Protein 1U2U (pdb70)

Structure (mmCIF, N/CA/C/O backbone):
data_1U2U
#
_entry.id   1U2U
#
_cell.length_a   1.000
_cell.length_b   1.000
_cell.length_c   1.000
_cell.angle_alpha   90.00
_cell.angle_beta   90.00
_cell.angle_gamma   90.00
#
_symmetry.space_group_name_H-M   'P 1'
#
loop_
_entity.id
_entity.type
_entity.pdbx_description
1 polymer 'General control protein GCN4'
2 polymer 'General control protein GCN4'
#
loop_
_atom_site.group_PDB
_atom_site.id
_atom_site.type_symbol
_atom_site.label_atom_id
_atom_site.label_alt_id
_atom_site.label_comp_id
_atom_site.label_asym_id
_atom_site.label_entity_id
_atom_site.label_seq_id
_atom_site.pdbx_PDB_ins_code
_atom_site.Cartn_x
_atom_site.Cartn_y
_atom_site.Cartn_z
_atom_site.occupancy
_atom_site.B_iso_or_equiv
_atom_site.auth_seq_id
_atom_site.auth_comp_id
_atom_site.auth_asym_id
_atom_site.auth_atom_id
_atom_site.pdbx_PDB_model_num
ATOM 7 N N . GLU A 1 2 ? -19.343 4.252 -4.903 1.00 0.00 1 GLU A N 1
ATOM 8 C CA . GLU A 1 2 ? -18.066 3.558 -5.039 1.00 0.00 1 GLU A CA 1
ATOM 9 C C . GLU A 1 2 ? -18.038 2.271 -4.220 1.00 0.00 1 GLU A C 1
ATOM 10 O O . GLU A 1 2 ? -16.970 1.775 -3.860 1.00 0.00 1 GLU A O 1
ATOM 22 N N . VAL A 1 3 ? -19.215 1.739 -3.932 1.00 0.00 2 VAL A N 1
ATOM 23 C CA . VAL A 1 3 ? -19.339 0.514 -3.160 1.00 0.00 2 VAL A CA 1
ATOM 24 C C . VAL A 1 3 ? -18.730 -0.662 -3.905 1.00 0.00 2 VAL A C 1
ATOM 25 O O . VAL A 1 3 ? -18.064 -1.513 -3.315 1.00 0.00 2 VAL A O 1
ATOM 38 N N . ALA A 1 4 ? -18.932 -0.684 -5.205 1.00 0.00 3 ALA A N 1
ATOM 39 C CA . ALA A 1 4 ? -18.377 -1.726 -6.039 1.00 0.00 3 ALA A CA 1
ATOM 40 C C . ALA A 1 4 ? -16.933 -1.383 -6.391 1.00 0.00 3 ALA A C 1
ATOM 41 O O . ALA A 1 4 ? -16.221 -2.177 -7.004 1.00 0.00 3 ALA A O 1
ATOM 48 N N . GLN A 1 5 ? -16.510 -0.186 -5.980 1.00 0.00 4 GLN A N 1
ATOM 49 C CA . GLN A 1 5 ? -15.159 0.283 -6.225 1.00 0.00 4 GLN A CA 1
ATOM 50 C C . GLN A 1 5 ? -14.239 -0.114 -5.077 1.00 0.00 4 GLN A C 1
ATOM 51 O O . GLN A 1 5 ? -13.103 -0.526 -5.306 1.00 0.00 4 GLN A O 1
ATOM 65 N N . LEU A 1 6 ? -14.728 -0.003 -3.836 1.00 0.00 5 LEU A N 1
ATOM 66 C CA . LEU A 1 6 ? -13.912 -0.377 -2.687 1.00 0.00 5 LEU A CA 1
ATOM 67 C C . LEU A 1 6 ? -13.494 -1.833 -2.801 1.00 0.00 5 LEU A C 1
ATOM 68 O O . LEU A 1 6 ? -12.335 -2.179 -2.573 1.00 0.00 5 LEU A O 1
ATOM 84 N N . GLU A 1 7 ? -14.451 -2.684 -3.160 1.00 0.00 6 GLU A N 1
ATOM 85 C CA . GLU A 1 7 ? -14.181 -4.110 -3.308 1.00 0.00 6 GLU A CA 1
ATOM 86 C C . GLU A 1 7 ? -12.967 -4.334 -4.199 1.00 0.00 6 GLU A C 1
ATOM 87 O O . GLU A 1 7 ? -12.263 -5.335 -4.072 1.00 0.00 6 GLU A O 1
ATOM 99 N N . LYS A 1 8 ? -12.727 -3.385 -5.096 1.00 0.00 7 LYS A N 1
ATOM 100 C CA . LYS A 1 8 ? -11.597 -3.465 -6.006 1.00 0.00 7 LYS A CA 1
ATOM 101 C C . LYS A 1 8 ? -10.462 -2.562 -5.530 1.00 0.00 7 LYS A C 1
ATOM 102 O O . LYS A 1 8 ? -9.295 -2.796 -5.845 1.00 0.00 7 LYS A O 1
ATOM 121 N N . GLU A 1 9 ? -10.813 -1.532 -4.763 1.00 0.00 8 GLU A N 1
ATOM 122 C CA . GLU A 1 9 ? -9.825 -0.598 -4.238 1.00 0.00 8 GLU A CA 1
ATOM 123 C C . GLU A 1 9 ? -8.933 -1.274 -3.201 1.00 0.00 8 GLU A C 1
ATOM 124 O O . GLU A 1 9 ? -7.813 -0.829 -2.951 1.00 0.00 8 GLU A O 1
ATOM 136 N N . VAL A 1 10 ? -9.432 -2.354 -2.605 1.00 0.00 9 VAL A N 1
ATOM 137 C CA . VAL A 1 10 ? -8.670 -3.087 -1.602 1.00 0.00 9 VAL A CA 1
ATOM 138 C C . VAL A 1 10 ? -7.674 -4.023 -2.276 1.00 0.00 9 VAL A C 1
ATOM 139 O O . VAL A 1 10 ? -6.474 -3.961 -2.011 1.00 0.00 9 VAL A O 1
ATOM 152 N N . ALA A 1 11 ? -8.176 -4.876 -3.163 1.00 0.00 10 ALA A N 1
ATOM 153 C CA . ALA A 1 11 ? -7.322 -5.807 -3.887 1.00 0.00 10 ALA A CA 1
ATOM 154 C C . ALA A 1 11 ? -6.231 -5.054 -4.643 1.00 0.00 10 ALA A C 1
ATOM 155 O O . ALA A 1 11 ? -5.173 -5.605 -4.944 1.00 0.00 10 ALA A O 1
ATOM 162 N N . GLN A 1 12 ? -6.500 -3.784 -4.940 1.00 0.00 11 GLN A N 1
ATOM 163 C CA . GLN A 1 12 ? -5.548 -2.943 -5.652 1.00 0.00 11 GLN A CA 1
ATOM 164 C C . GLN A 1 12 ? -4.325 -2.663 -4.784 1.00 0.00 11 GLN A C 1
ATOM 165 O O . GLN A 1 12 ? -3.193 -2.932 -5.186 1.00 0.00 11 GLN A O 1
ATOM 179 N N . LEU A 1 13 ? -4.559 -2.126 -3.588 1.00 0.00 12 LEU A N 1
ATOM 180 C CA . LEU A 1 13 ? -3.470 -1.820 -2.669 1.00 0.00 12 LEU A CA 1
ATOM 181 C C . LEU A 1 13 ? -2.952 -3.087 -2.002 1.00 0.00 12 LEU A C 1
ATOM 182 O O . LEU A 1 13 ? -1.747 -3.308 -1.925 1.00 0.00 12 LEU A O 1
ATOM 198 N N . GLU A 1 14 ? -3.869 -3.923 -1.521 1.00 0.00 13 GLU A N 1
ATOM 199 C CA . GLU A 1 14 ? -3.492 -5.171 -0.863 1.00 0.00 13 GLU A CA 1
ATOM 200 C C . GLU A 1 14 ? -2.467 -5.938 -1.694 1.00 0.00 13 GLU A C 1
ATOM 201 O O . GLU A 1 14 ? -1.650 -6.685 -1.156 1.00 0.00 13 GLU A O 1
ATOM 213 N N . ALA A 1 15 ? -2.510 -5.740 -3.009 1.00 0.00 14 ALA A N 1
ATOM 214 C CA . ALA A 1 15 ? -1.579 -6.403 -3.913 1.00 0.00 14 ALA A CA 1
ATOM 215 C C . ALA A 1 15 ? -0.255 -5.648 -3.971 1.00 0.00 14 ALA A C 1
ATOM 216 O O . ALA A 1 15 ? 0.807 -6.249 -4.130 1.00 0.00 14 ALA A O 1
ATOM 223 N N . GLU A 1 16 ? -0.328 -4.326 -3.835 1.00 0.00 15 GLU A N 1
ATOM 224 C CA . GLU A 1 16 ? 0.863 -3.484 -3.865 1.00 0.00 15 GLU A CA 1
ATOM 225 C C . GLU A 1 16 ? 1.461 -3.353 -2.468 1.00 0.00 15 GLU A C 1
ATOM 226 O O . GLU A 1 16 ? 2.625 -3.687 -2.246 1.00 0.00 15 GLU A O 1
ATOM 238 N N . ASN A 1 17 ? 0.651 -2.872 -1.528 1.00 0.00 16 ASN A N 1
ATOM 239 C CA . ASN A 1 17 ? 1.087 -2.702 -0.147 1.00 0.00 16 ASN A CA 1
ATOM 240 C C . ASN A 1 17 ? 1.805 -3.954 0.356 1.00 0.00 16 ASN A C 1
ATOM 241 O O . ASN A 1 17 ? 2.749 -3.867 1.143 1.00 0.00 16 ASN A O 1
ATOM 252 N N . TYR A 1 18 ? 1.352 -5.115 -0.103 1.00 0.00 17 TYR A N 1
ATOM 253 C CA . TYR A 1 18 ? 1.950 -6.384 0.299 1.00 0.00 17 TYR A CA 1
ATOM 254 C C . TYR A 1 18 ? 3.227 -6.664 -0.490 1.00 0.00 17 TYR A C 1
ATOM 255 O O . TYR A 1 18 ? 4.174 -7.252 0.032 1.00 0.00 17 TYR A O 1
ATOM 273 N N . GLN A 1 19 ? 3.244 -6.247 -1.751 1.00 0.00 18 GLN A N 1
ATOM 274 C CA . GLN A 1 19 ? 4.402 -6.461 -2.611 1.00 0.00 18 GLN A CA 1
ATOM 275 C C . GLN A 1 19 ? 5.599 -5.637 -2.141 1.00 0.00 18 GLN A C 1
ATOM 276 O O . GLN A 1 19 ? 6.749 -6.025 -2.345 1.00 0.00 18 GLN A O 1
ATOM 290 N N . LEU A 1 20 ? 5.322 -4.498 -1.515 1.00 0.00 19 LEU A N 1
ATOM 291 C CA . LEU A 1 20 ? 6.379 -3.622 -1.023 1.00 0.00 19 LEU A CA 1
ATOM 292 C C . LEU A 1 20 ? 6.816 -4.020 0.382 1.00 0.00 19 LEU A C 1
ATOM 293 O O . LEU A 1 20 ? 8.003 -4.205 0.641 1.00 0.00 19 LEU A O 1
ATOM 309 N N . GLU A 1 21 ? 5.851 -4.146 1.288 1.00 0.00 20 GLU A N 1
ATOM 310 C CA . GLU A 1 21 ? 6.140 -4.517 2.672 1.00 0.00 20 GLU A CA 1
ATOM 311 C C . GLU A 1 21 ? 7.089 -5.712 2.744 1.00 0.00 20 GLU A C 1
ATOM 312 O O . GLU A 1 21 ? 7.843 -5.859 3.706 1.00 0.00 20 GLU A O 1
ATOM 324 N N . GLN A 1 22 ? 7.046 -6.563 1.726 1.00 0.00 21 GLN A N 1
ATOM 325 C CA . GLN A 1 22 ? 7.900 -7.745 1.681 1.00 0.00 21 GLN A CA 1
ATOM 326 C C . GLN A 1 22 ? 9.273 -7.412 1.102 1.00 0.00 21 GLN A C 1
ATOM 327 O O . GLN A 1 22 ? 10.270 -8.049 1.443 1.00 0.00 21 GLN A O 1
ATOM 341 N N . GLU A 1 23 ? 9.319 -6.417 0.223 1.00 0.00 22 GLU A N 1
ATOM 342 C CA . GLU A 1 23 ? 10.574 -6.010 -0.402 1.00 0.00 22 GLU A CA 1
ATOM 343 C C . GLU A 1 23 ? 11.283 -4.950 0.434 1.00 0.00 22 GLU A C 1
ATOM 344 O O . GLU A 1 23 ? 12.512 -4.909 0.492 1.00 0.00 22 GLU A O 1
ATOM 356 N N . VAL A 1 24 ? 10.500 -4.096 1.080 1.00 0.00 23 VAL A N 1
ATOM 357 C CA . VAL A 1 24 ? 11.045 -3.032 1.914 1.00 0.00 23 VAL A CA 1
ATOM 358 C C . VAL A 1 24 ? 11.645 -3.596 3.198 1.00 0.00 23 VAL A C 1
ATOM 359 O O . VAL A 1 24 ? 12.586 -3.032 3.755 1.00 0.00 23 VAL A O 1
ATOM 372 N N . ALA A 1 25 ? 11.092 -4.712 3.660 1.00 0.00 24 ALA A N 1
ATOM 373 C CA . ALA A 1 25 ? 11.568 -5.356 4.878 1.00 0.00 24 ALA A CA 1
ATOM 374 C C . ALA A 1 25 ? 13.016 -5.821 4.734 1.00 0.00 24 ALA A C 1
ATOM 375 O O . ALA A 1 25 ? 13.698 -6.066 5.729 1.00 0.00 24 ALA A O 1
ATOM 382 N N . GLN A 1 26 ? 13.479 -5.947 3.493 1.00 0.00 25 GLN A N 1
ATOM 383 C CA . GLN A 1 26 ? 14.844 -6.390 3.231 1.00 0.00 25 GLN A CA 1
ATOM 384 C C . GLN A 1 26 ? 15.697 -5.257 2.664 1.00 0.00 25 GLN A C 1
ATOM 385 O O . GLN A 1 26 ? 16.881 -5.145 2.981 1.00 0.00 25 GLN A O 1
ATOM 399 N N . LEU A 1 27 ? 15.093 -4.422 1.823 1.00 0.00 26 LEU A N 1
ATOM 400 C CA . LEU A 1 27 ? 15.807 -3.303 1.213 1.00 0.00 26 LEU A CA 1
ATOM 401 C C . LEU A 1 27 ? 16.434 -2.403 2.275 1.00 0.00 26 LEU A C 1
ATOM 402 O O . LEU A 1 27 ? 17.655 -2.258 2.336 1.00 0.00 26 LEU A O 1
ATOM 418 N N . GLU A 1 28 ? 15.593 -1.799 3.108 1.00 0.00 27 GLU A N 1
ATOM 419 C CA . GLU A 1 28 ? 16.069 -0.911 4.164 1.00 0.00 27 GLU A CA 1
ATOM 420 C C . GLU A 1 28 ? 16.335 -1.686 5.451 1.00 0.00 27 GLU A C 1
ATOM 421 O O . GLU A 1 28 ? 15.741 -1.405 6.492 1.00 0.00 27 GLU A O 1
ATOM 433 N N . HIS A 1 29 ? 17.233 -2.662 5.373 1.00 0.00 28 HIS A N 1
ATOM 434 C CA . HIS A 1 29 ? 17.579 -3.474 6.534 1.00 0.00 28 HIS A CA 1
ATOM 435 C C . HIS A 1 29 ? 18.485 -2.702 7.487 1.00 0.00 28 HIS A C 1
ATOM 436 O O . HIS A 1 29 ? 18.297 -2.735 8.703 1.00 0.00 28 HIS A O 1
ATOM 450 N N . GLU A 1 30 ? 19.469 -2.006 6.926 1.00 0.00 29 GLU A N 1
ATOM 451 C CA . GLU A 1 30 ? 20.406 -1.223 7.725 1.00 0.00 29 GLU A CA 1
ATOM 452 C C . GLU A 1 30 ? 19.897 0.201 7.922 1.00 0.00 29 GLU A C 1
ATOM 453 O O . GLU A 1 30 ? 20.087 0.799 8.981 1.00 0.00 29 GLU A O 1
ATOM 465 N N . GLY A 1 31 ? 19.250 0.739 6.893 1.00 0.00 30 GLY A N 1
ATOM 466 C CA . GLY A 1 31 ? 18.725 2.089 6.972 1.00 0.00 30 GLY A CA 1
ATOM 467 C C . GLY A 1 31 ? 17.368 2.144 7.646 1.00 0.00 30 GLY A C 1
ATOM 468 O O . GLY A 1 31 ? 16.392 2.604 7.055 1.00 0.00 30 GLY A O 1
ATOM 481 N N . GLU B 2 2 ? -18.207 1.593 -0.411 1.00 0.00 1 GLU B N 1
ATOM 482 C CA . GLU B 2 2 ? -17.546 2.795 0.094 1.00 0.00 1 GLU B CA 1
ATOM 483 C C . GLU B 2 2 ? -17.837 2.958 1.522 1.00 0.00 1 GLU B C 1
ATOM 484 O O . GLU B 2 2 ? -16.956 3.115 2.351 1.00 0.00 1 GLU B O 1
ATOM 496 N N . VAL B 2 3 ? -19.095 2.940 1.796 1.00 0.00 2 VAL B N 1
ATOM 497 C CA . VAL B 2 3 ? -19.548 3.119 3.121 1.00 0.00 2 VAL B CA 1
ATOM 498 C C . VAL B 2 3 ? -18.486 2.678 4.096 1.00 0.00 2 VAL B C 1
ATOM 499 O O . VAL B 2 3 ? -18.068 1.532 4.062 1.00 0.00 2 VAL B O 1
ATOM 512 N N . GLN B 2 4 ? -18.033 3.618 4.908 1.00 0.00 3 GLN B N 1
ATOM 513 C CA . GLN B 2 4 ? -16.966 3.418 5.914 1.00 0.00 3 GLN B CA 1
ATOM 514 C C . GLN B 2 4 ? -16.898 1.974 6.412 1.00 0.00 3 GLN B C 1
ATOM 515 O O . GLN B 2 4 ? -16.462 1.689 7.527 1.00 0.00 3 GLN B O 1
ATOM 529 N N . ALA B 2 5 ? -17.304 1.095 5.533 1.00 0.00 4 ALA B N 1
ATOM 530 C CA . ALA B 2 5 ? -17.296 -0.339 5.740 1.00 0.00 4 ALA B CA 1
ATOM 531 C C . ALA B 2 5 ? -15.980 -0.890 5.241 1.00 0.00 4 ALA B C 1
ATOM 532 O O . ALA B 2 5 ? -15.329 -1.722 5.871 1.00 0.00 4 ALA B O 1
ATOM 539 N N . LEU B 2 6 ? -15.618 -0.376 4.083 1.00 0.00 5 LEU B N 1
ATOM 540 C CA . LEU B 2 6 ? -14.395 -0.728 3.395 1.00 0.00 5 LEU B CA 1
ATOM 541 C C . LEU B 2 6 ? -13.546 0.518 3.256 1.00 0.00 5 LEU B C 1
ATOM 542 O O . LEU B 2 6 ? -12.319 0.483 3.344 1.00 0.00 5 LEU B O 1
ATOM 558 N N . LYS B 2 7 ? -14.242 1.623 3.030 1.00 0.00 6 LYS B N 1
ATOM 559 C CA . LYS B 2 7 ? -13.632 2.917 2.860 1.00 0.00 6 LYS B CA 1
ATOM 560 C C . LYS B 2 7 ? -12.750 3.264 4.050 1.00 0.00 6 LYS B C 1
ATOM 561 O O . LYS B 2 7 ? -11.813 4.053 3.929 1.00 0.00 6 LYS B O 1
ATOM 580 N N . LYS B 2 8 ? -13.040 2.658 5.201 1.00 0.00 7 LYS B N 1
ATOM 581 C CA . LYS B 2 8 ? -12.244 2.909 6.393 1.00 0.00 7 LYS B CA 1
ATOM 582 C C . LYS B 2 8 ? -11.021 1.989 6.433 1.00 0.00 7 LYS B C 1
ATOM 583 O O . LYS B 2 8 ? -10.048 2.266 7.135 1.00 0.00 7 LYS B O 1
ATOM 602 N N . ARG B 2 9 ? -11.081 0.887 5.683 1.00 0.00 8 ARG B N 1
ATOM 603 C CA . ARG B 2 9 ? -9.985 -0.073 5.645 1.00 0.00 8 ARG B CA 1
ATOM 604 C C . ARG B 2 9 ? -8.975 0.253 4.541 1.00 0.00 8 ARG B C 1
ATOM 605 O O . ARG B 2 9 ? -7.781 -0.007 4.691 1.00 0.00 8 ARG B O 1
ATOM 626 N N . VAL B 2 10 ? -9.454 0.815 3.433 1.00 0.00 9 VAL B N 1
ATOM 627 C CA . VAL B 2 10 ? -8.577 1.160 2.317 1.00 0.00 9 VAL B CA 1
ATOM 628 C C . VAL B 2 10 ? -7.503 2.153 2.750 1.00 0.00 9 VAL B C 1
ATOM 629 O O . VAL B 2 10 ? -6.370 2.104 2.271 1.00 0.00 9 VAL B O 1
ATOM 642 N N . GLN B 2 11 ? -7.865 3.054 3.656 1.00 0.00 10 GLN B N 1
ATOM 643 C CA . GLN B 2 11 ? -6.928 4.056 4.150 1.00 0.00 10 GLN B CA 1
ATOM 644 C C . GLN B 2 11 ? -5.751 3.406 4.876 1.00 0.00 10 GLN B C 1
ATOM 645 O O . GLN B 2 11 ? -4.735 4.052 5.124 1.00 0.00 10 GLN B O 1
ATOM 659 N N . ALA B 2 12 ? -5.896 2.129 5.223 1.00 0.00 11 ALA B N 1
ATOM 660 C CA . ALA B 2 12 ? -4.845 1.407 5.929 1.00 0.00 11 ALA B CA 1
ATOM 661 C C . ALA B 2 12 ? -3.874 0.721 4.968 1.00 0.00 11 ALA B C 1
ATOM 662 O O . ALA B 2 12 ? -2.812 0.257 5.384 1.00 0.00 11 ALA B O 1
ATOM 669 N N . LEU B 2 13 ? -4.233 0.649 3.687 1.00 0.00 12 LEU B N 1
ATOM 670 C CA . LEU B 2 13 ? -3.370 0.005 2.699 1.00 0.00 12 LEU B CA 1
ATOM 671 C C . LEU B 2 13 ? -2.520 1.031 1.954 1.00 0.00 12 LEU B C 1
ATOM 672 O O . LEU B 2 13 ? -1.304 0.878 1.841 1.00 0.00 12 LEU B O 1
ATOM 688 N N . LYS B 2 14 ? -3.170 2.063 1.430 1.00 0.00 13 LYS B N 1
ATOM 689 C CA . LYS B 2 14 ? -2.474 3.100 0.674 1.00 0.00 13 LYS B CA 1
ATOM 690 C C . LYS B 2 14 ? -1.737 4.073 1.592 1.00 0.00 13 LYS B C 1
ATOM 691 O O . LYS B 2 14 ? -0.831 4.781 1.154 1.00 0.00 13 LYS B O 1
ATOM 710 N N . ALA B 2 15 ? -2.127 4.109 2.862 1.00 0.00 14 ALA B N 1
ATOM 711 C CA . ALA B 2 15 ? -1.493 5.002 3.825 1.00 0.00 14 ALA B CA 1
ATOM 712 C C . ALA B 2 15 ? 0.004 4.731 3.930 1.00 0.00 14 ALA B C 1
ATOM 713 O O . ALA B 2 15 ? 0.824 5.620 3.701 1.00 0.00 14 ALA B O 1
ATOM 720 N N . ARG B 2 16 ? 0.353 3.498 4.281 1.00 0.00 15 ARG B N 1
ATOM 721 C CA . ARG B 2 16 ? 1.752 3.111 4.420 1.00 0.00 15 ARG B CA 1
ATOM 722 C C . ARG B 2 16 ? 2.353 2.730 3.071 1.00 0.00 15 ARG B C 1
ATOM 723 O O . ARG B 2 16 ? 3.531 2.976 2.815 1.00 0.00 15 ARG B O 1
ATOM 744 N N . ASN B 2 17 ? 1.537 2.124 2.215 1.00 0.00 16 ASN B N 1
ATOM 745 C CA . ASN B 2 17 ? 1.990 1.703 0.893 1.00 0.00 16 ASN B CA 1
ATOM 746 C C . ASN B 2 17 ? 2.516 2.886 0.086 1.00 0.00 16 ASN B C 1
ATOM 747 O O . ASN B 2 17 ? 3.547 2.785 -0.577 1.00 0.00 16 ASN B O 1
ATOM 758 N N . TYR B 2 18 ? 1.799 4.004 0.140 1.00 0.00 17 TYR B N 1
ATOM 759 C CA . TYR B 2 18 ? 2.198 5.199 -0.596 1.00 0.00 17 TYR B CA 1
ATOM 760 C C . TYR B 2 18 ? 3.599 5.654 -0.195 1.00 0.00 17 TYR B C 1
ATOM 761 O O . TYR B 2 18 ? 4.339 6.203 -1.012 1.00 0.00 17 TYR B O 1
ATOM 779 N N . ALA B 2 19 ? 3.956 5.428 1.064 1.00 0.00 18 ALA B N 1
ATOM 780 C CA . ALA B 2 19 ? 5.267 5.821 1.564 1.00 0.00 18 ALA B CA 1
ATOM 781 C C . ALA B 2 19 ? 6.363 4.919 1.011 1.00 0.00 18 ALA B C 1
ATOM 782 O O . ALA B 2 19 ? 7.341 5.399 0.438 1.00 0.00 18 ALA B O 1
ATOM 789 N N . LEU B 2 20 ? 6.198 3.610 1.180 1.00 0.00 19 LEU B N 1
ATOM 790 C CA . LEU B 2 20 ? 7.187 2.659 0.684 1.00 0.00 19 LEU B CA 1
ATOM 791 C C . LEU B 2 20 ? 7.347 2.804 -0.823 1.00 0.00 19 LEU B C 1
ATOM 792 O O . LEU B 2 20 ? 8.450 3.007 -1.319 1.00 0.00 19 LEU B O 1
ATOM 808 N N . LYS B 2 21 ? 6.232 2.713 -1.544 1.00 0.00 20 LYS B N 1
ATOM 809 C CA . LYS B 2 21 ? 6.236 2.841 -3.002 1.00 0.00 20 LYS B CA 1
ATOM 810 C C . LYS B 2 21 ? 7.140 3.984 -3.462 1.00 0.00 20 LYS B C 1
ATOM 811 O O . LYS B 2 21 ? 7.682 3.954 -4.566 1.00 0.00 20 LYS B O 1
ATOM 830 N N . GLN B 2 22 ? 7.286 4.994 -2.611 1.00 0.00 21 GLN B N 1
ATOM 831 C CA . GLN B 2 22 ? 8.111 6.152 -2.933 1.00 0.00 21 GLN B CA 1
ATOM 832 C C . GLN B 2 22 ? 9.578 5.928 -2.558 1.00 0.00 21 GLN B C 1
ATOM 833 O O . GLN B 2 22 ? 10.480 6.347 -3.283 1.00 0.00 21 GLN B O 1
ATOM 847 N N . LYS B 2 23 ? 9.812 5.288 -1.415 1.00 0.00 22 LYS B N 1
ATOM 848 C CA . LYS B 2 23 ? 11.173 5.039 -0.942 1.00 0.00 22 LYS B CA 1
ATOM 849 C C . LYS B 2 23 ? 11.735 3.704 -1.436 1.00 0.00 22 LYS B C 1
ATOM 850 O O . LYS B 2 23 ? 12.950 3.505 -1.434 1.00 0.00 22 LYS B O 1
ATOM 869 N N . VAL B 2 24 ? 10.857 2.788 -1.844 1.00 0.00 23 VAL B N 1
ATOM 870 C CA . VAL B 2 24 ? 11.284 1.470 -2.320 1.00 0.00 23 VAL B CA 1
ATOM 871 C C . VAL B 2 24 ? 12.512 1.569 -3.226 1.00 0.00 23 VAL B C 1
ATOM 872 O O . VAL B 2 24 ? 13.574 1.032 -2.908 1.00 0.00 23 VAL B O 1
ATOM 885 N N . GLN B 2 25 ? 12.360 2.255 -4.354 1.00 0.00 24 GLN B N 1
ATOM 886 C CA . GLN B 2 25 ? 13.457 2.420 -5.301 1.00 0.00 24 GLN B CA 1
ATOM 887 C C . GLN B 2 25 ? 14.634 3.144 -4.654 1.00 0.00 24 GLN B C 1
ATOM 888 O O . GLN B 2 25 ? 15.788 2.925 -5.021 1.00 0.00 24 GLN B O 1
ATOM 902 N N . ALA B 2 26 ? 14.334 4.009 -3.690 1.00 0.00 25 ALA B N 1
ATOM 903 C CA . ALA B 2 26 ? 15.368 4.766 -2.994 1.00 0.00 25 ALA B CA 1
ATOM 904 C C . ALA B 2 26 ? 16.233 3.853 -2.132 1.00 0.00 25 ALA B C 1
ATOM 905 O O . ALA B 2 26 ? 17.425 4.101 -1.952 1.00 0.00 25 ALA B O 1
ATOM 912 N N . LEU B 2 27 ? 15.625 2.798 -1.599 1.00 0.00 26 LEU B N 1
ATOM 913 C CA . LEU B 2 27 ? 16.342 1.849 -0.754 1.00 0.00 26 LEU B CA 1
ATOM 914 C C . LEU B 2 27 ? 17.283 0.983 -1.584 1.00 0.00 26 LEU B C 1
ATOM 915 O O . LEU B 2 27 ? 18.484 0.921 -1.317 1.00 0.00 26 LEU B O 1
ATOM 931 N N . ARG B 2 28 ? 16.731 0.313 -2.589 1.00 0.00 27 ARG B N 1
ATOM 932 C CA . ARG B 2 28 ? 17.521 -0.553 -3.457 1.00 0.00 27 ARG B CA 1
ATOM 933 C C . ARG B 2 28 ? 18.567 0.249 -4.225 1.00 0.00 27 ARG B C 1
ATOM 934 O O . ARG B 2 28 ? 19.718 -0.170 -4.347 1.00 0.00 27 ARG B O 1
ATOM 955 N N . HIS B 2 29 ? 18.160 1.403 -4.744 1.00 0.00 28 HIS B N 1
ATOM 956 C CA . HIS B 2 29 ? 19.063 2.262 -5.501 1.00 0.00 28 HIS B CA 1
ATOM 957 C C . HIS B 2 29 ? 20.141 2.853 -4.598 1.00 0.00 28 HIS B C 1
ATOM 958 O O . HIS B 2 29 ? 21.322 2.538 -4.738 1.00 0.00 28 HIS B O 1
ATOM 972 N N . LYS B 2 30 ? 19.725 3.712 -3.672 1.00 0.00 29 LYS B N 1
ATOM 973 C CA . LYS B 2 30 ? 20.657 4.348 -2.747 1.00 0.00 29 LYS B CA 1
ATOM 974 C C . LYS B 2 30 ? 20.894 3.468 -1.523 1.00 0.00 29 LYS B C 1
ATOM 975 O O . LYS B 2 30 ? 19.950 2.956 -0.922 1.00 0.00 29 LYS B O 1
ATOM 994 N N . GLY B 2 31 ? 22.161 3.299 -1.159 1.00 0.00 30 GLY B N 1
ATOM 995 C CA . GLY B 2 31 ? 22.500 2.482 -0.009 1.00 0.00 30 GLY B CA 1
ATOM 996 C C . GLY B 2 31 ? 23.938 2.669 0.432 1.00 0.00 30 GLY B C 1
ATOM 997 O O . GLY B 2 31 ? 24.205 3.314 1.446 1.00 0.00 30 GLY B O 1
ATOM 1010 N N . GLU A 1 2 ? -18.833 4.205 -6.010 1.00 0.00 1 GLU A N 2
ATOM 1011 C CA . GLU A 1 2 ? -19.181 2.893 -6.536 1.00 0.00 1 GLU A CA 2
ATOM 1012 C C . GLU A 1 2 ? -18.756 1.791 -5.570 1.00 0.00 1 GLU A C 2
ATOM 1013 O O . GLU A 1 2 ? -17.649 1.814 -5.033 1.00 0.00 1 GLU A O 2
ATOM 1025 N N . VAL A 1 3 ? -19.645 0.827 -5.356 1.00 0.00 2 VAL A N 2
ATOM 1026 C CA . VAL A 1 3 ? -19.365 -0.288 -4.456 1.00 0.00 2 VAL A CA 2
ATOM 1027 C C . VAL A 1 3 ? -18.073 -0.996 -4.848 1.00 0.00 2 VAL A C 2
ATOM 1028 O O . VAL A 1 3 ? -17.091 -0.971 -4.105 1.00 0.00 2 VAL A O 2
ATOM 1041 N N . ALA A 1 4 ? -18.075 -1.621 -6.021 1.00 0.00 3 ALA A N 2
ATOM 1042 C CA . ALA A 1 4 ? -16.897 -2.327 -6.509 1.00 0.00 3 ALA A CA 2
ATOM 1043 C C . ALA A 1 4 ? -15.711 -1.376 -6.630 1.00 0.00 3 ALA A C 2
ATOM 1044 O O . ALA A 1 4 ? -14.561 -1.772 -6.444 1.00 0.00 3 ALA A O 2
ATOM 1051 N N . GLN A 1 5 ? -16.005 -0.116 -6.934 1.00 0.00 4 GLN A N 2
ATOM 1052 C CA . GLN A 1 5 ? -14.971 0.901 -7.072 1.00 0.00 4 GLN A CA 2
ATOM 1053 C C . GLN A 1 5 ? -14.181 1.046 -5.774 1.00 0.00 4 GLN A C 2
ATOM 1054 O O . GLN A 1 5 ? -13.007 1.417 -5.787 1.00 0.00 4 GLN A O 2
ATOM 1068 N N . LEU A 1 6 ? -14.835 0.751 -4.656 1.00 0.00 5 LEU A N 2
ATOM 1069 C CA . LEU A 1 6 ? -14.199 0.847 -3.347 1.00 0.00 5 LEU A CA 2
ATOM 1070 C C . LEU A 1 6 ? -13.617 -0.499 -2.924 1.00 0.00 5 LEU A C 2
ATOM 1071 O O . LEU A 1 6 ? -12.607 -0.558 -2.224 1.00 0.00 5 LEU A O 2
ATOM 1087 N N . GLU A 1 7 ? -14.264 -1.578 -3.355 1.00 0.00 6 GLU A N 2
ATOM 1088 C CA . GLU A 1 7 ? -13.815 -2.924 -3.022 1.00 0.00 6 GLU A CA 2
ATOM 1089 C C . GLU A 1 7 ? -12.486 -3.240 -3.698 1.00 0.00 6 GLU A C 2
ATOM 1090 O O . GLU A 1 7 ? -11.587 -3.817 -3.086 1.00 0.00 6 GLU A O 2
ATOM 1102 N N . LYS A 1 8 ? -12.370 -2.861 -4.966 1.00 0.00 7 LYS A N 2
ATOM 1103 C CA . LYS A 1 8 ? -11.152 -3.106 -5.728 1.00 0.00 7 LYS A CA 2
ATOM 1104 C C . LYS A 1 8 ? -10.009 -2.227 -5.234 1.00 0.00 7 LYS A C 2
ATOM 1105 O O . LYS A 1 8 ? -8.840 -2.596 -5.340 1.00 0.00 7 LYS A O 2
ATOM 1124 N N . GLU A 1 9 ? -10.352 -1.063 -4.690 1.00 0.00 8 GLU A N 2
ATOM 1125 C CA . GLU A 1 9 ? -9.347 -0.141 -4.178 1.00 0.00 8 GLU A CA 2
ATOM 1126 C C . GLU A 1 9 ? -8.520 -0.796 -3.077 1.00 0.00 8 GLU A C 2
ATOM 1127 O O . GLU A 1 9 ? -7.372 -0.420 -2.844 1.00 0.00 8 GLU A O 2
ATOM 1139 N N . VAL A 1 10 ? -9.108 -1.786 -2.407 1.00 0.00 9 VAL A N 2
ATOM 1140 C CA . VAL A 1 10 ? -8.418 -2.497 -1.337 1.00 0.00 9 VAL A CA 2
ATOM 1141 C C . VAL A 1 10 ? -7.418 -3.491 -1.916 1.00 0.00 9 VAL A C 2
ATOM 1142 O O . VAL A 1 10 ? -6.215 -3.383 -1.680 1.00 0.00 9 VAL A O 2
ATOM 1155 N N . ALA A 1 11 ? -7.920 -4.456 -2.683 1.00 0.00 10 ALA A N 2
ATOM 1156 C CA . ALA A 1 11 ? -7.064 -5.462 -3.302 1.00 0.00 10 ALA A CA 2
ATOM 1157 C C . ALA A 1 11 ? -5.888 -4.806 -4.018 1.00 0.00 10 ALA A C 2
ATOM 1158 O O . ALA A 1 11 ? -4.818 -5.400 -4.154 1.00 0.00 10 ALA A O 2
ATOM 1165 N N . GLN A 1 12 ? -6.096 -3.571 -4.466 1.00 0.00 11 GLN A N 2
ATOM 1166 C CA . GLN A 1 12 ? -5.058 -2.822 -5.160 1.00 0.00 11 GLN A CA 2
ATOM 1167 C C . GLN A 1 12 ? -3.905 -2.497 -4.216 1.00 0.00 11 GLN A C 2
ATOM 1168 O O . GLN A 1 12 ? -2.737 -2.560 -4.602 1.00 0.00 11 GLN A O 2
ATOM 1182 N N . LEU A 1 13 ? -4.241 -2.148 -2.978 1.00 0.00 12 LEU A N 2
ATOM 1183 C CA . LEU A 1 13 ? -3.231 -1.813 -1.978 1.00 0.00 12 LEU A CA 2
ATOM 1184 C C . LEU A 1 13 ? -2.847 -3.039 -1.156 1.00 0.00 12 LEU A C 2
ATOM 1185 O O . LEU A 1 13 ? -1.674 -3.254 -0.859 1.00 0.00 12 LEU A O 2
ATOM 1201 N N . GLU A 1 14 ? -3.840 -3.841 -0.788 1.00 0.00 13 GLU A N 2
ATOM 1202 C CA . GLU A 1 14 ? -3.600 -5.044 0.002 1.00 0.00 13 GLU A CA 2
ATOM 1203 C C . GLU A 1 14 ? -2.528 -5.924 -0.641 1.00 0.00 13 GLU A C 2
ATOM 1204 O O . GLU A 1 14 ? -1.863 -6.703 0.041 1.00 0.00 13 GLU A O 2
ATOM 1216 N N . ALA A 1 15 ? -2.366 -5.792 -1.955 1.00 0.00 14 ALA A N 2
ATOM 1217 C CA . ALA A 1 15 ? -1.375 -6.575 -2.683 1.00 0.00 14 ALA A CA 2
ATOM 1218 C C . ALA A 1 15 ? -0.020 -5.873 -2.699 1.00 0.00 14 ALA A C 2
ATOM 1219 O O . ALA A 1 15 ? 1.025 -6.521 -2.645 1.00 0.00 14 ALA A O 2
ATOM 1226 N N . GLU A 1 16 ? -0.045 -4.546 -2.775 1.00 0.00 15 GLU A N 2
ATOM 1227 C CA . GLU A 1 16 ? 1.183 -3.759 -2.799 1.00 0.00 15 GLU A CA 2
ATOM 1228 C C . GLU A 1 16 ? 1.655 -3.437 -1.385 1.00 0.00 15 GLU A C 2
ATOM 1229 O O . GLU A 1 16 ? 2.793 -3.728 -1.017 1.00 0.00 15 GLU A O 2
ATOM 1241 N N . ASN A 1 17 ? 0.771 -2.834 -0.594 1.00 0.00 16 ASN A N 2
ATOM 1242 C CA . ASN A 1 17 ? 1.089 -2.469 0.781 1.00 0.00 16 ASN A CA 2
ATOM 1243 C C . ASN A 1 17 ? 1.685 -3.649 1.546 1.00 0.00 16 ASN A C 2
ATOM 1244 O O . ASN A 1 17 ? 2.461 -3.465 2.484 1.00 0.00 16 ASN A O 2
ATOM 1255 N N . TYR A 1 18 ? 1.318 -4.861 1.141 1.00 0.00 17 TYR A N 2
ATOM 1256 C CA . TYR A 1 18 ? 1.818 -6.067 1.790 1.00 0.00 17 TYR A CA 2
ATOM 1257 C C . TYR A 1 18 ? 3.117 -6.537 1.143 1.00 0.00 17 TYR A C 2
ATOM 1258 O O . TYR A 1 18 ? 4.092 -6.837 1.832 1.00 0.00 17 TYR A O 2
ATOM 1276 N N . GLN A 1 19 ? 3.121 -6.605 -0.184 1.00 0.00 18 GLN A N 2
ATOM 1277 C CA . GLN A 1 19 ? 4.297 -7.044 -0.926 1.00 0.00 18 GLN A CA 2
ATOM 1278 C C . GLN A 1 19 ? 5.496 -6.144 -0.639 1.00 0.00 18 GLN A C 2
ATOM 1279 O O . GLN A 1 19 ? 6.644 -6.589 -0.692 1.00 0.00 18 GLN A O 2
ATOM 1293 N N . LEU A 1 20 ? 5.226 -4.879 -0.338 1.00 0.00 19 LEU A N 2
ATOM 1294 C CA . LEU A 1 20 ? 6.284 -3.920 -0.048 1.00 0.00 19 LEU A CA 2
ATOM 1295 C C . LEU A 1 20 ? 6.827 -4.118 1.362 1.00 0.00 19 LEU A C 2
ATOM 1296 O O . LEU A 1 20 ? 8.031 -4.261 1.557 1.00 0.00 19 LEU A O 2
ATOM 1312 N N . GLU A 1 21 ? 5.933 -4.125 2.344 1.00 0.00 20 GLU A N 2
ATOM 1313 C CA . GLU A 1 21 ? 6.328 -4.304 3.739 1.00 0.00 20 GLU A CA 2
ATOM 1314 C C . GLU A 1 21 ? 7.294 -5.476 3.897 1.00 0.00 20 GLU A C 2
ATOM 1315 O O . GLU A 1 21 ? 8.123 -5.492 4.806 1.00 0.00 20 GLU A O 2
ATOM 1327 N N . GLN A 1 22 ? 7.178 -6.457 3.008 1.00 0.00 21 GLN A N 2
ATOM 1328 C CA . GLN A 1 22 ? 8.040 -7.632 3.050 1.00 0.00 21 GLN A CA 2
ATOM 1329 C C . GLN A 1 22 ? 9.240 -7.467 2.120 1.00 0.00 21 GLN A C 2
ATOM 1330 O O . GLN A 1 22 ? 10.302 -8.043 2.356 1.00 0.00 21 GLN A O 2
ATOM 1344 N N . GLU A 1 23 ? 9.065 -6.680 1.063 1.00 0.00 22 GLU A N 2
ATOM 1345 C CA . GLU A 1 23 ? 10.137 -6.445 0.100 1.00 0.00 22 GLU A CA 2
ATOM 1346 C C . GLU A 1 23 ? 11.073 -5.342 0.583 1.00 0.00 22 GLU A C 2
ATOM 1347 O O . GLU A 1 23 ? 12.271 -5.362 0.299 1.00 0.00 22 GLU A O 2
ATOM 1359 N N . VAL A 1 24 ? 10.518 -4.382 1.313 1.00 0.00 23 VAL A N 2
ATOM 1360 C CA . VAL A 1 24 ? 11.298 -3.269 1.837 1.00 0.00 23 VAL A CA 2
ATOM 1361 C C . VAL A 1 24 ? 12.339 -3.754 2.841 1.00 0.00 23 VAL A C 2
ATOM 1362 O O . VAL A 1 24 ? 13.395 -3.143 2.999 1.00 0.00 23 VAL A O 2
ATOM 1375 N N . ALA A 1 25 ? 12.032 -4.857 3.515 1.00 0.00 24 ALA A N 2
ATOM 1376 C CA . ALA A 1 25 ? 12.941 -5.428 4.502 1.00 0.00 24 ALA A CA 2
ATOM 1377 C C . ALA A 1 25 ? 14.176 -6.026 3.835 1.00 0.00 24 ALA A C 2
ATOM 1378 O O . ALA A 1 25 ? 15.236 -6.132 4.453 1.00 0.00 24 ALA A O 2
ATOM 1385 N N . GLN A 1 26 ? 14.034 -6.419 2.572 1.00 0.00 25 GLN A N 2
ATOM 1386 C CA . GLN A 1 26 ? 15.140 -7.009 1.826 1.00 0.00 25 GLN A CA 2
ATOM 1387 C C . GLN A 1 26 ? 15.804 -5.977 0.919 1.00 0.00 25 GLN A C 2
ATOM 1388 O O . GLN A 1 26 ? 16.991 -6.085 0.610 1.00 0.00 25 GLN A O 2
ATOM 1402 N N . LEU A 1 27 ? 15.035 -4.980 0.493 1.00 0.00 26 LEU A N 2
ATOM 1403 C CA . LEU A 1 27 ? 15.555 -3.934 -0.380 1.00 0.00 26 LEU A CA 2
ATOM 1404 C C . LEU A 1 27 ? 16.747 -3.226 0.259 1.00 0.00 26 LEU A C 2
ATOM 1405 O O . LEU A 1 27 ? 17.852 -3.238 -0.282 1.00 0.00 26 LEU A O 2
ATOM 1421 N N . GLU A 1 28 ? 16.513 -2.609 1.413 1.00 0.00 27 GLU A N 2
ATOM 1422 C CA . GLU A 1 28 ? 17.567 -1.895 2.124 1.00 0.00 27 GLU A CA 2
ATOM 1423 C C . GLU A 1 28 ? 18.374 -2.845 3.005 1.00 0.00 27 GLU A C 2
ATOM 1424 O O . GLU A 1 28 ? 18.477 -2.650 4.216 1.00 0.00 27 GLU A O 2
ATOM 1436 N N . HIS A 1 29 ? 18.948 -3.872 2.386 1.00 0.00 28 HIS A N 2
ATOM 1437 C CA . HIS A 1 29 ? 19.748 -4.851 3.114 1.00 0.00 28 HIS A CA 2
ATOM 1438 C C . HIS A 1 29 ? 21.199 -4.392 3.225 1.00 0.00 28 HIS A C 2
ATOM 1439 O O . HIS A 1 29 ? 21.826 -4.536 4.274 1.00 0.00 28 HIS A O 2
ATOM 1453 N N . GLU A 1 30 ? 21.725 -3.840 2.137 1.00 0.00 29 GLU A N 2
ATOM 1454 C CA . GLU A 1 30 ? 23.102 -3.360 2.112 1.00 0.00 29 GLU A CA 2
ATOM 1455 C C . GLU A 1 30 ? 23.302 -2.232 3.119 1.00 0.00 29 GLU A C 2
ATOM 1456 O O . GLU A 1 30 ? 24.385 -2.078 3.685 1.00 0.00 29 GLU A O 2
ATOM 1468 N N . GLY A 1 31 ? 22.254 -1.447 3.338 1.00 0.00 30 GLY A N 2
ATOM 1469 C CA . GLY A 1 31 ? 22.336 -0.344 4.277 1.00 0.00 30 GLY A CA 2
ATOM 1470 C C . GLY A 1 31 ? 22.717 0.962 3.606 1.00 0.00 30 GLY A C 2
ATOM 1471 O O . GLY A 1 31 ? 23.356 1.818 4.217 1.00 0.00 30 GLY A O 2
ATOM 1484 N N . GLU B 2 2 ? -19.075 -3.723 2.871 1.00 0.00 1 GLU B N 2
ATOM 1485 C CA . GLU B 2 2 ? -19.921 -2.829 2.091 1.00 0.00 1 GLU B CA 2
ATOM 1486 C C . GLU B 2 2 ? -19.184 -1.544 1.735 1.00 0.00 1 GLU B C 2
ATOM 1487 O O . GLU B 2 2 ? -17.963 -1.462 1.862 1.00 0.00 1 GLU B O 2
ATOM 1499 N N . VAL B 2 3 ? -19.937 -0.542 1.283 1.00 0.00 2 VAL B N 2
ATOM 1500 C CA . VAL B 2 3 ? -19.364 0.744 0.901 1.00 0.00 2 VAL B CA 2
ATOM 1501 C C . VAL B 2 3 ? -18.338 1.222 1.928 1.00 0.00 2 VAL B C 2
ATOM 1502 O O . VAL B 2 3 ? -17.152 0.946 1.793 1.00 0.00 2 VAL B O 2
ATOM 1515 N N . GLN B 2 4 ? -18.800 1.931 2.946 1.00 0.00 3 GLN B N 2
ATOM 1516 C CA . GLN B 2 4 ? -17.918 2.444 3.990 1.00 0.00 3 GLN B CA 2
ATOM 1517 C C . GLN B 2 4 ? -17.142 1.316 4.663 1.00 0.00 3 GLN B C 2
ATOM 1518 O O . GLN B 2 4 ? -15.980 1.483 5.031 1.00 0.00 3 GLN B O 2
ATOM 1532 N N . ALA B 2 5 ? -17.791 0.169 4.829 1.00 0.00 4 ALA B N 2
ATOM 1533 C CA . ALA B 2 5 ? -17.157 -0.980 5.469 1.00 0.00 4 ALA B CA 2
ATOM 1534 C C . ALA B 2 5 ? -15.850 -1.356 4.776 1.00 0.00 4 ALA B C 2
ATOM 1535 O O . ALA B 2 5 ? -14.925 -1.861 5.413 1.00 0.00 4 ALA B O 2
ATOM 1542 N N . LEU B 2 6 ? -15.772 -1.096 3.477 1.00 0.00 5 LEU B N 2
ATOM 1543 C CA . LEU B 2 6 ? -14.567 -1.395 2.709 1.00 0.00 5 LEU B CA 2
ATOM 1544 C C . LEU B 2 6 ? -13.892 -0.103 2.285 1.00 0.00 5 LEU B C 2
ATOM 1545 O O . LEU B 2 6 ? -12.677 0.059 2.404 1.00 0.00 5 LEU B O 2
ATOM 1561 N N . LYS B 2 7 ? -14.712 0.812 1.798 1.00 0.00 6 LYS B N 2
ATOM 1562 C CA . LYS B 2 7 ? -14.266 2.118 1.347 1.00 0.00 6 LYS B CA 2
ATOM 1563 C C . LYS B 2 7 ? -13.320 2.762 2.361 1.00 0.00 6 LYS B C 2
ATOM 1564 O O . LYS B 2 7 ? -12.398 3.488 1.989 1.00 0.00 6 LYS B O 2
ATOM 1583 N N . LYS B 2 8 ? -13.561 2.498 3.642 1.00 0.00 7 LYS B N 2
ATOM 1584 C CA . LYS B 2 8 ? -12.735 3.062 4.704 1.00 0.00 7 LYS B CA 2
ATOM 1585 C C . LYS B 2 8 ? -11.489 2.215 4.946 1.00 0.00 7 LYS B C 2
ATOM 1586 O O . LYS B 2 8 ? -10.392 2.746 5.115 1.00 0.00 7 LYS B O 2
ATOM 1605 N N . ARG B 2 9 ? -11.664 0.898 4.971 1.00 0.00 8 ARG B N 2
ATOM 1606 C CA . ARG B 2 9 ? -10.550 -0.016 5.203 1.00 0.00 8 ARG B CA 2
ATOM 1607 C C . ARG B 2 9 ? -9.398 0.242 4.230 1.00 0.00 8 ARG B C 2
ATOM 1608 O O . ARG B 2 9 ? -8.246 -0.082 4.518 1.00 0.00 8 ARG B O 2
ATOM 1629 N N . VAL B 2 10 ? -9.715 0.824 3.076 1.00 0.00 9 VAL B N 2
ATOM 1630 C CA . VAL B 2 10 ? -8.705 1.121 2.067 1.00 0.00 9 VAL B CA 2
ATOM 1631 C C . VAL B 2 10 ? -7.668 2.108 2.598 1.00 0.00 9 VAL B C 2
ATOM 1632 O O . VAL B 2 10 ? -6.473 1.964 2.341 1.00 0.00 9 VAL B O 2
ATOM 1645 N N . GLN B 2 11 ? -8.132 3.110 3.338 1.00 0.00 10 GLN B N 2
ATOM 1646 C CA . GLN B 2 11 ? -7.242 4.120 3.901 1.00 0.00 10 GLN B CA 2
ATOM 1647 C C . GLN B 2 11 ? -6.189 3.486 4.807 1.00 0.00 10 GLN B C 2
ATOM 1648 O O . GLN B 2 11 ? -5.146 4.084 5.073 1.00 0.00 10 GLN B O 2
ATOM 1662 N N . ALA B 2 12 ? -6.467 2.275 5.284 1.00 0.00 11 ALA B N 2
ATOM 1663 C CA . ALA B 2 12 ? -5.541 1.571 6.163 1.00 0.00 11 ALA B CA 2
ATOM 1664 C C . ALA B 2 12 ? -4.503 0.772 5.376 1.00 0.00 11 ALA B C 2
ATOM 1665 O O . ALA B 2 12 ? -3.743 -0.004 5.954 1.00 0.00 11 ALA B O 2
ATOM 1672 N N . LEU B 2 13 ? -4.467 0.963 4.058 1.00 0.00 12 LEU B N 2
ATOM 1673 C CA . LEU B 2 13 ? -3.511 0.251 3.215 1.00 0.00 12 LEU B CA 2
ATOM 1674 C C . LEU B 2 13 ? -2.609 1.234 2.474 1.00 0.00 12 LEU B C 2
ATOM 1675 O O . LEU B 2 13 ? -1.385 1.099 2.483 1.00 0.00 12 LEU B O 2
ATOM 1691 N N . LYS B 2 14 ? -3.227 2.217 1.829 1.00 0.00 13 LYS B N 2
ATOM 1692 C CA . LYS B 2 14 ? -2.490 3.225 1.072 1.00 0.00 13 LYS B CA 2
ATOM 1693 C C . LYS B 2 14 ? -1.864 4.270 1.993 1.00 0.00 13 LYS B C 2
ATOM 1694 O O . LYS B 2 14 ? -0.922 4.962 1.606 1.00 0.00 13 LYS B O 2
ATOM 1713 N N . ALA B 2 15 ? -2.390 4.383 3.209 1.00 0.00 14 ALA B N 2
ATOM 1714 C CA . ALA B 2 15 ? -1.875 5.348 4.174 1.00 0.00 14 ALA B CA 2
ATOM 1715 C C . ALA B 2 15 ? -0.386 5.143 4.424 1.00 0.00 14 ALA B C 2
ATOM 1716 O O . ALA B 2 15 ? 0.405 6.083 4.336 1.00 0.00 14 ALA B O 2
ATOM 1723 N N . ARG B 2 16 ? -0.007 3.909 4.740 1.00 0.00 15 ARG B N 2
ATOM 1724 C CA . ARG B 2 16 ? 1.389 3.582 5.005 1.00 0.00 15 ARG B CA 2
ATOM 1725 C C . ARG B 2 16 ? 2.107 3.166 3.726 1.00 0.00 15 ARG B C 2
ATOM 1726 O O . ARG B 2 16 ? 3.295 3.437 3.553 1.00 0.00 15 ARG B O 2
ATOM 1747 N N . ASN B 2 17 ? 1.380 2.504 2.833 1.00 0.00 16 ASN B N 2
ATOM 1748 C CA . ASN B 2 17 ? 1.948 2.047 1.571 1.00 0.00 16 ASN B CA 2
ATOM 1749 C C . ASN B 2 17 ? 2.405 3.227 0.717 1.00 0.00 16 ASN B C 2
ATOM 1750 O O . ASN B 2 17 ? 3.458 3.172 0.083 1.00 0.00 16 ASN B O 2
ATOM 1761 N N . TYR B 2 18 ? 1.610 4.293 0.703 1.00 0.00 17 TYR B N 2
ATOM 1762 C CA . TYR B 2 18 ? 1.943 5.480 -0.077 1.00 0.00 17 TYR B CA 2
ATOM 1763 C C . TYR B 2 18 ? 3.351 5.967 0.252 1.00 0.00 17 TYR B C 2
ATOM 1764 O O . TYR B 2 18 ? 4.054 6.496 -0.610 1.00 0.00 17 TYR B O 2
ATOM 1782 N N . ALA B 2 19 ? 3.756 5.783 1.503 1.00 0.00 18 ALA B N 2
ATOM 1783 C CA . ALA B 2 19 ? 5.079 6.201 1.946 1.00 0.00 18 ALA B CA 2
ATOM 1784 C C . ALA B 2 19 ? 6.154 5.245 1.443 1.00 0.00 18 ALA B C 2
ATOM 1785 O O . ALA B 2 19 ? 7.185 5.675 0.926 1.00 0.00 18 ALA B O 2
ATOM 1792 N N . LEU B 2 20 ? 5.909 3.947 1.591 1.00 0.00 19 LEU B N 2
ATOM 1793 C CA . LEU B 2 20 ? 6.867 2.945 1.140 1.00 0.00 19 LEU B CA 2
ATOM 1794 C C . LEU B 2 20 ? 6.991 2.983 -0.377 1.00 0.00 19 LEU B C 2
ATOM 1795 O O . LEU B 2 20 ? 8.085 3.114 -0.915 1.00 0.00 19 LEU B O 2
ATOM 1811 N N . LYS B 2 21 ? 5.855 2.876 -1.061 1.00 0.00 20 LYS B N 2
ATOM 1812 C CA . LYS B 2 21 ? 5.825 2.903 -2.523 1.00 0.00 20 LYS B CA 2
ATOM 1813 C C . LYS B 2 21 ? 6.709 4.018 -3.077 1.00 0.00 20 LYS B C 2
ATOM 1814 O O . LYS B 2 21 ? 7.232 3.916 -4.187 1.00 0.00 20 LYS B O 2
ATOM 1833 N N . GLN B 2 22 ? 6.864 5.083 -2.301 1.00 0.00 21 GLN B N 2
ATOM 1834 C CA . GLN B 2 22 ? 7.673 6.221 -2.715 1.00 0.00 21 GLN B CA 2
ATOM 1835 C C . GLN B 2 22 ? 9.158 5.988 -2.428 1.00 0.00 21 GLN B C 2
ATOM 1836 O O . GLN B 2 22 ? 10.015 6.324 -3.246 1.00 0.00 21 GLN B O 2
ATOM 1850 N N . LYS B 2 23 ? 9.458 5.428 -1.260 1.00 0.00 22 LYS B N 2
ATOM 1851 C CA . LYS B 2 23 ? 10.842 5.168 -0.866 1.00 0.00 22 LYS B CA 2
ATOM 1852 C C . LYS B 2 23 ? 11.318 3.782 -1.303 1.00 0.00 22 LYS B C 2
ATOM 1853 O O . LYS B 2 23 ? 12.515 3.498 -1.276 1.00 0.00 22 LYS B O 2
ATOM 1872 N N . VAL B 2 24 ? 10.385 2.918 -1.695 1.00 0.00 23 VAL B N 2
ATOM 1873 C CA . VAL B 2 24 ? 10.728 1.563 -2.123 1.00 0.00 23 VAL B CA 2
ATOM 1874 C C . VAL B 2 24 ? 11.883 1.579 -3.124 1.00 0.00 23 VAL B C 2
ATOM 1875 O O . VAL B 2 24 ? 12.869 0.861 -2.957 1.00 0.00 23 VAL B O 2
ATOM 1888 N N . GLN B 2 25 ? 11.758 2.404 -4.158 1.00 0.00 24 GLN B N 2
ATOM 1889 C CA . GLN B 2 25 ? 12.798 2.512 -5.174 1.00 0.00 24 GLN B CA 2
ATOM 1890 C C . GLN B 2 25 ? 14.030 3.208 -4.607 1.00 0.00 24 GLN B C 2
ATOM 1891 O O . GLN B 2 25 ? 15.159 2.899 -4.987 1.00 0.00 24 GLN B O 2
ATOM 1905 N N . ALA B 2 26 ? 13.806 4.144 -3.692 1.00 0.00 25 ALA B N 2
ATOM 1906 C CA . ALA B 2 26 ? 14.900 4.877 -3.068 1.00 0.00 25 ALA B CA 2
ATOM 1907 C C . ALA B 2 26 ? 15.809 3.933 -2.289 1.00 0.00 25 ALA B C 2
ATOM 1908 O O . ALA B 2 26 ? 17.007 4.180 -2.152 1.00 0.00 25 ALA B O 2
ATOM 1915 N N . LEU B 2 27 ? 15.229 2.849 -1.782 1.00 0.00 26 LEU B N 2
ATOM 1916 C CA . LEU B 2 27 ? 15.983 1.863 -1.018 1.00 0.00 26 LEU B CA 2
ATOM 1917 C C . LEU B 2 27 ? 16.922 1.076 -1.928 1.00 0.00 26 LEU B C 2
ATOM 1918 O O . LEU B 2 27 ? 18.141 1.119 -1.764 1.00 0.00 26 LEU B O 2
ATOM 1934 N N . ARG B 2 28 ? 16.345 0.357 -2.886 1.00 0.00 27 ARG B N 2
ATOM 1935 C CA . ARG B 2 28 ? 17.129 -0.442 -3.823 1.00 0.00 27 ARG B CA 2
ATOM 1936 C C . ARG B 2 28 ? 18.186 0.407 -4.524 1.00 0.00 27 ARG B C 2
ATOM 1937 O O . ARG B 2 28 ? 19.271 -0.079 -4.846 1.00 0.00 27 ARG B O 2
ATOM 1958 N N . HIS B 2 29 ? 17.865 1.676 -4.755 1.00 0.00 28 HIS B N 2
ATOM 1959 C CA . HIS B 2 29 ? 18.792 2.588 -5.418 1.00 0.00 28 HIS B CA 2
ATOM 1960 C C . HIS B 2 29 ? 19.984 2.899 -4.521 1.00 0.00 28 HIS B C 2
ATOM 1961 O O . HIS B 2 29 ? 21.092 3.133 -5.003 1.00 0.00 28 HIS B O 2
ATOM 1975 N N . LYS B 2 30 ? 19.751 2.902 -3.212 1.00 0.00 29 LYS B N 2
ATOM 1976 C CA . LYS B 2 30 ? 20.807 3.185 -2.247 1.00 0.00 29 LYS B CA 2
ATOM 1977 C C . LYS B 2 30 ? 21.679 1.954 -2.018 1.00 0.00 29 LYS B C 2
ATOM 1978 O O . LYS B 2 30 ? 21.304 1.045 -1.277 1.00 0.00 29 LYS B O 2
ATOM 1997 N N . GLY B 2 31 ? 22.843 1.932 -2.658 1.00 0.00 30 GLY B N 2
ATOM 1998 C CA . GLY B 2 31 ? 23.749 0.808 -2.510 1.00 0.00 30 GLY B CA 2
ATOM 1999 C C . GLY B 2 31 ? 25.105 1.069 -3.136 1.00 0.00 30 GLY B C 2
ATOM 2000 O O . GLY B 2 31 ? 25.253 1.017 -4.356 1.00 0.00 30 GLY B O 2
ATOM 2013 N N . GLU A 1 2 ? -19.626 4.523 -5.077 1.00 0.00 1 GLU A N 3
ATOM 2014 C CA . GLU A 1 2 ? -19.560 3.231 -5.750 1.00 0.00 1 GLU A CA 3
ATOM 2015 C C . GLU A 1 2 ? -19.129 2.136 -4.782 1.00 0.00 1 GLU A C 3
ATOM 2016 O O . GLU A 1 2 ? -18.100 2.251 -4.115 1.00 0.00 1 GLU A O 3
ATOM 2028 N N . VAL A 1 3 ? -19.923 1.074 -4.708 1.00 0.00 2 VAL A N 3
ATOM 2029 C CA . VAL A 1 3 ? -19.626 -0.043 -3.821 1.00 0.00 2 VAL A CA 3
ATOM 2030 C C . VAL A 1 3 ? -18.465 -0.878 -4.352 1.00 0.00 2 VAL A C 3
ATOM 2031 O O . VAL A 1 3 ? -17.448 -1.044 -3.678 1.00 0.00 2 VAL A O 3
ATOM 2044 N N . ALA A 1 4 ? -18.622 -1.402 -5.564 1.00 0.00 3 ALA A N 3
ATOM 2045 C CA . ALA A 1 4 ? -17.585 -2.220 -6.183 1.00 0.00 3 ALA A CA 3
ATOM 2046 C C . ALA A 1 4 ? -16.265 -1.462 -6.272 1.00 0.00 3 ALA A C 3
ATOM 2047 O O . ALA A 1 4 ? -15.207 -2.001 -5.952 1.00 0.00 3 ALA A O 3
ATOM 2054 N N . GLN A 1 5 ? -16.336 -0.205 -6.704 1.00 0.00 4 GLN A N 3
ATOM 2055 C CA . GLN A 1 5 ? -15.145 0.631 -6.833 1.00 0.00 4 GLN A CA 3
ATOM 2056 C C . GLN A 1 5 ? -14.279 0.549 -5.579 1.00 0.00 4 GLN A C 3
ATOM 2057 O O . GLN A 1 5 ? -13.058 0.695 -5.645 1.00 0.00 4 GLN A O 3
ATOM 2071 N N . LEU A 1 6 ? -14.919 0.310 -4.439 1.00 0.00 5 LEU A N 3
ATOM 2072 C CA . LEU A 1 6 ? -14.209 0.202 -3.171 1.00 0.00 5 LEU A CA 3
ATOM 2073 C C . LEU A 1 6 ? -13.696 -1.219 -2.963 1.00 0.00 5 LEU A C 3
ATOM 2074 O O . LEU A 1 6 ? -12.606 -1.425 -2.430 1.00 0.00 5 LEU A O 3
ATOM 2090 N N . GLU A 1 7 ? -14.490 -2.195 -3.391 1.00 0.00 6 GLU A N 3
ATOM 2091 C CA . GLU A 1 7 ? -14.118 -3.597 -3.257 1.00 0.00 6 GLU A CA 3
ATOM 2092 C C . GLU A 1 7 ? -12.839 -3.896 -4.032 1.00 0.00 6 GLU A C 3
ATOM 2093 O O . GLU A 1 7 ? -12.085 -4.803 -3.680 1.00 0.00 6 GLU A O 3
ATOM 2105 N N . LYS A 1 8 ? -12.603 -3.128 -5.091 1.00 0.00 7 LYS A N 3
ATOM 2106 C CA . LYS A 1 8 ? -11.414 -3.309 -5.917 1.00 0.00 7 LYS A CA 3
ATOM 2107 C C . LYS A 1 8 ? -10.273 -2.431 -5.419 1.00 0.00 7 LYS A C 3
ATOM 2108 O O . LYS A 1 8 ? -9.103 -2.799 -5.519 1.00 0.00 7 LYS A O 3
ATOM 2127 N N . GLU A 1 9 ? -10.622 -1.269 -4.877 1.00 0.00 8 GLU A N 3
ATOM 2128 C CA . GLU A 1 9 ? -9.627 -0.341 -4.359 1.00 0.00 8 GLU A CA 3
ATOM 2129 C C . GLU A 1 9 ? -8.829 -0.973 -3.221 1.00 0.00 8 GLU A C 3
ATOM 2130 O O . GLU A 1 9 ? -7.705 -0.559 -2.936 1.00 0.00 8 GLU A O 3
ATOM 2142 N N . VAL A 1 10 ? -9.414 -1.981 -2.579 1.00 0.00 9 VAL A N 3
ATOM 2143 C CA . VAL A 1 10 ? -8.750 -2.672 -1.479 1.00 0.00 9 VAL A CA 3
ATOM 2144 C C . VAL A 1 10 ? -7.748 -3.690 -2.011 1.00 0.00 9 VAL A C 3
ATOM 2145 O O . VAL A 1 10 ? -6.560 -3.629 -1.697 1.00 0.00 9 VAL A O 3
ATOM 2158 N N . ALA A 1 11 ? -8.233 -4.620 -2.828 1.00 0.00 10 ALA A N 3
ATOM 2159 C CA . ALA A 1 11 ? -7.375 -5.643 -3.413 1.00 0.00 10 ALA A CA 3
ATOM 2160 C C . ALA A 1 11 ? -6.196 -5.009 -4.143 1.00 0.00 10 ALA A C 3
ATOM 2161 O O . ALA A 1 11 ? -5.141 -5.625 -4.295 1.00 0.00 10 ALA A O 3
ATOM 2168 N N . GLN A 1 12 ? -6.384 -3.768 -4.587 1.00 0.00 11 GLN A N 3
ATOM 2169 C CA . GLN A 1 12 ? -5.340 -3.041 -5.295 1.00 0.00 11 GLN A CA 3
ATOM 2170 C C . GLN A 1 12 ? -4.169 -2.739 -4.365 1.00 0.00 11 GLN A C 3
ATOM 2171 O O . GLN A 1 12 ? -3.015 -3.016 -4.694 1.00 0.00 11 GLN A O 3
ATOM 2185 N N . LEU A 1 13 ? -4.473 -2.169 -3.201 1.00 0.00 12 LEU A N 3
ATOM 2186 C CA . LEU A 1 13 ? -3.442 -1.833 -2.226 1.00 0.00 12 LEU A CA 3
ATOM 2187 C C . LEU A 1 13 ? -3.035 -3.060 -1.419 1.00 0.00 12 LEU A C 3
ATOM 2188 O O . LEU A 1 13 ? -1.883 -3.190 -1.008 1.00 0.00 12 LEU A O 3
ATOM 2204 N N . GLU A 1 14 ? -3.985 -3.961 -1.191 1.00 0.00 13 GLU A N 3
ATOM 2205 C CA . GLU A 1 14 ? -3.714 -5.174 -0.430 1.00 0.00 13 GLU A CA 3
ATOM 2206 C C . GLU A 1 14 ? -2.626 -6.009 -1.104 1.00 0.00 13 GLU A C 3
ATOM 2207 O O . GLU A 1 14 ? -1.938 -6.792 -0.450 1.00 0.00 13 GLU A O 3
ATOM 2219 N N . ALA A 1 15 ? -2.476 -5.834 -2.414 1.00 0.00 14 ALA A N 3
ATOM 2220 C CA . ALA A 1 15 ? -1.470 -6.568 -3.171 1.00 0.00 14 ALA A CA 3
ATOM 2221 C C . ALA A 1 15 ? -0.148 -5.809 -3.209 1.00 0.00 14 ALA A C 3
ATOM 2222 O O . ALA A 1 15 ? 0.925 -6.406 -3.124 1.00 0.00 14 ALA A O 3
ATOM 2229 N N . GLU A 1 16 ? -0.235 -4.488 -3.335 1.00 0.00 15 GLU A N 3
ATOM 2230 C CA . GLU A 1 16 ? 0.955 -3.644 -3.383 1.00 0.00 15 GLU A CA 3
ATOM 2231 C C . GLU A 1 16 ? 1.468 -3.348 -1.978 1.00 0.00 15 GLU A C 3
ATOM 2232 O O . GLU A 1 16 ? 2.635 -3.589 -1.668 1.00 0.00 15 GLU A O 3
ATOM 2244 N N . ASN A 1 17 ? 0.588 -2.824 -1.129 1.00 0.00 16 ASN A N 3
ATOM 2245 C CA . ASN A 1 17 ? 0.947 -2.493 0.247 1.00 0.00 16 ASN A CA 3
ATOM 2246 C C . ASN A 1 17 ? 1.629 -3.673 0.934 1.00 0.00 16 ASN A C 3
ATOM 2247 O O . ASN A 1 17 ? 2.476 -3.490 1.809 1.00 0.00 16 ASN A O 3
ATOM 2258 N N . TYR A 1 18 ? 1.256 -4.882 0.531 1.00 0.00 17 TYR A N 3
ATOM 2259 C CA . TYR A 1 18 ? 1.833 -6.092 1.106 1.00 0.00 17 TYR A CA 3
ATOM 2260 C C . TYR A 1 18 ? 3.124 -6.474 0.387 1.00 0.00 17 TYR A C 3
ATOM 2261 O O . TYR A 1 18 ? 4.113 -6.843 1.021 1.00 0.00 17 TYR A O 3
ATOM 2279 N N . GLN A 1 19 ? 3.105 -6.386 -0.938 1.00 0.00 18 GLN A N 3
ATOM 2280 C CA . GLN A 1 19 ? 4.270 -6.726 -1.746 1.00 0.00 18 GLN A CA 3
ATOM 2281 C C . GLN A 1 19 ? 5.484 -5.893 -1.343 1.00 0.00 18 GLN A C 3
ATOM 2282 O O . GLN A 1 19 ? 6.597 -6.410 -1.247 1.00 0.00 18 GLN A O 3
ATOM 2296 N N . LEU A 1 20 ? 5.265 -4.603 -1.109 1.00 0.00 19 LEU A N 3
ATOM 2297 C CA . LEU A 1 20 ? 6.343 -3.705 -0.718 1.00 0.00 19 LEU A CA 3
ATOM 2298 C C . LEU A 1 20 ? 6.797 -3.991 0.708 1.00 0.00 19 LEU A C 3
ATOM 2299 O O . LEU A 1 20 ? 7.989 -4.111 0.976 1.00 0.00 19 LEU A O 3
ATOM 2315 N N . GLU A 1 21 ? 5.839 -4.097 1.621 1.00 0.00 20 GLU A N 3
ATOM 2316 C CA . GLU A 1 21 ? 6.145 -4.367 3.022 1.00 0.00 20 GLU A CA 3
ATOM 2317 C C . GLU A 1 21 ? 7.052 -5.587 3.165 1.00 0.00 20 GLU A C 3
ATOM 2318 O O . GLU A 1 21 ? 7.792 -5.711 4.141 1.00 0.00 20 GLU A O 3
ATOM 2330 N N . GLN A 1 22 ? 6.987 -6.486 2.188 1.00 0.00 21 GLN A N 3
ATOM 2331 C CA . GLN A 1 22 ? 7.801 -7.697 2.209 1.00 0.00 21 GLN A CA 3
ATOM 2332 C C . GLN A 1 22 ? 9.075 -7.521 1.383 1.00 0.00 21 GLN A C 3
ATOM 2333 O O . GLN A 1 22 ? 10.075 -8.199 1.622 1.00 0.00 21 GLN A O 3
ATOM 2347 N N . GLU A 1 23 ? 9.034 -6.611 0.413 1.00 0.00 22 GLU A N 3
ATOM 2348 C CA . GLU A 1 23 ? 10.190 -6.359 -0.443 1.00 0.00 22 GLU A CA 3
ATOM 2349 C C . GLU A 1 23 ? 11.086 -5.272 0.147 1.00 0.00 22 GLU A C 3
ATOM 2350 O O . GLU A 1 23 ? 12.289 -5.241 -0.109 1.00 0.00 22 GLU A O 3
ATOM 2362 N N . VAL A 1 24 ? 10.491 -4.382 0.935 1.00 0.00 23 VAL A N 3
ATOM 2363 C CA . VAL A 1 24 ? 11.235 -3.295 1.558 1.00 0.00 23 VAL A CA 3
ATOM 2364 C C . VAL A 1 24 ? 12.052 -3.797 2.743 1.00 0.00 23 VAL A C 3
ATOM 2365 O O . VAL A 1 24 ? 13.103 -3.243 3.065 1.00 0.00 23 VAL A O 3
ATOM 2378 N N . ALA A 1 25 ? 11.563 -4.851 3.389 1.00 0.00 24 ALA A N 3
ATOM 2379 C CA . ALA A 1 25 ? 12.246 -5.429 4.541 1.00 0.00 24 ALA A CA 3
ATOM 2380 C C . ALA A 1 25 ? 13.666 -5.862 4.184 1.00 0.00 24 ALA A C 3
ATOM 2381 O O . ALA A 1 25 ? 14.532 -5.955 5.055 1.00 0.00 24 ALA A O 3
ATOM 2388 N N . GLN A 1 26 ? 13.899 -6.128 2.903 1.00 0.00 25 GLN A N 3
ATOM 2389 C CA . GLN A 1 26 ? 15.216 -6.554 2.439 1.00 0.00 25 GLN A CA 3
ATOM 2390 C C . GLN A 1 26 ? 16.014 -5.375 1.890 1.00 0.00 25 GLN A C 3
ATOM 2391 O O . GLN A 1 26 ? 17.227 -5.293 2.080 1.00 0.00 25 GLN A O 3
ATOM 2405 N N . LEU A 1 27 ? 15.326 -4.465 1.208 1.00 0.00 26 LEU A N 3
ATOM 2406 C CA . LEU A 1 27 ? 15.974 -3.293 0.629 1.00 0.00 26 LEU A CA 3
ATOM 2407 C C . LEU A 1 27 ? 16.669 -2.463 1.706 1.00 0.00 26 LEU A C 3
ATOM 2408 O O . LEU A 1 27 ? 17.893 -2.336 1.711 1.00 0.00 26 LEU A O 3
ATOM 2424 N N . GLU A 1 28 ? 15.881 -1.902 2.618 1.00 0.00 27 GLU A N 3
ATOM 2425 C CA . GLU A 1 28 ? 16.426 -1.086 3.698 1.00 0.00 27 GLU A CA 3
ATOM 2426 C C . GLU A 1 28 ? 16.842 -1.956 4.881 1.00 0.00 27 GLU A C 3
ATOM 2427 O O . GLU A 1 28 ? 16.368 -1.769 6.002 1.00 0.00 27 GLU A O 3
ATOM 2439 N N . HIS A 1 29 ? 17.734 -2.907 4.623 1.00 0.00 28 HIS A N 3
ATOM 2440 C CA . HIS A 1 29 ? 18.215 -3.806 5.667 1.00 0.00 28 HIS A CA 3
ATOM 2441 C C . HIS A 1 29 ? 19.037 -3.045 6.702 1.00 0.00 28 HIS A C 3
ATOM 2442 O O . HIS A 1 29 ? 19.066 -3.412 7.877 1.00 0.00 28 HIS A O 3
ATOM 2456 N N . GLU A 1 30 ? 19.703 -1.984 6.260 1.00 0.00 29 GLU A N 3
ATOM 2457 C CA . GLU A 1 30 ? 20.525 -1.171 7.148 1.00 0.00 29 GLU A CA 3
ATOM 2458 C C . GLU A 1 30 ? 19.686 -0.584 8.280 1.00 0.00 29 GLU A C 3
ATOM 2459 O O . GLU A 1 30 ? 20.171 -0.404 9.397 1.00 0.00 29 GLU A O 3
ATOM 2471 N N . GLY A 1 31 ? 18.425 -0.287 7.981 1.00 0.00 30 GLY A N 3
ATOM 2472 C CA . GLY A 1 31 ? 17.539 0.277 8.983 1.00 0.00 30 GLY A CA 3
ATOM 2473 C C . GLY A 1 31 ? 16.573 -0.748 9.545 1.00 0.00 30 GLY A C 3
ATOM 2474 O O . GLY A 1 31 ? 15.375 -0.700 9.265 1.00 0.00 30 GLY A O 3
ATOM 2487 N N . GLU B 2 2 ? -20.772 -1.611 3.980 1.00 0.00 1 GLU B N 3
ATOM 2488 C CA . GLU B 2 2 ? -20.557 -1.830 2.554 1.00 0.00 1 GLU B CA 3
ATOM 2489 C C . GLU B 2 2 ? -19.626 -0.772 1.972 1.00 0.00 1 GLU B C 3
ATOM 2490 O O . GLU B 2 2 ? -18.514 -1.075 1.543 1.00 0.00 1 GLU B O 3
ATOM 2502 N N . VAL B 2 3 ? -20.091 0.472 1.961 1.00 0.00 2 VAL B N 3
ATOM 2503 C CA . VAL B 2 3 ? -19.306 1.582 1.432 1.00 0.00 2 VAL B CA 3
ATOM 2504 C C . VAL B 2 3 ? -18.406 2.187 2.500 1.00 0.00 2 VAL B C 3
ATOM 2505 O O . VAL B 2 3 ? -17.505 2.942 2.186 1.00 0.00 2 VAL B O 3
ATOM 2518 N N . GLN B 2 4 ? -18.667 1.864 3.758 1.00 0.00 3 GLN B N 3
ATOM 2519 C CA . GLN B 2 4 ? -17.872 2.382 4.870 1.00 0.00 3 GLN B CA 3
ATOM 2520 C C . GLN B 2 4 ? -16.723 1.440 5.246 1.00 0.00 3 GLN B C 3
ATOM 2521 O O . GLN B 2 4 ? -15.550 1.761 5.055 1.00 0.00 3 GLN B O 3
ATOM 2535 N N . ALA B 2 5 ? -17.082 0.286 5.813 1.00 0.00 4 ALA B N 3
ATOM 2536 C CA . ALA B 2 5 ? -16.107 -0.713 6.262 1.00 0.00 4 ALA B CA 3
ATOM 2537 C C . ALA B 2 5 ? -15.113 -1.111 5.173 1.00 0.00 4 ALA B C 3
ATOM 2538 O O . ALA B 2 5 ? -14.059 -1.674 5.467 1.00 0.00 4 ALA B O 3
ATOM 2545 N N . LEU B 2 6 ? -15.438 -0.813 3.923 1.00 0.00 5 LEU B N 3
ATOM 2546 C CA . LEU B 2 6 ? -14.554 -1.140 2.808 1.00 0.00 5 LEU B CA 3
ATOM 2547 C C . LEU B 2 6 ? -13.826 0.109 2.345 1.00 0.00 5 LEU B C 3
ATOM 2548 O O . LEU B 2 6 ? -12.710 0.056 1.829 1.00 0.00 5 LEU B O 3
ATOM 2564 N N . LYS B 2 7 ? -14.499 1.226 2.532 1.00 0.00 6 LYS B N 3
ATOM 2565 C CA . LYS B 2 7 ? -13.998 2.527 2.151 1.00 0.00 6 LYS B CA 3
ATOM 2566 C C . LYS B 2 7 ? -12.847 2.971 3.052 1.00 0.00 6 LYS B C 3
ATOM 2567 O O . LYS B 2 7 ? -11.710 3.117 2.602 1.00 0.00 6 LYS B O 3
ATOM 2586 N N . LYS B 2 8 ? -13.158 3.195 4.322 1.00 0.00 7 LYS B N 3
ATOM 2587 C CA . LYS B 2 8 ? -12.164 3.638 5.293 1.00 0.00 7 LYS B CA 3
ATOM 2588 C C . LYS B 2 8 ? -11.013 2.642 5.428 1.00 0.00 7 LYS B C 3
ATOM 2589 O O . LYS B 2 8 ? -9.947 2.988 5.936 1.00 0.00 7 LYS B O 3
ATOM 2608 N N . ARG B 2 9 ? -11.228 1.407 4.985 1.00 0.00 8 ARG B N 3
ATOM 2609 C CA . ARG B 2 9 ? -10.194 0.381 5.079 1.00 0.00 8 ARG B CA 3
ATOM 2610 C C . ARG B 2 9 ? -9.117 0.571 4.013 1.00 0.00 8 ARG B C 3
ATOM 2611 O O . ARG B 2 9 ? -7.968 0.172 4.203 1.00 0.00 8 ARG B O 3
ATOM 2632 N N . VAL B 2 10 ? -9.490 1.183 2.892 1.00 0.00 9 VAL B N 3
ATOM 2633 C CA . VAL B 2 10 ? -8.545 1.420 1.805 1.00 0.00 9 VAL B CA 3
ATOM 2634 C C . VAL B 2 10 ? -7.388 2.298 2.271 1.00 0.00 9 VAL B C 3
ATOM 2635 O O . VAL B 2 10 ? -6.221 1.951 2.094 1.00 0.00 9 VAL B O 3
ATOM 2648 N N . GLN B 2 11 ? -7.721 3.439 2.867 1.00 0.00 10 GLN B N 3
ATOM 2649 C CA . GLN B 2 11 ? -6.710 4.368 3.358 1.00 0.00 10 GLN B CA 3
ATOM 2650 C C . GLN B 2 11 ? -5.710 3.658 4.266 1.00 0.00 10 GLN B C 3
ATOM 2651 O O . GLN B 2 11 ? -4.551 4.057 4.361 1.00 0.00 10 GLN B O 3
ATOM 2665 N N . ALA B 2 12 ? -6.168 2.601 4.932 1.00 0.00 11 ALA B N 3
ATOM 2666 C CA . ALA B 2 12 ? -5.315 1.834 5.832 1.00 0.00 11 ALA B CA 3
ATOM 2667 C C . ALA B 2 12 ? -4.284 1.013 5.062 1.00 0.00 11 ALA B C 3
ATOM 2668 O O . ALA B 2 12 ? -3.268 0.599 5.619 1.00 0.00 11 ALA B O 3
ATOM 2675 N N . LEU B 2 13 ? -4.548 0.781 3.778 1.00 0.00 12 LEU B N 3
ATOM 2676 C CA . LEU B 2 13 ? -3.635 0.011 2.941 1.00 0.00 12 LEU B CA 3
ATOM 2677 C C . LEU B 2 13 ? -2.619 0.924 2.263 1.00 0.00 12 LEU B C 3
ATOM 2678 O O . LEU B 2 13 ? -1.422 0.639 2.248 1.00 0.00 12 LEU B O 3
ATOM 2694 N N . LYS B 2 14 ? -3.111 2.021 1.695 1.00 0.00 13 LYS B N 3
ATOM 2695 C CA . LYS B 2 14 ? -2.255 2.978 1.004 1.00 0.00 13 LYS B CA 3
ATOM 2696 C C . LYS B 2 14 ? -1.548 3.914 1.985 1.00 0.00 13 LYS B C 3
ATOM 2697 O O . LYS B 2 14 ? -0.565 4.563 1.631 1.00 0.00 13 LYS B O 3
ATOM 2716 N N . ALA B 2 15 ? -2.050 3.982 3.214 1.00 0.00 14 ALA B N 3
ATOM 2717 C CA . ALA B 2 15 ? -1.456 4.843 4.233 1.00 0.00 14 ALA B CA 3
ATOM 2718 C C . ALA B 2 15 ? 0.013 4.499 4.454 1.00 0.00 14 ALA B C 3
ATOM 2719 O O . ALA B 2 15 ? 0.885 5.363 4.357 1.00 0.00 14 ALA B O 3
ATOM 2726 N N . ARG B 2 16 ? 0.279 3.232 4.755 1.00 0.00 15 ARG B N 3
ATOM 2727 C CA . ARG B 2 16 ? 1.641 2.772 4.994 1.00 0.00 15 ARG B CA 3
ATOM 2728 C C . ARG B 2 16 ? 2.368 2.502 3.681 1.00 0.00 15 ARG B C 3
ATOM 2729 O O . ARG B 2 16 ? 3.566 2.752 3.560 1.00 0.00 15 ARG B O 3
ATOM 2750 N N . ASN B 2 17 ? 1.633 1.987 2.699 1.00 0.00 16 ASN B N 3
ATOM 2751 C CA . ASN B 2 17 ? 2.209 1.679 1.395 1.00 0.00 16 ASN B CA 3
ATOM 2752 C C . ASN B 2 17 ? 2.724 2.941 0.711 1.00 0.00 16 ASN B C 3
ATOM 2753 O O . ASN B 2 17 ? 3.779 2.926 0.078 1.00 0.00 16 ASN B O 3
ATOM 2764 N N . TYR B 2 18 ? 1.975 4.032 0.839 1.00 0.00 17 TYR B N 3
ATOM 2765 C CA . TYR B 2 18 ? 2.364 5.299 0.228 1.00 0.00 17 TYR B CA 3
ATOM 2766 C C . TYR B 2 18 ? 3.783 5.686 0.630 1.00 0.00 17 TYR B C 3
ATOM 2767 O O . TYR B 2 18 ? 4.537 6.243 -0.169 1.00 0.00 17 TYR B O 3
ATOM 2785 N N . ALA B 2 19 ? 4.143 5.388 1.873 1.00 0.00 18 ALA B N 3
ATOM 2786 C CA . ALA B 2 19 ? 5.471 5.704 2.379 1.00 0.00 18 ALA B CA 3
ATOM 2787 C C . ALA B 2 19 ? 6.526 4.805 1.748 1.00 0.00 18 ALA B C 3
ATOM 2788 O O . ALA B 2 19 ? 7.575 5.277 1.311 1.00 0.00 18 ALA B O 3
ATOM 2795 N N . LEU B 2 20 ? 6.241 3.508 1.693 1.00 0.00 19 LEU B N 3
ATOM 2796 C CA . LEU B 2 20 ? 7.176 2.558 1.102 1.00 0.00 19 LEU B CA 3
ATOM 2797 C C . LEU B 2 20 ? 7.329 2.833 -0.386 1.00 0.00 19 LEU B C 3
ATOM 2798 O O . LEU B 2 20 ? 8.431 3.057 -0.874 1.00 0.00 19 LEU B O 3
ATOM 2814 N N . LYS B 2 21 ? 6.210 2.827 -1.104 1.00 0.00 20 LYS B N 3
ATOM 2815 C CA . LYS B 2 21 ? 6.211 3.083 -2.545 1.00 0.00 20 LYS B CA 3
ATOM 2816 C C . LYS B 2 21 ? 7.145 4.238 -2.908 1.00 0.00 20 LYS B C 3
ATOM 2817 O O . LYS B 2 21 ? 7.693 4.283 -4.010 1.00 0.00 20 LYS B O 3
ATOM 2836 N N . GLN B 2 22 ? 7.315 5.171 -1.977 1.00 0.00 21 GLN B N 3
ATOM 2837 C CA . GLN B 2 22 ? 8.173 6.327 -2.199 1.00 0.00 21 GLN B CA 3
ATOM 2838 C C . GLN B 2 22 ? 9.645 5.994 -1.947 1.00 0.00 21 GLN B C 3
ATOM 2839 O O . GLN B 2 22 ? 10.522 6.435 -2.690 1.00 0.00 21 GLN B O 3
ATOM 2853 N N . LYS B 2 23 ? 9.914 5.227 -0.892 1.00 0.00 22 LYS B N 3
ATOM 2854 C CA . LYS B 2 23 ? 11.287 4.858 -0.548 1.00 0.00 22 LYS B CA 3
ATOM 2855 C C . LYS B 2 23 ? 11.714 3.555 -1.224 1.00 0.00 22 LYS B C 3
ATOM 2856 O O . LYS B 2 23 ? 12.879 3.393 -1.585 1.00 0.00 22 LYS B O 3
ATOM 2875 N N . VAL B 2 24 ? 10.765 2.630 -1.382 1.00 0.00 23 VAL B N 3
ATOM 2876 C CA . VAL B 2 24 ? 11.031 1.330 -2.007 1.00 0.00 23 VAL B CA 3
ATOM 2877 C C . VAL B 2 24 ? 12.074 1.438 -3.118 1.00 0.00 23 VAL B C 3
ATOM 2878 O O . VAL B 2 24 ? 13.103 0.763 -3.083 1.00 0.00 23 VAL B O 3
ATOM 2891 N N . GLN B 2 25 ? 11.803 2.293 -4.097 1.00 0.00 24 GLN B N 3
ATOM 2892 C CA . GLN B 2 25 ? 12.721 2.490 -5.210 1.00 0.00 24 GLN B CA 3
ATOM 2893 C C . GLN B 2 25 ? 14.000 3.169 -4.735 1.00 0.00 24 GLN B C 3
ATOM 2894 O O . GLN B 2 25 ? 15.100 2.789 -5.133 1.00 0.00 24 GLN B O 3
ATOM 2908 N N . ALA B 2 26 ? 13.847 4.174 -3.878 1.00 0.00 25 ALA B N 3
ATOM 2909 C CA . ALA B 2 26 ? 14.989 4.905 -3.345 1.00 0.00 25 ALA B CA 3
ATOM 2910 C C . ALA B 2 26 ? 15.987 3.959 -2.685 1.00 0.00 25 ALA B C 3
ATOM 2911 O O . ALA B 2 26 ? 17.194 4.199 -2.707 1.00 0.00 25 ALA B O 3
ATOM 2918 N N . LEU B 2 27 ? 15.473 2.881 -2.101 1.00 0.00 26 LEU B N 3
ATOM 2919 C CA . LEU B 2 27 ? 16.318 1.894 -1.437 1.00 0.00 26 LEU B CA 3
ATOM 2920 C C . LEU B 2 27 ? 17.087 1.064 -2.460 1.00 0.00 26 LEU B C 3
ATOM 2921 O O . LEU B 2 27 ? 18.317 1.091 -2.500 1.00 0.00 26 LEU B O 3
ATOM 2937 N N . ARG B 2 28 ? 16.349 0.322 -3.281 1.00 0.00 27 ARG B N 3
ATOM 2938 C CA . ARG B 2 28 ? 16.956 -0.526 -4.304 1.00 0.00 27 ARG B CA 3
ATOM 2939 C C . ARG B 2 28 ? 17.913 0.268 -5.191 1.00 0.00 27 ARG B C 3
ATOM 2940 O O . ARG B 2 28 ? 18.908 -0.269 -5.677 1.00 0.00 27 ARG B O 3
ATOM 2961 N N . HIS B 2 29 ? 17.612 1.546 -5.397 1.00 0.00 28 HIS B N 3
ATOM 2962 C CA . HIS B 2 29 ? 18.455 2.402 -6.224 1.00 0.00 28 HIS B CA 3
ATOM 2963 C C . HIS B 2 29 ? 19.528 3.086 -5.382 1.00 0.00 28 HIS B C 3
ATOM 2964 O O . HIS B 2 29 ? 20.698 2.705 -5.421 1.00 0.00 28 HIS B O 3
ATOM 2978 N N . LYS B 2 30 ? 19.122 4.097 -4.621 1.00 0.00 29 LYS B N 3
ATOM 2979 C CA . LYS B 2 30 ? 20.048 4.834 -3.770 1.00 0.00 29 LYS B CA 3
ATOM 2980 C C . LYS B 2 30 ? 20.441 4.007 -2.549 1.00 0.00 29 LYS B C 3
ATOM 2981 O O . LYS B 2 30 ? 19.607 3.324 -1.955 1.00 0.00 29 LYS B O 3
ATOM 3000 N N . GLY B 2 31 ? 21.717 4.075 -2.180 1.00 0.00 30 GLY B N 3
ATOM 3001 C CA . GLY B 2 31 ? 22.197 3.328 -1.032 1.00 0.00 30 GLY B CA 3
ATOM 3002 C C . GLY B 2 31 ? 23.467 2.556 -1.332 1.00 0.00 30 GLY B C 3
ATOM 3003 O O . GLY B 2 31 ? 24.364 2.472 -0.495 1.00 0.00 30 GLY B O 3
ATOM 3016 N N . GLU A 1 2 ? -20.269 5.466 -4.135 1.00 0.00 1 GLU A N 4
ATOM 3017 C CA . GLU A 1 2 ? -19.399 4.542 -4.854 1.00 0.00 1 GLU A CA 4
ATOM 3018 C C . GLU A 1 2 ? -18.903 3.434 -3.931 1.00 0.00 1 GLU A C 4
ATOM 3019 O O . GLU A 1 2 ? -17.993 3.641 -3.128 1.00 0.00 1 GLU A O 4
ATOM 3031 N N . VAL A 1 3 ? -19.506 2.256 -4.052 1.00 0.00 2 VAL A N 4
ATOM 3032 C CA . VAL A 1 3 ? -19.127 1.114 -3.229 1.00 0.00 2 VAL A CA 4
ATOM 3033 C C . VAL A 1 3 ? -18.031 0.291 -3.898 1.00 0.00 2 VAL A C 4
ATOM 3034 O O . VAL A 1 3 ? -17.013 -0.023 -3.280 1.00 0.00 2 VAL A O 4
ATOM 3047 N N . ALA A 1 4 ? -18.246 -0.057 -5.162 1.00 0.00 3 ALA A N 4
ATOM 3048 C CA . ALA A 1 4 ? -17.278 -0.847 -5.915 1.00 0.00 3 ALA A CA 4
ATOM 3049 C C . ALA A 1 4 ? -15.914 -0.164 -5.947 1.00 0.00 3 ALA A C 4
ATOM 3050 O O . ALA A 1 4 ? -14.878 -0.827 -5.921 1.00 0.00 3 ALA A O 4
ATOM 3057 N N . GLN A 1 5 ? -15.923 1.163 -6.006 1.00 0.00 4 GLN A N 4
ATOM 3058 C CA . GLN A 1 5 ? -14.685 1.935 -6.043 1.00 0.00 4 GLN A CA 4
ATOM 3059 C C . GLN A 1 5 ? -13.807 1.618 -4.836 1.00 0.00 4 GLN A C 4
ATOM 3060 O O . GLN A 1 5 ? -12.581 1.684 -4.914 1.00 0.00 4 GLN A O 4
ATOM 3074 N N . LEU A 1 6 ? -14.443 1.273 -3.721 1.00 0.00 5 LEU A N 4
ATOM 3075 C CA . LEU A 1 6 ? -13.719 0.945 -2.499 1.00 0.00 5 LEU A CA 4
ATOM 3076 C C . LEU A 1 6 ? -13.421 -0.550 -2.430 1.00 0.00 5 LEU A C 4
ATOM 3077 O O . LEU A 1 6 ? -12.342 -0.958 -1.999 1.00 0.00 5 LEU A O 4
ATOM 3093 N N . GLU A 1 7 ? -14.383 -1.360 -2.856 1.00 0.00 6 GLU A N 4
ATOM 3094 C CA . GLU A 1 7 ? -14.224 -2.810 -2.844 1.00 0.00 6 GLU A CA 4
ATOM 3095 C C . GLU A 1 7 ? -13.037 -3.235 -3.702 1.00 0.00 6 GLU A C 4
ATOM 3096 O O . GLU A 1 7 ? -12.391 -4.246 -3.427 1.00 0.00 6 GLU A O 4
ATOM 3108 N N . LYS A 1 8 ? -12.756 -2.457 -4.742 1.00 0.00 7 LYS A N 4
ATOM 3109 C CA . LYS A 1 8 ? -11.647 -2.754 -5.641 1.00 0.00 7 LYS A CA 4
ATOM 3110 C C . LYS A 1 8 ? -10.365 -2.075 -5.170 1.00 0.00 7 LYS A C 4
ATOM 3111 O O . LYS A 1 8 ? -9.263 -2.557 -5.435 1.00 0.00 7 LYS A O 4
ATOM 3130 N N . GLU A 1 9 ? -10.514 -0.954 -4.472 1.00 0.00 8 GLU A N 4
ATOM 3131 C CA . GLU A 1 9 ? -9.365 -0.215 -3.968 1.00 0.00 8 GLU A CA 4
ATOM 3132 C C . GLU A 1 9 ? -8.530 -1.075 -3.024 1.00 0.00 8 GLU A C 4
ATOM 3133 O O . GLU A 1 9 ? -7.331 -0.850 -2.863 1.00 0.00 8 GLU A O 4
ATOM 3145 N N . VAL A 1 10 ? -9.168 -2.067 -2.407 1.00 0.00 9 VAL A N 4
ATOM 3146 C CA . VAL A 1 10 ? -8.476 -2.961 -1.486 1.00 0.00 9 VAL A CA 4
ATOM 3147 C C . VAL A 1 10 ? -7.598 -3.945 -2.251 1.00 0.00 9 VAL A C 4
ATOM 3148 O O . VAL A 1 10 ? -6.381 -3.968 -2.079 1.00 0.00 9 VAL A O 4
ATOM 3161 N N . ALA A 1 11 ? -8.222 -4.753 -3.103 1.00 0.00 10 ALA A N 4
ATOM 3162 C CA . ALA A 1 11 ? -7.491 -5.732 -3.900 1.00 0.00 10 ALA A CA 4
ATOM 3163 C C . ALA A 1 11 ? -6.355 -5.064 -4.671 1.00 0.00 10 ALA A C 4
ATOM 3164 O O . ALA A 1 11 ? -5.363 -5.707 -5.017 1.00 0.00 10 ALA A O 4
ATOM 3171 N N . GLN A 1 12 ? -6.509 -3.770 -4.934 1.00 0.00 11 GLN A N 4
ATOM 3172 C CA . GLN A 1 12 ? -5.500 -3.010 -5.659 1.00 0.00 11 GLN A CA 4
ATOM 3173 C C . GLN A 1 12 ? -4.271 -2.768 -4.786 1.00 0.00 11 GLN A C 4
ATOM 3174 O O . GLN A 1 12 ? -3.137 -2.900 -5.248 1.00 0.00 11 GLN A O 4
ATOM 3188 N N . LEU A 1 13 ? -4.502 -2.414 -3.525 1.00 0.00 12 LEU A N 4
ATOM 3189 C CA . LEU A 1 13 ? -3.409 -2.155 -2.594 1.00 0.00 12 LEU A CA 4
ATOM 3190 C C . LEU A 1 13 ? -2.943 -3.442 -1.922 1.00 0.00 12 LEU A C 4
ATOM 3191 O O . LEU A 1 13 ? -1.746 -3.700 -1.819 1.00 0.00 12 LEU A O 4
ATOM 3207 N N . GLU A 1 14 ? -3.895 -4.248 -1.466 1.00 0.00 13 GLU A N 4
ATOM 3208 C CA . GLU A 1 14 ? -3.577 -5.509 -0.802 1.00 0.00 13 GLU A CA 4
ATOM 3209 C C . GLU A 1 14 ? -2.594 -6.339 -1.629 1.00 0.00 13 GLU A C 4
ATOM 3210 O O . GLU A 1 14 ? -1.844 -7.149 -1.087 1.00 0.00 13 GLU A O 4
ATOM 3222 N N . ALA A 1 15 ? -2.605 -6.129 -2.941 1.00 0.00 14 ALA A N 4
ATOM 3223 C CA . ALA A 1 15 ? -1.715 -6.858 -3.838 1.00 0.00 14 ALA A CA 4
ATOM 3224 C C . ALA A 1 15 ? -0.364 -6.159 -3.961 1.00 0.00 14 ALA A C 4
ATOM 3225 O O . ALA A 1 15 ? 0.673 -6.809 -4.086 1.00 0.00 14 ALA A O 4
ATOM 3232 N N . GLU A 1 16 ? -0.385 -4.830 -3.926 1.00 0.00 15 GLU A N 4
ATOM 3233 C CA . GLU A 1 16 ? 0.840 -4.043 -4.034 1.00 0.00 15 GLU A CA 4
ATOM 3234 C C . GLU A 1 16 ? 1.477 -3.831 -2.664 1.00 0.00 15 GLU A C 4
ATOM 3235 O O . GLU A 1 16 ? 2.640 -4.172 -2.449 1.00 0.00 15 GLU A O 4
ATOM 3247 N N . ASN A 1 17 ? 0.703 -3.269 -1.740 1.00 0.00 16 ASN A N 4
ATOM 3248 C CA . ASN A 1 17 ? 1.182 -3.009 -0.386 1.00 0.00 16 ASN A CA 4
ATOM 3249 C C . ASN A 1 17 ? 1.870 -4.239 0.204 1.00 0.00 16 ASN A C 4
ATOM 3250 O O . ASN A 1 17 ? 2.933 -4.134 0.816 1.00 0.00 16 ASN A O 4
ATOM 3261 N N . TYR A 1 18 ? 1.257 -5.402 0.015 1.00 0.00 17 TYR A N 4
ATOM 3262 C CA . TYR A 1 18 ? 1.811 -6.651 0.528 1.00 0.00 17 TYR A CA 4
ATOM 3263 C C . TYR A 1 18 ? 3.119 -6.999 -0.179 1.00 0.00 17 TYR A C 4
ATOM 3264 O O . TYR A 1 18 ? 4.057 -7.498 0.443 1.00 0.00 17 TYR A O 4
ATOM 3282 N N . GLN A 1 19 ? 3.171 -6.737 -1.480 1.00 0.00 18 GLN A N 4
ATOM 3283 C CA . GLN A 1 19 ? 4.363 -7.028 -2.269 1.00 0.00 18 GLN A CA 4
ATOM 3284 C C . GLN A 1 19 ? 5.505 -6.079 -1.920 1.00 0.00 18 GLN A C 4
ATOM 3285 O O . GLN A 1 19 ? 6.676 -6.430 -2.054 1.00 0.00 18 GLN A O 4
ATOM 3299 N N . LEU A 1 20 ? 5.159 -4.875 -1.476 1.00 0.00 19 LEU A N 4
ATOM 3300 C CA . LEU A 1 20 ? 6.160 -3.879 -1.113 1.00 0.00 19 LEU A CA 4
ATOM 3301 C C . LEU A 1 20 ? 6.525 -3.977 0.363 1.00 0.00 19 LEU A C 4
ATOM 3302 O O . LEU A 1 20 ? 7.699 -3.971 0.722 1.00 0.00 19 LEU A O 4
ATOM 3318 N N . GLU A 1 21 ? 5.512 -4.064 1.218 1.00 0.00 20 GLU A N 4
ATOM 3319 C CA . GLU A 1 21 ? 5.733 -4.160 2.658 1.00 0.00 20 GLU A CA 4
ATOM 3320 C C . GLU A 1 21 ? 6.704 -5.290 2.991 1.00 0.00 20 GLU A C 4
ATOM 3321 O O . GLU A 1 21 ? 7.378 -5.259 4.021 1.00 0.00 20 GLU A O 4
ATOM 3333 N N . GLN A 1 22 ? 6.772 -6.286 2.113 1.00 0.00 21 GLN A N 4
ATOM 3334 C CA . GLN A 1 22 ? 7.661 -7.424 2.315 1.00 0.00 21 GLN A CA 4
ATOM 3335 C C . GLN A 1 22 ? 8.967 -7.243 1.547 1.00 0.00 21 GLN A C 4
ATOM 3336 O O . GLN A 1 22 ? 10.000 -7.795 1.925 1.00 0.00 21 GLN A O 4
ATOM 3350 N N . GLU A 1 23 ? 8.917 -6.468 0.467 1.00 0.00 22 GLU A N 4
ATOM 3351 C CA . GLU A 1 23 ? 10.102 -6.221 -0.349 1.00 0.00 22 GLU A CA 4
ATOM 3352 C C . GLU A 1 23 ? 10.874 -5.005 0.157 1.00 0.00 22 GLU A C 4
ATOM 3353 O O . GLU A 1 23 ? 12.064 -4.855 -0.123 1.00 0.00 22 GLU A O 4
ATOM 3365 N N . VAL A 1 24 ? 10.193 -4.141 0.903 1.00 0.00 23 VAL A N 4
ATOM 3366 C CA . VAL A 1 24 ? 10.818 -2.941 1.446 1.00 0.00 23 VAL A CA 4
ATOM 3367 C C . VAL A 1 24 ? 11.420 -3.214 2.820 1.00 0.00 23 VAL A C 4
ATOM 3368 O O . VAL A 1 24 ? 12.416 -2.603 3.205 1.00 0.00 23 VAL A O 4
ATOM 3381 N N . ALA A 1 25 ? 10.808 -4.140 3.553 1.00 0.00 24 ALA A N 4
ATOM 3382 C CA . ALA A 1 25 ? 11.283 -4.499 4.884 1.00 0.00 24 ALA A CA 4
ATOM 3383 C C . ALA A 1 25 ? 12.746 -4.928 4.846 1.00 0.00 24 ALA A C 4
ATOM 3384 O O . ALA A 1 25 ? 13.477 -4.767 5.823 1.00 0.00 24 ALA A O 4
ATOM 3391 N N . GLN A 1 26 ? 13.167 -5.475 3.709 1.00 0.00 25 GLN A N 4
ATOM 3392 C CA . GLN A 1 26 ? 14.543 -5.926 3.542 1.00 0.00 25 GLN A CA 4
ATOM 3393 C C . GLN A 1 26 ? 15.432 -4.786 3.058 1.00 0.00 25 GLN A C 4
ATOM 3394 O O . GLN A 1 26 ? 16.573 -4.645 3.499 1.00 0.00 25 GLN A O 4
ATOM 3408 N N . LEU A 1 27 ? 14.904 -3.973 2.146 1.00 0.00 26 LEU A N 4
ATOM 3409 C CA . LEU A 1 27 ? 15.653 -2.847 1.603 1.00 0.00 26 LEU A CA 4
ATOM 3410 C C . LEU A 1 27 ? 16.061 -1.880 2.711 1.00 0.00 26 LEU A C 4
ATOM 3411 O O . LEU A 1 27 ? 17.248 -1.666 2.955 1.00 0.00 26 LEU A O 4
ATOM 3427 N N . GLU A 1 28 ? 15.070 -1.296 3.377 1.00 0.00 27 GLU A N 4
ATOM 3428 C CA . GLU A 1 28 ? 15.329 -0.351 4.458 1.00 0.00 27 GLU A CA 4
ATOM 3429 C C . GLU A 1 28 ? 15.424 -1.070 5.801 1.00 0.00 27 GLU A C 4
ATOM 3430 O O . GLU A 1 28 ? 14.662 -0.787 6.726 1.00 0.00 27 GLU A O 4
ATOM 3442 N N . HIS A 1 29 ? 16.364 -2.004 5.901 1.00 0.00 28 HIS A N 4
ATOM 3443 C CA . HIS A 1 29 ? 16.558 -2.763 7.131 1.00 0.00 28 HIS A CA 4
ATOM 3444 C C . HIS A 1 29 ? 16.926 -1.841 8.289 1.00 0.00 28 HIS A C 4
ATOM 3445 O O . HIS A 1 29 ? 16.326 -1.906 9.362 1.00 0.00 28 HIS A O 4
ATOM 3459 N N . GLU A 1 30 ? 17.915 -0.982 8.065 1.00 0.00 29 GLU A N 4
ATOM 3460 C CA . GLU A 1 30 ? 18.363 -0.046 9.090 1.00 0.00 29 GLU A CA 4
ATOM 3461 C C . GLU A 1 30 ? 17.352 1.080 9.277 1.00 0.00 29 GLU A C 4
ATOM 3462 O O . GLU A 1 30 ? 16.725 1.197 10.331 1.00 0.00 29 GLU A O 4
ATOM 3474 N N . GLY A 1 31 ? 17.197 1.908 8.250 1.00 0.00 30 GLY A N 4
ATOM 3475 C CA . GLY A 1 31 ? 16.261 3.014 8.322 1.00 0.00 30 GLY A CA 4
ATOM 3476 C C . GLY A 1 31 ? 16.643 4.159 7.405 1.00 0.00 30 GLY A C 4
ATOM 3477 O O . GLY A 1 31 ? 16.106 4.289 6.305 1.00 0.00 30 GLY A O 4
ATOM 3490 N N . GLU B 2 2 ? -20.130 -1.733 3.872 1.00 0.00 1 GLU B N 4
ATOM 3491 C CA . GLU B 2 2 ? -19.947 -1.670 2.428 1.00 0.00 1 GLU B CA 4
ATOM 3492 C C . GLU B 2 2 ? -19.032 -0.515 2.038 1.00 0.00 1 GLU B C 4
ATOM 3493 O O . GLU B 2 2 ? -17.911 -0.726 1.577 1.00 0.00 1 GLU B O 4
ATOM 3505 N N . VAL B 2 3 ? -19.523 0.705 2.219 1.00 0.00 2 VAL B N 4
ATOM 3506 C CA . VAL B 2 3 ? -18.757 1.898 1.879 1.00 0.00 2 VAL B CA 4
ATOM 3507 C C . VAL B 2 3 ? -17.863 2.337 3.028 1.00 0.00 2 VAL B C 4
ATOM 3508 O O . VAL B 2 3 ? -16.893 3.034 2.815 1.00 0.00 2 VAL B O 4
ATOM 3521 N N . GLN B 2 4 ? -18.206 1.941 4.240 1.00 0.00 3 GLN B N 4
ATOM 3522 C CA . GLN B 2 4 ? -17.422 2.308 5.419 1.00 0.00 3 GLN B CA 4
ATOM 3523 C C . GLN B 2 4 ? -16.362 1.261 5.762 1.00 0.00 3 GLN B C 4
ATOM 3524 O O . GLN B 2 4 ? -15.164 1.543 5.736 1.00 0.00 3 GLN B O 4
ATOM 3538 N N . ALA B 2 5 ? -16.816 0.058 6.113 1.00 0.00 4 ALA B N 4
ATOM 3539 C CA . ALA B 2 5 ? -15.920 -1.032 6.500 1.00 0.00 4 ALA B CA 4
ATOM 3540 C C . ALA B 2 5 ? -14.856 -1.329 5.443 1.00 0.00 4 ALA B C 4
ATOM 3541 O O . ALA B 2 5 ? -13.894 -2.046 5.716 1.00 0.00 4 ALA B O 4
ATOM 3548 N N . LEU B 2 6 ? -15.017 -0.778 4.247 1.00 0.00 5 LEU B N 4
ATOM 3549 C CA . LEU B 2 6 ? -14.050 -0.993 3.178 1.00 0.00 5 LEU B CA 4
ATOM 3550 C C . LEU B 2 6 ? -13.299 0.295 2.905 1.00 0.00 5 LEU B C 4
ATOM 3551 O O . LEU B 2 6 ? -12.087 0.308 2.699 1.00 0.00 5 LEU B O 4
ATOM 3567 N N . LYS B 2 7 ? -14.051 1.375 2.918 1.00 0.00 6 LYS B N 4
ATOM 3568 C CA . LYS B 2 7 ? -13.517 2.700 2.688 1.00 0.00 6 LYS B CA 4
ATOM 3569 C C . LYS B 2 7 ? -12.390 3.008 3.662 1.00 0.00 6 LYS B C 4
ATOM 3570 O O . LYS B 2 7 ? -11.337 3.516 3.277 1.00 0.00 6 LYS B O 4
ATOM 3589 N N . LYS B 2 8 ? -12.628 2.701 4.928 1.00 0.00 7 LYS B N 4
ATOM 3590 C CA . LYS B 2 8 ? -11.645 2.945 5.970 1.00 0.00 7 LYS B CA 4
ATOM 3591 C C . LYS B 2 8 ? -10.569 1.860 5.991 1.00 0.00 7 LYS B C 4
ATOM 3592 O O . LYS B 2 8 ? -9.417 2.127 6.331 1.00 0.00 7 LYS B O 4
ATOM 3611 N N . ARG B 2 9 ? -10.950 0.636 5.635 1.00 0.00 8 ARG B N 4
ATOM 3612 C CA . ARG B 2 9 ? -10.008 -0.480 5.630 1.00 0.00 8 ARG B CA 4
ATOM 3613 C C . ARG B 2 9 ? -8.969 -0.326 4.520 1.00 0.00 8 ARG B C 4
ATOM 3614 O O . ARG B 2 9 ? -7.833 -0.782 4.657 1.00 0.00 8 ARG B O 4
ATOM 3635 N N . VAL B 2 10 ? -9.355 0.325 3.426 1.00 0.00 9 VAL B N 4
ATOM 3636 C CA . VAL B 2 10 ? -8.440 0.539 2.311 1.00 0.00 9 VAL B CA 4
ATOM 3637 C C . VAL B 2 10 ? -7.310 1.479 2.719 1.00 0.00 9 VAL B C 4
ATOM 3638 O O . VAL B 2 10 ? -6.169 1.320 2.288 1.00 0.00 9 VAL B O 4
ATOM 3651 N N . GLN B 2 11 ? -7.639 2.455 3.557 1.00 0.00 10 GLN B N 4
ATOM 3652 C CA . GLN B 2 11 ? -6.654 3.420 4.029 1.00 0.00 10 GLN B CA 4
ATOM 3653 C C . GLN B 2 11 ? -5.508 2.726 4.760 1.00 0.00 10 GLN B C 4
ATOM 3654 O O . GLN B 2 11 ? -4.431 3.297 4.925 1.00 0.00 10 GLN B O 4
ATOM 3668 N N . ALA B 2 12 ? -5.744 1.492 5.202 1.00 0.00 11 ALA B N 4
ATOM 3669 C CA . ALA B 2 12 ? -4.726 0.731 5.918 1.00 0.00 11 ALA B CA 4
ATOM 3670 C C . ALA B 2 12 ? -3.817 -0.042 4.961 1.00 0.00 11 ALA B C 4
ATOM 3671 O O . ALA B 2 12 ? -3.026 -0.880 5.393 1.00 0.00 11 AL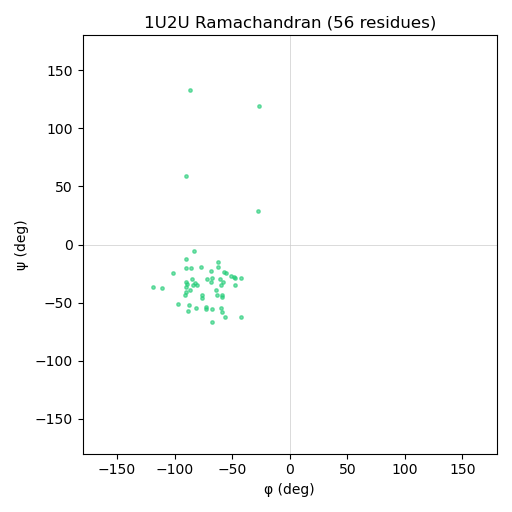A B O 4
ATOM 3678 N N . LEU B 2 13 ? -3.927 0.239 3.663 1.00 0.00 12 LEU B N 4
ATOM 3679 C CA . LEU B 2 13 ? -3.104 -0.441 2.668 1.00 0.00 12 LEU B CA 4
ATOM 3680 C C . LEU B 2 13 ? -2.247 0.559 1.898 1.00 0.00 12 LEU B C 4
ATOM 3681 O O . LEU B 2 13 ? -1.049 0.350 1.705 1.00 0.00 12 LEU B O 4
ATOM 3697 N N . LYS B 2 14 ? -2.875 1.641 1.450 1.00 0.00 13 LYS B N 4
ATOM 3698 C CA . LYS B 2 14 ? -2.182 2.674 0.687 1.00 0.00 13 LYS B CA 4
ATOM 3699 C C . LYS B 2 14 ? -1.473 3.668 1.604 1.00 0.00 13 LYS B C 4
ATOM 3700 O O . LYS B 2 14 ? -0.461 4.257 1.225 1.00 0.00 13 LYS B O 4
ATOM 3719 N N . ALA B 2 15 ? -2.008 3.855 2.806 1.00 0.00 14 ALA B N 4
ATOM 3720 C CA . ALA B 2 15 ? -1.418 4.786 3.766 1.00 0.00 14 ALA B CA 4
ATOM 3721 C C . ALA B 2 15 ? 0.072 4.522 3.952 1.00 0.00 14 ALA B C 4
ATOM 3722 O O . ALA B 2 15 ? 0.888 5.442 3.891 1.00 0.00 14 ALA B O 4
ATOM 3729 N N . ARG B 2 16 ? 0.420 3.261 4.182 1.00 0.00 15 ARG B N 4
ATOM 3730 C CA . ARG B 2 16 ? 1.813 2.877 4.379 1.00 0.00 15 ARG B CA 4
ATOM 3731 C C . ARG B 2 16 ? 2.483 2.552 3.048 1.00 0.00 15 ARG B C 4
ATOM 3732 O O . ARG B 2 16 ? 3.605 2.985 2.786 1.00 0.00 15 ARG B O 4
ATOM 3753 N N . ASN B 2 17 ? 1.787 1.788 2.212 1.00 0.00 16 ASN B N 4
ATOM 3754 C CA . ASN B 2 17 ? 2.314 1.400 0.908 1.00 0.00 16 ASN B CA 4
ATOM 3755 C C . ASN B 2 17 ? 2.696 2.625 0.079 1.00 0.00 16 ASN B C 4
ATOM 3756 O O . ASN B 2 17 ? 3.695 2.611 -0.639 1.00 0.00 16 ASN B O 4
ATOM 3767 N N . TYR B 2 18 ? 1.894 3.680 0.180 1.00 0.00 17 TYR B N 4
ATOM 3768 C CA . TYR B 2 18 ? 2.152 4.908 -0.565 1.00 0.00 17 TYR B CA 4
ATOM 3769 C C . TYR B 2 18 ? 3.568 5.415 -0.311 1.00 0.00 17 TYR B C 4
ATOM 3770 O O . TYR B 2 18 ? 4.259 5.844 -1.235 1.00 0.00 17 TYR B O 4
ATOM 3788 N N . ALA B 2 19 ? 3.996 5.363 0.946 1.00 0.00 18 ALA B N 4
ATOM 3789 C CA . ALA B 2 19 ? 5.331 5.816 1.313 1.00 0.00 18 ALA B CA 4
ATOM 3790 C C . ALA B 2 19 ? 6.396 4.887 0.748 1.00 0.00 18 ALA B C 4
ATOM 3791 O O . ALA B 2 19 ? 7.370 5.339 0.147 1.00 0.00 18 ALA B O 4
ATOM 3798 N N . LEU B 2 20 ? 6.203 3.584 0.931 1.00 0.00 19 LEU B N 4
ATOM 3799 C CA . LEU B 2 20 ? 7.154 2.604 0.421 1.00 0.00 19 LEU B CA 4
ATOM 3800 C C . LEU B 2 20 ? 7.221 2.684 -1.098 1.00 0.00 19 LEU B C 4
ATOM 3801 O O . LEU B 2 20 ? 8.281 2.934 -1.667 1.00 0.00 19 LEU B O 4
ATOM 3817 N N . LYS B 2 21 ? 6.072 2.480 -1.743 1.00 0.00 20 LYS B N 4
ATOM 3818 C CA . LYS B 2 21 ? 5.972 2.529 -3.202 1.00 0.00 20 LYS B CA 4
ATOM 3819 C C . LYS B 2 21 ? 6.802 3.670 -3.786 1.00 0.00 20 LYS B C 4
ATOM 3820 O O . LYS B 2 21 ? 7.315 3.572 -4.901 1.00 0.00 20 LYS B O 4
ATOM 3839 N N . GLN B 2 22 ? 6.918 4.751 -3.028 1.00 0.00 21 GLN B N 4
ATOM 3840 C CA . GLN B 2 22 ? 7.673 5.916 -3.470 1.00 0.00 21 GLN B CA 4
ATOM 3841 C C . GLN B 2 22 ? 9.168 5.772 -3.188 1.00 0.00 21 GLN B C 4
ATOM 3842 O O . GLN B 2 22 ? 10.001 6.121 -4.026 1.00 0.00 21 GLN B O 4
ATOM 3856 N N . LYS B 2 23 ? 9.506 5.285 -1.998 1.00 0.00 22 LYS B N 4
ATOM 3857 C CA . LYS B 2 23 ? 10.905 5.133 -1.603 1.00 0.00 22 LYS B CA 4
ATOM 3858 C C . LYS B 2 23 ? 11.487 3.763 -1.965 1.00 0.00 22 LYS B C 4
ATOM 3859 O O . LYS B 2 23 ? 12.673 3.525 -1.742 1.00 0.00 22 LYS B O 4
ATOM 3878 N N . VAL B 2 24 ? 10.670 2.860 -2.511 1.00 0.00 23 VAL B N 4
ATOM 3879 C CA . VAL B 2 24 ? 11.158 1.524 -2.872 1.00 0.00 23 VAL B CA 4
ATOM 3880 C C . VAL B 2 24 ? 12.492 1.602 -3.611 1.00 0.00 23 VAL B C 4
ATOM 3881 O O . VAL B 2 24 ? 13.512 1.112 -3.124 1.00 0.00 23 VAL B O 4
ATOM 3894 N N . GLN B 2 25 ? 12.476 2.219 -4.786 1.00 0.00 24 GLN B N 4
ATOM 3895 C CA . GLN B 2 25 ? 13.684 2.360 -5.591 1.00 0.00 24 GLN B CA 4
ATOM 3896 C C . GLN B 2 25 ? 14.746 3.152 -4.835 1.00 0.00 24 GLN B C 4
ATOM 3897 O O . GLN B 2 25 ? 15.942 2.886 -4.964 1.00 0.00 24 GLN B O 4
ATOM 3911 N N . ALA B 2 26 ? 14.301 4.122 -4.044 1.00 0.00 25 ALA B N 4
ATOM 3912 C CA . ALA B 2 26 ? 15.213 4.951 -3.266 1.00 0.00 25 ALA B CA 4
ATOM 3913 C C . ALA B 2 26 ? 16.025 4.106 -2.292 1.00 0.00 25 ALA B C 4
ATOM 3914 O O . ALA B 2 26 ? 17.161 4.444 -1.961 1.00 0.00 25 ALA B O 4
ATOM 3921 N N . LEU B 2 27 ? 15.435 3.006 -1.836 1.00 0.00 26 LEU B N 4
ATOM 3922 C CA . LEU B 2 27 ? 16.108 2.111 -0.898 1.00 0.00 26 LEU B CA 4
ATOM 3923 C C . LEU B 2 27 ? 17.096 1.204 -1.623 1.00 0.00 26 LEU B C 4
ATOM 3924 O O . LEU B 2 27 ? 18.298 1.239 -1.357 1.00 0.00 26 LEU B O 4
ATOM 3940 N N . ARG B 2 28 ? 16.582 0.387 -2.538 1.00 0.00 27 ARG B N 4
ATOM 3941 C CA . ARG B 2 28 ? 17.419 -0.536 -3.300 1.00 0.00 27 ARG B CA 4
ATOM 3942 C C . ARG B 2 28 ? 18.550 0.202 -4.010 1.00 0.00 27 ARG B C 4
ATOM 3943 O O . ARG B 2 28 ? 19.691 -0.262 -4.027 1.00 0.00 27 ARG B O 4
ATOM 3964 N N . HIS B 2 29 ? 18.229 1.349 -4.598 1.00 0.00 28 HIS B N 4
ATOM 3965 C CA . HIS B 2 29 ? 19.222 2.145 -5.310 1.00 0.00 28 HIS B CA 4
ATOM 3966 C C . HIS B 2 29 ? 20.362 2.554 -4.382 1.00 0.00 28 HIS B C 4
ATOM 3967 O O . HIS B 2 29 ? 21.534 2.330 -4.685 1.00 0.00 28 HIS B O 4
ATOM 3981 N N . LYS B 2 30 ? 20.010 3.156 -3.250 1.00 0.00 29 LYS B N 4
ATOM 3982 C CA . LYS B 2 30 ? 21.004 3.596 -2.277 1.00 0.00 29 LYS B CA 4
ATOM 3983 C C . LYS B 2 30 ? 21.588 2.407 -1.520 1.00 0.00 29 LYS B C 4
ATOM 3984 O O . LYS B 2 30 ? 21.106 2.043 -0.448 1.00 0.00 29 LYS B O 4
ATOM 4003 N N . GLY B 2 31 ? 22.629 1.805 -2.087 1.00 0.00 30 GLY B N 4
ATOM 4004 C CA . GLY B 2 31 ? 23.262 0.664 -1.452 1.00 0.00 30 GLY B CA 4
ATOM 4005 C C . GLY B 2 31 ? 23.510 -0.476 -2.421 1.00 0.00 30 GLY B C 4
ATOM 4006 O O . GLY B 2 31 ? 24.114 -0.283 -3.477 1.00 0.00 30 GLY B O 4
ATOM 4019 N N . GLU A 1 2 ? -20.488 4.217 -5.836 1.00 0.00 1 GLU A N 5
ATOM 4020 C CA . GLU A 1 2 ? -19.135 3.762 -6.139 1.00 0.00 1 GLU A CA 5
ATOM 4021 C C . GLU A 1 2 ? -18.721 2.604 -5.236 1.00 0.00 1 GLU A C 5
ATOM 4022 O O . GLU A 1 2 ? -17.532 2.376 -5.013 1.00 0.00 1 GLU A O 5
ATOM 4034 N N . VAL A 1 3 ? -19.707 1.878 -4.724 1.00 0.00 2 VAL A N 5
ATOM 4035 C CA . VAL A 1 3 ? -19.463 0.738 -3.847 1.00 0.00 2 VAL A CA 5
ATOM 4036 C C . VAL A 1 3 ? -18.308 -0.126 -4.354 1.00 0.00 2 VAL A C 5
ATOM 4037 O O . VAL A 1 3 ? -17.351 -0.388 -3.624 1.00 0.00 2 VAL A O 5
ATOM 4050 N N . ALA A 1 4 ? -18.406 -0.567 -5.603 1.00 0.00 3 ALA A N 5
ATOM 4051 C CA . ALA A 1 4 ? -17.372 -1.402 -6.204 1.00 0.00 3 ALA A CA 5
ATOM 4052 C C . ALA A 1 4 ? -16.006 -0.728 -6.133 1.00 0.00 3 ALA A C 5
ATOM 4053 O O . ALA A 1 4 ? -14.978 -1.396 -6.016 1.00 0.00 3 ALA A O 5
ATOM 4060 N N . GLN A 1 5 ? -16.001 0.599 -6.203 1.00 0.00 4 GLN A N 5
ATOM 4061 C CA . GLN A 1 5 ? -14.759 1.362 -6.146 1.00 0.00 4 GLN A CA 5
ATOM 4062 C C . GLN A 1 5 ? -14.174 1.371 -4.732 1.00 0.00 4 GLN A C 5
ATOM 4063 O O . GLN A 1 5 ? -13.055 1.838 -4.522 1.00 0.00 4 GLN A O 5
ATOM 4077 N N . LEU A 1 6 ? -14.932 0.857 -3.767 1.00 0.00 5 LEU A N 5
ATOM 4078 C CA . LEU A 1 6 ? -14.476 0.814 -2.381 1.00 0.00 5 LEU A CA 5
ATOM 4079 C C . LEU A 1 6 ? -13.949 -0.573 -2.020 1.00 0.00 5 LEU A C 5
ATOM 4080 O O . LEU A 1 6 ? -13.092 -0.712 -1.148 1.00 0.00 5 LEU A O 5
ATOM 4096 N N . GLU A 1 7 ? -14.469 -1.595 -2.691 1.00 0.00 6 GLU A N 5
ATOM 4097 C CA . GLU A 1 7 ? -14.051 -2.969 -2.435 1.00 0.00 6 GLU A CA 5
ATOM 4098 C C . GLU A 1 7 ? -12.821 -3.333 -3.261 1.00 0.00 6 GLU A C 5
ATOM 4099 O O . GLU A 1 7 ? -11.789 -3.722 -2.714 1.00 0.00 6 GLU A O 5
ATOM 4111 N N . LYS A 1 8 ? -12.938 -3.205 -4.578 1.00 0.00 7 LYS A N 5
ATOM 4112 C CA . LYS A 1 8 ? -11.836 -3.525 -5.480 1.00 0.00 7 LYS A CA 5
ATOM 4113 C C . LYS A 1 8 ? -10.590 -2.717 -5.132 1.00 0.00 7 LYS A C 5
ATOM 4114 O O . LYS A 1 8 ? -9.466 -3.162 -5.363 1.00 0.00 7 LYS A O 5
ATOM 4133 N N . GLU A 1 9 ? -10.794 -1.530 -4.572 1.00 0.00 8 GLU A N 5
ATOM 4134 C CA . GLU A 1 9 ? -9.682 -0.668 -4.192 1.00 0.00 8 GLU A CA 5
ATOM 4135 C C . GLU A 1 9 ? -8.812 -1.336 -3.131 1.00 0.00 8 GLU A C 5
ATOM 4136 O O . GLU A 1 9 ? -7.634 -1.009 -2.986 1.00 0.00 8 GLU A O 5
ATOM 4148 N N . VAL A 1 10 ? -9.396 -2.279 -2.395 1.00 0.00 9 VAL A N 5
ATOM 4149 C CA . VAL A 1 10 ? -8.667 -2.993 -1.354 1.00 0.00 9 VAL A CA 5
ATOM 4150 C C . VAL A 1 10 ? -7.692 -3.994 -1.967 1.00 0.00 9 VAL A C 5
ATOM 4151 O O . VAL A 1 10 ? -6.482 -3.899 -1.766 1.00 0.00 9 VAL A O 5
ATOM 4164 N N . ALA A 1 11 ? -8.227 -4.948 -2.722 1.00 0.00 10 ALA A N 5
ATOM 4165 C CA . ALA A 1 11 ? -7.402 -5.961 -3.371 1.00 0.00 10 ALA A CA 5
ATOM 4166 C C . ALA A 1 11 ? -6.307 -5.313 -4.211 1.00 0.00 10 ALA A C 5
ATOM 4167 O O . ALA A 1 11 ? -5.258 -5.910 -4.451 1.00 0.00 10 ALA A O 5
ATOM 4174 N N . GLN A 1 12 ? -6.559 -4.083 -4.652 1.00 0.00 11 GLN A N 5
ATOM 4175 C CA . GLN A 1 12 ? -5.598 -3.346 -5.461 1.00 0.00 11 GLN A CA 5
ATOM 4176 C C . GLN A 1 12 ? -4.351 -3.009 -4.646 1.00 0.00 11 GLN A C 5
ATOM 4177 O O . GLN A 1 12 ? -3.229 -3.284 -5.072 1.00 0.00 11 GLN A O 5
ATOM 4191 N N . LEU A 1 13 ? -4.552 -2.418 -3.472 1.00 0.00 12 LEU A N 5
ATOM 4192 C CA . LEU A 1 13 ? -3.438 -2.052 -2.605 1.00 0.00 12 LEU A CA 5
ATOM 4193 C C . LEU A 1 13 ? -2.892 -3.278 -1.882 1.00 0.00 12 LEU A C 5
ATOM 4194 O O . LEU A 1 13 ? -1.687 -3.396 -1.667 1.00 0.00 12 LEU A O 5
ATOM 4210 N N . GLU A 1 14 ? -3.783 -4.188 -1.508 1.00 0.00 13 GLU A N 5
ATOM 4211 C CA . GLU A 1 14 ? -3.383 -5.404 -0.809 1.00 0.00 13 GLU A CA 5
ATOM 4212 C C . GLU A 1 14 ? -2.327 -6.171 -1.604 1.00 0.00 13 GLU A C 5
ATOM 4213 O O . GLU A 1 14 ? -1.549 -6.940 -1.039 1.00 0.00 13 GLU A O 5
ATOM 4225 N N . ALA A 1 15 ? -2.305 -5.953 -2.916 1.00 0.00 14 ALA A N 5
ATOM 4226 C CA . ALA A 1 15 ? -1.343 -6.621 -3.784 1.00 0.00 14 ALA A CA 5
ATOM 4227 C C . ALA A 1 15 ? -0.031 -5.847 -3.845 1.00 0.00 14 ALA A C 5
ATOM 4228 O O . ALA A 1 15 ? 1.049 -6.438 -3.890 1.00 0.00 14 ALA A O 5
ATOM 4235 N N . GLU A 1 16 ? -0.132 -4.521 -3.847 1.00 0.00 15 GLU A N 5
ATOM 4236 C CA . GLU A 1 16 ? 1.048 -3.664 -3.902 1.00 0.00 15 GLU A CA 5
ATOM 4237 C C . GLU A 1 16 ? 1.625 -3.449 -2.507 1.00 0.00 15 GLU A C 5
ATOM 4238 O O . GLU A 1 16 ? 2.805 -3.705 -2.265 1.00 0.00 15 GLU A O 5
ATOM 4250 N N . ASN A 1 17 ? 0.784 -2.979 -1.591 1.00 0.00 16 ASN A N 5
ATOM 4251 C CA . ASN A 1 17 ? 1.202 -2.729 -0.216 1.00 0.00 16 ASN A CA 5
ATOM 4252 C C . ASN A 1 17 ? 1.835 -3.973 0.404 1.00 0.00 16 ASN A C 5
ATOM 4253 O O . ASN A 1 17 ? 2.624 -3.874 1.344 1.00 0.00 16 ASN A O 5
ATOM 4264 N N . TYR A 1 18 ? 1.482 -5.142 -0.121 1.00 0.00 17 TYR A N 5
ATOM 4265 C CA . TYR A 1 18 ? 2.012 -6.402 0.388 1.00 0.00 17 TYR A CA 5
ATOM 4266 C C . TYR A 1 18 ? 3.419 -6.666 -0.142 1.00 0.00 17 TYR A C 5
ATOM 4267 O O . TYR A 1 18 ? 4.346 -6.913 0.629 1.00 0.00 17 TYR A O 5
ATOM 4285 N N . GLN A 1 19 ? 3.571 -6.622 -1.462 1.00 0.00 18 GLN A N 5
ATOM 4286 C CA . GLN A 1 19 ? 4.865 -6.866 -2.092 1.00 0.00 18 GLN A CA 5
ATOM 4287 C C . GLN A 1 19 ? 5.920 -5.887 -1.587 1.00 0.00 18 GLN A C 5
ATOM 4288 O O . GLN A 1 19 ? 7.097 -6.232 -1.479 1.00 0.00 18 GLN A O 5
ATOM 4302 N N . LEU A 1 20 ? 5.495 -4.665 -1.282 1.00 0.00 19 LEU A N 5
ATOM 4303 C CA . LEU A 1 20 ? 6.410 -3.640 -0.794 1.00 0.00 19 LEU A CA 5
ATOM 4304 C C . LEU A 1 20 ? 6.790 -3.894 0.659 1.00 0.00 19 LEU A C 5
ATOM 4305 O O . LEU A 1 20 ? 7.968 -3.917 1.005 1.00 0.00 19 LEU A O 5
ATOM 4321 N N . GLU A 1 21 ? 5.786 -4.080 1.510 1.00 0.00 20 GLU A N 5
ATOM 4322 C CA . GLU A 1 21 ? 6.023 -4.330 2.929 1.00 0.00 20 GLU A CA 5
ATOM 4323 C C . GLU A 1 21 ? 7.035 -5.454 3.134 1.00 0.00 20 GLU A C 5
ATOM 4324 O O . GLU A 1 21 ? 7.722 -5.505 4.154 1.00 0.00 20 GLU A O 5
ATOM 4336 N N . GLN A 1 22 ? 7.120 -6.355 2.160 1.00 0.00 21 GLN A N 5
ATOM 4337 C CA . GLN A 1 22 ? 8.047 -7.477 2.237 1.00 0.00 21 GLN A CA 5
ATOM 4338 C C . GLN A 1 22 ? 9.362 -7.158 1.528 1.00 0.00 21 GLN A C 5
ATOM 4339 O O . GLN A 1 22 ? 10.404 -7.731 1.848 1.00 0.00 21 GLN A O 5
ATOM 4353 N N . GLU A 1 23 ? 9.310 -6.242 0.564 1.00 0.00 22 GLU A N 5
ATOM 4354 C CA . GLU A 1 23 ? 10.501 -5.856 -0.185 1.00 0.00 22 GLU A CA 5
ATOM 4355 C C . GLU A 1 23 ? 11.233 -4.707 0.500 1.00 0.00 22 GLU A C 5
ATOM 4356 O O . GLU A 1 23 ? 12.454 -4.583 0.392 1.00 0.00 22 GLU A O 5
ATOM 4368 N N . VAL A 1 24 ? 10.482 -3.867 1.203 1.00 0.00 23 VAL A N 5
ATOM 4369 C CA . VAL A 1 24 ? 11.060 -2.728 1.904 1.00 0.00 23 VAL A CA 5
ATOM 4370 C C . VAL A 1 24 ? 11.717 -3.165 3.209 1.00 0.00 23 VAL A C 5
ATOM 4371 O O . VAL A 1 24 ? 12.687 -2.559 3.660 1.00 0.00 23 VAL A O 5
ATOM 4384 N N . ALA A 1 25 ? 11.179 -4.223 3.807 1.00 0.00 24 ALA A N 5
ATOM 4385 C CA . ALA A 1 25 ? 11.710 -4.746 5.059 1.00 0.00 24 ALA A CA 5
ATOM 4386 C C . ALA A 1 25 ? 13.105 -5.337 4.868 1.00 0.00 24 ALA A C 5
ATOM 4387 O O . ALA A 1 25 ? 13.872 -5.456 5.823 1.00 0.00 24 ALA A O 5
ATOM 4394 N N . GLN A 1 26 ? 13.427 -5.707 3.632 1.00 0.00 25 GLN A N 5
ATOM 4395 C CA . GLN A 1 26 ? 14.729 -6.288 3.325 1.00 0.00 25 GLN A CA 5
ATOM 4396 C C . GLN A 1 26 ? 15.624 -5.285 2.604 1.00 0.00 25 GLN A C 5
ATOM 4397 O O . GLN A 1 26 ? 16.837 -5.257 2.817 1.00 0.00 25 GLN A O 5
ATOM 4411 N N . LEU A 1 27 ? 15.023 -4.464 1.748 1.00 0.00 26 LEU A N 5
ATOM 4412 C CA . LEU A 1 27 ? 15.773 -3.463 0.997 1.00 0.00 26 LEU A CA 5
ATOM 4413 C C . LEU A 1 27 ? 16.536 -2.530 1.935 1.00 0.00 26 LEU A C 5
ATOM 4414 O O . LEU A 1 27 ? 17.718 -2.258 1.729 1.00 0.00 26 LEU A O 5
ATOM 4430 N N . GLU A 1 28 ? 15.850 -2.044 2.965 1.00 0.00 27 GLU A N 5
ATOM 4431 C CA . GLU A 1 28 ? 16.464 -1.141 3.934 1.00 0.00 27 GLU A CA 5
ATOM 4432 C C . GLU A 1 28 ? 17.084 -1.919 5.094 1.00 0.00 27 GLU A C 5
ATOM 4433 O O . GLU A 1 28 ? 16.898 -1.569 6.259 1.00 0.00 27 GLU A O 5
ATOM 4445 N N . HIS A 1 29 ? 17.824 -2.975 4.769 1.00 0.00 28 HIS A N 5
ATOM 4446 C CA . HIS A 1 29 ? 18.469 -3.797 5.786 1.00 0.00 28 HIS A CA 5
ATOM 4447 C C . HIS A 1 29 ? 19.868 -3.277 6.103 1.00 0.00 28 HIS A C 5
ATOM 4448 O O . HIS A 1 29 ? 20.270 -3.217 7.265 1.00 0.00 28 HIS A O 5
ATOM 4462 N N . GLU A 1 30 ? 20.605 -2.903 5.062 1.00 0.00 29 GLU A N 5
ATOM 4463 C CA . GLU A 1 30 ? 21.960 -2.391 5.230 1.00 0.00 29 GLU A CA 5
ATOM 4464 C C . GLU A 1 30 ? 21.943 -0.974 5.793 1.00 0.00 29 GLU A C 5
ATOM 4465 O O . GLU A 1 30 ? 22.400 -0.734 6.911 1.00 0.00 29 GLU A O 5
ATOM 4477 N N . GLY A 1 31 ? 21.415 -0.037 5.012 1.00 0.00 30 GLY A N 5
ATOM 4478 C CA . GLY A 1 31 ? 21.351 1.345 5.452 1.00 0.00 30 GLY A CA 5
ATOM 4479 C C . GLY A 1 31 ? 22.721 1.984 5.561 1.00 0.00 30 GLY A C 5
ATOM 4480 O O . GLY A 1 31 ? 23.595 1.741 4.729 1.00 0.00 30 GLY A O 5
ATOM 4493 N N . GLU B 2 2 ? -19.316 -2.969 4.145 1.00 0.00 1 GLU B N 5
ATOM 4494 C CA . GLU B 2 2 ? -20.112 -1.954 3.458 1.00 0.00 1 GLU B CA 5
ATOM 4495 C C . GLU B 2 2 ? -19.261 -0.757 3.059 1.00 0.00 1 GLU B C 5
ATOM 4496 O O . GLU B 2 2 ? -18.036 -0.786 3.179 1.00 0.00 1 GLU B O 5
ATOM 4508 N N . VAL B 2 3 ? -19.928 0.289 2.565 1.00 0.00 2 VAL B N 5
ATOM 4509 C CA . VAL B 2 3 ? -19.257 1.509 2.122 1.00 0.00 2 VAL B CA 5
ATOM 4510 C C . VAL B 2 3 ? -18.010 1.814 2.950 1.00 0.00 2 VAL B C 5
ATOM 4511 O O . VAL B 2 3 ? -16.918 1.387 2.598 1.00 0.00 2 VAL B O 5
ATOM 4524 N N . GLN B 2 4 ? -18.175 2.550 4.040 1.00 0.00 3 GLN B N 5
ATOM 4525 C CA . GLN B 2 4 ? -17.055 2.908 4.903 1.00 0.00 3 GLN B CA 5
ATOM 4526 C C . GLN B 2 4 ? -16.334 1.668 5.423 1.00 0.00 3 GLN B C 5
ATOM 4527 O O . GLN B 2 4 ? -15.108 1.646 5.523 1.00 0.00 3 GLN B O 5
ATOM 4541 N N . ALA B 2 5 ? -17.091 0.628 5.748 1.00 0.00 4 ALA B N 5
ATOM 4542 C CA . ALA B 2 5 ? -16.497 -0.605 6.253 1.00 0.00 4 ALA B CA 5
ATOM 4543 C C . ALA B 2 5 ? -15.374 -1.087 5.340 1.00 0.00 4 ALA B C 5
ATOM 4544 O O . ALA B 2 5 ? -14.428 -1.732 5.790 1.00 0.00 4 ALA B O 5
ATOM 4551 N N . LEU B 2 6 ? -15.483 -0.759 4.056 1.00 0.00 5 LEU B N 5
ATOM 4552 C CA . LEU B 2 6 ? -14.472 -1.149 3.080 1.00 0.00 5 LEU B CA 5
ATOM 4553 C C . LEU B 2 6 ? -13.780 0.083 2.511 1.00 0.00 5 LEU B C 5
ATOM 4554 O O . LEU B 2 6 ? -12.570 0.093 2.285 1.00 0.00 5 LEU B O 5
ATOM 4570 N N . LYS B 2 7 ? -14.573 1.114 2.288 1.00 0.00 6 LYS B N 5
ATOM 4571 C CA . LYS B 2 7 ? -14.097 2.376 1.749 1.00 0.00 6 LYS B CA 5
ATOM 4572 C C . LYS B 2 7 ? -13.001 2.971 2.622 1.00 0.00 6 LYS B C 5
ATOM 4573 O O . LYS B 2 7 ? -12.099 3.649 2.129 1.00 0.00 6 LYS B O 5
ATOM 4592 N N . LYS B 2 8 ? -13.086 2.720 3.919 1.00 0.00 7 LYS B N 5
ATOM 4593 C CA . LYS B 2 8 ? -12.103 3.241 4.856 1.00 0.00 7 LYS B CA 5
ATOM 4594 C C . LYS B 2 8 ? -10.951 2.258 5.029 1.00 0.00 7 LYS B C 5
ATOM 4595 O O . LYS B 2 8 ? -9.785 2.648 5.045 1.00 0.00 7 LYS B O 5
ATOM 4614 N N . ARG B 2 9 ? -11.289 0.980 5.160 1.00 0.00 8 ARG B N 5
ATOM 4615 C CA . ARG B 2 9 ? -10.286 -0.067 5.335 1.00 0.00 8 ARG B CA 5
ATOM 4616 C C . ARG B 2 9 ? -9.192 0.028 4.268 1.00 0.00 8 ARG B C 5
ATOM 4617 O O . ARG B 2 9 ? -8.058 -0.396 4.490 1.00 0.00 8 ARG B O 5
ATOM 4638 N N . VAL B 2 10 ? -9.543 0.586 3.113 1.00 0.00 9 VAL B N 5
ATOM 4639 C CA . VAL B 2 10 ? -8.595 0.736 2.015 1.00 0.00 9 VAL B CA 5
ATOM 4640 C C . VAL B 2 10 ? -7.430 1.637 2.413 1.00 0.00 9 VAL B C 5
ATOM 4641 O O . VAL B 2 10 ? -6.270 1.315 2.155 1.00 0.00 9 VAL B O 5
ATOM 4654 N N . GLN B 2 11 ? -7.744 2.769 3.038 1.00 0.00 10 GLN B N 5
ATOM 4655 C CA . GLN B 2 11 ? -6.718 3.716 3.462 1.00 0.00 10 GLN B CA 5
ATOM 4656 C C . GLN B 2 11 ? -5.617 3.019 4.258 1.00 0.00 10 GLN B C 5
ATOM 4657 O O . GLN B 2 11 ? -4.461 3.438 4.232 1.00 0.00 10 GLN B O 5
ATOM 4671 N N . ALA B 2 12 ? -5.983 1.952 4.960 1.00 0.00 11 ALA B N 5
ATOM 4672 C CA . ALA B 2 12 ? -5.024 1.200 5.762 1.00 0.00 11 ALA B CA 5
ATOM 4673 C C . ALA B 2 12 ? -3.994 0.487 4.886 1.00 0.00 11 ALA B C 5
ATOM 4674 O O . ALA B 2 12 ? -2.977 0.005 5.385 1.00 0.00 11 ALA B O 5
ATOM 4681 N N . LEU B 2 13 ? -4.259 0.418 3.584 1.00 0.00 12 LEU B N 5
ATOM 4682 C CA . LEU B 2 13 ? -3.348 -0.243 2.656 1.00 0.00 12 LEU B CA 5
ATOM 4683 C C . LEU B 2 13 ? -2.472 0.777 1.932 1.00 0.00 12 LEU B C 5
ATOM 4684 O O . LEU B 2 13 ? -1.257 0.608 1.831 1.00 0.00 12 LEU B O 5
ATOM 4700 N N . LYS B 2 14 ? -3.103 1.830 1.420 1.00 0.00 13 LYS B N 5
ATOM 4701 C CA . LYS B 2 14 ? -2.390 2.874 0.691 1.00 0.00 13 LYS B CA 5
ATOM 4702 C C . LYS B 2 14 ? -1.700 3.854 1.638 1.00 0.00 13 LYS B C 5
ATOM 4703 O O . LYS B 2 14 ? -0.733 4.515 1.258 1.00 0.00 13 LYS B O 5
ATOM 4722 N N . ALA B 2 15 ? -2.195 3.950 2.869 1.00 0.00 14 ALA B N 5
ATOM 4723 C CA . ALA B 2 15 ? -1.613 4.856 3.855 1.00 0.00 14 ALA B CA 5
ATOM 4724 C C . ALA B 2 15 ? -0.126 4.574 4.046 1.00 0.00 14 ALA B C 5
ATOM 4725 O O . ALA B 2 15 ? 0.718 5.432 3.786 1.00 0.00 14 ALA B O 5
ATOM 4732 N N . ARG B 2 16 ? 0.185 3.366 4.502 1.00 0.00 15 ARG B N 5
ATOM 4733 C CA . ARG B 2 16 ? 1.569 2.968 4.728 1.00 0.00 15 ARG B CA 5
ATOM 4734 C C . ARG B 2 16 ? 2.271 2.673 3.407 1.00 0.00 15 ARG B C 5
ATOM 4735 O O . ARG B 2 16 ? 3.447 2.994 3.234 1.00 0.00 15 ARG B O 5
ATOM 4756 N N . ASN B 2 17 ? 1.540 2.062 2.479 1.00 0.00 16 ASN B N 5
ATOM 4757 C CA . ASN B 2 17 ? 2.090 1.721 1.172 1.00 0.00 16 ASN B CA 5
ATOM 4758 C C . ASN B 2 17 ? 2.576 2.970 0.442 1.00 0.00 16 ASN B C 5
ATOM 4759 O O . ASN B 2 17 ? 3.639 2.963 -0.180 1.00 0.00 16 ASN B O 5
ATOM 4770 N N . TYR B 2 18 ? 1.792 4.042 0.519 1.00 0.00 17 TYR B N 5
ATOM 4771 C CA . TYR B 2 18 ? 2.147 5.296 -0.137 1.00 0.00 17 TYR B CA 5
ATOM 4772 C C . TYR B 2 18 ? 3.551 5.741 0.264 1.00 0.00 17 TYR B C 5
ATOM 4773 O O . TYR B 2 18 ? 4.322 6.221 -0.568 1.00 0.00 17 TYR B O 5
ATOM 4791 N N . ALA B 2 19 ? 3.877 5.577 1.541 1.00 0.00 18 ALA B N 5
ATOM 4792 C CA . ALA B 2 19 ? 5.187 5.962 2.048 1.00 0.00 18 ALA B CA 5
ATOM 4793 C C . ALA B 2 19 ? 6.281 5.075 1.468 1.00 0.00 18 ALA B C 5
ATOM 4794 O O . ALA B 2 19 ? 7.323 5.568 1.035 1.00 0.00 18 ALA B O 5
ATOM 4801 N N . LEU B 2 20 ? 6.043 3.767 1.453 1.00 0.00 19 LEU B N 5
ATOM 4802 C CA . LEU B 2 20 ? 7.022 2.832 0.912 1.00 0.00 19 LEU B CA 5
ATOM 4803 C C . LEU B 2 20 ? 7.234 3.101 -0.570 1.00 0.00 19 LEU B C 5
ATOM 4804 O O . LEU B 2 20 ? 8.350 3.352 -1.009 1.00 0.00 19 LEU B O 5
ATOM 4820 N N . LYS B 2 21 ? 6.147 3.058 -1.339 1.00 0.00 20 LYS B N 5
ATOM 4821 C CA . LYS B 2 21 ? 6.204 3.303 -2.780 1.00 0.00 20 LYS B CA 5
ATOM 4822 C C . LYS B 2 21 ? 7.150 4.455 -3.118 1.00 0.00 20 LYS B C 5
ATOM 4823 O O . LYS B 2 21 ? 7.754 4.481 -4.190 1.00 0.00 20 LYS B O 5
ATOM 4842 N N . GLN B 2 22 ? 7.267 5.407 -2.198 1.00 0.00 21 GLN B N 5
ATOM 4843 C CA . GLN B 2 22 ? 8.131 6.563 -2.399 1.00 0.00 21 GLN B CA 5
ATOM 4844 C C . GLN B 2 22 ? 9.587 6.246 -2.050 1.00 0.00 21 GLN B C 5
ATOM 4845 O O . GLN B 2 22 ? 10.506 6.682 -2.745 1.00 0.00 21 GLN B O 5
ATOM 4859 N N . LYS B 2 23 ? 9.795 5.500 -0.968 1.00 0.00 22 LYS B N 5
ATOM 4860 C CA . LYS B 2 23 ? 11.145 5.149 -0.527 1.00 0.00 22 LYS B CA 5
ATOM 4861 C C . LYS B 2 23 ? 11.630 3.835 -1.143 1.00 0.00 22 LYS B C 5
ATOM 4862 O O . LYS B 2 23 ? 12.827 3.659 -1.369 1.00 0.00 22 LYS B O 5
ATOM 4881 N N . VAL B 2 24 ? 10.702 2.914 -1.397 1.00 0.00 23 VAL B N 5
ATOM 4882 C CA . VAL B 2 24 ? 11.036 1.609 -1.974 1.00 0.00 23 VAL B CA 5
ATOM 4883 C C . VAL B 2 24 ? 12.099 1.731 -3.065 1.00 0.00 23 VAL B C 5
ATOM 4884 O O . VAL B 2 24 ? 13.189 1.169 -2.948 1.00 0.00 23 VAL B O 5
ATOM 4897 N N . GLN B 2 25 ? 11.775 2.465 -4.124 1.00 0.00 24 GLN B N 5
ATOM 4898 C CA . GLN B 2 25 ? 12.704 2.657 -5.233 1.00 0.00 24 GLN B CA 5
ATOM 4899 C C . GLN B 2 25 ? 14.007 3.287 -4.750 1.00 0.00 24 GLN B C 5
ATOM 4900 O O . GLN B 2 25 ? 15.068 3.064 -5.331 1.00 0.00 24 GLN B O 5
ATOM 4914 N N . ALA B 2 26 ? 13.919 4.074 -3.682 1.00 0.00 25 ALA B N 5
ATOM 4915 C CA . ALA B 2 26 ? 15.090 4.736 -3.121 1.00 0.00 25 ALA B CA 5
ATOM 4916 C C . ALA B 2 26 ? 15.995 3.741 -2.401 1.00 0.00 25 ALA B C 5
ATOM 4917 O O . ALA B 2 26 ? 17.207 3.941 -2.314 1.00 0.00 25 ALA B O 5
ATOM 4924 N N . LEU B 2 27 ? 15.400 2.670 -1.884 1.00 0.00 26 LEU B N 5
ATOM 4925 C CA . LEU B 2 27 ? 16.156 1.647 -1.170 1.00 0.00 26 LEU B CA 5
ATOM 4926 C C . LEU B 2 27 ? 16.878 0.719 -2.143 1.00 0.00 26 LEU B C 5
ATOM 4927 O O . LEU B 2 27 ? 18.103 0.605 -2.115 1.00 0.00 26 LEU B O 5
ATOM 4943 N N . ARG B 2 28 ? 16.108 0.053 -2.999 1.00 0.00 27 ARG B N 5
ATOM 4944 C CA . ARG B 2 28 ? 16.670 -0.873 -3.981 1.00 0.00 27 ARG B CA 5
ATOM 4945 C C . ARG B 2 28 ? 17.789 -0.220 -4.789 1.00 0.00 27 ARG B C 5
ATOM 4946 O O . ARG B 2 28 ? 18.904 -0.740 -4.850 1.00 0.00 27 ARG B O 5
ATOM 4967 N N . HIS B 2 29 ? 17.489 0.917 -5.409 1.00 0.00 28 HIS B N 5
ATOM 4968 C CA . HIS B 2 29 ? 18.477 1.629 -6.213 1.00 0.00 28 HIS B CA 5
ATOM 4969 C C . HIS B 2 29 ? 19.547 2.258 -5.326 1.00 0.00 28 HIS B C 5
ATOM 4970 O O . HIS B 2 29 ? 20.670 1.761 -5.244 1.00 0.00 28 HIS B O 5
ATOM 4984 N N . LYS B 2 30 ? 19.190 3.354 -4.665 1.00 0.00 29 LYS B N 5
ATOM 4985 C CA . LYS B 2 30 ? 20.121 4.052 -3.784 1.00 0.00 29 LYS B CA 5
ATOM 4986 C C . LYS B 2 30 ? 20.327 3.276 -2.487 1.00 0.00 29 LYS B C 5
ATOM 4987 O O . LYS B 2 30 ? 19.369 2.805 -1.874 1.00 0.00 29 LYS B O 5
ATOM 5006 N N . GLY B 2 31 ? 21.584 3.147 -2.074 1.00 0.00 30 GLY B N 5
ATOM 5007 C CA . GLY B 2 31 ? 21.893 2.428 -0.852 1.00 0.00 30 GLY B CA 5
ATOM 5008 C C . GLY B 2 31 ? 22.553 1.089 -1.118 1.00 0.00 30 GLY B C 5
ATOM 5009 O O . GLY B 2 31 ? 23.358 0.615 -0.317 1.00 0.00 30 GLY B O 5
ATOM 5022 N N . GLU A 1 2 ? -16.561 7.776 -5.272 1.00 0.00 1 GLU A N 6
ATOM 5023 C CA . GLU A 1 2 ? -16.096 6.608 -6.010 1.00 0.00 1 GLU A CA 6
ATOM 5024 C C . GLU A 1 2 ? -16.252 5.340 -5.178 1.00 0.00 1 GLU A C 6
ATOM 5025 O O . GLU A 1 2 ? -15.478 5.097 -4.252 1.00 0.00 1 GLU A O 6
ATOM 5037 N N . VAL A 1 3 ? -17.253 4.532 -5.514 1.00 0.00 2 VAL A N 6
ATOM 5038 C CA . VAL A 1 3 ? -17.501 3.288 -4.796 1.00 0.00 2 VAL A CA 6
ATOM 5039 C C . VAL A 1 3 ? -16.647 2.157 -5.358 1.00 0.00 2 VAL A C 6
ATOM 5040 O O . VAL A 1 3 ? -15.971 1.445 -4.613 1.00 0.00 2 VAL A O 6
ATOM 5053 N N . ALA A 1 4 ? -16.673 2.000 -6.678 1.00 0.00 3 ALA A N 6
ATOM 5054 C CA . ALA A 1 4 ? -15.895 0.960 -7.342 1.00 0.00 3 ALA A CA 6
ATOM 5055 C C . ALA A 1 4 ? -14.406 1.117 -7.048 1.00 0.00 3 ALA A C 6
ATOM 5056 O O . ALA A 1 4 ? -13.634 0.167 -7.178 1.00 0.00 3 ALA A O 6
ATOM 5063 N N . GLN A 1 5 ? -14.008 2.324 -6.651 1.00 0.00 4 GLN A N 6
ATOM 5064 C CA . GLN A 1 5 ? -12.610 2.603 -6.338 1.00 0.00 4 GLN A CA 6
ATOM 5065 C C . GLN A 1 5 ? -12.298 2.305 -4.872 1.00 0.00 4 GLN A C 6
ATOM 5066 O O . GLN A 1 5 ? -11.244 2.688 -4.364 1.00 0.00 4 GLN A O 6
ATOM 5080 N N . LEU A 1 6 ? -13.216 1.618 -4.197 1.00 0.00 5 LEU A N 6
ATOM 5081 C CA . LEU A 1 6 ? -13.033 1.266 -2.795 1.00 0.00 5 LEU A CA 6
ATOM 5082 C C . LEU A 1 6 ? -13.155 -0.242 -2.599 1.00 0.00 5 LEU A C 6
ATOM 5083 O O . LEU A 1 6 ? -12.372 -0.848 -1.868 1.00 0.00 5 LEU A O 6
ATOM 5099 N N . GLU A 1 7 ? -14.138 -0.843 -3.264 1.00 0.00 6 GLU A N 6
ATOM 5100 C CA . GLU A 1 7 ? -14.355 -2.282 -3.169 1.00 0.00 6 GLU A CA 6
ATOM 5101 C C . GLU A 1 7 ? -13.129 -3.039 -3.667 1.00 0.00 6 GLU A C 6
ATOM 5102 O O . GLU A 1 7 ? -12.346 -3.563 -2.874 1.00 0.00 6 GLU A O 6
ATOM 5114 N N . LYS A 1 8 ? -12.959 -3.078 -4.983 1.00 0.00 7 LYS A N 6
ATOM 5115 C CA . LYS A 1 8 ? -11.816 -3.755 -5.584 1.00 0.00 7 LYS A CA 6
ATOM 5116 C C . LYS A 1 8 ? -10.512 -3.116 -5.124 1.00 0.00 7 LYS A C 6
ATOM 5117 O O . LYS A 1 8 ? -9.448 -3.730 -5.202 1.00 0.00 7 LYS A O 6
ATOM 5136 N N . GLU A 1 9 ? -10.602 -1.884 -4.636 1.00 0.00 8 GLU A N 6
ATOM 5137 C CA . GLU A 1 9 ? -9.430 -1.174 -4.153 1.00 0.00 8 GLU A CA 6
ATOM 5138 C C . GLU A 1 9 ? -8.828 -1.886 -2.950 1.00 0.00 8 GLU A C 6
ATOM 5139 O O . GLU A 1 9 ? -7.630 -1.793 -2.705 1.00 0.00 8 GLU A O 6
ATOM 5151 N N . VAL A 1 10 ? -9.665 -2.603 -2.201 1.00 0.00 9 VAL A N 6
ATOM 5152 C CA . VAL A 1 10 ? -9.197 -3.330 -1.026 1.00 0.00 9 VAL A CA 6
ATOM 5153 C C . VAL A 1 10 ? -8.329 -4.513 -1.444 1.00 0.00 9 VAL A C 6
ATOM 5154 O O . VAL A 1 10 ? -7.183 -4.636 -1.011 1.00 0.00 9 VAL A O 6
ATOM 5167 N N . ALA A 1 11 ? -8.873 -5.373 -2.301 1.00 0.00 10 ALA A N 6
ATOM 5168 C CA . ALA A 1 11 ? -8.131 -6.531 -2.785 1.00 0.00 10 ALA A CA 6
ATOM 5169 C C . ALA A 1 11 ? -6.825 -6.084 -3.432 1.00 0.00 10 ALA A C 6
ATOM 5170 O O . ALA A 1 11 ? -5.839 -6.821 -3.447 1.00 0.00 10 ALA A O 6
ATOM 5177 N N . GLN A 1 12 ? -6.830 -4.859 -3.951 1.00 0.00 11 GLN A N 6
ATOM 5178 C CA . GLN A 1 12 ? -5.654 -4.286 -4.586 1.00 0.00 11 GLN A CA 6
ATOM 5179 C C . GLN A 1 12 ? -4.529 -4.127 -3.563 1.00 0.00 11 GLN A C 6
ATOM 5180 O O . GLN A 1 12 ? -3.561 -4.884 -3.572 1.00 0.00 11 GLN A O 6
ATOM 5194 N N . LEU A 1 13 ? -4.676 -3.142 -2.674 1.00 0.00 12 LEU A N 6
ATOM 5195 C CA . LEU A 1 13 ? -3.691 -2.872 -1.621 1.00 0.00 12 LEU A CA 6
ATOM 5196 C C . LEU A 1 13 ? -3.041 -4.161 -1.119 1.00 0.00 12 LEU A C 6
ATOM 5197 O O . LEU A 1 13 ? -1.863 -4.404 -1.349 1.00 0.00 12 LEU A O 6
ATOM 5213 N N . GLU A 1 14 ? -3.834 -4.981 -0.423 1.00 0.00 13 GLU A N 6
ATOM 5214 C CA . GLU A 1 14 ? -3.357 -6.248 0.134 1.00 0.00 13 GLU A CA 6
ATOM 5215 C C . GLU A 1 14 ? -2.408 -6.964 -0.821 1.00 0.00 13 GLU A C 6
ATOM 5216 O O . GLU A 1 14 ? -1.448 -7.605 -0.392 1.00 0.00 13 GLU A O 6
ATOM 5228 N N . ALA A 1 15 ? -2.674 -6.846 -2.116 1.00 0.00 14 ALA A N 6
ATOM 5229 C CA . ALA A 1 15 ? -1.831 -7.478 -3.119 1.00 0.00 14 ALA A CA 6
ATOM 5230 C C . ALA A 1 15 ? -0.471 -6.791 -3.182 1.00 0.00 14 ALA A C 6
ATOM 5231 O O . ALA A 1 15 ? 0.567 -7.436 -3.029 1.00 0.00 14 ALA A O 6
ATOM 5238 N N . GLU A 1 16 ? -0.481 -5.481 -3.408 1.00 0.00 15 GLU A N 6
ATOM 5239 C CA . GLU A 1 16 ? 0.729 -4.711 -3.492 1.00 0.00 15 GLU A CA 6
ATOM 5240 C C . GLU A 1 16 ? 1.289 -4.397 -2.107 1.00 0.00 15 GLU A C 6
ATOM 5241 O O . GLU A 1 16 ? 2.471 -4.626 -1.850 1.00 0.00 15 GLU A O 6
ATOM 5253 N N . ASN A 1 17 ? 0.446 -3.877 -1.209 1.00 0.00 16 ASN A N 6
ATOM 5254 C CA . ASN A 1 17 ? 0.888 -3.553 0.142 1.00 0.00 16 ASN A CA 6
ATOM 5255 C C . ASN A 1 17 ? 1.702 -4.697 0.744 1.00 0.00 16 ASN A C 6
ATOM 5256 O O . ASN A 1 17 ? 2.581 -4.475 1.575 1.00 0.00 16 ASN A O 6
ATOM 5267 N N . TYR A 1 18 ? 1.407 -5.920 0.313 1.00 0.00 17 TYR A N 6
ATOM 5268 C CA . TYR A 1 18 ? 2.118 -7.095 0.804 1.00 0.00 17 TYR A CA 6
ATOM 5269 C C . TYR A 1 18 ? 3.338 -7.397 -0.066 1.00 0.00 17 TYR A C 6
ATOM 5270 O O . TYR A 1 18 ? 4.327 -7.955 0.409 1.00 0.00 17 TYR A O 6
ATOM 5288 N N . GLN A 1 19 ? 3.257 -7.034 -1.342 1.00 0.00 18 GLN A N 6
ATOM 5289 C CA . GLN A 1 19 ? 4.350 -7.274 -2.278 1.00 0.00 18 GLN A CA 6
ATOM 5290 C C . GLN A 1 19 ? 5.505 -6.303 -2.041 1.00 0.00 18 GLN A C 6
ATOM 5291 O O . GLN A 1 19 ? 6.673 -6.689 -2.097 1.00 0.00 18 GLN A O 6
ATOM 5305 N N . LEU A 1 20 ? 5.173 -5.043 -1.781 1.00 0.00 19 LEU A N 6
ATOM 5306 C CA . LEU A 1 20 ? 6.180 -4.018 -1.542 1.00 0.00 19 LEU A CA 6
ATOM 5307 C C . LEU A 1 20 ? 6.750 -4.125 -0.133 1.00 0.00 19 LEU A C 6
ATOM 5308 O O . LEU A 1 20 ? 7.964 -4.203 0.048 1.00 0.00 19 LEU A O 6
ATOM 5324 N N . GLU A 1 21 ? 5.870 -4.131 0.864 1.00 0.00 20 GLU A N 6
ATOM 5325 C CA . GLU A 1 21 ? 6.293 -4.227 2.258 1.00 0.00 20 GLU A CA 6
ATOM 5326 C C . GLU A 1 21 ? 7.304 -5.356 2.448 1.00 0.00 20 GLU A C 6
ATOM 5327 O O . GLU A 1 21 ? 8.155 -5.298 3.336 1.00 0.00 20 GLU A O 6
ATOM 5339 N N . GLN A 1 22 ? 7.206 -6.379 1.605 1.00 0.00 21 GLN A N 6
ATOM 5340 C CA . GLN A 1 22 ? 8.113 -7.517 1.675 1.00 0.00 21 GLN A CA 6
ATOM 5341 C C . GLN A 1 22 ? 9.428 -7.206 0.966 1.00 0.00 21 GLN A C 6
ATOM 5342 O O . GLN A 1 22 ? 10.483 -7.717 1.343 1.00 0.00 21 GLN A O 6
ATOM 5356 N N . GLU A 1 23 ? 9.359 -6.361 -0.058 1.00 0.00 22 GLU A N 6
ATOM 5357 C CA . GLU A 1 23 ? 10.548 -5.979 -0.814 1.00 0.00 22 GLU A CA 6
ATOM 5358 C C . GLU A 1 23 ? 11.220 -4.762 -0.187 1.00 0.00 22 GLU A C 6
ATOM 5359 O O . GLU A 1 23 ? 12.420 -4.545 -0.355 1.00 0.00 22 GLU A O 6
ATOM 5371 N N . VAL A 1 24 ? 10.434 -3.972 0.538 1.00 0.00 23 VAL A N 6
ATOM 5372 C CA . VAL A 1 24 ? 10.941 -2.776 1.195 1.00 0.00 23 VAL A CA 6
ATOM 5373 C C . VAL A 1 24 ? 11.664 -3.132 2.488 1.00 0.00 23 VAL A C 6
ATOM 5374 O O . VAL A 1 24 ? 12.612 -2.457 2.889 1.00 0.00 23 VAL A O 6
ATOM 5387 N N . ALA A 1 25 ? 11.208 -4.199 3.137 1.00 0.00 24 ALA A N 6
ATOM 5388 C CA . ALA A 1 25 ? 11.809 -4.652 4.386 1.00 0.00 24 ALA A CA 6
ATOM 5389 C C . ALA A 1 25 ? 13.280 -5.001 4.191 1.00 0.00 24 ALA A C 6
ATOM 5390 O O . ALA A 1 25 ? 14.096 -4.818 5.094 1.00 0.00 24 ALA A O 6
ATOM 5397 N N . GLN A 1 26 ? 13.612 -5.503 3.007 1.00 0.00 25 GLN A N 6
ATOM 5398 C CA . GLN A 1 26 ? 14.986 -5.877 2.695 1.00 0.00 25 GLN A CA 6
ATOM 5399 C C . GLN A 1 26 ? 15.785 -4.662 2.233 1.00 0.00 25 GLN A C 6
ATOM 5400 O O . GLN A 1 26 ? 16.946 -4.493 2.605 1.00 0.00 25 GLN A O 6
ATOM 5414 N N . LEU A 1 27 ? 15.155 -3.818 1.422 1.00 0.00 26 LEU A N 6
ATOM 5415 C CA . LEU A 1 27 ? 15.805 -2.618 0.910 1.00 0.00 26 LEU A CA 6
ATOM 5416 C C . LEU A 1 27 ? 16.268 -1.718 2.054 1.00 0.00 26 LEU A C 6
ATOM 5417 O O . LEU A 1 27 ? 17.446 -1.375 2.148 1.00 0.00 26 LEU A O 6
ATOM 5433 N N . GLU A 1 28 ? 15.335 -1.342 2.922 1.00 0.00 27 GLU A N 6
ATOM 5434 C CA . GLU A 1 28 ? 15.650 -0.487 4.060 1.00 0.00 27 GLU A CA 6
ATOM 5435 C C . GLU A 1 28 ? 16.034 -1.326 5.276 1.00 0.00 27 GLU A C 6
ATOM 5436 O O . GLU A 1 28 ? 15.390 -1.253 6.323 1.00 0.00 27 GLU A O 6
ATOM 5448 N N . HIS A 1 29 ? 17.084 -2.125 5.129 1.00 0.00 28 HIS A N 6
ATOM 5449 C CA . HIS A 1 29 ? 17.552 -2.981 6.215 1.00 0.00 28 HIS A CA 6
ATOM 5450 C C . HIS A 1 29 ? 17.830 -2.166 7.474 1.00 0.00 28 HIS A C 6
ATOM 5451 O O . HIS A 1 29 ? 17.662 -2.654 8.591 1.00 0.00 28 HIS A O 6
ATOM 5465 N N . GLU A 1 30 ? 18.256 -0.921 7.286 1.00 0.00 29 GLU A N 6
ATOM 5466 C CA . GLU A 1 30 ? 18.555 -0.039 8.407 1.00 0.00 29 GLU A CA 6
ATOM 5467 C C . GLU A 1 30 ? 17.278 0.372 9.136 1.00 0.00 29 GLU A C 6
ATOM 5468 O O . GLU A 1 30 ? 17.311 0.717 10.317 1.00 0.00 29 GLU A O 6
ATOM 5480 N N . GLY A 1 31 ? 16.153 0.331 8.425 1.00 0.00 30 GLY A N 6
ATOM 5481 C CA . GLY A 1 31 ? 14.884 0.702 9.025 1.00 0.00 30 GLY A CA 6
ATOM 5482 C C . GLY A 1 31 ? 14.266 -0.431 9.822 1.00 0.00 30 GLY A C 6
ATOM 5483 O O . GLY A 1 31 ? 13.887 -0.252 10.979 1.00 0.00 30 GLY A O 6
ATOM 5496 N N . GLU B 2 2 ? -19.403 -0.285 2.871 1.00 0.00 1 GLU B N 6
ATOM 5497 C CA . GLU B 2 2 ? -19.656 0.775 1.903 1.00 0.00 1 GLU B CA 6
ATOM 5498 C C . GLU B 2 2 ? -18.470 1.733 1.802 1.00 0.00 1 GLU B C 6
ATOM 5499 O O . GLU B 2 2 ? -17.351 1.391 2.185 1.00 0.00 1 GLU B O 6
ATOM 5511 N N . VAL B 2 3 ? -18.725 2.931 1.270 1.00 0.00 2 VAL B N 6
ATOM 5512 C CA . VAL B 2 3 ? -17.690 3.948 1.096 1.00 0.00 2 VAL B CA 6
ATOM 5513 C C . VAL B 2 3 ? -16.712 3.981 2.269 1.00 0.00 2 VAL B C 6
ATOM 5514 O O . VAL B 2 3 ? -15.627 3.418 2.192 1.00 0.00 2 VAL B O 6
ATOM 5527 N N . GLN B 2 4 ? -17.103 4.646 3.344 1.00 0.00 3 GLN B N 6
ATOM 5528 C CA . GLN B 2 4 ? -16.259 4.761 4.529 1.00 0.00 3 GLN B CA 6
ATOM 5529 C C . GLN B 2 4 ? -15.894 3.389 5.091 1.00 0.00 3 GLN B C 6
ATOM 5530 O O . GLN B 2 4 ? -14.772 3.175 5.548 1.00 0.00 3 GLN B O 6
ATOM 5544 N N . ALA B 2 5 ? -16.849 2.468 5.063 1.00 0.00 4 ALA B N 6
ATOM 5545 C CA . ALA B 2 5 ? -16.627 1.120 5.581 1.00 0.00 4 ALA B CA 6
ATOM 5546 C C . ALA B 2 5 ? -15.434 0.446 4.909 1.00 0.00 4 ALA B C 6
ATOM 5547 O O . ALA B 2 5 ? -14.781 -0.414 5.503 1.00 0.00 4 ALA B O 6
ATOM 5554 N N . LEU B 2 6 ? -15.142 0.845 3.676 1.00 0.00 5 LEU B N 6
ATOM 5555 C CA . LEU B 2 6 ? -14.016 0.283 2.936 1.00 0.00 5 LEU B CA 6
ATOM 5556 C C . LEU B 2 6 ? -12.934 1.336 2.780 1.00 0.00 5 LEU B C 6
ATOM 5557 O O . LEU B 2 6 ? -11.757 1.096 3.051 1.00 0.00 5 LEU B O 6
ATOM 5573 N N . LYS B 2 7 ? -13.367 2.511 2.352 1.00 0.00 6 LYS B N 6
ATOM 5574 C CA . LYS B 2 7 ? -12.493 3.655 2.157 1.00 0.00 6 LYS B CA 6
ATOM 5575 C C . LYS B 2 7 ? -11.522 3.795 3.324 1.00 0.00 6 LYS B C 6
ATOM 5576 O O . LYS B 2 7 ? -10.362 4.166 3.143 1.00 0.00 6 LYS B O 6
ATOM 5595 N N . LYS B 2 8 ? -12.008 3.487 4.518 1.00 0.00 7 LYS B N 6
ATOM 5596 C CA . LYS B 2 8 ? -11.193 3.566 5.719 1.00 0.00 7 LYS B CA 6
ATOM 5597 C C . LYS B 2 8 ? -10.325 2.321 5.857 1.00 0.00 7 LYS B C 6
ATOM 5598 O O . LYS B 2 8 ? -9.173 2.397 6.285 1.00 0.00 7 LYS B O 6
ATOM 5617 N N . ARG B 2 9 ? -10.888 1.174 5.488 1.00 0.00 8 ARG B N 6
ATOM 5618 C CA . ARG B 2 9 ? -10.169 -0.089 5.567 1.00 0.00 8 ARG B CA 6
ATOM 5619 C C . ARG B 2 9 ? -9.021 -0.123 4.556 1.00 0.00 8 ARG B C 6
ATOM 5620 O O . ARG B 2 9 ? -7.977 -0.724 4.807 1.00 0.00 8 ARG B O 6
ATOM 5641 N N . VAL B 2 10 ? -9.217 0.547 3.421 1.00 0.00 9 VAL B N 6
ATOM 5642 C CA . VAL B 2 10 ? -8.193 0.615 2.380 1.00 0.00 9 VAL B CA 6
ATOM 5643 C C . VAL B 2 10 ? -6.927 1.245 2.944 1.00 0.00 9 VAL B C 6
ATOM 5644 O O . VAL B 2 10 ? -5.814 0.840 2.613 1.00 0.00 9 VAL B O 6
ATOM 5657 N N . GLN B 2 11 ? -7.105 2.231 3.810 1.00 0.00 10 GLN B N 6
ATOM 5658 C CA . GLN B 2 11 ? -5.976 2.904 4.425 1.00 0.00 10 GLN B CA 6
ATOM 5659 C C . GLN B 2 11 ? -5.080 1.899 5.139 1.00 0.00 10 GLN B C 6
ATOM 5660 O O . GLN B 2 11 ? -3.900 1.773 4.831 1.00 0.00 10 GLN B O 6
ATOM 5674 N N . ALA B 2 12 ? -5.651 1.178 6.095 1.00 0.00 11 ALA B N 6
ATOM 5675 C CA . ALA B 2 12 ? -4.899 0.186 6.857 1.00 0.00 11 ALA B CA 6
ATOM 5676 C C . ALA B 2 12 ? -3.951 -0.623 5.975 1.00 0.00 11 ALA B C 6
ATOM 5677 O O . ALA B 2 12 ? -2.894 -1.061 6.430 1.00 0.00 11 ALA B O 6
ATOM 5684 N N . LEU B 2 13 ? -4.319 -0.809 4.713 1.00 0.00 12 LEU B N 6
ATOM 5685 C CA . LEU B 2 13 ? -3.476 -1.555 3.787 1.00 0.00 12 LEU B CA 6
ATOM 5686 C C . LEU B 2 13 ? -2.602 -0.582 2.994 1.00 0.00 12 LEU B C 6
ATOM 5687 O O . LEU B 2 13 ? -1.423 -0.392 3.292 1.00 0.00 12 LEU B O 6
ATOM 5703 N N . LYS B 2 14 ? -3.204 0.031 1.985 1.00 0.00 13 LYS B N 6
ATOM 5704 C CA . LYS B 2 14 ? -2.546 0.978 1.124 1.00 0.00 13 LYS B CA 6
ATOM 5705 C C . LYS B 2 14 ? -1.908 2.124 1.864 1.00 0.00 13 LYS B C 6
ATOM 5706 O O . LYS B 2 14 ? -0.876 2.635 1.432 1.00 0.00 13 LYS B O 6
ATOM 5725 N N . ALA B 2 15 ? -2.526 2.572 2.949 1.00 0.00 14 ALA B N 6
ATOM 5726 C CA . ALA B 2 15 ? -1.971 3.702 3.656 1.00 0.00 14 ALA B CA 6
ATOM 5727 C C . ALA B 2 15 ? -0.489 3.474 3.917 1.00 0.00 14 ALA B C 6
ATOM 5728 O O . ALA B 2 15 ? 0.311 4.410 3.921 1.00 0.00 14 ALA B O 6
ATOM 5735 N N . ARG B 2 16 ? -0.137 2.207 4.102 1.00 0.00 15 ARG B N 6
ATOM 5736 C CA . ARG B 2 16 ? 1.242 1.817 4.328 1.00 0.00 15 ARG B CA 6
ATOM 5737 C C . ARG B 2 16 ? 1.926 1.507 3.000 1.00 0.00 15 ARG B C 6
ATOM 5738 O O . ARG B 2 16 ? 3.137 1.669 2.868 1.00 0.00 15 ARG B O 6
ATOM 5759 N N . ASN B 2 17 ? 1.141 1.055 2.016 1.00 0.00 16 ASN B N 6
ATOM 5760 C CA . ASN B 2 17 ? 1.676 0.718 0.704 1.00 0.00 16 ASN B CA 6
ATOM 5761 C C . ASN B 2 17 ? 2.039 1.977 -0.082 1.00 0.00 16 ASN B C 6
ATOM 5762 O O . ASN B 2 17 ? 3.152 2.102 -0.592 1.00 0.00 16 ASN B O 6
ATOM 5773 N N . TYR B 2 18 ? 1.091 2.904 -0.180 1.00 0.00 17 TYR B N 6
ATOM 5774 C CA . TYR B 2 18 ? 1.311 4.151 -0.907 1.00 0.00 17 TYR B CA 6
ATOM 5775 C C . TYR B 2 18 ? 2.630 4.803 -0.498 1.00 0.00 17 TYR B C 6
ATOM 5776 O O . TYR B 2 18 ? 3.254 5.513 -1.287 1.00 0.00 17 TYR B O 6
ATOM 5794 N N . ALA B 2 19 ? 3.049 4.556 0.739 1.00 0.00 18 ALA B N 6
ATOM 5795 C CA . ALA B 2 19 ? 4.292 5.121 1.249 1.00 0.00 18 ALA B CA 6
ATOM 5796 C C . ALA B 2 19 ? 5.500 4.375 0.696 1.00 0.00 18 ALA B C 6
ATOM 5797 O O . ALA B 2 19 ? 6.441 4.992 0.195 1.00 0.00 18 ALA B O 6
ATOM 5804 N N . LEU B 2 20 ? 5.472 3.048 0.781 1.00 0.00 19 LEU B N 6
ATOM 5805 C CA . LEU B 2 20 ? 6.575 2.240 0.273 1.00 0.00 19 LEU B CA 6
ATOM 5806 C C . LEU B 2 20 ? 6.726 2.451 -1.227 1.00 0.00 19 LEU B C 6
ATOM 5807 O O . LEU B 2 20 ? 7.796 2.823 -1.705 1.00 0.00 19 LEU B O 6
ATOM 5823 N N . LYS B 2 21 ? 5.636 2.222 -1.960 1.00 0.00 20 LYS B N 6
ATOM 5824 C CA . LYS B 2 21 ? 5.620 2.389 -3.414 1.00 0.00 20 LYS B CA 6
ATOM 5825 C C . LYS B 2 21 ? 6.356 3.656 -3.842 1.00 0.00 20 LYS B C 6
ATOM 5826 O O . LYS B 2 21 ? 6.908 3.724 -4.940 1.00 0.00 20 LYS B O 6
ATOM 5845 N N . GLN B 2 22 ? 6.353 4.656 -2.970 1.00 0.00 21 GLN B N 6
ATOM 5846 C CA . GLN B 2 22 ? 7.012 5.921 -3.258 1.00 0.00 21 GLN B CA 6
ATOM 5847 C C . GLN B 2 22 ? 8.492 5.883 -2.877 1.00 0.00 21 GLN B C 6
ATOM 5848 O O . GLN B 2 22 ? 9.337 6.426 -3.589 1.00 0.00 21 GLN B O 6
ATOM 5862 N N . LYS B 2 23 ? 8.797 5.262 -1.741 1.00 0.00 22 LYS B N 6
ATOM 5863 C CA . LYS B 2 23 ? 10.175 5.182 -1.258 1.00 0.00 22 LYS B CA 6
ATOM 5864 C C . LYS B 2 23 ? 10.912 3.934 -1.757 1.00 0.00 22 LYS B C 6
ATOM 5865 O O . LYS B 2 23 ? 12.107 3.785 -1.503 1.00 0.00 22 LYS B O 6
ATOM 5884 N N . VAL B 2 24 ? 10.213 3.034 -2.451 1.00 0.00 23 VAL B N 6
ATOM 5885 C CA . VAL B 2 24 ? 10.845 1.808 -2.951 1.00 0.00 23 VAL B CA 6
ATOM 5886 C C . VAL B 2 24 ? 12.187 2.107 -3.614 1.00 0.00 23 VAL B C 6
ATOM 5887 O O . VAL B 2 24 ? 13.229 1.618 -3.177 1.00 0.00 23 VAL B O 6
ATOM 5900 N N . GLN B 2 25 ? 12.153 2.912 -4.670 1.00 0.00 24 GLN B N 6
ATOM 5901 C CA . GLN B 2 25 ? 13.367 3.275 -5.392 1.00 0.00 24 GLN B CA 6
ATOM 5902 C C . GLN B 2 25 ? 14.310 4.078 -4.503 1.00 0.00 24 GLN B C 6
ATOM 5903 O O . GLN B 2 25 ? 15.527 3.901 -4.553 1.00 0.00 24 GLN B O 6
ATOM 5917 N N . ALA B 2 26 ? 13.739 4.960 -3.687 1.00 0.00 25 ALA B N 6
ATOM 5918 C CA . ALA B 2 26 ? 14.528 5.791 -2.784 1.00 0.00 25 ALA B CA 6
ATOM 5919 C C . ALA B 2 26 ? 15.405 4.935 -1.876 1.00 0.00 25 ALA B C 6
ATOM 5920 O O . ALA B 2 26 ? 16.480 5.360 -1.452 1.00 0.00 25 ALA B O 6
ATOM 5927 N N . LEU B 2 27 ? 14.939 3.725 -1.581 1.00 0.00 26 LEU B N 6
ATOM 5928 C CA . LEU B 2 27 ? 15.679 2.807 -0.724 1.00 0.00 26 LEU B CA 6
ATOM 5929 C C . LEU B 2 27 ? 16.828 2.155 -1.486 1.00 0.00 26 LEU B C 6
ATOM 5930 O O . LEU B 2 27 ? 17.997 2.355 -1.159 1.00 0.00 26 LEU B O 6
ATOM 5946 N N . ARG B 2 28 ? 16.487 1.370 -2.506 1.00 0.00 27 ARG B N 6
ATOM 5947 C CA . ARG B 2 28 ? 17.491 0.685 -3.315 1.00 0.00 27 ARG B CA 6
ATOM 5948 C C . ARG B 2 28 ? 18.540 1.662 -3.840 1.00 0.00 27 ARG B C 6
ATOM 5949 O O . ARG B 2 28 ? 19.678 1.278 -4.111 1.00 0.00 27 ARG B O 6
ATOM 5970 N N . HIS B 2 29 ? 18.151 2.925 -3.982 1.00 0.00 28 HIS B N 6
ATOM 5971 C CA . HIS B 2 29 ? 19.061 3.953 -4.474 1.00 0.00 28 HIS B CA 6
ATOM 5972 C C . HIS B 2 29 ? 20.046 4.372 -3.386 1.00 0.00 28 HIS B C 6
ATOM 5973 O O . HIS B 2 29 ? 21.259 4.348 -3.591 1.00 0.00 28 HIS B O 6
ATOM 5987 N N . LYS B 2 30 ? 19.515 4.756 -2.229 1.00 0.00 29 LYS B N 6
ATOM 5988 C CA . LYS B 2 30 ? 20.346 5.181 -1.110 1.00 0.00 29 LYS B CA 6
ATOM 5989 C C . LYS B 2 30 ? 20.825 3.978 -0.301 1.00 0.00 29 LYS B C 6
ATOM 5990 O O . LYS B 2 30 ? 20.033 3.110 0.066 1.00 0.00 29 LYS B O 6
ATOM 6009 N N . GLY B 2 31 ? 22.124 3.936 -0.026 1.00 0.00 30 GLY B N 6
ATOM 6010 C CA . GLY B 2 31 ? 22.685 2.837 0.738 1.00 0.00 30 GLY B CA 6
ATOM 6011 C C . GLY B 2 31 ? 24.151 3.045 1.064 1.00 0.00 30 GLY B C 6
ATOM 6012 O O . GLY B 2 31 ? 24.970 3.254 0.168 1.00 0.00 30 GLY B O 6
ATOM 6025 N N . GLU A 1 2 ? -20.443 3.742 -4.036 1.00 0.00 1 GLU A N 7
ATOM 6026 C CA . GLU A 1 2 ? -20.700 2.361 -4.418 1.00 0.00 1 GLU A CA 7
ATOM 6027 C C . GLU A 1 2 ? -19.908 1.399 -3.542 1.00 0.00 1 GLU A C 7
ATOM 6028 O O . GLU A 1 2 ? -18.997 1.804 -2.820 1.00 0.00 1 GLU A O 7
ATOM 6040 N N . VAL A 1 3 ? -20.263 0.123 -3.613 1.00 0.00 2 VAL A N 7
ATOM 6041 C CA . VAL A 1 3 ? -19.590 -0.905 -2.829 1.00 0.00 2 VAL A CA 7
ATOM 6042 C C . VAL A 1 3 ? -18.408 -1.496 -3.592 1.00 0.00 2 VAL A C 7
ATOM 6043 O O . VAL A 1 3 ? -17.301 -1.594 -3.063 1.00 0.00 2 VAL A O 7
ATOM 6056 N N . ALA A 1 4 ? -18.651 -1.891 -4.838 1.00 0.00 3 ALA A N 7
ATOM 6057 C CA . ALA A 1 4 ? -17.609 -2.474 -5.674 1.00 0.00 3 ALA A CA 7
ATOM 6058 C C . ALA A 1 4 ? -16.415 -1.534 -5.806 1.00 0.00 3 ALA A C 7
ATOM 6059 O O . ALA A 1 4 ? -15.270 -1.978 -5.899 1.00 0.00 3 ALA A O 7
ATOM 6066 N N . GLN A 1 5 ? -16.688 -0.234 -5.812 1.00 0.00 4 GLN A N 7
ATOM 6067 C CA . GLN A 1 5 ? -15.636 0.767 -5.932 1.00 0.00 4 GLN A CA 7
ATOM 6068 C C . GLN A 1 5 ? -14.755 0.787 -4.686 1.00 0.00 4 GLN A C 7
ATOM 6069 O O . GLN A 1 5 ? -13.578 1.137 -4.754 1.00 0.00 4 GLN A O 7
ATOM 6083 N N . LEU A 1 6 ? -15.334 0.410 -3.550 1.00 0.00 5 LEU A N 7
ATOM 6084 C CA . LEU A 1 6 ? -14.601 0.387 -2.289 1.00 0.00 5 LEU A CA 7
ATOM 6085 C C . LEU A 1 6 ? -13.889 -0.949 -2.095 1.00 0.00 5 LEU A C 7
ATOM 6086 O O . LEU A 1 6 ? -12.717 -0.990 -1.723 1.00 0.00 5 LEU A O 7
ATOM 6102 N N . GLU A 1 7 ? -14.607 -2.038 -2.346 1.00 0.00 6 GLU A N 7
ATOM 6103 C CA . GLU A 1 7 ? -14.048 -3.377 -2.195 1.00 0.00 6 GLU A CA 7
ATOM 6104 C C . GLU A 1 7 ? -12.799 -3.553 -3.056 1.00 0.00 6 GLU A C 7
ATOM 6105 O O . GLU A 1 7 ? -11.729 -3.891 -2.550 1.00 0.00 6 GLU A O 7
ATOM 6117 N N . LYS A 1 8 ? -12.945 -3.325 -4.357 1.00 0.00 7 LYS A N 7
ATOM 6118 C CA . LYS A 1 8 ? -11.827 -3.462 -5.285 1.00 0.00 7 LYS A CA 7
ATOM 6119 C C . LYS A 1 8 ? -10.686 -2.521 -4.913 1.00 0.00 7 LYS A C 7
ATOM 6120 O O . LYS A 1 8 ? -9.520 -2.810 -5.183 1.00 0.00 7 LYS A O 7
ATOM 6139 N N . GLU A 1 9 ? -11.026 -1.397 -4.293 1.00 0.00 8 GLU A N 7
ATOM 6140 C CA . GLU A 1 9 ? -10.022 -0.421 -3.886 1.00 0.00 8 GLU A CA 7
ATOM 6141 C C . GLU A 1 9 ? -9.009 -1.045 -2.932 1.00 0.00 8 GLU A C 7
ATOM 6142 O O . GLU A 1 9 ? -7.867 -0.594 -2.843 1.00 0.00 8 GLU A O 7
ATOM 6154 N N . VAL A 1 10 ? -9.430 -2.091 -2.225 1.00 0.00 9 VAL A N 7
ATOM 6155 C CA . VAL A 1 10 ? -8.551 -2.779 -1.287 1.00 0.00 9 VAL A CA 7
ATOM 6156 C C . VAL A 1 10 ? -7.646 -3.758 -2.021 1.00 0.00 9 VAL A C 7
ATOM 6157 O O . VAL A 1 10 ? -6.422 -3.687 -1.915 1.00 0.00 9 VAL A O 7
ATOM 6170 N N . ALA A 1 11 ? -8.255 -4.666 -2.779 1.00 0.00 10 ALA A N 7
ATOM 6171 C CA . ALA A 1 11 ? -7.498 -5.650 -3.543 1.00 0.00 10 ALA A CA 7
ATOM 6172 C C . ALA A 1 11 ? -6.469 -4.961 -4.432 1.00 0.00 10 ALA A C 7
ATOM 6173 O O . ALA A 1 11 ? -5.443 -5.545 -4.782 1.00 0.00 10 ALA A O 7
ATOM 6180 N N . GLN A 1 12 ? -6.750 -3.710 -4.786 1.00 0.00 11 GLN A N 7
ATOM 6181 C CA . GLN A 1 12 ? -5.852 -2.930 -5.627 1.00 0.00 11 GLN A CA 7
ATOM 6182 C C . GLN A 1 12 ? -4.555 -2.624 -4.884 1.00 0.00 11 GLN A C 7
ATOM 6183 O O . GLN A 1 12 ? -3.463 -2.774 -5.433 1.00 0.00 11 GLN A O 7
ATOM 6197 N N . LEU A 1 13 ? -4.682 -2.195 -3.631 1.00 0.00 12 LEU A N 7
ATOM 6198 C CA . LEU A 1 13 ? -3.517 -1.872 -2.816 1.00 0.00 12 LEU A CA 7
ATOM 6199 C C . LEU A 1 13 ? -2.948 -3.125 -2.159 1.00 0.00 12 LEU A C 7
ATOM 6200 O O . LEU A 1 13 ? -1.736 -3.320 -2.122 1.00 0.00 12 LEU A O 7
ATOM 6216 N N . GLU A 1 14 ? -3.830 -3.974 -1.642 1.00 0.00 13 GLU A N 7
ATOM 6217 C CA . GLU A 1 14 ? -3.408 -5.209 -0.987 1.00 0.00 13 GLU A CA 7
ATOM 6218 C C . GLU A 1 14 ? -2.399 -5.969 -1.846 1.00 0.00 13 GLU A C 7
ATOM 6219 O O . GLU A 1 14 ? -1.552 -6.697 -1.328 1.00 0.00 13 GLU A O 7
ATOM 6231 N N . ALA A 1 15 ? -2.493 -5.790 -3.161 1.00 0.00 14 ALA A N 7
ATOM 6232 C CA . ALA A 1 15 ? -1.586 -6.454 -4.089 1.00 0.00 14 ALA A CA 7
ATOM 6233 C C . ALA A 1 15 ? -0.321 -5.628 -4.296 1.00 0.00 14 ALA A C 7
ATOM 6234 O O . ALA A 1 15 ? 0.777 -6.173 -4.416 1.00 0.00 14 ALA A O 7
ATOM 6241 N N . GLU A 1 16 ? -0.482 -4.309 -4.336 1.00 0.00 15 GLU A N 7
ATOM 6242 C CA . GLU A 1 16 ? 0.647 -3.404 -4.525 1.00 0.00 15 GLU A CA 7
ATOM 6243 C C . GLU A 1 16 ? 1.396 -3.195 -3.213 1.00 0.00 15 GLU A C 7
ATOM 6244 O O . GLU A 1 16 ? 2.597 -3.449 -3.124 1.00 0.00 15 GLU A O 7
ATOM 6256 N N . ASN A 1 17 ? 0.675 -2.734 -2.194 1.00 0.00 16 ASN A N 7
ATOM 6257 C CA . ASN A 1 17 ? 1.261 -2.493 -0.881 1.00 0.00 16 ASN A CA 7
ATOM 6258 C C . ASN A 1 17 ? 2.046 -3.711 -0.400 1.00 0.00 16 ASN A C 7
ATOM 6259 O O . ASN A 1 17 ? 3.166 -3.585 0.097 1.00 0.00 16 ASN A O 7
ATOM 6270 N N . TYR A 1 18 ? 1.453 -4.890 -0.556 1.00 0.00 17 TYR A N 7
ATOM 6271 C CA . TYR A 1 18 ? 2.095 -6.132 -0.141 1.00 0.00 17 TYR A CA 7
ATOM 6272 C C . TYR A 1 18 ? 3.348 -6.397 -0.970 1.00 0.00 17 TYR A C 7
ATOM 6273 O O . TYR A 1 18 ? 4.375 -6.825 -0.443 1.00 0.00 17 TYR A O 7
ATOM 6291 N N . GLN A 1 19 ? 3.253 -6.145 -2.271 1.00 0.00 18 GLN A N 7
ATOM 6292 C CA . GLN A 1 19 ? 4.375 -6.359 -3.178 1.00 0.00 18 GLN A CA 7
ATOM 6293 C C . GLN A 1 19 ? 5.609 -5.580 -2.726 1.00 0.00 18 GLN A C 7
ATOM 6294 O O . GLN A 1 19 ? 6.740 -5.981 -2.998 1.00 0.00 18 GLN A O 7
ATOM 6308 N N . LEU A 1 20 ? 5.384 -4.467 -2.036 1.00 0.00 19 LEU A N 7
ATOM 6309 C CA . LEU A 1 20 ? 6.481 -3.637 -1.550 1.00 0.00 19 LEU A CA 7
ATOM 6310 C C . LEU A 1 20 ? 6.780 -3.934 -0.086 1.00 0.00 19 LEU A C 7
ATOM 6311 O O . LEU A 1 20 ? 7.938 -4.077 0.302 1.00 0.00 19 LEU A O 7
ATOM 6327 N N . GLU A 1 21 ? 5.730 -4.023 0.726 1.00 0.00 20 GLU A N 7
ATOM 6328 C CA . GLU A 1 21 ? 5.883 -4.301 2.152 1.00 0.00 20 GLU A CA 7
ATOM 6329 C C . GLU A 1 21 ? 6.793 -5.505 2.385 1.00 0.00 20 GLU A C 7
ATOM 6330 O O . GLU A 1 21 ? 7.453 -5.606 3.420 1.00 0.00 20 GLU A O 7
ATOM 6342 N N . GLN A 1 22 ? 6.825 -6.414 1.416 1.00 0.00 21 GLN A N 7
ATOM 6343 C CA . GLN A 1 22 ? 7.656 -7.608 1.516 1.00 0.00 21 GLN A CA 7
ATOM 6344 C C . GLN A 1 22 ? 9.081 -7.326 1.049 1.00 0.00 21 GLN A C 7
ATOM 6345 O O . GLN A 1 22 ? 10.031 -7.961 1.506 1.00 0.00 21 GLN A O 7
ATOM 6359 N N . GLU A 1 23 ? 9.223 -6.369 0.135 1.00 0.00 22 GLU A N 7
ATOM 6360 C CA . GLU A 1 23 ? 10.535 -6.006 -0.389 1.00 0.00 22 GLU A CA 7
ATOM 6361 C C . GLU A 1 23 ? 11.190 -4.939 0.480 1.00 0.00 22 GLU A C 7
ATOM 6362 O O . GLU A 1 23 ? 12.414 -4.883 0.596 1.00 0.00 22 GLU A O 7
ATOM 6374 N N . VAL A 1 24 ? 10.367 -4.094 1.087 1.00 0.00 23 VAL A N 7
ATOM 6375 C CA . VAL A 1 24 ? 10.861 -3.026 1.947 1.00 0.00 23 VAL A CA 7
ATOM 6376 C C . VAL A 1 24 ? 11.324 -3.579 3.289 1.00 0.00 23 VAL A C 7
ATOM 6377 O O . VAL A 1 24 ? 12.288 -3.089 3.877 1.00 0.00 23 VAL A O 7
ATOM 6390 N N . ALA A 1 25 ? 10.628 -4.605 3.768 1.00 0.00 24 ALA A N 7
ATOM 6391 C CA . ALA A 1 25 ? 10.962 -5.232 5.041 1.00 0.00 24 ALA A CA 7
ATOM 6392 C C . ALA A 1 25 ? 12.416 -5.696 5.069 1.00 0.00 24 ALA A C 7
ATOM 6393 O O . ALA A 1 25 ? 13.008 -5.845 6.137 1.00 0.00 24 ALA A O 7
ATOM 6400 N N . GLN A 1 26 ? 12.986 -5.926 3.889 1.00 0.00 25 GLN A N 7
ATOM 6401 C CA . GLN A 1 26 ? 14.369 -6.376 3.785 1.00 0.00 25 GLN A CA 7
ATOM 6402 C C . GLN A 1 26 ? 15.264 -5.280 3.213 1.00 0.00 25 GLN A C 7
ATOM 6403 O O . GLN A 1 26 ? 16.409 -5.121 3.632 1.00 0.00 25 GLN A O 7
ATOM 6417 N N . LEU A 1 27 ? 14.736 -4.529 2.251 1.00 0.00 26 LEU A N 7
ATOM 6418 C CA . LEU A 1 27 ? 15.493 -3.453 1.623 1.00 0.00 26 LEU A CA 7
ATOM 6419 C C . LEU A 1 27 ? 15.924 -2.411 2.652 1.00 0.00 26 LEU A C 7
ATOM 6420 O O . LEU A 1 27 ? 17.075 -1.976 2.663 1.00 0.00 26 LEU A O 7
ATOM 6436 N N . GLU A 1 28 ? 14.994 -2.014 3.515 1.00 0.00 27 GLU A N 7
ATOM 6437 C CA . GLU A 1 28 ? 15.284 -1.024 4.546 1.00 0.00 27 GLU A CA 7
ATOM 6438 C C . GLU A 1 28 ? 15.850 -1.689 5.798 1.00 0.00 27 GLU A C 7
ATOM 6439 O O . GLU A 1 28 ? 15.303 -1.547 6.892 1.00 0.00 27 GLU A O 7
ATOM 6451 N N . HIS A 1 29 ? 16.952 -2.414 5.629 1.00 0.00 28 HIS A N 7
ATOM 6452 C CA . HIS A 1 29 ? 17.592 -3.100 6.745 1.00 0.00 28 HIS A CA 7
ATOM 6453 C C . HIS A 1 29 ? 18.554 -2.169 7.476 1.00 0.00 28 HIS A C 7
ATOM 6454 O O . HIS A 1 29 ? 18.330 -1.812 8.632 1.00 0.00 28 HIS A O 7
ATOM 6468 N N . GLU A 1 30 ? 19.626 -1.779 6.794 1.00 0.00 29 GLU A N 7
ATOM 6469 C CA . GLU A 1 30 ? 20.622 -0.889 7.378 1.00 0.00 29 GLU A CA 7
ATOM 6470 C C . GLU A 1 30 ? 20.136 0.557 7.360 1.00 0.00 29 GLU A C 7
ATOM 6471 O O . GLU A 1 30 ? 20.398 1.298 6.412 1.00 0.00 29 GLU A O 7
ATOM 6483 N N . GLY A 1 31 ? 19.429 0.950 8.413 1.00 0.00 30 GLY A N 7
ATOM 6484 C CA . GLY A 1 31 ? 18.917 2.306 8.498 1.00 0.00 30 GLY A CA 7
ATOM 6485 C C . GLY A 1 31 ? 18.836 2.808 9.926 1.00 0.00 30 GLY A C 7
ATOM 6486 O O . GLY A 1 31 ? 19.296 3.907 10.234 1.00 0.00 30 GLY A O 7
ATOM 6499 N N . GLU B 2 2 ? -18.061 -3.926 4.360 1.00 0.00 1 GLU B N 7
ATOM 6500 C CA . GLU B 2 2 ? -19.072 -2.989 3.884 1.00 0.00 1 GLU B CA 7
ATOM 6501 C C . GLU B 2 2 ? -18.447 -1.658 3.490 1.00 0.00 1 GLU B C 7
ATOM 6502 O O . GLU B 2 2 ? -17.227 -1.546 3.376 1.00 0.00 1 GLU B O 7
ATOM 6514 N N . VAL B 2 3 ? -19.293 -0.651 3.279 1.00 0.00 2 VAL B N 7
ATOM 6515 C CA . VAL B 2 3 ? -18.828 0.676 2.893 1.00 0.00 2 VAL B CA 7
ATOM 6516 C C . VAL B 2 3 ? -17.621 1.103 3.729 1.00 0.00 2 VAL B C 7
ATOM 6517 O O . VAL B 2 3 ? -16.487 0.821 3.366 1.00 0.00 2 VAL B O 7
ATOM 6530 N N . GLN B 2 4 ? -17.871 1.770 4.847 1.00 0.00 3 GLN B N 7
ATOM 6531 C CA . GLN B 2 4 ? -16.802 2.222 5.731 1.00 0.00 3 GLN B CA 7
ATOM 6532 C C . GLN B 2 4 ? -15.913 1.058 6.155 1.00 0.00 3 GLN B C 7
ATOM 6533 O O . GLN B 2 4 ? -14.699 1.208 6.296 1.00 0.00 3 GLN B O 7
ATOM 6547 N N . ALA B 2 5 ? -16.523 -0.105 6.355 1.00 0.00 4 ALA B N 7
ATOM 6548 C CA . ALA B 2 5 ? -15.784 -1.296 6.764 1.00 0.00 4 ALA B CA 7
ATOM 6549 C C . ALA B 2 5 ? -14.629 -1.582 5.809 1.00 0.00 4 ALA B C 7
ATOM 6550 O O . ALA B 2 5 ? -13.602 -2.130 6.209 1.00 0.00 4 ALA B O 7
ATOM 6557 N N . LEU B 2 6 ? -14.801 -1.197 4.548 1.00 0.00 5 LEU B N 7
ATOM 6558 C CA . LEU B 2 6 ? -13.768 -1.401 3.536 1.00 0.00 5 LEU B CA 7
ATOM 6559 C C . LEU B 2 6 ? -13.223 -0.056 3.074 1.00 0.00 5 LEU B C 7
ATOM 6560 O O . LEU B 2 6 ? -12.023 0.121 2.868 1.00 0.00 5 LEU B O 7
ATOM 6576 N N . LYS B 2 7 ? -14.141 0.880 2.917 1.00 0.00 6 LYS B N 7
ATOM 6577 C CA . LYS B 2 7 ? -13.831 2.230 2.483 1.00 0.00 6 LYS B CA 7
ATOM 6578 C C . LYS B 2 7 ? -12.823 2.894 3.414 1.00 0.00 6 LYS B C 7
ATOM 6579 O O . LYS B 2 7 ? -11.976 3.671 2.972 1.00 0.00 6 LYS B O 7
ATOM 6598 N N . LYS B 2 8 ? -12.924 2.593 4.700 1.00 0.00 7 LYS B N 7
ATOM 6599 C CA . LYS B 2 8 ? -12.026 3.173 5.687 1.00 0.00 7 LYS B CA 7
ATOM 6600 C C . LYS B 2 8 ? -10.778 2.313 5.887 1.00 0.00 7 LYS B C 7
ATOM 6601 O O . LYS B 2 8 ? -9.784 2.776 6.443 1.00 0.00 7 LYS B O 7
ATOM 6620 N N . ARG B 2 9 ? -10.836 1.059 5.446 1.00 0.00 8 ARG B N 7
ATOM 6621 C CA . ARG B 2 9 ? -9.704 0.154 5.597 1.00 0.00 8 ARG B CA 7
ATOM 6622 C C . ARG B 2 9 ? -8.739 0.249 4.414 1.00 0.00 8 ARG B C 7
ATOM 6623 O O . ARG B 2 9 ? -7.588 -0.177 4.511 1.00 0.00 8 ARG B O 7
ATOM 6644 N N . VAL B 2 10 ? -9.207 0.811 3.303 1.00 0.00 9 VAL B N 7
ATOM 6645 C CA . VAL B 2 10 ? -8.366 0.959 2.119 1.00 0.00 9 VAL B CA 7
ATOM 6646 C C . VAL B 2 10 ? -7.180 1.872 2.408 1.00 0.00 9 VAL B C 7
ATOM 6647 O O . VAL B 2 10 ? -6.038 1.541 2.091 1.00 0.00 9 VAL B O 7
ATOM 6660 N N . GLN B 2 11 ? -7.459 3.025 3.009 1.00 0.00 10 GLN B N 7
ATOM 6661 C CA . GLN B 2 11 ? -6.415 3.989 3.339 1.00 0.00 10 GLN B CA 7
ATOM 6662 C C . GLN B 2 11 ? -5.257 3.314 4.067 1.00 0.00 10 GLN B C 7
ATOM 6663 O O . GLN B 2 11 ? -4.101 3.701 3.906 1.00 0.00 10 GLN B O 7
ATOM 6677 N N . ALA B 2 12 ? -5.573 2.302 4.865 1.00 0.00 11 ALA B N 7
ATOM 6678 C CA . ALA B 2 12 ? -4.555 1.575 5.615 1.00 0.00 11 ALA B CA 7
ATOM 6679 C C . ALA B 2 12 ? -3.594 0.835 4.687 1.00 0.00 11 ALA B C 7
ATOM 6680 O O . ALA B 2 12 ? -2.523 0.402 5.112 1.00 0.00 11 ALA B O 7
ATOM 6687 N N . LEU B 2 13 ? -3.977 0.688 3.420 1.00 0.00 12 LEU B N 7
ATOM 6688 C CA . LEU B 2 13 ? -3.137 -0.006 2.447 1.00 0.00 12 LEU B CA 7
ATOM 6689 C C . LEU B 2 13 ? -2.341 0.984 1.602 1.00 0.00 12 LEU B C 7
ATOM 6690 O O . LEU B 2 13 ? -1.184 0.736 1.267 1.00 0.00 12 LEU B O 7
ATOM 6706 N N . LYS B 2 14 ? -2.974 2.098 1.246 1.00 0.00 13 LYS B N 7
ATOM 6707 C CA . LYS B 2 14 ? -2.325 3.116 0.422 1.00 0.00 13 LYS B CA 7
ATOM 6708 C C . LYS B 2 14 ? -1.599 4.158 1.271 1.00 0.00 13 LYS B C 7
ATOM 6709 O O . LYS B 2 14 ? -0.534 4.642 0.887 1.00 0.00 13 LYS B O 7
ATOM 6728 N N . ALA B 2 15 ? -2.172 4.503 2.420 1.00 0.00 14 ALA B N 7
ATOM 6729 C CA . ALA B 2 15 ? -1.564 5.492 3.306 1.00 0.00 14 ALA B CA 7
ATOM 6730 C C . ALA B 2 15 ? -0.103 5.154 3.586 1.00 0.00 14 ALA B C 7
ATOM 6731 O O . ALA B 2 15 ? 0.757 6.034 3.600 1.00 0.00 14 ALA B O 7
ATOM 6738 N N . ARG B 2 16 ? 0.169 3.872 3.802 1.00 0.00 15 ARG B N 7
ATOM 6739 C CA . ARG B 2 16 ? 1.525 3.416 4.076 1.00 0.00 15 ARG B CA 7
ATOM 6740 C C . ARG B 2 16 ? 2.243 3.056 2.780 1.00 0.00 15 ARG B C 7
ATOM 6741 O O . ARG B 2 16 ? 3.399 3.429 2.576 1.00 0.00 15 ARG B O 7
ATOM 6762 N N . ASN B 2 17 ? 1.550 2.328 1.908 1.00 0.00 16 ASN B N 7
ATOM 6763 C CA . ASN B 2 17 ? 2.116 1.914 0.628 1.00 0.00 16 ASN B CA 7
ATOM 6764 C C . ASN B 2 17 ? 2.614 3.115 -0.168 1.00 0.00 16 ASN B C 7
ATOM 6765 O O . ASN B 2 17 ? 3.713 3.091 -0.721 1.00 0.00 16 ASN B O 7
ATOM 6776 N N . TYR B 2 18 ? 1.799 4.164 -0.227 1.00 0.00 17 TYR B N 7
ATOM 6777 C CA . TYR B 2 18 ? 2.163 5.370 -0.963 1.00 0.00 17 TYR B CA 7
ATOM 6778 C C . TYR B 2 18 ? 3.539 5.872 -0.534 1.00 0.00 17 TYR B C 7
ATOM 6779 O O . TYR B 2 18 ? 4.301 6.398 -1.346 1.00 0.00 17 TYR B O 7
ATOM 6797 N N . ALA B 2 19 ? 3.850 5.709 0.747 1.00 0.00 18 ALA B N 7
ATOM 6798 C CA . ALA B 2 19 ? 5.132 6.146 1.283 1.00 0.00 18 ALA B CA 7
ATOM 6799 C C . ALA B 2 19 ? 6.251 5.200 0.867 1.00 0.00 18 ALA B C 7
ATOM 6800 O O . ALA B 2 19 ? 7.338 5.641 0.494 1.00 0.00 18 ALA B O 7
ATOM 6807 N N . LEU B 2 20 ? 5.983 3.899 0.928 1.00 0.00 19 LEU B N 7
ATOM 6808 C CA . LEU B 2 20 ? 6.984 2.910 0.546 1.00 0.00 19 LEU B CA 7
ATOM 6809 C C . LEU B 2 20 ? 7.313 3.045 -0.933 1.00 0.00 19 LEU B C 7
ATOM 6810 O O . LEU B 2 20 ? 8.461 3.262 -1.302 1.00 0.00 19 LEU B O 7
ATOM 6826 N N . LYS B 2 21 ? 6.290 2.922 -1.778 1.00 0.00 20 LYS B N 7
ATOM 6827 C CA . LYS B 2 21 ? 6.461 3.031 -3.228 1.00 0.00 20 LYS B CA 7
ATOM 6828 C C . LYS B 2 21 ? 7.427 4.157 -3.600 1.00 0.00 20 LYS B C 7
ATOM 6829 O O . LYS B 2 21 ? 8.113 4.087 -4.619 1.00 0.00 20 LYS B O 7
ATOM 6848 N N . GLN B 2 22 ? 7.468 5.193 -2.770 1.00 0.00 21 GLN B N 7
ATOM 6849 C CA . GLN B 2 22 ? 8.342 6.332 -3.015 1.00 0.00 21 GLN B CA 7
ATOM 6850 C C . GLN B 2 22 ? 9.765 6.067 -2.519 1.00 0.00 21 GLN B C 7
ATOM 6851 O O . GLN B 2 22 ? 10.737 6.432 -3.179 1.00 0.00 21 GLN B O 7
ATOM 6865 N N . LYS B 2 23 ? 9.882 5.447 -1.347 1.00 0.00 22 LYS B N 7
ATOM 6866 C CA . LYS B 2 23 ? 11.191 5.155 -0.762 1.00 0.00 22 LYS B CA 7
ATOM 6867 C C . LYS B 2 23 ? 11.726 3.785 -1.186 1.00 0.00 22 LYS B C 7
ATOM 6868 O O . LYS B 2 23 ? 12.928 3.534 -1.101 1.00 0.00 22 LYS B O 7
ATOM 6887 N N . VAL B 2 24 ? 10.836 2.899 -1.628 1.00 0.00 23 VAL B N 7
ATOM 6888 C CA . VAL B 2 24 ? 11.233 1.556 -2.047 1.00 0.00 23 VAL B CA 7
ATOM 6889 C C . VAL B 2 24 ? 12.465 1.597 -2.951 1.00 0.00 23 VAL B C 7
ATOM 6890 O O . VAL B 2 24 ? 13.492 0.990 -2.646 1.00 0.00 23 VAL B O 7
ATOM 6903 N N . GLN B 2 25 ? 12.353 2.317 -4.062 1.00 0.00 24 GLN B N 7
ATOM 6904 C CA . GLN B 2 25 ? 13.458 2.437 -5.008 1.00 0.00 24 GLN B CA 7
ATOM 6905 C C . GLN B 2 25 ? 14.688 3.036 -4.334 1.00 0.00 24 GLN B C 7
ATOM 6906 O O . GLN B 2 25 ? 15.821 2.741 -4.713 1.00 0.00 24 GLN B O 7
ATOM 6920 N N . ALA B 2 26 ? 14.458 3.879 -3.331 1.00 0.00 25 ALA B N 7
ATOM 6921 C CA . ALA B 2 26 ? 15.548 4.517 -2.605 1.00 0.00 25 ALA B CA 7
ATOM 6922 C C . ALA B 2 26 ? 16.299 3.507 -1.743 1.00 0.00 25 ALA B C 7
ATOM 6923 O O . ALA B 2 26 ? 17.507 3.629 -1.536 1.00 0.00 25 ALA B O 7
ATOM 6930 N N . LEU B 2 27 ? 15.576 2.512 -1.240 1.00 0.00 26 LEU B N 7
ATOM 6931 C CA . LEU B 2 27 ? 16.175 1.482 -0.398 1.00 0.00 26 LEU B CA 7
ATOM 6932 C C . LEU B 2 27 ? 17.035 0.531 -1.226 1.00 0.00 26 LEU B C 7
ATOM 6933 O O . LEU B 2 27 ? 18.238 0.408 -0.997 1.00 0.00 26 LEU B O 7
ATOM 6949 N N . ARG B 2 28 ? 16.408 -0.141 -2.188 1.00 0.00 27 ARG B N 7
ATOM 6950 C CA . ARG B 2 28 ? 17.114 -1.086 -3.050 1.00 0.00 27 ARG B CA 7
ATOM 6951 C C . ARG B 2 28 ? 18.331 -0.437 -3.702 1.00 0.00 27 ARG B C 7
ATOM 6952 O O . ARG B 2 28 ? 19.365 -1.081 -3.883 1.00 0.00 27 ARG B O 7
ATOM 6973 N N . HIS B 2 29 ? 18.203 0.838 -4.053 1.00 0.00 28 HIS B N 7
ATOM 6974 C CA . HIS B 2 29 ? 19.298 1.566 -4.686 1.00 0.00 28 HIS B CA 7
ATOM 6975 C C . HIS B 2 29 ? 20.516 1.618 -3.768 1.00 0.00 28 HIS B C 7
ATOM 6976 O O . HIS B 2 29 ? 21.611 1.204 -4.149 1.00 0.00 28 HIS B O 7
ATOM 6990 N N . LYS B 2 30 ? 20.317 2.128 -2.558 1.00 0.00 29 LYS B N 7
ATOM 6991 C CA . LYS B 2 30 ? 21.398 2.232 -1.585 1.00 0.00 29 LYS B CA 7
ATOM 6992 C C . LYS B 2 30 ? 21.482 0.974 -0.726 1.00 0.00 29 LYS B C 7
ATOM 6993 O O . LYS B 2 30 ? 21.500 1.046 0.503 1.00 0.00 29 LYS B O 7
ATOM 7012 N N . GLY B 2 31 ? 21.530 -0.182 -1.382 1.00 0.00 30 GLY B N 7
ATOM 7013 C CA . GLY B 2 31 ? 21.610 -1.439 -0.663 1.00 0.00 30 GLY B CA 7
ATOM 7014 C C . GLY B 2 31 ? 20.380 -1.703 0.185 1.00 0.00 30 GLY B C 7
ATOM 7015 O O . GLY B 2 31 ? 20.084 -0.951 1.114 1.00 0.00 30 GLY B O 7
ATOM 7028 N N . GLU A 1 2 ? -22.803 -2.417 -4.831 1.00 0.00 1 GLU A N 8
ATOM 7029 C CA . GLU A 1 2 ? -22.722 -3.471 -3.831 1.00 0.00 1 GLU A CA 8
ATOM 7030 C C . GLU A 1 2 ? -21.355 -3.481 -3.163 1.00 0.00 1 GLU A C 8
ATOM 7031 O O . GLU A 1 2 ? -20.388 -2.928 -3.686 1.00 0.00 1 GLU A O 8
ATOM 7043 N N . VAL A 1 3 ? -21.288 -4.117 -2.004 1.00 0.00 2 VAL A N 8
ATOM 7044 C CA . VAL A 1 3 ? -20.047 -4.215 -1.242 1.00 0.00 2 VAL A CA 8
ATOM 7045 C C . VAL A 1 3 ? -18.883 -4.642 -2.131 1.00 0.00 2 VAL A C 8
ATOM 7046 O O . VAL A 1 3 ? -17.804 -4.050 -2.088 1.00 0.00 2 VAL A O 8
ATOM 7059 N N . ALA A 1 4 ? -19.109 -5.678 -2.932 1.00 0.00 3 ALA A N 8
ATOM 7060 C CA . ALA A 1 4 ? -18.086 -6.196 -3.830 1.00 0.00 3 ALA A CA 8
ATOM 7061 C C . ALA A 1 4 ? -17.435 -5.079 -4.640 1.00 0.00 3 ALA A C 8
ATOM 7062 O O . ALA A 1 4 ? -16.276 -5.186 -5.041 1.00 0.00 3 ALA A O 8
ATOM 7069 N N . GLN A 1 5 ? -18.184 -4.008 -4.873 1.00 0.00 4 GLN A N 8
ATOM 7070 C CA . GLN A 1 5 ? -17.674 -2.872 -5.631 1.00 0.00 4 GLN A CA 8
ATOM 7071 C C . GLN A 1 5 ? -16.557 -2.168 -4.867 1.00 0.00 4 GLN A C 8
ATOM 7072 O O . GLN A 1 5 ? -15.687 -1.534 -5.464 1.00 0.00 4 GLN A O 8
ATOM 7086 N N . LEU A 1 6 ? -16.586 -2.285 -3.541 1.00 0.00 5 LEU A N 8
ATOM 7087 C CA . LEU A 1 6 ? -15.574 -1.663 -2.694 1.00 0.00 5 LEU A CA 8
ATOM 7088 C C . LEU A 1 6 ? -14.598 -2.704 -2.161 1.00 0.00 5 LEU A C 8
ATOM 7089 O O . LEU A 1 6 ? -13.413 -2.422 -1.983 1.00 0.00 5 LEU A O 8
ATOM 7105 N N . GLU A 1 7 ? -15.104 -3.907 -1.904 1.00 0.00 6 GLU A N 8
ATOM 7106 C CA . GLU A 1 7 ? -14.276 -4.993 -1.390 1.00 0.00 6 GLU A CA 8
ATOM 7107 C C . GLU A 1 7 ? -12.988 -5.124 -2.196 1.00 0.00 6 GLU A C 8
ATOM 7108 O O . GLU A 1 7 ? -11.955 -5.544 -1.675 1.00 0.00 6 GLU A O 8
ATOM 7120 N N . LYS A 1 8 ? -13.060 -4.757 -3.471 1.00 0.00 7 LYS A N 8
ATOM 7121 C CA . LYS A 1 8 ? -11.904 -4.829 -4.351 1.00 0.00 7 LYS A CA 8
ATOM 7122 C C .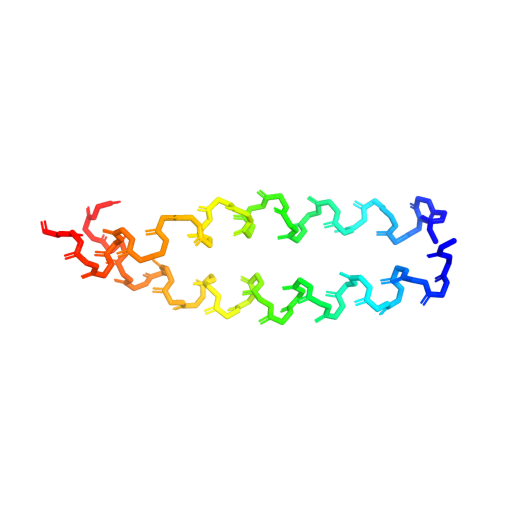 LYS A 1 8 ? -11.015 -3.607 -4.168 1.00 0.00 7 LYS A C 8
ATOM 7123 O O . LYS A 1 8 ? -9.794 -3.692 -4.291 1.00 0.00 7 LYS A O 8
ATOM 7142 N N . GLU A 1 9 ? -11.633 -2.468 -3.862 1.00 0.00 8 GLU A N 8
ATOM 7143 C CA . GLU A 1 9 ? -10.886 -1.235 -3.649 1.00 0.00 8 GLU A CA 8
ATOM 7144 C C . GLU A 1 9 ? -9.800 -1.449 -2.602 1.00 0.00 8 GLU A C 8
ATOM 7145 O O . GLU A 1 9 ? -8.753 -0.802 -2.632 1.00 0.00 8 GLU A O 8
ATOM 7157 N N . VAL A 1 10 ? -10.053 -2.381 -1.687 1.00 0.00 9 VAL A N 8
ATOM 7158 C CA . VAL A 1 10 ? -9.095 -2.706 -0.640 1.00 0.00 9 VAL A CA 8
ATOM 7159 C C . VAL A 1 10 ? -8.061 -3.691 -1.174 1.00 0.00 9 VAL A C 8
ATOM 7160 O O . VAL A 1 10 ? -6.858 -3.510 -0.987 1.00 0.00 9 VAL A O 8
ATOM 7173 N N . ALA A 1 11 ? -8.541 -4.725 -1.858 1.00 0.00 10 ALA A N 8
ATOM 7174 C CA . ALA A 1 11 ? -7.659 -5.726 -2.438 1.00 0.00 10 ALA A CA 8
ATOM 7175 C C . ALA A 1 11 ? -6.736 -5.081 -3.463 1.00 0.00 10 ALA A C 8
ATOM 7176 O O . ALA A 1 11 ? -5.594 -5.505 -3.643 1.00 0.00 10 ALA A O 8
ATOM 7183 N N . GLN A 1 12 ? -7.240 -4.043 -4.127 1.00 0.00 11 GLN A N 8
ATOM 7184 C CA . GLN A 1 12 ? -6.467 -3.320 -5.130 1.00 0.00 11 GLN A CA 8
ATOM 7185 C C . GLN A 1 12 ? -5.114 -2.895 -4.566 1.00 0.00 11 GLN A C 8
ATOM 7186 O O . GLN A 1 12 ? -4.067 -3.339 -5.039 1.00 0.00 11 GLN A O 8
ATOM 7200 N N . LEU A 1 13 ? -5.141 -2.036 -3.550 1.00 0.00 12 LEU A N 8
ATOM 7201 C CA . LEU A 1 13 ? -3.913 -1.562 -2.926 1.00 0.00 12 LEU A CA 8
ATOM 7202 C C . LEU A 1 13 ? -3.175 -2.704 -2.246 1.00 0.00 12 LEU A C 8
ATOM 7203 O O . LEU A 1 13 ? -1.956 -2.807 -2.344 1.00 0.00 12 LEU A O 8
ATOM 7219 N N . GLU A 1 14 ? -3.923 -3.565 -1.555 1.00 0.00 13 GLU A N 8
ATOM 7220 C CA . GLU A 1 14 ? -3.330 -4.704 -0.859 1.00 0.00 13 GLU A CA 8
ATOM 7221 C C . GLU A 1 14 ? -2.291 -5.397 -1.737 1.00 0.00 13 GLU A C 8
ATOM 7222 O O . GLU A 1 14 ? -1.325 -5.974 -1.238 1.00 0.00 13 GLU A O 8
ATOM 7234 N N . ALA A 1 15 ? -2.490 -5.320 -3.050 1.00 0.00 14 ALA A N 8
ATOM 7235 C CA . ALA A 1 15 ? -1.565 -5.921 -3.998 1.00 0.00 14 ALA A CA 8
ATOM 7236 C C . ALA A 1 15 ? -0.274 -5.112 -4.076 1.00 0.00 14 ALA A C 8
ATOM 7237 O O . ALA A 1 15 ? 0.821 -5.660 -3.942 1.00 0.00 14 ALA A O 8
ATOM 7244 N N . GLU A 1 16 ? -0.406 -3.802 -4.285 1.00 0.00 15 GLU A N 8
ATOM 7245 C CA . GLU A 1 16 ? 0.733 -2.925 -4.372 1.00 0.00 15 GLU A CA 8
ATOM 7246 C C . GLU A 1 16 ? 1.336 -2.682 -2.991 1.00 0.00 15 GLU A C 8
ATOM 7247 O O . GLU A 1 16 ? 2.548 -2.787 -2.806 1.00 0.00 15 GLU A O 8
ATOM 7259 N N . ASN A 1 17 ? 0.485 -2.374 -2.014 1.00 0.00 16 ASN A N 8
ATOM 7260 C CA . ASN A 1 17 ? 0.947 -2.141 -0.653 1.00 0.00 16 ASN A CA 8
ATOM 7261 C C . ASN A 1 17 ? 1.704 -3.361 -0.126 1.00 0.00 16 ASN A C 8
ATOM 7262 O O . ASN A 1 17 ? 2.494 -3.255 0.812 1.00 0.00 16 ASN A O 8
ATOM 7273 N N . TYR A 1 18 ? 1.461 -4.517 -0.741 1.00 0.00 17 TYR A N 8
ATOM 7274 C CA . TYR A 1 18 ? 2.122 -5.752 -0.340 1.00 0.00 17 TYR A CA 8
ATOM 7275 C C . TYR A 1 18 ? 3.427 -5.951 -1.113 1.00 0.00 17 TYR A C 8
ATOM 7276 O O . TYR A 1 18 ? 4.466 -6.247 -0.525 1.00 0.00 17 TYR A O 8
ATOM 7294 N N . GLN A 1 19 ? 3.363 -5.795 -2.436 1.00 0.00 18 GLN A N 8
ATOM 7295 C CA . GLN A 1 19 ? 4.540 -5.971 -3.286 1.00 0.00 18 GLN A CA 8
ATOM 7296 C C . GLN A 1 19 ? 5.731 -5.163 -2.770 1.00 0.00 18 GLN A C 8
ATOM 7297 O O . GLN A 1 19 ? 6.884 -5.529 -2.998 1.00 0.00 18 GLN A O 8
ATOM 7311 N N . LEU A 1 20 ? 5.447 -4.074 -2.065 1.00 0.00 19 LEU A N 8
ATOM 7312 C CA . LEU A 1 20 ? 6.492 -3.226 -1.506 1.00 0.00 19 LEU A CA 8
ATOM 7313 C C . LEU A 1 20 ? 6.943 -3.771 -0.159 1.00 0.00 19 LEU A C 8
ATOM 7314 O O . LEU A 1 20 ? 8.096 -4.158 0.012 1.00 0.00 19 LEU A O 8
ATOM 7330 N N . GLU A 1 21 ? 6.016 -3.800 0.795 1.00 0.00 20 GLU A N 8
ATOM 7331 C CA . GLU A 1 21 ? 6.301 -4.296 2.137 1.00 0.00 20 GLU A CA 8
ATOM 7332 C C . GLU A 1 21 ? 7.072 -5.614 2.094 1.00 0.00 20 GLU A C 8
ATOM 7333 O O . GLU A 1 21 ? 7.862 -5.910 2.991 1.00 0.00 20 GLU A O 8
ATOM 7345 N N . GLN A 1 22 ? 6.840 -6.403 1.048 1.00 0.00 21 GLN A N 8
ATOM 7346 C CA . GLN A 1 22 ? 7.516 -7.681 0.899 1.00 0.00 21 GLN A CA 8
ATOM 7347 C C . GLN A 1 22 ? 8.911 -7.497 0.309 1.00 0.00 21 GLN A C 8
ATOM 7348 O O . GLN A 1 22 ? 9.841 -8.219 0.666 1.00 0.00 21 GLN A O 8
ATOM 7362 N N . GLU A 1 23 ? 9.058 -6.521 -0.586 1.00 0.00 22 GLU A N 8
ATOM 7363 C CA . GLU A 1 23 ? 10.357 -6.254 -1.198 1.00 0.00 22 GLU A CA 8
ATOM 7364 C C . GLU A 1 23 ? 11.195 -5.363 -0.286 1.00 0.00 22 GLU A C 8
ATOM 7365 O O . GLU A 1 23 ? 12.425 -5.380 -0.337 1.00 0.00 22 GLU A O 8
ATOM 7377 N N . VAL A 1 24 ? 10.513 -4.602 0.563 1.00 0.00 23 VAL A N 8
ATOM 7378 C CA . VAL A 1 24 ? 11.173 -3.719 1.510 1.00 0.00 23 VAL A CA 8
ATOM 7379 C C . VAL A 1 24 ? 11.998 -4.533 2.504 1.00 0.00 23 VAL A C 8
ATOM 7380 O O . VAL A 1 24 ? 12.983 -4.046 3.061 1.00 0.00 23 VAL A O 8
ATOM 7393 N N . ALA A 1 25 ? 11.582 -5.778 2.715 1.00 0.00 24 ALA A N 8
ATOM 7394 C CA . ALA A 1 25 ? 12.268 -6.678 3.632 1.00 0.00 24 ALA A CA 8
ATOM 7395 C C . ALA A 1 25 ? 13.604 -7.145 3.058 1.00 0.00 24 ALA A C 8
ATOM 7396 O O . ALA A 1 25 ? 14.494 -7.564 3.798 1.00 0.00 24 ALA A O 8
ATOM 7403 N N . GLN A 1 26 ? 13.738 -7.073 1.736 1.00 0.00 25 GLN A N 8
ATOM 7404 C CA . GLN A 1 26 ? 14.965 -7.490 1.066 1.00 0.00 25 GLN A CA 8
ATOM 7405 C C . GLN A 1 26 ? 15.745 -6.288 0.541 1.00 0.00 25 GLN A C 8
ATOM 7406 O O . GLN A 1 26 ? 16.964 -6.353 0.373 1.00 0.00 25 GLN A O 8
ATOM 7420 N N . LEU A 1 27 ? 15.039 -5.191 0.277 1.00 0.00 26 LEU A N 8
ATOM 7421 C CA . LEU A 1 27 ? 15.670 -3.976 -0.234 1.00 0.00 26 LEU A CA 8
ATOM 7422 C C . LEU A 1 27 ? 16.836 -3.548 0.650 1.00 0.00 26 LEU A C 8
ATOM 7423 O O . LEU A 1 27 ? 17.999 -3.673 0.263 1.00 0.00 26 LEU A O 8
ATOM 7439 N N . GLU A 1 28 ? 16.523 -3.044 1.840 1.00 0.00 27 GLU A N 8
ATOM 7440 C CA . GLU A 1 28 ? 17.554 -2.601 2.773 1.00 0.00 27 GLU A CA 8
ATOM 7441 C C . GLU A 1 28 ? 18.511 -3.741 3.115 1.00 0.00 27 GLU A C 8
ATOM 7442 O O . GLU A 1 28 ? 19.631 -3.507 3.567 1.00 0.00 27 GLU A O 8
ATOM 7454 N N . HIS A 1 29 ? 18.065 -4.976 2.896 1.00 0.00 28 HIS A N 8
ATOM 7455 C CA . HIS A 1 29 ? 18.885 -6.149 3.180 1.00 0.00 28 HIS A CA 8
ATOM 7456 C C . HIS A 1 29 ? 19.983 -6.313 2.135 1.00 0.00 28 HIS A C 8
ATOM 7457 O O . HIS A 1 29 ? 21.165 -6.132 2.428 1.00 0.00 28 HIS A O 8
ATOM 7471 N N . GLU A 1 30 ? 19.586 -6.658 0.913 1.00 0.00 29 GLU A N 8
ATOM 7472 C CA . GLU A 1 30 ? 20.538 -6.849 -0.175 1.00 0.00 29 GLU A CA 8
ATOM 7473 C C . GLU A 1 30 ? 20.792 -5.536 -0.912 1.00 0.00 29 GLU A C 8
ATOM 7474 O O . GLU A 1 30 ? 21.888 -4.981 -0.851 1.00 0.00 29 GLU A O 8
ATOM 7486 N N . GLY A 1 31 ? 19.770 -5.047 -1.608 1.00 0.00 30 GLY A N 8
ATOM 7487 C CA . GLY A 1 31 ? 19.903 -3.805 -2.346 1.00 0.00 30 GLY A CA 8
ATOM 7488 C C . GLY A 1 31 ? 19.348 -3.904 -3.752 1.00 0.00 30 GLY A C 8
ATOM 7489 O O . GLY A 1 31 ? 18.445 -4.697 -4.016 1.00 0.00 30 GLY A O 8
ATOM 7502 N N . GLU B 2 2 ? -20.036 -1.157 6.263 1.00 0.00 1 GLU B N 8
ATOM 7503 C CA . GLU B 2 2 ? -19.793 -1.961 5.071 1.00 0.00 1 GLU B CA 8
ATOM 7504 C C . GLU B 2 2 ? -19.192 -1.113 3.952 1.00 0.00 1 GLU B C 8
ATOM 7505 O O . GLU B 2 2 ? -17.999 -1.199 3.663 1.00 0.00 1 GLU B O 8
ATOM 7517 N N . VAL B 2 3 ? -20.034 -0.298 3.325 1.00 0.00 2 VAL B N 8
ATOM 7518 C CA . VAL B 2 3 ? -19.604 0.567 2.233 1.00 0.00 2 VAL B CA 8
ATOM 7519 C C . VAL B 2 3 ? -18.666 1.665 2.722 1.00 0.00 2 VAL B C 8
ATOM 7520 O O . VAL B 2 3 ? -17.904 2.217 1.948 1.00 0.00 2 VAL B O 8
ATOM 7533 N N . GLN B 2 4 ? -18.743 1.982 4.003 1.00 0.00 3 GLN B N 8
ATOM 7534 C CA . GLN B 2 4 ? -17.908 3.024 4.602 1.00 0.00 3 GLN B CA 8
ATOM 7535 C C . GLN B 2 4 ? -16.603 2.468 5.182 1.00 0.00 3 GLN B C 8
ATOM 7536 O O . GLN B 2 4 ? -15.514 2.767 4.693 1.00 0.00 3 GLN B O 8
ATOM 7550 N N . ALA B 2 5 ? -16.731 1.681 6.252 1.00 0.00 4 ALA B N 8
ATOM 7551 C CA . ALA B 2 5 ? -15.578 1.097 6.947 1.00 0.00 4 ALA B CA 8
ATOM 7552 C C . ALA B 2 5 ? -14.581 0.420 6.005 1.00 0.00 4 ALA B C 8
ATOM 7553 O O . ALA B 2 5 ? -13.450 0.137 6.399 1.00 0.00 4 ALA B O 8
ATOM 7560 N N . LEU B 2 6 ? -14.986 0.166 4.768 1.00 0.00 5 LEU B N 8
ATOM 7561 C CA . LEU B 2 6 ? -14.102 -0.466 3.792 1.00 0.00 5 LEU B CA 8
ATOM 7562 C C . LEU B 2 6 ? -13.688 0.541 2.736 1.00 0.00 5 LEU B C 8
ATOM 7563 O O . LEU B 2 6 ? -12.622 0.443 2.129 1.00 0.00 5 LEU B O 8
ATOM 7579 N N . LYS B 2 7 ? -14.564 1.500 2.530 1.00 0.00 6 LYS B N 8
ATOM 7580 C CA . LYS B 2 7 ? -14.370 2.554 1.563 1.00 0.00 6 LYS B CA 8
ATOM 7581 C C . LYS B 2 7 ? -13.406 3.613 2.089 1.00 0.00 6 LYS B C 8
ATOM 7582 O O . LYS B 2 7 ? -12.544 4.102 1.359 1.00 0.00 6 LYS B O 8
ATOM 7601 N N . LYS B 2 8 ? -13.562 3.962 3.361 1.00 0.00 7 LYS B N 8
ATOM 7602 C CA . LYS B 2 8 ? -12.711 4.966 3.989 1.00 0.00 7 LYS B CA 8
ATOM 7603 C C . LYS B 2 8 ? -11.440 4.343 4.562 1.00 0.00 7 LYS B C 8
ATOM 7604 O O . LYS B 2 8 ? -10.550 5.054 5.027 1.00 0.00 7 LYS B O 8
ATOM 7623 N N . ARG B 2 9 ? -11.353 3.014 4.532 1.00 0.00 8 ARG B N 8
ATOM 7624 C CA . ARG B 2 9 ? -10.182 2.320 5.052 1.00 0.00 8 ARG B CA 8
ATOM 7625 C C . ARG B 2 9 ? -9.127 2.121 3.966 1.00 0.00 8 ARG B C 8
ATOM 7626 O O . ARG B 2 9 ? -7.937 2.005 4.260 1.00 0.00 8 ARG B O 8
ATOM 7647 N N . VAL B 2 10 ? -9.567 2.088 2.707 1.00 0.00 9 VAL B N 8
ATOM 7648 C CA . VAL B 2 10 ? -8.654 1.908 1.581 1.00 0.00 9 VAL B CA 8
ATOM 7649 C C . VAL B 2 10 ? -7.474 2.870 1.682 1.00 0.00 9 VAL B C 8
ATOM 7650 O O . VAL B 2 10 ? -6.345 2.520 1.338 1.00 0.00 9 VAL B O 8
ATOM 7663 N N . GLN B 2 11 ? -7.743 4.078 2.163 1.00 0.00 10 GLN B N 8
ATOM 7664 C CA . GLN B 2 11 ? -6.698 5.083 2.315 1.00 0.00 10 GLN B CA 8
ATOM 7665 C C . GLN B 2 11 ? -5.564 4.551 3.186 1.00 0.00 10 GLN B C 8
ATOM 7666 O O . GLN B 2 11 ? -4.430 5.011 3.090 1.00 0.00 10 GLN B O 8
ATOM 7680 N N . ALA B 2 12 ? -5.881 3.578 4.035 1.00 0.00 11 ALA B N 8
ATOM 7681 C CA . ALA B 2 12 ? -4.888 2.985 4.923 1.00 0.00 11 ALA B CA 8
ATOM 7682 C C . ALA B 2 12 ? -3.896 2.120 4.151 1.00 0.00 11 ALA B C 8
ATOM 7683 O O . ALA B 2 12 ? -2.743 1.972 4.557 1.00 0.00 11 ALA B O 8
ATOM 7690 N N . LEU B 2 13 ? -4.346 1.553 3.036 1.00 0.00 12 LEU B N 8
ATOM 7691 C CA . LEU B 2 13 ? -3.484 0.708 2.217 1.00 0.00 12 LEU B CA 8
ATOM 7692 C C . LEU B 2 13 ? -2.612 1.558 1.299 1.00 0.00 12 LEU B C 8
ATOM 7693 O O . LEU B 2 13 ? -1.478 1.196 1.000 1.00 0.00 12 LEU B O 8
ATOM 7709 N N . LYS B 2 14 ? -3.156 2.686 0.849 1.00 0.00 13 LYS B N 8
ATOM 7710 C CA . LYS B 2 14 ? -2.432 3.584 -0.043 1.00 0.00 13 LYS B CA 8
ATOM 7711 C C . LYS B 2 14 ? -1.641 4.635 0.729 1.00 0.00 13 LYS B C 8
ATOM 7712 O O . LYS B 2 14 ? -0.526 4.983 0.346 1.00 0.00 13 LYS B O 8
ATOM 7731 N N . ALA B 2 15 ? -2.215 5.140 1.817 1.00 0.00 14 ALA B N 8
ATOM 7732 C CA . ALA B 2 15 ? -1.538 6.147 2.630 1.00 0.00 14 ALA B CA 8
ATOM 7733 C C . ALA B 2 15 ? -0.216 5.606 3.157 1.00 0.00 14 ALA B C 8
ATOM 7734 O O . ALA B 2 15 ? 0.767 6.336 3.274 1.00 0.00 14 ALA B O 8
ATOM 7741 N N . ARG B 2 16 ? -0.201 4.313 3.463 1.00 0.00 15 ARG B N 8
ATOM 7742 C CA . ARG B 2 16 ? 0.998 3.660 3.969 1.00 0.00 15 ARG B CA 8
ATOM 7743 C C . ARG B 2 16 ? 1.833 3.121 2.813 1.00 0.00 15 ARG B C 8
ATOM 7744 O O . ARG B 2 16 ? 3.063 3.144 2.858 1.00 0.00 15 ARG B O 8
ATOM 7765 N N . ASN B 2 17 ? 1.152 2.641 1.775 1.00 0.00 16 ASN B N 8
ATOM 7766 C CA . ASN B 2 17 ? 1.826 2.101 0.601 1.00 0.00 16 ASN B CA 8
ATOM 7767 C C . ASN B 2 17 ? 2.514 3.214 -0.179 1.00 0.00 16 ASN B C 8
ATOM 7768 O O . ASN B 2 17 ? 3.707 3.137 -0.472 1.00 0.00 16 ASN B O 8
ATOM 7779 N N . TYR B 2 18 ? 1.750 4.253 -0.511 1.00 0.00 17 TYR B N 8
ATOM 7780 C CA . TYR B 2 18 ? 2.283 5.387 -1.255 1.00 0.00 17 TYR B CA 8
ATOM 7781 C C . TYR B 2 18 ? 3.604 5.857 -0.645 1.00 0.00 17 TYR B C 8
ATOM 7782 O O . TYR B 2 18 ? 4.559 6.163 -1.358 1.00 0.00 17 TYR B O 8
ATOM 7800 N N . ALA B 2 19 ? 3.638 5.916 0.683 1.00 0.00 18 ALA B N 8
ATOM 7801 C CA . ALA B 2 19 ? 4.826 6.352 1.405 1.00 0.00 18 ALA B CA 8
ATOM 7802 C C . ALA B 2 19 ? 6.021 5.458 1.102 1.00 0.00 18 ALA B C 8
ATOM 7803 O O . ALA B 2 19 ? 7.124 5.947 0.859 1.00 0.00 18 ALA B O 8
ATOM 7810 N N . LEU B 2 20 ? 5.802 4.146 1.121 1.00 0.00 19 LEU B N 8
ATOM 7811 C CA . LEU B 2 20 ? 6.879 3.199 0.850 1.00 0.00 19 LEU B CA 8
ATOM 7812 C C . LEU B 2 20 ? 7.497 3.474 -0.514 1.00 0.00 19 LEU B C 8
ATOM 7813 O O . LEU B 2 20 ? 8.712 3.575 -0.644 1.00 0.00 19 LEU B O 8
ATOM 7829 N N . LYS B 2 21 ? 6.648 3.608 -1.529 1.00 0.00 20 LYS B N 8
ATOM 7830 C CA . LYS B 2 21 ? 7.110 3.885 -2.889 1.00 0.00 20 LYS B CA 8
ATOM 7831 C C . LYS B 2 21 ? 8.213 4.944 -2.890 1.00 0.00 20 LYS B C 8
ATOM 7832 O O . LYS B 2 21 ? 9.090 4.944 -3.755 1.00 0.00 20 LYS B O 8
ATOM 7851 N N . GLN B 2 22 ? 8.157 5.841 -1.910 1.00 0.00 21 GLN B N 8
ATOM 7852 C CA . GLN B 2 22 ? 9.141 6.908 -1.782 1.00 0.00 21 GLN B CA 8
ATOM 7853 C C . GLN B 2 22 ? 10.409 6.409 -1.085 1.00 0.00 21 GLN B C 8
ATOM 7854 O O . GLN B 2 22 ? 11.518 6.598 -1.584 1.00 0.00 21 GLN B O 8
ATOM 7868 N N . LYS B 2 23 ? 10.235 5.777 0.072 1.00 0.00 22 LYS B N 8
ATOM 7869 C CA . LYS B 2 23 ? 11.363 5.257 0.843 1.00 0.00 22 LYS B CA 8
ATOM 7870 C C . LYS B 2 23 ? 12.000 4.059 0.143 1.00 0.00 22 LYS B C 8
ATOM 7871 O O . LYS B 2 23 ? 13.221 3.906 0.149 1.00 0.00 22 LYS B O 8
ATOM 7890 N N . VAL B 2 24 ? 11.153 3.211 -0.445 1.00 0.00 23 VAL B N 8
ATOM 7891 C CA . VAL B 2 24 ? 11.593 2.003 -1.150 1.00 0.00 23 VAL B CA 8
ATOM 7892 C C . VAL B 2 24 ? 12.977 2.171 -1.774 1.00 0.00 23 VAL B C 8
ATOM 7893 O O . VAL B 2 24 ? 13.895 1.401 -1.488 1.00 0.00 23 VAL B O 8
ATOM 7906 N N . GLN B 2 25 ? 13.120 3.173 -2.634 1.00 0.00 24 GLN B N 8
ATOM 7907 C CA . GLN B 2 25 ? 14.390 3.422 -3.298 1.00 0.00 24 GLN B CA 8
ATOM 7908 C C . GLN B 2 25 ? 15.498 3.687 -2.282 1.00 0.00 24 GLN B C 8
ATOM 7909 O O . GLN B 2 25 ? 16.587 3.120 -2.374 1.00 0.00 24 GLN B O 8
ATOM 7923 N N . ALA B 2 26 ? 15.210 4.545 -1.310 1.00 0.00 25 ALA B N 8
ATOM 7924 C CA . ALA B 2 26 ? 16.180 4.880 -0.274 1.00 0.00 25 ALA B CA 8
ATOM 7925 C C . ALA B 2 26 ? 16.636 3.627 0.467 1.00 0.00 25 ALA B C 8
ATOM 7926 O O . ALA B 2 26 ? 17.774 3.546 0.931 1.00 0.00 25 ALA B O 8
ATOM 7933 N N . LEU B 2 27 ? 15.739 2.653 0.573 1.00 0.00 26 LEU B N 8
ATOM 7934 C CA . LEU B 2 27 ? 16.046 1.399 1.255 1.00 0.00 26 LEU B CA 8
ATOM 7935 C C . LEU B 2 27 ? 17.140 0.637 0.516 1.00 0.00 26 LEU B C 8
ATOM 7936 O O . LEU B 2 27 ? 18.106 0.172 1.120 1.00 0.00 26 LEU B O 8
ATOM 7952 N N . ARG B 2 28 ? 16.978 0.513 -0.796 1.00 0.00 27 ARG B N 8
ATOM 7953 C CA . ARG B 2 28 ? 17.947 -0.193 -1.625 1.00 0.00 27 ARG B CA 8
ATOM 7954 C C . ARG B 2 28 ? 19.338 0.429 -1.496 1.00 0.00 27 ARG B C 8
ATOM 7955 O O . ARG B 2 28 ? 20.349 -0.234 -1.725 1.00 0.00 27 ARG B O 8
ATOM 7976 N N . HIS B 2 29 ? 19.379 1.706 -1.125 1.00 0.00 28 HIS B N 8
ATOM 7977 C CA . HIS B 2 29 ? 20.644 2.416 -0.963 1.00 0.00 28 HIS B CA 8
ATOM 7978 C C . HIS B 2 29 ? 21.182 2.260 0.456 1.00 0.00 28 HIS B C 8
ATOM 7979 O O . HIS B 2 29 ? 22.384 2.384 0.692 1.00 0.00 28 HIS B O 8
ATOM 7993 N N . LYS B 2 30 ? 20.285 1.988 1.402 1.00 0.00 29 LYS B N 8
ATOM 7994 C CA . LYS B 2 30 ? 20.671 1.818 2.800 1.00 0.00 29 LYS B CA 8
ATOM 7995 C C . LYS B 2 30 ? 21.800 0.801 2.940 1.00 0.00 29 LYS B C 8
ATOM 7996 O O . LYS B 2 30 ? 21.829 -0.211 2.240 1.00 0.00 29 LYS B O 8
ATOM 8015 N N . GLY B 2 31 ? 22.728 1.079 3.851 1.00 0.00 30 GLY B N 8
ATOM 8016 C CA . GLY B 2 31 ? 23.847 0.181 4.068 1.00 0.00 30 GLY B CA 8
ATOM 8017 C C . GLY B 2 31 ? 25.185 0.859 3.843 1.00 0.00 30 GLY B C 8
ATOM 8018 O O . GLY B 2 31 ? 26.153 0.590 4.556 1.00 0.00 30 GLY B O 8
ATOM 8031 N N . GLU A 1 2 ? -19.174 4.950 -6.115 1.00 0.00 1 GLU A N 9
ATOM 8032 C CA . GLU A 1 2 ? -17.942 4.228 -6.418 1.00 0.00 1 GLU A CA 9
ATOM 8033 C C . GLU A 1 2 ? -17.794 2.984 -5.548 1.00 0.00 1 GLU A C 9
ATOM 8034 O O . GLU A 1 2 ? -16.683 2.514 -5.307 1.00 0.00 1 GLU A O 9
ATOM 8046 N N . VAL A 1 3 ? -18.920 2.458 -5.086 1.00 0.00 2 VAL A N 9
ATOM 8047 C CA . VAL A 1 3 ? -18.934 1.266 -4.244 1.00 0.00 2 VAL A CA 9
ATOM 8048 C C . VAL A 1 3 ? -17.966 0.202 -4.763 1.00 0.00 2 VAL A C 9
ATOM 8049 O O . VAL A 1 3 ? -17.005 -0.160 -4.083 1.00 0.00 2 VAL A O 9
ATOM 8062 N N . ALA A 1 4 ? -18.227 -0.293 -5.969 1.00 0.00 3 ALA A N 9
ATOM 8063 C CA . ALA A 1 4 ? -17.378 -1.313 -6.576 1.00 0.00 3 ALA A CA 9
ATOM 8064 C C . ALA A 1 4 ? -15.935 -0.832 -6.683 1.00 0.00 3 ALA A C 9
ATOM 8065 O O . ALA A 1 4 ? -15.003 -1.562 -6.346 1.00 0.00 3 ALA A O 9
ATOM 8072 N N . GLN A 1 5 ? -15.759 0.399 -7.151 1.00 0.00 4 GLN A N 9
ATOM 8073 C CA . GLN A 1 5 ? -14.428 0.980 -7.302 1.00 0.00 4 GLN A CA 9
ATOM 8074 C C . GLN A 1 5 ? -13.630 0.863 -6.005 1.00 0.00 4 GLN A C 9
ATOM 8075 O O . GLN A 1 5 ? -12.401 0.792 -6.024 1.00 0.00 4 GLN A O 9
ATOM 8089 N N . LEU A 1 6 ? -14.339 0.842 -4.880 1.00 0.00 5 LEU A N 9
ATOM 8090 C CA . LEU A 1 6 ? -13.696 0.729 -3.576 1.00 0.00 5 LEU A CA 9
ATOM 8091 C C . LEU A 1 6 ? -13.570 -0.731 -3.158 1.00 0.00 5 LEU A C 9
ATOM 8092 O O . LEU A 1 6 ? -12.628 -1.110 -2.462 1.00 0.00 5 LEU A O 9
ATOM 8108 N N . GLU A 1 7 ? -14.527 -1.550 -3.587 1.00 0.00 6 GLU A N 9
ATOM 8109 C CA . GLU A 1 7 ? -14.521 -2.971 -3.259 1.00 0.00 6 GLU A CA 9
ATOM 8110 C C . GLU A 1 7 ? -13.239 -3.635 -3.749 1.00 0.00 6 GLU A C 9
ATOM 8111 O O . GLU A 1 7 ? -12.670 -4.488 -3.068 1.00 0.00 6 GLU A O 9
ATOM 8123 N N . LYS A 1 8 ? -12.789 -3.234 -4.933 1.00 0.00 7 LYS A N 9
ATOM 8124 C CA . LYS A 1 8 ? -11.571 -3.789 -5.513 1.00 0.00 7 LYS A CA 9
ATOM 8125 C C . LYS A 1 8 ? -10.345 -3.027 -5.020 1.00 0.00 7 LYS A C 9
ATOM 8126 O O . LYS A 1 8 ? -9.245 -3.576 -4.959 1.00 0.00 7 LYS A O 9
ATOM 8145 N N . GLU A 1 9 ? -10.542 -1.759 -4.667 1.00 0.00 8 GLU A N 9
ATOM 8146 C CA . GLU A 1 9 ? -9.452 -0.924 -4.177 1.00 0.00 8 GLU A CA 9
ATOM 8147 C C . GLU A 1 9 ? -8.776 -1.562 -2.967 1.00 0.00 8 GLU A C 9
ATOM 8148 O O . GLU A 1 9 ? -7.591 -1.340 -2.717 1.00 0.00 8 GLU A O 9
ATOM 8160 N N . VAL A 1 10 ? -9.535 -2.361 -2.222 1.00 0.00 9 VAL A N 9
ATOM 8161 C CA . VAL A 1 10 ? -9.004 -3.034 -1.044 1.00 0.00 9 VAL A CA 9
ATOM 8162 C C . VAL A 1 10 ? -8.104 -4.197 -1.452 1.00 0.00 9 VAL A C 9
ATOM 8163 O O . VAL A 1 10 ? -6.930 -4.245 -1.084 1.00 0.00 9 VAL A O 9
ATOM 8176 N N . ALA A 1 11 ? -8.658 -5.125 -2.224 1.00 0.00 10 ALA A N 9
ATOM 8177 C CA . ALA A 1 11 ? -7.901 -6.279 -2.690 1.00 0.00 10 ALA A CA 9
ATOM 8178 C C . ALA A 1 11 ? -6.697 -5.838 -3.515 1.00 0.00 10 ALA A C 9
ATOM 8179 O O . ALA A 1 11 ? -5.699 -6.553 -3.610 1.00 0.00 10 ALA A O 9
ATOM 8186 N N . GLN A 1 12 ? -6.798 -4.652 -4.110 1.00 0.00 11 GLN A N 9
ATOM 8187 C CA . GLN A 1 12 ? -5.719 -4.110 -4.926 1.00 0.00 11 GLN A CA 9
ATOM 8188 C C . GLN A 1 12 ? -4.500 -3.788 -4.070 1.00 0.00 11 GLN A C 9
ATOM 8189 O O . GLN A 1 12 ? 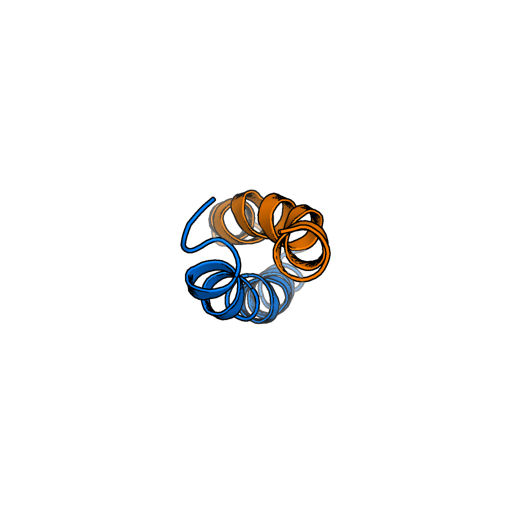-3.406 -4.298 -4.315 1.00 0.00 11 GLN A O 9
ATOM 8203 N N . LEU A 1 13 ? -4.693 -2.941 -3.063 1.00 0.00 12 LEU A N 9
ATOM 8204 C CA . LEU A 1 13 ? -3.603 -2.557 -2.174 1.00 0.00 12 LEU A CA 9
ATOM 8205 C C . LEU A 1 13 ? -3.060 -3.768 -1.427 1.00 0.00 12 LEU A C 9
ATOM 8206 O O . LEU A 1 13 ? -1.861 -3.866 -1.176 1.00 0.00 12 LEU A O 9
ATOM 8222 N N . GLU A 1 14 ? -3.946 -4.692 -1.075 1.00 0.00 13 GLU A N 9
ATOM 8223 C CA . GLU A 1 14 ? -3.542 -5.897 -0.360 1.00 0.00 13 GLU A CA 9
ATOM 8224 C C . GLU A 1 14 ? -2.477 -6.661 -1.144 1.00 0.00 13 GLU A C 9
ATOM 8225 O O . GLU A 1 14 ? -1.686 -7.409 -0.569 1.00 0.00 13 GLU A O 9
ATOM 8237 N N . ALA A 1 15 ? -2.458 -6.460 -2.460 1.00 0.00 14 ALA A N 9
ATOM 8238 C CA . ALA A 1 15 ? -1.485 -7.121 -3.319 1.00 0.00 14 ALA A CA 9
ATOM 8239 C C . ALA A 1 15 ? -0.225 -6.274 -3.458 1.00 0.00 14 ALA A C 9
ATOM 8240 O O . ALA A 1 15 ? 0.888 -6.799 -3.501 1.00 0.00 14 ALA A O 9
ATOM 8247 N N . GLU A 1 16 ? -0.409 -4.958 -3.524 1.00 0.00 15 GLU A N 9
ATOM 8248 C CA . GLU A 1 16 ? 0.711 -4.034 -3.653 1.00 0.00 15 GLU A CA 9
ATOM 8249 C C . GLU A 1 16 ? 1.358 -3.782 -2.294 1.00 0.00 15 GLU A C 9
ATOM 8250 O O . GLU A 1 16 ? 2.553 -4.012 -2.112 1.00 0.00 15 GLU A O 9
ATOM 8262 N N . ASN A 1 17 ? 0.555 -3.316 -1.341 1.00 0.00 16 ASN A N 9
ATOM 8263 C CA . ASN A 1 17 ? 1.040 -3.041 0.008 1.00 0.00 16 ASN A CA 9
ATOM 8264 C C . ASN A 1 17 ? 1.807 -4.237 0.568 1.00 0.00 16 ASN A C 9
ATOM 8265 O O . ASN A 1 17 ? 2.702 -4.082 1.398 1.00 0.00 16 ASN A O 9
ATOM 8276 N N . TYR A 1 18 ? 1.450 -5.431 0.104 1.00 0.00 17 TYR A N 9
ATOM 8277 C CA . TYR A 1 18 ? 2.101 -6.657 0.552 1.00 0.00 17 TYR A CA 9
ATOM 8278 C C . TYR A 1 18 ? 3.329 -6.975 -0.304 1.00 0.00 17 TYR A C 9
ATOM 8279 O O . TYR A 1 18 ? 4.219 -7.709 0.124 1.00 0.00 17 TYR A O 9
ATOM 8297 N N . GLN A 1 19 ? 3.365 -6.427 -1.516 1.00 0.00 18 GLN A N 9
ATOM 8298 C CA . GLN A 1 19 ? 4.479 -6.664 -2.428 1.00 0.00 18 GLN A CA 9
ATOM 8299 C C . GLN A 1 19 ? 5.634 -5.691 -2.178 1.00 0.00 18 GLN A C 9
ATOM 8300 O O . GLN A 1 19 ? 6.582 -5.633 -2.960 1.00 0.00 18 GLN A O 9
ATOM 8314 N N . LEU A 1 20 ? 5.556 -4.934 -1.086 1.00 0.00 19 LEU A N 9
ATOM 8315 C CA . LEU A 1 20 ? 6.601 -3.978 -0.746 1.00 0.00 19 LEU A CA 9
ATOM 8316 C C . LEU A 1 20 ? 7.085 -4.205 0.680 1.00 0.00 19 LEU A C 9
ATOM 8317 O O . LEU A 1 20 ? 8.284 -4.323 0.928 1.00 0.00 19 LEU A O 9
ATOM 8333 N N . GLU A 1 21 ? 6.141 -4.275 1.616 1.00 0.00 20 GLU A N 9
ATOM 8334 C CA . GLU A 1 21 ? 6.466 -4.496 3.021 1.00 0.00 20 GLU A CA 9
ATOM 8335 C C . GLU A 1 21 ? 7.428 -5.671 3.183 1.00 0.00 20 GLU A C 9
ATOM 8336 O O . GLU A 1 21 ? 8.209 -5.720 4.133 1.00 0.00 20 GLU A O 9
ATOM 8348 N N . GLN A 1 22 ? 7.368 -6.612 2.246 1.00 0.00 21 GLN A N 9
ATOM 8349 C CA . GLN A 1 22 ? 8.236 -7.784 2.281 1.00 0.00 21 GLN A CA 9
ATOM 8350 C C . GLN A 1 22 ? 9.531 -7.521 1.520 1.00 0.00 21 GLN A C 9
ATOM 8351 O O . GLN A 1 22 ? 10.572 -8.100 1.833 1.00 0.00 21 GLN A O 9
ATOM 8365 N N . GLU A 1 23 ? 9.463 -6.644 0.524 1.00 0.00 22 GLU A N 9
ATOM 8366 C CA . GLU A 1 23 ? 10.636 -6.305 -0.275 1.00 0.00 22 GLU A CA 9
ATOM 8367 C C . GLU A 1 23 ? 11.477 -5.239 0.424 1.00 0.00 22 GLU A C 9
ATOM 8368 O O . GLU A 1 23 ? 12.685 -5.146 0.209 1.00 0.00 22 GLU A O 9
ATOM 8380 N N . VAL A 1 24 ? 10.824 -4.439 1.261 1.00 0.00 23 VAL A N 9
ATOM 8381 C CA . VAL A 1 24 ? 11.500 -3.379 1.995 1.00 0.00 23 VAL A CA 9
ATOM 8382 C C . VAL A 1 24 ? 12.410 -3.951 3.078 1.00 0.00 23 VAL A C 9
ATOM 8383 O O . VAL A 1 24 ? 13.433 -3.359 3.419 1.00 0.00 23 VAL A O 9
ATOM 8396 N N . ALA A 1 25 ? 12.025 -5.104 3.616 1.00 0.00 24 ALA A N 9
ATOM 8397 C CA . ALA A 1 25 ? 12.799 -5.758 4.667 1.00 0.00 24 ALA A CA 9
ATOM 8398 C C . ALA A 1 25 ? 14.246 -5.993 4.240 1.00 0.00 24 ALA A C 9
ATOM 8399 O O . ALA A 1 25 ? 15.137 -6.106 5.080 1.00 0.00 24 ALA A O 9
ATOM 8406 N N . GLN A 1 26 ? 14.474 -6.072 2.932 1.00 0.00 25 GLN A N 9
ATOM 8407 C CA . GLN A 1 26 ? 15.817 -6.302 2.407 1.00 0.00 25 GLN A CA 9
ATOM 8408 C C . GLN A 1 26 ? 16.349 -5.065 1.688 1.00 0.00 25 GLN A C 9
ATOM 8409 O O . GLN A 1 26 ? 17.531 -4.735 1.798 1.00 0.00 25 GLN A O 9
ATOM 8423 N N . LEU A 1 27 ? 15.477 -4.388 0.951 1.00 0.00 26 LEU A N 9
ATOM 8424 C CA . LEU A 1 27 ? 15.866 -3.192 0.214 1.00 0.00 26 LEU A CA 9
ATOM 8425 C C . LEU A 1 27 ? 16.453 -2.136 1.147 1.00 0.00 26 LEU A C 9
ATOM 8426 O O . LEU A 1 27 ? 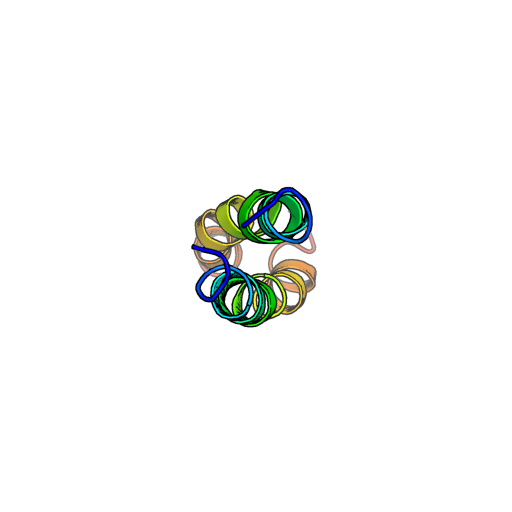17.346 -1.381 0.760 1.00 0.00 26 LEU A O 9
ATOM 8442 N N . GLU A 1 28 ? 15.944 -2.085 2.373 1.00 0.00 27 GLU A N 9
ATOM 8443 C CA . GLU A 1 28 ? 16.418 -1.115 3.354 1.00 0.00 27 GLU A CA 9
ATOM 8444 C C . GLU A 1 28 ? 17.576 -1.679 4.175 1.00 0.00 27 GLU A C 9
ATOM 8445 O O . GLU A 1 28 ? 17.561 -1.631 5.405 1.00 0.00 27 GLU A O 9
ATOM 8457 N N . HIS A 1 29 ? 18.581 -2.209 3.486 1.00 0.00 28 HIS A N 9
ATOM 8458 C CA . HIS A 1 29 ? 19.747 -2.777 4.152 1.00 0.00 28 HIS A CA 9
ATOM 8459 C C . HIS A 1 29 ? 20.506 -1.702 4.926 1.00 0.00 28 HIS A C 9
ATOM 8460 O O . HIS A 1 29 ? 21.165 -1.991 5.925 1.00 0.00 28 HIS A O 9
ATOM 8474 N N . GLU A 1 30 ? 20.409 -0.460 4.460 1.00 0.00 29 GLU A N 9
ATOM 8475 C CA . GLU A 1 30 ? 21.087 0.656 5.111 1.00 0.00 29 GLU A CA 9
ATOM 8476 C C . GLU A 1 30 ? 20.622 0.809 6.557 1.00 0.00 29 GLU A C 9
ATOM 8477 O O . GLU A 1 30 ? 21.378 1.261 7.417 1.00 0.00 29 GLU A O 9
ATOM 8489 N N . GLY A 1 31 ? 19.375 0.426 6.816 1.00 0.00 30 GLY A N 9
ATOM 8490 C CA . GLY A 1 31 ? 18.834 0.529 8.159 1.00 0.00 30 GLY A CA 9
ATOM 8491 C C . GLY A 1 31 ? 19.629 -0.274 9.168 1.00 0.00 30 GLY A C 9
ATOM 8492 O O . GLY A 1 31 ? 20.312 0.291 10.023 1.00 0.00 30 GLY A O 9
ATOM 8505 N N . GLU B 2 2 ? -21.280 0.986 3.298 1.00 0.00 1 GLU B N 9
ATOM 8506 C CA . GLU B 2 2 ? -20.824 0.541 1.987 1.00 0.00 1 GLU B CA 9
ATOM 8507 C C . GLU B 2 2 ? -19.617 1.351 1.523 1.00 0.00 1 GLU B C 9
ATOM 8508 O O . GLU B 2 2 ? -18.484 0.873 1.557 1.00 0.00 1 GLU B O 9
ATOM 8520 N N . VAL B 2 3 ? -19.873 2.580 1.088 1.00 0.00 2 VAL B N 9
ATOM 8521 C CA . VAL B 2 3 ? -18.815 3.463 0.613 1.00 0.00 2 VAL B CA 9
ATOM 8522 C C . VAL B 2 3 ? -17.912 3.923 1.748 1.00 0.00 2 VAL B C 9
ATOM 8523 O O . VAL B 2 3 ? -16.807 4.371 1.509 1.00 0.00 2 VAL B O 9
ATOM 8536 N N . GLN B 2 4 ? -18.394 3.820 2.976 1.00 0.00 3 GLN B N 9
ATOM 8537 C CA . GLN B 2 4 ? -17.622 4.231 4.148 1.00 0.00 3 GLN B CA 9
ATOM 8538 C C . GLN B 2 4 ? -16.812 3.073 4.734 1.00 0.00 3 GLN B C 9
ATOM 8539 O O . GLN B 2 4 ? -15.581 3.091 4.726 1.00 0.00 3 GLN B O 9
ATOM 8553 N N . ALA B 2 5 ? -17.522 2.080 5.266 1.00 0.00 4 ALA B N 9
ATOM 8554 C CA . ALA B 2 5 ? -16.899 0.912 5.894 1.00 0.00 4 ALA B CA 9
ATOM 8555 C C . ALA B 2 5 ? -15.792 0.290 5.043 1.00 0.00 4 ALA B C 9
ATOM 8556 O O . ALA B 2 5 ? -14.965 -0.464 5.556 1.00 0.00 4 ALA B O 9
ATOM 8563 N N . LEU B 2 6 ? -15.764 0.603 3.753 1.00 0.00 5 LEU B N 9
ATOM 8564 C CA . LEU B 2 6 ? -14.739 0.061 2.869 1.00 0.00 5 LEU B CA 9
ATOM 8565 C C . LEU B 2 6 ? -13.747 1.145 2.505 1.00 0.00 5 LEU B C 9
ATOM 8566 O O . LEU B 2 6 ? -12.535 0.931 2.473 1.00 0.00 5 LEU B O 9
ATOM 8582 N N . LYS B 2 7 ? -14.292 2.315 2.240 1.00 0.00 6 LYS B N 9
ATOM 8583 C CA . LYS B 2 7 ? -13.515 3.485 1.881 1.00 0.00 6 LYS B CA 9
ATOM 8584 C C . LYS B 2 7 ? -12.387 3.729 2.881 1.00 0.00 6 LYS B C 9
ATOM 8585 O O . LYS B 2 7 ? -11.224 3.860 2.502 1.00 0.00 6 LYS B O 9
ATOM 8604 N N . LYS B 2 8 ? -12.748 3.799 4.156 1.00 0.00 7 LYS B N 9
ATOM 8605 C CA . LYS B 2 8 ? -11.776 4.039 5.213 1.00 0.00 7 LYS B CA 9
ATOM 8606 C C . LYS B 2 8 ? -10.887 2.819 5.449 1.00 0.00 7 LYS B C 9
ATOM 8607 O O . LYS B 2 8 ? -9.756 2.951 5.917 1.00 0.00 7 LYS B O 9
ATOM 8626 N N . ARG B 2 9 ? -11.399 1.634 5.128 1.00 0.00 8 ARG B N 9
ATOM 8627 C CA . ARG B 2 9 ? -10.635 0.404 5.318 1.00 0.00 8 ARG B CA 9
ATOM 8628 C C . ARG B 2 9 ? -9.500 0.303 4.298 1.00 0.00 8 ARG B C 9
ATOM 8629 O O . ARG B 2 9 ? -8.460 -0.294 4.570 1.00 0.00 8 ARG B O 9
ATOM 8650 N N . VAL B 2 10 ? -9.709 0.899 3.127 1.00 0.00 9 VAL B N 9
ATOM 8651 C CA . VAL B 2 10 ? -8.703 0.882 2.072 1.00 0.00 9 VAL B CA 9
ATOM 8652 C C . VAL B 2 10 ? -7.487 1.707 2.478 1.00 0.00 9 VAL B C 9
ATOM 8653 O O . VAL B 2 10 ? -6.358 1.393 2.103 1.00 0.00 9 VAL B O 9
ATOM 8666 N N . GLN B 2 11 ? -7.728 2.760 3.251 1.00 0.00 10 GLN B N 9
ATOM 8667 C CA . GLN B 2 11 ? -6.653 3.628 3.712 1.00 0.00 10 GLN B CA 9
ATOM 8668 C C . GLN B 2 11 ? -5.633 2.837 4.524 1.00 0.00 10 GLN B C 9
ATOM 8669 O O . GLN B 2 11 ? -4.439 3.122 4.482 1.00 0.00 10 GLN B O 9
ATOM 8683 N N . ALA B 2 12 ? -6.113 1.842 5.260 1.00 0.00 11 ALA B N 9
ATOM 8684 C CA . ALA B 2 12 ? -5.245 1.011 6.085 1.00 0.00 11 ALA B CA 9
ATOM 8685 C C . ALA B 2 12 ? -4.252 0.215 5.240 1.00 0.00 11 ALA B C 9
ATOM 8686 O O . ALA B 2 12 ? -3.269 -0.313 5.762 1.00 0.00 11 ALA B O 9
ATOM 8693 N N . LEU B 2 13 ? -4.508 0.124 3.937 1.00 0.00 12 LEU B N 9
ATOM 8694 C CA . LEU B 2 13 ? -3.626 -0.618 3.041 1.00 0.00 12 LEU B CA 9
ATOM 8695 C C . LEU B 2 13 ? -2.679 0.325 2.302 1.00 0.00 12 LEU B C 9
ATOM 8696 O O . LEU B 2 13 ? -1.494 0.032 2.142 1.00 0.00 12 LEU B O 9
ATOM 8712 N N . LYS B 2 14 ? -3.216 1.449 1.839 1.00 0.00 13 LYS B N 9
ATOM 8713 C CA . LYS B 2 14 ? -2.427 2.430 1.100 1.00 0.00 13 LYS B CA 9
ATOM 8714 C C . LYS B 2 14 ? -1.707 3.401 2.033 1.00 0.00 13 LYS B C 9
ATOM 8715 O O . LYS B 2 14 ? -0.679 3.971 1.668 1.00 0.00 13 LYS B O 9
ATOM 8734 N N . ALA B 2 15 ? -2.243 3.590 3.236 1.00 0.00 14 ALA B N 9
ATOM 8735 C CA . ALA B 2 15 ? -1.630 4.496 4.204 1.00 0.00 14 ALA B CA 9
ATOM 8736 C C . ALA B 2 15 ? -0.163 4.148 4.421 1.00 0.00 14 ALA B C 9
ATOM 8737 O O . ALA B 2 15 ? 0.706 5.018 4.374 1.00 0.00 14 ALA B O 9
ATOM 8744 N N . ARG B 2 16 ? 0.104 2.867 4.649 1.00 0.00 15 ARG B N 9
ATOM 8745 C CA . ARG B 2 16 ? 1.465 2.398 4.863 1.00 0.00 15 ARG B CA 9
ATOM 8746 C C . ARG B 2 16 ? 2.160 2.150 3.528 1.00 0.00 15 ARG B C 9
ATOM 8747 O O . ARG B 2 16 ? 3.317 2.523 3.341 1.00 0.00 15 ARG B O 9
ATOM 8768 N N . ASN B 2 17 ? 1.440 1.520 2.602 1.00 0.00 16 ASN B N 9
ATOM 8769 C CA . ASN B 2 17 ? 1.981 1.222 1.281 1.00 0.00 16 ASN B CA 9
ATOM 8770 C C . ASN B 2 17 ? 2.463 2.490 0.587 1.00 0.00 16 ASN B C 9
ATOM 8771 O O . ASN B 2 17 ? 3.600 2.558 0.120 1.00 0.00 16 ASN B O 9
ATOM 8782 N N . TYR B 2 18 ? 1.593 3.496 0.522 1.00 0.00 17 TYR B N 9
ATOM 8783 C CA . TYR B 2 18 ? 1.941 4.761 -0.116 1.00 0.00 17 TYR B CA 9
ATOM 8784 C C . TYR B 2 18 ? 3.244 5.309 0.455 1.00 0.00 17 TYR B C 9
ATOM 8785 O O . TYR B 2 18 ? 4.056 5.890 -0.266 1.00 0.00 17 TYR B O 9
ATOM 8803 N N . ALA B 2 19 ? 3.440 5.115 1.754 1.00 0.00 18 ALA B N 9
ATOM 8804 C CA . ALA B 2 19 ? 4.644 5.583 2.421 1.00 0.00 18 ALA B CA 9
ATOM 8805 C C . ALA B 2 19 ? 5.862 4.808 1.939 1.00 0.00 18 ALA B C 9
ATOM 8806 O O . ALA B 2 19 ? 6.867 5.400 1.547 1.00 0.00 18 ALA B O 9
ATOM 8813 N N . LEU B 2 20 ? 5.768 3.483 1.960 1.00 0.00 19 LEU B N 9
ATOM 8814 C CA . LEU B 2 20 ? 6.874 2.652 1.510 1.00 0.00 19 LEU B CA 9
ATOM 8815 C C . LEU B 2 20 ? 7.105 2.868 0.027 1.00 0.00 19 LEU B C 9
ATOM 8816 O O . LEU B 2 20 ? 8.208 3.178 -0.401 1.00 0.00 19 LEU B O 9
ATOM 8832 N N . LYS B 2 21 ? 6.042 2.720 -0.754 1.00 0.00 20 LYS B N 9
ATOM 8833 C CA . LYS B 2 21 ? 6.117 2.920 -2.203 1.00 0.00 20 LYS B CA 9
ATOM 8834 C C . LYS B 2 21 ? 7.007 4.118 -2.544 1.00 0.00 20 LYS B C 9
ATOM 8835 O O . LYS B 2 21 ? 7.656 4.147 -3.590 1.00 0.00 20 LYS B O 9
ATOM 8854 N N . GLN B 2 22 ? 7.034 5.102 -1.645 1.00 0.00 21 GLN B N 9
ATOM 8855 C CA . GLN B 2 22 ? 7.844 6.299 -1.834 1.00 0.00 21 GLN B CA 9
ATOM 8856 C C . GLN B 2 22 ? 9.312 6.032 -1.485 1.00 0.00 21 GLN B C 9
ATOM 8857 O O . GLN B 2 22 ? 10.216 6.434 -2.218 1.00 0.00 21 GLN B O 9
ATOM 8871 N N . LYS B 2 23 ? 9.541 5.355 -0.359 1.00 0.00 22 LYS B N 9
ATOM 8872 C CA . LYS B 2 23 ? 10.898 5.036 0.091 1.00 0.00 22 LYS B CA 9
ATOM 8873 C C . LYS B 2 23 ? 11.439 3.796 -0.619 1.00 0.00 22 LYS B C 9
ATOM 8874 O O . LYS B 2 23 ? 12.649 3.641 -0.782 1.00 0.00 22 LYS B O 9
ATOM 8893 N N . VAL B 2 24 ? 10.534 2.910 -1.032 1.00 0.00 23 VAL B N 9
ATOM 8894 C CA . VAL B 2 24 ? 10.912 1.676 -1.716 1.00 0.00 23 VAL B CA 9
ATOM 8895 C C . VAL B 2 24 ? 11.928 1.945 -2.824 1.00 0.00 23 VAL B C 9
ATOM 8896 O O . VAL B 2 24 ? 13.039 1.416 -2.802 1.00 0.00 23 VAL B O 9
ATOM 8909 N N . GLN B 2 25 ? 11.539 2.772 -3.789 1.00 0.00 24 GLN B N 9
ATOM 8910 C CA . GLN B 2 25 ? 12.417 3.112 -4.904 1.00 0.00 24 GLN B CA 9
ATOM 8911 C C . GLN B 2 25 ? 13.730 3.701 -4.400 1.00 0.00 24 GLN B C 9
ATOM 8912 O O . GLN B 2 25 ? 14.794 3.437 -4.959 1.00 0.00 24 GLN B O 9
ATOM 8926 N N . ALA B 2 26 ? 13.646 4.497 -3.339 1.00 0.00 25 ALA B N 9
ATOM 8927 C CA . ALA B 2 26 ? 14.830 5.120 -2.757 1.00 0.00 25 ALA B CA 9
ATOM 8928 C C . ALA B 2 26 ? 15.828 4.063 -2.299 1.00 0.00 25 ALA B C 9
ATOM 8929 O O . ALA B 2 26 ? 17.035 4.209 -2.489 1.00 0.00 25 ALA B O 9
ATOM 8936 N N . LEU B 2 27 ? 15.314 2.996 -1.694 1.00 0.00 26 LEU B N 9
ATOM 8937 C CA . LEU B 2 27 ? 16.158 1.909 -1.211 1.00 0.00 26 LEU B CA 9
ATOM 8938 C C . LEU B 2 27 ? 16.936 1.278 -2.360 1.00 0.00 26 LEU B C 9
ATOM 8939 O O . LEU B 2 27 ? 18.165 1.335 -2.400 1.00 0.00 26 LEU B O 9
ATOM 8955 N N . ARG B 2 28 ? 16.208 0.673 -3.293 1.00 0.00 27 ARG B N 9
ATOM 8956 C CA . ARG B 2 28 ? 16.822 0.027 -4.446 1.00 0.00 27 ARG B CA 9
ATOM 8957 C C . ARG B 2 28 ? 17.656 1.017 -5.256 1.00 0.00 27 ARG B C 9
ATOM 8958 O O . ARG B 2 28 ? 18.556 0.621 -5.997 1.00 0.00 27 ARG B O 9
ATOM 8979 N N . HIS B 2 29 ? 17.353 2.304 -5.112 1.00 0.00 28 HIS B N 9
ATOM 8980 C CA . HIS B 2 29 ? 18.078 3.346 -5.834 1.00 0.00 28 HIS B CA 9
ATOM 8981 C C . HIS B 2 29 ? 19.572 3.283 -5.528 1.00 0.00 28 HIS B C 9
ATOM 8982 O O . HIS B 2 29 ? 20.403 3.609 -6.376 1.00 0.00 28 HIS B O 9
ATOM 8996 N N . LYS B 2 30 ? 19.906 2.863 -4.313 1.00 0.00 29 LYS B N 9
ATOM 8997 C CA . LYS B 2 30 ? 21.301 2.760 -3.897 1.00 0.00 29 LYS B CA 9
ATOM 8998 C C . LYS B 2 30 ? 22.072 1.807 -4.807 1.00 0.00 29 LYS B C 9
ATOM 8999 O O . LYS B 2 30 ? 21.723 0.633 -4.930 1.00 0.00 29 LYS B O 9
ATOM 9018 N N . GLY B 2 31 ? 23.120 2.322 -5.440 1.00 0.00 30 GLY B N 9
ATOM 9019 C CA . GLY B 2 31 ? 23.924 1.505 -6.330 1.00 0.00 30 GLY B CA 9
ATOM 9020 C C . GLY B 2 31 ? 24.553 2.312 -7.448 1.00 0.00 30 GLY B C 9
ATOM 9021 O O . GLY B 2 31 ? 25.770 2.283 -7.635 1.00 0.00 30 GLY B O 9
ATOM 9034 N N . GLU A 1 2 ? -18.529 4.940 -6.422 1.00 0.00 1 GLU A N 10
ATOM 9035 C CA . GLU A 1 2 ? -18.986 3.585 -6.706 1.00 0.00 1 GLU A CA 10
ATOM 9036 C C . GLU A 1 2 ? -18.620 2.639 -5.566 1.00 0.00 1 GLU A C 10
ATOM 9037 O O . GLU A 1 2 ? -17.483 2.629 -5.094 1.00 0.00 1 GLU A O 10
ATOM 9049 N N . VAL A 1 3 ? -19.593 1.847 -5.129 1.00 0.00 2 VAL A N 10
ATOM 9050 C CA . VAL A 1 3 ? -19.376 0.897 -4.045 1.00 0.00 2 VAL A CA 10
ATOM 9051 C C . VAL A 1 3 ? -18.392 -0.192 -4.458 1.00 0.00 2 VAL A C 10
ATOM 9052 O O . VAL A 1 3 ? -17.454 -0.506 -3.724 1.00 0.00 2 VAL A O 10
ATOM 9065 N N . ALA A 1 4 ? -18.614 -0.769 -5.635 1.00 0.00 3 ALA A N 10
ATOM 9066 C CA . ALA A 1 4 ? -17.746 -1.823 -6.144 1.00 0.00 3 ALA A CA 10
ATOM 9067 C C . ALA A 1 4 ? -16.311 -1.331 -6.293 1.00 0.00 3 ALA A C 10
ATOM 9068 O O . ALA A 1 4 ? -15.361 -2.095 -6.122 1.00 0.00 3 ALA A O 10
ATOM 9075 N N . GLN A 1 5 ? -16.158 -0.050 -6.611 1.00 0.00 4 GLN A N 10
ATOM 9076 C CA . GLN A 1 5 ? -14.838 0.544 -6.783 1.00 0.00 4 GLN A CA 10
ATOM 9077 C C . GLN A 1 5 ? -14.008 0.408 -5.511 1.00 0.00 4 GLN A C 10
ATOM 9078 O O . GLN A 1 5 ? -12.820 0.088 -5.564 1.00 0.00 4 GLN A O 10
ATOM 9092 N N . LEU A 1 6 ? -14.640 0.655 -4.368 1.00 0.00 5 LEU A N 10
ATOM 9093 C CA . LEU A 1 6 ? -13.959 0.561 -3.082 1.00 0.00 5 LEU A CA 10
ATOM 9094 C C . LEU A 1 6 ? -13.678 -0.893 -2.716 1.00 0.00 5 LEU A C 10
ATOM 9095 O O . LEU A 1 6 ? -12.672 -1.199 -2.077 1.00 0.00 5 LEU A O 10
ATOM 9111 N N . GLU A 1 7 ? -14.574 -1.785 -3.126 1.00 0.00 6 GLU A N 10
ATOM 9112 C CA . GLU A 1 7 ? -14.421 -3.209 -2.844 1.00 0.00 6 GLU A CA 10
ATOM 9113 C C . GLU A 1 7 ? -13.103 -3.735 -3.395 1.00 0.00 6 GLU A C 10
ATOM 9114 O O . GLU A 1 7 ? -12.350 -4.413 -2.694 1.00 0.00 6 GLU A O 10
ATOM 9126 N N . LYS A 1 8 ? -12.833 -3.421 -4.655 1.00 0.00 7 LYS A N 10
ATOM 9127 C CA . LYS A 1 8 ? -11.607 -3.864 -5.304 1.00 0.00 7 LYS A CA 10
ATOM 9128 C C . LYS A 1 8 ? -10.427 -2.990 -4.897 1.00 0.00 7 LYS A C 10
ATOM 9129 O O . LYS A 1 8 ? -9.281 -3.440 -4.899 1.00 0.00 7 LYS A O 10
ATOM 9148 N N . GLU A 1 9 ? -10.713 -1.741 -4.537 1.00 0.00 8 GLU A N 10
ATOM 9149 C CA . GLU A 1 9 ? -9.671 -0.812 -4.119 1.00 0.00 8 GLU A CA 10
ATOM 9150 C C . GLU A 1 9 ? -8.864 -1.394 -2.961 1.00 0.00 8 GLU A C 10
ATOM 9151 O O . GLU A 1 9 ? -7.684 -1.087 -2.796 1.00 0.00 8 GLU A O 10
ATOM 9163 N N . VAL A 1 10 ? -9.512 -2.244 -2.168 1.00 0.00 9 VAL A N 10
ATOM 9164 C CA . VAL A 1 10 ? -8.858 -2.879 -1.031 1.00 0.00 9 VAL A CA 10
ATOM 9165 C C . VAL A 1 10 ? -7.920 -3.985 -1.503 1.00 0.00 9 VAL A C 10
ATOM 9166 O O . VAL A 1 10 ? -6.718 -3.951 -1.235 1.00 0.00 9 VAL A O 10
ATOM 9179 N N . ALA A 1 11 ? -8.475 -4.961 -2.214 1.00 0.00 10 ALA A N 10
ATOM 9180 C CA . ALA A 1 11 ? -7.686 -6.073 -2.732 1.00 0.00 10 ALA A CA 10
ATOM 9181 C C . ALA A 1 11 ? -6.513 -5.558 -3.558 1.00 0.00 10 ALA A C 10
ATOM 9182 O O . ALA A 1 11 ? -5.462 -6.194 -3.629 1.00 0.00 10 ALA A O 10
ATOM 9189 N N . GLN A 1 12 ? -6.703 -4.396 -4.178 1.00 0.00 11 GLN A N 10
ATOM 9190 C CA . GLN A 1 12 ? -5.661 -3.787 -4.995 1.00 0.00 11 GLN A CA 10
ATOM 9191 C C . GLN A 1 12 ? -4.429 -3.470 -4.155 1.00 0.00 11 GLN A C 10
ATOM 9192 O O . GLN A 1 12 ? -3.319 -3.887 -4.483 1.00 0.00 11 GLN A O 10
ATOM 9206 N N . LEU A 1 13 ? -4.629 -2.732 -3.065 1.00 0.00 12 LEU A N 10
ATOM 9207 C CA . LEU A 1 13 ? -3.527 -2.367 -2.182 1.00 0.00 12 LEU A CA 10
ATOM 9208 C C . LEU A 1 13 ? -3.026 -3.579 -1.405 1.00 0.00 12 LEU A C 10
ATOM 9209 O O . LEU A 1 13 ? -1.854 -3.656 -1.046 1.00 0.00 12 LEU A O 10
ATOM 9225 N N . GLU A 1 14 ? -3.920 -4.526 -1.145 1.00 0.00 13 GLU A N 10
ATOM 9226 C CA . GLU A 1 14 ? -3.555 -5.729 -0.410 1.00 0.00 13 GLU A CA 10
ATOM 9227 C C . GLU A 1 14 ? -2.509 -6.532 -1.177 1.00 0.00 13 GLU A C 10
ATOM 9228 O O . GLU A 1 14 ? -1.708 -7.254 -0.582 1.00 0.00 13 GLU A O 10
ATOM 9240 N N . ALA A 1 15 ? -2.518 -6.398 -2.499 1.00 0.00 14 ALA A N 10
ATOM 9241 C CA . ALA A 1 15 ? -1.567 -7.106 -3.346 1.00 0.00 14 ALA A CA 10
ATOM 9242 C C . ALA A 1 15 ? -0.297 -6.283 -3.541 1.00 0.00 14 ALA A C 10
ATOM 9243 O O . ALA A 1 15 ? 0.792 -6.834 -3.700 1.00 0.00 14 ALA A O 10
ATOM 9250 N N . GLU A 1 16 ? -0.446 -4.962 -3.524 1.00 0.00 15 GLU A N 10
ATOM 9251 C CA . GLU A 1 16 ? 0.687 -4.061 -3.695 1.00 0.00 15 GLU A CA 10
ATOM 9252 C C . GLU A 1 16 ? 1.359 -3.779 -2.354 1.00 0.00 15 GLU A C 10
ATOM 9253 O O . GLU A 1 16 ? 2.554 -4.020 -2.183 1.00 0.00 15 GLU A O 10
ATOM 9265 N N . ASN A 1 17 ? 0.580 -3.270 -1.403 1.00 0.00 16 ASN A N 10
ATOM 9266 C CA . ASN A 1 17 ? 1.090 -2.958 -0.074 1.00 0.00 16 ASN A CA 10
ATOM 9267 C C . ASN A 1 17 ? 1.847 -4.146 0.517 1.00 0.00 16 ASN A C 10
ATOM 9268 O O . ASN A 1 17 ? 2.755 -3.975 1.331 1.00 0.00 16 ASN A O 10
ATOM 9279 N N . TYR A 1 18 ? 1.466 -5.350 0.100 1.00 0.00 17 TYR A N 10
ATOM 9280 C CA . TYR A 1 18 ? 2.107 -6.568 0.586 1.00 0.00 17 TYR A CA 10
ATOM 9281 C C . TYR A 1 18 ? 3.302 -6.945 -0.288 1.00 0.00 17 TYR A C 10
ATOM 9282 O O . TYR A 1 18 ? 4.305 -7.460 0.206 1.00 0.00 17 TYR A O 10
ATOM 9300 N N . GLN A 1 19 ? 3.184 -6.694 -1.586 1.00 0.00 18 GLN A N 10
ATOM 9301 C CA . GLN A 1 19 ? 4.249 -7.016 -2.530 1.00 0.00 18 GLN A CA 10
ATOM 9302 C C . GLN A 1 19 ? 5.481 -6.141 -2.305 1.00 0.00 18 GLN A C 10
ATOM 9303 O O . GLN A 1 19 ? 6.594 -6.521 -2.665 1.00 0.00 18 GLN A O 10
ATOM 9317 N N . LEU A 1 20 ? 5.278 -4.966 -1.715 1.00 0.00 19 LEU A N 10
ATOM 9318 C CA . LEU A 1 20 ? 6.377 -4.044 -1.456 1.00 0.00 19 LEU A CA 10
ATOM 9319 C C . LEU A 1 20 ? 6.973 -4.276 -0.073 1.00 0.00 19 LEU A C 10
ATOM 9320 O O . LEU A 1 20 ? 8.190 -4.346 0.081 1.00 0.00 19 LEU A O 10
ATOM 9336 N N . GLU A 1 21 ? 6.110 -4.391 0.933 1.00 0.00 20 GLU A N 10
ATOM 9337 C CA . GLU A 1 21 ? 6.554 -4.615 2.306 1.00 0.00 20 GLU A CA 10
ATOM 9338 C C . GLU A 1 21 ? 7.617 -5.709 2.373 1.00 0.00 20 GLU A C 10
ATOM 9339 O O . GLU A 1 21 ? 8.607 -5.584 3.093 1.00 0.00 20 GLU A O 10
ATOM 9351 N N . GLN A 1 22 ? 7.404 -6.780 1.617 1.00 0.00 21 GLN A N 10
ATOM 9352 C CA . GLN A 1 22 ? 8.343 -7.896 1.591 1.00 0.00 21 GLN A CA 10
ATOM 9353 C C . GLN A 1 22 ? 9.624 -7.515 0.855 1.00 0.00 21 GLN A C 10
ATOM 9354 O O . GLN A 1 22 ? 10.686 -8.086 1.105 1.00 0.00 21 GLN A O 10
ATOM 9368 N N . GLU A 1 23 ? 9.520 -6.551 -0.054 1.00 0.00 22 GLU A N 10
ATOM 9369 C CA . GLU A 1 23 ? 10.676 -6.100 -0.823 1.00 0.00 22 GLU A CA 10
ATOM 9370 C C . GLU A 1 23 ? 11.396 -4.961 -0.107 1.00 0.00 22 GLU A C 10
ATOM 9371 O O . GLU A 1 23 ? 12.603 -4.780 -0.264 1.00 0.00 22 GLU A O 10
ATOM 9383 N N . VAL A 1 24 ? 10.646 -4.196 0.680 1.00 0.00 23 VAL A N 10
ATOM 9384 C CA . VAL A 1 24 ? 11.207 -3.074 1.419 1.00 0.00 23 VAL A CA 10
ATOM 9385 C C . VAL A 1 24 ? 11.938 -3.551 2.669 1.00 0.00 23 VAL A C 10
ATOM 9386 O O . VAL A 1 24 ? 12.916 -2.941 3.101 1.00 0.00 23 VAL A O 10
ATOM 9399 N N . ALA A 1 25 ? 11.456 -4.647 3.245 1.00 0.00 24 ALA A N 10
ATOM 9400 C CA . ALA A 1 25 ? 12.061 -5.210 4.448 1.00 0.00 24 ALA A CA 10
ATOM 9401 C C . ALA A 1 25 ? 13.534 -5.539 4.225 1.00 0.00 24 ALA A C 10
ATOM 9402 O O . ALA A 1 25 ? 14.332 -5.521 5.161 1.00 0.00 24 ALA A O 10
ATOM 9409 N N . GLN A 1 26 ? 13.887 -5.840 2.979 1.00 0.00 25 GLN A N 10
ATOM 9410 C CA . GLN A 1 26 ? 15.264 -6.175 2.637 1.00 0.00 25 GLN A CA 10
ATOM 9411 C C . GLN A 1 26 ? 15.988 -4.971 2.042 1.00 0.00 25 GLN A C 10
ATOM 9412 O O . GLN A 1 26 ? 17.172 -4.755 2.303 1.00 0.00 25 GLN A O 10
ATOM 9426 N N . LEU A 1 27 ? 15.271 -4.190 1.240 1.00 0.00 26 LEU A N 10
ATOM 9427 C CA . LEU A 1 27 ? 15.849 -3.009 0.608 1.00 0.00 26 LEU A CA 10
ATOM 9428 C C . LEU A 1 27 ? 16.323 -2.006 1.656 1.00 0.00 26 LEU A C 10
ATOM 9429 O O . LEU A 1 27 ? 17.392 -1.411 1.521 1.00 0.00 26 LEU A O 10
ATOM 9445 N N . GLU A 1 28 ? 15.520 -1.822 2.700 1.00 0.00 27 GLU A N 10
ATOM 9446 C CA . GLU A 1 28 ? 15.860 -0.890 3.771 1.00 0.00 27 GLU A CA 10
ATOM 9447 C C . GLU A 1 28 ? 16.774 -1.544 4.806 1.00 0.00 27 GLU A C 10
ATOM 9448 O O . GLU A 1 28 ? 17.413 -0.857 5.602 1.00 0.00 27 GLU A O 10
ATOM 9460 N N . HIS A 1 29 ? 16.829 -2.874 4.795 1.00 0.00 28 HIS A N 10
ATOM 9461 C CA . HIS A 1 29 ? 17.662 -3.615 5.736 1.00 0.00 28 HIS A CA 10
ATOM 9462 C C . HIS A 1 29 ? 19.107 -3.125 5.695 1.00 0.00 28 HIS A C 10
ATOM 9463 O O . HIS A 1 29 ? 19.616 -2.580 6.675 1.00 0.00 28 HIS A O 10
ATOM 9477 N N . GLU A 1 30 ? 19.762 -3.320 4.555 1.00 0.00 29 GLU A N 10
ATOM 9478 C CA . GLU A 1 30 ? 21.147 -2.897 4.388 1.00 0.00 29 GLU A CA 10
ATOM 9479 C C . GLU A 1 30 ? 21.220 -1.441 3.937 1.00 0.00 29 GLU A C 10
ATOM 9480 O O . GLU A 1 30 ? 21.113 -1.144 2.748 1.00 0.00 29 GLU A O 10
ATOM 9492 N N . GLY A 1 31 ? 21.405 -0.540 4.895 1.00 0.00 30 GLY A N 10
ATOM 9493 C CA . GLY A 1 31 ? 21.491 0.874 4.576 1.00 0.00 30 GLY A CA 10
ATOM 9494 C C . GLY A 1 31 ? 21.815 1.724 5.790 1.00 0.00 30 GLY A C 10
ATOM 9495 O O . GLY A 1 31 ? 22.957 2.139 5.978 1.00 0.00 30 GLY A O 10
ATOM 9508 N N . GLU B 2 2 ? -19.642 -1.301 3.190 1.00 0.00 1 GLU B N 10
ATOM 9509 C CA . GLU B 2 2 ? -20.204 -0.203 2.411 1.00 0.00 1 GLU B CA 10
ATOM 9510 C C . GLU B 2 2 ? -19.140 0.833 2.078 1.00 0.00 1 GLU B C 10
ATOM 9511 O O . GLU B 2 2 ? -17.968 0.659 2.409 1.00 0.00 1 GLU B O 10
ATOM 9523 N N . VAL B 2 3 ? -19.559 1.911 1.419 1.00 0.00 2 VAL B N 10
ATOM 9524 C CA . VAL B 2 3 ? -18.645 2.982 1.035 1.00 0.00 2 VAL B CA 10
ATOM 9525 C C . VAL B 2 3 ? -17.694 3.328 2.170 1.00 0.00 2 VAL B C 10
ATOM 9526 O O . VAL B 2 3 ? -16.519 2.990 2.127 1.00 0.00 2 VAL B O 10
ATOM 9539 N N . GLN B 2 4 ? -18.215 3.994 3.184 1.00 0.00 3 GLN B N 10
ATOM 9540 C CA . GLN B 2 4 ? -17.418 4.389 4.340 1.00 0.00 3 GLN B CA 10
ATOM 9541 C C . GLN B 2 4 ? -16.854 3.171 5.070 1.00 0.00 3 GLN B C 10
ATOM 9542 O O . GLN B 2 4 ? -15.723 3.195 5.554 1.00 0.00 3 GLN B O 10
ATOM 9556 N N . ALA B 2 5 ? -17.652 2.109 5.153 1.00 0.00 4 ALA B N 10
ATOM 9557 C CA . ALA B 2 5 ? -17.234 0.887 5.835 1.00 0.00 4 ALA B CA 10
ATOM 9558 C C . ALA B 2 5 ? -16.045 0.225 5.142 1.00 0.00 4 ALA B C 10
ATOM 9559 O O . ALA B 2 5 ? -15.314 -0.551 5.758 1.00 0.00 4 ALA B O 10
ATOM 9566 N N . LEU B 2 6 ? -15.845 0.537 3.865 1.00 0.00 5 LEU B N 10
ATOM 9567 C CA . LEU B 2 6 ? -14.733 -0.029 3.107 1.00 0.00 5 LEU B CA 10
ATOM 9568 C C . LEU B 2 6 ? -13.726 1.060 2.781 1.00 0.00 5 LEU B C 10
ATOM 9569 O O . LEU B 2 6 ? -12.523 0.914 2.996 1.00 0.00 5 LEU B O 10
ATOM 9585 N N . LYS B 2 7 ? -14.256 2.154 2.265 1.00 0.00 6 LYS B N 10
ATOM 9586 C CA . LYS B 2 7 ? -13.475 3.321 1.894 1.00 0.00 6 LYS B CA 10
ATOM 9587 C C . LYS B 2 7 ? -12.419 3.649 2.951 1.00 0.00 6 LYS B C 10
ATOM 9588 O O . LYS B 2 7 ? -11.311 4.076 2.624 1.00 0.00 6 LYS B O 10
ATOM 9607 N N . LYS B 2 8 ? -12.775 3.455 4.216 1.00 0.00 7 LYS B N 10
ATOM 9608 C CA . LYS B 2 8 ? -11.861 3.740 5.317 1.00 0.00 7 LYS B CA 10
ATOM 9609 C C . LYS B 2 8 ? -10.866 2.600 5.519 1.00 0.00 7 LYS B C 10
ATOM 9610 O O . LYS B 2 8 ? -9.732 2.825 5.940 1.00 0.00 7 LYS B O 10
ATOM 9629 N N . ARG B 2 9 ? -11.296 1.379 5.222 1.00 0.00 8 ARG B N 10
ATOM 9630 C CA . ARG B 2 9 ? -10.434 0.213 5.379 1.00 0.00 8 ARG B CA 10
ATOM 9631 C C . ARG B 2 9 ? -9.333 0.197 4.318 1.00 0.00 8 ARG B C 10
ATOM 9632 O O . ARG B 2 9 ? -8.264 -0.374 4.528 1.00 0.00 8 ARG B O 10
ATOM 9653 N N . VAL B 2 10 ? -9.603 0.832 3.180 1.00 0.00 9 VAL B N 10
ATOM 9654 C CA . VAL B 2 10 ? -8.635 0.894 2.091 1.00 0.00 9 VAL B CA 10
ATOM 9655 C C . VAL B 2 10 ? -7.434 1.749 2.484 1.00 0.00 9 VAL B C 10
ATOM 9656 O O . VAL B 2 10 ? -6.291 1.411 2.180 1.00 0.00 9 VAL B O 10
ATOM 9669 N N . GLN B 2 11 ? -7.703 2.860 3.162 1.00 0.00 10 GLN B N 10
ATOM 9670 C CA . GLN B 2 11 ? -6.647 3.766 3.598 1.00 0.00 10 GLN B CA 10
ATOM 9671 C C . GLN B 2 11 ? -5.610 3.030 4.440 1.00 0.00 10 GLN B C 10
ATOM 9672 O O . GLN B 2 11 ? -4.430 3.372 4.428 1.00 0.00 10 GLN B O 10
ATOM 9686 N N . ALA B 2 12 ? -6.063 2.018 5.173 1.00 0.00 11 ALA B N 10
ATOM 9687 C CA . ALA B 2 12 ? -5.177 1.233 6.025 1.00 0.00 11 ALA B CA 10
ATOM 9688 C C . ALA B 2 12 ? -4.155 0.449 5.204 1.00 0.00 11 ALA B C 10
ATOM 9689 O O . ALA B 2 12 ? -3.143 -0.009 5.735 1.00 0.00 11 ALA B O 10
ATOM 9696 N N . LEU B 2 13 ? -4.421 0.292 3.909 1.00 0.00 12 LEU B N 10
ATOM 9697 C CA . LEU B 2 13 ? -3.515 -0.441 3.032 1.00 0.00 12 LEU B CA 10
ATOM 9698 C C . LEU B 2 13 ? -2.561 0.512 2.317 1.00 0.00 12 LEU B C 10
ATOM 9699 O O . LEU B 2 13 ? -1.356 0.271 2.256 1.00 0.00 12 LEU B O 10
ATOM 9715 N N . LYS B 2 14 ? -3.113 1.589 1.770 1.00 0.00 13 LYS B N 10
ATOM 9716 C CA . LYS B 2 14 ? -2.318 2.577 1.050 1.00 0.00 13 LYS B CA 10
ATOM 9717 C C . LYS B 2 14 ? -1.603 3.529 2.006 1.00 0.00 13 LYS B C 10
ATOM 9718 O O . LYS B 2 14 ? -0.642 4.196 1.622 1.00 0.00 13 LYS B O 10
ATOM 9737 N N . ALA B 2 15 ? -2.070 3.592 3.250 1.00 0.00 14 ALA B N 10
ATOM 9738 C CA . ALA B 2 15 ? -1.462 4.467 4.247 1.00 0.00 14 ALA B CA 10
ATOM 9739 C C . ALA B 2 15 ? 0.018 4.149 4.424 1.00 0.00 14 ALA B C 10
ATOM 9740 O O . ALA B 2 15 ? 0.872 5.030 4.313 1.00 0.00 14 ALA B O 10
ATOM 9747 N N . ARG B 2 16 ? 0.316 2.883 4.697 1.00 0.00 15 ARG B N 10
ATOM 9748 C CA . ARG B 2 16 ? 1.693 2.445 4.888 1.00 0.00 15 ARG B CA 10
ATOM 9749 C C . ARG B 2 16 ? 2.357 2.140 3.551 1.00 0.00 15 ARG B C 10
ATOM 9750 O O . ARG B 2 16 ? 3.557 2.351 3.384 1.00 0.00 15 ARG B O 10
ATOM 9771 N N . ASN B 2 17 ? 1.572 1.649 2.598 1.00 0.00 16 ASN B N 10
ATOM 9772 C CA . ASN B 2 17 ? 2.092 1.323 1.277 1.00 0.00 16 ASN B CA 10
ATOM 9773 C C . ASN B 2 17 ? 2.642 2.568 0.591 1.00 0.00 16 ASN B C 10
ATOM 9774 O O . ASN B 2 17 ? 3.768 2.568 0.094 1.00 0.00 16 ASN B O 10
ATOM 9785 N N . TYR B 2 18 ? 1.839 3.628 0.567 1.00 0.00 17 TYR B N 10
ATOM 9786 C CA . TYR B 2 18 ? 2.242 4.883 -0.062 1.00 0.00 17 TYR B CA 10
ATOM 9787 C C . TYR B 2 18 ? 3.619 5.324 0.429 1.00 0.00 17 TYR B C 10
ATOM 9788 O O . TYR B 2 18 ? 4.382 5.947 -0.309 1.00 0.00 17 TYR B O 10
ATOM 9806 N N . ALA B 2 19 ? 3.930 4.995 1.679 1.00 0.00 18 ALA B N 10
ATOM 9807 C CA . ALA B 2 19 ? 5.214 5.358 2.263 1.00 0.00 18 ALA B CA 10
ATOM 9808 C C . ALA B 2 19 ? 6.343 4.533 1.657 1.00 0.00 18 ALA B C 10
ATOM 9809 O O . ALA B 2 19 ? 7.321 5.082 1.151 1.00 0.00 18 ALA B O 10
ATOM 9816 N N . LEU B 2 20 ? 6.200 3.212 1.700 1.00 0.00 19 LEU B N 10
ATOM 9817 C CA . LEU B 2 20 ? 7.214 2.325 1.140 1.00 0.00 19 LEU B CA 10
ATOM 9818 C C . LEU B 2 20 ? 7.269 2.503 -0.371 1.00 0.00 19 LEU B C 10
ATOM 9819 O O . LEU B 2 20 ? 8.331 2.755 -0.940 1.00 0.00 19 LEU B O 10
ATOM 9835 N N . LYS B 2 21 ? 6.105 2.386 -1.010 1.00 0.00 20 LYS B N 10
ATOM 9836 C CA . LYS B 2 21 ? 5.988 2.542 -2.458 1.00 0.00 20 LYS B CA 10
ATOM 9837 C C . LYS B 2 21 ? 6.765 3.762 -2.945 1.00 0.00 20 LYS B C 10
ATOM 9838 O O . LYS B 2 21 ? 7.254 3.794 -4.073 1.00 0.00 20 LYS B O 10
ATOM 9857 N N . GLN B 2 22 ? 6.862 4.764 -2.083 1.00 0.00 21 GLN B N 10
ATOM 9858 C CA . GLN B 2 22 ? 7.565 5.996 -2.414 1.00 0.00 21 GLN B CA 10
ATOM 9859 C C . GLN B 2 22 ? 9.074 5.854 -2.225 1.00 0.00 21 GLN B C 10
ATOM 9860 O O . GLN B 2 22 ? 9.857 6.318 -3.053 1.00 0.00 21 GLN B O 10
ATOM 9874 N N . LYS B 2 23 ? 9.475 5.238 -1.118 1.00 0.00 22 LYS B N 10
ATOM 9875 C CA . LYS B 2 23 ? 10.892 5.068 -0.809 1.00 0.00 22 LYS B CA 10
ATOM 9876 C C . LYS B 2 23 ? 11.472 3.764 -1.361 1.00 0.00 22 LYS B C 10
ATOM 9877 O O . LYS B 2 23 ? 12.655 3.486 -1.162 1.00 0.00 22 LYS B O 10
ATOM 9896 N N . VAL B 2 24 ? 10.659 2.960 -2.047 1.00 0.00 23 VAL B N 10
ATOM 9897 C CA . VAL B 2 24 ? 11.149 1.695 -2.601 1.00 0.00 23 VAL B CA 10
ATOM 9898 C C . VAL B 2 24 ? 12.451 1.906 -3.370 1.00 0.00 23 VAL B C 10
ATOM 9899 O O . VAL B 2 24 ? 13.492 1.354 -3.015 1.00 0.00 23 VAL B O 10
ATOM 9912 N N . GLN B 2 25 ? 12.380 2.712 -4.424 1.00 0.00 24 GLN B N 10
ATOM 9913 C CA . GLN B 2 25 ? 13.547 3.005 -5.247 1.00 0.00 24 GLN B CA 10
ATOM 9914 C C . GLN B 2 25 ? 14.625 3.707 -4.429 1.00 0.00 24 GLN B C 10
ATOM 9915 O O . GLN B 2 25 ? 15.818 3.517 -4.661 1.00 0.00 24 GLN B O 10
ATOM 9929 N N . ALA B 2 26 ? 14.195 4.519 -3.468 1.00 0.00 25 ALA B N 10
ATOM 9930 C CA . ALA B 2 26 ? 15.124 5.249 -2.615 1.00 0.00 25 ALA B CA 10
ATOM 9931 C C . ALA B 2 26 ? 15.993 4.291 -1.805 1.00 0.00 25 ALA B C 10
ATOM 9932 O O . ALA B 2 26 ? 17.134 4.607 -1.468 1.00 0.00 25 ALA B O 10
ATOM 9939 N N . LEU B 2 27 ? 15.445 3.119 -1.498 1.00 0.00 26 LEU B N 10
ATOM 9940 C CA . LEU B 2 27 ? 16.170 2.115 -0.730 1.00 0.00 26 LEU B CA 10
ATOM 9941 C C . LEU B 2 27 ? 17.232 1.434 -1.589 1.00 0.00 26 LEU B C 10
ATOM 9942 O O . LEU B 2 27 ? 18.391 1.328 -1.191 1.00 0.00 26 LEU B O 10
ATOM 9958 N N . ARG B 2 28 ? 16.825 0.973 -2.767 1.00 0.00 27 ARG B N 10
ATOM 9959 C CA . ARG B 2 28 ? 17.743 0.300 -3.681 1.00 0.00 27 ARG B CA 10
ATOM 9960 C C . ARG B 2 28 ? 18.680 1.299 -4.352 1.00 0.00 27 ARG B C 10
ATOM 9961 O O . ARG B 2 28 ? 19.815 0.968 -4.694 1.00 0.00 27 ARG B O 10
ATOM 9982 N N . HIS B 2 29 ? 18.198 2.525 -4.540 1.00 0.00 28 HIS B N 10
ATOM 9983 C CA . HIS B 2 29 ? 18.995 3.571 -5.174 1.00 0.00 28 HIS B CA 10
ATOM 9984 C C . HIS B 2 29 ? 19.794 4.366 -4.141 1.00 0.00 28 HIS B C 10
ATOM 9985 O O . HIS B 2 29 ? 20.250 5.475 -4.421 1.00 0.00 28 HIS B O 10
ATOM 9999 N N . LYS B 2 30 ? 19.962 3.798 -2.950 1.00 0.00 29 LYS B N 10
ATOM 10000 C CA . LYS B 2 30 ? 20.707 4.461 -1.887 1.00 0.00 29 LYS B CA 10
ATOM 10001 C C . LYS B 2 30 ? 22.140 4.754 -2.326 1.00 0.00 29 LYS B C 10
ATOM 10002 O O . LYS B 2 30 ? 22.748 5.729 -1.886 1.00 0.00 29 LYS B O 10
ATOM 10021 N N . GLY B 2 31 ? 22.672 3.901 -3.196 1.00 0.00 30 GLY B N 10
ATOM 10022 C CA . GLY B 2 31 ? 24.027 4.085 -3.681 1.00 0.00 30 GLY B CA 10
ATOM 10023 C C . GLY B 2 31 ? 24.787 2.777 -3.789 1.00 0.00 30 GLY B C 10
ATOM 10024 O O . GLY B 2 31 ? 24.884 2.024 -2.821 1.00 0.00 30 GLY B O 10
ATOM 10037 N N . GLU A 1 2 ? -17.600 4.660 -6.712 1.00 0.00 1 GLU A N 11
ATOM 10038 C CA . GLU A 1 2 ? -18.599 3.603 -6.754 1.00 0.00 1 GLU A CA 11
ATOM 10039 C C . GLU A 1 2 ? -18.396 2.624 -5.605 1.00 0.00 1 GLU A C 11
ATOM 10040 O O . GLU A 1 2 ? -17.269 2.365 -5.186 1.00 0.00 1 GLU A O 11
ATOM 10052 N N . VAL A 1 3 ? -19.498 2.085 -5.099 1.00 0.00 2 VAL A N 11
ATOM 10053 C CA . VAL A 1 3 ? -19.453 1.133 -3.995 1.00 0.00 2 VAL A CA 11
ATOM 10054 C C . VAL A 1 3 ? -18.520 -0.032 -4.307 1.00 0.00 2 VAL A C 11
ATOM 10055 O O . VAL A 1 3 ? -17.631 -0.357 -3.519 1.00 0.00 2 VAL A O 11
ATOM 10068 N N . ALA A 1 4 ? -18.726 -0.658 -5.461 1.00 0.00 3 ALA A N 11
ATOM 10069 C CA . ALA A 1 4 ? -17.900 -1.785 -5.877 1.00 0.00 3 ALA A CA 11
ATOM 10070 C C . ALA A 1 4 ? -16.430 -1.391 -5.944 1.00 0.00 3 ALA A C 11
ATOM 10071 O O . ALA A 1 4 ? -15.549 -2.175 -5.587 1.00 0.00 3 ALA A O 11
ATOM 10078 N N . GLN A 1 5 ? -16.171 -0.169 -6.399 1.00 0.00 4 GLN A N 11
ATOM 10079 C CA . GLN A 1 5 ? -14.806 0.333 -6.511 1.00 0.00 4 GLN A CA 11
ATOM 10080 C C . GLN A 1 5 ? -14.111 0.325 -5.153 1.00 0.00 4 GLN A C 11
ATOM 10081 O O . GLN A 1 5 ? -12.913 0.052 -5.060 1.00 0.00 4 GLN A O 11
ATOM 10095 N N . LEU A 1 6 ? -14.869 0.625 -4.102 1.00 0.00 5 LEU A N 11
ATOM 10096 C CA . LEU A 1 6 ? -14.323 0.651 -2.750 1.00 0.00 5 LEU A CA 11
ATOM 10097 C C . LEU A 1 6 ? -13.868 -0.741 -2.324 1.00 0.00 5 LEU A C 11
ATOM 10098 O O . LEU A 1 6 ? -12.777 -0.910 -1.780 1.00 0.00 5 LEU A O 11
ATOM 10114 N N . GLU A 1 7 ? -14.712 -1.737 -2.576 1.00 0.00 6 GLU A N 11
ATOM 10115 C CA . GLU A 1 7 ? -14.396 -3.115 -2.220 1.00 0.00 6 GLU A CA 11
ATOM 10116 C C . GLU A 1 7 ? -13.173 -3.604 -2.986 1.00 0.00 6 GLU A C 11
ATOM 10117 O O . GLU A 1 7 ? -12.310 -4.283 -2.430 1.00 0.00 6 GLU A O 11
ATOM 10129 N N . LYS A 1 8 ? -13.104 -3.251 -4.266 1.00 0.00 7 LYS A N 11
ATOM 10130 C CA . LYS A 1 8 ? -11.985 -3.652 -5.110 1.00 0.00 7 LYS A CA 11
ATOM 10131 C C . LYS A 1 8 ? -10.727 -2.873 -4.742 1.00 0.00 7 LYS A C 11
ATOM 10132 O O . LYS A 1 8 ? -9.613 -3.380 -4.861 1.00 0.00 7 LYS A O 11
ATOM 10151 N N . GLU A 1 9 ? -10.917 -1.637 -4.291 1.00 0.00 8 GLU A N 11
ATOM 10152 C CA . GLU A 1 9 ? -9.799 -0.787 -3.902 1.00 0.00 8 GLU A CA 11
ATOM 10153 C C . GLU A 1 9 ? -8.973 -1.443 -2.800 1.00 0.00 8 GLU A C 11
ATOM 10154 O O . GLU A 1 9 ? -7.786 -1.154 -2.645 1.00 0.00 8 GLU A O 11
ATOM 10166 N N . VAL A 1 10 ? -9.607 -2.332 -2.038 1.00 0.00 9 VAL A N 11
ATOM 10167 C CA . VAL A 1 10 ? -8.926 -3.032 -0.956 1.00 0.00 9 VAL A CA 11
ATOM 10168 C C . VAL A 1 10 ? -8.007 -4.115 -1.509 1.00 0.00 9 VAL A C 11
ATOM 10169 O O . VAL A 1 10 ? -6.796 -4.088 -1.290 1.00 0.00 9 VAL A O 11
ATOM 10182 N N . ALA A 1 11 ? -8.589 -5.065 -2.234 1.00 0.00 10 ALA A N 11
ATOM 10183 C CA . ALA A 1 11 ? -7.820 -6.153 -2.825 1.00 0.00 10 ALA A CA 11
ATOM 10184 C C . ALA A 1 11 ? -6.694 -5.612 -3.700 1.00 0.00 10 ALA A C 11
ATOM 10185 O O . ALA A 1 11 ? -5.686 -6.284 -3.920 1.00 0.00 10 ALA A O 11
ATOM 10192 N N . GLN A 1 12 ? -6.871 -4.388 -4.191 1.00 0.00 11 GLN A N 11
ATOM 10193 C CA . GLN A 1 12 ? -5.870 -3.752 -5.037 1.00 0.00 11 GLN A CA 11
ATOM 10194 C C . GLN A 1 12 ? -4.607 -3.437 -4.241 1.00 0.00 11 GLN A C 11
ATOM 10195 O O . GLN A 1 12 ? -3.514 -3.876 -4.597 1.00 0.00 11 GLN A O 11
ATOM 10209 N N . LEU A 1 13 ? -4.764 -2.677 -3.160 1.00 0.00 12 LEU A N 11
ATOM 10210 C CA . LEU A 1 13 ? -3.631 -2.311 -2.318 1.00 0.00 12 LEU A CA 11
ATOM 10211 C C . LEU A 1 13 ? -3.114 -3.518 -1.545 1.00 0.00 12 LEU A C 11
ATOM 10212 O O . LEU A 1 13 ? -1.927 -3.612 -1.246 1.00 0.00 12 LEU A O 11
ATOM 10228 N N . GLU A 1 14 ? -4.012 -4.441 -1.220 1.00 0.00 13 GLU A N 11
ATOM 10229 C CA . GLU A 1 14 ? -3.633 -5.639 -0.482 1.00 0.00 13 GLU A CA 11
ATOM 10230 C C . GLU A 1 14 ? -2.587 -6.440 -1.253 1.00 0.00 13 GLU A C 11
ATOM 10231 O O . GLU A 1 14 ? -1.784 -7.161 -0.662 1.00 0.00 13 GLU A O 11
ATOM 10243 N N . ALA A 1 15 ? -2.602 -6.304 -2.576 1.00 0.00 14 ALA A N 11
ATOM 10244 C CA . ALA A 1 15 ? -1.652 -7.010 -3.427 1.00 0.00 14 ALA A CA 11
ATOM 10245 C C . ALA A 1 15 ? -0.393 -6.178 -3.646 1.00 0.00 14 ALA A C 11
ATOM 10246 O O . ALA A 1 15 ? 0.715 -6.712 -3.701 1.00 0.00 14 ALA A O 11
ATOM 10253 N N . GLU A 1 16 ? -0.571 -4.866 -3.770 1.00 0.00 15 GLU A N 11
ATOM 10254 C CA . GLU A 1 16 ? 0.550 -3.957 -3.981 1.00 0.00 15 GLU A CA 11
ATOM 10255 C C . GLU A 1 16 ? 1.251 -3.646 -2.663 1.00 0.00 15 GLU A C 11
ATOM 10256 O O . GLU A 1 16 ? 2.459 -3.842 -2.529 1.00 0.00 15 GLU A O 11
ATOM 10268 N N . ASN A 1 17 ? 0.483 -3.162 -1.690 1.00 0.00 16 ASN A N 11
ATOM 10269 C CA . ASN A 1 17 ? 1.025 -2.826 -0.377 1.00 0.00 16 ASN A CA 11
ATOM 10270 C C . ASN A 1 17 ? 1.851 -3.980 0.187 1.00 0.00 16 ASN A C 11
ATOM 10271 O O . ASN A 1 17 ? 2.843 -3.766 0.882 1.00 0.00 16 ASN A O 11
ATOM 10282 N N . TYR A 1 18 ? 1.432 -5.203 -0.121 1.00 0.00 17 TYR A N 11
ATOM 10283 C CA . TYR A 1 18 ? 2.129 -6.393 0.351 1.00 0.00 17 TYR A CA 11
ATOM 10284 C C . TYR A 1 18 ? 3.384 -6.653 -0.478 1.00 0.00 17 TYR A C 11
ATOM 10285 O O . TYR A 1 18 ? 4.434 -7.004 0.060 1.00 0.00 17 TYR A O 11
ATOM 10303 N N . GLN A 1 19 ? 3.264 -6.481 -1.790 1.00 0.00 18 GLN A N 11
ATOM 10304 C CA . GLN A 1 19 ? 4.385 -6.700 -2.698 1.00 0.00 18 GLN A CA 11
ATOM 10305 C C . GLN A 1 19 ? 5.586 -5.840 -2.314 1.00 0.00 18 GLN A C 11
ATOM 10306 O O . GLN A 1 19 ? 6.733 -6.260 -2.463 1.00 0.00 18 GLN A O 11
ATOM 10320 N N . LEU A 1 20 ? 5.316 -4.636 -1.820 1.00 0.00 19 LEU A N 11
ATOM 10321 C CA . LEU A 1 20 ? 6.379 -3.722 -1.418 1.00 0.00 19 LEU A CA 11
ATOM 10322 C C . LEU A 1 20 ? 6.834 -4.009 0.009 1.00 0.00 19 LEU A C 11
ATOM 10323 O O . LEU A 1 20 ? 8.028 -4.009 0.298 1.00 0.00 19 LEU A O 11
ATOM 10339 N N . GLU A 1 21 ? 5.876 -4.255 0.898 1.00 0.00 20 GLU A N 11
ATOM 10340 C CA . GLU A 1 21 ? 6.188 -4.542 2.295 1.00 0.00 20 GLU A CA 11
ATOM 10341 C C . GLU A 1 21 ? 7.224 -5.658 2.409 1.00 0.00 20 GLU A C 11
ATOM 10342 O O . GLU A 1 21 ? 7.970 -5.727 3.386 1.00 0.00 20 GLU A O 11
ATOM 10354 N N . GLN A 1 22 ? 7.267 -6.525 1.403 1.00 0.00 21 GLN A N 11
ATOM 10355 C CA . GLN A 1 22 ? 8.213 -7.635 1.391 1.00 0.00 21 GLN A CA 11
ATOM 10356 C C . GLN A 1 22 ? 9.478 -7.268 0.620 1.00 0.00 21 GLN A C 11
ATOM 10357 O O . GLN A 1 22 ? 10.551 -7.814 0.876 1.00 0.00 21 GLN A O 11
ATOM 10371 N N . GLU A 1 23 ? 9.346 -6.340 -0.325 1.00 0.00 22 GLU A N 11
ATOM 10372 C CA . GLU A 1 23 ? 10.481 -5.906 -1.130 1.00 0.00 22 GLU A CA 11
ATOM 10373 C C . GLU A 1 23 ? 11.248 -4.784 -0.434 1.00 0.00 22 GLU A C 11
ATOM 10374 O O . GLU A 1 23 ? 12.441 -4.594 -0.673 1.00 0.00 22 GLU A O 11
ATOM 10386 N N . VAL A 1 24 ? 10.556 -4.045 0.426 1.00 0.00 23 VAL A N 11
ATOM 10387 C CA . VAL A 1 24 ? 11.170 -2.944 1.156 1.00 0.00 23 VAL A CA 11
ATOM 10388 C C . VAL A 1 24 ? 11.838 -3.443 2.433 1.00 0.00 23 VAL A C 11
ATOM 10389 O O . VAL A 1 24 ? 12.880 -2.933 2.842 1.00 0.00 23 VAL A O 11
ATOM 10402 N N . ALA A 1 25 ? 11.228 -4.446 3.057 1.00 0.00 24 ALA A N 11
ATOM 10403 C CA . ALA A 1 25 ? 11.762 -5.020 4.287 1.00 0.00 24 ALA A CA 11
ATOM 10404 C C . ALA A 1 25 ? 13.176 -5.549 4.074 1.00 0.00 24 ALA A C 11
ATOM 10405 O O . ALA A 1 25 ? 13.998 -5.537 4.991 1.00 0.00 24 ALA A O 11
ATOM 10412 N N . GLN A 1 26 ? 13.452 -6.011 2.860 1.00 0.00 25 GLN A N 11
ATOM 10413 C CA . GLN A 1 26 ? 14.767 -6.542 2.525 1.00 0.00 25 GLN A CA 11
ATOM 10414 C C . GLN A 1 26 ? 15.759 -5.413 2.270 1.00 0.00 25 GLN A C 11
ATOM 10415 O O . GLN A 1 26 ? 16.919 -5.489 2.672 1.00 0.00 25 GLN A O 11
ATOM 10429 N N . LEU A 1 27 ? 15.294 -4.363 1.598 1.00 0.00 26 LEU A N 11
ATOM 10430 C CA . LEU A 1 27 ? 16.141 -3.218 1.290 1.00 0.00 26 LEU A CA 11
ATOM 10431 C C . LEU A 1 27 ? 16.551 -2.486 2.564 1.00 0.00 26 LEU A C 11
ATOM 10432 O O . LEU A 1 27 ? 17.719 -2.509 2.956 1.00 0.00 26 LEU A O 11
ATOM 10448 N N . GLU A 1 28 ? 15.586 -1.836 3.207 1.00 0.00 27 GLU A N 11
ATOM 10449 C CA . GLU A 1 28 ? 15.850 -1.097 4.437 1.00 0.00 27 GLU A CA 11
ATOM 10450 C C . GLU A 1 28 ? 15.667 -1.992 5.660 1.00 0.00 27 GLU A C 11
ATOM 10451 O O . GLU A 1 28 ? 14.943 -1.646 6.594 1.00 0.00 27 GLU A O 11
ATOM 10463 N N . HIS A 1 29 ? 16.331 -3.144 5.650 1.00 0.00 28 HIS A N 11
ATOM 10464 C CA . HIS A 1 29 ? 16.242 -4.087 6.760 1.00 0.00 28 HIS A CA 11
ATOM 10465 C C . HIS A 1 29 ? 16.670 -3.435 8.072 1.00 0.00 28 HIS A C 11
ATOM 10466 O O . HIS A 1 29 ? 16.282 -3.881 9.152 1.00 0.00 28 HIS A O 11
ATOM 10480 N N . GLU A 1 30 ? 17.471 -2.376 7.974 1.00 0.00 29 GLU A N 11
ATOM 10481 C CA . GLU A 1 30 ? 17.949 -1.666 9.155 1.00 0.00 29 GLU A CA 11
ATOM 10482 C C . GLU A 1 30 ? 16.784 -1.190 10.017 1.00 0.00 29 GLU A C 11
ATOM 10483 O O . GLU A 1 30 ? 16.732 -1.466 11.216 1.00 0.00 29 GLU A O 11
ATOM 10495 N N . GLY A 1 31 ? 15.851 -0.473 9.399 1.00 0.00 30 GLY A N 11
ATOM 10496 C CA . GLY A 1 31 ? 14.699 0.028 10.126 1.00 0.00 30 GLY A CA 11
ATOM 10497 C C . GLY A 1 31 ? 14.857 1.481 10.530 1.00 0.00 30 GLY A C 11
ATOM 10498 O O . GLY A 1 31 ? 15.964 1.936 10.819 1.00 0.00 30 GLY A O 11
ATOM 10511 N N . GLU B 2 2 ? -19.732 -1.806 4.130 1.00 0.00 1 GLU B N 11
ATOM 10512 C CA . GLU B 2 2 ? -20.301 -0.942 3.103 1.00 0.00 1 GLU B CA 11
ATOM 10513 C C . GLU B 2 2 ? -19.297 0.115 2.649 1.00 0.00 1 GLU B C 11
ATOM 10514 O O . GLU B 2 2 ? -18.092 -0.040 2.845 1.00 0.00 1 GLU B O 11
ATOM 10526 N N . VAL B 2 3 ? -19.804 1.184 2.030 1.00 0.00 2 VAL B N 11
ATOM 10527 C CA . VAL B 2 3 ? -18.961 2.267 1.531 1.00 0.00 2 VAL B CA 11
ATOM 10528 C C . VAL B 2 3 ? -17.820 2.591 2.495 1.00 0.00 2 VAL B C 11
ATOM 10529 O O . VAL B 2 3 ? -16.718 2.075 2.351 1.00 0.00 2 VAL B O 11
ATOM 10542 N N . GLN B 2 4 ? -18.092 3.444 3.473 1.00 0.00 3 GLN B N 11
ATOM 10543 C CA . GLN B 2 4 ? -17.088 3.834 4.456 1.00 0.00 3 GLN B CA 11
ATOM 10544 C C . GLN B 2 4 ? -16.532 2.618 5.191 1.00 0.00 3 GLN B C 11
ATOM 10545 O O . GLN B 2 4 ? -15.335 2.541 5.468 1.00 0.00 3 GLN B O 11
ATOM 10559 N N . ALA B 2 5 ? -17.409 1.671 5.509 1.00 0.00 4 ALA B N 11
ATOM 10560 C CA . ALA B 2 5 ? -17.007 0.461 6.221 1.00 0.00 4 ALA B CA 11
ATOM 10561 C C . ALA B 2 5 ? -15.831 -0.229 5.535 1.00 0.00 4 ALA B C 11
ATOM 10562 O O . ALA B 2 5 ? -15.025 -0.894 6.185 1.00 0.00 4 ALA B O 11
ATOM 10569 N N . LEU B 2 6 ? -15.727 -0.054 4.222 1.00 0.00 5 LEU B N 11
ATOM 10570 C CA . LEU B 2 6 ? -14.636 -0.648 3.457 1.00 0.00 5 LEU B CA 11
ATOM 10571 C C . LEU B 2 6 ? -13.724 0.451 2.941 1.00 0.00 5 LEU B C 11
ATOM 10572 O O . LEU B 2 6 ? -12.505 0.405 3.098 1.00 0.00 5 LEU B O 11
ATOM 10588 N N . LYS B 2 7 ? -14.351 1.449 2.341 1.00 0.00 6 LYS B N 11
ATOM 10589 C CA . LYS B 2 7 ? -13.658 2.605 1.797 1.00 0.00 6 LYS B CA 11
ATOM 10590 C C . LYS B 2 7 ? -12.613 3.123 2.781 1.00 0.00 6 LYS B C 11
ATOM 10591 O O . LYS B 2 7 ? -11.553 3.606 2.382 1.00 0.00 6 LYS B O 11
ATOM 10610 N N . LYS B 2 8 ? -12.924 3.015 4.067 1.00 0.00 7 LYS B N 11
ATOM 10611 C CA . LYS B 2 8 ? -12.021 3.469 5.113 1.00 0.00 7 LYS B CA 11
ATOM 10612 C C . LYS B 2 8 ? -10.870 2.487 5.305 1.00 0.00 7 LYS B C 11
ATOM 10613 O O . LYS B 2 8 ? -9.709 2.885 5.395 1.00 0.00 7 LYS B O 11
ATOM 10632 N N . ARG B 2 9 ? -11.201 1.201 5.369 1.00 0.00 8 ARG B N 11
ATOM 10633 C CA . ARG B 2 9 ? -10.196 0.160 5.554 1.00 0.00 8 ARG B CA 11
ATOM 10634 C C . ARG B 2 9 ? -9.112 0.237 4.478 1.00 0.00 8 ARG B C 11
ATOM 10635 O O . ARG B 2 9 ? -7.990 -0.228 4.679 1.00 0.00 8 ARG B O 11
ATOM 10656 N N . VAL B 2 10 ? -9.456 0.822 3.334 1.00 0.00 9 VAL B N 11
ATOM 10657 C CA . VAL B 2 10 ? -8.513 0.957 2.229 1.00 0.00 9 VAL B CA 11
ATOM 10658 C C . VAL B 2 10 ? -7.317 1.818 2.627 1.00 0.00 9 VAL B C 11
ATOM 10659 O O . VAL B 2 10 ? -6.170 1.471 2.346 1.00 0.00 9 VAL B O 11
ATOM 10672 N N . GLN B 2 11 ? -7.592 2.945 3.277 1.00 0.00 10 GLN B N 11
ATOM 10673 C CA . GLN B 2 11 ? -6.536 3.858 3.706 1.00 0.00 10 GLN B CA 11
ATOM 10674 C C . GLN B 2 11 ? -5.463 3.126 4.509 1.00 0.00 10 GLN B C 11
ATOM 10675 O O . GLN B 2 11 ? -4.307 3.542 4.542 1.00 0.00 10 GLN B O 11
ATOM 10689 N N . ALA B 2 12 ? -5.855 2.033 5.158 1.00 0.00 11 ALA B N 11
ATOM 10690 C CA . ALA B 2 12 ? -4.926 1.248 5.961 1.00 0.00 11 ALA B CA 11
ATOM 10691 C C . ALA B 2 12 ? -3.959 0.449 5.089 1.00 0.00 11 ALA B C 11
ATOM 10692 O O . ALA B 2 12 ? -2.977 -0.103 5.586 1.00 0.00 11 ALA B O 11
ATOM 10699 N N . LEU B 2 13 ? -4.238 0.384 3.789 1.00 0.00 12 LEU B N 11
ATOM 10700 C CA . LEU B 2 13 ? -3.385 -0.356 2.863 1.00 0.00 12 LEU B CA 11
ATOM 10701 C C . LEU B 2 13 ? -2.445 0.585 2.115 1.00 0.00 12 LEU B C 11
ATOM 10702 O O . LEU B 2 13 ? -1.240 0.342 2.033 1.00 0.00 12 LEU B O 11
ATOM 10718 N N . LYS B 2 14 ? -3.007 1.655 1.563 1.00 0.00 13 LYS B N 11
ATOM 10719 C CA . LYS B 2 14 ? -2.228 2.631 0.806 1.00 0.00 13 LYS B CA 11
ATOM 10720 C C . LYS B 2 14 ? -1.463 3.581 1.727 1.00 0.00 13 LYS B C 11
ATOM 10721 O O . LYS B 2 14 ? -0.504 4.226 1.300 1.00 0.00 13 LYS B O 11
ATOM 10740 N N . ALA B 2 15 ? -1.885 3.669 2.984 1.00 0.00 14 ALA B N 11
ATOM 10741 C CA . ALA B 2 15 ? -1.226 4.547 3.947 1.00 0.00 14 ALA B CA 11
ATOM 10742 C C . ALA B 2 15 ? 0.265 4.243 4.038 1.00 0.00 14 ALA B C 11
ATOM 10743 O O . ALA B 2 15 ? 1.101 5.130 3.864 1.00 0.00 14 ALA B O 11
ATOM 10750 N N . ARG B 2 16 ? 0.591 2.985 4.314 1.00 0.00 15 ARG B N 11
ATOM 10751 C CA . ARG B 2 16 ? 1.982 2.564 4.428 1.00 0.00 15 ARG B CA 11
ATOM 10752 C C . ARG B 2 16 ? 2.583 2.291 3.055 1.00 0.00 15 ARG B C 11
ATOM 10753 O O . ARG B 2 16 ? 3.739 2.622 2.796 1.00 0.00 15 ARG B O 11
ATOM 10774 N N . ASN B 2 17 ? 1.788 1.685 2.177 1.00 0.00 16 ASN B N 11
ATOM 10775 C CA . ASN B 2 17 ? 2.239 1.363 0.828 1.00 0.00 16 ASN B CA 11
ATOM 10776 C C . ASN B 2 17 ? 2.722 2.611 0.096 1.00 0.00 16 ASN B C 11
ATOM 10777 O O . ASN B 2 17 ? 3.803 2.616 -0.493 1.00 0.00 16 ASN B O 11
ATOM 10788 N N . TYR B 2 18 ? 1.915 3.668 0.133 1.00 0.00 17 TYR B N 11
ATOM 10789 C CA . TYR B 2 18 ? 2.267 4.917 -0.532 1.00 0.00 17 TYR B CA 11
ATOM 10790 C C . TYR B 2 18 ? 3.631 5.419 -0.065 1.00 0.00 17 TYR B C 11
ATOM 10791 O O . TYR B 2 18 ? 4.363 6.052 -0.826 1.00 0.00 17 TYR B O 11
ATOM 10809 N N . ALA B 2 19 ? 3.965 5.130 1.188 1.00 0.00 18 ALA B N 11
ATOM 10810 C CA . ALA B 2 19 ? 5.241 5.552 1.750 1.00 0.00 18 ALA B CA 11
ATOM 10811 C C . ALA B 2 19 ? 6.390 4.744 1.162 1.00 0.00 18 ALA B C 11
ATOM 10812 O O . ALA B 2 19 ? 7.341 5.308 0.622 1.00 0.00 18 ALA B O 11
ATOM 10819 N N . LEU B 2 20 ? 6.297 3.420 1.260 1.00 0.00 19 LEU B N 11
ATOM 10820 C CA . LEU B 2 20 ? 7.339 2.553 0.720 1.00 0.00 19 LEU B CA 11
ATOM 10821 C C . LEU B 2 20 ? 7.489 2.796 -0.776 1.00 0.00 19 LEU B C 11
ATOM 10822 O O . LEU B 2 20 ? 8.580 3.082 -1.260 1.00 0.00 19 LEU B O 11
ATOM 10838 N N . LYS B 2 21 ? 6.375 2.696 -1.497 1.00 0.00 20 LYS B N 11
ATOM 10839 C CA . LYS B 2 21 ? 6.357 2.913 -2.944 1.00 0.00 20 LYS B CA 11
ATOM 10840 C C . LYS B 2 21 ? 7.215 4.113 -3.340 1.00 0.00 20 LYS B C 11
ATOM 10841 O O . LYS B 2 21 ? 7.770 4.157 -4.438 1.00 0.00 20 LYS B O 11
ATOM 10860 N N . GLN B 2 22 ? 7.305 5.087 -2.443 1.00 0.00 21 GLN B N 11
ATOM 10861 C CA . GLN B 2 22 ? 8.077 6.296 -2.698 1.00 0.00 21 GLN B CA 11
ATOM 10862 C C . GLN B 2 22 ? 9.555 6.115 -2.352 1.00 0.00 21 GLN B C 11
ATOM 10863 O O . GLN B 2 22 ? 10.430 6.612 -3.060 1.00 0.00 21 GLN B O 11
ATOM 10877 N N . LYS B 2 23 ? 9.828 5.425 -1.249 1.00 0.00 22 LYS B N 11
ATOM 10878 C CA . LYS B 2 23 ? 11.205 5.210 -0.803 1.00 0.00 22 LYS B CA 11
ATOM 10879 C C . LYS B 2 23 ? 11.817 3.931 -1.376 1.00 0.00 22 LYS B C 11
ATOM 10880 O O . LYS B 2 23 ? 13.038 3.772 -1.371 1.00 0.00 22 LYS B O 11
ATOM 10899 N N . VAL B 2 24 ? 10.977 3.015 -1.859 1.00 0.00 23 VAL B N 11
ATOM 10900 C CA . VAL B 2 24 ? 11.458 1.750 -2.418 1.00 0.00 23 VAL B CA 11
ATOM 10901 C C . VAL B 2 24 ? 12.671 1.965 -3.324 1.00 0.00 23 VAL B C 11
ATOM 10902 O O . VAL B 2 24 ? 13.745 1.417 -3.079 1.00 0.00 23 VAL B O 11
ATOM 10915 N N . GLN B 2 25 ? 12.492 2.770 -4.366 1.00 0.00 24 GLN B N 11
ATOM 10916 C CA . GLN B 2 25 ? 13.572 3.057 -5.300 1.00 0.00 24 GLN B CA 11
ATOM 10917 C C . GLN B 2 25 ? 14.709 3.802 -4.606 1.00 0.00 24 GLN B C 11
ATOM 10918 O O . GLN B 2 25 ? 15.869 3.688 -4.999 1.00 0.00 24 GLN B O 11
ATOM 10932 N N . ALA B 2 26 ? 14.366 4.563 -3.571 1.00 0.00 25 ALA B N 11
ATOM 10933 C CA . ALA B 2 26 ? 15.357 5.325 -2.822 1.00 0.00 25 ALA B CA 11
ATOM 10934 C C . ALA B 2 26 ? 16.252 4.403 -2.000 1.00 0.00 25 ALA B C 11
ATOM 10935 O O . ALA B 2 26 ? 17.447 4.657 -1.847 1.00 0.00 25 ALA B O 11
ATOM 10942 N N . LEU B 2 27 ? 15.666 3.333 -1.473 1.00 0.00 26 LEU B N 11
ATOM 10943 C CA . LEU B 2 27 ? 16.412 2.374 -0.666 1.00 0.00 26 LEU B CA 11
ATOM 10944 C C . LEU B 2 27 ? 17.437 1.631 -1.518 1.00 0.00 26 LEU B C 11
ATOM 10945 O O . LEU B 2 27 ? 18.639 1.698 -1.261 1.00 0.00 26 LEU B O 11
ATOM 10961 N N . ARG B 2 28 ? 16.951 0.919 -2.531 1.00 0.00 27 ARG B N 11
ATOM 10962 C CA . ARG B 2 28 ? 17.823 0.159 -3.421 1.00 0.00 27 ARG B CA 11
ATOM 10963 C C . ARG B 2 28 ? 18.905 1.049 -4.028 1.00 0.00 27 ARG B C 11
ATOM 10964 O O . ARG B 2 28 ? 20.043 0.619 -4.210 1.00 0.00 27 ARG B O 11
ATOM 10985 N N . HIS B 2 29 ? 18.543 2.290 -4.337 1.00 0.00 28 HIS B N 11
ATOM 10986 C CA . HIS B 2 29 ? 19.487 3.236 -4.921 1.00 0.00 28 HIS B CA 11
ATOM 10987 C C . HIS B 2 29 ? 20.603 3.568 -3.934 1.00 0.00 28 HIS B C 11
ATOM 10988 O O . HIS B 2 29 ? 21.772 3.652 -4.310 1.00 0.00 28 HIS B O 11
ATOM 11002 N N . LYS B 2 30 ? 20.233 3.753 -2.671 1.00 0.00 29 LYS B N 11
ATOM 11003 C CA . LYS B 2 30 ? 21.202 4.074 -1.631 1.00 0.00 29 LYS B CA 11
ATOM 11004 C C . LYS B 2 30 ? 22.212 2.943 -1.462 1.00 0.00 29 LYS B C 11
ATOM 11005 O O . LYS B 2 30 ? 23.369 3.177 -1.113 1.00 0.00 29 LYS B O 11
ATOM 11024 N N . GLY B 2 31 ? 21.766 1.715 -1.711 1.00 0.00 30 GLY B N 11
ATOM 11025 C CA . GLY B 2 31 ? 22.643 0.567 -1.580 1.00 0.00 30 GLY B CA 11
ATOM 11026 C C . GLY B 2 31 ? 23.520 0.365 -2.800 1.00 0.00 30 GLY B C 11
ATOM 11027 O O . GLY B 2 31 ? 23.464 -0.680 -3.448 1.00 0.00 30 GLY B O 11
ATOM 11040 N N . GLU A 1 2 ? -18.471 5.090 -4.759 1.00 0.00 1 GLU A N 12
ATOM 11041 C CA . GLU A 1 2 ? -18.596 3.903 -5.596 1.00 0.00 1 GLU A CA 12
ATOM 11042 C C . GLU A 1 2 ? -18.337 2.637 -4.785 1.00 0.00 1 GLU A C 12
ATOM 11043 O O . GLU A 1 2 ? -17.283 2.487 -4.169 1.00 0.00 1 GLU A O 12
ATOM 11055 N N . VAL A 1 3 ? -19.311 1.733 -4.786 1.00 0.00 2 VAL A N 12
ATOM 11056 C CA . VAL A 1 3 ? -19.196 0.481 -4.048 1.00 0.00 2 VAL A CA 12
ATOM 11057 C C . VAL A 1 3 ? -18.062 -0.385 -4.590 1.00 0.00 2 VAL A C 12
ATOM 11058 O O . VAL A 1 3 ? -17.069 -0.625 -3.904 1.00 0.00 2 VAL A O 12
ATOM 11071 N N . ALA A 1 4 ? -18.219 -0.857 -5.824 1.00 0.00 3 ALA A N 12
ATOM 11072 C CA . ALA A 1 4 ? -17.208 -1.702 -6.455 1.00 0.00 3 ALA A CA 12
ATOM 11073 C C . ALA A 1 4 ? -15.825 -1.062 -6.387 1.00 0.00 3 ALA A C 12
ATOM 11074 O O . ALA A 1 4 ? -14.866 -1.682 -5.928 1.00 0.00 3 ALA A O 12
ATOM 11081 N N . GLN A 1 5 ? -15.728 0.182 -6.846 1.00 0.00 4 GLN A N 12
ATOM 11082 C CA . GLN A 1 5 ? -14.460 0.905 -6.838 1.00 0.00 4 GLN A CA 12
ATOM 11083 C C . GLN A 1 5 ? -13.829 0.892 -5.449 1.00 0.00 4 GLN A C 12
ATOM 11084 O O . GLN A 1 5 ? -12.609 0.801 -5.311 1.00 0.00 4 GLN A O 12
ATOM 11098 N N . LEU A 1 6 ? -14.667 0.982 -4.423 1.00 0.00 5 LEU A N 12
ATOM 11099 C CA . LEU A 1 6 ? -14.190 0.980 -3.045 1.00 0.00 5 LEU A CA 12
ATOM 11100 C C . LEU A 1 6 ? -13.763 -0.420 -2.618 1.00 0.00 5 LEU A C 12
ATOM 11101 O O . LEU A 1 6 ? -12.855 -0.581 -1.802 1.00 0.00 5 LEU A O 12
ATOM 11117 N N . GLU A 1 7 ? -14.422 -1.430 -3.176 1.00 0.00 6 GLU A N 12
ATOM 11118 C CA . GLU A 1 7 ? -14.108 -2.816 -2.855 1.00 0.00 6 GLU A CA 12
ATOM 11119 C C . GLU A 1 7 ? -12.855 -3.272 -3.595 1.00 0.00 6 GLU A C 12
ATOM 11120 O O . GLU A 1 7 ? -12.062 -4.055 -3.072 1.00 0.00 6 GLU A O 12
ATOM 11132 N N . LYS A 1 8 ? -12.683 -2.775 -4.815 1.00 0.00 7 LYS A N 12
ATOM 11133 C CA . LYS A 1 8 ? -11.526 -3.128 -5.630 1.00 0.00 7 LYS A CA 12
ATOM 11134 C C . LYS A 1 8 ? -10.292 -2.354 -5.182 1.00 0.00 7 LYS A C 12
ATOM 11135 O O . LYS A 1 8 ? -9.165 -2.832 -5.314 1.00 0.00 7 LYS A O 12
ATOM 11154 N N . GLU A 1 9 ? -10.510 -1.155 -4.647 1.00 0.00 8 GLU A N 12
ATOM 11155 C CA . GLU A 1 9 ? -9.412 -0.319 -4.177 1.00 0.00 8 GLU A CA 12
ATOM 11156 C C . GLU A 1 9 ? -8.601 -1.041 -3.104 1.00 0.00 8 GLU A C 12
ATOM 11157 O O . GLU A 1 9 ? -7.417 -0.764 -2.915 1.00 0.00 8 GLU A O 12
ATOM 11169 N N . VAL A 1 10 ? -9.246 -1.973 -2.407 1.00 0.00 9 VAL A N 12
ATOM 11170 C CA . VAL A 1 10 ? -8.583 -2.739 -1.359 1.00 0.00 9 VAL A CA 12
ATOM 11171 C C . VAL A 1 10 ? -7.629 -3.762 -1.965 1.00 0.00 9 VAL A C 12
ATOM 11172 O O . VAL A 1 10 ? -6.423 -3.720 -1.722 1.00 0.00 9 VAL A O 12
ATOM 11185 N N . ALA A 1 11 ? -8.176 -4.678 -2.760 1.00 0.00 10 ALA A N 12
ATOM 11186 C CA . ALA A 1 11 ? -7.371 -5.707 -3.407 1.00 0.00 10 ALA A CA 12
ATOM 11187 C C . ALA A 1 11 ? -6.201 -5.087 -4.164 1.00 0.00 10 ALA A C 12
ATOM 11188 O O . ALA A 1 11 ? -5.166 -5.724 -4.362 1.00 0.00 10 ALA A O 12
ATOM 11195 N N . GLN A 1 12 ? -6.373 -3.836 -4.580 1.00 0.00 11 GLN A N 12
ATOM 11196 C CA . GLN A 1 12 ? -5.335 -3.121 -5.311 1.00 0.00 11 GLN A CA 12
ATOM 11197 C C . GLN A 1 12 ? -4.146 -2.817 -4.403 1.00 0.00 11 GLN A C 12
ATOM 11198 O O . GLN A 1 12 ? -2.996 -3.051 -4.775 1.00 0.00 11 GLN A O 12
ATOM 11212 N N . LEU A 1 13 ? -4.429 -2.294 -3.213 1.00 0.00 12 LEU A N 12
ATOM 11213 C CA . LEU A 1 13 ? -3.377 -1.962 -2.258 1.00 0.00 12 LEU A CA 12
ATOM 11214 C C . LEU A 1 13 ? -2.954 -3.188 -1.458 1.00 0.00 12 LEU A C 12
ATOM 11215 O O . LEU A 1 13 ? -1.794 -3.320 -1.076 1.00 0.00 12 LEU A O 12
ATOM 11231 N N . GLU A 1 14 ? -3.901 -4.083 -1.203 1.00 0.00 13 GLU A N 12
ATOM 11232 C CA . GLU A 1 14 ? -3.615 -5.295 -0.445 1.00 0.00 13 GLU A CA 12
ATOM 11233 C C . GLU A 1 14 ? -2.551 -6.138 -1.144 1.00 0.00 13 GLU A C 12
ATOM 11234 O O . GLU A 1 14 ? -1.852 -6.926 -0.506 1.00 0.00 13 GLU A O 12
ATOM 11246 N N . ALA A 1 15 ? -2.431 -5.966 -2.457 1.00 0.00 14 ALA A N 12
ATOM 11247 C CA . ALA A 1 15 ? -1.451 -6.710 -3.239 1.00 0.00 14 ALA A CA 12
ATOM 11248 C C . ALA A 1 15 ? -0.124 -5.960 -3.311 1.00 0.00 14 ALA A C 12
ATOM 11249 O O . ALA A 1 15 ? 0.945 -6.570 -3.308 1.00 0.00 14 ALA A O 12
ATOM 11256 N N . GLU A 1 16 ? -0.201 -4.634 -3.375 1.00 0.00 15 GLU A N 12
ATOM 11257 C CA . GLU A 1 16 ? 0.994 -3.801 -3.448 1.00 0.00 15 GLU A CA 12
ATOM 11258 C C . GLU A 1 16 ? 1.531 -3.498 -2.052 1.00 0.00 15 GLU A C 12
ATOM 11259 O O . GLU A 1 16 ? 2.695 -3.765 -1.753 1.00 0.00 15 GLU A O 12
ATOM 11271 N N . ASN A 1 17 ? 0.675 -2.939 -1.201 1.00 0.00 16 ASN A N 12
ATOM 11272 C CA . ASN A 1 17 ? 1.057 -2.599 0.166 1.00 0.00 16 ASN A CA 12
ATOM 11273 C C . ASN A 1 17 ? 1.721 -3.784 0.864 1.00 0.00 16 ASN A C 12
ATOM 11274 O O . ASN A 1 17 ? 2.560 -3.606 1.747 1.00 0.00 16 ASN A O 12
ATOM 11285 N N . TYR A 1 18 ? 1.338 -4.991 0.461 1.00 0.00 17 TYR A N 12
ATOM 11286 C CA . TYR A 1 18 ? 1.894 -6.206 1.048 1.00 0.00 17 TYR A CA 12
ATOM 11287 C C . TYR A 1 18 ? 3.180 -6.616 0.335 1.00 0.00 17 TYR A C 12
ATOM 11288 O O . TYR A 1 18 ? 4.169 -6.972 0.974 1.00 0.00 17 TYR A O 12
ATOM 11306 N N . GLN A 1 19 ? 3.155 -6.567 -0.992 1.00 0.00 18 GLN A N 12
ATOM 11307 C CA . GLN A 1 19 ? 4.315 -6.938 -1.794 1.00 0.00 18 GLN A CA 12
ATOM 11308 C C . GLN A 1 19 ? 5.493 -6.000 -1.538 1.00 0.00 18 GLN A C 12
ATOM 11309 O O . GLN A 1 19 ? 6.639 -6.343 -1.826 1.00 0.00 18 GLN A O 12
ATOM 11323 N N . LEU A 1 20 ? 5.209 -4.817 -1.000 1.00 0.00 19 LEU A N 12
ATOM 11324 C CA . LEU A 1 20 ? 6.253 -3.842 -0.712 1.00 0.00 19 LEU A CA 12
ATOM 11325 C C . LEU A 1 20 ? 6.741 -3.970 0.725 1.00 0.00 19 LEU A C 12
ATOM 11326 O O . LEU A 1 20 ? 7.933 -4.144 0.972 1.00 0.00 19 LEU A O 12
ATOM 11342 N N . GLU A 1 21 ? 5.812 -3.881 1.674 1.00 0.00 20 GLU A N 12
ATOM 11343 C CA . GLU A 1 21 ? 6.148 -3.985 3.093 1.00 0.00 20 GLU A CA 12
ATOM 11344 C C . GLU A 1 21 ? 7.079 -5.165 3.360 1.00 0.00 20 GLU A C 12
ATOM 11345 O O . GLU A 1 21 ? 7.875 -5.138 4.300 1.00 0.00 20 GLU A O 12
ATOM 11357 N N . GLN A 1 22 ? 6.976 -6.198 2.532 1.00 0.00 21 GLN A N 12
ATOM 11358 C CA . GLN A 1 22 ? 7.810 -7.385 2.682 1.00 0.00 21 GLN A CA 12
ATOM 11359 C C . GLN A 1 22 ? 9.122 -7.231 1.917 1.00 0.00 21 GLN A C 12
ATOM 11360 O O . GLN A 1 22 ? 10.145 -7.795 2.305 1.00 0.00 21 GLN A O 12
ATOM 11374 N N . GLU A 1 23 ? 9.085 -6.468 0.829 1.00 0.00 22 GLU A N 12
ATOM 11375 C CA . GLU A 1 23 ? 10.273 -6.247 0.013 1.00 0.00 22 GLU A CA 12
ATOM 11376 C C . GLU A 1 23 ? 11.136 -5.134 0.599 1.00 0.00 22 GLU A C 12
ATOM 11377 O O . GLU A 1 23 ? 12.365 -5.191 0.540 1.00 0.00 22 GLU A O 12
ATOM 11389 N N . VAL A 1 24 ? 10.485 -4.125 1.164 1.00 0.00 23 VAL A N 12
ATOM 11390 C CA . VAL A 1 24 ? 11.191 -2.998 1.763 1.00 0.00 23 VAL A CA 12
ATOM 11391 C C . VAL A 1 24 ? 12.107 -3.463 2.889 1.00 0.00 23 VAL A C 12
ATOM 11392 O O . VAL A 1 24 ? 13.146 -2.856 3.148 1.00 0.00 23 VAL A O 12
ATOM 11405 N N . ALA A 1 25 ? 11.714 -4.545 3.553 1.00 0.00 24 ALA A N 12
ATOM 11406 C CA . ALA A 1 25 ? 12.499 -5.095 4.651 1.00 0.00 24 ALA A CA 12
ATOM 11407 C C . ALA A 1 25 ? 13.851 -5.598 4.155 1.00 0.00 24 ALA A C 12
ATOM 11408 O O . ALA A 1 25 ? 14.841 -5.573 4.888 1.00 0.00 24 ALA A O 12
ATOM 11415 N N . GLN A 1 26 ? 13.886 -6.052 2.906 1.00 0.00 25 GLN A N 12
ATOM 11416 C CA . GLN A 1 26 ? 15.116 -6.560 2.310 1.00 0.00 25 GLN A CA 12
ATOM 11417 C C . GLN A 1 26 ? 15.919 -5.428 1.678 1.00 0.00 25 GLN A C 12
ATOM 11418 O O . GLN A 1 26 ? 17.149 -5.442 1.694 1.00 0.00 25 GLN A O 12
ATOM 11432 N N . LEU A 1 27 ? 15.213 -4.447 1.122 1.00 0.00 26 LEU A N 12
ATOM 11433 C CA . LEU A 1 27 ? 15.860 -3.306 0.485 1.00 0.00 26 LEU A CA 12
ATOM 11434 C C . LEU A 1 27 ? 16.768 -2.575 1.469 1.00 0.00 26 LEU A C 12
ATOM 11435 O O . LEU A 1 27 ? 17.988 -2.563 1.311 1.00 0.00 26 LEU A O 12
ATOM 11451 N N . GLU A 1 28 ? 16.164 -1.969 2.485 1.00 0.00 27 GLU A N 12
ATOM 11452 C CA . GLU A 1 28 ? 16.919 -1.238 3.496 1.00 0.00 27 GLU A CA 12
ATOM 11453 C C . GLU A 1 28 ? 17.311 -2.158 4.650 1.00 0.00 27 GLU A C 12
ATOM 11454 O O . GLU A 1 28 ? 17.061 -1.850 5.816 1.00 0.00 27 GLU A O 12
ATOM 11466 N N . HIS A 1 29 ? 17.924 -3.288 4.315 1.00 0.00 28 HIS A N 12
ATOM 11467 C CA . HIS A 1 29 ? 18.350 -4.254 5.321 1.00 0.00 28 HIS A CA 12
ATOM 11468 C C . HIS A 1 29 ? 19.325 -3.621 6.309 1.00 0.00 28 HIS A C 12
ATOM 11469 O O . HIS A 1 29 ? 19.210 -3.810 7.520 1.00 0.00 28 HIS A O 12
ATOM 11483 N N . GLU A 1 30 ? 20.287 -2.869 5.783 1.00 0.00 29 GLU A N 12
ATOM 11484 C CA . GLU A 1 30 ? 21.284 -2.209 6.618 1.00 0.00 29 GLU A CA 12
ATOM 11485 C C . GLU A 1 30 ? 20.671 -1.036 7.377 1.00 0.00 29 GLU A C 12
ATOM 11486 O O . GLU A 1 30 ? 20.887 -0.880 8.579 1.00 0.00 29 GLU A O 12
ATOM 11498 N N . GLY A 1 31 ? 19.904 -0.214 6.668 1.00 0.00 30 GLY A N 12
ATOM 11499 C CA . GLY A 1 31 ? 19.273 0.933 7.292 1.00 0.00 30 GLY A CA 12
ATOM 11500 C C . GLY A 1 31 ? 20.261 2.037 7.611 1.00 0.00 30 GLY A C 12
ATOM 11501 O O . GLY A 1 31 ? 20.379 3.009 6.865 1.00 0.00 30 GLY A O 12
ATOM 11514 N N . GLU B 2 2 ? -19.223 -3.670 3.581 1.00 0.00 1 GLU B N 12
ATOM 11515 C CA . GLU B 2 2 ? -20.022 -2.721 2.814 1.00 0.00 1 GLU B CA 12
ATOM 11516 C C . GLU B 2 2 ? -19.195 -1.501 2.423 1.00 0.00 1 GLU B C 12
ATOM 11517 O O . GLU B 2 2 ? -17.970 -1.509 2.531 1.00 0.00 1 GLU B O 12
ATOM 11529 N N . VAL B 2 3 ? -19.878 -0.454 1.965 1.00 0.00 2 VAL B N 12
ATOM 11530 C CA . VAL B 2 3 ? -19.211 0.776 1.553 1.00 0.00 2 VAL B CA 12
ATOM 11531 C C . VAL B 2 3 ? -18.171 1.217 2.585 1.00 0.00 2 VAL B C 12
ATOM 11532 O O . VAL B 2 3 ? -17.017 0.805 2.517 1.00 0.00 2 VAL B O 12
ATOM 11545 N N . GLN B 2 4 ? -18.588 2.044 3.539 1.00 0.00 3 GLN B N 12
ATOM 11546 C CA . GLN B 2 4 ? -17.699 2.539 4.586 1.00 0.00 3 GLN B CA 12
ATOM 11547 C C . GLN B 2 4 ? -16.905 1.401 5.210 1.00 0.00 3 GLN B C 12
ATOM 11548 O O . GLN B 2 4 ? -15.730 1.554 5.541 1.00 0.00 3 GLN B O 12
ATOM 11562 N N . ALA B 2 5 ? -17.557 0.256 5.364 1.00 0.00 4 ALA B N 12
ATOM 11563 C CA . ALA B 2 5 ? -16.913 -0.916 5.947 1.00 0.00 4 ALA B CA 12
ATOM 11564 C C . ALA B 2 5 ? -15.646 -1.279 5.179 1.00 0.00 4 ALA B C 12
ATOM 11565 O O . ALA B 2 5 ? -14.656 -1.719 5.762 1.00 0.00 4 ALA B O 12
ATOM 11572 N N . LEU B 2 6 ? -15.688 -1.083 3.866 1.00 0.00 5 LEU B N 12
ATOM 11573 C CA . LEU B 2 6 ? -14.549 -1.377 3.005 1.00 0.00 5 LEU B CA 12
ATOM 11574 C C . LEU B 2 6 ? -13.942 -0.097 2.431 1.00 0.00 5 LEU B C 12
ATOM 11575 O O . LEU B 2 6 ? -12.885 -0.125 1.801 1.00 0.00 5 LEU B O 12
ATOM 11591 N N . LYS B 2 7 ? -14.630 1.016 2.642 1.00 0.00 6 LYS B N 12
ATOM 11592 C CA . LYS B 2 7 ? -14.191 2.309 2.145 1.00 0.00 6 LYS B CA 12
ATOM 11593 C C . LYS B 2 7 ? -13.140 2.919 3.072 1.00 0.00 6 LYS B C 12
ATOM 11594 O O . LYS B 2 7 ? -12.224 3.606 2.622 1.00 0.00 6 LYS B O 12
ATOM 11613 N N . LYS B 2 8 ? -13.284 2.664 4.368 1.00 0.00 7 LYS B N 12
ATOM 11614 C CA . LYS B 2 8 ? -12.352 3.188 5.358 1.00 0.00 7 LYS B CA 12
ATOM 11615 C C . LYS B 2 8 ? -11.183 2.230 5.581 1.00 0.00 7 LYS B C 12
ATOM 11616 O O . LYS B 2 8 ? -10.138 2.625 6.094 1.00 0.00 7 LYS B O 12
ATOM 11635 N N . ARG B 2 9 ? -11.365 0.970 5.197 1.00 0.00 8 ARG B N 12
ATOM 11636 C CA . ARG B 2 9 ? -10.320 -0.034 5.364 1.00 0.00 8 ARG B CA 12
ATOM 11637 C C . ARG B 2 9 ? -9.205 0.155 4.333 1.00 0.00 8 ARG B C 12
ATOM 11638 O O . ARG B 2 9 ? -8.059 -0.228 4.569 1.00 0.00 8 ARG B O 12
ATOM 11659 N N . VAL B 2 10 ? -9.550 0.743 3.191 1.00 0.00 9 VAL B N 12
ATOM 11660 C CA . VAL B 2 10 ? -8.578 0.975 2.128 1.00 0.00 9 VAL B CA 12
ATOM 11661 C C . VAL B 2 10 ? -7.476 1.926 2.585 1.00 0.00 9 VAL B C 12
ATOM 11662 O O . VAL B 2 10 ? -6.294 1.678 2.349 1.00 0.00 9 VAL B O 12
ATOM 11675 N N . GLN B 2 11 ? -7.868 3.020 3.232 1.00 0.00 10 GLN B N 12
ATOM 11676 C CA . GLN B 2 11 ? -6.907 4.007 3.712 1.00 0.00 10 GLN B CA 12
ATOM 11677 C C . GLN B 2 11 ? -5.815 3.349 4.554 1.00 0.00 10 GLN B C 12
ATOM 11678 O O . GLN B 2 11 ? -4.705 3.867 4.658 1.00 0.00 10 GLN B O 12
ATOM 11692 N N . ALA B 2 12 ? -6.139 2.207 5.151 1.00 0.00 11 ALA B N 12
ATOM 11693 C CA . ALA B 2 12 ? -5.185 1.481 5.984 1.00 0.00 11 ALA B CA 12
ATOM 11694 C C . ALA B 2 12 ? -4.146 0.743 5.141 1.00 0.00 11 ALA B C 12
ATOM 11695 O O . ALA B 2 12 ? -3.141 0.266 5.667 1.00 0.00 11 ALA B O 12
ATOM 11702 N N . LEU B 2 13 ? -4.390 0.645 3.835 1.00 0.00 12 LEU B N 12
ATOM 11703 C CA . LEU B 2 13 ? -3.465 -0.043 2.940 1.00 0.00 12 LEU B CA 12
ATOM 11704 C C . LEU B 2 13 ? -2.557 0.949 2.219 1.00 0.00 12 LEU B C 12
ATOM 11705 O O . LEU B 2 13 ? -1.338 0.779 2.183 1.00 0.00 12 LEU B O 12
ATOM 11721 N N . LYS B 2 14 ? -3.162 1.980 1.635 1.00 0.00 13 LYS B N 12
ATOM 11722 C CA . LYS B 2 14 ? -2.411 2.994 0.902 1.00 0.00 13 LYS B CA 12
ATOM 11723 C C . LYS B 2 14 ? -1.714 3.972 1.847 1.00 0.00 13 LYS B C 12
ATOM 11724 O O . LYS B 2 14 ? -0.771 4.658 1.452 1.00 0.00 13 LYS B O 12
ATOM 11743 N N . ALA B 2 15 ? -2.179 4.035 3.091 1.00 0.00 14 ALA B N 12
ATOM 11744 C CA . ALA B 2 15 ? -1.591 4.935 4.079 1.00 0.00 14 ALA B CA 12
ATOM 11745 C C . ALA B 2 15 ? -0.093 4.689 4.226 1.00 0.00 14 ALA B C 12
ATOM 11746 O O . ALA B 2 15 ? 0.716 5.599 4.052 1.00 0.00 14 ALA B O 12
ATOM 11753 N N . ARG B 2 16 ? 0.267 3.452 4.549 1.00 0.00 15 ARG B N 12
ATOM 11754 C CA . ARG B 2 16 ? 1.667 3.085 4.721 1.00 0.00 15 ARG B CA 12
ATOM 11755 C C . ARG B 2 16 ? 2.327 2.798 3.377 1.00 0.00 15 ARG B C 12
ATOM 11756 O O . ARG B 2 16 ? 3.467 3.193 3.138 1.00 0.00 15 ARG B O 12
ATOM 11777 N N . ASN B 2 17 ? 1.602 2.105 2.504 1.00 0.00 16 ASN B N 12
ATOM 11778 C CA . ASN B 2 17 ? 2.116 1.759 1.183 1.00 0.00 16 ASN B CA 12
ATOM 11779 C C . ASN B 2 17 ? 2.596 3.001 0.435 1.00 0.00 16 ASN B C 12
ATOM 11780 O O . ASN B 2 17 ? 3.651 2.984 -0.200 1.00 0.00 16 ASN B O 12
ATOM 11791 N N . TYR B 2 18 ? 1.818 4.076 0.512 1.00 0.00 17 TYR B N 12
ATOM 11792 C CA . TYR B 2 18 ? 2.169 5.322 -0.163 1.00 0.00 17 TYR B CA 12
ATOM 11793 C C . TYR B 2 18 ? 3.575 5.774 0.223 1.00 0.00 17 TYR B C 12
ATOM 11794 O O . TYR B 2 18 ? 4.311 6.314 -0.604 1.00 0.00 17 TYR B O 12
ATOM 11812 N N . ALA B 2 19 ? 3.940 5.551 1.480 1.00 0.00 18 ALA B N 12
ATOM 11813 C CA . ALA B 2 19 ? 5.258 5.937 1.969 1.00 0.00 18 ALA B CA 12
ATOM 11814 C C . ALA B 2 19 ? 6.335 5.008 1.427 1.00 0.00 18 ALA B C 12
ATOM 11815 O O . ALA B 2 19 ? 7.371 5.464 0.942 1.00 0.00 18 ALA B O 12
ATOM 11822 N N . LEU B 2 20 ? 6.086 3.705 1.500 1.00 0.00 19 LEU B N 12
ATOM 11823 C CA . LEU B 2 20 ? 7.045 2.727 1.002 1.00 0.00 19 LEU B CA 12
ATOM 11824 C C . LEU B 2 20 ? 7.182 2.852 -0.509 1.00 0.00 19 LEU B C 12
ATOM 11825 O O . LEU B 2 20 ? 8.277 3.042 -1.024 1.00 0.00 19 LEU B O 12
ATOM 11841 N N . LYS B 2 21 ? 6.057 2.756 -1.212 1.00 0.00 20 LYS B N 12
ATOM 11842 C CA . LYS B 2 21 ? 6.044 2.865 -2.672 1.00 0.00 20 LYS B CA 12
ATOM 11843 C C . LYS B 2 21 ? 6.942 4.002 -3.154 1.00 0.00 20 LYS B C 12
ATOM 11844 O O . LYS B 2 21 ? 7.496 3.947 -4.252 1.00 0.00 20 LYS B O 12
ATOM 11863 N N . GLN B 2 22 ? 7.075 5.034 -2.327 1.00 0.00 21 GLN B N 12
ATOM 11864 C CA . GLN B 2 22 ? 7.896 6.188 -2.669 1.00 0.00 21 GLN B CA 12
ATOM 11865 C C . GLN B 2 22 ? 9.377 5.928 -2.387 1.00 0.00 21 GLN B C 12
ATOM 11866 O O . GLN B 2 22 ? 10.242 6.305 -3.179 1.00 0.00 21 GLN B O 12
ATOM 11880 N N . LYS B 2 23 ? 9.667 5.298 -1.251 1.00 0.00 22 LYS B N 12
ATOM 11881 C CA . LYS B 2 23 ? 11.049 5.010 -0.867 1.00 0.00 22 LYS B CA 12
ATOM 11882 C C . LYS B 2 23 ? 11.519 3.649 -1.382 1.00 0.00 22 LYS B C 12
ATOM 11883 O O . LYS B 2 23 ? 12.720 3.394 -1.462 1.00 0.00 22 LYS B O 12
ATOM 11902 N N . VAL B 2 24 ? 10.573 2.776 -1.724 1.00 0.00 23 VAL B N 12
ATOM 11903 C CA . VAL B 2 24 ? 10.898 1.440 -2.219 1.00 0.00 23 VAL B CA 12
ATOM 11904 C C . VAL B 2 24 ? 12.011 1.491 -3.264 1.00 0.00 23 VAL B C 12
ATOM 11905 O O . VAL B 2 24 ? 13.078 0.904 -3.077 1.00 0.00 23 VAL B O 12
ATOM 11918 N N . GLN B 2 25 ? 11.758 2.197 -4.361 1.00 0.00 24 GLN B N 12
ATOM 11919 C CA . GLN B 2 25 ? 12.745 2.320 -5.428 1.00 0.00 24 GLN B CA 12
ATOM 11920 C C . GLN B 2 25 ? 13.993 3.038 -4.926 1.00 0.00 24 GLN B C 12
ATOM 11921 O O . GLN B 2 25 ? 15.108 2.732 -5.347 1.00 0.00 24 GLN B O 12
ATOM 11935 N N . ALA B 2 26 ? 13.795 3.993 -4.022 1.00 0.00 25 ALA B N 12
ATOM 11936 C CA . ALA B 2 26 ? 14.904 4.755 -3.461 1.00 0.00 25 ALA B CA 12
ATOM 11937 C C . ALA B 2 26 ? 15.873 3.845 -2.712 1.00 0.00 25 ALA B C 12
ATOM 11938 O O . ALA B 2 26 ? 17.090 3.995 -2.822 1.00 0.00 25 ALA B O 12
ATOM 11945 N N . LEU B 2 27 ? 15.326 2.901 -1.952 1.00 0.00 26 LEU B N 12
ATOM 11946 C CA . LEU B 2 27 ? 16.146 1.968 -1.187 1.00 0.00 26 LEU B CA 12
ATOM 11947 C C . LEU B 2 27 ? 17.025 1.132 -2.112 1.00 0.00 26 LEU B C 12
ATOM 11948 O O . LEU B 2 27 ? 18.253 1.205 -2.052 1.00 0.00 26 LEU B O 12
ATOM 11964 N N . ARG B 2 28 ? 16.388 0.336 -2.967 1.00 0.00 27 ARG B N 12
ATOM 11965 C CA . ARG B 2 28 ? 17.110 -0.519 -3.905 1.00 0.00 27 ARG B CA 12
ATOM 11966 C C . ARG B 2 28 ? 18.150 0.273 -4.696 1.00 0.00 27 ARG B C 12
ATOM 11967 O O . ARG B 2 28 ? 19.147 -0.283 -5.154 1.00 0.00 27 ARG B O 12
ATOM 11988 N N . HIS B 2 29 ? 17.912 1.572 -4.853 1.00 0.00 28 HIS B N 12
ATOM 11989 C CA . HIS B 2 29 ? 18.836 2.430 -5.588 1.00 0.00 28 HIS B CA 12
ATOM 11990 C C . HIS B 2 29 ? 20.044 2.792 -4.730 1.00 0.00 28 HIS B C 12
ATOM 11991 O O . HIS B 2 29 ? 21.180 2.463 -5.069 1.00 0.00 28 HIS B O 12
ATOM 12005 N N . LYS B 2 30 ? 19.790 3.474 -3.617 1.00 0.00 29 LYS B N 12
ATOM 12006 C CA . LYS B 2 30 ? 20.857 3.881 -2.710 1.00 0.00 29 LYS B CA 12
ATOM 12007 C C . LYS B 2 30 ? 21.295 2.719 -1.825 1.00 0.00 29 LYS B C 12
ATOM 12008 O O . LYS B 2 30 ? 20.555 2.287 -0.941 1.00 0.00 29 LYS B O 12
ATOM 12027 N N . GLY B 2 31 ? 22.501 2.217 -2.070 1.00 0.00 30 GLY B N 12
ATOM 12028 C CA . GLY B 2 31 ? 23.016 1.110 -1.286 1.00 0.00 30 GLY B CA 12
ATOM 12029 C C . GLY B 2 31 ? 24.069 1.546 -0.286 1.00 0.00 30 GLY B C 12
ATOM 12030 O O . GLY B 2 31 ? 24.418 2.724 -0.217 1.00 0.00 30 GLY B O 12
ATOM 12043 N N . GLU A 1 2 ? -21.421 1.566 -6.208 1.00 0.00 1 GLU A N 13
ATOM 12044 C CA . GLU A 1 2 ? -19.966 1.678 -6.166 1.00 0.00 1 GLU A CA 13
ATOM 12045 C C . GLU A 1 2 ? -19.346 0.579 -5.316 1.00 0.00 1 GLU A C 13
ATOM 12046 O O . GLU A 1 2 ? -18.126 0.420 -5.283 1.00 0.00 1 GLU A O 13
ATOM 12058 N N . VAL A 1 3 ? -20.201 -0.178 -4.642 1.00 0.00 2 VAL A N 13
ATOM 12059 C CA . VAL A 1 3 ? -19.777 -1.284 -3.787 1.00 0.00 2 VAL A CA 13
ATOM 12060 C C . VAL A 1 3 ? -18.480 -1.925 -4.282 1.00 0.00 2 VAL A C 13
ATOM 12061 O O . VAL A 1 3 ? -17.463 -1.908 -3.589 1.00 0.00 2 VAL A O 13
ATOM 12074 N N . ALA A 1 4 ? -18.526 -2.487 -5.486 1.00 0.00 3 ALA A N 13
ATOM 12075 C CA . ALA A 1 4 ? -17.357 -3.131 -6.073 1.00 0.00 3 ALA A CA 13
ATOM 12076 C C . ALA A 1 4 ? -16.202 -2.146 -6.213 1.00 0.00 3 ALA A C 13
ATOM 12077 O O . ALA A 1 4 ? -15.073 -2.440 -5.823 1.00 0.00 3 ALA A O 13
ATOM 12084 N N . GLN A 1 5 ? -16.492 -0.975 -6.771 1.00 0.00 4 GLN A N 13
ATOM 12085 C CA . GLN A 1 5 ? -15.477 0.057 -6.962 1.00 0.00 4 GLN A CA 13
ATOM 12086 C C . GLN A 1 5 ? -14.732 0.345 -5.660 1.00 0.00 4 GLN A C 13
ATOM 12087 O O . GLN A 1 5 ? -13.569 0.746 -5.674 1.00 0.00 4 GLN A O 13
ATOM 12101 N N . LEU A 1 6 ? -15.412 0.137 -4.536 1.00 0.00 5 LEU A N 13
ATOM 12102 C CA . LEU A 1 6 ? -14.814 0.372 -3.227 1.00 0.00 5 LEU A CA 13
ATOM 12103 C C . LEU A 1 6 ? -14.124 -0.886 -2.708 1.00 0.00 5 LEU A C 13
ATOM 12104 O O . LEU A 1 6 ? -13.060 -0.813 -2.095 1.00 0.00 5 LEU A O 13
ATOM 12120 N N . GLU A 1 7 ? -14.738 -2.038 -2.959 1.00 0.00 6 GLU A N 13
ATOM 12121 C CA . GLU A 1 7 ? -14.181 -3.311 -2.517 1.00 0.00 6 GLU A CA 13
ATOM 12122 C C . GLU A 1 7 ? -12.862 -3.600 -3.225 1.00 0.00 6 GLU A C 13
ATOM 12123 O O . GLU A 1 7 ? -11.853 -3.894 -2.582 1.00 0.00 6 GLU A O 13
ATOM 12135 N N . LYS A 1 8 ? -12.875 -3.512 -4.551 1.00 0.00 7 LYS A N 13
ATOM 12136 C CA . LYS A 1 8 ? -11.675 -3.760 -5.345 1.00 0.00 7 LYS A CA 13
ATOM 12137 C C . LYS A 1 8 ? -10.562 -2.794 -4.958 1.00 0.00 7 LYS A C 13
ATOM 12138 O O . LYS A 1 8 ? -9.379 -3.112 -5.083 1.00 0.00 7 LYS A O 13
ATOM 12157 N N . GLU A 1 9 ? -10.948 -1.614 -4.481 1.00 0.00 8 GLU A N 13
ATOM 12158 C CA . GLU A 1 9 ? -9.981 -0.605 -4.069 1.00 0.00 8 GLU A CA 13
ATOM 12159 C C . GLU A 1 9 ? -9.060 -1.149 -2.980 1.00 0.00 8 GLU A C 13
ATOM 12160 O O . GLU A 1 9 ? -7.923 -0.702 -2.835 1.00 0.00 8 GLU A O 13
ATOM 12172 N N . VAL A 1 10 ? -9.559 -2.123 -2.222 1.00 0.00 9 VAL A N 13
ATOM 12173 C CA . VAL A 1 10 ? -8.780 -2.733 -1.153 1.00 0.00 9 VAL A CA 13
ATOM 12174 C C . VAL A 1 10 ? -7.763 -3.716 -1.721 1.00 0.00 9 VAL A C 13
ATOM 12175 O O . VAL A 1 10 ? -6.558 -3.563 -1.522 1.00 0.00 9 VAL A O 13
ATOM 12188 N N . ALA A 1 11 ? -8.256 -4.724 -2.436 1.00 0.00 10 ALA A N 13
ATOM 12189 C CA . ALA A 1 11 ? -7.389 -5.728 -3.041 1.00 0.00 10 ALA A CA 13
ATOM 12190 C C . ALA A 1 11 ? -6.311 -5.073 -3.898 1.00 0.00 10 ALA A C 13
ATOM 12191 O O . ALA A 1 11 ? -5.237 -5.639 -4.106 1.00 0.00 10 ALA A O 13
ATOM 12198 N N . GLN A 1 12 ? -6.603 -3.871 -4.389 1.00 0.00 11 GLN A N 13
ATOM 12199 C CA . GLN A 1 12 ? -5.660 -3.132 -5.217 1.00 0.00 11 GLN A CA 13
ATOM 12200 C C . GLN A 1 12 ? -4.400 -2.794 -4.427 1.00 0.00 11 GLN A C 13
ATOM 12201 O O . GLN A 1 12 ? -3.284 -3.020 -4.894 1.00 0.00 11 GLN A O 13
ATOM 12215 N N . LEU A 1 13 ? -4.584 -2.255 -3.224 1.00 0.00 12 LEU A N 13
ATOM 12216 C CA . LEU A 1 13 ? -3.459 -1.894 -2.372 1.00 0.00 12 LEU A CA 13
ATOM 12217 C C . LEU A 1 13 ? -2.960 -3.104 -1.593 1.00 0.00 12 LEU A C 13
ATOM 12218 O O . LEU A 1 13 ? -1.758 -3.304 -1.445 1.00 0.00 12 LEU A O 13
ATOM 12234 N N . GLU A 1 14 ? -3.894 -3.911 -1.097 1.00 0.00 13 GLU A N 13
ATOM 12235 C CA . GLU A 1 14 ? -3.547 -5.106 -0.330 1.00 0.00 13 GLU A CA 13
ATOM 12236 C C . GLU A 1 14 ? -2.445 -5.906 -1.023 1.00 0.00 13 GLU A C 13
ATOM 12237 O O . GLU A 1 14 ? -1.675 -6.612 -0.373 1.00 0.00 13 GLU A O 13
ATOM 12249 N N . ALA A 1 15 ? -2.378 -5.788 -2.345 1.00 0.00 14 ALA A N 13
ATOM 12250 C CA . ALA A 1 15 ? -1.373 -6.497 -3.126 1.00 0.00 14 ALA A CA 13
ATOM 12251 C C . ALA A 1 15 ? -0.024 -5.785 -3.075 1.00 0.00 14 ALA A C 13
ATOM 12252 O O . ALA A 1 15 ? 1.006 -6.412 -2.823 1.00 0.00 14 ALA A O 13
ATOM 12259 N N . GLU A 1 16 ? -0.031 -4.478 -3.327 1.00 0.00 15 GLU A N 13
ATOM 12260 C CA . GLU A 1 16 ? 1.177 -3.694 -3.324 1.00 0.00 15 GLU A CA 13
ATOM 12261 C C . GLU A 1 16 ? 1.626 -3.361 -1.903 1.00 0.00 15 GLU A C 13
ATOM 12262 O O . GLU A 1 16 ? 2.803 -3.499 -1.569 1.00 0.00 15 GLU A O 13
ATOM 12274 N N . ASN A 1 17 ? 0.687 -2.921 -1.068 1.00 0.00 16 ASN A N 13
ATOM 12275 C CA . ASN A 1 17 ? 0.997 -2.574 0.314 1.00 0.00 16 ASN A CA 13
ATOM 12276 C C . ASN A 1 17 ? 1.665 -3.741 1.033 1.00 0.00 16 ASN A C 13
ATOM 12277 O O . ASN A 1 17 ? 2.496 -3.544 1.919 1.00 0.00 16 ASN A O 13
ATOM 12288 N N . TYR A 1 18 ? 1.297 -4.957 0.642 1.00 0.00 17 TYR A N 13
ATOM 12289 C CA . TYR A 1 18 ? 1.862 -6.157 1.247 1.00 0.00 17 TYR A CA 13
ATOM 12290 C C . TYR A 1 18 ? 3.123 -6.592 0.506 1.00 0.00 17 TYR A C 13
ATOM 12291 O O . TYR A 1 18 ? 4.081 -7.069 1.117 1.00 0.00 17 TYR A O 13
ATOM 12309 N N . GLN A 1 19 ? 3.117 -6.425 -0.813 1.00 0.00 18 GLN A N 13
ATOM 12310 C CA . GLN A 1 19 ? 4.259 -6.800 -1.636 1.00 0.00 18 GLN A CA 13
ATOM 12311 C C . GLN A 1 19 ? 5.481 -5.955 -1.289 1.00 0.00 18 GLN A C 13
ATOM 12312 O O . GLN A 1 19 ? 6.601 -6.463 -1.227 1.00 0.00 18 GLN A O 13
ATOM 12326 N N . LEU A 1 20 ? 5.259 -4.664 -1.064 1.00 0.00 19 LEU A N 13
ATOM 12327 C CA . LEU A 1 20 ? 6.342 -3.752 -0.723 1.00 0.00 19 LEU A CA 13
ATOM 12328 C C . LEU A 1 20 ? 6.835 -4.001 0.696 1.00 0.00 19 LEU A C 13
ATOM 12329 O O . LEU A 1 20 ? 8.036 -4.062 0.942 1.00 0.00 19 LEU A O 13
ATOM 12345 N N . GLU A 1 21 ? 5.899 -4.145 1.631 1.00 0.00 20 GLU A N 13
ATOM 12346 C CA . GLU A 1 21 ? 6.244 -4.387 3.030 1.00 0.00 20 GLU A CA 13
ATOM 12347 C C . GLU A 1 21 ? 7.295 -5.486 3.157 1.00 0.00 20 GLU A C 13
ATOM 12348 O O . GLU A 1 21 ? 8.091 -5.493 4.096 1.00 0.00 20 GLU A O 13
ATOM 12360 N N . GLN A 1 22 ? 7.294 -6.412 2.203 1.00 0.00 21 GLN A N 13
ATOM 12361 C CA . GLN A 1 22 ? 8.250 -7.512 2.205 1.00 0.00 21 GLN A CA 13
ATOM 12362 C C . GLN A 1 22 ? 9.452 -7.188 1.324 1.00 0.00 21 GLN A C 13
ATOM 12363 O O . GLN A 1 22 ? 10.560 -7.664 1.568 1.00 0.00 21 GLN A O 13
ATOM 12377 N N . GLU A 1 23 ? 9.225 -6.371 0.298 1.00 0.00 22 GLU A N 13
ATOM 12378 C CA . GLU A 1 23 ? 10.290 -5.982 -0.618 1.00 0.00 22 GLU A CA 13
ATOM 12379 C C . GLU A 1 23 ? 11.145 -4.869 -0.018 1.00 0.00 22 GLU A C 13
ATOM 12380 O O . GLU A 1 23 ? 12.316 -4.716 -0.364 1.00 0.00 22 GLU A O 13
ATOM 12392 N N . VAL A 1 24 ? 10.551 -4.094 0.883 1.00 0.00 23 VAL A N 13
ATOM 12393 C CA . VAL A 1 24 ? 11.254 -2.996 1.533 1.00 0.00 23 VAL A CA 13
ATOM 12394 C C . VAL A 1 24 ? 12.186 -3.516 2.621 1.00 0.00 23 VAL A C 13
ATOM 12395 O O . VAL A 1 24 ? 13.228 -2.921 2.897 1.00 0.00 23 VAL A O 13
ATOM 12408 N N . ALA A 1 25 ? 11.805 -4.632 3.234 1.00 0.00 24 ALA A N 13
ATOM 12409 C CA . ALA A 1 25 ? 12.606 -5.237 4.291 1.00 0.00 24 ALA A CA 13
ATOM 12410 C C . ALA A 1 25 ? 13.907 -5.806 3.734 1.00 0.00 24 ALA A C 13
ATOM 12411 O O . ALA A 1 25 ? 14.926 -5.839 4.423 1.00 0.00 24 ALA A O 13
ATOM 12418 N N . GLN A 1 26 ? 13.863 -6.254 2.484 1.00 0.00 25 GLN A N 13
ATOM 12419 C CA . GLN A 1 26 ? 15.039 -6.822 1.833 1.00 0.00 25 GLN A CA 13
ATOM 12420 C C . GLN A 1 26 ? 15.834 -5.742 1.106 1.00 0.00 25 GLN A C 13
ATOM 12421 O O . GLN A 1 26 ? 17.056 -5.836 0.982 1.00 0.00 25 GLN A O 13
ATOM 12435 N N . LEU A 1 27 ? 15.136 -4.718 0.627 1.00 0.00 26 LEU A N 13
ATOM 12436 C CA . LEU A 1 27 ? 15.781 -3.622 -0.087 1.00 0.00 26 LEU A CA 13
ATOM 12437 C C . LEU A 1 27 ? 16.692 -2.828 0.843 1.00 0.00 26 LEU A C 13
ATOM 12438 O O . LEU A 1 27 ? 17.835 -2.523 0.497 1.00 0.00 26 LEU A O 13
ATOM 12454 N N . GLU A 1 28 ? 16.183 -2.497 2.025 1.00 0.00 27 GLU A N 13
ATOM 12455 C CA . GLU A 1 28 ? 16.952 -1.737 3.005 1.00 0.00 27 GLU A CA 13
ATOM 12456 C C . GLU A 1 28 ? 17.732 -2.666 3.935 1.00 0.00 27 GLU A C 13
ATOM 12457 O O . GLU A 1 28 ? 17.767 -2.458 5.147 1.00 0.00 27 GLU A O 13
ATOM 12469 N N . HIS A 1 29 ? 18.356 -3.691 3.360 1.00 0.00 28 HIS A N 13
ATOM 12470 C CA . HIS A 1 29 ? 19.134 -4.645 4.142 1.00 0.00 28 HIS A CA 13
ATOM 12471 C C . HIS A 1 29 ? 20.587 -4.196 4.258 1.00 0.00 28 HIS A C 13
ATOM 12472 O O . HIS A 1 29 ? 21.188 -4.276 5.330 1.00 0.00 28 HIS A O 13
ATOM 12486 N N . GLU A 1 30 ? 21.145 -3.724 3.149 1.00 0.00 29 GLU A N 13
ATOM 12487 C CA . GLU A 1 30 ? 22.528 -3.262 3.125 1.00 0.00 29 GLU A CA 13
ATOM 12488 C C . GLU A 1 30 ? 22.619 -1.797 3.541 1.00 0.00 29 GLU A C 13
ATOM 12489 O O . GLU A 1 30 ? 23.146 -0.962 2.805 1.00 0.00 29 GLU A O 13
ATOM 12501 N N . GLY A 1 31 ? 22.102 -1.490 4.727 1.00 0.00 30 GLY A N 13
ATOM 12502 C CA . GLY A 1 31 ? 22.136 -0.126 5.221 1.00 0.00 30 GLY A CA 13
ATOM 12503 C C . GLY A 1 31 ? 20.754 0.494 5.307 1.00 0.00 30 GLY A C 13
ATOM 12504 O O . GLY A 1 31 ? 19.747 -0.186 5.114 1.00 0.00 30 GLY A O 13
ATOM 12517 N N . GLU B 2 2 ? -19.644 -2.793 4.037 1.00 0.00 1 GLU B N 13
ATOM 12518 C CA . GLU B 2 2 ? -20.318 -2.061 2.972 1.00 0.00 1 GLU B CA 13
ATOM 12519 C C . GLU B 2 2 ? -19.476 -0.878 2.499 1.00 0.00 1 GLU B C 13
ATOM 12520 O O . GLU B 2 2 ? -18.267 -0.838 2.725 1.00 0.00 1 GLU B O 13
ATOM 12532 N N . VAL B 2 3 ? -20.126 0.078 1.831 1.00 0.00 2 VAL B N 13
ATOM 12533 C CA . VAL B 2 3 ? -19.450 1.266 1.308 1.00 0.00 2 VAL B CA 13
ATOM 12534 C C . VAL B 2 3 ? -18.362 1.770 2.254 1.00 0.00 2 VAL B C 13
ATOM 12535 O O . VAL B 2 3 ? -17.201 1.402 2.120 1.00 0.00 2 VAL B O 13
ATOM 12548 N N . GLN B 2 4 ? -18.744 2.609 3.205 1.00 0.00 3 GLN B N 13
ATOM 12549 C CA . GLN B 2 4 ? -17.802 3.164 4.170 1.00 0.00 3 GLN B CA 13
ATOM 12550 C C . GLN B 2 4 ? -17.059 2.062 4.917 1.00 0.00 3 GLN B C 13
ATOM 12551 O O . GLN B 2 4 ? -15.861 2.170 5.168 1.00 0.00 3 GLN B O 13
ATOM 12565 N N . ALA B 2 5 ? -17.782 1.005 5.271 1.00 0.00 4 ALA B N 13
ATOM 12566 C CA . ALA B 2 5 ? -17.192 -0.117 6.000 1.00 0.00 4 ALA B CA 13
ATOM 12567 C C . ALA B 2 5 ? -15.930 -0.635 5.316 1.00 0.00 4 ALA B C 13
ATOM 12568 O O . ALA B 2 5 ? -15.021 -1.143 5.972 1.00 0.00 4 ALA B O 13
ATOM 12575 N N . LEU B 2 6 ? -15.873 -0.496 3.996 1.00 0.00 5 LEU B N 13
ATOM 12576 C CA . LEU B 2 6 ? -14.714 -0.942 3.228 1.00 0.00 5 LEU B CA 13
ATOM 12577 C C . LEU B 2 6 ? -13.982 0.257 2.653 1.00 0.00 5 LEU B C 13
ATOM 12578 O O . LEU B 2 6 ? -12.755 0.349 2.700 1.00 0.00 5 LEU B O 13
ATOM 12594 N N . LYS B 2 7 ? -14.768 1.173 2.117 1.00 0.00 6 LYS B N 13
ATOM 12595 C CA . LYS B 2 7 ? -14.267 2.400 1.521 1.00 0.00 6 LYS B CA 13
ATOM 12596 C C . LYS B 2 7 ? -13.292 3.115 2.458 1.00 0.00 6 LYS B C 13
ATOM 12597 O O . LYS B 2 7 ? -12.389 3.818 2.007 1.00 0.00 6 LYS B O 13
ATOM 12616 N N . LYS B 2 8 ? -13.487 2.936 3.761 1.00 0.00 7 LYS B N 13
ATOM 12617 C CA . LYS B 2 8 ? -12.626 3.573 4.754 1.00 0.00 7 LYS B CA 13
ATOM 12618 C C . LYS B 2 8 ? -11.430 2.692 5.109 1.00 0.00 7 LYS B C 13
ATOM 12619 O O . LYS B 2 8 ? -10.414 3.183 5.598 1.00 0.00 7 LYS B O 13
ATOM 12638 N N . ARG B 2 9 ? -11.554 1.390 4.864 1.00 0.00 8 ARG B N 13
ATOM 12639 C CA . ARG B 2 9 ? -10.473 0.457 5.167 1.00 0.00 8 ARG B CA 13
ATOM 12640 C C . ARG B 2 9 ? -9.341 0.576 4.147 1.00 0.00 8 ARG B C 13
ATOM 12641 O O . ARG B 2 9 ? -8.194 0.240 4.438 1.00 0.00 8 ARG B O 13
ATOM 12662 N N . VAL B 2 10 ? -9.674 1.056 2.952 1.00 0.00 9 VAL B N 13
ATOM 12663 C CA . VAL B 2 10 ? -8.687 1.218 1.890 1.00 0.00 9 VAL B CA 13
ATOM 12664 C C . VAL B 2 10 ? -7.540 2.121 2.335 1.00 0.00 9 VAL B C 13
ATOM 12665 O O . VAL B 2 10 ? -6.369 1.781 2.166 1.00 0.00 9 VAL B O 13
ATOM 12678 N N . GLN B 2 11 ? -7.884 3.274 2.900 1.00 0.00 10 GLN B N 13
ATOM 12679 C CA . GLN B 2 11 ? -6.881 4.228 3.364 1.00 0.00 10 GLN B CA 13
ATOM 12680 C C . GLN B 2 11 ? -5.844 3.550 4.256 1.00 0.00 10 GLN B C 13
ATOM 12681 O O . GLN B 2 11 ? -4.701 3.997 4.339 1.00 0.00 10 GLN B O 13
ATOM 12695 N N . ALA B 2 12 ? -6.249 2.473 4.920 1.00 0.00 11 ALA B N 13
ATOM 12696 C CA . ALA B 2 12 ? -5.353 1.740 5.807 1.00 0.00 11 ALA B CA 13
ATOM 12697 C C . ALA B 2 12 ? -4.291 0.968 5.026 1.00 0.00 11 ALA B C 13
ATOM 12698 O O . ALA B 2 12 ? -3.304 0.507 5.600 1.00 0.00 11 ALA B O 13
ATOM 12705 N N . LEU B 2 13 ? -4.494 0.824 3.718 1.00 0.00 12 LEU B N 13
ATOM 12706 C CA . LEU B 2 13 ? -3.544 0.101 2.878 1.00 0.00 12 LEU B CA 13
ATOM 12707 C C . LEU B 2 13 ? -2.620 1.066 2.141 1.00 0.00 12 LEU B C 13
ATOM 12708 O O . LEU B 2 13 ? -1.407 0.862 2.088 1.00 0.00 12 LEU B O 13
ATOM 12724 N N . LYS B 2 14 ? -3.207 2.108 1.563 1.00 0.00 13 LYS B N 13
ATOM 12725 C CA . LYS B 2 14 ? -2.442 3.101 0.815 1.00 0.00 13 LYS B CA 13
ATOM 12726 C C . LYS B 2 14 ? -1.763 4.107 1.742 1.00 0.00 13 LYS B C 13
ATOM 12727 O O . LYS B 2 14 ? -0.836 4.808 1.333 1.00 0.00 13 LYS B O 13
ATOM 12746 N N . ALA B 2 15 ? -2.219 4.176 2.988 1.00 0.00 14 ALA B N 13
ATOM 12747 C CA . ALA B 2 15 ? -1.640 5.100 3.958 1.00 0.00 14 ALA B CA 13
ATOM 12748 C C . ALA B 2 15 ? -0.170 4.784 4.205 1.00 0.00 14 ALA B C 13
ATOM 12749 O O . ALA B 2 15 ? 0.701 5.625 3.985 1.00 0.00 14 ALA B O 13
ATOM 12756 N N . ARG B 2 16 ? 0.098 3.567 4.667 1.00 0.00 15 ARG B N 13
ATOM 12757 C CA . ARG B 2 16 ? 1.463 3.139 4.948 1.00 0.00 15 ARG B CA 13
ATOM 12758 C C . ARG B 2 16 ? 2.176 2.698 3.673 1.00 0.00 15 ARG B C 13
ATOM 12759 O O . ARG B 2 16 ? 3.397 2.813 3.562 1.00 0.00 15 ARG B O 13
ATOM 12780 N N . ASN B 2 17 ? 1.408 2.192 2.712 1.00 0.00 16 ASN B N 13
ATOM 12781 C CA . ASN B 2 17 ? 1.970 1.733 1.447 1.00 0.00 16 ASN B CA 13
ATOM 12782 C C . ASN B 2 17 ? 2.562 2.897 0.659 1.00 0.00 16 ASN B C 13
ATOM 12783 O O . ASN B 2 17 ? 3.680 2.808 0.150 1.00 0.00 16 ASN B O 13
ATOM 12794 N N . TYR B 2 18 ? 1.808 3.986 0.560 1.00 0.00 17 TYR B N 13
ATOM 12795 C CA . TYR B 2 18 ? 2.263 5.164 -0.170 1.00 0.00 17 TYR B CA 13
ATOM 12796 C C . TYR B 2 18 ? 3.618 5.637 0.349 1.00 0.00 17 TYR B C 13
ATOM 12797 O O . TYR B 2 18 ? 4.435 6.162 -0.407 1.00 0.00 17 TYR B O 13
ATOM 12815 N N . ALA B 2 19 ? 3.848 5.446 1.644 1.00 0.00 18 ALA B N 13
ATOM 12816 C CA . ALA B 2 19 ? 5.104 5.853 2.262 1.00 0.00 18 ALA B CA 13
ATOM 12817 C C . ALA B 2 19 ? 6.264 5.010 1.751 1.00 0.00 18 ALA B C 13
ATOM 12818 O O . ALA B 2 19 ? 7.323 5.538 1.411 1.00 0.00 18 ALA B O 13
ATOM 12825 N N . LEU B 2 20 ? 6.060 3.697 1.691 1.00 0.00 19 LEU B N 13
ATOM 12826 C CA . LEU B 2 20 ? 7.100 2.796 1.208 1.00 0.00 19 LEU B CA 13
ATOM 12827 C C . LEU B 2 20 ? 7.378 3.060 -0.264 1.00 0.00 19 LEU B C 13
ATOM 12828 O O . LEU B 2 20 ? 8.521 3.246 -0.664 1.00 0.00 19 LEU B O 13
ATOM 12844 N N . LYS B 2 21 ? 6.318 3.086 -1.067 1.00 0.00 20 LYS B N 13
ATOM 12845 C CA . LYS B 2 21 ? 6.441 3.336 -2.501 1.00 0.00 20 LYS B CA 13
ATOM 12846 C C . LYS B 2 21 ? 7.389 4.499 -2.784 1.00 0.00 20 LYS B C 13
ATOM 12847 O O . LYS B 2 21 ? 8.035 4.549 -3.831 1.00 0.00 20 LYS B O 13
ATOM 12866 N N . GLN B 2 22 ? 7.455 5.438 -1.847 1.00 0.00 21 GLN B N 13
ATOM 12867 C CA . GLN B 2 22 ? 8.310 6.609 -1.995 1.00 0.00 21 GLN B CA 13
ATOM 12868 C C . GLN B 2 22 ? 9.771 6.286 -1.675 1.00 0.00 21 GLN B C 13
ATOM 12869 O O . GLN B 2 22 ? 10.679 6.748 -2.366 1.00 0.00 21 GLN B O 13
ATOM 12883 N N . LYS B 2 23 ? 9.994 5.505 -0.622 1.00 0.00 22 LYS B N 13
ATOM 12884 C CA . LYS B 2 23 ? 11.349 5.143 -0.215 1.00 0.00 22 LYS B CA 13
ATOM 12885 C C . LYS B 2 23 ? 11.817 3.855 -0.890 1.00 0.00 22 LYS B C 13
ATOM 12886 O O . LYS B 2 23 ? 13.017 3.629 -1.039 1.00 0.00 22 LYS B O 13
ATOM 12905 N N . VAL B 2 24 ? 10.866 3.014 -1.293 1.00 0.00 23 VAL B N 13
ATOM 12906 C CA . VAL B 2 24 ? 11.179 1.743 -1.947 1.00 0.00 23 VAL B CA 13
ATOM 12907 C C . VAL B 2 24 ? 12.296 1.905 -2.976 1.00 0.00 23 VAL B C 13
ATOM 12908 O O . VAL B 2 24 ? 13.354 1.288 -2.858 1.00 0.00 23 VAL B O 13
ATOM 12921 N N . GLN B 2 25 ? 12.053 2.733 -3.986 1.00 0.00 24 GLN B N 13
ATOM 12922 C CA . GLN B 2 25 ? 13.042 2.963 -5.030 1.00 0.00 24 GLN B CA 13
ATOM 12923 C C . GLN B 2 25 ? 14.290 3.646 -4.471 1.00 0.00 24 GLN B C 13
ATOM 12924 O O . GLN B 2 25 ? 15.339 3.664 -5.113 1.00 0.00 24 GLN B O 13
ATOM 12938 N N . ALA B 2 26 ? 14.176 4.200 -3.269 1.00 0.00 25 ALA B N 13
ATOM 12939 C CA . ALA B 2 26 ? 15.302 4.867 -2.631 1.00 0.00 25 ALA B CA 13
ATOM 12940 C C . ALA B 2 26 ? 16.203 3.851 -1.934 1.00 0.00 25 ALA B C 13
ATOM 12941 O O . ALA B 2 26 ? 17.394 4.091 -1.739 1.00 0.00 25 ALA B O 13
ATOM 12948 N N . LEU B 2 27 ? 15.621 2.714 -1.560 1.00 0.00 26 LEU B N 13
ATOM 12949 C CA . LEU B 2 27 ? 16.363 1.656 -0.882 1.00 0.00 26 LEU B CA 13
ATOM 12950 C C . LEU B 2 27 ? 17.186 0.835 -1.871 1.00 0.00 26 LEU B C 13
ATOM 12951 O O . LEU B 2 27 ? 18.386 0.637 -1.679 1.00 0.00 26 LEU B O 13
ATOM 12967 N N . ARG B 2 28 ? 16.532 0.349 -2.923 1.00 0.00 27 ARG B N 13
ATOM 12968 C CA . ARG B 2 28 ? 17.200 -0.463 -3.938 1.00 0.00 27 ARG B CA 13
ATOM 12969 C C . ARG B 2 28 ? 18.493 0.199 -4.417 1.00 0.00 27 ARG B C 13
ATOM 12970 O O . ARG B 2 28 ? 19.437 -0.481 -4.821 1.00 0.00 27 ARG B O 13
ATOM 12991 N N . HIS B 2 29 ? 18.527 1.526 -4.369 1.00 0.00 28 HIS B N 13
ATOM 12992 C CA . HIS B 2 29 ? 19.701 2.276 -4.799 1.00 0.00 28 HIS B CA 13
ATOM 12993 C C . HIS B 2 29 ? 20.757 2.313 -3.698 1.00 0.00 28 HIS B C 13
ATOM 12994 O O . HIS B 2 29 ? 21.856 1.784 -3.862 1.00 0.00 28 HIS B O 13
ATOM 13008 N N . LYS B 2 30 ? 20.415 2.941 -2.577 1.00 0.00 29 LYS B N 13
ATOM 13009 C CA . LYS B 2 30 ? 21.333 3.046 -1.450 1.00 0.00 29 LYS B CA 13
ATOM 13010 C C . LYS B 2 30 ? 21.593 1.677 -0.828 1.00 0.00 29 LYS B C 13
ATOM 13011 O O . LYS B 2 30 ? 20.659 0.974 -0.442 1.00 0.00 29 LYS B O 13
ATOM 13030 N N . GLY B 2 31 ? 22.865 1.306 -0.736 1.00 0.00 30 GLY B N 13
ATOM 13031 C CA . GLY B 2 31 ? 23.223 0.022 -0.162 1.00 0.00 30 GLY B CA 13
ATOM 13032 C C . GLY B 2 31 ? 24.173 -0.765 -1.044 1.00 0.00 30 GLY B C 13
ATOM 13033 O O . GLY B 2 31 ? 25.257 -0.289 -1.380 1.00 0.00 30 GLY B O 13
ATOM 13046 N N . GLU A 1 2 ? -21.251 3.327 -4.294 1.00 0.00 1 GLU A N 14
ATOM 13047 C CA . GLU A 1 2 ? -20.258 2.591 -5.067 1.00 0.00 1 GLU A CA 14
ATOM 13048 C C . GLU A 1 2 ? -19.539 1.567 -4.195 1.00 0.00 1 GLU A C 14
ATOM 13049 O O . GLU A 1 2 ? -18.612 1.906 -3.458 1.00 0.00 1 GLU A O 14
ATOM 13061 N N . VAL A 1 3 ? -19.972 0.315 -4.284 1.00 0.00 2 VAL A N 14
ATOM 13062 C CA . VAL A 1 3 ? -19.370 -0.759 -3.504 1.00 0.00 2 VAL A CA 14
ATOM 13063 C C . VAL A 1 3 ? -18.217 -1.412 -4.260 1.00 0.00 2 VAL A C 14
ATOM 13064 O O . VAL A 1 3 ? -17.113 -1.547 -3.733 1.00 0.00 2 VAL A O 14
ATOM 13077 N N . ALA A 1 4 ? -18.482 -1.819 -5.498 1.00 0.00 3 ALA A N 14
ATOM 13078 C CA . ALA A 1 4 ? -17.468 -2.459 -6.326 1.00 0.00 3 ALA A CA 14
ATOM 13079 C C . ALA A 1 4 ? -16.248 -1.561 -6.500 1.00 0.00 3 ALA A C 14
ATOM 13080 O O . ALA A 1 4 ? -15.116 -2.039 -6.556 1.00 0.00 3 ALA A O 14
ATOM 13087 N N . GLN A 1 5 ? -16.488 -0.257 -6.587 1.00 0.00 4 GLN A N 14
ATOM 13088 C CA . GLN A 1 5 ? -15.408 0.709 -6.756 1.00 0.00 4 GLN A CA 14
ATOM 13089 C C . GLN A 1 5 ? -14.500 0.733 -5.529 1.00 0.00 4 GLN A C 14
ATOM 13090 O O . GLN A 1 5 ? -13.295 0.957 -5.641 1.00 0.00 4 GLN A O 14
ATOM 13104 N N . LEU A 1 6 ? -15.087 0.500 -4.360 1.00 0.00 5 LEU A N 14
ATOM 13105 C CA . LEU A 1 6 ? -14.331 0.495 -3.113 1.00 0.00 5 LEU A CA 14
ATOM 13106 C C . LEU A 1 6 ? -13.755 -0.889 -2.831 1.00 0.00 5 LEU A C 14
ATOM 13107 O O . LEU A 1 6 ? -12.696 -1.019 -2.218 1.00 0.00 5 LEU A O 14
ATOM 13123 N N . GLU A 1 7 ? -14.459 -1.921 -3.285 1.00 0.00 6 GLU A N 14
ATOM 13124 C CA . GLU A 1 7 ? -14.018 -3.297 -3.082 1.00 0.00 6 GLU A CA 14
ATOM 13125 C C . GLU A 1 7 ? -12.640 -3.523 -3.691 1.00 0.00 6 GLU A C 14
ATOM 13126 O O . GLU A 1 7 ? -11.710 -3.954 -3.008 1.00 0.00 6 GLU A O 14
ATOM 13138 N N . LYS A 1 8 ? -12.517 -3.235 -4.982 1.00 0.00 7 LYS A N 14
ATOM 13139 C CA . LYS A 1 8 ? -11.254 -3.412 -5.685 1.00 0.00 7 LYS A CA 14
ATOM 13140 C C . LYS A 1 8 ? -10.197 -2.444 -5.166 1.00 0.00 7 LYS A C 14
ATOM 13141 O O . LYS A 1 8 ? -8.998 -2.712 -5.262 1.00 0.00 7 LYS A O 14
ATOM 13160 N N . GLU A 1 9 ? -10.642 -1.320 -4.611 1.00 0.00 8 GLU A N 14
ATOM 13161 C CA . GLU A 1 9 ? -9.725 -0.323 -4.075 1.00 0.00 8 GLU A CA 14
ATOM 13162 C C . GLU A 1 9 ? -8.813 -0.941 -3.018 1.00 0.00 8 GLU A C 14
ATOM 13163 O O . GLU A 1 9 ? -7.681 -0.498 -2.825 1.00 0.00 8 GLU A O 14
ATOM 13175 N N . VAL A 1 10 ? -9.314 -1.973 -2.345 1.00 0.00 9 VAL A N 14
ATOM 13176 C CA . VAL A 1 10 ? -8.544 -2.661 -1.317 1.00 0.00 9 VAL A CA 14
ATOM 13177 C C . VAL A 1 10 ? -7.559 -3.634 -1.953 1.00 0.00 9 VAL A C 14
ATOM 13178 O O . VAL A 1 10 ? -6.354 -3.556 -1.717 1.00 0.00 9 VAL A O 14
ATOM 13191 N N . ALA A 1 11 ? -8.078 -4.544 -2.773 1.00 0.00 10 ALA A N 14
ATOM 13192 C CA . ALA A 1 11 ? -7.240 -5.523 -3.454 1.00 0.00 10 ALA A CA 14
ATOM 13193 C C . ALA A 1 11 ? -6.121 -4.827 -4.221 1.00 0.00 10 ALA A C 14
ATOM 13194 O O . ALA A 1 11 ? -5.047 -5.393 -4.427 1.00 0.00 10 ALA A O 14
ATOM 13201 N N . GLN A 1 12 ? -6.382 -3.590 -4.635 1.00 0.00 11 GLN A N 14
ATOM 13202 C CA . GLN A 1 12 ? -5.402 -2.804 -5.372 1.00 0.00 11 GLN A CA 14
ATOM 13203 C C . GLN A 1 12 ? -4.170 -2.537 -4.511 1.00 0.00 11 GLN A C 14
ATOM 13204 O O . GLN A 1 12 ? -3.039 -2.749 -4.947 1.00 0.00 11 GLN A O 14
ATOM 13218 N N . LEU A 1 13 ? -4.399 -2.071 -3.287 1.00 0.00 12 LEU A N 14
ATOM 13219 C CA . LEU A 1 13 ? -3.307 -1.778 -2.365 1.00 0.00 12 LEU A CA 14
ATOM 13220 C C . LEU A 1 13 ? -2.843 -3.041 -1.650 1.00 0.00 12 LEU A C 14
ATOM 13221 O O . LEU A 1 13 ? -1.660 -3.201 -1.360 1.00 0.00 12 LEU A O 14
ATOM 13237 N N . GLU A 1 14 ? -3.780 -3.936 -1.364 1.00 0.00 13 GLU A N 14
ATOM 13238 C CA . GLU A 1 14 ? -3.458 -5.184 -0.679 1.00 0.00 13 GLU A CA 14
ATOM 13239 C C . GLU A 1 14 ? -2.398 -5.971 -1.447 1.00 0.00 13 GLU A C 14
ATOM 13240 O O . GLU A 1 14 ? -1.665 -6.770 -0.865 1.00 0.00 13 GLU A O 14
ATOM 13252 N N . ALA A 1 15 ? -2.320 -5.736 -2.753 1.00 0.00 14 ALA A N 14
ATOM 13253 C CA . ALA A 1 15 ? -1.349 -6.421 -3.595 1.00 0.00 14 ALA A CA 14
ATOM 13254 C C . ALA A 1 15 ? -0.041 -5.638 -3.670 1.00 0.00 14 ALA A C 14
ATOM 13255 O O . ALA A 1 15 ? 1.043 -6.220 -3.676 1.00 0.00 14 ALA A O 14
ATOM 13262 N N . GLU A 1 16 ? -0.154 -4.314 -3.726 1.00 0.00 15 GLU A N 14
ATOM 13263 C CA . GLU A 1 16 ? 1.019 -3.449 -3.798 1.00 0.00 15 GLU A CA 14
ATOM 13264 C C . GLU A 1 16 ? 1.618 -3.230 -2.414 1.00 0.00 15 GLU A C 14
ATOM 13265 O O . GLU A 1 16 ? 2.802 -3.484 -2.191 1.00 0.00 15 GLU A O 14
ATOM 13277 N N . ASN A 1 17 ? 0.792 -2.757 -1.486 1.00 0.00 16 ASN A N 14
ATOM 13278 C CA . ASN A 1 17 ? 1.234 -2.504 -0.119 1.00 0.00 16 ASN A CA 14
ATOM 13279 C C . ASN A 1 17 ? 1.907 -3.735 0.481 1.00 0.00 16 ASN A C 14
ATOM 13280 O O . ASN A 1 17 ? 2.790 -3.619 1.331 1.00 0.00 16 ASN A O 14
ATOM 13291 N N . TYR A 1 18 ? 1.485 -4.912 0.032 1.00 0.00 17 TYR A N 14
ATOM 13292 C CA . TYR A 1 18 ? 2.048 -6.164 0.523 1.00 0.00 17 TYR A CA 14
ATOM 13293 C C . TYR A 1 18 ? 3.368 -6.476 -0.176 1.00 0.00 17 TYR A C 14
ATOM 13294 O O . TYR A 1 18 ? 4.341 -6.880 0.462 1.00 0.00 17 TYR A O 14
ATOM 13312 N N . GLN A 1 19 ? 3.394 -6.287 -1.491 1.00 0.00 18 GLN A N 14
ATOM 13313 C CA . GLN A 1 19 ? 4.593 -6.551 -2.278 1.00 0.00 18 GLN A CA 14
ATOM 13314 C C . GLN A 1 19 ? 5.755 -5.672 -1.824 1.00 0.00 18 GLN A C 14
ATOM 13315 O O . GLN A 1 19 ? 6.919 -6.044 -1.969 1.00 0.00 18 GLN A O 14
ATOM 13329 N N . LEU A 1 20 ? 5.432 -4.503 -1.277 1.00 0.00 19 LEU A N 14
ATOM 13330 C CA . LEU A 1 20 ? 6.453 -3.574 -0.808 1.00 0.00 19 LEU A CA 14
ATOM 13331 C C . LEU A 1 20 ? 6.822 -3.851 0.645 1.00 0.00 19 LEU A C 14
ATOM 13332 O O . LEU A 1 20 ? 7.990 -4.051 0.969 1.00 0.00 19 LEU A O 14
ATOM 13348 N N . GLU A 1 21 ? 5.820 -3.860 1.519 1.00 0.00 20 GLU A N 14
ATOM 13349 C CA . GLU A 1 21 ? 6.040 -4.108 2.941 1.00 0.00 20 GLU A CA 14
ATOM 13350 C C . GLU A 1 21 ? 6.937 -5.325 3.165 1.00 0.00 20 GLU A C 14
ATOM 13351 O O . GLU A 1 21 ? 7.641 -5.411 4.171 1.00 0.00 20 GLU A O 14
ATOM 13363 N N . GLN A 1 22 ? 6.904 -6.264 2.225 1.00 0.00 21 GLN A N 14
ATOM 13364 C CA . GLN A 1 22 ? 7.714 -7.474 2.328 1.00 0.00 21 GLN A CA 14
ATOM 13365 C C . GLN A 1 22 ? 9.085 -7.277 1.684 1.00 0.00 21 GLN A C 14
ATOM 13366 O O . GLN A 1 22 ? 10.060 -7.920 2.073 1.00 0.00 21 GLN A O 14
ATOM 13380 N N . GLU A 1 23 ? 9.152 -6.388 0.697 1.00 0.00 22 GLU A N 14
ATOM 13381 C CA . GLU A 1 23 ? 10.404 -6.114 0.001 1.00 0.00 22 GLU A CA 14
ATOM 13382 C C . GLU A 1 23 ? 11.215 -5.047 0.730 1.00 0.00 22 GLU A C 14
ATOM 13383 O O . GLU A 1 23 ? 12.446 -5.075 0.722 1.00 0.00 22 GLU A O 14
ATOM 13395 N N . VAL A 1 24 ? 10.518 -4.107 1.356 1.00 0.00 23 VAL A N 14
ATOM 13396 C CA . VAL A 1 24 ? 11.170 -3.029 2.090 1.00 0.00 23 VAL A CA 14
ATOM 13397 C C . VAL A 1 24 ? 11.904 -3.562 3.314 1.00 0.00 23 VAL A C 14
ATOM 13398 O O . VAL A 1 24 ? 12.911 -2.998 3.742 1.00 0.00 23 VAL A O 14
ATOM 13411 N N . ALA A 1 25 ? 11.393 -4.653 3.876 1.00 0.00 24 ALA A N 14
ATOM 13412 C CA . ALA A 1 25 ? 11.998 -5.264 5.053 1.00 0.00 24 ALA A CA 14
ATOM 13413 C C . ALA A 1 25 ? 13.399 -5.793 4.753 1.00 0.00 24 ALA A C 14
ATOM 13414 O O . ALA A 1 25 ? 14.173 -6.072 5.668 1.00 0.00 24 ALA A O 14
ATOM 13421 N N . GLN A 1 26 ? 13.722 -5.935 3.469 1.00 0.00 25 GLN A N 14
ATOM 13422 C CA . GLN A 1 26 ? 15.031 -6.438 3.065 1.00 0.00 25 GLN A CA 14
ATOM 13423 C C . GLN A 1 26 ? 15.850 -5.353 2.369 1.00 0.00 25 GLN A C 14
ATOM 13424 O O . GLN A 1 26 ? 17.079 -5.363 2.423 1.00 0.00 25 GLN A O 14
ATOM 13438 N N . LEU A 1 27 ? 15.164 -4.422 1.713 1.00 0.00 26 LEU A N 14
ATOM 13439 C CA . LEU A 1 27 ? 15.836 -3.338 1.005 1.00 0.00 26 LEU A CA 14
ATOM 13440 C C . LEU A 1 27 ? 16.634 -2.463 1.969 1.00 0.00 26 LEU A C 14
ATOM 13441 O O . LEU A 1 27 ? 17.859 -2.563 2.041 1.00 0.00 26 LEU A O 14
ATOM 13457 N N . GLU A 1 28 ? 15.935 -1.604 2.703 1.00 0.00 27 GLU A N 14
ATOM 13458 C CA . GLU A 1 28 ? 16.582 -0.709 3.657 1.00 0.00 27 GLU A CA 14
ATOM 13459 C C . GLU A 1 28 ? 17.271 -1.496 4.769 1.00 0.00 27 GLU A C 14
ATOM 13460 O O . GLU A 1 28 ? 18.312 -1.083 5.279 1.00 0.00 27 GLU A O 14
ATOM 13472 N N . HIS A 1 29 ? 16.684 -2.627 5.139 1.00 0.00 28 HIS A N 14
ATOM 13473 C CA . HIS A 1 29 ? 17.242 -3.468 6.192 1.00 0.00 28 HIS A CA 14
ATOM 13474 C C . HIS A 1 29 ? 18.540 -4.125 5.733 1.00 0.00 28 HIS A C 14
ATOM 13475 O O . HIS A 1 29 ? 19.609 -3.864 6.284 1.00 0.00 28 HIS A O 14
ATOM 13489 N N . GLU A 1 30 ? 18.438 -4.979 4.719 1.00 0.00 29 GLU A N 14
ATOM 13490 C CA . GLU A 1 30 ? 19.604 -5.673 4.186 1.00 0.00 29 GLU A CA 14
ATOM 13491 C C . GLU A 1 30 ? 20.321 -4.814 3.148 1.00 0.00 29 GLU A C 14
ATOM 13492 O O . GLU A 1 30 ? 19.722 -4.386 2.162 1.00 0.00 29 GLU A O 14
ATOM 13504 N N . GLY A 1 31 ? 21.607 -4.568 3.378 1.00 0.00 30 GLY A N 14
ATOM 13505 C CA . GLY A 1 31 ? 22.384 -3.763 2.454 1.00 0.00 30 GLY A CA 14
ATOM 13506 C C . GLY A 1 31 ? 23.772 -4.325 2.220 1.00 0.00 30 GLY A C 14
ATOM 13507 O O . GLY A 1 31 ? 23.923 -5.417 1.671 1.00 0.00 30 GLY A O 14
ATOM 13520 N N . GLU B 2 2 ? -19.337 -2.764 3.344 1.00 0.00 1 GLU B N 14
ATOM 13521 C CA . GLU B 2 2 ? -19.978 -1.777 2.483 1.00 0.00 1 GLU B CA 14
ATOM 13522 C C . GLU B 2 2 ? -19.082 -0.559 2.277 1.00 0.00 1 GLU B C 14
ATOM 13523 O O . GLU B 2 2 ? -17.875 -0.619 2.510 1.00 0.00 1 GLU B O 14
ATOM 13535 N N . VAL B 2 3 ? -19.685 0.544 1.827 1.00 0.00 2 VAL B N 14
ATOM 13536 C CA . VAL B 2 3 ? -18.954 1.786 1.573 1.00 0.00 2 VAL B CA 14
ATOM 13537 C C . VAL B 2 3 ? -17.878 2.044 2.627 1.00 0.00 2 VAL B C 14
ATOM 13538 O O . VAL B 2 3 ? -16.729 1.662 2.448 1.00 0.00 2 VAL B O 14
ATOM 13551 N N . GLN B 2 4 ? -18.258 2.690 3.719 1.00 0.00 3 GLN B N 14
ATOM 13552 C CA . GLN B 2 4 ? -17.327 3.000 4.798 1.00 0.00 3 GLN B CA 14
ATOM 13553 C C . GLN B 2 4 ? -16.633 1.743 5.312 1.00 0.00 3 GLN B C 14
ATOM 13554 O O . GLN B 2 4 ? -15.451 1.766 5.650 1.00 0.00 3 GLN B O 14
ATOM 13568 N N . ALA B 2 5 ? -17.378 0.648 5.378 1.00 0.00 4 ALA B N 14
ATOM 13569 C CA . ALA B 2 5 ? -16.832 -0.616 5.866 1.00 0.00 4 ALA B CA 14
ATOM 13570 C C . ALA B 2 5 ? -15.586 -1.028 5.087 1.00 0.00 4 ALA B C 14
ATOM 13571 O O . ALA B 2 5 ? -14.703 -1.697 5.625 1.00 0.00 4 ALA B O 14
ATOM 13578 N N . LEU B 2 6 ? -15.511 -0.618 3.828 1.00 0.00 5 LEU B N 14
ATOM 13579 C CA . LEU B 2 6 ? -14.362 -0.940 2.989 1.00 0.00 5 LEU B CA 14
ATOM 13580 C C . LEU B 2 6 ? -13.582 0.326 2.676 1.00 0.00 5 LEU B C 14
ATOM 13581 O O . LEU B 2 6 ? -12.356 0.370 2.774 1.00 0.00 5 LEU B O 14
ATOM 13597 N N . LYS B 2 7 ? -14.327 1.356 2.309 1.00 0.00 6 LYS B N 14
ATOM 13598 C CA . LYS B 2 7 ? -13.771 2.657 1.981 1.00 0.00 6 LYS B CA 14
ATOM 13599 C C . LYS B 2 7 ? -12.732 3.089 3.016 1.00 0.00 6 LYS B C 14
ATOM 13600 O O . LYS B 2 7 ? -11.725 3.710 2.674 1.00 0.00 6 LYS B O 14
ATOM 13619 N N . LYS B 2 8 ? -12.982 2.757 4.279 1.00 0.00 7 LYS B N 14
ATOM 13620 C CA . LYS B 2 8 ? -12.065 3.115 5.354 1.00 0.00 7 LYS B CA 14
ATOM 13621 C C . LYS B 2 8 ? -10.946 2.089 5.476 1.00 0.00 7 LYS B C 14
ATOM 13622 O O . LYS B 2 8 ? -9.792 2.440 5.717 1.00 0.00 7 LYS B O 14
ATOM 13641 N N . ARG B 2 9 ? -11.295 0.820 5.310 1.00 0.00 8 ARG B N 14
ATOM 13642 C CA . ARG B 2 9 ? -10.317 -0.258 5.404 1.00 0.00 8 ARG B CA 14
ATOM 13643 C C . ARG B 2 9 ? -9.195 -0.069 4.379 1.00 0.00 8 ARG B C 14
ATOM 13644 O O . ARG B 2 9 ? -8.080 -0.556 4.570 1.00 0.00 8 ARG B O 14
ATOM 13665 N N . VAL B 2 10 ? -9.500 0.640 3.296 1.00 0.00 9 VAL B N 14
ATOM 13666 C CA . VAL B 2 10 ? -8.519 0.892 2.245 1.00 0.00 9 VAL B CA 14
ATOM 13667 C C . VAL B 2 10 ? -7.383 1.773 2.754 1.00 0.00 9 VAL B C 14
ATOM 13668 O O . VAL B 2 10 ? -6.211 1.504 2.488 1.00 0.00 9 VAL B O 14
ATOM 13681 N N . GLN B 2 11 ? -7.734 2.830 3.481 1.00 0.00 10 GLN B N 14
ATOM 13682 C CA . GLN B 2 11 ? -6.739 3.751 4.020 1.00 0.00 10 GLN B CA 14
ATOM 13683 C C . GLN B 2 11 ? -5.671 3.003 4.815 1.00 0.00 10 GLN B C 14
ATOM 13684 O O . GLN B 2 11 ? -4.544 3.479 4.957 1.00 0.00 10 GLN B O 14
ATOM 13698 N N . ALA B 2 12 ? -6.031 1.834 5.333 1.00 0.00 11 ALA B N 14
ATOM 13699 C CA . ALA B 2 12 ? -5.102 1.026 6.115 1.00 0.00 11 ALA B CA 14
ATOM 13700 C C . ALA B 2 12 ? -4.074 0.325 5.226 1.00 0.00 11 ALA B C 14
ATOM 13701 O O . ALA B 2 12 ? -3.154 -0.324 5.726 1.00 0.00 11 ALA B O 14
ATOM 13708 N N . LEU B 2 13 ? -4.228 0.450 3.909 1.00 0.00 12 LEU B N 14
ATOM 13709 C CA . LEU B 2 13 ? -3.304 -0.181 2.973 1.00 0.00 12 LEU B CA 14
ATOM 13710 C C . LEU B 2 13 ? -2.412 0.857 2.297 1.00 0.00 12 LEU B C 14
ATOM 13711 O O . LEU B 2 13 ? -1.195 0.692 2.222 1.00 0.00 12 LEU B O 14
ATOM 13727 N N . LYS B 2 14 ? -3.031 1.923 1.796 1.00 0.00 13 LYS B N 14
ATOM 13728 C CA . LYS B 2 14 ? -2.296 2.984 1.113 1.00 0.00 13 LYS B CA 14
ATOM 13729 C C . LYS B 2 14 ? -1.600 3.916 2.103 1.00 0.00 13 LYS B C 14
ATOM 13730 O O . LYS B 2 14 ? -0.671 4.636 1.738 1.00 0.00 13 LYS B O 14
ATOM 13749 N N . ALA B 2 15 ? -2.049 3.901 3.355 1.00 0.00 14 ALA B N 14
ATOM 13750 C CA . ALA B 2 15 ? -1.459 4.751 4.384 1.00 0.00 14 ALA B CA 14
ATOM 13751 C C . ALA B 2 15 ? 0.038 4.494 4.525 1.00 0.00 14 ALA B C 14
ATOM 13752 O O . ALA B 2 15 ? 0.839 5.428 4.545 1.00 0.00 14 ALA B O 14
ATOM 13759 N N . ARG B 2 16 ? 0.407 3.222 4.625 1.00 0.00 15 ARG B N 14
ATOM 13760 C CA . ARG B 2 16 ? 1.808 2.843 4.765 1.00 0.00 15 ARG B CA 14
ATOM 13761 C C . ARG B 2 16 ? 2.462 2.656 3.400 1.00 0.00 15 ARG B C 14
ATOM 13762 O O . ARG B 2 16 ? 3.620 3.022 3.201 1.00 0.00 15 ARG B O 14
ATOM 13783 N N . ASN B 2 17 ? 1.713 2.082 2.465 1.00 0.00 16 ASN B N 14
ATOM 13784 C CA . ASN B 2 17 ? 2.217 1.842 1.117 1.00 0.00 16 ASN B CA 14
ATOM 13785 C C . ASN B 2 17 ? 2.697 3.138 0.469 1.00 0.00 16 ASN B C 14
ATOM 13786 O O . ASN B 2 17 ? 3.736 3.163 -0.191 1.00 0.00 16 ASN B O 14
ATOM 13797 N N . TYR B 2 18 ? 1.936 4.212 0.658 1.00 0.00 17 TYR B N 14
ATOM 13798 C CA . TYR B 2 18 ? 2.288 5.508 0.085 1.00 0.00 17 TYR B CA 14
ATOM 13799 C C . TYR B 2 18 ? 3.727 5.887 0.428 1.00 0.00 17 TYR B C 14
ATOM 13800 O O . TYR B 2 18 ? 4.437 6.469 -0.391 1.00 0.00 17 TYR B O 14
ATOM 13818 N N . ALA B 2 19 ? 4.148 5.554 1.643 1.00 0.00 18 ALA B N 14
ATOM 13819 C CA . ALA B 2 19 ? 5.500 5.863 2.090 1.00 0.00 18 ALA B CA 14
ATOM 13820 C C . ALA B 2 19 ? 6.519 4.944 1.427 1.00 0.00 18 ALA B C 14
ATOM 13821 O O . ALA B 2 19 ? 7.540 5.404 0.915 1.00 0.00 18 ALA B O 14
ATOM 13828 N N . LEU B 2 20 ? 6.238 3.645 1.432 1.00 0.00 19 LEU B N 14
ATOM 13829 C CA . LEU B 2 20 ? 7.142 2.679 0.820 1.00 0.00 19 LEU B CA 14
ATOM 13830 C C . LEU B 2 20 ? 7.230 2.921 -0.681 1.00 0.00 19 LEU B C 14
ATOM 13831 O O . LEU B 2 20 ? 8.312 3.086 -1.230 1.00 0.00 19 LEU B O 14
ATOM 13847 N N . LYS B 2 21 ? 6.077 2.954 -1.341 1.00 0.00 20 LYS B N 14
ATOM 13848 C CA . LYS B 2 21 ? 6.021 3.183 -2.783 1.00 0.00 20 LYS B CA 14
ATOM 13849 C C . LYS B 2 21 ? 6.942 4.329 -3.204 1.00 0.00 20 LYS B C 14
ATOM 13850 O O . LYS B 2 21 ? 7.413 4.373 -4.340 1.00 0.00 20 LYS B O 14
ATOM 13869 N N . GLN B 2 22 ? 7.182 5.259 -2.285 1.00 0.00 21 GLN B N 14
ATOM 13870 C CA . GLN B 2 22 ? 8.032 6.410 -2.565 1.00 0.00 21 GLN B CA 14
ATOM 13871 C C . GLN B 2 22 ? 9.509 6.117 -2.277 1.00 0.00 21 GLN B C 14
ATOM 13872 O O . GLN B 2 22 ? 10.383 6.501 -3.054 1.00 0.00 21 GLN B O 14
ATOM 13886 N N . LYS B 2 23 ? 9.785 5.459 -1.154 1.00 0.00 22 LYS B N 14
ATOM 13887 C CA . LYS B 2 23 ? 11.163 5.147 -0.769 1.00 0.00 22 LYS B CA 14
ATOM 13888 C C . LYS B 2 23 ? 11.625 3.795 -1.313 1.00 0.00 22 LYS B C 14
ATOM 13889 O O . LYS B 2 23 ? 12.801 3.621 -1.633 1.00 0.00 22 LYS B O 14
ATOM 13908 N N . VAL B 2 24 ? 10.702 2.838 -1.401 1.00 0.00 23 VAL B N 14
ATOM 13909 C CA . VAL B 2 24 ? 11.013 1.492 -1.890 1.00 0.00 23 VAL B CA 14
ATOM 13910 C C . VAL B 2 24 ? 12.005 1.527 -3.055 1.00 0.00 23 VAL B C 14
ATOM 13911 O O . VAL B 2 24 ? 13.120 1.013 -2.947 1.00 0.00 23 VAL B O 14
ATOM 13924 N N . GLN B 2 25 ? 11.592 2.130 -4.164 1.00 0.00 24 GLN B N 14
ATOM 13925 C CA . GLN B 2 25 ? 12.445 2.225 -5.345 1.00 0.00 24 GLN B CA 14
ATOM 13926 C C . GLN B 2 25 ? 13.783 2.876 -5.006 1.00 0.00 24 GLN B C 14
ATOM 13927 O O . GLN B 2 25 ? 14.800 2.589 -5.638 1.00 0.00 24 GLN B O 14
ATOM 13941 N N . ALA B 2 26 ? 13.776 3.751 -4.007 1.00 0.00 25 ALA B N 14
ATOM 13942 C CA . ALA B 2 26 ? 14.990 4.440 -3.586 1.00 0.00 25 ALA B CA 14
ATOM 13943 C C . ALA B 2 26 ? 15.936 3.490 -2.859 1.00 0.00 25 ALA B C 14
ATOM 13944 O O . ALA B 2 26 ? 17.152 3.558 -3.031 1.00 0.00 25 ALA B O 14
ATOM 13951 N N . LEU B 2 27 ? 15.369 2.604 -2.046 1.00 0.00 26 LEU B N 14
ATOM 13952 C CA . LEU B 2 27 ? 16.163 1.640 -1.294 1.00 0.00 26 LEU B CA 14
ATOM 13953 C C . LEU B 2 27 ? 16.823 0.631 -2.229 1.00 0.00 26 LEU B C 14
ATOM 13954 O O . LEU B 2 27 ? 17.975 0.248 -2.031 1.00 0.00 26 LEU B O 14
ATOM 13970 N N . ARG B 2 28 ? 16.084 0.204 -3.247 1.00 0.00 27 ARG B N 14
ATOM 13971 C CA . ARG B 2 28 ? 16.597 -0.763 -4.213 1.00 0.00 27 ARG B CA 14
ATOM 13972 C C . ARG B 2 28 ? 17.446 -0.083 -5.289 1.00 0.00 27 ARG B C 14
ATOM 13973 O O . ARG B 2 28 ? 17.953 -0.744 -6.195 1.00 0.00 27 ARG B O 14
ATOM 13994 N N . HIS B 2 29 ? 17.601 1.235 -5.186 1.00 0.00 28 HIS B N 14
ATOM 13995 C CA . HIS B 2 29 ? 18.392 1.986 -6.154 1.00 0.00 28 HIS B CA 14
ATOM 13996 C C . HIS B 2 29 ? 19.852 2.068 -5.717 1.00 0.00 28 HIS B C 14
ATOM 13997 O O . HIS B 2 29 ? 20.762 2.037 -6.546 1.00 0.00 28 HIS B O 14
ATOM 14011 N N . LYS B 2 30 ? 20.067 2.172 -4.409 1.00 0.00 29 LYS B N 14
ATOM 14012 C CA . LYS B 2 30 ? 21.415 2.258 -3.860 1.00 0.00 29 LYS B CA 14
ATOM 14013 C C . LYS B 2 30 ? 22.092 0.891 -3.858 1.00 0.00 29 LYS B C 14
ATOM 14014 O O . LYS B 2 30 ? 23.246 0.758 -4.266 1.00 0.00 29 LYS B O 14
ATOM 14033 N N . GLY B 2 31 ? 21.367 -0.122 -3.395 1.00 0.00 30 GLY B N 14
ATOM 14034 C CA . GLY B 2 31 ? 21.915 -1.466 -3.347 1.00 0.00 30 GLY B CA 14
ATOM 14035 C C . GLY B 2 31 ? 21.563 -2.280 -4.577 1.00 0.00 30 GLY B C 14
ATOM 14036 O O . GLY B 2 31 ? 21.185 -3.446 -4.471 1.00 0.00 30 GLY B O 14
ATOM 14049 N N . GLU A 1 2 ? -22.884 -0.254 -1.948 1.00 0.00 1 GLU A N 15
ATOM 14050 C CA . GLU A 1 2 ? -22.213 -1.389 -2.571 1.00 0.00 1 GLU A CA 15
ATOM 14051 C C . GLU A 1 2 ? -20.966 -1.782 -1.786 1.00 0.00 1 GLU A C 15
ATOM 14052 O O . GLU A 1 2 ? -20.018 -1.003 -1.677 1.00 0.00 1 GLU A O 15
ATOM 14064 N N . VAL A 1 3 ? -20.974 -2.993 -1.239 1.00 0.00 2 VAL A N 15
ATOM 14065 C CA . VAL A 1 3 ? -19.844 -3.489 -0.464 1.00 0.00 2 VAL A CA 15
ATOM 14066 C C . VAL A 1 3 ? -18.763 -4.063 -1.373 1.00 0.00 2 VAL A C 15
ATOM 14067 O O . VAL A 1 3 ? -17.591 -3.706 -1.261 1.00 0.00 2 VAL A O 15
ATOM 14080 N N . ALA A 1 4 ? -19.165 -4.954 -2.275 1.00 0.00 3 ALA A N 15
ATOM 14081 C CA . ALA A 1 4 ? -18.229 -5.575 -3.203 1.00 0.00 3 ALA A CA 15
ATOM 14082 C C . ALA A 1 4 ? -17.485 -4.523 -4.017 1.00 0.00 3 ALA A C 15
ATOM 14083 O O . ALA A 1 4 ? -16.300 -4.675 -4.312 1.00 0.00 3 ALA A O 15
ATOM 14090 N N . GLN A 1 5 ? -18.188 -3.453 -4.374 1.00 0.00 4 GLN A N 15
ATOM 14091 C CA . GLN A 1 5 ? -17.593 -2.372 -5.150 1.00 0.00 4 GLN A CA 15
ATOM 14092 C C . GLN A 1 5 ? -16.404 -1.767 -4.411 1.00 0.00 4 GLN A C 15
ATOM 14093 O O . GLN A 1 5 ? -15.321 -1.612 -4.976 1.00 0.00 4 GLN A O 15
ATOM 14107 N N . LEU A 1 6 ? -16.612 -1.433 -3.142 1.00 0.00 5 LEU A N 15
ATOM 14108 C CA . LEU A 1 6 ? -15.557 -0.851 -2.321 1.00 0.00 5 LEU A CA 15
ATOM 14109 C C . LEU A 1 6 ? -14.530 -1.909 -1.932 1.00 0.00 5 LEU A C 15
ATOM 14110 O O . LEU A 1 6 ? -13.360 -1.600 -1.703 1.00 0.00 5 LEU A O 15
ATOM 14126 N N . GLU A 1 7 ? -14.976 -3.162 -1.862 1.00 0.00 6 GLU A N 15
ATOM 14127 C CA . GLU A 1 7 ? -14.098 -4.271 -1.505 1.00 0.00 6 GLU A CA 15
ATOM 14128 C C . GLU A 1 7 ? -12.875 -4.308 -2.412 1.00 0.00 6 GLU A C 15
ATOM 14129 O O . GLU A 1 7 ? -11.750 -4.496 -1.950 1.00 0.00 6 GLU A O 15
ATOM 14141 N N . LYS A 1 8 ? -13.108 -4.129 -3.706 1.00 0.00 7 LYS A N 15
ATOM 14142 C CA . LYS A 1 8 ? -12.028 -4.144 -4.682 1.00 0.00 7 LYS A CA 15
ATOM 14143 C C . LYS A 1 8 ? -11.053 -3.003 -4.424 1.00 0.00 7 LYS A C 15
ATOM 14144 O O . LYS A 1 8 ? -9.863 -3.112 -4.718 1.00 0.00 7 LYS A O 15
ATOM 14163 N N . GLU A 1 9 ? -11.563 -1.911 -3.860 1.00 0.00 8 GLU A N 15
ATOM 14164 C CA . GLU A 1 9 ? -10.729 -0.758 -3.552 1.00 0.00 8 GLU A CA 15
ATOM 14165 C C . GLU A 1 9 ? -9.592 -1.156 -2.616 1.00 0.00 8 GLU A C 15
ATOM 14166 O O . GLU A 1 9 ? -8.523 -0.545 -2.624 1.00 0.00 8 GLU A O 15
ATOM 14178 N N . VAL A 1 10 ? -9.826 -2.197 -1.820 1.00 0.00 9 VAL A N 15
ATOM 14179 C CA . VAL A 1 10 ? -8.818 -2.690 -0.891 1.00 0.00 9 VAL A CA 15
ATOM 14180 C C . VAL A 1 10 ? -7.877 -3.655 -1.601 1.00 0.00 9 VAL A C 15
ATOM 14181 O O . VAL A 1 10 ? -6.656 -3.531 -1.507 1.00 0.00 9 VAL A O 15
ATOM 14194 N N . ALA A 1 11 ? -8.455 -4.607 -2.326 1.00 0.00 10 ALA A N 15
ATOM 14195 C CA . ALA A 1 11 ? -7.669 -5.583 -3.068 1.00 0.00 10 ALA A CA 15
ATOM 14196 C C . ALA A 1 11 ? -6.755 -4.881 -4.066 1.00 0.00 10 ALA A C 15
ATOM 14197 O O . ALA A 1 11 ? -5.694 -5.393 -4.422 1.00 0.00 10 ALA A O 15
ATOM 14204 N N . GLN A 1 12 ? -7.176 -3.699 -4.507 1.00 0.00 11 GLN A N 15
ATOM 14205 C CA . GLN A 1 12 ? -6.400 -2.912 -5.456 1.00 0.00 11 GLN A CA 15
ATOM 14206 C C . GLN A 1 12 ? -5.019 -2.599 -4.890 1.00 0.00 11 GLN A C 15
ATOM 14207 O O . GLN A 1 12 ? -4.003 -3.037 -5.430 1.00 0.00 11 GLN A O 15
ATOM 14221 N N . LEU A 1 13 ? -4.990 -1.846 -3.796 1.00 0.00 12 LEU A N 15
ATOM 14222 C CA . LEU A 1 13 ? -3.733 -1.484 -3.155 1.00 0.00 12 LEU A CA 15
ATOM 14223 C C . LEU A 1 13 ? -3.058 -2.715 -2.563 1.00 0.00 12 LEU A C 15
ATOM 14224 O O . LEU A 1 13 ? -1.842 -2.864 -2.642 1.00 0.00 12 LEU A O 15
ATOM 14240 N N . GLU A 1 14 ? -3.855 -3.601 -1.973 1.00 0.00 13 GLU A N 15
ATOM 14241 C CA . GLU A 1 14 ? -3.325 -4.823 -1.374 1.00 0.00 13 GLU A CA 15
ATOM 14242 C C . GLU A 1 14 ? -2.377 -5.534 -2.337 1.00 0.00 13 GLU A C 15
ATOM 14243 O O . GLU A 1 14 ? -1.452 -6.227 -1.916 1.00 0.00 13 GLU A O 15
ATOM 14255 N N . ALA A 1 15 ? -2.610 -5.345 -3.634 1.00 0.00 14 ALA A N 15
ATOM 14256 C CA . ALA A 1 15 ? -1.774 -5.954 -4.659 1.00 0.00 14 ALA A CA 15
ATOM 14257 C C . ALA A 1 15 ? -0.538 -5.102 -4.923 1.00 0.00 14 ALA A C 15
ATOM 14258 O O . ALA A 1 15 ? 0.570 -5.620 -5.061 1.00 0.00 14 ALA A O 15
ATOM 14265 N N . GLU A 1 16 ? -0.736 -3.787 -4.983 1.00 0.00 15 GLU A N 15
ATOM 14266 C CA . GLU A 1 16 ? 0.362 -2.857 -5.222 1.00 0.00 15 GLU A CA 15
ATOM 14267 C C . GLU A 1 16 ? 1.192 -2.673 -3.956 1.00 0.00 15 GLU A C 15
ATOM 14268 O O . GLU A 1 16 ? 2.397 -2.921 -3.950 1.00 0.00 15 GLU A O 15
ATOM 14280 N N . ASN A 1 17 ? 0.535 -2.243 -2.882 1.00 0.00 16 ASN A N 15
ATOM 14281 C CA . ASN A 1 17 ? 1.205 -2.032 -1.604 1.00 0.00 16 ASN A CA 15
ATOM 14282 C C . ASN A 1 17 ? 2.048 -3.245 -1.221 1.00 0.00 16 ASN A C 15
ATOM 14283 O O . ASN A 1 17 ? 3.054 -3.120 -0.524 1.00 0.00 16 ASN A O 15
ATOM 14294 N N . TYR A 1 18 ? 1.632 -4.418 -1.690 1.00 0.00 17 TYR A N 15
ATOM 14295 C CA . TYR A 1 18 ? 2.352 -5.654 -1.407 1.00 0.00 17 TYR A CA 15
ATOM 14296 C C . TYR A 1 18 ? 3.643 -5.719 -2.221 1.00 0.00 17 TYR A C 15
ATOM 14297 O O . TYR A 1 18 ? 4.647 -6.269 -1.766 1.00 0.00 17 TYR A O 15
ATOM 14315 N N . GLN A 1 19 ? 3.608 -5.157 -3.424 1.00 0.00 18 GLN A N 15
ATOM 14316 C CA . GLN A 1 19 ? 4.772 -5.152 -4.302 1.00 0.00 18 GLN A CA 15
ATOM 14317 C C . GLN A 1 19 ? 5.922 -4.363 -3.681 1.00 0.00 18 GLN A C 15
ATOM 14318 O O . GLN A 1 19 ? 7.091 -4.641 -3.945 1.00 0.00 18 GLN A O 15
ATOM 14332 N N . LEU A 1 20 ? 5.583 -3.378 -2.855 1.00 0.00 19 LEU A N 15
ATOM 14333 C CA . LEU A 1 20 ? 6.588 -2.552 -2.199 1.00 0.00 19 LEU A CA 15
ATOM 14334 C C . LEU A 1 20 ? 6.951 -3.121 -0.835 1.00 0.00 19 LEU A C 15
ATOM 14335 O O . LEU A 1 20 ? 8.117 -3.397 -0.560 1.00 0.00 19 LEU A O 15
ATOM 14351 N N . GLU A 1 21 ? 5.945 -3.290 0.019 1.00 0.00 20 GLU A N 15
ATOM 14352 C CA . GLU A 1 21 ? 6.158 -3.823 1.361 1.00 0.00 20 GLU A CA 15
ATOM 14353 C C . GLU A 1 21 ? 7.052 -5.059 1.326 1.00 0.00 20 GLU A C 15
ATOM 14354 O O . GLU A 1 21 ? 7.811 -5.314 2.260 1.00 0.00 20 GLU A O 15
ATOM 14366 N N . GLN A 1 22 ? 6.965 -5.815 0.237 1.00 0.00 21 GLN A N 15
ATOM 14367 C CA . GLN A 1 22 ? 7.771 -7.015 0.077 1.00 0.00 21 GLN A CA 15
ATOM 14368 C C . GLN A 1 22 ? 9.235 -6.650 -0.145 1.00 0.00 21 GLN A C 15
ATOM 14369 O O . GLN A 1 22 ? 10.137 -7.338 0.333 1.00 0.00 21 GLN A O 15
ATOM 14383 N N . GLU A 1 23 ? 9.462 -5.556 -0.865 1.00 0.00 22 GLU A N 15
ATOM 14384 C CA . GLU A 1 23 ? 10.815 -5.089 -1.142 1.00 0.00 22 GLU A CA 15
ATOM 14385 C C . GLU A 1 23 ? 11.297 -4.162 -0.030 1.00 0.00 22 GLU A C 15
ATOM 14386 O O . GLU A 1 23 ? 12.495 -4.056 0.230 1.00 0.00 22 GLU A O 15
ATOM 14398 N N . VAL A 1 24 ? 10.350 -3.499 0.627 1.00 0.00 23 VAL A N 15
ATOM 14399 C CA . VAL A 1 24 ? 10.665 -2.586 1.717 1.00 0.00 23 VAL A CA 15
ATOM 14400 C C . VAL A 1 24 ? 10.900 -3.359 3.008 1.00 0.00 23 VAL A C 15
ATOM 14401 O O . VAL A 1 24 ? 11.917 -3.177 3.678 1.00 0.00 23 VAL A O 15
ATOM 14414 N N . ALA A 1 25 ? 9.954 -4.231 3.346 1.00 0.00 24 ALA A N 15
ATOM 14415 C CA . ALA A 1 25 ? 10.059 -5.042 4.552 1.00 0.00 24 ALA A CA 15
ATOM 14416 C C . ALA A 1 25 ? 11.303 -5.919 4.500 1.00 0.00 24 ALA A C 15
ATOM 14417 O O . ALA A 1 25 ? 11.996 -6.092 5.503 1.00 0.00 24 ALA A O 15
ATOM 14424 N N . GLN A 1 26 ? 11.585 -6.464 3.321 1.00 0.00 25 GLN A N 15
ATOM 14425 C CA . GLN A 1 26 ? 12.749 -7.316 3.131 1.00 0.00 25 GLN A CA 15
ATOM 14426 C C . GLN A 1 26 ? 14.031 -6.494 3.195 1.00 0.00 25 GLN A C 15
ATOM 14427 O O . GLN A 1 26 ? 15.007 -6.895 3.830 1.00 0.00 25 GLN A O 15
ATOM 14441 N N . LEU A 1 27 ? 14.019 -5.337 2.537 1.00 0.00 26 LEU A N 15
ATOM 14442 C CA . LEU A 1 27 ? 15.180 -4.454 2.524 1.00 0.00 26 LEU A CA 15
ATOM 14443 C C . LEU A 1 27 ? 15.627 -4.112 3.937 1.00 0.00 26 LEU A C 15
ATOM 14444 O O . LEU A 1 27 ? 16.689 -4.542 4.389 1.00 0.00 26 LEU A O 15
ATOM 14460 N N . GLU A 1 28 ? 14.810 -3.328 4.624 1.00 0.00 27 GLU A N 15
ATOM 14461 C CA . GLU A 1 28 ? 15.115 -2.913 5.985 1.00 0.00 27 GLU A CA 15
ATOM 14462 C C . GLU A 1 28 ? 14.547 -3.906 6.995 1.00 0.00 27 GLU A C 15
ATOM 14463 O O . GLU A 1 28 ? 13.823 -3.527 7.917 1.00 0.00 27 GLU A O 15
ATOM 14475 N N . HIS A 1 29 ? 14.878 -5.180 6.811 1.00 0.00 28 HIS A N 15
ATOM 14476 C CA . HIS A 1 29 ? 14.404 -6.234 7.702 1.00 0.00 28 HIS A CA 15
ATOM 14477 C C . HIS A 1 29 ? 15.368 -6.459 8.867 1.00 0.00 28 HIS A C 15
ATOM 14478 O O . HIS A 1 29 ? 15.084 -7.245 9.772 1.00 0.00 28 HIS A O 15
ATOM 14492 N N . GLU A 1 30 ? 16.508 -5.771 8.842 1.00 0.00 29 GLU A N 15
ATOM 14493 C CA . GLU A 1 30 ? 17.509 -5.907 9.899 1.00 0.00 29 GLU A CA 15
ATOM 14494 C C . GLU A 1 30 ? 16.871 -5.808 11.283 1.00 0.00 29 GLU A C 15
ATOM 14495 O O . GLU A 1 30 ? 17.285 -6.493 12.218 1.00 0.00 29 GLU A O 15
ATOM 14507 N N . GLY A 1 31 ? 15.860 -4.954 11.404 1.00 0.00 30 GLY A N 15
ATOM 14508 C CA . GLY A 1 31 ? 15.182 -4.783 12.676 1.00 0.00 30 GLY A CA 15
ATOM 14509 C C . GLY A 1 31 ? 16.098 -4.241 13.755 1.00 0.00 30 GLY A C 15
ATOM 14510 O O . GLY A 1 31 ? 17.129 -4.838 14.063 1.00 0.00 30 GLY A O 15
ATOM 14523 N N . GLU B 2 2 ? -17.722 -3.913 6.209 1.00 0.00 1 GLU B N 15
ATOM 14524 C CA . GLU B 2 2 ? -18.669 -3.241 5.325 1.00 0.00 1 GLU B CA 15
ATOM 14525 C C . GLU B 2 2 ? -18.057 -1.988 4.710 1.00 0.00 1 GLU B C 15
ATOM 14526 O O . GLU B 2 2 ? -16.862 -1.736 4.850 1.00 0.00 1 GLU B O 15
ATOM 14538 N N . VAL B 2 3 ? -18.890 -1.210 4.020 1.00 0.00 2 VAL B N 15
ATOM 14539 C CA . VAL B 2 3 ? -18.448 0.022 3.367 1.00 0.00 2 VAL B CA 15
ATOM 14540 C C . VAL B 2 3 ? -17.456 0.802 4.228 1.00 0.00 2 VAL B C 15
ATOM 14541 O O . VAL B 2 3 ? -16.251 0.704 4.035 1.00 0.00 2 VAL B O 15
ATOM 14554 N N . GLN B 2 4 ? -17.971 1.571 5.171 1.00 0.00 3 GLN B N 15
ATOM 14555 C CA . GLN B 2 4 ? -17.129 2.370 6.058 1.00 0.00 3 GLN B CA 15
ATOM 14556 C C . GLN B 2 4 ? -16.072 1.513 6.750 1.00 0.00 3 GLN B C 15
ATOM 14557 O O . GLN B 2 4 ? -15.021 2.014 7.151 1.00 0.00 3 GLN B O 15
ATOM 14571 N N . ALA B 2 5 ? -16.354 0.222 6.889 1.00 0.00 4 ALA B N 15
ATOM 14572 C CA . ALA B 2 5 ? -15.421 -0.695 7.538 1.00 0.00 4 ALA B CA 15
ATOM 14573 C C . ALA B 2 5 ? -14.255 -1.050 6.617 1.00 0.00 4 ALA B C 15
ATOM 14574 O O . ALA B 2 5 ? -13.172 -1.403 7.082 1.00 0.00 4 ALA B O 15
ATOM 14581 N N . LEU B 2 6 ? -14.481 -0.943 5.313 1.00 0.00 5 LEU B N 15
ATOM 14582 C CA . LEU B 2 6 ? -13.449 -1.243 4.327 1.00 0.00 5 LEU B CA 15
ATOM 14583 C C . LEU B 2 6 ? -13.001 0.040 3.649 1.00 0.00 5 LEU B C 15
ATOM 14584 O O . LEU B 2 6 ? -11.811 0.298 3.475 1.00 0.00 5 LEU B O 15
ATOM 14600 N N . LYS B 2 7 ? -13.987 0.840 3.286 1.00 0.00 6 LYS B N 15
ATOM 14601 C CA . LYS B 2 7 ? -13.776 2.121 2.636 1.00 0.00 6 LYS B CA 15
ATOM 14602 C C . LYS B 2 7 ? -12.707 2.943 3.358 1.00 0.00 6 LYS B C 15
ATOM 14603 O O . LYS B 2 7 ? -11.830 3.530 2.725 1.00 0.00 6 LYS B O 15
ATOM 14622 N N . LYS B 2 8 ? -12.793 2.984 4.685 1.00 0.00 7 LYS B N 15
ATOM 14623 C CA . LYS B 2 8 ? -11.838 3.740 5.490 1.00 0.00 7 LYS B CA 15
ATOM 14624 C C . LYS B 2 8 ? -10.540 2.960 5.701 1.00 0.00 7 LYS B C 15
ATOM 14625 O O . LYS B 2 8 ? -9.578 3.488 6.259 1.00 0.00 7 LYS B O 15
ATOM 14644 N N . ARG B 2 9 ? -10.515 1.705 5.261 1.00 0.00 8 ARG B N 15
ATOM 14645 C CA . ARG B 2 9 ? -9.330 0.870 5.413 1.00 0.00 8 ARG B CA 15
ATOM 14646 C C . ARG B 2 9 ? -8.392 1.016 4.215 1.00 0.00 8 ARG B C 15
ATOM 14647 O O . ARG B 2 9 ? -7.188 0.786 4.326 1.00 0.00 8 ARG B O 15
ATOM 14668 N N . VAL B 2 10 ? -8.952 1.400 3.068 1.00 0.00 9 VAL B N 15
ATOM 14669 C CA . VAL B 2 10 ? -8.164 1.575 1.853 1.00 0.00 9 VAL B CA 15
ATOM 14670 C C . VAL B 2 10 ? -6.982 2.512 2.094 1.00 0.00 9 VAL B C 15
ATOM 14671 O O . VAL B 2 10 ? -5.854 2.218 1.701 1.00 0.00 9 VAL B O 15
ATOM 14684 N N . GLN B 2 11 ? -7.250 3.639 2.747 1.00 0.00 10 GLN B N 15
ATOM 14685 C CA . GLN B 2 11 ? -6.208 4.617 3.042 1.00 0.00 10 GLN B CA 15
ATOM 14686 C C . GLN B 2 11 ? -5.038 3.967 3.777 1.00 0.00 10 GLN B C 15
ATOM 14687 O O . GLN B 2 11 ? -3.912 4.462 3.731 1.00 0.00 10 GLN B O 15
ATOM 14701 N N . ALA B 2 12 ? -5.313 2.857 4.457 1.00 0.00 11 ALA B N 15
ATOM 14702 C CA . ALA B 2 12 ? -4.284 2.142 5.202 1.00 0.00 11 ALA B CA 15
ATOM 14703 C C . ALA B 2 12 ? -3.341 1.385 4.270 1.00 0.00 11 ALA B C 15
ATOM 14704 O O . ALA B 2 12 ? -2.211 1.072 4.642 1.00 0.00 11 ALA B O 15
ATOM 14711 N N . LEU B 2 13 ? -3.809 1.092 3.059 1.00 0.00 12 LEU B N 15
ATOM 14712 C CA . LEU B 2 13 ? -2.996 0.369 2.087 1.00 0.00 12 LEU B CA 15
ATOM 14713 C C . LEU B 2 13 ? -2.174 1.336 1.240 1.00 0.00 12 LEU B C 15
ATOM 14714 O O . LEU B 2 13 ? -1.017 1.068 0.919 1.00 0.00 12 LEU B O 15
ATOM 14730 N N . LYS B 2 14 ? -2.784 2.459 0.874 1.00 0.00 13 LYS B N 15
ATOM 14731 C CA . LYS B 2 14 ? -2.110 3.461 0.056 1.00 0.00 13 LYS B CA 15
ATOM 14732 C C . LYS B 2 14 ? -1.293 4.424 0.911 1.00 0.00 13 LYS B C 15
ATOM 14733 O O . LYS B 2 14 ? -0.369 5.070 0.417 1.00 0.00 13 LYS B O 15
ATOM 14752 N N . ALA B 2 15 ? -1.628 4.517 2.196 1.00 0.00 14 ALA B N 15
ATOM 14753 C CA . ALA B 2 15 ? -0.905 5.403 3.103 1.00 0.00 14 ALA B CA 15
ATOM 14754 C C . ALA B 2 15 ? 0.589 5.114 3.053 1.00 0.00 14 ALA B C 15
ATOM 14755 O O . ALA B 2 15 ? 1.408 6.026 2.941 1.00 0.00 14 ALA B O 15
ATOM 14762 N N . ARG B 2 16 ? 0.935 3.833 3.113 1.00 0.00 15 ARG B N 15
ATOM 14763 C CA . ARG B 2 16 ? 2.327 3.417 3.052 1.00 0.00 15 ARG B CA 15
ATOM 14764 C C . ARG B 2 16 ? 2.742 3.218 1.601 1.00 0.00 15 ARG B C 15
ATOM 14765 O O . ARG B 2 16 ? 3.712 3.814 1.133 1.00 0.00 15 ARG B O 15
ATOM 14786 N N . ASN B 2 17 ? 1.984 2.382 0.894 1.00 0.00 16 ASN B N 15
ATOM 14787 C CA . ASN B 2 17 ? 2.244 2.089 -0.513 1.00 0.00 16 ASN B CA 15
ATOM 14788 C C . ASN B 2 17 ? 2.687 3.333 -1.274 1.00 0.00 16 ASN B C 15
ATOM 14789 O O . ASN B 2 17 ? 3.491 3.248 -2.199 1.00 0.00 16 ASN B O 15
ATOM 14800 N N . TYR B 2 18 ? 2.157 4.487 -0.882 1.00 0.00 17 TYR B N 15
ATOM 14801 C CA . TYR B 2 18 ? 2.509 5.737 -1.541 1.00 0.00 17 TYR B CA 15
ATOM 14802 C C . TYR B 2 18 ? 3.968 6.105 -1.272 1.00 0.00 17 TYR B C 15
ATOM 14803 O O . TYR B 2 18 ? 4.795 6.122 -2.184 1.00 0.00 17 TYR B O 15
ATOM 14821 N N . ALA B 2 19 ? 4.267 6.414 -0.013 1.00 0.00 18 ALA B N 15
ATOM 14822 C CA . ALA B 2 19 ? 5.617 6.800 0.390 1.00 0.00 18 ALA B CA 15
ATOM 14823 C C . ALA B 2 19 ? 6.658 5.772 -0.037 1.00 0.00 18 ALA B C 15
ATOM 14824 O O . ALA B 2 19 ? 7.638 6.114 -0.699 1.00 0.00 18 ALA B O 15
ATOM 14831 N N . LEU B 2 20 ? 6.451 4.515 0.349 1.00 0.00 19 LEU B N 15
ATOM 14832 C CA . LEU B 2 20 ? 7.394 3.454 -0.002 1.00 0.00 19 LEU B CA 15
ATOM 14833 C C . LEU B 2 20 ? 7.729 3.504 -1.482 1.00 0.00 19 LEU B C 15
ATOM 14834 O O . LEU B 2 20 ? 8.896 3.517 -1.860 1.00 0.00 19 LEU B O 15
ATOM 14850 N N . LYS B 2 21 ? 6.692 3.542 -2.316 1.00 0.00 20 LYS B N 15
ATOM 14851 C CA . LYS B 2 21 ? 6.870 3.592 -3.763 1.00 0.00 20 LYS B CA 15
ATOM 14852 C C . LYS B 2 21 ? 8.000 4.540 -4.150 1.00 0.00 20 LYS B C 15
ATOM 14853 O O . LYS B 2 21 ? 8.692 4.331 -5.147 1.00 0.00 20 LYS B O 15
ATOM 14872 N N . GLN B 2 22 ? 8.162 5.591 -3.359 1.00 0.00 21 GLN B N 15
ATOM 14873 C CA . GLN B 2 22 ? 9.189 6.593 -3.613 1.00 0.00 21 GLN B CA 15
ATOM 14874 C C . GLN B 2 22 ? 10.528 6.223 -2.969 1.00 0.00 21 GLN B C 15
ATOM 14875 O O . GLN B 2 22 ? 11.585 6.428 -3.564 1.00 0.00 21 GLN B O 15
ATOM 14889 N N . LYS B 2 23 ? 10.482 5.704 -1.744 1.00 0.00 22 LYS B N 15
ATOM 14890 C CA . LYS B 2 23 ? 11.704 5.344 -1.024 1.00 0.00 22 LYS B CA 15
ATOM 14891 C C . LYS B 2 23 ? 12.145 3.897 -1.266 1.00 0.00 22 LYS B C 15
ATOM 14892 O O . LYS B 2 23 ? 13.205 3.491 -0.788 1.00 0.00 22 LYS B O 15
ATOM 14911 N N . VAL B 2 24 ? 11.349 3.112 -1.994 1.00 0.00 23 VAL B N 15
ATOM 14912 C CA . VAL B 2 24 ? 11.712 1.716 -2.256 1.00 0.00 23 VAL B CA 15
ATOM 14913 C C . VAL B 2 24 ? 13.150 1.617 -2.755 1.00 0.00 23 VAL B C 15
ATOM 14914 O O . VAL B 2 24 ? 13.955 0.861 -2.213 1.00 0.00 23 VAL B O 15
ATOM 14927 N N . GLN B 2 25 ? 13.464 2.391 -3.789 1.00 0.00 24 GLN B N 15
ATOM 14928 C CA . GLN B 2 25 ? 14.804 2.397 -4.359 1.00 0.00 24 GLN B CA 15
ATOM 14929 C C . GLN B 2 25 ? 15.796 3.041 -3.397 1.00 0.00 24 GLN B C 15
ATOM 14930 O O . GLN B 2 25 ? 16.978 2.701 -3.391 1.00 0.00 24 GLN B O 15
ATOM 14944 N N . ALA B 2 26 ? 15.305 3.971 -2.583 1.00 0.00 25 ALA B N 15
ATOM 14945 C CA . ALA B 2 26 ? 16.151 4.660 -1.615 1.00 0.00 25 ALA B CA 15
ATOM 14946 C C . ALA B 2 26 ? 16.658 3.694 -0.551 1.00 0.00 25 ALA B C 15
ATOM 14947 O O . ALA B 2 26 ? 17.769 3.843 -0.041 1.00 0.00 25 ALA B O 15
ATOM 14954 N N . LEU B 2 27 ? 15.837 2.701 -0.221 1.00 0.00 26 LEU B N 15
ATOM 14955 C CA . LEU B 2 27 ? 16.203 1.707 0.782 1.00 0.00 26 LEU B CA 15
ATOM 14956 C C . LEU B 2 27 ? 17.344 0.828 0.283 1.00 0.00 26 LEU B C 15
ATOM 14957 O O . LEU B 2 27 ? 18.377 0.701 0.940 1.00 0.00 26 LEU B O 15
ATOM 14973 N N . ARG B 2 28 ? 17.145 0.216 -0.878 1.00 0.00 27 ARG B N 15
ATOM 14974 C CA . ARG B 2 28 ? 18.155 -0.659 -1.462 1.00 0.00 27 ARG B CA 15
ATOM 14975 C C . ARG B 2 28 ? 19.425 0.113 -1.816 1.00 0.00 27 ARG B C 15
ATOM 14976 O O . ARG B 2 28 ? 20.516 -0.456 -1.847 1.00 0.00 27 ARG B O 15
ATOM 14997 N N . HIS B 2 29 ? 19.282 1.410 -2.078 1.00 0.00 28 HIS B N 15
ATOM 14998 C CA . HIS B 2 29 ? 20.429 2.247 -2.426 1.00 0.00 28 HIS B CA 15
ATOM 14999 C C . HIS B 2 29 ? 21.061 2.875 -1.183 1.00 0.00 28 HIS B C 15
ATOM 15000 O O . HIS B 2 29 ? 21.852 3.811 -1.290 1.00 0.00 28 HIS B O 15
ATOM 15014 N N . LYS B 2 30 ? 20.712 2.360 -0.006 1.00 0.00 29 LYS B N 15
ATOM 15015 C CA . LYS B 2 30 ? 21.255 2.883 1.243 1.00 0.00 29 LYS B CA 15
ATOM 15016 C C . LYS B 2 30 ? 22.673 2.372 1.475 1.00 0.00 29 LYS B C 15
ATOM 15017 O O . LYS B 2 30 ? 23.633 3.141 1.446 1.00 0.00 29 LYS B O 15
ATOM 15036 N N . GLY B 2 31 ? 22.797 1.069 1.707 1.00 0.00 30 GLY B N 15
ATOM 15037 C CA . GLY B 2 31 ? 24.101 0.478 1.941 1.00 0.00 30 GLY B CA 15
ATOM 15038 C C . GLY B 2 31 ? 25.019 0.602 0.741 1.00 0.00 30 GLY B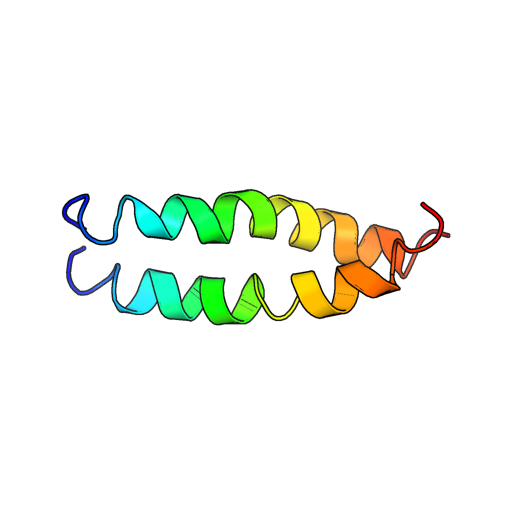 C 15
ATOM 15039 O O . GLY B 2 31 ? 24.669 1.235 -0.255 1.00 0.00 30 GLY B O 15
ATOM 15052 N N . GLU A 1 2 ? -19.885 4.328 -6.072 1.00 0.00 1 GLU A N 16
ATOM 15053 C CA . GLU A 1 2 ? -19.570 2.979 -6.527 1.00 0.00 1 GLU A CA 16
ATOM 15054 C C . GLU A 1 2 ? -19.074 2.116 -5.372 1.00 0.00 1 GLU A C 16
ATOM 15055 O O . GLU A 1 2 ? -18.100 2.456 -4.702 1.00 0.00 1 GLU A O 16
ATOM 15067 N N . VAL A 1 3 ? -19.754 0.996 -5.143 1.00 0.00 2 VAL A N 16
ATOM 15068 C CA . VAL A 1 3 ? -19.384 0.082 -4.068 1.00 0.00 2 VAL A CA 16
ATOM 15069 C C . VAL A 1 3 ? -18.305 -0.896 -4.522 1.00 0.00 2 VAL A C 16
ATOM 15070 O O . VAL A 1 3 ? -17.229 -0.968 -3.927 1.00 0.00 2 VAL A O 16
ATOM 15083 N N . ALA A 1 4 ? -18.599 -1.647 -5.580 1.00 0.00 3 ALA A N 16
ATOM 15084 C CA . ALA A 1 4 ? -17.651 -2.619 -6.113 1.00 0.00 3 ALA A CA 16
ATOM 15085 C C . ALA A 1 4 ? -16.310 -1.966 -6.425 1.00 0.00 3 ALA A C 16
ATOM 15086 O O . ALA A 1 4 ? -15.256 -2.585 -6.276 1.00 0.00 3 ALA A O 16
ATOM 15093 N N . GLN A 1 5 ? -16.357 -0.710 -6.856 1.00 0.00 4 GLN A N 16
ATOM 15094 C CA . GLN A 1 5 ? -15.147 0.030 -7.189 1.00 0.00 4 GLN A CA 16
ATOM 15095 C C . GLN A 1 5 ? -14.232 0.148 -5.973 1.00 0.00 4 GLN A C 16
ATOM 15096 O O . GLN A 1 5 ? -13.015 -0.001 -6.082 1.00 0.00 4 GLN A O 16
ATOM 15110 N N . LEU A 1 6 ? -14.828 0.412 -4.815 1.00 0.00 5 LEU A N 16
ATOM 15111 C CA . LEU A 1 6 ? -14.066 0.545 -3.580 1.00 0.00 5 LEU A CA 16
ATOM 15112 C C . LEU A 1 6 ? -13.657 -0.825 -3.050 1.00 0.00 5 LEU A C 16
ATOM 15113 O O . LEU A 1 6 ? -12.586 -0.980 -2.462 1.00 0.00 5 LEU A O 16
ATOM 15129 N N . GLU A 1 7 ? -14.513 -1.818 -3.268 1.00 0.00 6 GLU A N 16
ATOM 15130 C CA . GLU A 1 7 ? -14.237 -3.177 -2.818 1.00 0.00 6 GLU A CA 16
ATOM 15131 C C . GLU A 1 7 ? -12.941 -3.693 -3.433 1.00 0.00 6 GLU A C 16
ATOM 15132 O O . GLU A 1 7 ? -12.201 -4.451 -2.804 1.00 0.00 6 GLU A O 16
ATOM 15144 N N . LYS A 1 8 ? -12.671 -3.270 -4.663 1.00 0.00 7 LYS A N 16
ATOM 15145 C CA . LYS A 1 8 ? -11.460 -3.681 -5.365 1.00 0.00 7 LYS A CA 16
ATOM 15146 C C . LYS A 1 8 ? -10.268 -2.851 -4.904 1.00 0.00 7 LYS A C 16
ATOM 15147 O O . LYS A 1 8 ? -9.126 -3.311 -4.942 1.00 0.00 7 LYS A O 16
ATOM 15166 N N . GLU A 1 9 ? -10.541 -1.626 -4.462 1.00 0.00 8 GLU A N 16
ATOM 15167 C CA . GLU A 1 9 ? -9.493 -0.732 -3.985 1.00 0.00 8 GLU A CA 16
ATOM 15168 C C . GLU A 1 9 ? -8.691 -1.391 -2.866 1.00 0.00 8 GLU A C 16
ATOM 15169 O O . GLU A 1 9 ? -7.509 -1.096 -2.680 1.00 0.00 8 GLU A O 16
ATOM 15181 N N . VAL A 1 10 ? -9.339 -2.289 -2.130 1.00 0.00 9 VAL A N 16
ATOM 15182 C CA . VAL A 1 10 ? -8.684 -2.996 -1.038 1.00 0.00 9 VAL A CA 16
ATOM 15183 C C . VAL A 1 10 ? -7.758 -4.077 -1.580 1.00 0.00 9 VAL A C 16
ATOM 15184 O O . VAL A 1 10 ? -6.565 -4.098 -1.275 1.00 0.00 9 VAL A O 16
ATOM 15197 N N . ALA A 1 11 ? -8.310 -4.969 -2.398 1.00 0.00 10 ALA A N 16
ATOM 15198 C CA . ALA A 1 11 ? -7.528 -6.044 -2.992 1.00 0.00 10 ALA A CA 16
ATOM 15199 C C . ALA A 1 11 ? -6.353 -5.480 -3.782 1.00 0.00 10 ALA A C 16
ATOM 15200 O O . ALA A 1 11 ? -5.323 -6.137 -3.940 1.00 0.00 10 ALA A O 16
ATOM 15207 N N . GLN A 1 12 ? -6.513 -4.254 -4.270 1.00 0.00 11 GLN A N 16
ATOM 15208 C CA . GLN A 1 12 ? -5.466 -3.591 -5.036 1.00 0.00 11 GLN A CA 16
ATOM 15209 C C . GLN A 1 12 ? -4.241 -3.334 -4.163 1.00 0.00 11 GLN A C 16
ATOM 15210 O O . GLN A 1 12 ? -3.140 -3.787 -4.476 1.00 0.00 11 GLN A O 16
ATOM 15224 N N . LEU A 1 13 ? -4.439 -2.607 -3.066 1.00 0.00 12 LEU A N 16
ATOM 15225 C CA . LEU A 1 13 ? -3.345 -2.300 -2.152 1.00 0.00 12 LEU A CA 16
ATOM 15226 C C . LEU A 1 13 ? -2.878 -3.555 -1.427 1.00 0.00 12 LEU A C 16
ATOM 15227 O O . LEU A 1 13 ? -1.704 -3.687 -1.090 1.00 0.00 12 LEU A O 16
ATOM 15243 N N . GLU A 1 14 ? -3.803 -4.477 -1.191 1.00 0.00 13 GLU A N 16
ATOM 15244 C CA . GLU A 1 14 ? -3.473 -5.721 -0.506 1.00 0.00 13 GLU A CA 16
ATOM 15245 C C . GLU A 1 14 ? -2.394 -6.484 -1.269 1.00 0.00 13 GLU A C 16
ATOM 15246 O O . GLU A 1 14 ? -1.611 -7.228 -0.680 1.00 0.00 13 GLU A O 16
ATOM 15258 N N . ALA A 1 15 ? -2.355 -6.284 -2.583 1.00 0.00 14 ALA A N 16
ATOM 15259 C CA . ALA A 1 15 ? -1.367 -6.945 -3.427 1.00 0.00 14 ALA A CA 16
ATOM 15260 C C . ALA A 1 15 ? -0.107 -6.094 -3.549 1.00 0.00 14 ALA A C 16
ATOM 15261 O O . ALA A 1 15 ? 1.008 -6.615 -3.539 1.00 0.00 14 ALA A O 16
ATOM 15268 N N . GLU A 1 16 ? -0.294 -4.783 -3.659 1.00 0.00 15 GLU A N 16
ATOM 15269 C CA . GLU A 1 16 ? 0.828 -3.857 -3.776 1.00 0.00 15 GLU A CA 16
ATOM 15270 C C . GLU A 1 16 ? 1.483 -3.631 -2.418 1.00 0.00 15 GLU A C 16
ATOM 15271 O O . GLU A 1 16 ? 2.679 -3.867 -2.247 1.00 0.00 15 GLU A O 16
ATOM 15283 N N . ASN A 1 17 ? 0.688 -3.178 -1.450 1.00 0.00 16 ASN A N 16
ATOM 15284 C CA . ASN A 1 17 ? 1.183 -2.926 -0.102 1.00 0.00 16 ASN A CA 16
ATOM 15285 C C . ASN A 1 17 ? 1.949 -4.133 0.432 1.00 0.00 16 ASN A C 16
ATOM 15286 O O . ASN A 1 17 ? 2.899 -3.989 1.200 1.00 0.00 16 ASN A O 16
ATOM 15297 N N . TYR A 1 18 ? 1.526 -5.323 0.018 1.00 0.00 17 TYR A N 16
ATOM 15298 C CA . TYR A 1 18 ? 2.168 -6.559 0.452 1.00 0.00 17 TYR A CA 16
ATOM 15299 C C . TYR A 1 18 ? 3.399 -6.864 -0.399 1.00 0.00 17 TYR A C 16
ATOM 15300 O O . TYR A 1 18 ? 4.341 -7.504 0.067 1.00 0.00 17 TYR A O 16
ATOM 15318 N N . GLN A 1 19 ? 3.382 -6.409 -1.647 1.00 0.00 18 GLN A N 16
ATOM 15319 C CA . GLN A 1 19 ? 4.498 -6.641 -2.558 1.00 0.00 18 GLN A CA 16
ATOM 15320 C C . GLN A 1 19 ? 5.686 -5.747 -2.213 1.00 0.00 18 GLN A C 16
ATOM 15321 O O . GLN A 1 19 ? 6.832 -6.087 -2.503 1.00 0.00 18 GLN A O 16
ATOM 15335 N N . LEU A 1 20 ? 5.406 -4.603 -1.596 1.00 0.00 19 LEU A N 16
ATOM 15336 C CA . LEU A 1 20 ? 6.455 -3.665 -1.217 1.00 0.00 19 LEU A CA 16
ATOM 15337 C C . LEU A 1 20 ? 6.876 -3.869 0.233 1.00 0.00 19 LEU A C 16
ATOM 15338 O O . LEU A 1 20 ? 8.059 -4.011 0.529 1.00 0.00 19 LEU A O 16
ATOM 15354 N N . GLU A 1 21 ? 5.901 -3.882 1.137 1.00 0.00 20 GLU A N 16
ATOM 15355 C CA . GLU A 1 21 ? 6.178 -4.068 2.559 1.00 0.00 20 GLU A CA 16
ATOM 15356 C C . GLU A 1 21 ? 7.110 -5.256 2.786 1.00 0.00 20 GLU A C 16
ATOM 15357 O O . GLU A 1 21 ? 7.871 -5.285 3.754 1.00 0.00 20 GLU A O 16
ATOM 15369 N N . GLN A 1 22 ? 7.045 -6.231 1.887 1.00 0.00 21 GLN A N 16
ATOM 15370 C CA . GLN A 1 22 ? 7.883 -7.420 1.986 1.00 0.00 21 GLN A CA 16
ATOM 15371 C C . GLN A 1 22 ? 9.227 -7.198 1.296 1.00 0.00 21 GLN A C 16
ATOM 15372 O O . GLN A 1 22 ? 10.233 -7.801 1.671 1.00 0.00 21 GLN A O 16
ATOM 15386 N N . GLU A 1 23 ? 9.237 -6.333 0.286 1.00 0.00 22 GLU A N 16
ATOM 15387 C CA . GLU A 1 23 ? 10.460 -6.037 -0.452 1.00 0.00 22 GLU A CA 16
ATOM 15388 C C . GLU A 1 23 ? 11.275 -4.961 0.258 1.00 0.00 22 GLU A C 16
ATOM 15389 O O . GLU A 1 23 ? 12.503 -5.022 0.297 1.00 0.00 22 GLU A O 16
ATOM 15401 N N . VAL A 1 24 ? 10.580 -3.980 0.820 1.00 0.00 23 VAL A N 16
ATOM 15402 C CA . VAL A 1 24 ? 11.233 -2.891 1.534 1.00 0.00 23 VAL A CA 16
ATOM 15403 C C . VAL A 1 24 ? 11.973 -3.416 2.758 1.00 0.00 23 VAL A C 16
ATOM 15404 O O . VAL A 1 24 ? 12.999 -2.868 3.160 1.00 0.00 23 VAL A O 16
ATOM 15417 N N . ALA A 1 25 ? 11.446 -4.487 3.344 1.00 0.00 24 ALA A N 16
ATOM 15418 C CA . ALA A 1 25 ? 12.058 -5.097 4.517 1.00 0.00 24 ALA A CA 16
ATOM 15419 C C . ALA A 1 25 ? 13.403 -5.732 4.171 1.00 0.00 24 ALA A C 16
ATOM 15420 O O . ALA A 1 25 ? 14.178 -6.086 5.059 1.00 0.00 24 ALA A O 16
ATOM 15427 N N . GLN A 1 26 ? 13.676 -5.877 2.876 1.00 0.00 25 GLN A N 16
ATOM 15428 C CA . GLN A 1 26 ? 14.927 -6.469 2.420 1.00 0.00 25 GLN A CA 16
ATOM 15429 C C . GLN A 1 26 ? 15.760 -5.464 1.624 1.00 0.00 25 GLN A C 16
ATOM 15430 O O . GLN A 1 26 ? 16.873 -5.771 1.198 1.00 0.00 25 GLN A O 16
ATOM 15444 N N . LEU A 1 27 ? 15.216 -4.265 1.419 1.00 0.00 26 LEU A N 16
ATOM 15445 C CA . LEU A 1 27 ? 15.915 -3.231 0.668 1.00 0.00 26 LEU A CA 16
ATOM 15446 C C . LEU A 1 27 ? 16.627 -2.246 1.596 1.00 0.00 26 LEU A C 16
ATOM 15447 O O . LEU A 1 27 ? 17.820 -1.989 1.442 1.00 0.00 26 LEU A O 16
ATOM 15463 N N . GLU A 1 28 ? 15.884 -1.687 2.547 1.00 0.00 27 GLU A N 16
ATOM 15464 C CA . GLU A 1 28 ? 16.447 -0.716 3.483 1.00 0.00 27 GLU A CA 16
ATOM 15465 C C . GLU A 1 28 ? 17.006 -1.385 4.736 1.00 0.00 27 GLU A C 16
ATOM 15466 O O . GLU A 1 28 ? 18.018 -0.942 5.282 1.00 0.00 27 GLU A O 16
ATOM 15478 N N . HIS A 1 29 ? 16.345 -2.440 5.200 1.00 0.00 28 HIS A N 16
ATOM 15479 C CA . HIS A 1 29 ? 16.789 -3.142 6.401 1.00 0.00 28 HIS A CA 16
ATOM 15480 C C . HIS A 1 29 ? 17.970 -4.065 6.094 1.00 0.00 28 HIS A C 16
ATOM 15481 O O . HIS A 1 29 ? 19.123 -3.638 6.148 1.00 0.00 28 HIS A O 16
ATOM 15495 N N . GLU A 1 30 ? 17.687 -5.325 5.769 1.00 0.00 29 GLU A N 16
ATOM 15496 C CA . GLU A 1 30 ? 18.743 -6.281 5.454 1.00 0.00 29 GLU A CA 16
ATOM 15497 C C . GLU A 1 30 ? 19.058 -6.265 3.963 1.00 0.00 29 GLU A C 16
ATOM 15498 O O . GLU A 1 30 ? 18.366 -5.615 3.180 1.00 0.00 29 GLU A O 16
ATOM 15510 N N . GLY A 1 31 ? 20.106 -6.983 3.575 1.00 0.00 30 GLY A N 16
ATOM 15511 C CA . GLY A 1 31 ? 20.491 -7.033 2.178 1.00 0.00 30 GLY A CA 16
ATOM 15512 C C . GLY A 1 31 ? 21.737 -7.865 1.949 1.00 0.00 30 GLY A C 16
ATOM 15513 O O . GLY A 1 31 ? 22.794 -7.332 1.613 1.00 0.00 30 GLY A O 16
ATOM 15526 N N . GLU B 2 2 ? -20.055 -0.795 2.903 1.00 0.00 1 GLU B N 16
ATOM 15527 C CA . GLU B 2 2 ? -20.391 0.156 1.848 1.00 0.00 1 GLU B CA 16
ATOM 15528 C C . GLU B 2 2 ? -19.238 1.114 1.580 1.00 0.00 1 GLU B C 16
ATOM 15529 O O . GLU B 2 2 ? -18.130 0.920 2.080 1.00 0.00 1 GLU B O 16
ATOM 15541 N N . VAL B 2 3 ? -19.511 2.146 0.779 1.00 0.00 2 VAL B N 16
ATOM 15542 C CA . VAL B 2 3 ? -18.508 3.150 0.421 1.00 0.00 2 VAL B CA 16
ATOM 15543 C C . VAL B 2 3 ? -17.518 3.392 1.552 1.00 0.00 2 VAL B C 16
ATOM 15544 O O . VAL B 2 3 ? -16.420 2.852 1.543 1.00 0.00 2 VAL B O 16
ATOM 15557 N N . GLN B 2 4 ? -17.915 4.200 2.519 1.00 0.00 3 GLN B N 16
ATOM 15558 C CA . GLN B 2 4 ? -17.061 4.512 3.659 1.00 0.00 3 GLN B CA 16
ATOM 15559 C C . GLN B 2 4 ? -16.674 3.249 4.418 1.00 0.00 3 GLN B C 16
ATOM 15560 O O . GLN B 2 4 ? -15.508 3.048 4.758 1.00 0.00 3 GLN B O 16
ATOM 15574 N N . ALA B 2 5 ? -17.662 2.399 4.681 1.00 0.00 4 ALA B N 16
ATOM 15575 C CA . ALA B 2 5 ? -17.434 1.151 5.409 1.00 0.00 4 ALA B CA 16
ATOM 15576 C C . ALA B 2 5 ? -16.236 0.381 4.856 1.00 0.00 4 ALA B C 16
ATOM 15577 O O . ALA B 2 5 ? -15.587 -0.373 5.579 1.00 0.00 4 ALA B O 16
ATOM 15584 N N . LEU B 2 6 ? -15.940 0.584 3.576 1.00 0.00 5 LEU B N 16
ATOM 15585 C CA . LEU B 2 6 ? -14.811 -0.085 2.940 1.00 0.00 5 LEU B CA 16
ATOM 15586 C C . LEU B 2 6 ? -13.743 0.936 2.589 1.00 0.00 5 LEU B C 16
ATOM 15587 O O . LEU B 2 6 ? -12.558 0.752 2.865 1.00 0.00 5 LEU B O 16
ATOM 15603 N N . LYS B 2 7 ? -14.198 2.020 1.988 1.00 0.00 6 LYS B N 16
ATOM 15604 C CA . LYS B 2 7 ? -13.340 3.121 1.584 1.00 0.00 6 LYS B CA 16
ATOM 15605 C C . LYS B 2 7 ? -12.424 3.547 2.731 1.00 0.00 6 LYS B C 16
ATOM 15606 O O . LYS B 2 7 ? -11.305 4.008 2.509 1.00 0.00 6 LYS B O 16
ATOM 15625 N N . LYS B 2 8 ? -12.913 3.389 3.958 1.00 0.00 7 LYS B N 16
ATOM 15626 C CA . LYS B 2 8 ? -12.145 3.757 5.141 1.00 0.00 7 LYS B CA 16
ATOM 15627 C C . LYS B 2 8 ? -11.147 2.664 5.513 1.00 0.00 7 LYS B C 16
ATOM 15628 O O . LYS B 2 8 ? -10.110 2.939 6.115 1.00 0.00 7 LYS B O 16
ATOM 15647 N N . ARG B 2 9 ? -11.462 1.424 5.151 1.00 0.00 8 ARG B N 16
ATOM 15648 C CA . ARG B 2 9 ? -10.584 0.298 5.451 1.00 0.00 8 ARG B CA 16
ATOM 15649 C C . ARG B 2 9 ? -9.382 0.278 4.508 1.00 0.00 8 ARG B C 16
ATOM 15650 O O . ARG B 2 9 ? -8.323 -0.249 4.849 1.00 0.00 8 ARG B O 16
ATOM 15671 N N . VAL B 2 10 ? -9.554 0.860 3.325 1.00 0.00 9 VAL B N 16
ATOM 15672 C CA . VAL B 2 10 ? -8.483 0.915 2.337 1.00 0.00 9 VAL B CA 16
ATOM 15673 C C . VAL B 2 10 ? -7.292 1.706 2.870 1.00 0.00 9 VAL B C 16
ATOM 15674 O O . VAL B 2 10 ? -6.147 1.442 2.504 1.00 0.00 9 VAL B O 16
ATOM 15687 N N . GLN B 2 11 ? -7.570 2.675 3.737 1.00 0.00 10 GLN B N 16
ATOM 15688 C CA . GLN B 2 11 ? -6.518 3.500 4.319 1.00 0.00 10 GLN B CA 16
ATOM 15689 C C . GLN B 2 11 ? -5.524 2.646 5.103 1.00 0.00 10 GLN B C 16
ATOM 15690 O O . GLN B 2 11 ? -4.391 3.059 5.341 1.00 0.00 10 GLN B O 16
ATOM 15704 N N . ALA B 2 12 ? -5.956 1.452 5.505 1.00 0.00 11 ALA B N 16
ATOM 15705 C CA . ALA B 2 12 ? -5.099 0.548 6.264 1.00 0.00 11 ALA B CA 16
ATOM 15706 C C . ALA B 2 12 ? -4.180 -0.264 5.350 1.00 0.00 11 ALA B C 16
ATOM 15707 O O . ALA B 2 12 ? -3.473 -1.160 5.814 1.00 0.00 11 ALA B O 16
ATOM 15714 N N . LEU B 2 13 ? -4.188 0.046 4.055 1.00 0.00 12 LEU B N 16
ATOM 15715 C CA . LEU B 2 13 ? -3.348 -0.669 3.099 1.00 0.00 12 LEU B CA 16
ATOM 15716 C C . LEU B 2 13 ? -2.406 0.292 2.377 1.00 0.00 12 LEU B C 16
ATOM 15717 O O . LEU B 2 13 ? -1.242 -0.029 2.136 1.00 0.00 12 LEU B O 16
ATOM 15733 N N . LYS B 2 14 ? -2.918 1.470 2.030 1.00 0.00 13 LYS B N 16
ATOM 15734 C CA . LYS B 2 14 ? -2.121 2.473 1.331 1.00 0.00 13 LYS B CA 16
ATOM 15735 C C . LYS B 2 14 ? -1.386 3.384 2.311 1.00 0.00 13 LYS B C 16
ATOM 15736 O O . LYS B 2 14 ? -0.388 4.011 1.955 1.00 0.00 13 LYS B O 16
ATOM 15755 N N . ALA B 2 15 ? -1.877 3.454 3.546 1.00 0.00 14 ALA B N 16
ATOM 15756 C CA . ALA B 2 15 ? -1.256 4.292 4.568 1.00 0.00 14 ALA B CA 16
ATOM 15757 C C . ALA B 2 15 ? 0.229 3.973 4.709 1.00 0.00 14 ALA B C 16
ATOM 15758 O O . ALA B 2 15 ? 1.082 4.844 4.534 1.00 0.00 14 ALA B O 16
ATOM 15765 N N . ARG B 2 16 ? 0.531 2.719 5.024 1.00 0.00 15 ARG B N 16
ATOM 15766 C CA . ARG B 2 16 ? 1.912 2.282 5.185 1.00 0.00 15 ARG B CA 16
ATOM 15767 C C . ARG B 2 16 ? 2.598 2.144 3.830 1.00 0.00 15 ARG B C 16
ATOM 15768 O O . ARG B 2 16 ? 3.754 2.531 3.665 1.00 0.00 15 ARG B O 16
ATOM 15789 N N . ASN B 2 17 ? 1.873 1.592 2.862 1.00 0.00 16 ASN B N 16
ATOM 15790 C CA . ASN B 2 17 ? 2.406 1.398 1.517 1.00 0.00 16 ASN B CA 16
ATOM 15791 C C . ASN B 2 17 ? 2.880 2.720 0.920 1.00 0.00 16 ASN B C 16
ATOM 15792 O O . ASN B 2 17 ? 3.993 2.812 0.403 1.00 0.00 16 ASN B O 16
ATOM 15803 N N . TYR B 2 18 ? 2.028 3.739 0.987 1.00 0.00 17 TYR B N 16
ATOM 15804 C CA . TYR B 2 18 ? 2.365 5.054 0.446 1.00 0.00 17 TYR B CA 16
ATOM 15805 C C . TYR B 2 18 ? 3.746 5.503 0.915 1.00 0.00 17 TYR B C 16
ATOM 15806 O O . TYR B 2 18 ? 4.511 6.093 0.151 1.00 0.00 17 TYR B O 16
ATOM 15824 N N . ALA B 2 19 ? 4.059 5.221 2.174 1.00 0.00 18 ALA B N 16
ATOM 15825 C CA . ALA B 2 19 ? 5.347 5.596 2.741 1.00 0.00 18 ALA B CA 16
ATOM 15826 C C . ALA B 2 19 ? 6.481 4.810 2.096 1.00 0.00 18 ALA B C 16
ATOM 15827 O O . ALA B 2 19 ? 7.485 5.386 1.677 1.00 0.00 18 ALA B O 16
ATOM 15834 N N . LEU B 2 20 ? 6.318 3.493 2.012 1.00 0.00 19 LEU B N 16
ATOM 15835 C CA . LEU B 2 20 ? 7.340 2.648 1.407 1.00 0.00 19 LEU B CA 16
ATOM 15836 C C . LEU B 2 20 ? 7.441 2.940 -0.083 1.00 0.00 19 LEU B C 16
ATOM 15837 O O . LEU B 2 20 ? 8.515 3.227 -0.596 1.00 0.00 19 LEU B O 16
ATOM 15853 N N . LYS B 2 21 ? 6.303 2.882 -0.771 1.00 0.00 20 LYS B N 16
ATOM 15854 C CA . LYS B 2 21 ? 6.255 3.158 -2.208 1.00 0.00 20 LYS B CA 16
ATOM 15855 C C . LYS B 2 21 ? 7.124 4.364 -2.562 1.00 0.00 20 LYS B C 16
ATOM 15856 O O . LYS B 2 21 ? 7.674 4.449 -3.661 1.00 0.00 20 LYS B O 16
ATOM 15875 N N . GLN B 2 22 ? 7.237 5.290 -1.617 1.00 0.00 21 GLN B N 16
ATOM 15876 C CA . GLN B 2 22 ? 8.030 6.497 -1.804 1.00 0.00 21 GLN B CA 16
ATOM 15877 C C . GLN B 2 22 ? 9.523 6.215 -1.624 1.00 0.00 21 GLN B C 16
ATOM 15878 O O . GLN B 2 22 ? 10.358 6.756 -2.349 1.00 0.00 21 GLN B O 16
ATOM 15892 N N . LYS B 2 23 ? 9.848 5.381 -0.642 1.00 0.00 22 LYS B N 16
ATOM 15893 C CA . LYS B 2 23 ? 11.237 5.040 -0.347 1.00 0.00 22 LYS B CA 16
ATOM 15894 C C . LYS B 2 23 ? 11.718 3.841 -1.167 1.00 0.00 22 LYS B C 16
ATOM 15895 O O . LYS B 2 23 ? 12.851 3.828 -1.644 1.00 0.00 22 LYS B O 16
ATOM 15914 N N . VAL B 2 24 ? 10.854 2.831 -1.304 1.00 0.00 23 VAL B N 16
ATOM 15915 C CA . VAL B 2 24 ? 11.183 1.606 -2.043 1.00 0.00 23 VAL B CA 16
ATOM 15916 C C . VAL B 2 24 ? 12.156 1.867 -3.194 1.00 0.00 23 VAL B C 16
ATOM 15917 O O . VAL B 2 24 ? 13.225 1.260 -3.264 1.00 0.00 23 VAL B O 16
ATOM 15930 N N . GLN B 2 25 ? 11.780 2.772 -4.092 1.00 0.00 24 GLN B N 16
ATOM 15931 C CA . GLN B 2 25 ? 12.621 3.108 -5.236 1.00 0.00 24 GLN B CA 16
ATOM 15932 C C . GLN B 2 25 ? 13.971 3.650 -4.778 1.00 0.00 24 GLN B C 16
ATOM 15933 O O . GLN B 2 25 ? 15.018 3.248 -5.284 1.00 0.00 24 GLN B O 16
ATOM 15947 N N . ALA B 2 26 ? 13.939 4.563 -3.813 1.00 0.00 25 ALA B N 16
ATOM 15948 C CA . ALA B 2 26 ? 15.160 5.158 -3.283 1.00 0.00 25 ALA B CA 16
ATOM 15949 C C . ALA B 2 26 ? 16.084 4.087 -2.711 1.00 0.00 25 ALA B C 16
ATOM 15950 O O . ALA B 2 26 ? 17.303 4.157 -2.868 1.00 0.00 25 ALA B O 16
ATOM 15957 N N . LEU B 2 27 ? 15.495 3.094 -2.051 1.00 0.00 26 LEU B N 16
ATOM 15958 C CA . LEU B 2 27 ? 16.266 2.006 -1.460 1.00 0.00 26 LEU B CA 16
ATOM 15959 C C . LEU B 2 27 ? 16.925 1.163 -2.547 1.00 0.00 26 LEU B C 16
ATOM 15960 O O . LEU B 2 27 ? 18.147 1.017 -2.579 1.00 0.00 26 LEU B O 16
ATOM 15976 N N . ARG B 2 28 ? 16.107 0.610 -3.436 1.00 0.00 27 ARG B N 16
ATOM 15977 C CA . ARG B 2 28 ? 16.608 -0.219 -4.527 1.00 0.00 27 ARG B CA 16
ATOM 15978 C C . ARG B 2 28 ? 17.554 0.574 -5.423 1.00 0.00 27 ARG B C 16
ATOM 15979 O O . ARG B 2 28 ? 18.642 0.109 -5.758 1.00 0.00 27 ARG B O 16
ATOM 16000 N N . HIS B 2 29 ? 17.130 1.774 -5.805 1.00 0.00 28 HIS B N 16
ATOM 16001 C CA . HIS B 2 29 ? 17.939 2.634 -6.661 1.00 0.00 28 HIS B CA 16
ATOM 16002 C C . HIS B 2 29 ? 19.273 2.969 -6.000 1.00 0.00 28 HIS B C 16
ATOM 16003 O O . HIS B 2 29 ? 20.261 3.243 -6.681 1.00 0.00 28 HIS B O 16
ATOM 16017 N N . LYS B 2 30 ? 19.295 2.946 -4.670 1.00 0.00 29 LYS B N 16
ATOM 16018 C CA . LYS B 2 30 ? 20.510 3.248 -3.919 1.00 0.00 29 LYS B CA 16
ATOM 16019 C C . LYS B 2 30 ? 21.659 2.342 -4.349 1.00 0.00 29 LYS B C 16
ATOM 16020 O O . LYS B 2 30 ? 21.668 1.148 -4.047 1.00 0.00 29 LYS B O 16
ATOM 16039 N N . GLY B 2 31 ? 22.627 2.917 -5.056 1.00 0.00 30 GLY B N 16
ATOM 16040 C CA . GLY B 2 31 ? 23.768 2.147 -5.516 1.00 0.00 30 GLY B CA 16
ATOM 16041 C C . GLY B 2 31 ? 24.530 2.846 -6.624 1.00 0.00 30 GLY B C 16
ATOM 16042 O O . GLY B 2 31 ? 24.930 2.218 -7.605 1.00 0.00 30 GLY B O 16
ATOM 16055 N N . GLU A 1 2 ? -20.067 4.574 -4.084 1.00 0.00 1 GLU A N 17
ATOM 16056 C CA . GLU A 1 2 ? -20.129 3.265 -4.724 1.00 0.00 1 GLU A CA 17
ATOM 16057 C C . GLU A 1 2 ? -19.394 2.219 -3.894 1.00 0.00 1 GLU A C 17
ATOM 16058 O O . GLU A 1 2 ? -18.224 2.391 -3.553 1.00 0.00 1 GLU A O 17
ATOM 16070 N N . VAL A 1 3 ? -20.088 1.133 -3.571 1.00 0.00 2 VAL A N 17
ATOM 16071 C CA . VAL A 1 3 ? -19.502 0.057 -2.781 1.00 0.00 2 VAL A CA 17
ATOM 16072 C C . VAL A 1 3 ? -18.399 -0.655 -3.556 1.00 0.00 2 VAL A C 17
ATOM 16073 O O . VAL A 1 3 ? -17.288 -0.829 -3.055 1.00 0.00 2 VAL A O 17
ATOM 16086 N N . ALA A 1 4 ? -18.713 -1.067 -4.780 1.00 0.00 3 ALA A N 17
ATOM 16087 C CA . ALA A 1 4 ? -17.749 -1.761 -5.625 1.00 0.00 3 ALA A CA 17
ATOM 16088 C C . ALA A 1 4 ? -16.516 -0.899 -5.873 1.00 0.00 3 ALA A C 17
ATOM 16089 O O . ALA A 1 4 ? -15.394 -1.404 -5.923 1.00 0.00 3 ALA A O 17
ATOM 16096 N N . GLN A 1 5 ? -16.732 0.402 -6.029 1.00 0.00 4 GLN A N 17
ATOM 16097 C CA . GLN A 1 5 ? -15.637 1.335 -6.272 1.00 0.00 4 GLN A CA 17
ATOM 16098 C C . GLN A 1 5 ? -14.628 1.301 -5.128 1.00 0.00 4 GLN A C 17
ATOM 16099 O O . GLN A 1 5 ? -13.424 1.439 -5.346 1.00 0.00 4 GLN A O 17
ATOM 16113 N N . LEU A 1 6 ? -15.127 1.115 -3.911 1.00 0.00 5 LEU A N 17
ATOM 16114 C CA . LEU A 1 6 ? -14.269 1.061 -2.733 1.00 0.00 5 LEU A CA 17
ATOM 16115 C C . LEU A 1 6 ? -13.709 -0.343 -2.532 1.00 0.00 5 LEU A C 17
ATOM 16116 O O . LEU A 1 6 ? -12.565 -0.510 -2.110 1.00 0.00 5 LEU A O 17
ATOM 16132 N N . GLU A 1 7 ? -14.522 -1.348 -2.838 1.00 0.00 6 GLU A N 17
ATOM 16133 C CA . GLU A 1 7 ? -14.108 -2.739 -2.690 1.00 0.00 6 GLU A CA 17
ATOM 16134 C C . GLU A 1 7 ? -12.920 -3.052 -3.595 1.00 0.00 6 GLU A C 17
ATOM 16135 O O . GLU A 1 7 ? -11.942 -3.662 -3.164 1.00 0.00 6 GLU A O 17
ATOM 16147 N N . LYS A 1 8 ? -13.013 -2.629 -4.852 1.00 0.00 7 LYS A N 17
ATOM 16148 C CA . LYS A 1 8 ? -11.947 -2.865 -5.818 1.00 0.00 7 LYS A CA 17
ATOM 16149 C C . LYS A 1 8 ? -10.666 -2.156 -5.400 1.00 0.00 7 LYS A C 17
ATOM 16150 O O . LYS A 1 8 ? -9.566 -2.676 -5.592 1.00 0.00 7 LYS A O 17
ATOM 16169 N N . GLU A 1 9 ? -10.812 -0.968 -4.827 1.00 0.00 8 GLU A N 17
ATOM 16170 C CA . GLU A 1 9 ? -9.661 -0.192 -4.383 1.00 0.00 8 GLU A CA 17
ATOM 16171 C C . GLU A 1 9 ? -8.896 -0.924 -3.282 1.00 0.00 8 GLU A C 17
ATOM 16172 O O . GLU A 1 9 ? -7.729 -0.629 -3.027 1.00 0.00 8 GLU A O 17
ATOM 16184 N N . VAL A 1 10 ? -9.555 -1.884 -2.635 1.00 0.00 9 VAL A N 17
ATOM 16185 C CA . VAL A 1 10 ? -8.925 -2.656 -1.571 1.00 0.00 9 VAL A CA 17
ATOM 16186 C C . VAL A 1 10 ? -7.987 -3.708 -2.156 1.00 0.00 9 VAL A C 17
ATOM 16187 O O . VAL A 1 10 ? -6.786 -3.700 -1.887 1.00 0.00 9 VAL A O 17
ATOM 16200 N N . ALA A 1 11 ? -8.543 -4.607 -2.963 1.00 0.00 10 ALA A N 17
ATOM 16201 C CA . ALA A 1 11 ? -7.753 -5.658 -3.592 1.00 0.00 10 ALA A CA 17
ATOM 16202 C C . ALA A 1 11 ? -6.604 -5.061 -4.398 1.00 0.00 10 ALA A C 17
ATOM 16203 O O . ALA A 1 11 ? -5.572 -5.702 -4.598 1.00 0.00 10 ALA A O 17
ATOM 16210 N N . GLN A 1 12 ? -6.792 -3.827 -4.855 1.00 0.00 11 GLN A N 17
ATOM 16211 C CA . GLN A 1 12 ? -5.775 -3.135 -5.636 1.00 0.00 11 GLN A CA 17
ATOM 16212 C C . GLN A 1 12 ? -4.526 -2.889 -4.795 1.00 0.00 11 GLN A C 17
ATOM 16213 O O . GLN A 1 12 ? -3.405 -3.126 -5.248 1.00 0.00 11 GLN A O 17
ATOM 16227 N N . LEU A 1 13 ? -4.725 -2.412 -3.570 1.00 0.00 12 LEU A N 17
ATOM 16228 C CA . LEU A 1 13 ? -3.613 -2.134 -2.669 1.00 0.00 12 LEU A CA 17
ATOM 16229 C C . LEU A 1 13 ? -3.215 -3.383 -1.889 1.00 0.00 12 LEU A C 17
ATOM 16230 O O . LEU A 1 13 ? -2.047 -3.572 -1.559 1.00 0.00 12 LEU A O 17
ATOM 16246 N N . GLU A 1 14 ? -4.192 -4.231 -1.592 1.00 0.00 13 GLU A N 17
ATOM 16247 C CA . GLU A 1 14 ? -3.935 -5.457 -0.846 1.00 0.00 13 GLU A CA 17
ATOM 16248 C C . GLU A 1 14 ? -2.940 -6.351 -1.582 1.00 0.00 13 GLU A C 17
ATOM 16249 O O . GLU A 1 14 ? -2.265 -7.180 -0.970 1.00 0.00 13 GLU A O 17
ATOM 16261 N N . ALA A 1 15 ? -2.852 -6.179 -2.898 1.00 0.00 14 ALA A N 17
ATOM 16262 C CA . ALA A 1 15 ? -1.940 -6.974 -3.712 1.00 0.00 14 ALA A CA 17
ATOM 16263 C C . ALA A 1 15 ? -0.575 -6.301 -3.828 1.00 0.00 14 ALA A C 17
ATOM 16264 O O . ALA A 1 15 ? 0.455 -6.973 -3.892 1.00 0.00 14 ALA A O 17
ATOM 16271 N N . GLU A 1 16 ? -0.573 -4.972 -3.859 1.00 0.00 15 GLU A N 17
ATOM 16272 C CA . GLU A 1 16 ? 0.667 -4.210 -3.969 1.00 0.00 15 GLU A CA 17
ATOM 16273 C C . GLU A 1 16 ? 1.247 -3.902 -2.593 1.00 0.00 15 GLU A C 17
ATOM 16274 O O . GLU A 1 16 ? 2.412 -4.192 -2.320 1.00 0.00 15 GLU A O 17
ATOM 16286 N N . ASN A 1 17 ? 0.427 -3.312 -1.730 1.00 0.00 16 ASN A N 17
ATOM 16287 C CA . ASN A 1 17 ? 0.853 -2.959 -0.380 1.00 0.00 16 ASN A CA 17
ATOM 16288 C C . ASN A 1 17 ? 1.530 -4.139 0.314 1.00 0.00 16 ASN A C 17
ATOM 16289 O O . ASN A 1 17 ? 2.408 -3.955 1.157 1.00 0.00 16 ASN A O 17
ATOM 16300 N N . TYR A 1 18 ? 1.117 -5.351 -0.045 1.00 0.00 17 TYR A N 17
ATOM 16301 C CA . TYR A 1 18 ? 1.686 -6.557 0.546 1.00 0.00 17 TYR A CA 17
ATOM 16302 C C . TYR A 1 18 ? 2.962 -6.977 -0.182 1.00 0.00 17 TYR A C 17
ATOM 16303 O O . TYR A 1 18 ? 3.867 -7.558 0.417 1.00 0.00 17 TYR A O 17
ATOM 16321 N N . GLN A 1 19 ? 3.026 -6.685 -1.478 1.00 0.00 18 GLN A N 17
ATOM 16322 C CA . GLN A 1 19 ? 4.188 -7.041 -2.284 1.00 0.00 18 GLN A CA 17
ATOM 16323 C C . GLN A 1 19 ? 5.405 -6.198 -1.908 1.00 0.00 18 GLN A C 17
ATOM 16324 O O . GLN A 1 19 ? 6.542 -6.659 -2.006 1.00 0.00 18 GLN A O 17
ATOM 16338 N N . LEU A 1 20 ? 5.161 -4.963 -1.481 1.00 0.00 19 LEU A N 17
ATOM 16339 C CA . LEU A 1 20 ? 6.241 -4.062 -1.096 1.00 0.00 19 LEU A CA 17
ATOM 16340 C C . LEU A 1 20 ? 6.619 -4.253 0.368 1.00 0.00 19 LEU A C 17
ATOM 16341 O O . LEU A 1 20 ? 7.792 -4.197 0.727 1.00 0.00 19 LEU A O 17
ATOM 16357 N N . GLU A 1 21 ? 5.616 -4.477 1.213 1.00 0.00 20 GLU A N 17
ATOM 16358 C CA . GLU A 1 21 ? 5.849 -4.675 2.640 1.00 0.00 20 GLU A CA 17
ATOM 16359 C C . GLU A 1 21 ? 6.869 -5.784 2.882 1.00 0.00 20 GLU A C 17
ATOM 16360 O O . GLU A 1 21 ? 7.550 -5.801 3.908 1.00 0.00 20 GLU A O 17
ATOM 16372 N N . GLN A 1 22 ? 6.971 -6.709 1.933 1.00 0.00 21 GLN A N 17
ATOM 16373 C CA . GLN A 1 22 ? 7.908 -7.820 2.045 1.00 0.00 21 GLN A CA 17
ATOM 16374 C C . GLN A 1 22 ? 9.212 -7.515 1.316 1.00 0.00 21 GLN A C 17
ATOM 16375 O O . GLN A 1 22 ? 10.259 -8.076 1.639 1.00 0.00 21 GLN A O 17
ATOM 16389 N N . GLU A 1 23 ? 9.145 -6.626 0.328 1.00 0.00 22 GLU A N 17
ATOM 16390 C CA . GLU A 1 23 ? 10.326 -6.253 -0.444 1.00 0.00 22 GLU A CA 17
ATOM 16391 C C . GLU A 1 23 ? 11.047 -5.065 0.188 1.00 0.00 22 GLU A C 17
ATOM 16392 O O . GLU A 1 23 ? 12.239 -4.862 -0.035 1.00 0.00 22 GLU A O 17
ATOM 16404 N N . VAL A 1 24 ? 10.316 -4.282 0.975 1.00 0.00 23 VAL A N 17
ATOM 16405 C CA . VAL A 1 24 ? 10.886 -3.113 1.634 1.00 0.00 23 VAL A CA 17
ATOM 16406 C C . VAL A 1 24 ? 11.450 -3.471 3.005 1.00 0.00 23 VAL A C 17
ATOM 16407 O O . VAL A 1 24 ? 12.381 -2.829 3.490 1.00 0.00 23 VAL A O 17
ATOM 16420 N N . ALA A 1 25 ? 10.879 -4.497 3.628 1.00 0.00 24 ALA A N 17
ATOM 16421 C CA . ALA A 1 25 ? 11.322 -4.939 4.945 1.00 0.00 24 ALA A CA 17
ATOM 16422 C C . ALA A 1 25 ? 12.823 -5.216 4.967 1.00 0.00 24 ALA A C 17
ATOM 16423 O O . ALA A 1 25 ? 13.463 -5.132 6.015 1.00 0.00 24 ALA A O 17
ATOM 16430 N N . GLN A 1 26 ? 13.379 -5.547 3.805 1.00 0.00 25 GLN A N 17
ATOM 16431 C CA . GLN A 1 26 ? 14.805 -5.837 3.699 1.00 0.00 25 GLN A CA 17
ATOM 16432 C C . GLN A 1 26 ? 15.555 -4.678 3.053 1.00 0.00 25 GLN A C 17
ATOM 16433 O O . GLN A 1 26 ? 16.661 -4.334 3.469 1.00 0.00 25 GLN A O 17
ATOM 16447 N N . LEU A 1 27 ? 14.948 -4.078 2.033 1.00 0.00 26 LEU A N 17
ATOM 16448 C CA . LEU A 1 27 ? 15.566 -2.957 1.334 1.00 0.00 26 LEU A CA 17
ATOM 16449 C C . LEU A 1 27 ? 15.841 -1.803 2.292 1.00 0.00 26 LEU A C 17
ATOM 16450 O O . LEU A 1 27 ? 16.823 -1.076 2.138 1.00 0.00 26 LEU A O 17
ATOM 16466 N N . GLU A 1 28 ? 14.972 -1.643 3.285 1.00 0.00 27 GLU A N 17
ATOM 16467 C CA . GLU A 1 28 ? 15.124 -0.578 4.271 1.00 0.00 27 GLU A CA 17
ATOM 16468 C C . GLU A 1 28 ? 15.954 -1.052 5.462 1.00 0.00 27 GLU A C 17
ATOM 16469 O O . GLU A 1 28 ? 15.554 -0.890 6.615 1.00 0.00 27 GLU A O 17
ATOM 16481 N N . HIS A 1 29 ? 17.112 -1.637 5.175 1.00 0.00 28 HIS A N 17
ATOM 16482 C CA . HIS A 1 29 ? 17.995 -2.133 6.223 1.00 0.00 28 HIS A CA 17
ATOM 16483 C C . HIS A 1 29 ? 18.625 -0.978 6.996 1.00 0.00 28 HIS A C 17
ATOM 16484 O O . HIS A 1 29 ? 18.931 -1.105 8.182 1.00 0.00 28 HIS A O 17
ATOM 16498 N N . GLU A 1 30 ? 18.812 0.150 6.318 1.00 0.00 29 GLU A N 17
ATOM 16499 C CA . GLU A 1 30 ? 19.403 1.329 6.940 1.00 0.00 29 GLU A CA 17
ATOM 16500 C C . GLU A 1 30 ? 18.546 1.815 8.105 1.00 0.00 29 GLU A C 17
ATOM 16501 O O . GLU A 1 30 ? 19.063 2.158 9.168 1.00 0.00 29 GLU A O 17
ATOM 16513 N N . GLY A 1 31 ? 17.234 1.840 7.897 1.00 0.00 30 GLY A N 17
ATOM 16514 C CA . GLY A 1 31 ? 16.326 2.286 8.938 1.00 0.00 30 GLY A CA 17
ATOM 16515 C C . GLY A 1 31 ? 15.262 3.231 8.414 1.00 0.00 30 GLY A C 17
ATOM 16516 O O . GLY A 1 31 ? 14.445 2.854 7.574 1.00 0.00 30 GLY A O 17
ATOM 16529 N N . GLU B 2 2 ? -20.972 -2.053 3.534 1.00 0.00 1 GLU B N 17
ATOM 16530 C CA . GLU B 2 2 ? -19.650 -1.937 4.147 1.00 0.00 1 GLU B CA 17
ATOM 16531 C C . GLU B 2 2 ? -18.900 -0.715 3.633 1.00 0.00 1 GLU B C 17
ATOM 16532 O O . GLU B 2 2 ? -17.675 -0.655 3.711 1.00 0.00 1 GLU B O 17
ATOM 16544 N N . VAL B 2 3 ? -19.632 0.266 3.118 1.00 0.00 2 VAL B N 17
ATOM 16545 C CA . VAL B 2 3 ? -19.015 1.483 2.605 1.00 0.00 2 VAL B CA 17
ATOM 16546 C C . VAL B 2 3 ? -18.020 2.074 3.598 1.00 0.00 2 VAL B C 17
ATOM 16547 O O . VAL B 2 3 ? -17.196 2.894 3.230 1.00 0.00 2 VAL B O 17
ATOM 16560 N N . GLN B 2 4 ? -18.113 1.662 4.856 1.00 0.00 3 GLN B N 17
ATOM 16561 C CA . GLN B 2 4 ? -17.214 2.146 5.899 1.00 0.00 3 GLN B CA 17
ATOM 16562 C C . GLN B 2 4 ? -16.010 1.221 6.094 1.00 0.00 3 GLN B C 17
ATOM 16563 O O . GLN B 2 4 ? -14.876 1.571 5.765 1.00 0.00 3 GLN B O 17
ATOM 16577 N N . ALA B 2 5 ? -16.280 0.045 6.664 1.00 0.00 4 ALA B N 17
ATOM 16578 C CA . ALA B 2 5 ? -15.246 -0.951 6.957 1.00 0.00 4 ALA B CA 17
ATOM 16579 C C . ALA B 2 5 ? -14.446 -1.352 5.722 1.00 0.00 4 ALA B C 17
ATOM 16580 O O . ALA B 2 5 ? -13.357 -1.912 5.837 1.00 0.00 4 ALA B O 17
ATOM 16587 N N . LEU B 2 6 ? -14.979 -1.060 4.546 1.00 0.00 5 LEU B N 17
ATOM 16588 C CA . LEU B 2 6 ? -14.297 -1.386 3.300 1.00 0.00 5 LEU B CA 17
ATOM 16589 C C . LEU B 2 6 ? -13.714 -0.130 2.673 1.00 0.00 5 LEU B C 17
ATOM 16590 O O . LEU B 2 6 ? -12.935 -0.189 1.721 1.00 0.00 5 LEU B O 17
ATOM 16606 N N . LYS B 2 7 ? -14.120 1.001 3.217 1.00 0.00 6 LYS B N 17
ATOM 16607 C CA . LYS B 2 7 ? -13.687 2.294 2.744 1.00 0.00 6 LYS B CA 17
ATOM 16608 C C . LYS B 2 7 ? -12.423 2.741 3.461 1.00 0.00 6 LYS B C 17
ATOM 16609 O O . LYS B 2 7 ? -11.341 2.778 2.876 1.00 0.00 6 LYS B O 17
ATOM 16628 N N . LYS B 2 8 ? -12.569 3.073 4.735 1.00 0.00 7 LYS B N 17
ATOM 16629 C CA . LYS B 2 8 ? -11.446 3.514 5.544 1.00 0.00 7 LYS B CA 17
ATOM 16630 C C . LYS B 2 8 ? -10.321 2.482 5.525 1.00 0.00 7 LYS B C 17
ATOM 16631 O O . LYS B 2 8 ? -9.153 2.819 5.717 1.00 0.00 7 LYS B O 17
ATOM 16650 N N . ARG B 2 9 ? -10.681 1.222 5.295 1.00 0.00 8 ARG B N 17
ATOM 16651 C CA . ARG B 2 9 ? -9.701 0.144 5.256 1.00 0.00 8 ARG B CA 17
ATOM 16652 C C . ARG B 2 9 ? -8.732 0.329 4.090 1.00 0.00 8 ARG B C 17
ATOM 16653 O O . ARG B 2 9 ? -7.565 -0.052 4.176 1.00 0.00 8 ARG B O 17
ATOM 16674 N N . VAL B 2 10 ? -9.221 0.920 3.002 1.00 0.00 9 VAL B N 17
ATOM 16675 C CA . VAL B 2 10 ? -8.391 1.156 1.829 1.00 0.00 9 VAL B CA 17
ATOM 16676 C C . VAL B 2 10 ? -7.230 2.080 2.173 1.00 0.00 9 VAL B C 17
ATOM 16677 O O . VAL B 2 10 ? -6.077 1.791 1.853 1.00 0.00 9 VAL B O 17
ATOM 16690 N N . GLN B 2 11 ? -7.543 3.190 2.832 1.00 0.00 10 GLN B N 17
ATOM 16691 C CA . GLN B 2 11 ? -6.524 4.152 3.228 1.00 0.00 10 GLN B CA 17
ATOM 16692 C C . GLN B 2 11 ? -5.438 3.478 4.061 1.00 0.00 10 GLN B C 17
ATOM 16693 O O . GLN B 2 11 ? -4.307 3.954 4.123 1.00 0.00 10 GLN B O 17
ATOM 16707 N N . ALA B 2 12 ? -5.793 2.366 4.700 1.00 0.00 11 ALA B N 17
ATOM 16708 C CA . ALA B 2 12 ? -4.851 1.625 5.527 1.00 0.00 11 ALA B CA 17
ATOM 16709 C C . ALA B 2 12 ? -3.894 0.794 4.676 1.00 0.00 11 ALA B C 17
ATOM 16710 O O . ALA B 2 12 ? -2.816 0.414 5.134 1.00 0.00 11 ALA B O 17
ATOM 16717 N N . LEU B 2 13 ? -4.288 0.517 3.434 1.00 0.00 12 LEU B N 17
ATOM 16718 C CA . LEU B 2 13 ? -3.451 -0.267 2.531 1.00 0.00 12 LEU B CA 17
ATOM 16719 C C . LEU B 2 13 ? -2.486 0.642 1.778 1.00 0.00 12 LEU B C 17
ATOM 16720 O O . LEU B 2 13 ? -1.292 0.362 1.684 1.00 0.00 12 LEU B O 17
ATOM 16736 N N . LYS B 2 14 ? -3.023 1.729 1.234 1.00 0.00 13 LYS B N 17
ATOM 16737 C CA . LYS B 2 14 ? -2.227 2.686 0.475 1.00 0.00 13 LYS B CA 17
ATOM 16738 C C . LYS B 2 14 ? -1.417 3.597 1.394 1.00 0.00 13 LYS B C 17
ATOM 16739 O O . LYS B 2 14 ? -0.398 4.152 0.984 1.00 0.00 13 LYS B O 17
ATOM 16758 N N . ALA B 2 15 ? -1.866 3.747 2.638 1.00 0.00 14 ALA B N 17
ATOM 16759 C CA . ALA B 2 15 ? -1.166 4.593 3.602 1.00 0.00 14 ALA B CA 17
ATOM 16760 C C . ALA B 2 15 ? 0.302 4.200 3.703 1.00 0.00 14 ALA B C 17
ATOM 16761 O O . ALA B 2 15 ? 1.193 5.013 3.456 1.00 0.00 14 ALA B O 17
ATOM 16768 N N . ARG B 2 16 ? 0.546 2.944 4.059 1.00 0.00 15 ARG B N 17
ATOM 16769 C CA . ARG B 2 16 ? 1.906 2.437 4.185 1.00 0.00 15 ARG B CA 17
ATOM 16770 C C . ARG B 2 16 ? 2.519 2.207 2.808 1.00 0.00 15 ARG B C 17
ATOM 16771 O O . ARG B 2 16 ? 3.633 2.654 2.532 1.00 0.00 15 ARG B O 17
ATOM 16792 N N . ASN B 2 17 ? 1.781 1.510 1.948 1.00 0.00 16 ASN B N 17
ATOM 16793 C CA . ASN B 2 17 ? 2.244 1.216 0.595 1.00 0.00 16 ASN B CA 17
ATOM 16794 C C . ASN B 2 17 ? 2.750 2.476 -0.101 1.00 0.00 16 ASN B C 17
ATOM 16795 O O . ASN B 2 17 ? 3.868 2.503 -0.617 1.00 0.00 16 ASN B O 17
ATOM 16806 N N . TYR B 2 18 ? 1.925 3.520 -0.113 1.00 0.00 17 TYR B N 17
ATOM 16807 C CA . TYR B 2 18 ? 2.302 4.779 -0.746 1.00 0.00 17 TYR B CA 17
ATOM 16808 C C . TYR B 2 18 ? 3.663 5.248 -0.245 1.00 0.00 17 TYR B C 17
ATOM 16809 O O . TYR B 2 18 ? 4.489 5.735 -1.018 1.00 0.00 17 TYR B O 17
ATOM 16827 N N . ALA B 2 19 ? 3.893 5.091 1.055 1.00 0.00 18 ALA B N 17
ATOM 16828 C CA . ALA B 2 19 ? 5.156 5.491 1.658 1.00 0.00 18 ALA B CA 17
ATOM 16829 C C . ALA B 2 19 ? 6.301 4.657 1.105 1.00 0.00 18 ALA B C 17
ATOM 16830 O O . ALA B 2 19 ? 7.325 5.195 0.685 1.00 0.00 18 ALA B O 17
ATOM 16837 N N . LEU B 2 20 ? 6.122 3.338 1.091 1.00 0.00 19 LEU B N 17
ATOM 16838 C CA . LEU B 2 20 ? 7.151 2.449 0.567 1.00 0.00 19 LEU B CA 17
ATOM 16839 C C . LEU B 2 20 ? 7.398 2.762 -0.901 1.00 0.00 19 LEU B C 17
ATOM 16840 O O . LEU B 2 20 ? 8.518 3.066 -1.297 1.00 0.00 19 LEU B O 17
ATOM 16856 N N . LYS B 2 21 ? 6.334 2.700 -1.700 1.00 0.00 20 LYS B N 17
ATOM 16857 C CA . LYS B 2 21 ? 6.416 2.985 -3.133 1.00 0.00 20 LYS B CA 17
ATOM 16858 C C . LYS B 2 21 ? 7.354 4.156 -3.423 1.00 0.00 20 LYS B C 17
ATOM 16859 O O . LYS B 2 21 ? 7.988 4.210 -4.477 1.00 0.00 20 LYS B O 17
ATOM 16878 N N . GLN B 2 22 ? 7.427 5.095 -2.485 1.00 0.00 21 GLN B N 17
ATOM 16879 C CA . GLN B 2 22 ? 8.274 6.270 -2.641 1.00 0.00 21 GLN B CA 17
ATOM 16880 C C . GLN B 2 22 ? 9.724 5.984 -2.246 1.00 0.00 21 GLN B C 17
ATOM 16881 O O . GLN B 2 22 ? 10.655 6.442 -2.908 1.00 0.00 21 GLN B O 17
ATOM 16895 N N . LYS B 2 23 ? 9.912 5.249 -1.152 1.00 0.00 22 LYS B N 17
ATOM 16896 C CA . LYS B 2 23 ? 11.254 4.936 -0.664 1.00 0.00 22 LYS B CA 17
ATOM 16897 C C . LYS B 2 23 ? 11.806 3.634 -1.251 1.00 0.00 22 LYS B C 17
ATOM 16898 O O . LYS B 2 23 ? 13.020 3.442 -1.295 1.00 0.00 22 LYS B O 17
ATOM 16917 N N . VAL B 2 24 ? 10.918 2.739 -1.687 1.00 0.00 23 VAL B N 17
ATOM 16918 C CA . VAL B 2 24 ? 11.336 1.453 -2.253 1.00 0.00 23 VAL B CA 17
ATOM 16919 C C . VAL B 2 24 ? 12.548 1.615 -3.169 1.00 0.00 23 VAL B C 17
ATOM 16920 O O . VAL B 2 24 ? 13.639 1.134 -2.860 1.00 0.00 23 VAL B O 17
ATOM 16933 N N . GLN B 2 25 ? 12.354 2.298 -4.292 1.00 0.00 24 GLN B N 17
ATOM 16934 C CA . GLN B 2 25 ? 13.437 2.525 -5.241 1.00 0.00 24 GLN B CA 17
ATOM 16935 C C . GLN B 2 25 ? 14.599 3.248 -4.570 1.00 0.00 24 GLN B C 17
ATOM 16936 O O . GLN B 2 25 ? 15.759 3.050 -4.931 1.00 0.00 24 GLN B O 17
ATOM 16950 N N . ALA B 2 26 ? 14.279 4.081 -3.584 1.00 0.00 25 ALA B N 17
ATOM 16951 C CA . ALA B 2 26 ? 15.296 4.826 -2.854 1.00 0.00 25 ALA B CA 17
ATOM 16952 C C . ALA B 2 26 ? 16.175 3.885 -2.042 1.00 0.00 25 ALA B C 17
ATOM 16953 O O . ALA B 2 26 ? 17.390 4.063 -1.964 1.00 0.00 25 ALA B O 17
ATOM 16960 N N . LEU B 2 27 ? 15.550 2.875 -1.441 1.00 0.00 26 LEU B N 17
ATOM 16961 C CA . LEU B 2 27 ? 16.274 1.897 -0.639 1.00 0.00 26 LEU B CA 17
ATOM 16962 C C . LEU B 2 27 ? 17.308 1.168 -1.490 1.00 0.00 26 LEU B C 17
ATOM 16963 O O . LEU B 2 27 ? 18.512 1.277 -1.255 1.00 0.00 26 LEU B O 17
ATOM 16979 N N . ARG B 2 28 ? 16.825 0.424 -2.480 1.00 0.00 27 ARG B N 17
ATOM 16980 C CA . ARG B 2 28 ? 17.700 -0.326 -3.374 1.00 0.00 27 ARG B CA 17
ATOM 16981 C C . ARG B 2 28 ? 18.706 0.595 -4.057 1.00 0.00 27 ARG B C 17
ATOM 16982 O O . ARG B 2 28 ? 19.815 0.178 -4.393 1.00 0.00 27 ARG B O 17
ATOM 17003 N N . HIS B 2 29 ? 18.314 1.849 -4.259 1.00 0.00 28 HIS B N 17
ATOM 17004 C CA . HIS B 2 29 ? 19.183 2.827 -4.901 1.00 0.00 28 HIS B CA 17
ATOM 17005 C C . HIS B 2 29 ? 20.466 3.022 -4.099 1.00 0.00 28 HIS B C 17
ATOM 17006 O O . HIS B 2 29 ? 21.524 3.309 -4.660 1.00 0.00 28 HIS B O 17
ATOM 17020 N N . LYS B 2 30 ? 20.365 2.865 -2.783 1.00 0.00 29 LYS B N 17
ATOM 17021 C CA . LYS B 2 30 ? 21.517 3.024 -1.903 1.00 0.00 29 LYS B CA 17
ATOM 17022 C C . LYS B 2 30 ? 22.599 1.999 -2.231 1.00 0.00 29 LYS B C 17
ATOM 17023 O O . LYS B 2 30 ? 23.721 2.359 -2.585 1.00 0.00 29 LYS B O 17
ATOM 17042 N N . GLY B 2 31 ? 22.253 0.722 -2.111 1.00 0.00 30 GLY B N 17
ATOM 17043 C CA . GLY B 2 31 ? 23.204 -0.336 -2.399 1.00 0.00 30 GLY B CA 17
ATOM 17044 C C . GLY B 2 31 ? 23.284 -1.362 -1.286 1.00 0.00 30 GLY B C 17
ATOM 17045 O O . GLY B 2 31 ? 22.383 -2.184 -1.125 1.00 0.00 30 GLY B O 17
ATOM 17058 N N . GLU A 1 2 ? -20.754 3.398 -6.495 1.00 0.00 1 GLU A N 18
ATOM 17059 C CA . GLU A 1 2 ? -19.358 3.049 -6.742 1.00 0.00 1 GLU A CA 18
ATOM 17060 C C . GLU A 1 2 ? -18.840 2.055 -5.708 1.00 0.00 1 GLU A C 18
ATOM 17061 O O . GLU A 1 2 ? -17.638 1.988 -5.446 1.00 0.00 1 GLU A O 18
ATOM 17073 N N . VAL A 1 3 ? -19.751 1.285 -5.128 1.00 0.00 2 VAL A N 18
ATOM 17074 C CA . VAL A 1 3 ? -19.400 0.285 -4.122 1.00 0.00 2 VAL A CA 18
ATOM 17075 C C . VAL A 1 3 ? -18.163 -0.512 -4.536 1.00 0.00 2 VAL A C 18
ATOM 17076 O O . VAL A 1 3 ? -17.167 -0.548 -3.813 1.00 0.00 2 VAL A O 18
ATOM 17089 N N . ALA A 1 4 ? -18.235 -1.148 -5.701 1.00 0.00 3 ALA A N 18
ATOM 17090 C CA . ALA A 1 4 ? -17.122 -1.943 -6.208 1.00 0.00 3 ALA A CA 18
ATOM 17091 C C . ALA A 1 4 ? -15.843 -1.116 -6.276 1.00 0.00 3 ALA A C 18
ATOM 17092 O O . ALA A 1 4 ? -14.772 -1.580 -5.887 1.00 0.00 3 ALA A O 18
ATOM 17099 N N . GLN A 1 5 ? -15.964 0.113 -6.769 1.00 0.00 4 GLN A N 18
ATOM 17100 C CA . GLN A 1 5 ? -14.817 1.009 -6.886 1.00 0.00 4 GLN A CA 18
ATOM 17101 C C . GLN A 1 5 ? -14.060 1.112 -5.563 1.00 0.00 4 GLN A C 18
ATOM 17102 O O . GLN A 1 5 ? -12.863 1.400 -5.543 1.00 0.00 4 GLN A O 18
ATOM 17116 N N . LEU A 1 6 ? -14.765 0.874 -4.462 1.00 0.00 5 LEU A N 18
ATOM 17117 C CA . LEU A 1 6 ? -14.158 0.939 -3.138 1.00 0.00 5 LEU A CA 18
ATOM 17118 C C . LEU A 1 6 ? -13.764 -0.451 -2.650 1.00 0.00 5 LEU A C 18
ATOM 17119 O O . LEU A 1 6 ? -12.768 -0.614 -1.946 1.00 0.00 5 LEU A O 18
ATOM 17135 N N . GLU A 1 7 ? -14.551 -1.453 -3.030 1.00 0.00 6 GLU A N 18
ATOM 17136 C CA . GLU A 1 7 ? -14.281 -2.830 -2.633 1.00 0.00 6 GLU A CA 18
ATOM 17137 C C . GLU A 1 7 ? -12.928 -3.289 -3.164 1.00 0.00 6 GLU A C 18
ATOM 17138 O O . GLU A 1 7 ? -12.000 -3.538 -2.393 1.00 0.00 6 GLU A O 18
ATOM 17150 N N . LYS A 1 8 ? -12.819 -3.396 -4.486 1.00 0.00 7 LYS A N 18
ATOM 17151 C CA . LYS A 1 8 ? -11.570 -3.822 -5.117 1.00 0.00 7 LYS A CA 18
ATOM 17152 C C . LYS A 1 8 ? -10.417 -2.913 -4.711 1.00 0.00 7 LYS A C 18
ATOM 17153 O O . LYS A 1 8 ? -9.254 -3.309 -4.778 1.00 0.00 7 LYS A O 18
ATOM 17172 N N . GLU A 1 9 ? -10.740 -1.699 -4.274 1.00 0.00 8 GLU A N 18
ATOM 17173 C CA . GLU A 1 9 ? -9.714 -0.759 -3.846 1.00 0.00 8 GLU A CA 18
ATOM 17174 C C . GLU A 1 9 ? -8.882 -1.364 -2.723 1.00 0.00 8 GLU A C 18
ATOM 17175 O O . GLU A 1 9 ? -7.692 -1.082 -2.597 1.00 0.00 8 GLU A O 18
ATOM 17187 N N . VAL A 1 10 ? -9.517 -2.216 -1.917 1.00 0.00 9 VAL A N 18
ATOM 17188 C CA . VAL A 1 10 ? -8.831 -2.881 -0.818 1.00 0.00 9 VAL A CA 18
ATOM 17189 C C . VAL A 1 10 ? -8.011 -4.050 -1.349 1.00 0.00 9 VAL A C 18
ATOM 17190 O O . VAL A 1 10 ? -6.828 -4.183 -1.033 1.00 0.00 9 VAL A O 18
ATOM 17203 N N . ALA A 1 11 ? -8.638 -4.883 -2.180 1.00 0.00 10 ALA A N 18
ATOM 17204 C CA . ALA A 1 11 ? -7.948 -6.022 -2.775 1.00 0.00 10 ALA A CA 18
ATOM 17205 C C . ALA A 1 11 ? -6.622 -5.564 -3.367 1.00 0.00 10 ALA A C 18
ATOM 17206 O O . ALA A 1 11 ? -5.643 -6.309 -3.396 1.00 0.00 10 ALA A O 18
ATOM 17213 N N . GLN A 1 12 ? -6.604 -4.310 -3.813 1.00 0.00 11 GLN A N 18
ATOM 17214 C CA . GLN A 1 12 ? -5.409 -3.709 -4.379 1.00 0.00 11 GLN A CA 18
ATOM 17215 C C . GLN A 1 12 ? -4.336 -3.595 -3.299 1.00 0.00 11 GLN A C 18
ATOM 17216 O O . GLN A 1 12 ? -3.373 -4.355 -3.289 1.00 0.00 11 GLN A O 18
ATOM 17230 N N . LEU A 1 13 ? -4.527 -2.643 -2.386 1.00 0.00 12 LEU A N 18
ATOM 17231 C CA . LEU A 1 13 ? -3.602 -2.409 -1.275 1.00 0.00 12 LEU A CA 18
ATOM 17232 C C . LEU A 1 13 ? -3.058 -3.725 -0.716 1.00 0.00 12 LEU A C 18
ATOM 17233 O O . LEU A 1 13 ? -1.859 -3.972 -0.729 1.00 0.00 12 LEU A O 18
ATOM 17249 N N . GLU A 1 14 ? -3.959 -4.562 -0.209 1.00 0.00 13 GLU A N 18
ATOM 17250 C CA . GLU A 1 14 ? -3.574 -5.847 0.370 1.00 0.00 13 GLU A CA 18
ATOM 17251 C C . GLU A 1 14 ? -2.713 -6.656 -0.596 1.00 0.00 13 GLU A C 18
ATOM 17252 O O . GLU A 1 14 ? -1.864 -7.442 -0.175 1.00 0.00 13 GLU A O 18
ATOM 17264 N N . ALA A 1 15 ? -2.934 -6.459 -1.891 1.00 0.00 14 ALA A N 18
ATOM 17265 C CA . ALA A 1 15 ? -2.175 -7.171 -2.913 1.00 0.00 14 ALA A CA 18
ATOM 17266 C C . ALA A 1 15 ? -0.901 -6.416 -3.279 1.00 0.00 14 ALA A C 18
ATOM 17267 O O . ALA A 1 15 ? 0.139 -7.022 -3.539 1.00 0.00 14 ALA A O 18
ATOM 17274 N N . GLU A 1 16 ? -0.992 -5.091 -3.299 1.00 0.00 15 GLU A N 18
ATOM 17275 C CA . GLU A 1 16 ? 0.148 -4.248 -3.633 1.00 0.00 15 GLU A CA 18
ATOM 17276 C C . GLU A 1 16 ? 0.940 -3.885 -2.380 1.00 0.00 15 GLU A C 18
ATOM 17277 O O . GLU A 1 16 ? 2.147 -4.119 -2.312 1.00 0.00 15 GLU A O 18
ATOM 17289 N N . ASN A 1 17 ? 0.256 -3.328 -1.381 1.00 0.00 16 ASN A N 18
ATOM 17290 C CA . ASN A 1 17 ? 0.900 -2.952 -0.127 1.00 0.00 16 ASN A CA 18
ATOM 17291 C C . ASN A 1 17 ? 1.771 -4.090 0.401 1.00 0.00 16 ASN A C 18
ATOM 17292 O O . ASN A 1 17 ? 2.764 -3.856 1.092 1.00 0.00 16 ASN A O 18
ATOM 17303 N N . TYR A 1 18 ? 1.391 -5.320 0.071 1.00 0.00 17 TYR A N 18
ATOM 17304 C CA . TYR A 1 18 ? 2.134 -6.498 0.508 1.00 0.00 17 TYR A CA 18
ATOM 17305 C C . TYR A 1 18 ? 3.353 -6.734 -0.381 1.00 0.00 17 TYR A C 18
ATOM 17306 O O . TYR A 1 18 ? 4.451 -6.992 0.111 1.00 0.00 17 TYR A O 18
ATOM 17324 N N . GLN A 1 19 ? 3.150 -6.647 -1.692 1.00 0.00 18 GLN A N 18
ATOM 17325 C CA . GLN A 1 19 ? 4.230 -6.855 -2.653 1.00 0.00 18 GLN A CA 18
ATOM 17326 C C . GLN A 1 19 ? 5.446 -5.998 -2.309 1.00 0.00 18 GLN A C 18
ATOM 17327 O O . GLN A 1 19 ? 6.584 -6.460 -2.385 1.00 0.00 18 GLN A O 18
ATOM 17341 N N . LEU A 1 20 ? 5.195 -4.751 -1.926 1.00 0.00 19 LEU A N 18
ATOM 17342 C CA . LEU A 1 20 ? 6.267 -3.833 -1.564 1.00 0.00 19 LEU A CA 18
ATOM 17343 C C . LEU A 1 20 ? 6.851 -4.198 -0.206 1.00 0.00 19 LEU A C 18
ATOM 17344 O O . LEU A 1 20 ? 8.062 -4.343 -0.061 1.00 0.00 19 LEU A O 18
ATOM 17360 N N . GLU A 1 21 ? 5.979 -4.347 0.788 1.00 0.00 20 GLU A N 18
ATOM 17361 C CA . GLU A 1 21 ? 6.408 -4.697 2.138 1.00 0.00 20 GLU A CA 18
ATOM 17362 C C . GLU A 1 21 ? 7.359 -5.891 2.122 1.00 0.00 20 GLU A C 18
ATOM 17363 O O . GLU A 1 21 ? 8.211 -6.031 2.999 1.00 0.00 20 GLU A O 18
ATOM 17375 N N . GLN A 1 22 ? 7.207 -6.748 1.118 1.00 0.00 21 GLN A N 18
ATOM 17376 C CA . GLN A 1 22 ? 8.052 -7.928 0.987 1.00 0.00 21 GLN A CA 18
ATOM 17377 C C . GLN A 1 22 ? 9.361 -7.586 0.280 1.00 0.00 21 GLN A C 18
ATOM 17378 O O . GLN A 1 22 ? 10.387 -8.224 0.512 1.00 0.00 21 GLN A O 18
ATOM 17392 N N . GLU A 1 23 ? 9.318 -6.574 -0.582 1.00 0.00 22 GLU A N 18
ATOM 17393 C CA . GLU A 1 23 ? 10.503 -6.150 -1.319 1.00 0.00 22 GLU A CA 18
ATOM 17394 C C . GLU A 1 23 ? 11.280 -5.096 -0.539 1.00 0.00 22 GLU A C 18
ATOM 17395 O O . GLU A 1 23 ? 12.499 -4.990 -0.663 1.00 0.00 22 GLU A O 18
ATOM 17407 N N . VAL A 1 24 ? 10.563 -4.316 0.264 1.00 0.00 23 VAL A N 18
ATOM 17408 C CA . VAL A 1 24 ? 11.177 -3.266 1.068 1.00 0.00 23 VAL A CA 18
ATOM 17409 C C . VAL A 1 24 ? 11.918 -3.852 2.264 1.00 0.00 23 VAL A C 18
ATOM 17410 O O . VAL A 1 24 ? 12.881 -3.264 2.758 1.00 0.00 23 VAL A O 18
ATOM 17423 N N . ALA A 1 25 ? 11.463 -5.012 2.728 1.00 0.00 24 ALA A N 18
ATOM 17424 C CA . ALA A 1 25 ? 12.082 -5.678 3.868 1.00 0.00 24 ALA A CA 18
ATOM 17425 C C . ALA A 1 25 ? 13.570 -5.922 3.627 1.00 0.00 24 ALA A C 18
ATOM 17426 O O . ALA A 1 25 ? 14.355 -6.005 4.570 1.00 0.00 24 ALA A O 18
ATOM 17433 N N . GLN A 1 26 ? 13.949 -6.041 2.358 1.00 0.00 25 GLN A N 18
ATOM 17434 C CA . GLN A 1 26 ? 15.343 -6.278 1.997 1.00 0.00 25 GLN A CA 18
ATOM 17435 C C . GLN A 1 26 ? 16.049 -4.969 1.659 1.00 0.00 25 GLN A C 18
ATOM 17436 O O . GLN A 1 26 ? 17.245 -4.814 1.913 1.00 0.00 25 GLN A O 18
ATOM 17450 N N . LEU A 1 27 ? 15.306 -4.030 1.084 1.00 0.00 26 LEU A N 18
ATOM 17451 C CA . LEU A 1 27 ? 15.864 -2.735 0.710 1.00 0.00 26 LEU A CA 18
ATOM 17452 C C . LEU A 1 27 ? 16.423 -2.009 1.930 1.00 0.00 26 LEU A C 18
ATOM 17453 O O . LEU A 1 27 ? 17.636 -1.843 2.065 1.00 0.00 26 LEU A O 18
ATOM 17469 N N . GLU A 1 28 ? 15.531 -1.577 2.817 1.00 0.00 27 GLU A N 18
ATOM 17470 C CA . GLU A 1 28 ? 15.937 -0.868 4.025 1.00 0.00 27 GLU A CA 18
ATOM 17471 C C . GLU A 1 28 ? 16.244 -1.849 5.154 1.00 0.00 27 GLU A C 18
ATOM 17472 O O . GLU A 1 28 ? 15.671 -1.761 6.240 1.00 0.00 27 GLU A O 18
ATOM 17484 N N . HIS A 1 29 ? 17.152 -2.782 4.889 1.00 0.00 28 HIS A N 18
ATOM 17485 C CA . HIS A 1 29 ? 17.535 -3.778 5.882 1.00 0.00 28 HIS A CA 18
ATOM 17486 C C . HIS A 1 29 ? 18.277 -3.130 7.047 1.00 0.00 28 HIS A C 18
ATOM 17487 O O . HIS A 1 29 ? 17.794 -3.128 8.179 1.00 0.00 28 HIS A O 18
ATOM 17501 N N . GLU A 1 30 ? 19.453 -2.581 6.760 1.00 0.00 29 GLU A N 18
ATOM 17502 C CA . GLU A 1 30 ? 20.261 -1.929 7.784 1.00 0.00 29 GLU A CA 18
ATOM 17503 C C . GLU A 1 30 ? 19.842 -0.474 7.965 1.00 0.00 29 GLU A C 18
ATOM 17504 O O . GLU A 1 30 ? 19.940 0.079 9.060 1.00 0.00 29 GLU A O 18
ATOM 17516 N N . GLY A 1 31 ? 19.376 0.140 6.883 1.00 0.00 30 GLY A N 18
ATOM 17517 C CA . GLY A 1 31 ? 18.948 1.526 6.942 1.00 0.00 30 GLY A CA 18
ATOM 17518 C C . GLY A 1 31 ? 19.563 2.369 5.843 1.00 0.00 30 GLY A C 18
ATOM 17519 O O . GLY A 1 31 ? 18.906 3.248 5.284 1.00 0.00 30 GLY A O 18
ATOM 17532 N N . GLU B 2 2 ? -19.265 -1.950 3.306 1.00 0.00 1 GLU B N 18
ATOM 17533 C CA . GLU B 2 2 ? -19.899 -1.041 2.360 1.00 0.00 1 GLU B CA 18
ATOM 17534 C C . GLU B 2 2 ? -18.950 0.082 1.953 1.00 0.00 1 GLU B C 18
ATOM 17535 O O . GLU B 2 2 ? -17.737 -0.020 2.142 1.00 0.00 1 GLU B O 18
ATOM 17547 N N . VAL B 2 3 ? -19.511 1.150 1.384 1.00 0.00 2 VAL B N 18
ATOM 17548 C CA . VAL B 2 3 ? -18.721 2.294 0.938 1.00 0.00 2 VAL B CA 18
ATOM 17549 C C . VAL B 2 3 ? -17.643 2.665 1.955 1.00 0.00 2 VAL B C 18
ATOM 17550 O O . VAL B 2 3 ? -16.511 2.205 1.856 1.00 0.00 2 VAL B O 18
ATOM 17563 N N . GLN B 2 4 ? -18.001 3.493 2.925 1.00 0.00 3 GLN B N 18
ATOM 17564 C CA . GLN B 2 4 ? -17.064 3.926 3.955 1.00 0.00 3 GLN B CA 18
ATOM 17565 C C . GLN B 2 4 ? -16.457 2.735 4.691 1.00 0.00 3 GLN B C 18
ATOM 17566 O O . GLN B 2 4 ? -15.275 2.743 5.031 1.00 0.00 3 GLN B O 18
ATOM 17580 N N . ALA B 2 5 ? -17.274 1.717 4.939 1.00 0.00 4 ALA B N 18
ATOM 17581 C CA . ALA B 2 5 ? -16.814 0.524 5.647 1.00 0.00 4 ALA B CA 18
ATOM 17582 C C . ALA B 2 5 ? -15.576 -0.081 4.988 1.00 0.00 4 ALA B C 18
ATOM 17583 O O . ALA B 2 5 ? -14.736 -0.680 5.658 1.00 0.00 4 ALA B O 18
ATOM 17590 N N . LEU B 2 6 ? -15.462 0.091 3.676 1.00 0.00 5 LEU B N 18
ATOM 17591 C CA . LEU B 2 6 ? -14.317 -0.428 2.933 1.00 0.00 5 LEU B CA 18
ATOM 17592 C C . LEU B 2 6 ? -13.445 0.726 2.467 1.00 0.00 5 LEU B C 18
ATOM 17593 O O . LEU B 2 6 ? -12.219 0.688 2.560 1.00 0.00 5 LEU B O 18
ATOM 17609 N N . LYS B 2 7 ? -14.116 1.751 1.974 1.00 0.00 6 LYS B N 18
ATOM 17610 C CA . LYS B 2 7 ? -13.474 2.956 1.482 1.00 0.00 6 LYS B CA 18
ATOM 17611 C C . LYS B 2 7 ? -12.501 3.526 2.514 1.00 0.00 6 LYS B C 18
ATOM 17612 O O . LYS B 2 7 ? -11.386 3.923 2.176 1.00 0.00 6 LYS B O 18
ATOM 17631 N N . LYS B 2 8 ? -12.936 3.570 3.770 1.00 0.00 7 LYS B N 18
ATOM 17632 C CA . LYS B 2 8 ? -12.104 4.100 4.845 1.00 0.00 7 LYS B CA 18
ATOM 17633 C C . LYS B 2 8 ? -11.029 3.099 5.260 1.00 0.00 7 LYS B C 18
ATOM 17634 O O . LYS B 2 8 ? -9.990 3.481 5.798 1.00 0.00 7 LYS B O 18
ATOM 17653 N N . ARG B 2 9 ? -11.284 1.817 5.014 1.00 0.00 8 ARG B N 18
ATOM 17654 C CA . ARG B 2 9 ? -10.330 0.776 5.373 1.00 0.00 8 ARG B CA 18
ATOM 17655 C C . ARG B 2 9 ? -9.073 0.857 4.504 1.00 0.00 8 ARG B C 18
ATOM 17656 O O . ARG B 2 9 ? -7.995 0.435 4.919 1.00 0.00 8 ARG B O 18
ATOM 17677 N N . VAL B 2 10 ? -9.216 1.417 3.302 1.00 0.00 9 VAL B N 18
ATOM 17678 C CA . VAL B 2 10 ? -8.084 1.569 2.391 1.00 0.00 9 VAL B CA 18
ATOM 17679 C C . VAL B 2 10 ? -6.987 2.388 3.060 1.00 0.00 9 VAL B C 18
ATOM 17680 O O . VAL B 2 10 ? -5.797 2.179 2.816 1.00 0.00 9 VAL B O 18
ATOM 17693 N N . GLN B 2 11 ? -7.399 3.313 3.920 1.00 0.00 10 GLN B N 18
ATOM 17694 C CA . GLN B 2 11 ? -6.460 4.156 4.644 1.00 0.00 10 GLN B CA 18
ATOM 17695 C C . GLN B 2 11 ? -5.630 3.331 5.624 1.00 0.00 10 GLN B C 18
ATOM 17696 O O . GLN B 2 11 ? -4.642 3.815 6.168 1.00 0.00 10 GLN B O 18
ATOM 17710 N N . ALA B 2 12 ? -6.042 2.087 5.858 1.00 0.00 11 ALA B N 18
ATOM 17711 C CA . ALA B 2 12 ? -5.329 1.208 6.775 1.00 0.00 11 ALA B CA 18
ATOM 17712 C C . ALA B 2 12 ? -4.270 0.376 6.054 1.00 0.00 11 ALA B C 18
ATOM 17713 O O . ALA B 2 12 ? -3.239 0.035 6.633 1.00 0.00 11 ALA B O 18
ATOM 17720 N N . LEU B 2 13 ? -4.536 0.038 4.796 1.00 0.00 12 LEU B N 18
ATOM 17721 C CA . LEU B 2 13 ? -3.607 -0.769 4.009 1.00 0.00 12 LEU B CA 18
ATOM 17722 C C . LEU B 2 13 ? -2.637 0.126 3.233 1.00 0.00 12 LEU B C 18
ATOM 17723 O O . LEU B 2 13 ? -1.530 0.407 3.694 1.00 0.00 12 LEU B O 18
ATOM 17739 N N . LYS B 2 14 ? -3.068 0.576 2.060 1.00 0.00 13 LYS B N 18
ATOM 17740 C CA . LYS B 2 14 ? -2.288 1.437 1.203 1.00 0.00 13 LYS B CA 18
ATOM 17741 C C . LYS B 2 14 ? -1.585 2.533 1.962 1.00 0.00 13 LYS B C 18
ATOM 17742 O O . LYS B 2 14 ? -0.542 3.022 1.529 1.00 0.00 13 LYS B O 18
ATOM 17761 N N . ALA B 2 15 ? -2.180 2.957 3.068 1.00 0.00 14 ALA B N 18
ATOM 17762 C CA . ALA B 2 15 ? -1.608 4.038 3.833 1.00 0.00 14 ALA B CA 18
ATOM 17763 C C . ALA B 2 15 ? -0.101 3.869 3.956 1.00 0.00 14 ALA B C 18
ATOM 17764 O O . ALA B 2 15 ? 0.660 4.835 3.877 1.00 0.00 14 ALA B O 18
ATOM 17771 N N . ARG B 2 16 ? 0.319 2.623 4.126 1.00 0.00 15 ARG B N 18
ATOM 17772 C CA . ARG B 2 16 ? 1.729 2.297 4.235 1.00 0.00 15 ARG B CA 18
ATOM 17773 C C . ARG B 2 16 ? 2.308 2.001 2.857 1.00 0.00 15 ARG B C 18
ATOM 17774 O O . ARG B 2 16 ? 3.486 2.245 2.607 1.00 0.00 15 ARG B O 18
ATOM 17795 N N . ASN B 2 17 ? 1.468 1.479 1.961 1.00 0.00 16 ASN B N 18
ATOM 17796 C CA . ASN B 2 17 ? 1.897 1.156 0.608 1.00 0.00 16 ASN B CA 18
ATOM 17797 C C . ASN B 2 17 ? 2.387 2.399 -0.123 1.00 0.00 16 ASN B C 18
ATOM 17798 O O . ASN B 2 17 ? 3.476 2.407 -0.699 1.00 0.00 16 ASN B O 18
ATOM 17809 N N . TYR B 2 18 ? 1.571 3.446 -0.102 1.00 0.00 17 TYR B N 18
ATOM 17810 C CA . TYR B 2 18 ? 1.909 4.698 -0.768 1.00 0.00 17 TYR B CA 18
ATOM 17811 C C . TYR B 2 18 ? 3.274 5.214 -0.318 1.00 0.00 17 TYR B C 18
ATOM 17812 O O . TYR B 2 18 ? 3.977 5.878 -1.079 1.00 0.00 17 TYR B O 18
ATOM 17830 N N . ALA B 2 19 ? 3.641 4.909 0.921 1.00 0.00 18 ALA B N 18
ATOM 17831 C CA . ALA B 2 19 ? 4.920 5.347 1.466 1.00 0.00 18 ALA B CA 18
ATOM 17832 C C . ALA B 2 19 ? 6.074 4.537 0.888 1.00 0.00 18 ALA B C 18
ATOM 17833 O O . ALA B 2 19 ? 7.014 5.099 0.327 1.00 0.00 18 ALA B O 18
ATOM 17840 N N . LEU B 2 20 ? 6.000 3.215 1.021 1.00 0.00 19 LEU B N 18
ATOM 17841 C CA . LEU B 2 20 ? 7.051 2.349 0.498 1.00 0.00 19 LEU B CA 18
ATOM 17842 C C . LEU B 2 20 ? 7.206 2.558 -1.002 1.00 0.00 19 LEU B C 18
ATOM 17843 O O . LEU B 2 20 ? 8.303 2.814 -1.491 1.00 0.00 19 LEU B O 18
ATOM 17859 N N . LYS B 2 21 ? 6.090 2.458 -1.723 1.00 0.00 20 LYS B N 18
ATOM 17860 C CA . LYS B 2 21 ? 6.081 2.639 -3.173 1.00 0.00 20 LYS B CA 18
ATOM 17861 C C . LYS B 2 21 ? 6.909 3.850 -3.593 1.00 0.00 20 LYS B C 18
ATOM 17862 O O . LYS B 2 21 ? 7.458 3.889 -4.694 1.00 0.00 20 LYS B O 18
ATOM 17881 N N . GLN B 2 22 ? 6.983 4.841 -2.713 1.00 0.00 21 GLN B N 18
ATOM 17882 C CA . GLN B 2 22 ? 7.732 6.057 -2.997 1.00 0.00 21 GLN B CA 18
ATOM 17883 C C . GLN B 2 22 ? 9.211 5.912 -2.636 1.00 0.00 21 GLN B C 18
ATOM 17884 O O . GLN B 2 22 ? 10.083 6.402 -3.354 1.00 0.00 21 GLN B O 18
ATOM 17898 N N . LYS B 2 23 ? 9.488 5.259 -1.512 1.00 0.00 22 LYS B N 18
ATOM 17899 C CA . LYS B 2 23 ? 10.862 5.079 -1.050 1.00 0.00 22 LYS B CA 18
ATOM 17900 C C . LYS B 2 23 ? 11.504 3.792 -1.575 1.00 0.00 22 LYS B C 18
ATOM 17901 O O . LYS B 2 23 ? 12.689 3.558 -1.342 1.00 0.00 22 LYS B O 18
ATOM 17920 N N . VAL B 2 24 ? 10.733 2.952 -2.271 1.00 0.00 23 VAL B N 18
ATOM 17921 C CA . VAL B 2 24 ? 11.268 1.692 -2.799 1.00 0.00 23 VAL B CA 18
ATOM 17922 C C . VAL B 2 24 ? 12.645 1.892 -3.425 1.00 0.00 23 VAL B C 18
ATOM 17923 O O . VAL B 2 24 ? 13.643 1.373 -2.928 1.00 0.00 23 VAL B O 18
ATOM 17936 N N . GLN B 2 25 ? 12.690 2.653 -4.512 1.00 0.00 24 GLN B N 18
ATOM 17937 C CA . GLN B 2 25 ? 13.947 2.924 -5.199 1.00 0.00 24 GLN B CA 18
ATOM 17938 C C . GLN B 2 25 ? 14.856 3.789 -4.333 1.00 0.00 24 GLN B C 18
ATOM 17939 O O . GLN B 2 25 ? 16.080 3.669 -4.388 1.00 0.00 24 GLN B O 18
ATOM 17953 N N . ALA B 2 26 ? 14.249 4.658 -3.532 1.00 0.00 25 ALA B N 18
ATOM 17954 C CA . ALA B 2 26 ? 15.003 5.539 -2.650 1.00 0.00 25 ALA B CA 18
ATOM 17955 C C . ALA B 2 26 ? 15.807 4.736 -1.635 1.00 0.00 25 ALA B C 18
ATOM 17956 O O . ALA B 2 26 ? 16.887 5.149 -1.214 1.00 0.00 25 ALA B O 18
ATOM 17963 N N . LEU B 2 27 ? 15.272 3.582 -1.247 1.00 0.00 26 LEU B N 18
ATOM 17964 C CA . LEU B 2 27 ? 15.940 2.716 -0.284 1.00 0.00 26 LEU B CA 18
ATOM 17965 C C . LEU B 2 27 ? 17.191 2.094 -0.894 1.00 0.00 26 LEU B C 18
ATOM 17966 O O . LEU B 2 27 ? 18.307 2.347 -0.439 1.00 0.00 26 LEU B O 18
ATOM 17982 N N . ARG B 2 28 ? 16.996 1.281 -1.927 1.00 0.00 27 ARG B N 18
ATOM 17983 C CA . ARG B 2 28 ? 18.111 0.622 -2.603 1.00 0.00 27 ARG B CA 18
ATOM 17984 C C . ARG B 2 28 ? 19.166 1.633 -3.040 1.00 0.00 27 ARG B C 18
ATOM 17985 O O . ARG B 2 28 ? 20.365 1.388 -2.912 1.00 0.00 27 ARG B O 18
ATOM 18006 N N . HIS B 2 29 ? 18.712 2.770 -3.556 1.00 0.00 28 HIS B N 18
ATOM 18007 C CA . HIS B 2 29 ? 19.619 3.818 -4.012 1.00 0.00 28 HIS B CA 18
ATOM 18008 C C . HIS B 2 29 ? 20.484 4.329 -2.863 1.00 0.00 28 HIS B C 18
ATOM 18009 O O . HIS B 2 29 ? 21.709 4.384 -2.973 1.00 0.00 28 HIS B O 18
ATOM 18023 N N . LYS B 2 30 ? 19.839 4.702 -1.763 1.00 0.00 29 LYS B N 18
ATOM 18024 C CA . LYS B 2 30 ? 20.552 5.210 -0.596 1.00 0.00 29 LYS B CA 18
ATOM 18025 C C . LYS B 2 30 ? 21.279 4.083 0.131 1.00 0.00 29 LYS B C 18
ATOM 18026 O O . LYS B 2 30 ? 20.681 3.355 0.925 1.00 0.00 29 LYS B O 18
ATOM 18045 N N . GLY B 2 31 ? 22.571 3.944 -0.146 1.00 0.00 30 GLY B N 18
ATOM 18046 C CA . GLY B 2 31 ? 23.358 2.903 0.490 1.00 0.00 30 GLY B CA 18
ATOM 18047 C C . GLY B 2 31 ? 24.530 2.460 -0.364 1.00 0.00 30 GLY B C 18
ATOM 18048 O O . GLY B 2 31 ? 24.665 1.278 -0.682 1.00 0.00 30 GLY B O 18
ATOM 18061 N N . GLU A 1 2 ? -18.011 2.991 -7.257 1.00 0.00 1 GLU A N 19
ATOM 18062 C CA . GLU A 1 2 ? -19.058 2.582 -6.328 1.00 0.00 1 GLU A CA 19
ATOM 18063 C C . GLU A 1 2 ? -18.464 1.837 -5.138 1.00 0.00 1 GLU A C 19
ATOM 18064 O O . GLU A 1 2 ? -17.260 1.590 -5.084 1.00 0.00 1 GLU A O 19
ATOM 18076 N N . VAL A 1 3 ? -19.319 1.480 -4.187 1.00 0.00 2 VAL A N 19
ATOM 18077 C CA . VAL A 1 3 ? -18.879 0.760 -2.998 1.00 0.00 2 VAL A CA 19
ATOM 18078 C C . VAL A 1 3 ? -18.322 -0.591 -3.390 1.00 0.00 2 VAL A C 19
ATOM 18079 O O . VAL A 1 3 ? -17.298 -1.034 -2.873 1.00 0.00 2 VAL A O 19
ATOM 18092 N N . ALA A 1 4 ? -18.990 -1.233 -4.330 1.00 0.00 3 ALA A N 19
ATOM 18093 C CA . ALA A 1 4 ? -18.543 -2.519 -4.817 1.00 0.00 3 ALA A CA 19
ATOM 18094 C C . ALA A 1 4 ? -17.130 -2.385 -5.365 1.00 0.00 3 ALA A C 19
ATOM 18095 O O . ALA A 1 4 ? -16.319 -3.304 -5.259 1.00 0.00 3 ALA A O 19
ATOM 18102 N N . GLN A 1 5 ? -16.841 -1.211 -5.925 1.00 0.00 4 GLN A N 19
ATOM 18103 C CA . GLN A 1 5 ? -15.521 -0.925 -6.466 1.00 0.00 4 GLN A CA 19
ATOM 18104 C C . GLN A 1 5 ? -14.528 -0.751 -5.325 1.00 0.00 4 GLN A C 19
ATOM 18105 O O . GLN A 1 5 ? -13.384 -1.202 -5.410 1.00 0.00 4 GLN A O 19
ATOM 18119 N N . LEU A 1 6 ? -14.980 -0.117 -4.240 1.00 0.00 5 LEU A N 19
ATOM 18120 C CA . LEU A 1 6 ? -14.134 0.084 -3.069 1.00 0.00 5 LEU A CA 19
ATOM 18121 C C . LEU A 1 6 ? -13.491 -1.239 -2.667 1.00 0.00 5 LEU A C 19
ATOM 18122 O O . LEU A 1 6 ? -12.285 -1.314 -2.431 1.00 0.00 5 LEU A O 19
ATOM 18138 N N . GLU A 1 7 ? -14.311 -2.286 -2.612 1.00 0.00 6 GLU A N 19
ATOM 18139 C CA . GLU A 1 7 ? -13.837 -3.621 -2.263 1.00 0.00 6 GLU A CA 19
ATOM 18140 C C . GLU A 1 7 ? -12.665 -4.002 -3.148 1.00 0.00 6 GLU A C 19
ATOM 18141 O O . GLU A 1 7 ? -11.644 -4.504 -2.679 1.00 0.00 6 GLU A O 19
ATOM 18153 N N . LYS A 1 8 ? -12.831 -3.750 -4.438 1.00 0.00 7 LYS A N 19
ATOM 18154 C CA . LYS A 1 8 ? -11.803 -4.056 -5.410 1.00 0.00 7 LYS A CA 19
ATOM 18155 C C . LYS A 1 8 ? -10.586 -3.167 -5.188 1.00 0.00 7 LYS A C 19
ATOM 18156 O O . LYS A 1 8 ? -9.459 -3.548 -5.505 1.00 0.00 7 LYS A O 19
ATOM 18175 N N . GLU A 1 9 ? -10.819 -1.990 -4.616 1.00 0.00 8 GLU A N 19
ATOM 18176 C CA . GLU A 1 9 ? -9.738 -1.062 -4.322 1.00 0.00 8 GLU A CA 19
ATOM 18177 C C . GLU A 1 9 ? -8.892 -1.595 -3.169 1.00 0.00 8 GLU A C 19
ATOM 18178 O O . GLU A 1 9 ? -7.729 -1.220 -3.011 1.00 0.00 8 GLU A O 19
ATOM 18190 N N . VAL A 1 10 ? -9.485 -2.483 -2.372 1.00 0.00 9 VAL A N 19
ATOM 18191 C CA . VAL A 1 10 ? -8.792 -3.083 -1.241 1.00 0.00 9 VAL A CA 19
ATOM 18192 C C . VAL A 1 10 ? -7.822 -4.152 -1.722 1.00 0.00 9 VAL A C 19
ATOM 18193 O O . VAL A 1 10 ? -6.616 -4.057 -1.495 1.00 0.00 9 VAL A O 19
ATOM 18206 N N . ALA A 1 11 ? -8.354 -5.161 -2.406 1.00 0.00 10 ALA A N 19
ATOM 18207 C CA . ALA A 1 11 ? -7.527 -6.236 -2.938 1.00 0.00 10 ALA A CA 19
ATOM 18208 C C . ALA A 1 11 ? -6.373 -5.654 -3.747 1.00 0.00 10 ALA A C 19
ATOM 18209 O O . ALA A 1 11 ? -5.295 -6.241 -3.827 1.00 0.00 10 ALA A O 19
ATOM 18216 N N . GLN A 1 12 ? -6.614 -4.484 -4.332 1.00 0.00 11 GLN A N 19
ATOM 18217 C CA . GLN A 1 12 ? -5.601 -3.800 -5.123 1.00 0.00 11 GLN A CA 19
ATOM 18218 C C . GLN A 1 12 ? -4.387 -3.464 -4.260 1.00 0.00 11 GLN A C 19
ATOM 18219 O O . GLN A 1 12 ? -3.265 -3.862 -4.573 1.00 0.00 11 GLN A O 19
ATOM 18233 N N . LEU A 1 13 ? -4.617 -2.734 -3.169 1.00 0.00 12 LEU A N 19
ATOM 18234 C CA . LEU A 1 13 ? -3.534 -2.361 -2.266 1.00 0.00 12 LEU A CA 19
ATOM 18235 C C . LEU A 1 13 ? -3.026 -3.577 -1.504 1.00 0.00 12 LEU A C 19
ATOM 18236 O O . LEU A 1 13 ? -1.848 -3.663 -1.168 1.00 0.00 12 LEU A O 19
ATOM 18252 N N . GLU A 1 14 ? -3.921 -4.522 -1.236 1.00 0.00 13 GLU A N 19
ATOM 18253 C CA . GLU A 1 14 ? -3.551 -5.735 -0.519 1.00 0.00 13 GLU A CA 19
ATOM 18254 C C . GLU A 1 14 ? -2.473 -6.501 -1.278 1.00 0.00 13 GLU A C 19
ATOM 18255 O O . GLU A 1 14 ? -1.693 -7.247 -0.686 1.00 0.00 13 GLU A O 19
ATOM 18267 N N . ALA A 1 15 ? -2.430 -6.305 -2.593 1.00 0.00 14 ALA A N 19
ATOM 18268 C CA . ALA A 1 15 ? -1.443 -6.968 -3.434 1.00 0.00 14 ALA A CA 19
ATOM 18269 C C . ALA A 1 15 ? -0.180 -6.122 -3.555 1.00 0.00 14 ALA A C 19
ATOM 18270 O O . ALA A 1 15 ? 0.931 -6.649 -3.605 1.00 0.00 14 ALA A O 19
ATOM 18277 N N . GLU A 1 16 ? -0.359 -4.805 -3.595 1.00 0.00 15 GLU A N 19
ATOM 18278 C CA . GLU A 1 16 ? 0.765 -3.880 -3.704 1.00 0.00 15 GLU A CA 19
ATOM 18279 C C . GLU A 1 16 ? 1.380 -3.620 -2.334 1.00 0.00 15 GLU A C 19
ATOM 18280 O O . GLU A 1 16 ? 2.568 -3.863 -2.118 1.00 0.00 15 GLU A O 19
ATOM 18292 N N . ASN A 1 17 ? 0.561 -3.130 -1.405 1.00 0.00 16 ASN A N 19
ATOM 18293 C CA . ASN A 1 17 ? 1.017 -2.843 -0.049 1.00 0.00 16 ASN A CA 19
ATOM 18294 C C . ASN A 1 17 ? 1.815 -4.016 0.517 1.00 0.00 16 ASN A C 19
ATOM 18295 O O . ASN A 1 17 ? 2.727 -3.830 1.322 1.00 0.00 16 ASN A O 19
ATOM 18306 N N . TYR A 1 18 ? 1.463 -5.224 0.086 1.00 0.00 17 TYR A N 19
ATOM 18307 C CA . TYR A 1 18 ? 2.144 -6.430 0.542 1.00 0.00 17 TYR A CA 19
ATOM 18308 C C . TYR A 1 18 ? 3.426 -6.665 -0.256 1.00 0.00 17 TYR A C 19
ATOM 18309 O O . TYR A 1 18 ? 4.447 -7.074 0.298 1.00 0.00 17 TYR A O 19
ATOM 18327 N N . GLN A 1 19 ? 3.363 -6.409 -1.557 1.00 0.00 18 GLN A N 19
ATOM 18328 C CA . GLN A 1 19 ? 4.517 -6.597 -2.432 1.00 0.00 18 GLN A CA 19
ATOM 18329 C C . GLN A 1 19 ? 5.682 -5.706 -2.010 1.00 0.00 18 GLN A C 19
ATOM 18330 O O . GLN A 1 19 ? 6.844 -6.038 -2.247 1.00 0.00 18 GLN A O 19
ATOM 18344 N N . LEU A 1 20 ? 5.368 -4.574 -1.391 1.00 0.00 19 LEU A N 19
ATOM 18345 C CA . LEU A 1 20 ? 6.395 -3.640 -0.944 1.00 0.00 19 LEU A CA 19
ATOM 18346 C C . LEU A 1 20 ? 6.838 -3.950 0.481 1.00 0.00 19 LEU A C 19
ATOM 18347 O O . LEU A 1 20 ? 8.027 -4.092 0.750 1.00 0.00 19 LEU A O 19
ATOM 18363 N N . GLU A 1 21 ? 5.876 -4.052 1.392 1.00 0.00 20 GLU A N 19
ATOM 18364 C CA . GLU A 1 21 ? 6.174 -4.342 2.793 1.00 0.00 20 GLU A CA 19
ATOM 18365 C C . GLU A 1 21 ? 7.145 -5.514 2.924 1.00 0.00 20 GLU A C 19
ATOM 18366 O O . GLU A 1 21 ? 7.903 -5.599 3.889 1.00 0.00 20 GLU A O 19
ATOM 18378 N N . GLN A 1 22 ? 7.114 -6.416 1.949 1.00 0.00 21 GLN A N 19
ATOM 18379 C CA . GLN A 1 22 ? 7.991 -7.581 1.958 1.00 0.00 21 GLN A CA 19
ATOM 18380 C C . GLN A 1 22 ? 9.284 -7.303 1.196 1.00 0.00 21 GLN A C 19
ATOM 18381 O O . GLN A 1 22 ? 10.327 -7.886 1.494 1.00 0.00 21 GLN A O 19
ATOM 18395 N N . GLU A 1 23 ? 9.209 -6.411 0.213 1.00 0.00 22 GLU A N 19
ATOM 18396 C CA . GLU A 1 23 ? 10.377 -6.063 -0.589 1.00 0.00 22 GLU A CA 19
ATOM 18397 C C . GLU A 1 23 ? 11.215 -4.994 0.102 1.00 0.00 22 GLU A C 19
ATOM 18398 O O . GLU A 1 23 ? 12.441 -4.980 -0.012 1.00 0.00 22 GLU A O 19
ATOM 18410 N N . VAL A 1 24 ? 10.546 -4.100 0.822 1.00 0.00 23 VAL A N 19
ATOM 18411 C CA . VAL A 1 24 ? 11.227 -3.025 1.532 1.00 0.00 23 VAL A CA 19
ATOM 18412 C C . VAL A 1 24 ? 12.161 -3.581 2.601 1.00 0.00 23 VAL A C 19
ATOM 18413 O O . VAL A 1 24 ? 13.211 -3.006 2.883 1.00 0.00 23 VAL A O 19
ATOM 18426 N N . ALA A 1 25 ? 11.771 -4.706 3.190 1.00 0.00 24 ALA A N 19
ATOM 18427 C CA . ALA A 1 25 ? 12.575 -5.345 4.225 1.00 0.00 24 ALA A CA 19
ATOM 18428 C C . ALA A 1 25 ? 13.937 -5.761 3.681 1.00 0.00 24 ALA A C 19
ATOM 18429 O O . ALA A 1 25 ? 14.916 -5.838 4.423 1.00 0.00 24 ALA A O 19
ATOM 18436 N N . GLN A 1 26 ? 13.993 -6.030 2.380 1.00 0.00 25 GLN A N 19
ATOM 18437 C CA . GLN A 1 26 ? 15.237 -6.438 1.736 1.00 0.00 25 GLN A CA 19
ATOM 18438 C C . GLN A 1 26 ? 15.972 -5.234 1.156 1.00 0.00 25 GLN A C 19
ATOM 18439 O O . GLN A 1 26 ? 17.202 -5.191 1.147 1.00 0.00 25 GLN A O 19
ATOM 18453 N N . LEU A 1 27 ? 15.211 -4.256 0.672 1.00 0.00 26 LEU A N 19
ATOM 18454 C CA . LEU A 1 27 ? 15.793 -3.051 0.091 1.00 0.00 26 LEU A CA 19
ATOM 18455 C C . LEU A 1 27 ? 16.699 -2.345 1.095 1.00 0.00 26 LEU A C 19
ATOM 18456 O O . LEU A 1 27 ? 17.881 -2.124 0.832 1.00 0.00 26 LEU A O 19
ATOM 18472 N N . GLU A 1 28 ? 16.137 -1.995 2.247 1.00 0.00 27 GLU A N 19
ATOM 18473 C CA . GLU A 1 28 ? 16.895 -1.315 3.292 1.00 0.00 27 GLU A CA 19
ATOM 18474 C C . GLU A 1 28 ? 17.538 -2.322 4.242 1.00 0.00 27 GLU A C 19
ATOM 18475 O O . GLU A 1 28 ? 17.390 -2.224 5.461 1.00 0.00 27 GLU A O 19
ATOM 18487 N N . HIS A 1 29 ? 18.251 -3.290 3.675 1.00 0.00 28 HIS A N 19
ATOM 18488 C CA . HIS A 1 29 ? 18.916 -4.315 4.472 1.00 0.00 28 HIS A CA 19
ATOM 18489 C C . HIS A 1 29 ? 20.269 -3.821 4.973 1.00 0.00 28 HIS A C 19
ATOM 18490 O O . HIS A 1 29 ? 20.512 -3.762 6.179 1.00 0.00 28 HIS A O 19
ATOM 18504 N N . GLU A 1 30 ? 21.147 -3.467 4.039 1.00 0.00 29 GLU A N 19
ATOM 18505 C CA . GLU A 1 30 ? 22.476 -2.979 4.386 1.00 0.00 29 GLU A CA 19
ATOM 18506 C C . GLU A 1 30 ? 22.436 -1.495 4.735 1.00 0.00 29 GLU A C 19
ATOM 18507 O O . GLU A 1 30 ? 23.220 -1.019 5.556 1.00 0.00 29 GLU A O 19
ATOM 18519 N N . GLY A 1 31 ? 21.517 -0.768 4.106 1.00 0.00 30 GLY A N 19
ATOM 18520 C CA . GLY A 1 31 ? 21.392 0.653 4.364 1.00 0.00 30 GLY A CA 19
ATOM 18521 C C . GLY A 1 31 ? 20.674 0.947 5.666 1.00 0.00 30 GLY A C 19
ATOM 18522 O O . GLY A 1 31 ? 19.567 0.460 5.896 1.00 0.00 30 GLY A O 19
ATOM 18535 N N . GLU B 2 2 ? -17.904 5.460 -3.046 1.00 0.00 1 GLU B N 19
ATOM 18536 C CA . GLU B 2 2 ? -16.696 5.160 -2.286 1.00 0.00 1 GLU B CA 19
ATOM 18537 C C . GLU B 2 2 ? -16.934 5.367 -0.846 1.00 0.00 1 GLU B C 19
ATOM 18538 O O . GLU B 2 2 ? -16.015 5.255 -0.056 1.00 0.00 1 GLU B O 19
ATOM 18550 N N . VAL B 2 3 ? -18.149 5.674 -0.494 1.00 0.00 2 VAL B N 19
ATOM 18551 C CA . VAL B 2 3 ? -18.452 5.894 0.877 1.00 0.00 2 VAL B CA 19
ATOM 18552 C C . VAL B 2 3 ? -17.518 5.114 1.747 1.00 0.00 2 VAL B C 19
ATOM 18553 O O . VAL B 2 3 ? -17.484 3.888 1.691 1.00 0.00 2 VAL B O 19
ATOM 18566 N N . GLN B 2 4 ? -16.763 5.849 2.536 1.00 0.00 3 GLN B N 19
ATOM 18567 C CA . GLN B 2 4 ? -15.800 5.283 3.484 1.00 0.00 3 GLN B CA 19
ATOM 18568 C C . GLN B 2 4 ? -16.288 3.925 3.989 1.00 0.00 3 GLN B C 19
ATOM 18569 O O . GLN B 2 4 ? -15.627 3.263 4.785 1.00 0.00 3 GLN B O 19
ATOM 18583 N N . ALA B 2 5 ? -17.439 3.513 3.463 1.00 0.00 4 ALA B N 19
ATOM 18584 C CA . ALA B 2 5 ? -18.040 2.233 3.776 1.00 0.00 4 ALA B CA 19
ATOM 18585 C C . ALA B 2 5 ? -16.969 1.175 3.709 1.00 0.00 4 ALA B C 19
ATOM 18586 O O . ALA B 2 5 ? -16.752 0.399 4.639 1.00 0.00 4 ALA B O 19
ATOM 18593 N N . LEU B 2 6 ? -16.270 1.214 2.596 1.00 0.00 5 LEU B N 19
ATOM 18594 C CA . LEU B 2 6 ? -15.153 0.331 2.344 1.00 0.00 5 LEU B CA 19
ATOM 18595 C C . LEU B 2 6 ? -13.921 1.174 2.051 1.00 0.00 5 LEU B C 19
ATOM 18596 O O . LEU B 2 6 ? -12.804 0.664 1.963 1.00 0.00 5 LEU B O 19
ATOM 18612 N N . LYS B 2 7 ? -14.146 2.480 1.895 1.00 0.00 6 LYS B N 19
ATOM 18613 C CA . LYS B 2 7 ? -13.093 3.420 1.607 1.00 0.00 6 LYS B CA 19
ATOM 18614 C C . LYS B 2 7 ? -12.358 3.801 2.886 1.00 0.00 6 LYS B C 19
ATOM 18615 O O . LYS B 2 7 ? -11.205 4.229 2.845 1.00 0.00 6 LYS B O 19
ATOM 18634 N N . LYS B 2 8 ? -13.015 3.599 4.029 1.00 0.00 7 LYS B N 19
ATOM 18635 C CA . LYS B 2 8 ? -12.386 3.881 5.311 1.00 0.00 7 LYS B CA 19
ATOM 18636 C C . LYS B 2 8 ? -11.442 2.736 5.677 1.00 0.00 7 LYS B C 19
ATOM 18637 O O . LYS B 2 8 ? -10.537 2.895 6.496 1.00 0.00 7 LYS B O 19
ATOM 18656 N N . ARG B 2 9 ? -11.671 1.577 5.056 1.00 0.00 8 ARG B N 19
ATOM 18657 C CA . ARG B 2 9 ? -10.859 0.394 5.298 1.00 0.00 8 ARG B CA 19
ATOM 18658 C C . ARG B 2 9 ? -9.670 0.335 4.336 1.00 0.00 8 ARG B C 19
ATOM 18659 O O . ARG B 2 9 ? -8.613 -0.196 4.676 1.00 0.00 8 ARG B O 19
ATOM 18680 N N . VAL B 2 10 ? -9.851 0.888 3.139 1.00 0.00 9 VAL B N 19
ATOM 18681 C CA . VAL B 2 10 ? -8.793 0.901 2.134 1.00 0.00 9 VAL B CA 19
ATOM 18682 C C . VAL B 2 10 ? -7.603 1.724 2.618 1.00 0.00 9 VAL B C 19
ATOM 18683 O O . VAL B 2 10 ? -6.456 1.437 2.273 1.00 0.00 9 VAL B O 19
ATOM 18696 N N . GLN B 2 11 ? -7.885 2.744 3.420 1.00 0.00 10 GLN B N 19
ATOM 18697 C CA . GLN B 2 11 ? -6.840 3.607 3.953 1.00 0.00 10 GLN B CA 19
ATOM 18698 C C . GLN B 2 11 ? -5.840 2.808 4.784 1.00 0.00 10 GLN B C 19
ATOM 18699 O O . GLN B 2 11 ? -4.706 3.237 4.985 1.00 0.00 10 GLN B O 19
ATOM 18713 N N . ALA B 2 12 ? -6.268 1.644 5.267 1.00 0.00 11 ALA B N 19
ATOM 18714 C CA . ALA B 2 12 ? -5.405 0.791 6.079 1.00 0.00 11 ALA B CA 19
ATOM 18715 C C . ALA B 2 12 ? -4.447 -0.036 5.220 1.00 0.00 11 ALA B C 19
ATOM 18716 O O . ALA B 2 12 ? -3.684 -0.847 5.742 1.00 0.00 11 ALA B O 19
ATOM 18723 N N . LEU B 2 13 ? -4.488 0.167 3.903 1.00 0.00 12 LEU B N 19
ATOM 18724 C CA . LEU B 2 13 ? -3.616 -0.572 2.993 1.00 0.00 12 LEU B CA 19
ATOM 18725 C C . LEU B 2 13 ? -2.617 0.363 2.321 1.00 0.00 12 LEU B C 19
ATOM 18726 O O . LEU B 2 13 ? -1.414 0.100 2.309 1.00 0.00 12 LEU B O 19
ATOM 18742 N N . LYS B 2 14 ? -3.125 1.453 1.756 1.00 0.00 13 LYS B N 19
ATOM 18743 C CA . LYS B 2 14 ? -2.283 2.429 1.072 1.00 0.00 13 LYS B CA 19
ATOM 18744 C C . LYS B 2 14 ? -1.574 3.352 2.062 1.00 0.00 13 LYS B C 19
ATOM 18745 O O . LYS B 2 14 ? -0.578 3.990 1.720 1.00 0.00 13 LYS B O 19
ATOM 18764 N N . ALA B 2 15 ? -2.087 3.421 3.288 1.00 0.00 14 ALA B N 19
ATOM 18765 C CA . ALA B 2 15 ? -1.489 4.270 4.315 1.00 0.00 14 ALA B CA 19
ATOM 18766 C C . ALA B 2 15 ? -0.017 3.929 4.518 1.00 0.00 14 ALA B C 19
ATOM 18767 O O . ALA B 2 15 ? 0.861 4.760 4.291 1.00 0.00 14 ALA B O 19
ATOM 18774 N N . ARG B 2 16 ? 0.244 2.698 4.946 1.00 0.00 15 ARG B N 19
ATOM 18775 C CA . ARG B 2 16 ? 1.610 2.244 5.177 1.00 0.00 15 ARG B CA 19
ATOM 18776 C C . ARG B 2 16 ? 2.350 2.062 3.856 1.00 0.00 15 ARG B C 19
ATOM 18777 O O . ARG B 2 16 ? 3.533 2.385 3.745 1.00 0.00 15 ARG B O 19
ATOM 18798 N N . ASN B 2 17 ? 1.643 1.543 2.856 1.00 0.00 16 ASN B N 19
ATOM 18799 C CA . ASN B 2 17 ? 2.230 1.318 1.540 1.00 0.00 16 ASN B CA 19
ATOM 18800 C C . ASN B 2 17 ? 2.719 2.627 0.930 1.00 0.00 16 ASN B C 19
ATOM 18801 O O . ASN B 2 17 ? 3.806 2.686 0.354 1.00 0.00 16 ASN B O 19
ATOM 18812 N N . TYR B 2 18 ? 1.911 3.675 1.057 1.00 0.00 17 TYR B N 19
ATOM 18813 C CA . TYR B 2 18 ? 2.262 4.983 0.515 1.00 0.00 17 TYR B CA 19
ATOM 18814 C C . TYR B 2 18 ? 3.648 5.419 0.983 1.00 0.00 17 TYR B C 19
ATOM 18815 O O . TYR B 2 18 ? 4.401 6.038 0.233 1.00 0.00 17 TYR B O 19
ATOM 18833 N N . ALA B 2 19 ? 3.977 5.090 2.228 1.00 0.00 18 ALA B N 19
ATOM 18834 C CA . ALA B 2 19 ? 5.272 5.447 2.792 1.00 0.00 18 ALA B CA 19
ATOM 18835 C C . ALA B 2 19 ? 6.391 4.641 2.147 1.00 0.00 18 ALA B C 19
ATOM 18836 O O . ALA B 2 19 ? 7.397 5.200 1.708 1.00 0.00 18 ALA B O 19
ATOM 18843 N N . LEU B 2 20 ? 6.213 3.324 2.083 1.00 0.00 19 LEU B N 19
ATOM 18844 C CA . LEU B 2 20 ? 7.216 2.457 1.479 1.00 0.00 19 LEU B CA 19
ATOM 18845 C C . LEU B 2 20 ? 7.332 2.750 -0.010 1.00 0.00 19 LEU B C 19
ATOM 18846 O O . LEU B 2 20 ? 8.422 2.982 -0.522 1.00 0.00 19 LEU B O 19
ATOM 18862 N N . LYS B 2 21 ? 6.194 2.746 -0.699 1.00 0.00 20 LYS B N 19
ATOM 18863 C CA . LYS B 2 21 ? 6.156 3.017 -2.135 1.00 0.00 20 LYS B CA 19
ATOM 18864 C C . LYS B 2 21 ? 7.007 4.231 -2.492 1.00 0.00 20 LYS B C 19
ATOM 18865 O O . LYS B 2 21 ? 7.543 4.325 -3.596 1.00 0.00 20 LYS B O 19
ATOM 18884 N N . GLN B 2 22 ? 7.117 5.161 -1.552 1.00 0.00 21 GLN B N 19
ATOM 18885 C CA . GLN B 2 22 ? 7.889 6.378 -1.763 1.00 0.00 21 GLN B CA 19
ATOM 18886 C C . GLN B 2 22 ? 9.385 6.140 -1.554 1.00 0.00 21 GLN B C 19
ATOM 18887 O O . GLN B 2 22 ? 10.213 6.642 -2.314 1.00 0.00 21 GLN B O 19
ATOM 18901 N N . LYS B 2 23 ? 9.726 5.388 -0.512 1.00 0.00 22 LYS B N 19
ATOM 18902 C CA . LYS B 2 23 ? 11.125 5.105 -0.198 1.00 0.00 22 LYS B CA 19
ATOM 18903 C C . LYS B 2 23 ? 11.629 3.835 -0.887 1.00 0.00 22 LYS B C 19
ATOM 18904 O O . LYS B 2 23 ? 12.834 3.593 -0.940 1.00 0.00 22 LYS B O 19
ATOM 18923 N N . VAL B 2 24 ? 10.710 3.021 -1.404 1.00 0.00 23 VAL B N 19
ATOM 18924 C CA . VAL B 2 24 ? 11.079 1.776 -2.075 1.00 0.00 23 VAL B CA 19
ATOM 18925 C C . VAL B 2 24 ? 12.222 2.000 -3.066 1.00 0.00 23 VAL B C 19
ATOM 18926 O O . VAL B 2 24 ? 13.336 1.517 -2.863 1.00 0.00 23 VAL B O 19
ATOM 18939 N N . GLN B 2 25 ? 11.939 2.738 -4.135 1.00 0.00 24 GLN B N 19
ATOM 18940 C CA . GLN B 2 25 ? 12.945 3.025 -5.150 1.00 0.00 24 GLN B CA 19
ATOM 18941 C C . GLN B 2 25 ? 14.132 3.767 -4.544 1.00 0.00 24 GLN B C 19
ATOM 18942 O O . GLN B 2 25 ? 15.262 3.644 -5.018 1.00 0.00 24 GLN B O 19
ATOM 18956 N N . ALA B 2 26 ? 13.869 4.533 -3.490 1.00 0.00 25 ALA B N 19
ATOM 18957 C CA . ALA B 2 26 ? 14.916 5.291 -2.816 1.00 0.00 25 ALA B CA 19
ATOM 18958 C C . ALA B 2 26 ? 15.899 4.361 -2.114 1.00 0.00 25 ALA B C 19
ATOM 18959 O O . ALA B 2 26 ? 17.106 4.606 -2.110 1.00 0.00 25 ALA B O 19
ATOM 18966 N N . LEU B 2 27 ? 15.375 3.294 -1.519 1.00 0.00 26 LEU B N 19
ATOM 18967 C CA . LEU B 2 27 ? 16.207 2.326 -0.814 1.00 0.00 26 LEU B CA 19
ATOM 18968 C C . LEU B 2 27 ? 17.187 1.653 -1.771 1.00 0.00 26 LEU B C 19
ATOM 18969 O O . LEU B 2 27 ? 18.402 1.757 -1.607 1.00 0.00 26 LEU B O 19
ATOM 18985 N N . ARG B 2 28 ? 16.648 0.962 -2.771 1.00 0.00 27 ARG B N 19
ATOM 18986 C CA . ARG B 2 28 ? 17.472 0.270 -3.756 1.00 0.00 27 ARG B CA 19
ATOM 18987 C C . ARG B 2 28 ? 18.444 1.231 -4.432 1.00 0.00 27 ARG B C 19
ATOM 18988 O O . ARG B 2 28 ? 19.545 0.844 -4.821 1.00 0.00 27 ARG B O 19
ATOM 19009 N N . HIS B 2 29 ? 18.030 2.488 -4.568 1.00 0.00 28 HIS B N 19
ATOM 19010 C CA . HIS B 2 29 ? 18.868 3.502 -5.196 1.00 0.00 28 HIS B CA 19
ATOM 19011 C C . HIS B 2 29 ? 20.125 3.758 -4.370 1.00 0.00 28 HIS B C 19
ATOM 19012 O O . HIS B 2 29 ? 21.178 4.094 -4.911 1.00 0.00 28 HIS B O 19
ATOM 19026 N N . LYS B 2 30 ? 20.006 3.596 -3.057 1.00 0.00 29 LYS B N 19
ATOM 19027 C CA . LYS B 2 30 ? 21.131 3.808 -2.155 1.00 0.00 29 LYS B CA 19
ATOM 19028 C C . LYS B 2 30 ? 21.987 2.549 -2.048 1.00 0.00 29 LYS B C 19
ATOM 19029 O O . LYS B 2 30 ? 23.213 2.610 -2.127 1.00 0.00 29 LYS B O 19
ATOM 19048 N N . GLY B 2 31 ? 21.330 1.408 -1.866 1.00 0.00 30 GLY B N 19
ATOM 19049 C CA . GLY B 2 31 ? 22.045 0.150 -1.752 1.00 0.00 30 GLY B CA 19
ATOM 19050 C C . GLY B 2 31 ? 21.156 -1.049 -2.010 1.00 0.00 30 GLY B C 19
ATOM 19051 O O . GLY B 2 31 ? 20.497 -1.551 -1.099 1.00 0.00 30 GLY B O 19
ATOM 19064 N N . GLU A 1 2 ? -19.395 3.336 -5.375 1.00 0.00 1 GLU A N 20
ATOM 19065 C CA . GLU A 1 2 ? -20.133 2.084 -5.462 1.00 0.00 1 GLU A CA 20
ATOM 19066 C C . GLU A 1 2 ? -19.589 1.065 -4.468 1.00 0.00 1 GLU A C 20
ATOM 19067 O O . GLU A 1 2 ? -18.399 1.061 -4.154 1.00 0.00 1 GLU A O 20
ATOM 19079 N N . VAL A 1 3 ? -20.471 0.205 -3.978 1.00 0.00 2 VAL A N 20
ATOM 19080 C CA . VAL A 1 3 ? -20.090 -0.825 -3.018 1.00 0.00 2 VAL A CA 20
ATOM 19081 C C . VAL A 1 3 ? -18.963 -1.697 -3.561 1.00 0.00 2 VAL A C 20
ATOM 19082 O O . VAL A 1 3 ? -17.972 -1.946 -2.875 1.00 0.00 2 VAL A O 20
ATOM 19095 N N . ALA A 1 4 ? -19.121 -2.157 -4.799 1.00 0.00 3 ALA A N 20
ATOM 19096 C CA . ALA A 1 4 ? -18.115 -3.001 -5.433 1.00 0.00 3 ALA A CA 20
ATOM 19097 C C . ALA A 1 4 ? -16.851 -2.206 -5.741 1.00 0.00 3 ALA A C 20
ATOM 19098 O O . ALA A 1 4 ? -15.739 -2.727 -5.647 1.00 0.00 3 ALA A O 20
ATOM 19105 N N . GLN A 1 5 ? -17.027 -0.941 -6.110 1.00 0.00 4 GLN A N 20
ATOM 19106 C CA . GLN A 1 5 ? -15.899 -0.074 -6.433 1.00 0.00 4 GLN A CA 20
ATOM 19107 C C . GLN A 1 5 ? -14.915 0.000 -5.269 1.00 0.00 4 GLN A C 20
ATOM 19108 O O . GLN A 1 5 ? -13.700 0.013 -5.470 1.00 0.00 4 GLN A O 20
ATOM 19122 N N . LEU A 1 6 ? -15.447 0.046 -4.053 1.00 0.00 5 LEU A N 20
ATOM 19123 C CA . LEU A 1 6 ? -14.615 0.115 -2.858 1.00 0.00 5 LEU A CA 20
ATOM 19124 C C . LEU A 1 6 ? -13.894 -1.207 -2.620 1.00 0.00 5 LEU A C 20
ATOM 19125 O O . LEU A 1 6 ? -12.782 -1.233 -2.093 1.00 0.00 5 LEU A O 20
ATOM 19141 N N . GLU A 1 7 ? -14.534 -2.302 -3.015 1.00 0.00 6 GLU A N 20
ATOM 19142 C CA . GLU A 1 7 ? -13.955 -3.629 -2.848 1.00 0.00 6 GLU A CA 20
ATOM 19143 C C . GLU A 1 7 ? -12.670 -3.765 -3.654 1.00 0.00 6 GLU A C 20
ATOM 19144 O O . GLU A 1 7 ? -11.697 -4.363 -3.194 1.00 0.00 6 GLU A O 20
ATOM 19156 N N . LYS A 1 8 ? -12.672 -3.208 -4.860 1.00 0.00 7 LYS A N 20
ATOM 19157 C CA . LYS A 1 8 ? -11.504 -3.269 -5.729 1.00 0.00 7 LYS A CA 20
ATOM 19158 C C . LYS A 1 8 ? -10.426 -2.303 -5.253 1.00 0.00 7 LYS A C 20
ATOM 19159 O O . LYS A 1 8 ? -9.234 -2.552 -5.430 1.00 0.00 7 LYS A O 20
ATOM 19178 N N . GLU A 1 9 ? -10.852 -1.201 -4.641 1.00 0.00 8 GLU A N 20
ATOM 19179 C CA . GLU A 1 9 ? -9.918 -0.203 -4.135 1.00 0.00 8 GLU A CA 20
ATOM 19180 C C . GLU A 1 9 ? -8.962 -0.824 -3.118 1.00 0.00 8 GLU A C 20
ATOM 19181 O O . GLU A 1 9 ? -7.847 -0.341 -2.925 1.00 0.00 8 GLU A O 20
ATOM 19193 N N . VAL A 1 10 ? -9.405 -1.904 -2.478 1.00 0.00 9 VAL A N 20
ATOM 19194 C CA . VAL A 1 10 ? -8.586 -2.596 -1.491 1.00 0.00 9 VAL A CA 20
ATOM 19195 C C . VAL A 1 10 ? -7.600 -3.531 -2.180 1.00 0.00 9 VAL A C 20
ATOM 19196 O O . VAL A 1 10 ? -6.390 -3.441 -1.968 1.00 0.00 9 VAL A O 20
ATOM 19209 N N . ALA A 1 11 ? -8.123 -4.424 -3.016 1.00 0.00 10 ALA A N 20
ATOM 19210 C CA . ALA A 1 11 ? -7.285 -5.365 -3.748 1.00 0.00 10 ALA A CA 20
ATOM 19211 C C . ALA A 1 11 ? -6.198 -4.628 -4.521 1.00 0.00 10 ALA A C 20
ATOM 19212 O O . ALA A 1 11 ? -5.133 -5.181 -4.799 1.00 0.00 10 ALA A O 20
ATOM 19219 N N . GLN A 1 12 ? -6.473 -3.371 -4.858 1.00 0.00 11 GLN A N 20
ATOM 19220 C CA . GLN A 1 12 ? -5.521 -2.547 -5.589 1.00 0.00 11 GLN A CA 20
ATOM 19221 C C . GLN A 1 12 ? -4.277 -2.293 -4.743 1.00 0.00 11 GLN A C 20
ATOM 19222 O O . GLN A 1 12 ? -3.151 -2.448 -5.214 1.00 0.00 11 GLN A O 20
ATOM 19236 N N . LEU A 1 13 ? -4.491 -1.906 -3.489 1.00 0.00 12 LEU A N 20
ATOM 19237 C CA . LEU A 1 13 ? -3.387 -1.636 -2.575 1.00 0.00 12 LEU A CA 20
ATOM 19238 C C . LEU A 1 13 ? -2.927 -2.919 -1.892 1.00 0.00 12 LEU A C 20
ATOM 19239 O O . LEU A 1 13 ? -1.735 -3.213 -1.846 1.00 0.00 12 LEU A O 20
ATOM 19255 N N . GLU A 1 14 ? -3.880 -3.681 -1.362 1.00 0.00 13 GLU A N 20
ATOM 19256 C CA . GLU A 1 14 ? -3.569 -4.935 -0.681 1.00 0.00 13 GLU A CA 20
ATOM 19257 C C . GLU A 1 14 ? -2.595 -5.781 -1.498 1.00 0.00 13 GLU A C 20
ATOM 19258 O O . GLU A 1 14 ? -1.818 -6.560 -0.944 1.00 0.00 13 GLU A O 20
ATOM 19270 N N . ALA A 1 15 ? -2.640 -5.621 -2.816 1.00 0.00 14 ALA A N 20
ATOM 19271 C CA . ALA A 1 15 ? -1.759 -6.367 -3.707 1.00 0.00 14 ALA A CA 20
ATOM 19272 C C . ALA A 1 15 ? -0.415 -5.664 -3.865 1.00 0.00 14 ALA A C 20
ATOM 19273 O O . ALA A 1 15 ? 0.616 -6.309 -4.052 1.00 0.00 14 ALA A O 20
ATOM 19280 N N . GLU A 1 16 ? -0.433 -4.336 -3.788 1.00 0.00 15 GLU A N 20
ATOM 19281 C CA . GLU A 1 16 ? 0.785 -3.544 -3.922 1.00 0.00 15 GLU A CA 20
ATOM 19282 C C . GLU A 1 16 ? 1.445 -3.326 -2.564 1.00 0.00 15 GLU A C 20
ATOM 19283 O O . GLU A 1 16 ? 2.611 -3.667 -2.367 1.00 0.00 15 GLU A O 20
ATOM 19295 N N . ASN A 1 17 ? 0.689 -2.756 -1.628 1.00 0.00 16 ASN A N 20
ATOM 19296 C CA . ASN A 1 17 ? 1.192 -2.491 -0.284 1.00 0.00 16 ASN A CA 20
ATOM 19297 C C . ASN A 1 17 ? 1.857 -3.730 0.311 1.00 0.00 16 ASN A C 20
ATOM 19298 O O . ASN A 1 17 ? 2.933 -3.644 0.902 1.00 0.00 16 ASN A O 20
ATOM 19309 N N . TYR A 1 18 ? 1.209 -4.879 0.152 1.00 0.00 17 TYR A N 20
ATOM 19310 C CA . TYR A 1 18 ? 1.738 -6.133 0.675 1.00 0.00 17 TYR A CA 20
ATOM 19311 C C . TYR A 1 18 ? 3.008 -6.543 -0.068 1.00 0.00 17 TYR A C 20
ATOM 19312 O O . TYR A 1 18 ? 3.975 -6.998 0.541 1.00 0.00 17 TYR A O 20
ATOM 19330 N N . GLN A 1 19 ? 2.994 -6.381 -1.386 1.00 0.00 18 GLN A N 20
ATOM 19331 C CA . GLN A 1 19 ? 4.142 -6.740 -2.212 1.00 0.00 18 GLN A CA 20
ATOM 19332 C C . GLN A 1 19 ? 5.382 -5.950 -1.803 1.00 0.00 18 GLN A C 20
ATOM 19333 O O . GLN A 1 19 ? 6.504 -6.445 -1.907 1.00 0.00 18 GLN A O 20
ATOM 19347 N N . LEU A 1 20 ? 5.175 -4.721 -1.342 1.00 0.00 19 LEU A N 20
ATOM 19348 C CA . LEU A 1 20 ? 6.281 -3.867 -0.922 1.00 0.00 19 LEU A CA 20
ATOM 19349 C C . LEU A 1 20 ? 6.597 -4.066 0.555 1.00 0.00 19 LEU A C 20
ATOM 19350 O O . LEU A 1 20 ? 7.757 -4.196 0.937 1.00 0.00 19 LEU A O 20
ATOM 19366 N N . GLU A 1 21 ? 5.559 -4.088 1.385 1.00 0.00 20 GLU A N 20
ATOM 19367 C CA . GLU A 1 21 ? 5.729 -4.271 2.825 1.00 0.00 20 GLU A CA 20
ATOM 19368 C C . GLU A 1 21 ? 6.679 -5.428 3.128 1.00 0.00 20 GLU A C 20
ATOM 19369 O O . GLU A 1 21 ? 7.355 -5.436 4.157 1.00 0.00 20 GLU A O 20
ATOM 19381 N N . GLN A 1 22 ? 6.723 -6.403 2.226 1.00 0.00 21 GLN A N 20
ATOM 19382 C CA . GLN A 1 22 ? 7.589 -7.563 2.396 1.00 0.00 21 GLN A CA 20
ATOM 19383 C C . GLN A 1 22 ? 8.920 -7.359 1.682 1.00 0.00 21 GLN A C 20
ATOM 19384 O O . GLN A 1 22 ? 9.952 -7.870 2.116 1.00 0.00 21 GLN A O 20
ATOM 19398 N N . GLU A 1 23 ? 8.890 -6.608 0.587 1.00 0.00 22 GLU A N 20
ATOM 19399 C CA . GLU A 1 23 ? 10.097 -6.339 -0.184 1.00 0.00 22 GLU A CA 20
ATOM 19400 C C . GLU A 1 23 ? 10.923 -5.236 0.472 1.00 0.00 22 GLU A C 20
ATOM 19401 O O . GLU A 1 23 ? 12.140 -5.175 0.298 1.00 0.00 22 GLU A O 20
ATOM 19413 N N . VAL A 1 24 ? 10.255 -4.368 1.223 1.00 0.00 23 VAL A N 20
ATOM 19414 C CA . VAL A 1 24 ? 10.928 -3.268 1.900 1.00 0.00 23 VAL A CA 20
ATOM 19415 C C . VAL A 1 24 ? 11.688 -3.760 3.128 1.00 0.00 23 VAL A C 20
ATOM 19416 O O . VAL A 1 24 ? 12.670 -3.149 3.547 1.00 0.00 23 VAL A O 20
ATOM 19429 N N . ALA A 1 25 ? 11.228 -4.866 3.701 1.00 0.00 24 ALA A N 20
ATOM 19430 C CA . ALA A 1 25 ? 11.866 -5.436 4.881 1.00 0.00 24 ALA A CA 20
ATOM 19431 C C . ALA A 1 25 ? 13.300 -5.872 4.588 1.00 0.00 24 ALA A C 20
ATOM 19432 O O . ALA A 1 25 ? 14.090 -6.087 5.508 1.00 0.00 24 ALA A O 20
ATOM 19439 N N . GLN A 1 26 ? 13.634 -6.007 3.307 1.00 0.00 25 GLN A N 20
ATOM 19440 C CA . GLN A 1 26 ? 14.975 -6.425 2.909 1.00 0.00 25 GLN A CA 20
ATOM 19441 C C . GLN A 1 26 ? 15.726 -5.292 2.215 1.00 0.00 25 GLN A C 20
ATOM 19442 O O . GLN A 1 26 ? 16.945 -5.173 2.349 1.00 0.00 25 GLN A O 20
ATOM 19456 N N . LEU A 1 27 ? 14.998 -4.466 1.468 1.00 0.00 26 LEU A N 20
ATOM 19457 C CA . LEU A 1 27 ? 15.607 -3.349 0.750 1.00 0.00 26 LEU A CA 20
ATOM 19458 C C . LEU A 1 27 ? 16.397 -2.447 1.696 1.00 0.00 26 LEU A C 20
ATOM 19459 O O . LEU A 1 27 ? 17.552 -2.114 1.429 1.00 0.00 26 LEU A O 20
ATOM 19475 N N . GLU A 1 28 ? 15.771 -2.056 2.801 1.00 0.00 27 GLU A N 20
ATOM 19476 C CA . GLU A 1 28 ? 16.424 -1.193 3.781 1.00 0.00 27 GLU A CA 20
ATOM 19477 C C . GLU A 1 28 ? 17.157 -2.021 4.834 1.00 0.00 27 GLU A C 20
ATOM 19478 O O . GLU A 1 28 ? 16.946 -1.845 6.034 1.00 0.00 27 GLU A O 20
ATOM 19490 N N . HIS A 1 29 ? 18.018 -2.923 4.376 1.00 0.00 28 HIS A N 20
ATOM 19491 C CA . HIS A 1 29 ? 18.781 -3.777 5.278 1.00 0.00 28 HIS A CA 20
ATOM 19492 C C . HIS A 1 29 ? 19.856 -2.977 6.008 1.00 0.00 28 HIS A C 20
ATOM 19493 O O . HIS A 1 29 ? 20.188 -3.270 7.156 1.00 0.00 28 HIS A O 20
ATOM 19507 N N . GLU A 1 30 ? 20.395 -1.968 5.334 1.00 0.00 29 GLU A N 20
ATOM 19508 C CA . GLU A 1 30 ? 21.433 -1.126 5.919 1.00 0.00 29 GLU A CA 20
ATOM 19509 C C . GLU A 1 30 ? 20.886 -0.331 7.101 1.00 0.00 29 GLU A C 20
ATOM 19510 O O . GLU A 1 30 ? 21.396 -0.428 8.217 1.00 0.00 29 GLU A O 20
ATOM 19522 N N . GLY A 1 31 ? 19.848 0.458 6.846 1.00 0.00 30 GLY A N 20
ATOM 19523 C CA . GLY A 1 31 ? 19.250 1.260 7.898 1.00 0.00 30 GLY A CA 20
ATOM 19524 C C . GLY A 1 31 ? 20.134 2.418 8.319 1.00 0.00 30 GLY A C 20
ATOM 19525 O O . GLY A 1 31 ? 20.269 2.705 9.508 1.00 0.00 30 GLY A O 20
ATOM 19538 N N . GLU B 2 2 ? -18.601 -3.448 3.742 1.00 0.00 1 GLU B N 20
ATOM 19539 C CA . GLU B 2 2 ? -19.559 -2.528 3.140 1.00 0.00 1 GLU B CA 20
ATOM 19540 C C . GLU B 2 2 ? -18.895 -1.208 2.765 1.00 0.00 1 GLU B C 20
ATOM 19541 O O . GLU B 2 2 ? -17.668 -1.103 2.746 1.00 0.00 1 GLU B O 20
ATOM 19553 N N . VAL B 2 3 ? -19.717 -0.205 2.463 1.00 0.00 2 VAL B N 20
ATOM 19554 C CA . VAL B 2 3 ? -19.220 1.116 2.082 1.00 0.00 2 VAL B CA 20
ATOM 19555 C C . VAL B 2 3 ? -18.067 1.562 2.978 1.00 0.00 2 VAL B C 20
ATOM 19556 O O . VAL B 2 3 ? -16.907 1.313 2.670 1.00 0.00 2 VAL B O 20
ATOM 19569 N N . GLN B 2 4 ? -18.391 2.218 4.083 1.00 0.00 3 GLN B N 20
ATOM 19570 C CA . GLN B 2 4 ? -17.380 2.696 5.018 1.00 0.00 3 GLN B CA 20
ATOM 19571 C C . GLN B 2 4 ? -16.524 1.547 5.546 1.00 0.00 3 GLN B C 20
ATOM 19572 O O . GLN B 2 4 ? -15.334 1.718 5.802 1.00 0.00 3 GLN B O 20
ATOM 19586 N N . ALA B 2 5 ? -17.136 0.378 5.710 1.00 0.00 4 ALA B N 20
ATOM 19587 C CA . ALA B 2 5 ? -16.423 -0.792 6.215 1.00 0.00 4 ALA B CA 20
ATOM 19588 C C . ALA B 2 5 ? -15.211 -1.122 5.348 1.00 0.00 4 ALA B C 20
ATOM 19589 O O . ALA B 2 5 ? -14.214 -1.652 5.837 1.00 0.00 4 ALA B O 20
ATOM 19596 N N . LEU B 2 6 ? -15.298 -0.795 4.064 1.00 0.00 5 LEU B N 20
ATOM 19597 C CA . LEU B 2 6 ? -14.200 -1.047 3.136 1.00 0.00 5 LEU B CA 20
ATOM 19598 C C . LEU B 2 6 ? -13.585 0.271 2.698 1.00 0.00 5 LEU B C 20
ATOM 19599 O O . LEU B 2 6 ? -12.366 0.434 2.657 1.00 0.00 5 LEU B O 20
ATOM 19615 N N . LYS B 2 7 ? -14.461 1.207 2.383 1.00 0.00 6 LYS B N 20
ATOM 19616 C CA . LYS B 2 7 ? -14.077 2.539 1.951 1.00 0.00 6 LYS B CA 20
ATOM 19617 C C . LYS B 2 7 ? -13.022 3.144 2.880 1.00 0.00 6 LYS B C 20
ATOM 19618 O O . LYS B 2 7 ? -12.142 3.880 2.434 1.00 0.00 6 LYS B O 20
ATOM 19637 N N . LYS B 2 8 ? -13.123 2.837 4.170 1.00 0.00 7 LYS B N 20
ATOM 19638 C CA . LYS B 2 8 ? -12.179 3.363 5.151 1.00 0.00 7 LYS B CA 20
ATOM 19639 C C . LYS B 2 8 ? -10.978 2.434 5.324 1.00 0.00 7 LYS B C 20
ATOM 19640 O O . LYS B 2 8 ? -9.882 2.884 5.658 1.00 0.00 7 LYS B O 20
ATOM 19659 N N . ARG B 2 9 ? -11.188 1.140 5.100 1.00 0.00 8 ARG B N 20
ATOM 19660 C CA . ARG B 2 9 ? -10.114 0.164 5.239 1.00 0.00 8 ARG B CA 20
ATOM 19661 C C . ARG B 2 9 ? -9.026 0.394 4.190 1.00 0.00 8 ARG B C 20
ATOM 19662 O O . ARG B 2 9 ? -7.861 0.062 4.409 1.00 0.00 8 ARG B O 20
ATOM 19683 N N . VAL B 2 10 ? -9.415 0.965 3.054 1.00 0.00 9 VAL B N 20
ATOM 19684 C CA . VAL B 2 10 ? -8.470 1.241 1.977 1.00 0.00 9 VAL B CA 20
ATOM 19685 C C . VAL B 2 10 ? -7.353 2.162 2.456 1.00 0.00 9 VAL B C 20
ATOM 19686 O O . VAL B 2 10 ? -6.184 1.960 2.127 1.00 0.00 9 VAL B O 20
ATOM 19699 N N . GLN B 2 11 ? -7.720 3.170 3.239 1.00 0.00 10 GLN B N 20
ATOM 19700 C CA . GLN B 2 11 ? -6.749 4.121 3.768 1.00 0.00 10 GLN B CA 20
ATOM 19701 C C . GLN B 2 11 ? -5.669 3.408 4.577 1.00 0.00 10 GLN B C 20
ATOM 19702 O O . GLN B 2 11 ? -4.572 3.934 4.763 1.00 0.00 10 GLN B O 20
ATOM 19716 N N . ALA B 2 12 ? -5.986 2.211 5.061 1.00 0.00 11 ALA B N 20
ATOM 19717 C CA . ALA B 2 12 ? -5.040 1.432 5.852 1.00 0.00 11 ALA B CA 20
ATOM 19718 C C . ALA B 2 12 ? -4.084 0.632 4.968 1.00 0.00 11 ALA B C 20
ATOM 19719 O O . ALA B 2 12 ? -3.242 -0.109 5.473 1.00 0.00 11 ALA B O 20
ATOM 19726 N N . LEU B 2 13 ? -4.211 0.782 3.651 1.00 0.00 12 LEU B N 20
ATOM 19727 C CA . LEU B 2 13 ? -3.346 0.063 2.719 1.00 0.00 12 LEU B CA 20
ATOM 19728 C C . LEU B 2 13 ? -2.457 1.032 1.946 1.00 0.00 12 LEU B C 20
ATOM 19729 O O . LEU B 2 13 ? -1.294 0.738 1.670 1.00 0.00 12 LEU B O 20
ATOM 19745 N N . LYS B 2 14 ? -3.016 2.185 1.592 1.00 0.00 13 LYS B N 20
ATOM 19746 C CA . LYS B 2 14 ? -2.279 3.195 0.840 1.00 0.00 13 LYS B CA 20
ATOM 19747 C C . LYS B 2 14 ? -1.560 4.170 1.770 1.00 0.00 13 LYS B C 20
ATOM 19748 O O . LYS B 2 14 ? -0.594 4.821 1.370 1.00 0.00 13 LYS B O 20
ATOM 19767 N N . ALA B 2 15 ? -2.031 4.270 3.009 1.00 0.00 14 ALA B N 20
ATOM 19768 C CA . ALA B 2 15 ? -1.424 5.170 3.983 1.00 0.00 14 ALA B CA 20
ATOM 19769 C C . ALA B 2 15 ? 0.041 4.817 4.219 1.00 0.00 14 ALA B C 20
ATOM 19770 O O . ALA B 2 15 ? 0.918 5.676 4.131 1.00 0.00 14 ALA B O 20
ATOM 19777 N N . ARG B 2 16 ? 0.298 3.548 4.518 1.00 0.00 15 ARG B N 20
ATOM 19778 C CA . ARG B 2 16 ? 1.656 3.081 4.768 1.00 0.00 15 ARG B CA 20
ATOM 19779 C C . ARG B 2 16 ? 2.370 2.753 3.461 1.00 0.00 15 ARG B C 20
ATOM 19780 O O . ARG B 2 16 ? 3.580 2.942 3.339 1.00 0.00 15 ARG B O 20
ATOM 19801 N N . ASN B 2 17 ? 1.613 2.258 2.487 1.00 0.00 16 ASN B N 20
ATOM 19802 C CA . ASN B 2 17 ? 2.173 1.900 1.190 1.00 0.00 16 ASN B CA 20
ATOM 19803 C C . ASN B 2 17 ? 2.739 3.125 0.479 1.00 0.00 16 ASN B C 20
ATOM 19804 O O . ASN B 2 17 ? 3.856 3.093 -0.037 1.00 0.00 16 ASN B O 20
ATOM 19815 N N . TYR B 2 18 ? 1.962 4.204 0.454 1.00 0.00 17 TYR B N 20
ATOM 19816 C CA . TYR B 2 18 ? 2.387 5.439 -0.198 1.00 0.00 17 TYR B CA 20
ATOM 19817 C C . TYR B 2 18 ? 3.794 5.836 0.239 1.00 0.00 17 TYR B C 20
ATOM 19818 O O . TYR B 2 18 ? 4.540 6.453 -0.522 1.00 0.00 17 TYR B O 20
ATOM 19836 N N . ALA B 2 19 ? 4.152 5.479 1.468 1.00 0.00 18 ALA B N 20
ATOM 19837 C CA . ALA B 2 19 ? 5.470 5.798 1.999 1.00 0.00 18 ALA B CA 20
ATOM 19838 C C . ALA B 2 19 ? 6.527 4.864 1.426 1.00 0.00 18 ALA B C 20
ATOM 19839 O O . ALA B 2 19 ? 7.534 5.314 0.880 1.00 0.00 18 ALA B O 20
ATOM 19846 N N . LEU B 2 20 ? 6.293 3.560 1.543 1.00 0.00 19 LEU B N 20
ATOM 19847 C CA . LEU B 2 20 ? 7.234 2.579 1.019 1.00 0.00 19 LEU B CA 20
ATOM 19848 C C . LEU B 2 20 ? 7.325 2.711 -0.494 1.00 0.00 19 LEU B C 20
ATOM 19849 O O . LEU B 2 20 ? 8.413 2.837 -1.051 1.00 0.00 19 LEU B O 20
ATOM 19865 N N . LYS B 2 21 ? 6.164 2.695 -1.149 1.00 0.00 20 LYS B N 20
ATOM 19866 C CA . LYS B 2 21 ? 6.087 2.823 -2.602 1.00 0.00 20 LYS B CA 20
ATOM 19867 C C . LYS B 2 21 ? 7.006 3.932 -3.108 1.00 0.00 20 LYS B C 20
ATOM 19868 O O . LYS B 2 21 ? 7.503 3.879 -4.233 1.00 0.00 20 LYS B O 20
ATOM 19887 N N . GLN B 2 22 ? 7.217 4.938 -2.268 1.00 0.00 21 GLN B N 20
ATOM 19888 C CA . GLN B 2 22 ? 8.064 6.068 -2.623 1.00 0.00 21 GLN B CA 20
ATOM 19889 C C . GLN B 2 22 ? 9.537 5.784 -2.330 1.00 0.00 21 GLN B C 20
ATOM 19890 O O . GLN B 2 22 ? 10.416 6.176 -3.098 1.00 0.00 21 GLN B O 20
ATOM 19904 N N . LYS B 2 23 ? 9.802 5.122 -1.207 1.00 0.00 22 LYS B N 20
ATOM 19905 C CA . LYS B 2 23 ? 11.174 4.815 -0.809 1.00 0.00 22 LYS B CA 20
ATOM 19906 C C . LYS B 2 23 ? 11.659 3.465 -1.341 1.00 0.00 22 LYS B C 20
ATOM 19907 O O . LYS B 2 23 ? 12.824 3.114 -1.158 1.00 0.00 22 LYS B O 20
ATOM 19926 N N . VAL B 2 24 ? 10.779 2.702 -1.991 1.00 0.00 23 VAL B N 20
ATOM 19927 C CA . VAL B 2 24 ? 11.167 1.393 -2.522 1.00 0.00 23 VAL B CA 20
ATOM 19928 C C . VAL B 2 24 ? 12.480 1.478 -3.293 1.00 0.00 23 VAL B C 20
ATOM 19929 O O . VAL B 2 24 ? 13.496 0.922 -2.874 1.00 0.00 23 VAL B O 20
ATOM 19942 N N . GLN B 2 25 ? 12.450 2.180 -4.421 1.00 0.00 24 GLN B N 20
ATOM 19943 C CA . GLN B 2 25 ? 13.636 2.341 -5.253 1.00 0.00 24 GLN B CA 20
ATOM 19944 C C . GLN B 2 25 ? 14.732 3.084 -4.497 1.00 0.00 24 GLN B C 20
ATOM 19945 O O . GLN B 2 25 ? 15.916 2.788 -4.652 1.00 0.00 24 GLN B O 20
ATOM 19959 N N . ALA B 2 26 ? 14.329 4.051 -3.679 1.00 0.00 25 ALA B N 20
ATOM 19960 C CA . ALA B 2 26 ? 15.278 4.835 -2.898 1.00 0.00 25 ALA B CA 20
ATOM 19961 C C . ALA B 2 26 ? 16.120 3.940 -1.995 1.00 0.00 25 ALA B C 20
ATOM 19962 O O . ALA B 2 26 ? 17.253 4.280 -1.653 1.00 0.00 25 ALA B O 20
ATOM 19969 N N . LEU B 2 27 ? 15.561 2.797 -1.611 1.00 0.00 26 LEU B N 20
ATOM 19970 C CA . LEU B 2 27 ? 16.262 1.857 -0.746 1.00 0.00 26 LEU B CA 20
ATOM 19971 C C . LEU B 2 27 ? 17.283 1.044 -1.538 1.00 0.00 26 LEU B C 20
ATOM 19972 O O . LEU B 2 27 ? 18.465 1.015 -1.198 1.00 0.00 26 LEU B O 20
ATOM 19988 N N . ARG B 2 28 ? 16.817 0.380 -2.591 1.00 0.00 27 ARG B N 20
ATOM 19989 C CA . ARG B 2 28 ? 17.691 -0.438 -3.426 1.00 0.00 27 ARG B CA 20
ATOM 19990 C C . ARG B 2 28 ? 18.720 0.419 -4.157 1.00 0.00 27 ARG B C 20
ATOM 19991 O O . ARG B 2 28 ? 19.898 0.065 -4.226 1.00 0.00 27 ARG B O 20
ATOM 20012 N N . HIS B 2 29 ? 18.273 1.545 -4.704 1.00 0.00 28 HIS B N 20
ATOM 20013 C CA . HIS B 2 29 ? 19.163 2.445 -5.431 1.00 0.00 28 HIS B CA 20
ATOM 20014 C C . HIS B 2 29 ? 20.289 2.943 -4.530 1.00 0.00 28 HIS B C 20
ATOM 20015 O O . HIS B 2 29 ? 21.466 2.713 -4.805 1.00 0.00 28 HIS B O 20
ATOM 20029 N N . LYS B 2 30 ? 19.919 3.627 -3.452 1.00 0.00 29 LYS B N 20
ATOM 20030 C CA . LYS B 2 30 ? 20.898 4.159 -2.512 1.00 0.00 29 LYS B CA 20
ATOM 20031 C C . LYS B 2 30 ? 21.607 3.030 -1.768 1.00 0.00 29 LYS B C 20
ATOM 20032 O O . LYS B 2 30 ? 22.830 3.035 -1.634 1.00 0.00 29 LYS B O 20
ATOM 20051 N N . GLY B 2 31 ? 20.829 2.065 -1.290 1.00 0.00 30 GLY B N 20
ATOM 20052 C CA . GLY B 2 31 ? 21.400 0.944 -0.567 1.00 0.00 30 GLY B CA 20
ATOM 20053 C C . GLY B 2 31 ? 21.650 -0.255 -1.460 1.00 0.00 30 GLY B C 20
ATOM 20054 O O . GLY B 2 31 ? 21.031 -1.306 -1.289 1.00 0.00 30 GLY B O 20
ATOM 20067 N N . GLU A 1 2 ? -19.893 5.336 -3.676 1.00 0.00 1 GLU A N 21
ATOM 20068 C CA . GLU A 1 2 ? -19.258 4.334 -4.522 1.00 0.00 1 GLU A CA 21
ATOM 20069 C C . GLU A 1 2 ? -18.831 3.120 -3.701 1.00 0.00 1 GLU A C 21
ATOM 20070 O O . GLU A 1 2 ? -17.906 3.200 -2.893 1.00 0.00 1 GLU A O 21
ATOM 20082 N N . VAL A 1 3 ? -19.513 1.999 -3.913 1.00 0.00 2 VAL A N 21
ATOM 20083 C CA . VAL A 1 3 ? -19.206 0.771 -3.191 1.00 0.00 2 VAL A CA 21
ATOM 20084 C C . VAL A 1 3 ? -18.169 -0.065 -3.936 1.00 0.00 2 VAL A C 21
ATOM 20085 O O . VAL A 1 3 ? -17.115 -0.393 -3.391 1.00 0.00 2 VAL A O 21
ATOM 20098 N N . ALA A 1 4 ? -18.477 -0.410 -5.183 1.00 0.00 3 ALA A N 21
ATOM 20099 C CA . ALA A 1 4 ? -17.574 -1.213 -6.001 1.00 0.00 3 ALA A CA 21
ATOM 20100 C C . ALA A 1 4 ? -16.190 -0.578 -6.091 1.00 0.00 3 ALA A C 21
ATOM 20101 O O . ALA A 1 4 ? -15.193 -1.272 -6.288 1.00 0.00 3 ALA A O 21
ATOM 20108 N N . GLN A 1 5 ? -16.133 0.742 -5.948 1.00 0.00 4 GLN A N 21
ATOM 20109 C CA . GLN A 1 5 ? -14.865 1.460 -6.017 1.00 0.00 4 GLN A CA 21
ATOM 20110 C C . GLN A 1 5 ? -14.117 1.407 -4.685 1.00 0.00 4 GLN A C 21
ATOM 20111 O O . GLN A 1 5 ? -13.037 1.982 -4.550 1.00 0.00 4 GLN A O 21
ATOM 20125 N N . LEU A 1 6 ? -14.690 0.713 -3.703 1.00 0.00 5 LEU A N 21
ATOM 20126 C CA . LEU A 1 6 ? -14.064 0.590 -2.391 1.00 0.00 5 LEU A CA 21
ATOM 20127 C C . LEU A 1 6 ? -13.743 -0.867 -2.076 1.00 0.00 5 LEU A C 21
ATOM 20128 O O . LEU A 1 6 ? -12.682 -1.175 -1.531 1.00 0.00 5 LEU A O 21
ATOM 20144 N N . GLU A 1 7 ? -14.661 -1.763 -2.427 1.00 0.00 6 GLU A N 21
ATOM 20145 C CA . GLU A 1 7 ? -14.470 -3.190 -2.186 1.00 0.00 6 GLU A CA 21
ATOM 20146 C C . GLU A 1 7 ? -13.199 -3.683 -2.868 1.00 0.00 6 GLU A C 21
ATOM 20147 O O . GLU A 1 7 ? -12.188 -3.935 -2.213 1.00 0.00 6 GLU A O 21
ATOM 20159 N N . LYS A 1 8 ? -13.256 -3.813 -4.189 1.00 0.00 7 LYS A N 21
ATOM 20160 C CA . LYS A 1 8 ? -12.107 -4.270 -4.966 1.00 0.00 7 LYS A CA 21
ATOM 20161 C C . LYS A 1 8 ? -10.897 -3.374 -4.721 1.00 0.00 7 LYS A C 21
ATOM 20162 O O . LYS A 1 8 ? -9.754 -3.800 -4.894 1.00 0.00 7 LYS A O 21
ATOM 20181 N N . GLU A 1 9 ? -11.152 -2.136 -4.307 1.00 0.00 8 GLU A N 21
ATOM 20182 C CA . GLU A 1 9 ? -10.078 -1.190 -4.030 1.00 0.00 8 GLU A CA 21
ATOM 20183 C C . GLU A 1 9 ? -9.139 -1.745 -2.964 1.00 0.00 8 GLU A C 21
ATOM 20184 O O . GLU A 1 9 ? -7.950 -1.427 -2.942 1.00 0.00 8 GLU A O 21
ATOM 20196 N N . VAL A 1 10 ? -9.682 -2.584 -2.086 1.00 0.00 9 VAL A N 21
ATOM 20197 C CA . VAL A 1 10 ? -8.895 -3.193 -1.022 1.00 0.00 9 VAL A CA 21
ATOM 20198 C C . VAL A 1 10 ? -7.969 -4.263 -1.590 1.00 0.00 9 VAL A C 21
ATOM 20199 O O . VAL A 1 10 ? -6.750 -4.192 -1.432 1.00 0.00 9 VAL A O 21
ATOM 20212 N N . ALA A 1 11 ? -8.555 -5.250 -2.262 1.00 0.00 10 ALA A N 21
ATOM 20213 C CA . ALA A 1 11 ? -7.778 -6.327 -2.864 1.00 0.00 10 ALA A CA 21
ATOM 20214 C C . ALA A 1 11 ? -6.707 -5.764 -3.791 1.00 0.00 10 ALA A C 21
ATOM 20215 O O . ALA A 1 11 ? -5.670 -6.388 -4.015 1.00 0.00 10 ALA A O 21
ATOM 20222 N N . GLN A 1 12 ? -6.967 -4.571 -4.323 1.00 0.00 11 GLN A N 21
ATOM 20223 C CA . GLN A 1 12 ? -6.029 -3.911 -5.220 1.00 0.00 11 GLN A CA 21
ATOM 20224 C C . GLN A 1 12 ? -4.749 -3.537 -4.476 1.00 0.00 11 GLN A C 21
ATOM 20225 O O . GLN A 1 12 ? -3.649 -3.900 -4.893 1.00 0.00 11 GLN A O 21
ATOM 20239 N N . LEU A 1 13 ? -4.901 -2.813 -3.370 1.00 0.00 12 LEU A N 21
ATOM 20240 C CA . LEU A 1 13 ? -3.754 -2.399 -2.570 1.00 0.00 12 LEU A CA 21
ATOM 20241 C C . LEU A 1 13 ? -3.178 -3.578 -1.796 1.00 0.00 12 LEU A C 21
ATOM 20242 O O . LEU A 1 13 ? -1.977 -3.636 -1.540 1.00 0.00 12 LEU A O 21
ATOM 20258 N N . GLU A 1 14 ? -4.039 -4.518 -1.426 1.00 0.00 13 GLU A N 21
ATOM 20259 C CA . GLU A 1 14 ? -3.604 -5.695 -0.682 1.00 0.00 13 GLU A CA 21
ATOM 20260 C C . GLU A 1 14 ? -2.583 -6.496 -1.483 1.00 0.00 13 GLU A C 21
ATOM 20261 O O . GLU A 1 14 ? -1.758 -7.212 -0.915 1.00 0.00 13 GLU A O 21
ATOM 20273 N N . ALA A 1 15 ? -2.641 -6.368 -2.806 1.00 0.00 14 ALA A N 21
ATOM 20274 C CA . ALA A 1 15 ? -1.717 -7.076 -3.682 1.00 0.00 14 ALA A CA 21
ATOM 20275 C C . ALA A 1 15 ? -0.465 -6.245 -3.941 1.00 0.00 14 ALA A C 21
ATOM 20276 O O . ALA A 1 15 ? 0.641 -6.780 -4.029 1.00 0.00 14 ALA A O 21
ATOM 20283 N N . GLU A 1 16 ? -0.645 -4.933 -4.056 1.00 0.00 15 GLU A N 21
ATOM 20284 C CA . GLU A 1 16 ? 0.471 -4.026 -4.299 1.00 0.00 15 GLU A CA 21
ATOM 20285 C C . GLU A 1 16 ? 1.192 -3.695 -2.997 1.00 0.00 15 GLU A C 21
ATOM 20286 O O . GLU A 1 16 ? 2.403 -3.880 -2.883 1.00 0.00 15 GLU A O 21
ATOM 20298 N N . ASN A 1 17 ? 0.436 -3.208 -2.017 1.00 0.00 16 ASN A N 21
ATOM 20299 C CA . ASN A 1 17 ? 0.996 -2.853 -0.718 1.00 0.00 16 ASN A CA 21
ATOM 20300 C C . ASN A 1 17 ? 1.812 -4.007 -0.140 1.00 0.00 16 ASN A C 21
ATOM 20301 O O . ASN A 1 17 ? 2.783 -3.792 0.585 1.00 0.00 16 ASN A O 21
ATOM 20312 N N . TYR A 1 18 ? 1.411 -5.231 -0.467 1.00 0.00 17 TYR A N 21
ATOM 20313 C CA . TYR A 1 18 ? 2.104 -6.419 0.019 1.00 0.00 17 TYR A CA 21
ATOM 20314 C C . TYR A 1 18 ? 3.395 -6.655 -0.760 1.00 0.00 17 TYR A C 21
ATOM 20315 O O . TYR A 1 18 ? 4.426 -6.999 -0.182 1.00 0.00 17 TYR A O 21
ATOM 20333 N N . GLN A 1 19 ? 3.330 -6.470 -2.074 1.00 0.00 18 GLN A N 21
ATOM 20334 C CA . GLN A 1 19 ? 4.494 -6.667 -2.933 1.00 0.00 18 GLN A CA 21
ATOM 20335 C C . GLN A 1 19 ? 5.663 -5.790 -2.493 1.00 0.00 18 GLN A C 21
ATOM 20336 O O . GLN A 1 19 ? 6.824 -6.120 -2.737 1.00 0.00 18 GLN A O 21
ATOM 20350 N N . LEU A 1 20 ? 5.353 -4.671 -1.844 1.00 0.00 19 LEU A N 21
ATOM 20351 C CA . LEU A 1 20 ? 6.381 -3.751 -1.374 1.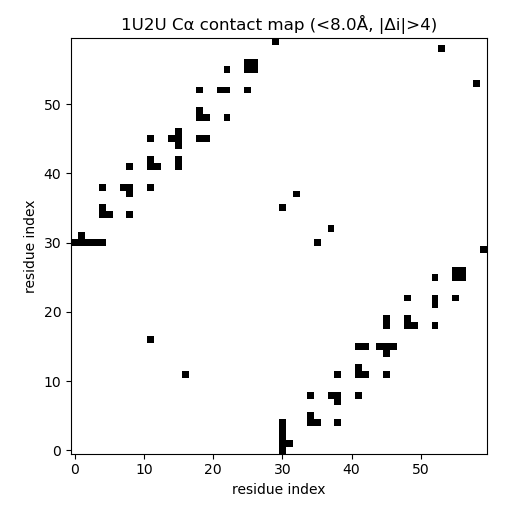00 0.00 19 LEU A CA 21
ATOM 20352 C C . LEU A 1 20 ? 6.727 -4.019 0.086 1.00 0.00 19 LEU A C 21
ATOM 20353 O O . LEU A 1 20 ? 7.898 -4.094 0.451 1.00 0.00 19 LEU A O 21
ATOM 20369 N N . GLU A 1 21 ? 5.702 -4.161 0.921 1.00 0.00 20 GLU A N 21
ATOM 20370 C CA . GLU A 1 21 ? 5.901 -4.418 2.346 1.00 0.00 20 GLU A CA 21
ATOM 20371 C C . GLU A 1 21 ? 6.897 -5.554 2.572 1.00 0.00 20 GLU A C 21
ATOM 20372 O O . GLU A 1 21 ? 7.576 -5.602 3.597 1.00 0.00 20 GLU A O 21
ATOM 20384 N N . GLN A 1 22 ? 6.979 -6.467 1.608 1.00 0.00 21 GLN A N 21
ATOM 20385 C CA . GLN A 1 22 ? 7.893 -7.600 1.706 1.00 0.00 21 GLN A CA 21
ATOM 20386 C C . GLN A 1 22 ? 9.225 -7.288 1.030 1.00 0.00 21 GLN A C 21
ATOM 20387 O O . GLN A 1 22 ? 10.268 -7.814 1.420 1.00 0.00 21 GLN A O 21
ATOM 20401 N N . GLU A 1 23 ? 9.184 -6.432 0.013 1.00 0.00 22 GLU A N 21
ATOM 20402 C CA . GLU A 1 23 ? 10.390 -6.055 -0.715 1.00 0.00 22 GLU A CA 21
ATOM 20403 C C . GLU A 1 23 ? 11.142 -4.942 0.010 1.00 0.00 22 GLU A C 21
ATOM 20404 O O . GLU A 1 23 ? 12.356 -4.802 -0.140 1.00 0.00 22 GLU A O 21
ATOM 20416 N N . VAL A 1 24 ? 10.414 -4.153 0.793 1.00 0.00 23 VAL A N 21
ATOM 20417 C CA . VAL A 1 24 ? 11.013 -3.054 1.540 1.00 0.00 23 VAL A CA 21
ATOM 20418 C C . VAL A 1 24 ? 11.752 -3.568 2.770 1.00 0.00 23 VAL A C 21
ATOM 20419 O O . VAL A 1 24 ? 12.755 -2.992 3.189 1.00 0.00 23 VAL A O 21
ATOM 20432 N N . ALA A 1 25 ? 11.248 -4.656 3.342 1.00 0.00 24 ALA A N 21
ATOM 20433 C CA . ALA A 1 25 ? 11.859 -5.252 4.524 1.00 0.00 24 ALA A CA 21
ATOM 20434 C C . ALA A 1 25 ? 13.299 -5.668 4.244 1.00 0.00 24 ALA A C 21
ATOM 20435 O O . ALA A 1 25 ? 14.159 -5.594 5.122 1.00 0.00 24 ALA A O 21
ATOM 20442 N N . GLN A 1 26 ? 13.555 -6.104 3.015 1.00 0.00 25 GLN A N 21
ATOM 20443 C CA . GLN A 1 26 ? 14.892 -6.531 2.619 1.00 0.00 25 GLN A CA 21
ATOM 20444 C C . GLN A 1 26 ? 15.771 -5.329 2.292 1.00 0.00 25 GLN A C 21
ATOM 20445 O O . GLN A 1 26 ? 16.957 -5.306 2.620 1.00 0.00 25 GLN A O 21
ATOM 20459 N N . LEU A 1 27 ? 15.181 -4.328 1.644 1.00 0.00 26 LEU A N 21
ATOM 20460 C CA . LEU A 1 27 ? 15.911 -3.122 1.274 1.00 0.00 26 LEU A CA 21
ATOM 20461 C C . LEU A 1 27 ? 16.463 -2.420 2.511 1.00 0.00 26 LEU A C 21
ATOM 20462 O O . LEU A 1 27 ? 17.676 -2.353 2.708 1.00 0.00 26 LEU A O 21
ATOM 20478 N N . GLU A 1 28 ? 15.565 -1.899 3.339 1.00 0.00 27 GLU A N 21
ATOM 20479 C CA . GLU A 1 28 ? 15.961 -1.202 4.557 1.00 0.00 27 GLU A CA 21
ATOM 20480 C C . GLU A 1 28 ? 16.059 -2.173 5.732 1.00 0.00 27 GLU A C 21
ATOM 20481 O O . GLU A 1 28 ? 15.462 -1.952 6.786 1.00 0.00 27 GLU A O 21
ATOM 20493 N N . HIS A 1 29 ? 16.816 -3.248 5.540 1.00 0.00 28 HIS A N 21
ATOM 20494 C CA . HIS A 1 29 ? 16.991 -4.254 6.583 1.00 0.00 28 HIS A CA 21
ATOM 20495 C C . HIS A 1 29 ? 17.852 -3.714 7.721 1.00 0.00 28 HIS A C 21
ATOM 20496 O O . HIS A 1 29 ? 17.645 -4.058 8.885 1.00 0.00 28 HIS A O 21
ATOM 20510 N N . GLU A 1 30 ? 18.818 -2.868 7.377 1.00 0.00 29 GLU A N 21
ATOM 20511 C CA . GLU A 1 30 ? 19.710 -2.282 8.371 1.00 0.00 29 GLU A CA 21
ATOM 20512 C C . GLU A 1 30 ? 18.982 -1.233 9.206 1.00 0.00 29 GLU A C 21
ATOM 20513 O O . GLU A 1 30 ? 19.283 -1.043 10.384 1.00 0.00 29 GLU A O 21
ATOM 20525 N N . GLY A 1 31 ? 18.021 -0.554 8.586 1.00 0.00 30 GLY A N 21
ATOM 20526 C CA . GLY A 1 31 ? 17.265 0.467 9.286 1.00 0.00 30 GLY A CA 21
ATOM 20527 C C . GLY A 1 31 ? 17.283 1.800 8.563 1.00 0.00 30 GLY A C 21
ATOM 20528 O O . GLY A 1 31 ? 17.875 1.925 7.491 1.00 0.00 30 GLY A O 21
ATOM 20541 N N . GLU B 2 2 ? -19.316 -1.900 4.204 1.00 0.00 1 GLU B N 21
ATOM 20542 C CA . GLU B 2 2 ? -19.870 -0.835 3.376 1.00 0.00 1 GLU B CA 21
ATOM 20543 C C . GLU B 2 2 ? -18.827 0.237 3.082 1.00 0.00 1 GLU B C 21
ATOM 20544 O O . GLU B 2 2 ? -17.643 0.057 3.365 1.00 0.00 1 GLU B O 21
ATOM 20556 N N . VAL B 2 3 ? -19.280 1.349 2.503 1.00 0.00 2 VAL B N 21
ATOM 20557 C CA . VAL B 2 3 ? -18.401 2.460 2.151 1.00 0.00 2 VAL B CA 21
ATOM 20558 C C . VAL B 2 3 ? -17.322 2.688 3.204 1.00 0.00 2 VAL B C 21
ATOM 20559 O O . VAL B 2 3 ? -16.190 2.257 3.038 1.00 0.00 2 VAL B O 21
ATOM 20572 N N . GLN B 2 4 ? -17.680 3.368 4.279 1.00 0.00 3 GLN B N 21
ATOM 20573 C CA . GLN B 2 4 ? -16.734 3.657 5.351 1.00 0.00 3 GLN B CA 21
ATOM 20574 C C . GLN B 2 4 ? -16.136 2.378 5.933 1.00 0.00 3 GLN B C 21
ATOM 20575 O O . GLN B 2 4 ? -14.978 2.359 6.346 1.00 0.00 3 GLN B O 21
ATOM 20589 N N . ALA B 2 5 ? -16.928 1.311 5.967 1.00 0.00 4 ALA B N 21
ATOM 20590 C CA . ALA B 2 5 ? -16.463 0.035 6.506 1.00 0.00 4 ALA B CA 21
ATOM 20591 C C . ALA B 2 5 ? -15.312 -0.533 5.680 1.00 0.00 4 ALA B C 21
ATOM 20592 O O . ALA B 2 5 ? -14.488 -1.292 6.188 1.00 0.00 4 ALA B O 21
ATOM 20599 N N . LEU B 2 6 ? -15.253 -0.150 4.409 1.00 0.00 5 LEU B N 21
ATOM 20600 C CA . LEU B 2 6 ? -14.192 -0.610 3.520 1.00 0.00 5 LEU B CA 21
ATOM 20601 C C . LEU B 2 6 ? -13.274 0.549 3.179 1.00 0.00 5 LEU B C 21
ATOM 20602 O O . LEU B 2 6 ? -12.051 0.455 3.273 1.00 0.00 5 LEU B O 21
ATOM 20618 N N . LYS B 2 7 ? -13.900 1.648 2.796 1.00 0.00 6 LYS B N 21
ATOM 20619 C CA . LYS B 2 7 ? -13.208 2.875 2.443 1.00 0.00 6 LYS B CA 21
ATOM 20620 C C . LYS B 2 7 ? -12.117 3.199 3.459 1.00 0.00 6 LYS B C 21
ATOM 20621 O O . LYS B 2 7 ? -11.015 3.610 3.098 1.00 0.00 6 LYS B O 21
ATOM 20640 N N . LYS B 2 8 ? -12.439 3.008 4.732 1.00 0.00 7 LYS B N 21
ATOM 20641 C CA . LYS B 2 8 ? -11.498 3.276 5.808 1.00 0.00 7 LYS B CA 21
ATOM 20642 C C . LYS B 2 8 ? -10.389 2.231 5.834 1.00 0.00 7 LYS B C 21
ATOM 20643 O O . LYS B 2 8 ? -9.228 2.550 6.090 1.00 0.00 7 LYS B O 21
ATOM 20662 N N . ARG B 2 9 ? -10.755 0.980 5.577 1.00 0.00 8 ARG B N 21
ATOM 20663 C CA . ARG B 2 9 ? -9.790 -0.112 5.578 1.00 0.00 8 ARG B CA 21
ATOM 20664 C C . ARG B 2 9 ? -8.843 -0.018 4.381 1.00 0.00 8 ARG B C 21
ATOM 20665 O O . ARG B 2 9 ? -7.709 -0.494 4.438 1.00 0.00 8 ARG B O 21
ATOM 20686 N N . VAL B 2 10 ? -9.313 0.599 3.298 1.00 0.00 9 VAL B N 21
ATOM 20687 C CA . VAL B 2 10 ? -8.499 0.751 2.097 1.00 0.00 9 VAL B CA 21
ATOM 20688 C C . VAL B 2 10 ? -7.329 1.695 2.348 1.00 0.00 9 VAL B C 21
ATOM 20689 O O . VAL B 2 10 ? -6.182 1.369 2.048 1.00 0.00 9 VAL B O 21
ATOM 20702 N N . GLN B 2 11 ? -7.628 2.869 2.897 1.00 0.00 10 GLN B N 21
ATOM 20703 C CA . GLN B 2 11 ? -6.599 3.861 3.185 1.00 0.00 10 GLN B CA 21
ATOM 20704 C C . GLN B 2 11 ? -5.441 3.239 3.962 1.00 0.00 10 GLN B C 21
ATOM 20705 O O . GLN B 2 11 ? -4.301 3.686 3.856 1.00 0.00 10 GLN B O 21
ATOM 20719 N N . ALA B 2 12 ? -5.744 2.206 4.742 1.00 0.00 11 ALA B N 21
ATOM 20720 C CA . ALA B 2 12 ? -4.729 1.523 5.534 1.00 0.00 11 ALA B CA 21
ATOM 20721 C C . ALA B 2 12 ? -3.762 0.738 4.651 1.00 0.00 11 ALA B C 21
ATOM 20722 O O . ALA B 2 12 ? -2.663 0.388 5.081 1.00 0.00 11 ALA B O 21
ATOM 20729 N N . LEU B 2 13 ? -4.176 0.460 3.418 1.00 0.00 12 LEU B N 21
ATOM 20730 C CA . LEU B 2 13 ? -3.339 -0.286 2.485 1.00 0.00 12 LEU B CA 21
ATOM 20731 C C . LEU B 2 13 ? -2.501 0.659 1.629 1.00 0.00 12 LEU B C 21
ATOM 20732 O O . LEU B 2 13 ? -1.325 0.402 1.370 1.00 0.00 12 LEU B O 21
ATOM 20748 N N . LYS B 2 14 ? -3.120 1.748 1.184 1.00 0.00 13 LYS B N 21
ATOM 20749 C CA . LYS B 2 14 ? -2.438 2.728 0.345 1.00 0.00 13 LYS B CA 21
ATOM 20750 C C . LYS B 2 14 ? -1.672 3.751 1.180 1.00 0.00 13 LYS B C 21
ATOM 20751 O O . LYS B 2 14 ? -0.692 4.331 0.713 1.00 0.00 13 LYS B O 21
ATOM 20770 N N . ALA B 2 15 ? -2.115 3.971 2.416 1.00 0.00 14 ALA B N 21
ATOM 20771 C CA . ALA B 2 15 ? -1.452 4.926 3.299 1.00 0.00 14 ALA B CA 21
ATOM 20772 C C . ALA B 2 15 ? 0.033 4.613 3.423 1.00 0.00 14 ALA B C 21
ATOM 20773 O O . ALA B 2 15 ? 0.883 5.473 3.192 1.00 0.00 14 ALA B O 21
ATOM 20780 N N . ARG B 2 16 ? 0.339 3.371 3.784 1.00 0.00 15 ARG B N 21
ATOM 20781 C CA . ARG B 2 16 ? 1.722 2.939 3.931 1.00 0.00 15 ARG B CA 21
ATOM 20782 C C . ARG B 2 16 ? 2.328 2.610 2.572 1.00 0.00 15 ARG B C 21
ATOM 20783 O O . ARG B 2 16 ? 3.450 3.014 2.269 1.00 0.00 15 ARG B O 21
ATOM 20804 N N . ASN B 2 17 ? 1.574 1.877 1.756 1.00 0.00 16 ASN B N 21
ATOM 20805 C CA . ASN B 2 17 ? 2.032 1.492 0.425 1.00 0.00 16 ASN B CA 21
ATOM 20806 C C . ASN B 2 17 ? 2.472 2.712 -0.376 1.00 0.00 16 ASN B C 21
ATOM 20807 O O . ASN B 2 17 ? 3.571 2.738 -0.932 1.00 0.00 16 ASN B O 21
ATOM 20818 N N . TYR B 2 18 ? 1.612 3.724 -0.430 1.00 0.00 17 TYR B N 21
ATOM 20819 C CA . TYR B 2 18 ? 1.922 4.946 -1.163 1.00 0.00 17 TYR B CA 21
ATOM 20820 C C . TYR B 2 18 ? 3.259 5.524 -0.706 1.00 0.00 17 TYR B C 21
ATOM 20821 O O . TYR B 2 18 ? 3.961 6.179 -1.477 1.00 0.00 17 TYR B O 21
ATOM 20839 N N . ALA B 2 19 ? 3.605 5.271 0.552 1.00 0.00 18 ALA B N 21
ATOM 20840 C CA . ALA B 2 19 ? 4.857 5.762 1.113 1.00 0.00 18 ALA B CA 21
ATOM 20841 C C . ALA B 2 19 ? 6.032 4.904 0.661 1.00 0.00 18 ALA B C 21
ATOM 20842 O O . ALA B 2 19 ? 7.076 5.426 0.270 1.00 0.00 18 ALA B O 21
ATOM 20849 N N . LEU B 2 20 ? 5.857 3.587 0.709 1.00 0.00 19 LEU B N 21
ATOM 20850 C CA . LEU B 2 20 ? 6.915 2.674 0.293 1.00 0.00 19 LEU B CA 21
ATOM 20851 C C . LEU B 2 20 ? 7.210 2.856 -1.188 1.00 0.00 19 LEU B C 21
ATOM 20852 O O . LEU B 2 20 ? 8.340 3.135 -1.572 1.00 0.00 19 LEU B O 21
ATOM 20868 N N . LYS B 2 21 ? 6.180 2.707 -2.018 1.00 0.00 20 LYS B N 21
ATOM 20869 C CA . LYS B 2 21 ? 6.321 2.860 -3.467 1.00 0.00 20 LYS B CA 21
ATOM 20870 C C . LYS B 2 21 ? 7.189 4.065 -3.825 1.00 0.00 20 LYS B C 21
ATOM 20871 O O . LYS B 2 21 ? 7.840 4.086 -4.869 1.00 0.00 20 LYS B O 21
ATOM 20890 N N . GLN B 2 22 ? 7.185 5.071 -2.956 1.00 0.00 21 GLN B N 21
ATOM 20891 C CA . GLN B 2 22 ? 7.963 6.282 -3.184 1.00 0.00 21 GLN B CA 21
ATOM 20892 C C . GLN B 2 22 ? 9.394 6.142 -2.666 1.00 0.00 21 GLN B C 21
ATOM 20893 O O . GLN B 2 22 ? 10.338 6.618 -3.296 1.00 0.00 21 GLN B O 21
ATOM 20907 N N . LYS B 2 23 ? 9.551 5.503 -1.511 1.00 0.00 22 LYS B N 21
ATOM 20908 C CA . LYS B 2 23 ? 10.870 5.326 -0.907 1.00 0.00 22 LYS B CA 21
ATOM 20909 C C . LYS B 2 23 ? 11.546 4.030 -1.359 1.00 0.00 22 LYS B C 21
ATOM 20910 O O . LYS B 2 23 ? 12.764 3.899 -1.259 1.00 0.00 22 LYS B O 21
ATOM 20929 N N . VAL B 2 24 ? 10.755 3.073 -1.844 1.00 0.00 23 VAL B N 21
ATOM 20930 C CA . VAL B 2 24 ? 11.286 1.785 -2.296 1.00 0.00 23 VAL B CA 21
ATOM 20931 C C . VAL B 2 24 ? 12.576 1.964 -3.096 1.00 0.00 23 VAL B C 21
ATOM 20932 O O . VAL B 2 24 ? 13.542 1.223 -2.908 1.00 0.00 23 VAL B O 21
ATOM 20945 N N . GLN B 2 25 ? 12.587 2.953 -3.983 1.00 0.00 24 GLN B N 21
ATOM 20946 C CA . GLN B 2 25 ? 13.762 3.228 -4.801 1.00 0.00 24 GLN B CA 21
ATOM 20947 C C . GLN B 2 25 ? 14.852 3.892 -3.971 1.00 0.00 24 GLN B C 21
ATOM 20948 O O . GLN B 2 25 ? 16.041 3.660 -4.189 1.00 0.00 24 GLN B O 21
ATOM 20962 N N . ALA B 2 26 ? 14.438 4.713 -3.012 1.00 0.00 25 ALA B N 21
ATOM 20963 C CA . ALA B 2 26 ? 15.377 5.406 -2.140 1.00 0.00 25 ALA B CA 21
ATOM 20964 C C . ALA B 2 26 ? 16.140 4.418 -1.266 1.00 0.00 25 ALA B C 21
ATOM 20965 O O . ALA B 2 26 ? 17.289 4.660 -0.898 1.00 0.00 25 ALA B O 21
ATOM 20972 N N . LEU B 2 27 ? 15.495 3.301 -0.941 1.00 0.00 26 LEU B N 21
ATOM 20973 C CA . LEU B 2 27 ? 16.116 2.273 -0.113 1.00 0.00 26 LEU B CA 21
ATOM 20974 C C . LEU B 2 27 ? 17.191 1.524 -0.893 1.00 0.00 26 LEU B C 21
ATOM 20975 O O . LEU B 2 27 ? 18.371 1.568 -0.544 1.00 0.00 26 LEU B O 21
ATOM 20991 N N . ARG B 2 28 ? 16.773 0.832 -1.949 1.00 0.00 27 ARG B N 21
ATOM 20992 C CA . ARG B 2 28 ? 17.698 0.068 -2.781 1.00 0.00 27 ARG B CA 21
ATOM 20993 C C . ARG B 2 28 ? 18.839 0.943 -3.296 1.00 0.00 27 ARG B C 21
ATOM 20994 O O . ARG B 2 28 ? 19.913 0.443 -3.624 1.00 0.00 27 ARG B O 21
ATOM 21015 N N . HIS B 2 29 ? 18.602 2.250 -3.361 1.00 0.00 28 HIS B N 21
ATOM 21016 C CA . HIS B 2 29 ? 19.618 3.183 -3.835 1.00 0.00 28 HIS B CA 21
ATOM 21017 C C . HIS B 2 29 ? 20.605 3.525 -2.721 1.00 0.00 28 HIS B C 21
ATOM 21018 O O . HIS B 2 29 ? 21.816 3.383 -2.887 1.00 0.00 28 HIS B O 21
ATOM 21032 N N . LYS B 2 30 ? 20.077 3.976 -1.588 1.00 0.00 29 LYS B N 21
ATOM 21033 C CA . LYS B 2 30 ? 20.911 4.338 -0.447 1.00 0.00 29 LYS B CA 21
ATOM 21034 C C . LYS B 2 30 ? 21.394 3.092 0.290 1.00 0.00 29 LYS B C 21
ATOM 21035 O O . LYS B 2 30 ? 21.163 1.967 -0.153 1.00 0.00 29 LYS B O 21
ATOM 21054 N N . GLY B 2 31 ? 22.066 3.303 1.418 1.00 0.00 30 GLY B N 21
ATOM 21055 C CA . GLY B 2 31 ? 22.571 2.189 2.200 1.00 0.00 30 GLY B CA 21
ATOM 21056 C C . GLY B 2 31 ? 23.494 2.636 3.317 1.00 0.00 30 GLY B C 21
ATOM 21057 O O . GLY B 2 31 ? 23.510 2.042 4.394 1.00 0.00 30 GLY B O 21
ATOM 21070 N N . GLU A 1 2 ? -20.568 3.742 -3.485 1.00 0.00 1 GLU A N 22
ATOM 21071 C CA . GLU A 1 2 ? -19.277 3.301 -4.008 1.00 0.00 1 GLU A CA 22
ATOM 21072 C C . GLU A 1 2 ? -18.826 1.998 -3.358 1.00 0.00 1 GLU A C 22
ATOM 21073 O O . GLU A 1 2 ? -17.631 1.711 -3.283 1.00 0.00 1 GLU A O 22
ATOM 21085 N N . VAL A 1 3 ? -19.788 1.214 -2.892 1.00 0.00 2 VAL A N 22
ATOM 21086 C CA . VAL A 1 3 ? -19.506 -0.064 -2.248 1.00 0.00 2 VAL A CA 22
ATOM 21087 C C . VAL A 1 3 ? -18.460 -0.864 -3.024 1.00 0.00 2 VAL A C 22
ATOM 21088 O O . VAL A 1 3 ? -17.355 -1.099 -2.533 1.00 0.00 2 VAL A O 22
ATOM 21101 N N . ALA A 1 4 ? -18.816 -1.280 -4.235 1.00 0.00 3 ALA A N 22
ATOM 21102 C CA . ALA A 1 4 ? -17.907 -2.052 -5.075 1.00 0.00 3 ALA A CA 22
ATOM 21103 C C . ALA A 1 4 ? -16.623 -1.279 -5.351 1.00 0.00 3 ALA A C 22
ATOM 21104 O O . ALA A 1 4 ? -15.527 -1.833 -5.285 1.00 0.00 3 ALA A O 22
ATOM 21111 N N . GLN A 1 5 ? -16.765 0.008 -5.659 1.00 0.00 4 GLN A N 22
ATOM 21112 C CA . GLN A 1 5 ? -15.614 0.859 -5.944 1.00 0.00 4 GLN A CA 22
ATOM 21113 C C . GLN A 1 5 ? -14.562 0.742 -4.845 1.00 0.00 4 GLN A C 22
ATOM 21114 O O . GLN A 1 5 ? -13.368 0.916 -5.091 1.00 0.00 4 GLN A O 22
ATOM 21128 N N . LEU A 1 6 ? -15.014 0.440 -3.631 1.00 0.00 5 LEU A N 22
ATOM 21129 C CA . LEU A 1 6 ? -14.113 0.292 -2.495 1.00 0.00 5 LEU A CA 22
ATOM 21130 C C . LEU A 1 6 ? -13.737 -1.173 -2.293 1.00 0.00 5 LEU A C 22
ATOM 21131 O O . LEU A 1 6 ? -12.654 -1.484 -1.797 1.00 0.00 5 LEU A O 22
ATOM 21147 N N . GLU A 1 7 ? -14.640 -2.068 -2.682 1.00 0.00 6 GLU A N 22
ATOM 21148 C CA . GLU A 1 7 ? -14.405 -3.501 -2.547 1.00 0.00 6 GLU A CA 22
ATOM 21149 C C . GLU A 1 7 ? -13.179 -3.930 -3.346 1.00 0.00 6 GLU A C 22
ATOM 21150 O O . GLU A 1 7 ? -12.407 -4.783 -2.908 1.00 0.00 6 GLU A O 22
ATOM 21162 N N . LYS A 1 8 ? -13.004 -3.333 -4.520 1.00 0.00 7 LYS A N 22
ATOM 21163 C CA . LYS A 1 8 ? -11.870 -3.655 -5.380 1.00 0.00 7 LYS A CA 22
ATOM 21164 C C . LYS A 1 8 ? -10.661 -2.793 -5.033 1.00 0.00 7 LYS A C 22
ATOM 21165 O O . LYS A 1 8 ? -9.517 -3.202 -5.235 1.00 0.00 7 LYS A O 22
ATOM 21184 N N . GLU A 1 9 ? -10.918 -1.599 -4.511 1.00 0.00 8 GLU A N 22
ATOM 21185 C CA . GLU A 1 9 ? -9.844 -0.686 -4.140 1.00 0.00 8 GLU A CA 22
ATOM 21186 C C . GLU A 1 9 ? -8.924 -1.314 -3.098 1.00 0.00 8 GLU A C 22
ATOM 21187 O O . GLU A 1 9 ? -7.751 -0.954 -2.996 1.00 0.00 8 GLU A O 22
ATOM 21199 N N . VAL A 1 10 ? -9.457 -2.262 -2.329 1.00 0.00 9 VAL A N 22
ATOM 21200 C CA . VAL A 1 10 ? -8.671 -2.940 -1.306 1.00 0.00 9 VAL A CA 22
ATOM 21201 C C . VAL A 1 10 ? -7.714 -3.940 -1.944 1.00 0.00 9 VAL A C 22
ATOM 21202 O O . VAL A 1 10 ? -6.498 -3.839 -1.785 1.00 0.00 9 VAL A O 22
ATOM 21215 N N . ALA A 1 11 ? -8.271 -4.899 -2.678 1.00 0.00 10 ALA A N 22
ATOM 21216 C CA . ALA A 1 11 ? -7.464 -5.908 -3.351 1.00 0.00 10 ALA A CA 22
ATOM 21217 C C . ALA A 1 11 ? -6.396 -5.252 -4.220 1.00 0.00 10 ALA A C 22
ATOM 21218 O O . ALA A 1 11 ? -5.342 -5.836 -4.478 1.00 0.00 10 ALA A O 22
ATOM 21225 N N . GLN A 1 12 ? -6.676 -4.029 -4.662 1.00 0.00 11 GLN A N 22
ATOM 21226 C CA . GLN A 1 12 ? -5.742 -3.283 -5.493 1.00 0.00 11 GLN A CA 22
ATOM 21227 C C . GLN A 1 12 ? -4.475 -2.951 -4.710 1.00 0.00 11 GLN A C 22
ATOM 21228 O O . GLN A 1 12 ? -3.364 -3.212 -5.169 1.00 0.00 11 GLN A O 22
ATOM 21242 N N . LEU A 1 13 ? -4.651 -2.378 -3.522 1.00 0.00 12 LEU A N 22
ATOM 21243 C CA . LEU A 1 13 ? -3.519 -2.018 -2.676 1.00 0.00 12 LEU A CA 22
ATOM 21244 C C . LEU A 1 13 ? -2.968 -3.243 -1.958 1.00 0.00 12 LEU A C 22
ATOM 21245 O O . LEU A 1 13 ? -1.775 -3.322 -1.675 1.00 0.00 12 LEU A O 22
ATOM 21261 N N . GLU A 1 14 ? -3.842 -4.197 -1.662 1.00 0.00 13 GLU A N 22
ATOM 21262 C CA . GLU A 1 14 ? -3.431 -5.416 -0.977 1.00 0.00 13 GLU A CA 22
ATOM 21263 C C . GLU A 1 14 ? -2.384 -6.168 -1.794 1.00 0.00 13 GLU A C 22
ATOM 21264 O O . GLU A 1 14 ? -1.561 -6.900 -1.244 1.00 0.00 13 GLU A O 22
ATOM 21276 N N . ALA A 1 15 ? -2.420 -5.979 -3.110 1.00 0.00 14 ALA A N 22
ATOM 21277 C CA . ALA A 1 15 ? -1.473 -6.634 -4.003 1.00 0.00 14 ALA A CA 22
ATOM 21278 C C . ALA A 1 15 ? -0.229 -5.775 -4.200 1.00 0.00 14 ALA A C 22
ATOM 21279 O O . ALA A 1 15 ? 0.887 -6.290 -4.285 1.00 0.00 14 ALA A O 22
ATOM 21286 N N . GLU A 1 16 ? -0.428 -4.462 -4.268 1.00 0.00 15 GLU A N 22
ATOM 21287 C CA . GLU A 1 16 ? 0.679 -3.529 -4.450 1.00 0.00 15 GLU A CA 22
ATOM 21288 C C . GLU A 1 16 ? 1.390 -3.273 -3.127 1.00 0.00 15 GLU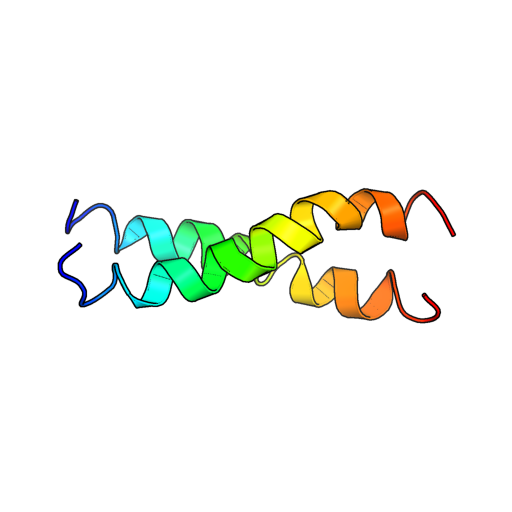 A C 22
ATOM 21289 O O . GLU A 1 16 ? 2.603 -3.453 -3.018 1.00 0.00 15 GLU A O 22
ATOM 21301 N N . ASN A 1 17 ? 0.627 -2.853 -2.121 1.00 0.00 16 ASN A N 22
ATOM 21302 C CA . ASN A 1 17 ? 1.180 -2.577 -0.801 1.00 0.00 16 ASN A CA 22
ATOM 21303 C C . ASN A 1 17 ? 1.988 -3.766 -0.287 1.00 0.00 16 ASN A C 22
ATOM 21304 O O . ASN A 1 17 ? 2.963 -3.596 0.444 1.00 0.00 16 ASN A O 22
ATOM 21315 N N . TYR A 1 18 ? 1.575 -4.966 -0.676 1.00 0.00 17 TYR A N 22
ATOM 21316 C CA . TYR A 1 18 ? 2.256 -6.186 -0.256 1.00 0.00 17 TYR A CA 22
ATOM 21317 C C . TYR A 1 18 ? 3.585 -6.348 -0.990 1.00 0.00 17 TYR A C 22
ATOM 21318 O O . TYR A 1 18 ? 4.594 -6.725 -0.392 1.00 0.00 17 TYR A O 22
ATOM 21336 N N . GLN A 1 19 ? 3.575 -6.068 -2.287 1.00 0.00 18 GLN A N 22
ATOM 21337 C CA . GLN A 1 19 ? 4.775 -6.189 -3.108 1.00 0.00 18 GLN A CA 22
ATOM 21338 C C . GLN A 1 19 ? 5.917 -5.337 -2.556 1.00 0.00 18 GLN A C 22
ATOM 21339 O O . GLN A 1 19 ? 7.088 -5.624 -2.801 1.00 0.00 18 GLN A O 22
ATOM 21353 N N . LEU A 1 20 ? 5.571 -4.289 -1.816 1.00 0.00 19 LEU A N 22
ATOM 21354 C CA . LEU A 1 20 ? 6.573 -3.400 -1.240 1.00 0.00 19 LEU A CA 22
ATOM 21355 C C . LEU A 1 20 ? 6.856 -3.762 0.214 1.00 0.00 19 LEU A C 22
ATOM 21356 O O . LEU A 1 20 ? 8.011 -3.885 0.616 1.00 0.00 19 LEU A O 22
ATOM 21372 N N . GLU A 1 21 ? 5.797 -3.929 1.000 1.00 0.00 20 GLU A N 22
ATOM 21373 C CA . GLU A 1 21 ? 5.936 -4.274 2.413 1.00 0.00 20 GLU A CA 22
ATOM 21374 C C . GLU A 1 21 ? 6.891 -5.450 2.603 1.00 0.00 20 GLU A C 22
ATOM 21375 O O . GLU A 1 21 ? 7.538 -5.574 3.643 1.00 0.00 20 GLU A O 22
ATOM 21387 N N . GLN A 1 22 ? 6.970 -6.313 1.595 1.00 0.00 21 GLN A N 22
ATOM 21388 C CA . GLN A 1 22 ? 7.844 -7.479 1.654 1.00 0.00 21 GLN A CA 22
ATOM 21389 C C . GLN A 1 22 ? 9.250 -7.137 1.168 1.00 0.00 21 GLN A C 22
ATOM 21390 O O . GLN A 1 22 ? 10.232 -7.727 1.616 1.00 0.00 21 GLN A O 22
ATOM 21404 N N . GLU A 1 23 ? 9.339 -6.182 0.247 1.00 0.00 22 GLU A N 22
ATOM 21405 C CA . GLU A 1 23 ? 10.628 -5.767 -0.298 1.00 0.00 22 GLU A CA 22
ATOM 21406 C C . GLU A 1 23 ? 11.304 -4.751 0.616 1.00 0.00 22 GLU A C 22
ATOM 21407 O O . GLU A 1 23 ? 12.524 -4.767 0.786 1.00 0.00 22 GLU A O 22
ATOM 21419 N N . VAL A 1 24 ? 10.503 -3.869 1.201 1.00 0.00 23 VAL A N 22
ATOM 21420 C CA . VAL A 1 24 ? 11.015 -2.842 2.099 1.00 0.00 23 VAL A CA 22
ATOM 21421 C C . VAL A 1 24 ? 11.625 -3.463 3.351 1.00 0.00 23 VAL A C 22
ATOM 21422 O O . VAL A 1 24 ? 12.657 -3.007 3.844 1.00 0.00 23 VAL A O 22
ATOM 21435 N N . ALA A 1 25 ? 10.977 -4.506 3.860 1.00 0.00 24 ALA A N 22
ATOM 21436 C CA . ALA A 1 25 ? 11.452 -5.193 5.054 1.00 0.00 24 ALA A CA 22
ATOM 21437 C C . ALA A 1 25 ? 12.864 -5.734 4.855 1.00 0.00 24 ALA A C 22
ATOM 21438 O O . ALA A 1 25 ? 13.620 -5.890 5.814 1.00 0.00 24 ALA A O 22
ATOM 21445 N N . GLN A 1 26 ? 13.214 -6.020 3.605 1.00 0.00 25 GLN A N 22
ATOM 21446 C CA . GLN A 1 26 ? 14.535 -6.545 3.283 1.00 0.00 25 GLN A CA 22
ATOM 21447 C C . GLN A 1 26 ? 15.467 -5.429 2.821 1.00 0.00 25 GLN A C 22
ATOM 21448 O O . GLN A 1 26 ? 16.645 -5.402 3.178 1.00 0.00 25 GLN A O 22
ATOM 21462 N N . LEU A 1 27 ? 14.933 -4.509 2.022 1.00 0.00 26 LEU A N 22
ATOM 21463 C CA . LEU A 1 27 ? 15.719 -3.392 1.511 1.00 0.00 26 LEU A CA 22
ATOM 21464 C C . LEU A 1 27 ? 16.282 -2.552 2.654 1.00 0.00 26 LEU A C 22
ATOM 21465 O O . LEU A 1 27 ? 17.491 -2.533 2.887 1.00 0.00 26 LEU A O 22
ATOM 21481 N N . GLU A 1 28 ? 15.397 -1.858 3.363 1.00 0.00 27 GLU A N 22
ATOM 21482 C CA . GLU A 1 28 ? 15.805 -1.016 4.481 1.00 0.00 27 GLU A CA 22
ATOM 21483 C C . GLU A 1 28 ? 15.887 -1.827 5.771 1.00 0.00 27 GLU A C 22
ATOM 21484 O O . GLU A 1 28 ? 15.223 -1.514 6.758 1.00 0.00 27 GLU A O 22
ATOM 21496 N N . HIS A 1 29 ? 16.709 -2.872 5.755 1.00 0.00 28 HIS A N 22
ATOM 21497 C CA . HIS A 1 29 ? 16.879 -3.728 6.924 1.00 0.00 28 HIS A CA 22
ATOM 21498 C C . HIS A 1 29 ? 17.644 -3.002 8.024 1.00 0.00 28 HIS A C 22
ATOM 21499 O O . HIS A 1 29 ? 17.267 -3.055 9.196 1.00 0.00 28 HIS A O 22
ATOM 21513 N N . GLU A 1 30 ? 18.721 -2.323 7.642 1.00 0.00 29 GLU A N 22
ATOM 21514 C CA . GLU A 1 30 ? 19.538 -1.586 8.599 1.00 0.00 29 GLU A CA 22
ATOM 21515 C C . GLU A 1 30 ? 18.864 -0.278 8.998 1.00 0.00 29 GLU A C 22
ATOM 21516 O O . GLU A 1 30 ? 18.447 -0.107 10.143 1.00 0.00 29 GLU A O 22
ATOM 21528 N N . GLY A 1 31 ? 18.760 0.644 8.045 1.00 0.00 30 GLY A N 22
ATOM 21529 C CA . GLY A 1 31 ? 18.136 1.925 8.316 1.00 0.00 30 GLY A CA 22
ATOM 21530 C C . GLY A 1 31 ? 16.813 2.090 7.595 1.00 0.00 30 GLY A C 22
ATOM 21531 O O . GLY A 1 31 ? 16.751 2.006 6.369 1.00 0.00 30 GLY A O 22
ATOM 21544 N N . GLU B 2 2 ? -19.582 -2.573 4.756 1.00 0.00 1 GLU B N 22
ATOM 21545 C CA . GLU B 2 2 ? -19.992 -1.734 3.633 1.00 0.00 1 GLU B CA 22
ATOM 21546 C C . GLU B 2 2 ? -19.008 -0.588 3.395 1.00 0.00 1 GLU B C 22
ATOM 21547 O O . GLU B 2 2 ? -17.847 -0.661 3.799 1.00 0.00 1 GLU B O 22
ATOM 21559 N N . VAL B 2 3 ? -19.487 0.463 2.721 1.00 0.00 2 VAL B N 22
ATOM 21560 C CA . VAL B 2 3 ? -18.671 1.635 2.397 1.00 0.00 2 VAL B CA 22
ATOM 21561 C C . VAL B 2 3 ? -17.653 1.965 3.488 1.00 0.00 2 VAL B C 22
ATOM 21562 O O . VAL B 2 3 ? -16.504 1.550 3.412 1.00 0.00 2 VAL B O 22
ATOM 21575 N N . GLN B 2 4 ? -18.078 2.715 4.492 1.00 0.00 3 GLN B N 22
ATOM 21576 C CA . GLN B 2 4 ? -17.193 3.106 5.586 1.00 0.00 3 GLN B CA 22
ATOM 21577 C C . GLN B 2 4 ? -16.437 1.906 6.147 1.00 0.00 3 GLN B C 22
ATOM 21578 O O . GLN B 2 4 ? -15.343 2.048 6.690 1.00 0.00 3 GLN B O 22
ATOM 21592 N N . ALA B 2 5 ? -17.028 0.727 6.011 1.00 0.00 4 ALA B N 22
ATOM 21593 C CA . ALA B 2 5 ? -16.403 -0.495 6.504 1.00 0.00 4 ALA B CA 22
ATOM 21594 C C . ALA B 2 5 ? -15.223 -0.906 5.627 1.00 0.00 4 ALA B C 22
ATOM 21595 O O . ALA B 2 5 ? -14.302 -1.584 6.086 1.00 0.00 4 ALA B O 22
ATOM 21602 N N . LEU B 2 6 ? -15.253 -0.486 4.367 1.00 0.00 5 LEU B N 22
ATOM 21603 C CA . LEU B 2 6 ? -14.185 -0.799 3.422 1.00 0.00 5 LEU B CA 22
ATOM 21604 C C . LEU B 2 6 ? -13.424 0.472 3.075 1.00 0.00 5 LEU B C 22
ATOM 21605 O O . LEU B 2 6 ? -12.195 0.524 3.126 1.00 0.00 5 LEU B O 22
ATOM 21621 N N . LYS B 2 7 ? -14.189 1.497 2.739 1.00 0.00 6 LYS B N 22
ATOM 21622 C CA . LYS B 2 7 ? -13.658 2.804 2.390 1.00 0.00 6 LYS B CA 22
ATOM 21623 C C . LYS B 2 7 ? -12.547 3.227 3.354 1.00 0.00 6 LYS B C 22
ATOM 21624 O O . LYS B 2 7 ? -11.613 3.930 2.968 1.00 0.00 6 LYS B O 22
ATOM 21643 N N . LYS B 2 8 ? -12.661 2.798 4.608 1.00 0.00 7 LYS B N 22
ATOM 21644 C CA . LYS B 2 8 ? -11.671 3.138 5.625 1.00 0.00 7 LYS B CA 22
ATOM 21645 C C . LYS B 2 8 ? -10.554 2.099 5.682 1.00 0.00 7 LYS B C 22
ATOM 21646 O O . LYS B 2 8 ? -9.410 2.425 6.000 1.00 0.00 7 LYS B O 22
ATOM 21665 N N . ARG B 2 9 ? -10.887 0.849 5.379 1.00 0.00 8 ARG B N 22
ATOM 21666 C CA . ARG B 2 9 ? -9.901 -0.225 5.407 1.00 0.00 8 ARG B CA 22
ATOM 21667 C C . ARG B 2 9 ? -8.940 -0.127 4.220 1.00 0.00 8 ARG B C 22
ATOM 21668 O O . ARG B 2 9 ? -7.870 -0.737 4.229 1.00 0.00 8 ARG B O 22
ATOM 21689 N N . VAL B 2 10 ? -9.319 0.650 3.208 1.00 0.00 9 VAL B N 22
ATOM 21690 C CA . VAL B 2 10 ? -8.477 0.831 2.030 1.00 0.00 9 VAL B CA 22
ATOM 21691 C C . VAL B 2 10 ? -7.300 1.747 2.351 1.00 0.00 9 VAL B C 22
ATOM 21692 O O . VAL B 2 10 ? -6.146 1.407 2.091 1.00 0.00 9 VAL B O 22
ATOM 21705 N N . GLN B 2 11 ? -7.603 2.913 2.914 1.00 0.00 10 GLN B N 22
ATOM 21706 C CA . GLN B 2 11 ? -6.571 3.883 3.267 1.00 0.00 10 GLN B CA 22
ATOM 21707 C C . GLN B 2 11 ? -5.448 3.225 4.060 1.00 0.00 10 GLN B C 22
ATOM 21708 O O . GLN B 2 11 ? -4.296 3.652 3.993 1.00 0.00 10 GLN B O 22
ATOM 21722 N N . ALA B 2 12 ? -5.789 2.182 4.810 1.00 0.00 11 ALA B N 22
ATOM 21723 C CA . ALA B 2 12 ? -4.808 1.465 5.614 1.00 0.00 11 ALA B CA 22
ATOM 21724 C C . ALA B 2 12 ? -3.790 0.737 4.738 1.00 0.00 11 ALA B C 22
ATOM 21725 O O . ALA B 2 12 ? -2.698 0.401 5.194 1.00 0.00 11 ALA B O 22
ATOM 21732 N N . LEU B 2 13 ? -4.153 0.496 3.482 1.00 0.00 12 LEU B N 22
ATOM 21733 C CA . LEU B 2 13 ? -3.263 -0.194 2.552 1.00 0.00 12 LEU B CA 22
ATOM 21734 C C . LEU B 2 13 ? -2.398 0.804 1.788 1.00 0.00 12 LEU B C 22
ATOM 21735 O O . LEU B 2 13 ? -1.194 0.605 1.627 1.00 0.00 12 LEU B O 22
ATOM 21751 N N . LYS B 2 14 ? -3.027 1.874 1.313 1.00 0.00 13 LYS B N 22
ATOM 21752 C CA . LYS B 2 14 ? -2.324 2.904 0.555 1.00 0.00 13 LYS B CA 22
ATOM 21753 C C . LYS B 2 14 ? -1.585 3.871 1.476 1.00 0.00 13 LYS B C 22
ATOM 21754 O O . LYS B 2 14 ? -0.606 4.497 1.071 1.00 0.00 13 LYS B O 22
ATOM 21773 N N . ALA B 2 15 ? -2.051 3.990 2.717 1.00 0.00 14 ALA B N 22
ATOM 21774 C CA . ALA B 2 15 ? -1.420 4.884 3.685 1.00 0.00 14 ALA B CA 22
ATOM 21775 C C . ALA B 2 15 ? 0.070 4.585 3.813 1.00 0.00 14 ALA B C 22
ATOM 21776 O O . ALA B 2 15 ? 0.907 5.477 3.674 1.00 0.00 14 ALA B O 22
ATOM 21783 N N . ARG B 2 16 ? 0.391 3.324 4.075 1.00 0.00 15 ARG B N 22
ATOM 21784 C CA . ARG B 2 16 ? 1.778 2.902 4.217 1.00 0.00 15 ARG B CA 22
ATOM 21785 C C . ARG B 2 16 ? 2.402 2.641 2.850 1.00 0.00 15 ARG B C 22
ATOM 21786 O O . ARG B 2 16 ? 3.550 3.006 2.602 1.00 0.00 15 ARG B O 22
ATOM 21807 N N . ASN B 2 17 ? 1.634 2.008 1.968 1.00 0.00 16 ASN B N 22
ATOM 21808 C CA . ASN B 2 17 ? 2.106 1.695 0.623 1.00 0.00 16 ASN B CA 22
ATOM 21809 C C . ASN B 2 17 ? 2.593 2.950 -0.091 1.00 0.00 16 ASN B C 22
ATOM 21810 O O . ASN B 2 17 ? 3.686 2.970 -0.656 1.00 0.00 16 ASN B O 22
ATOM 21821 N N . TYR B 2 18 ? 1.775 3.998 -0.061 1.00 0.00 17 TYR B N 22
ATOM 21822 C CA . TYR B 2 18 ? 2.128 5.258 -0.706 1.00 0.00 17 TYR B CA 22
ATOM 21823 C C . TYR B 2 18 ? 3.513 5.723 -0.262 1.00 0.00 17 TYR B C 22
ATOM 21824 O O . TYR B 2 18 ? 4.244 6.350 -1.028 1.00 0.00 17 TYR B O 22
ATOM 21842 N N . ALA B 2 19 ? 3.863 5.410 0.980 1.00 0.00 18 ALA B N 22
ATOM 21843 C CA . ALA B 2 19 ? 5.158 5.794 1.527 1.00 0.00 18 ALA B CA 22
ATOM 21844 C C . ALA B 2 19 ? 6.266 4.898 0.990 1.00 0.00 18 ALA B C 22
ATOM 21845 O O . ALA B 2 19 ? 7.328 5.382 0.597 1.00 0.00 18 ALA B O 22
ATOM 21852 N N . LEU B 2 20 ? 6.015 3.594 0.966 1.00 0.00 19 LEU B N 22
ATOM 21853 C CA . LEU B 2 20 ? 7.005 2.648 0.465 1.00 0.00 19 LEU B CA 22
ATOM 21854 C C . LEU B 2 20 ? 7.294 2.922 -1.005 1.00 0.00 19 LEU B C 22
ATOM 21855 O O . LEU B 2 20 ? 8.434 3.160 -1.385 1.00 0.00 19 LEU B O 22
ATOM 21871 N N . LYS B 2 21 ? 6.247 2.895 -1.827 1.00 0.00 20 LYS B N 22
ATOM 21872 C CA . LYS B 2 21 ? 6.384 3.144 -3.262 1.00 0.00 20 LYS B CA 22
ATOM 21873 C C . LYS B 2 21 ? 7.342 4.302 -3.546 1.00 0.00 20 LYS B C 22
ATOM 21874 O O . LYS B 2 21 ? 7.985 4.344 -4.595 1.00 0.00 20 LYS B O 22
ATOM 21893 N N . GLN B 2 22 ? 7.426 5.241 -2.609 1.00 0.00 21 GLN B N 22
ATOM 21894 C CA . GLN B 2 22 ? 8.296 6.401 -2.763 1.00 0.00 21 GLN B CA 22
ATOM 21895 C C . GLN B 2 22 ? 9.727 6.099 -2.311 1.00 0.00 21 GLN B C 22
ATOM 21896 O O . GLN B 2 22 ? 10.688 6.528 -2.950 1.00 0.00 21 GLN B O 22
ATOM 21910 N N . LYS B 2 23 ? 9.865 5.377 -1.201 1.00 0.00 22 LYS B N 22
ATOM 21911 C CA . LYS B 2 23 ? 11.185 5.043 -0.663 1.00 0.00 22 LYS B CA 22
ATOM 21912 C C . LYS B 2 23 ? 11.720 3.721 -1.218 1.00 0.00 22 LYS B C 22
ATOM 21913 O O . LYS B 2 23 ? 12.930 3.556 -1.372 1.00 0.00 22 LYS B O 22
ATOM 21932 N N . VAL B 2 24 ? 10.817 2.783 -1.502 1.00 0.00 23 VAL B N 22
ATOM 21933 C CA . VAL B 2 24 ? 11.197 1.467 -2.026 1.00 0.00 23 VAL B CA 22
ATOM 21934 C C . VAL B 2 24 ? 12.344 1.568 -3.031 1.00 0.00 23 VAL B C 22
ATOM 21935 O O . VAL B 2 24 ? 13.397 0.957 -2.847 1.00 0.00 23 VAL B O 22
ATOM 21948 N N . GLN B 2 25 ? 12.133 2.339 -4.092 1.00 0.00 24 GLN B N 22
ATOM 21949 C CA . GLN B 2 25 ? 13.152 2.513 -5.118 1.00 0.00 24 GLN B CA 22
ATOM 21950 C C . GLN B 2 25 ? 14.407 3.152 -4.535 1.00 0.00 24 GLN B C 22
ATOM 21951 O O . GLN B 2 25 ? 15.523 2.841 -4.949 1.00 0.00 24 GLN B O 22
ATOM 21965 N N . ALA B 2 26 ? 14.215 4.044 -3.569 1.00 0.00 25 ALA B N 22
ATOM 21966 C CA . ALA B 2 26 ? 15.331 4.725 -2.926 1.00 0.00 25 ALA B CA 22
ATOM 21967 C C . ALA B 2 26 ? 16.203 3.741 -2.154 1.00 0.00 25 ALA B C 22
ATOM 21968 O O . ALA B 2 26 ? 17.431 3.806 -2.212 1.00 0.00 25 ALA B O 22
ATOM 21975 N N . LEU B 2 27 ? 15.560 2.827 -1.432 1.00 0.00 26 LEU B N 22
ATOM 21976 C CA . LEU B 2 27 ? 16.277 1.828 -0.649 1.00 0.00 26 LEU B CA 22
ATOM 21977 C C . LEU B 2 27 ? 17.156 0.963 -1.545 1.00 0.00 26 LEU B C 22
ATOM 21978 O O . LEU B 2 27 ? 18.377 0.929 -1.389 1.00 0.00 26 LEU B O 22
ATOM 21994 N N . ARG B 2 28 ? 16.528 0.262 -2.485 1.00 0.00 27 ARG B N 22
ATOM 21995 C CA . ARG B 2 28 ? 17.255 -0.606 -3.407 1.00 0.00 27 ARG B CA 22
ATOM 21996 C C . ARG B 2 28 ? 18.356 0.162 -4.135 1.00 0.00 27 ARG B C 22
ATOM 21997 O O . ARG B 2 28 ? 19.360 -0.419 -4.547 1.00 0.00 27 ARG B O 22
ATOM 22018 N N . HIS B 2 29 ? 18.163 1.468 -4.290 1.00 0.00 28 HIS B N 22
ATOM 22019 C CA . HIS B 2 29 ? 19.144 2.308 -4.966 1.00 0.00 28 HIS B CA 22
ATOM 22020 C C . HIS B 2 29 ? 20.450 2.363 -4.180 1.00 0.00 28 HIS B C 22
ATOM 22021 O O . HIS B 2 29 ? 21.532 2.452 -4.759 1.00 0.00 28 HIS B O 22
ATOM 22035 N N . LYS B 2 30 ? 20.340 2.309 -2.856 1.00 0.00 29 LYS B N 22
ATOM 22036 C CA . LYS B 2 30 ? 21.512 2.352 -1.989 1.00 0.00 29 LYS B CA 22
ATOM 22037 C C . LYS B 2 30 ? 22.045 0.947 -1.720 1.00 0.00 29 LYS B C 22
ATOM 22038 O O . LYS B 2 30 ? 22.252 0.559 -0.570 1.00 0.00 29 LYS B O 22
ATOM 22057 N N . GLY B 2 31 ? 22.270 0.191 -2.790 1.00 0.00 30 GLY B N 22
ATOM 22058 C CA . GLY B 2 31 ? 22.778 -1.160 -2.649 1.00 0.00 30 GLY B CA 22
ATOM 22059 C C . GLY B 2 31 ? 23.417 -1.675 -3.923 1.00 0.00 30 GLY B C 22
ATOM 22060 O O . GLY B 2 31 ? 24.509 -1.248 -4.296 1.00 0.00 30 GLY B O 22
ATOM 22073 N N . GLU A 1 2 ? -17.794 6.132 -6.039 1.00 0.00 1 GLU A N 23
ATOM 22074 C CA . GLU A 1 2 ? -17.801 4.851 -6.736 1.00 0.00 1 GLU A CA 23
ATOM 22075 C C . GLU A 1 2 ? -17.528 3.703 -5.769 1.00 0.00 1 GLU A C 23
ATOM 22076 O O . GLU A 1 2 ? -16.422 3.567 -5.248 1.00 0.00 1 GLU A O 23
ATOM 22088 N N . VAL A 1 3 ? -18.546 2.879 -5.535 1.00 0.00 2 VAL A N 23
ATOM 22089 C CA . VAL A 1 3 ? -18.418 1.743 -4.631 1.00 0.00 2 VAL A CA 23
ATOM 22090 C C . VAL A 1 3 ? -17.312 0.798 -5.088 1.00 0.00 2 VAL A C 23
ATOM 22091 O O . VAL A 1 3 ? -16.477 0.370 -4.291 1.00 0.00 2 VAL A O 23
ATOM 22104 N N . ALA A 1 4 ? -17.314 0.475 -6.377 1.00 0.00 3 ALA A N 23
ATOM 22105 C CA . ALA A 1 4 ? -16.312 -0.421 -6.944 1.00 0.00 3 ALA A CA 23
ATOM 22106 C C . ALA A 1 4 ? -14.897 0.083 -6.670 1.00 0.00 3 ALA A C 23
ATOM 22107 O O . ALA A 1 4 ? -13.942 -0.694 -6.673 1.00 0.00 3 ALA A O 23
ATOM 22114 N N . GLN A 1 5 ? -14.768 1.384 -6.433 1.00 0.00 4 GLN A N 23
ATOM 22115 C CA . GLN A 1 5 ? -13.467 1.986 -6.157 1.00 0.00 4 GLN A CA 23
ATOM 22116 C C . GLN A 1 5 ? -13.127 1.919 -4.667 1.00 0.00 4 GLN A C 23
ATOM 22117 O O . GLN A 1 5 ? -12.136 2.499 -4.225 1.00 0.00 4 GLN A O 23
ATOM 22131 N N . LEU A 1 6 ? -13.951 1.210 -3.899 1.00 0.00 5 LEU A N 23
ATOM 22132 C CA . LEU A 1 6 ? -13.727 1.073 -2.464 1.00 0.00 5 LEU A CA 23
ATOM 22133 C C . LEU A 1 6 ? -13.478 -0.385 -2.090 1.00 0.00 5 LEU A C 23
ATOM 22134 O O . LEU A 1 6 ? -12.633 -0.683 -1.247 1.00 0.00 5 LEU A O 23
ATOM 22150 N N . GLU A 1 7 ? -14.215 -1.288 -2.728 1.00 0.00 6 GLU A N 23
ATOM 22151 C CA . GLU A 1 7 ? -14.069 -2.715 -2.466 1.00 0.00 6 GLU A CA 23
ATOM 22152 C C . GLU A 1 7 ? -12.821 -3.262 -3.149 1.00 0.00 6 GLU A C 23
ATOM 22153 O O . GLU A 1 7 ? -11.911 -3.767 -2.490 1.00 0.00 6 GLU A O 23
ATOM 22165 N N . LYS A 1 8 ? -12.783 -3.155 -4.472 1.00 0.00 7 LYS A N 23
ATOM 22166 C CA . LYS A 1 8 ? -11.643 -3.635 -5.246 1.00 0.00 7 LYS A CA 23
ATOM 22167 C C . LYS A 1 8 ? -10.368 -2.909 -4.838 1.00 0.00 7 LYS A C 23
ATOM 22168 O O . LYS A 1 8 ? -9.272 -3.466 -4.916 1.00 0.00 7 LYS A O 23
ATOM 22187 N N . GLU A 1 9 ? -10.517 -1.663 -4.400 1.00 0.00 8 GLU A N 23
ATOM 22188 C CA . GLU A 1 9 ? -9.375 -0.863 -3.976 1.00 0.00 8 GLU A CA 23
ATOM 22189 C C . GLU A 1 9 ? -8.584 -1.580 -2.887 1.00 0.00 8 GLU A C 23
ATOM 22190 O O . GLU A 1 9 ? -7.379 -1.373 -2.743 1.00 0.00 8 GLU A O 23
ATOM 22202 N N . VAL A 1 10 ? -9.268 -2.430 -2.127 1.00 0.00 9 VAL A N 23
ATOM 22203 C CA . VAL A 1 10 ? -8.624 -3.184 -1.059 1.00 0.00 9 VAL A CA 23
ATOM 22204 C C . VAL A 1 10 ? -7.715 -4.260 -1.641 1.00 0.00 9 VAL A C 23
ATOM 22205 O O . VAL A 1 10 ? -6.519 -4.295 -1.357 1.00 0.00 9 VAL A O 23
ATOM 22218 N N . ALA A 1 11 ? -8.287 -5.130 -2.468 1.00 0.00 10 ALA A N 23
ATOM 22219 C CA . ALA A 1 11 ? -7.520 -6.195 -3.099 1.00 0.00 10 ALA A CA 23
ATOM 22220 C C . ALA A 1 11 ? -6.366 -5.612 -3.907 1.00 0.00 10 ALA A C 23
ATOM 22221 O O . ALA A 1 11 ? -5.334 -6.257 -4.097 1.00 0.00 10 ALA A O 23
ATOM 22228 N N . GLN A 1 12 ? -6.549 -4.380 -4.375 1.00 0.00 11 GLN A N 23
ATOM 22229 C CA . GLN A 1 12 ? -5.528 -3.695 -5.157 1.00 0.00 11 GLN A CA 23
ATOM 22230 C C . GLN A 1 12 ? -4.320 -3.355 -4.287 1.00 0.00 11 GLN A C 23
ATOM 22231 O O . GLN A 1 12 ? -3.182 -3.650 -4.651 1.00 0.00 11 GLN A O 23
ATOM 22245 N N . LEU A 1 13 ? -4.575 -2.735 -3.138 1.00 0.00 12 LEU A N 23
ATOM 22246 C CA . LEU A 1 13 ? -3.502 -2.361 -2.222 1.00 0.00 12 LEU A CA 23
ATOM 22247 C C . LEU A 1 13 ? -3.031 -3.566 -1.416 1.00 0.00 12 LEU A C 23
ATOM 22248 O O . LEU A 1 13 ? -1.850 -3.688 -1.102 1.00 0.00 12 LEU A O 23
ATOM 22264 N N . GLU A 1 14 ? -3.958 -4.455 -1.084 1.00 0.00 13 GLU A N 23
ATOM 22265 C CA . GLU A 1 14 ? -3.620 -5.646 -0.317 1.00 0.00 13 GLU A CA 23
ATOM 22266 C C . GLU A 1 14 ? -2.597 -6.494 -1.067 1.00 0.00 13 GLU A C 23
ATOM 22267 O O . GLU A 1 14 ? -1.809 -7.218 -0.459 1.00 0.00 13 GLU A O 23
ATOM 22279 N N . ALA A 1 15 ? -2.611 -6.390 -2.393 1.00 0.00 14 ALA A N 23
ATOM 22280 C CA . ALA A 1 15 ? -1.681 -7.137 -3.229 1.00 0.00 14 ALA A CA 23
ATOM 22281 C C . ALA A 1 15 ? -0.405 -6.339 -3.466 1.00 0.00 14 ALA A C 23
ATOM 22282 O O . ALA A 1 15 ? 0.689 -6.899 -3.524 1.00 0.00 14 ALA A O 23
ATOM 22289 N N . GLU A 1 16 ? -0.553 -5.023 -3.597 1.00 0.00 15 GLU A N 23
ATOM 22290 C CA . GLU A 1 16 ? 0.587 -4.143 -3.822 1.00 0.00 15 GLU A CA 23
ATOM 22291 C C . GLU A 1 16 ? 1.280 -3.810 -2.505 1.00 0.00 15 GLU A C 23
ATOM 22292 O O . GLU A 1 16 ? 2.473 -4.059 -2.339 1.00 0.00 15 GLU A O 23
ATOM 22304 N N . ASN A 1 17 ? 0.520 -3.249 -1.567 1.00 0.00 16 ASN A N 23
ATOM 22305 C CA . ASN A 1 17 ? 1.052 -2.886 -0.259 1.00 0.00 16 ASN A CA 23
ATOM 22306 C C . ASN A 1 17 ? 1.795 -4.060 0.374 1.00 0.00 16 ASN A C 23
ATOM 22307 O O . ASN A 1 17 ? 2.797 -3.875 1.063 1.00 0.00 16 ASN A O 23
ATOM 22318 N N . TYR A 1 18 ? 1.295 -5.267 0.132 1.00 0.00 17 TYR A N 23
ATOM 22319 C CA . TYR A 1 18 ? 1.905 -6.474 0.677 1.00 0.00 17 TYR A CA 23
ATOM 22320 C C . TYR A 1 18 ? 3.189 -6.826 -0.072 1.00 0.00 17 TYR A C 23
ATOM 22321 O O . TYR A 1 18 ? 4.198 -7.176 0.539 1.00 0.00 17 TYR A O 23
ATOM 22339 N N . GLN A 1 19 ? 3.140 -6.736 -1.396 1.00 0.00 18 GLN A N 23
ATOM 22340 C CA . GLN A 1 19 ? 4.298 -7.050 -2.227 1.00 0.00 18 GLN A CA 23
ATOM 22341 C C . GLN A 1 19 ? 5.495 -6.177 -1.857 1.00 0.00 18 GLN A C 23
ATOM 22342 O O . GLN A 1 19 ? 6.626 -6.658 -1.781 1.00 0.00 18 GLN A O 23
ATOM 22356 N N . LEU A 1 20 ? 5.241 -4.892 -1.633 1.00 0.00 19 LEU A N 23
ATOM 22357 C CA . LEU A 1 20 ? 6.300 -3.956 -1.277 1.00 0.00 19 LEU A CA 23
ATOM 22358 C C . LEU A 1 20 ? 6.735 -4.146 0.171 1.00 0.00 19 LEU A C 23
ATOM 22359 O O . LEU A 1 20 ? 7.923 -4.262 0.460 1.00 0.00 19 LEU A O 23
ATOM 22375 N N . GLU A 1 21 ? 5.765 -4.176 1.082 1.00 0.00 20 GLU A N 23
ATOM 22376 C CA . GLU A 1 21 ? 6.054 -4.350 2.505 1.00 0.00 20 GLU A CA 23
ATOM 22377 C C . GLU A 1 21 ? 7.048 -5.486 2.733 1.00 0.00 20 GLU A C 23
ATOM 22378 O O . GLU A 1 21 ? 7.808 -5.476 3.701 1.00 0.00 20 GLU A O 23
ATOM 22390 N N . GLN A 1 22 ? 7.036 -6.464 1.833 1.00 0.00 21 GLN A N 23
ATOM 22391 C CA . GLN A 1 22 ? 7.936 -7.607 1.934 1.00 0.00 21 GLN A CA 23
ATOM 22392 C C . GLN A 1 22 ? 9.300 -7.283 1.332 1.00 0.00 21 GLN A C 23
ATOM 22393 O O . GLN A 1 22 ? 10.329 -7.752 1.816 1.00 0.00 21 GLN A O 23
ATOM 22407 N N . GLU A 1 23 ? 9.301 -6.480 0.272 1.00 0.00 22 GLU A N 23
ATOM 22408 C CA . GLU A 1 23 ? 10.542 -6.100 -0.393 1.00 0.00 22 GLU A CA 23
ATOM 22409 C C . GLU A 1 23 ? 11.220 -4.950 0.344 1.00 0.00 22 GLU A C 23
ATOM 22410 O O . GLU A 1 23 ? 12.443 -4.921 0.482 1.00 0.00 22 GLU A O 23
ATOM 22422 N N . VAL A 1 24 ? 10.415 -4.007 0.819 1.00 0.00 23 VAL A N 23
ATOM 22423 C CA . VAL A 1 24 ? 10.929 -2.853 1.545 1.00 0.00 23 VAL A CA 23
ATOM 22424 C C . VAL A 1 24 ? 11.635 -3.286 2.823 1.00 0.00 23 VAL A C 23
ATOM 22425 O O . VAL A 1 24 ? 12.648 -2.704 3.214 1.00 0.00 23 VAL A O 23
ATOM 22438 N N . ALA A 1 25 ? 11.095 -4.314 3.469 1.00 0.00 24 ALA A N 23
ATOM 22439 C CA . ALA A 1 25 ? 11.674 -4.831 4.703 1.00 0.00 24 ALA A CA 23
ATOM 22440 C C . ALA A 1 25 ? 13.112 -5.290 4.485 1.00 0.00 24 ALA A C 23
ATOM 22441 O O . ALA A 1 25 ? 13.915 -5.312 5.417 1.00 0.00 24 ALA A O 23
ATOM 22448 N N . GLN A 1 26 ? 13.431 -5.657 3.246 1.00 0.00 25 GLN A N 23
ATOM 22449 C CA . GLN A 1 26 ? 14.773 -6.116 2.908 1.00 0.00 25 GLN A CA 23
ATOM 22450 C C . GLN A 1 26 ? 15.566 -5.014 2.211 1.00 0.00 25 GLN A C 23
ATOM 22451 O O . GLN A 1 26 ? 16.790 -4.952 2.325 1.00 0.00 25 GLN A O 23
ATOM 22465 N N . LEU A 1 27 ? 14.863 -4.147 1.489 1.00 0.00 26 LEU A N 23
ATOM 22466 C CA . LEU A 1 27 ? 15.508 -3.050 0.777 1.00 0.00 26 LEU A CA 23
ATOM 22467 C C . LEU A 1 27 ? 16.181 -2.086 1.751 1.00 0.00 26 LEU A C 23
ATOM 22468 O O . LEU A 1 27 ? 17.332 -1.696 1.555 1.00 0.00 26 LEU A O 23
ATOM 22484 N N . GLU A 1 28 ? 15.456 -1.705 2.799 1.00 0.00 27 GLU A N 23
ATOM 22485 C CA . GLU A 1 28 ? 15.987 -0.786 3.802 1.00 0.00 27 GLU A CA 23
ATOM 22486 C C . GLU A 1 28 ? 16.685 -1.547 4.927 1.00 0.00 27 GLU A C 23
ATOM 22487 O O . GLU A 1 28 ? 16.383 -1.349 6.104 1.00 0.00 27 GLU A O 23
ATOM 22499 N N . HIS A 1 29 ? 17.620 -2.415 4.558 1.00 0.00 28 HIS A N 23
ATOM 22500 C CA . HIS A 1 29 ? 18.359 -3.201 5.539 1.00 0.00 28 HIS A CA 23
ATOM 22501 C C . HIS A 1 29 ? 19.620 -2.468 5.986 1.00 0.00 28 HIS A C 23
ATOM 22502 O O . HIS A 1 29 ? 19.870 -2.312 7.181 1.00 0.00 28 HIS A O 23
ATOM 22516 N N . GLU A 1 30 ? 20.414 -2.021 5.017 1.00 0.00 29 GLU A N 23
ATOM 22517 C CA . GLU A 1 30 ? 21.650 -1.303 5.310 1.00 0.00 29 GLU A CA 23
ATOM 22518 C C . GLU A 1 30 ? 21.414 0.203 5.403 1.00 0.00 29 GLU A C 23
ATOM 22519 O O . GLU A 1 30 ? 22.356 0.992 5.315 1.00 0.00 29 GLU A O 23
ATOM 22531 N N . GLY A 1 31 ? 20.157 0.602 5.582 1.00 0.00 30 GLY A N 23
ATOM 22532 C CA . GLY A 1 31 ? 19.836 2.013 5.681 1.00 0.00 30 GLY A CA 23
ATOM 22533 C C . GLY A 1 31 ? 19.805 2.502 7.116 1.00 0.00 30 GLY A C 23
ATOM 22534 O O . GLY A 1 31 ? 19.871 1.705 8.052 1.00 0.00 30 GLY A O 23
ATOM 22547 N N . GLU B 2 2 ? -19.629 -2.458 2.874 1.00 0.00 1 GLU B N 23
ATOM 22548 C CA . GLU B 2 2 ? -20.120 -1.445 1.947 1.00 0.00 1 GLU B CA 23
ATOM 22549 C C . GLU B 2 2 ? -19.120 -0.302 1.799 1.00 0.00 1 GLU B C 23
ATOM 22550 O O . GLU B 2 2 ? -17.950 -0.435 2.161 1.00 0.00 1 GLU B O 23
ATOM 22562 N N . VAL B 2 3 ? -19.589 0.821 1.258 1.00 0.00 2 VAL B N 23
ATOM 22563 C CA . VAL B 2 3 ? -18.745 1.993 1.048 1.00 0.00 2 VAL B CA 23
ATOM 22564 C C . VAL B 2 3 ? -17.871 2.288 2.269 1.00 0.00 2 VAL B C 23
ATOM 22565 O O . VAL B 2 3 ? -16.739 1.827 2.350 1.00 0.00 2 VAL B O 23
ATOM 22578 N N . GLN B 2 4 ? -18.401 3.059 3.206 1.00 0.00 3 GLN B N 23
ATOM 22579 C CA . GLN B 2 4 ? -17.667 3.423 4.414 1.00 0.00 3 GLN B CA 23
ATOM 22580 C C . GLN B 2 4 ? -17.180 2.188 5.169 1.00 0.00 3 GLN B C 23
ATOM 22581 O O . GLN B 2 4 ? -16.184 2.246 5.892 1.00 0.00 3 GLN B O 23
ATOM 22595 N N . ALA B 2 5 ? -17.887 1.077 5.006 1.00 0.00 4 ALA B N 23
ATOM 22596 C CA . ALA B 2 5 ? -17.520 -0.165 5.684 1.00 0.00 4 ALA B CA 23
ATOM 22597 C C . ALA B 2 5 ? -16.202 -0.722 5.154 1.00 0.00 4 ALA B C 23
ATOM 22598 O O . ALA B 2 5 ? -15.462 -1.386 5.879 1.00 0.00 4 ALA B O 23
ATOM 22605 N N . LEU B 2 6 ? -15.907 -0.437 3.890 1.00 0.00 5 LEU B N 23
ATOM 22606 C CA . LEU B 2 6 ? -14.671 -0.901 3.267 1.00 0.00 5 LEU B CA 23
ATOM 22607 C C . LEU B 2 6 ? -13.751 0.279 3.006 1.00 0.00 5 LEU B C 23
ATOM 22608 O O . LEU B 2 6 ? -12.544 0.219 3.240 1.00 0.00 5 LEU B O 23
ATOM 22624 N N . LYS B 2 7 ? -14.353 1.350 2.521 1.00 0.00 6 LYS B N 23
ATOM 22625 C CA . LYS B 2 7 ? -13.651 2.583 2.214 1.00 0.00 6 LYS B CA 23
ATOM 22626 C C . LYS B 2 7 ? -12.724 2.991 3.360 1.00 0.00 6 LYS B C 23
ATOM 22627 O O . LYS B 2 7 ? -11.690 3.624 3.140 1.00 0.00 6 LYS B O 23
ATOM 22646 N N . LYS B 2 8 ? -13.104 2.630 4.582 1.00 0.00 7 LYS B N 23
ATOM 22647 C CA . LYS B 2 8 ? -12.309 2.963 5.760 1.00 0.00 7 LYS B CA 23
ATOM 22648 C C . LYS B 2 8 ? -11.188 1.951 5.978 1.00 0.00 7 LYS B C 23
ATOM 22649 O O . LYS B 2 8 ? -10.179 2.258 6.612 1.00 0.00 7 LYS B O 23
ATOM 22668 N N . ARG B 2 9 ? -11.369 0.742 5.455 1.00 0.00 8 ARG B N 23
ATOM 22669 C CA . ARG B 2 9 ? -10.369 -0.307 5.602 1.00 0.00 8 ARG B CA 23
ATOM 22670 C C . ARG B 2 9 ? -9.269 -0.174 4.550 1.00 0.00 8 ARG B C 23
ATOM 22671 O O . ARG B 2 9 ? -8.139 -0.613 4.764 1.00 0.00 8 ARG B O 23
ATOM 22692 N N . VAL B 2 10 ? -9.607 0.433 3.416 1.00 0.00 9 VAL B N 23
ATOM 22693 C CA . VAL B 2 10 ? -8.643 0.621 2.338 1.00 0.00 9 VAL B CA 23
ATOM 22694 C C . VAL B 2 10 ? -7.529 1.572 2.763 1.00 0.00 9 VAL B C 23
ATOM 22695 O O . VAL B 2 10 ? -6.367 1.384 2.401 1.00 0.00 9 VAL B O 23
ATOM 22708 N N . GLN B 2 11 ? -7.889 2.594 3.533 1.00 0.00 10 GLN B N 23
ATOM 22709 C CA . GLN B 2 11 ? -6.915 3.572 4.005 1.00 0.00 10 GLN B CA 23
ATOM 22710 C C . GLN B 2 11 ? -5.798 2.898 4.799 1.00 0.00 10 GLN B C 23
ATOM 22711 O O . GLN B 2 11 ? -4.711 3.455 4.949 1.00 0.00 10 GLN B O 23
ATOM 22725 N N . ALA B 2 12 ? -6.072 1.698 5.306 1.00 0.00 11 ALA B N 23
ATOM 22726 C CA . ALA B 2 12 ? -5.087 0.957 6.084 1.00 0.00 11 ALA B CA 23
ATOM 22727 C C . ALA B 2 12 ? -4.121 0.179 5.187 1.00 0.00 11 ALA B C 23
ATOM 22728 O O . ALA B 2 12 ? -3.280 -0.572 5.681 1.00 0.00 11 ALA B O 23
ATOM 22735 N N . LEU B 2 13 ? -4.239 0.359 3.871 1.00 0.00 12 LEU B N 23
ATOM 22736 C CA . LEU B 2 13 ? -3.365 -0.335 2.930 1.00 0.00 12 LEU B CA 23
ATOM 22737 C C . LEU B 2 13 ? -2.512 0.661 2.149 1.00 0.00 12 LEU B C 23
ATOM 22738 O O . LEU B 2 13 ? -1.292 0.519 2.066 1.00 0.00 12 LEU B O 23
ATOM 22754 N N . LYS B 2 14 ? -3.167 1.664 1.573 1.00 0.00 13 LYS B N 23
ATOM 22755 C CA . LYS B 2 14 ? -2.474 2.683 0.790 1.00 0.00 13 LYS B CA 23
ATOM 22756 C C . LYS B 2 14 ? -1.762 3.689 1.690 1.00 0.00 13 LYS B C 23
ATOM 22757 O O . LYS B 2 14 ? -0.846 4.385 1.249 1.00 0.00 13 LYS B O 23
ATOM 22776 N N . ALA B 2 15 ? -2.181 3.766 2.949 1.00 0.00 14 ALA B N 23
ATOM 22777 C CA . ALA B 2 15 ? -1.576 4.692 3.900 1.00 0.00 14 ALA B CA 23
ATOM 22778 C C . ALA B 2 15 ? -0.073 4.461 4.013 1.00 0.00 14 ALA B C 23
ATOM 22779 O O . ALA B 2 15 ? 0.723 5.374 3.799 1.00 0.00 14 ALA B O 23
ATOM 22786 N N . ARG B 2 16 ? 0.307 3.234 4.353 1.00 0.00 15 ARG B N 23
ATOM 22787 C CA . ARG B 2 16 ? 1.715 2.883 4.495 1.00 0.00 15 ARG B CA 23
ATOM 22788 C C . ARG B 2 16 ? 2.347 2.601 3.135 1.00 0.00 15 ARG B C 23
ATOM 22789 O O . ARG B 2 16 ? 3.494 2.971 2.885 1.00 0.00 15 ARG B O 23
ATOM 22810 N N . ASN B 2 17 ? 1.592 1.943 2.261 1.00 0.00 16 ASN B N 23
ATOM 22811 C CA . ASN B 2 17 ? 2.078 1.609 0.926 1.00 0.00 16 ASN B CA 23
ATOM 22812 C C . ASN B 2 17 ? 2.547 2.858 0.185 1.00 0.00 16 ASN B C 23
ATOM 22813 O O . ASN B 2 17 ? 3.633 2.875 -0.395 1.00 0.00 16 ASN B O 23
ATOM 22824 N N . TYR B 2 18 ? 1.721 3.899 0.204 1.00 0.00 17 TYR B N 23
ATOM 22825 C CA . TYR B 2 18 ? 2.051 5.151 -0.470 1.00 0.00 17 TYR B CA 23
ATOM 22826 C C . TYR B 2 18 ? 3.440 5.642 -0.068 1.00 0.00 17 TYR B C 23
ATOM 22827 O O . TYR B 2 18 ? 4.131 6.289 -0.856 1.00 0.00 17 TYR B O 23
ATOM 22845 N N . ALA B 2 19 ? 3.842 5.330 1.157 1.00 0.00 18 ALA B N 23
ATOM 22846 C CA . ALA B 2 19 ? 5.149 5.740 1.655 1.00 0.00 18 ALA B CA 23
ATOM 22847 C C . ALA B 2 19 ? 6.247 4.844 1.100 1.00 0.00 18 ALA B C 23
ATOM 22848 O O . ALA B 2 19 ? 7.248 5.331 0.573 1.00 0.00 18 ALA B O 23
ATOM 22855 N N . LEU B 2 20 ? 6.056 3.534 1.211 1.00 0.00 19 LEU B N 23
ATOM 22856 C CA . LEU B 2 20 ? 7.040 2.585 0.705 1.00 0.00 19 LEU B CA 23
ATOM 22857 C C . LEU B 2 20 ? 7.139 2.699 -0.810 1.00 0.00 19 LEU B C 23
ATOM 22858 O O . LEU B 2 20 ? 8.224 2.873 -1.358 1.00 0.00 19 LEU B O 23
ATOM 22874 N N . LYS B 2 21 ? 5.988 2.608 -1.478 1.00 0.00 20 LYS B N 23
ATOM 22875 C CA . LYS B 2 21 ? 5.925 2.705 -2.934 1.00 0.00 20 LYS B CA 23
ATOM 22876 C C . LYS B 2 21 ? 6.767 3.869 -3.451 1.00 0.00 20 LYS B C 23
ATOM 22877 O O . LYS B 2 21 ? 7.268 3.836 -4.576 1.00 0.00 20 LYS B O 23
ATOM 22896 N N . GLN B 2 22 ? 6.907 4.898 -2.627 1.00 0.00 21 GLN B N 23
ATOM 22897 C CA . GLN B 2 22 ? 7.675 6.077 -2.998 1.00 0.00 21 GLN B CA 23
ATOM 22898 C C . GLN B 2 22 ? 9.163 5.900 -2.695 1.00 0.00 21 GLN B C 23
ATOM 22899 O O . GLN B 2 22 ? 10.018 6.324 -3.473 1.00 0.00 21 GLN B O 23
ATOM 22913 N N . LYS B 2 23 ? 9.467 5.296 -1.551 1.00 0.00 22 LYS B N 23
ATOM 22914 C CA . LYS B 2 23 ? 10.854 5.093 -1.139 1.00 0.00 22 LYS B CA 23
ATOM 22915 C C . LYS B 2 23 ? 11.429 3.760 -1.625 1.00 0.00 22 LYS B C 23
ATOM 22916 O O . LYS B 2 23 ? 12.607 3.483 -1.407 1.00 0.00 22 LYS B O 23
ATOM 22935 N N . VAL B 2 24 ? 10.608 2.928 -2.271 1.00 0.00 23 VAL B N 23
ATOM 22936 C CA . VAL B 2 24 ? 11.081 1.628 -2.758 1.00 0.00 23 VAL B CA 23
ATOM 22937 C C . VAL B 2 24 ? 12.435 1.756 -3.452 1.00 0.00 23 VAL B C 23
ATOM 22938 O O . VAL B 2 24 ? 13.425 1.168 -3.017 1.00 0.00 23 VAL B O 23
ATOM 22951 N N . GLN B 2 25 ? 12.468 2.532 -4.530 1.00 0.00 24 GLN B N 23
ATOM 22952 C CA . GLN B 2 25 ? 13.698 2.740 -5.283 1.00 0.00 24 GLN B CA 23
ATOM 22953 C C . GLN B 2 25 ? 14.759 3.406 -4.413 1.00 0.00 24 GLN B C 23
ATOM 22954 O O . GLN B 2 25 ? 15.921 3.001 -4.414 1.00 0.00 24 GLN B O 23
ATOM 22968 N N . ALA B 2 26 ? 14.351 4.430 -3.669 1.00 0.00 25 ALA B N 23
ATOM 22969 C CA . ALA B 2 26 ? 15.265 5.153 -2.791 1.00 0.00 25 ALA B CA 23
ATOM 22970 C C . ALA B 2 26 ? 16.051 4.195 -1.901 1.00 0.00 25 ALA B C 23
ATOM 22971 O O . ALA B 2 26 ? 17.190 4.473 -1.527 1.00 0.00 25 ALA B O 23
ATOM 22978 N N . LEU B 2 27 ? 15.433 3.067 -1.567 1.00 0.00 26 LEU B N 23
ATOM 22979 C CA . LEU B 2 27 ? 16.075 2.068 -0.721 1.00 0.00 26 LEU B CA 23
ATOM 22980 C C . LEU B 2 27 ? 17.067 1.230 -1.523 1.00 0.00 26 LEU B C 23
ATOM 22981 O O . LEU B 2 27 ? 18.262 1.212 -1.226 1.00 0.00 26 LEU B O 23
ATOM 22997 N N . ARG B 2 28 ? 16.565 0.532 -2.537 1.00 0.00 27 ARG B N 23
ATOM 22998 C CA . ARG B 2 28 ? 17.410 -0.313 -3.377 1.00 0.00 27 ARG B CA 23
ATOM 22999 C C . ARG B 2 28 ? 18.528 0.496 -4.031 1.00 0.00 27 ARG B C 23
ATOM 23000 O O . ARG B 2 28 ? 19.704 0.161 -3.898 1.00 0.00 27 ARG B O 23
ATOM 23021 N N . HIS B 2 29 ? 18.155 1.558 -4.738 1.00 0.00 28 HIS B N 23
ATOM 23022 C CA . HIS B 2 29 ? 19.134 2.406 -5.410 1.00 0.00 28 HIS B CA 23
ATOM 23023 C C . HIS B 2 29 ? 20.103 3.022 -4.405 1.00 0.00 28 HIS B C 23
ATOM 23024 O O . HIS B 2 29 ? 21.282 2.670 -4.370 1.00 0.00 28 HIS B O 23
ATOM 23038 N N . LYS B 2 30 ? 19.598 3.940 -3.588 1.00 0.00 29 LYS B N 23
ATOM 23039 C CA . LYS B 2 30 ? 20.420 4.603 -2.583 1.00 0.00 29 LYS B CA 23
ATOM 23040 C C . LYS B 2 30 ? 20.938 3.600 -1.557 1.00 0.00 29 LYS B C 23
ATOM 23041 O O . LYS B 2 30 ? 20.388 2.508 -1.409 1.00 0.00 29 LYS B O 23
ATOM 23060 N N . GLY B 2 31 ? 22.001 3.976 -0.853 1.00 0.00 30 GLY B N 23
ATOM 23061 C CA . GLY B 2 31 ? 22.575 3.098 0.150 1.00 0.00 30 GLY B CA 23
ATOM 23062 C C . GLY B 2 31 ? 24.079 3.251 0.260 1.00 0.00 30 GLY B C 23
ATOM 23063 O O . GLY B 2 31 ? 24.808 2.261 0.313 1.00 0.00 30 GLY B O 23
ATOM 23076 N N . GLU A 1 2 ? -23.272 -1.938 -2.886 1.00 0.00 1 GLU A N 24
ATOM 23077 C CA . GLU A 1 2 ? -22.855 -2.983 -1.957 1.00 0.00 1 GLU A CA 24
ATOM 23078 C C . GLU A 1 2 ? -21.411 -2.776 -1.509 1.00 0.00 1 GLU A C 24
ATOM 23079 O O . GLU A 1 2 ? -20.497 -2.721 -2.332 1.00 0.00 1 GLU A O 24
ATOM 23091 N N . VAL A 1 3 ? -21.215 -2.661 -0.197 1.00 0.00 2 VAL A N 24
ATOM 23092 C CA . VAL A 1 3 ? -19.884 -2.462 0.380 1.00 0.00 2 VAL A CA 24
ATOM 23093 C C . VAL A 1 3 ? -18.854 -3.362 -0.278 1.00 0.00 2 VAL A C 24
ATOM 23094 O O . VAL A 1 3 ? -17.731 -2.947 -0.542 1.00 0.00 2 VAL A O 24
ATOM 23107 N N . ALA A 1 4 ? -19.247 -4.599 -0.528 1.00 0.00 3 ALA A N 24
ATOM 23108 C CA . ALA A 1 4 ? -18.362 -5.570 -1.146 1.00 0.00 3 ALA A CA 24
ATOM 23109 C C . ALA A 1 4 ? -17.657 -4.979 -2.363 1.00 0.00 3 ALA A C 24
ATOM 23110 O O . ALA A 1 4 ? -16.553 -5.393 -2.715 1.00 0.00 3 ALA A O 24
ATOM 23117 N N . GLN A 1 5 ? -18.287 -3.991 -2.989 1.00 0.00 4 GLN A N 24
ATOM 23118 C CA . GLN A 1 5 ? -17.694 -3.332 -4.145 1.00 0.00 4 GLN A CA 24
ATOM 23119 C C . GLN A 1 5 ? -16.367 -2.690 -3.749 1.00 0.00 4 GLN A C 24
ATOM 23120 O O . GLN A 1 5 ? -15.485 -2.478 -4.583 1.00 0.00 4 GLN A O 24
ATOM 23134 N N . LEU A 1 6 ? -16.234 -2.396 -2.455 1.00 0.00 5 LEU A N 24
ATOM 23135 C CA . LEU A 1 6 ? -15.026 -1.795 -1.910 1.00 0.00 5 LEU A CA 24
ATOM 23136 C C . LEU A 1 6 ? -13.938 -2.846 -1.736 1.00 0.00 5 LEU A C 24
ATOM 23137 O O . LEU A 1 6 ? -12.758 -2.570 -1.941 1.00 0.00 5 LEU A O 24
ATOM 23153 N N . GLU A 1 7 ? -14.346 -4.056 -1.352 1.00 0.00 6 GLU A N 24
ATOM 23154 C CA . GLU A 1 7 ? -13.404 -5.155 -1.153 1.00 0.00 6 GLU A CA 24
ATOM 23155 C C . GLU A 1 7 ? -12.447 -5.241 -2.325 1.00 0.00 6 GLU A C 24
ATOM 23156 O O . GLU A 1 7 ? -11.287 -5.626 -2.180 1.00 0.00 6 GLU A O 24
ATOM 23168 N N . LYS A 1 8 ? -12.955 -4.876 -3.490 1.00 0.00 7 LYS A N 24
ATOM 23169 C CA . LYS A 1 8 ? -12.169 -4.904 -4.704 1.00 0.00 7 LYS A CA 24
ATOM 23170 C C . LYS A 1 8 ? -11.230 -3.705 -4.738 1.00 0.00 7 LYS A C 24
ATOM 23171 O O . LYS A 1 8 ? -10.105 -3.794 -5.228 1.00 0.00 7 LYS A O 24
ATOM 23190 N N . GLU A 1 9 ? -11.694 -2.591 -4.179 1.00 0.00 8 GLU A N 24
ATOM 23191 C CA . GLU A 1 9 ? -10.889 -1.382 -4.106 1.00 0.00 8 GLU A CA 24
ATOM 23192 C C . GLU A 1 9 ? -9.704 -1.603 -3.169 1.00 0.00 8 GLU A C 24
ATOM 23193 O O . GLU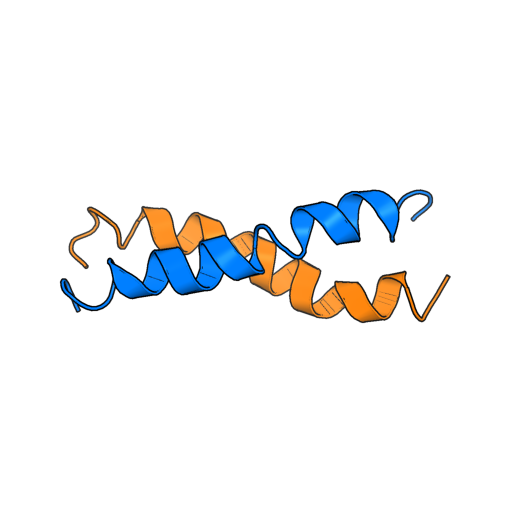 A 1 9 ? -8.687 -0.917 -3.266 1.00 0.00 8 GLU A O 24
ATOM 23205 N N . VAL A 1 10 ? -9.843 -2.577 -2.270 1.00 0.00 9 VAL A N 24
ATOM 23206 C CA . VAL A 1 10 ? -8.782 -2.906 -1.327 1.00 0.00 9 VAL A CA 24
ATOM 23207 C C . VAL A 1 10 ? -7.755 -3.802 -2.002 1.00 0.00 9 VAL A C 24
ATOM 23208 O O . VAL A 1 10 ? -6.553 -3.538 -1.951 1.00 0.00 9 VAL A O 24
ATOM 23221 N N . ALA A 1 11 ? -8.241 -4.852 -2.659 1.00 0.00 10 ALA A N 24
ATOM 23222 C CA . ALA A 1 11 ? -7.368 -5.774 -3.372 1.00 0.00 10 ALA A CA 24
ATOM 23223 C C . ALA A 1 11 ? -6.526 -5.013 -4.390 1.00 0.00 10 ALA A C 24
ATOM 23224 O O . ALA A 1 11 ? -5.442 -5.452 -4.773 1.00 0.00 10 ALA A O 24
ATOM 23231 N N . GLN A 1 12 ? -7.037 -3.858 -4.814 1.00 0.00 11 GLN A N 24
ATOM 23232 C CA . GLN A 1 12 ? -6.345 -3.013 -5.774 1.00 0.00 11 GLN A CA 24
ATOM 23233 C C . GLN A 1 12 ? -4.950 -2.662 -5.259 1.00 0.00 11 GLN A C 24
ATOM 23234 O O . GLN A 1 12 ? -3.948 -3.031 -5.871 1.00 0.00 11 GLN A O 24
ATOM 23248 N N . LEU A 1 13 ? -4.880 -1.968 -4.120 1.00 0.00 12 LEU A N 24
ATOM 23249 C CA . LEU A 1 13 ? -3.586 -1.614 -3.548 1.00 0.00 12 LEU A CA 24
ATOM 23250 C C . LEU A 1 13 ? -2.905 -2.854 -3.001 1.00 0.00 12 LEU A C 24
ATOM 23251 O O . LEU A 1 13 ? -1.762 -3.129 -3.335 1.00 0.00 12 LEU A O 24
ATOM 23267 N N . GLU A 1 14 ? -3.620 -3.602 -2.160 1.00 0.00 13 GLU A N 24
ATOM 23268 C CA . GLU A 1 14 ? -3.081 -4.825 -1.559 1.00 0.00 13 GLU A CA 24
ATOM 23269 C C . GLU A 1 14 ? -2.144 -5.553 -2.524 1.00 0.00 13 GLU A C 24
ATOM 23270 O O . GLU A 1 14 ? -1.133 -6.120 -2.111 1.00 0.00 13 GLU A O 24
ATOM 23282 N N . ALA A 1 15 ? -2.471 -5.505 -3.814 1.00 0.00 14 ALA A N 24
ATOM 23283 C CA . ALA A 1 15 ? -1.638 -6.131 -4.829 1.00 0.00 14 ALA A CA 24
ATOM 23284 C C . ALA A 1 15 ? -0.279 -5.440 -4.883 1.00 0.00 14 ALA A C 24
ATOM 23285 O O . ALA A 1 15 ? 0.761 -6.080 -4.722 1.00 0.00 14 ALA A O 24
ATOM 23292 N N . GLU A 1 16 ? -0.298 -4.124 -5.092 1.00 0.00 15 GLU A N 24
ATOM 23293 C CA . GLU A 1 16 ? 0.903 -3.336 -5.146 1.00 0.00 15 GLU A CA 24
ATOM 23294 C C . GLU A 1 16 ? 1.412 -3.051 -3.735 1.00 0.00 15 GLU A C 24
ATOM 23295 O O . GLU A 1 16 ? 2.605 -3.165 -3.457 1.00 0.00 15 GLU A O 24
ATOM 23307 N N . ASN A 1 17 ? 0.488 -2.693 -2.843 1.00 0.00 16 ASN A N 24
ATOM 23308 C CA . ASN A 1 17 ? 0.814 -2.407 -1.456 1.00 0.00 16 ASN A CA 24
ATOM 23309 C C . ASN A 1 17 ? 1.645 -3.535 -0.846 1.00 0.00 16 ASN A C 24
ATOM 23310 O O . ASN A 1 17 ? 2.437 -3.312 0.069 1.00 0.00 16 ASN A O 24
ATOM 23321 N N . TYR A 1 18 ? 1.463 -4.745 -1.368 1.00 0.00 17 TYR A N 24
ATOM 23322 C CA . TYR A 1 18 ? 2.200 -5.907 -0.883 1.00 0.00 17 TYR A CA 24
ATOM 23323 C C . TYR A 1 18 ? 3.582 -5.979 -1.531 1.00 0.00 17 TYR A C 24
ATOM 23324 O O . TYR A 1 18 ? 4.500 -6.597 -0.991 1.00 0.00 17 TYR A O 24
ATOM 23342 N N . GLN A 1 19 ? 3.723 -5.342 -2.692 1.00 0.00 18 GLN A N 24
ATOM 23343 C CA . GLN A 1 19 ? 4.992 -5.334 -3.411 1.00 0.00 18 GLN A CA 24
ATOM 23344 C C . GLN A 1 19 ? 5.983 -4.348 -2.788 1.00 0.00 18 GLN A C 24
ATOM 23345 O O . GLN A 1 19 ? 7.111 -4.210 -3.263 1.00 0.00 18 GLN A O 24
ATOM 23359 N N . LEU A 1 20 ? 5.563 -3.671 -1.722 1.00 0.00 19 LEU A N 24
ATOM 23360 C CA . LEU A 1 20 ? 6.417 -2.714 -1.038 1.00 0.00 19 LEU A CA 24
ATOM 23361 C C . LEU A 1 20 ? 6.523 -3.073 0.440 1.00 0.00 19 LEU A C 24
ATOM 23362 O O . LEU A 1 20 ? 7.608 -3.322 0.951 1.00 0.00 19 LEU A O 24
ATOM 23378 N N . GLU A 1 21 ? 5.384 -3.112 1.120 1.00 0.00 20 GLU A N 24
ATOM 23379 C CA . GLU A 1 21 ? 5.355 -3.453 2.538 1.00 0.00 20 GLU A CA 24
ATOM 23380 C C . GLU A 1 21 ? 6.061 -4.782 2.798 1.00 0.00 20 GLU A C 24
ATOM 23381 O O . GLU A 1 21 ? 6.603 -5.005 3.881 1.00 0.00 20 GLU A O 24
ATOM 23393 N N . GLN A 1 22 ? 6.053 -5.659 1.799 1.00 0.00 21 GLN A N 24
ATOM 23394 C CA . GLN A 1 22 ? 6.697 -6.961 1.924 1.00 0.00 21 GLN A CA 24
ATOM 23395 C C . GLN A 1 22 ? 8.052 -6.964 1.227 1.00 0.00 21 GLN A C 24
ATOM 23396 O O . GLN A 1 22 ? 8.983 -7.643 1.660 1.00 0.00 21 GLN A O 24
ATOM 23410 N N . GLU A 1 23 ? 8.159 -6.195 0.147 1.00 0.00 22 GLU A N 24
ATOM 23411 C CA . GLU A 1 23 ? 9.405 -6.106 -0.605 1.00 0.00 22 GLU A CA 24
ATOM 23412 C C . GLU A 1 23 ? 10.405 -5.209 0.116 1.00 0.00 22 GLU A C 24
ATOM 23413 O O . GLU A 1 23 ? 11.616 -5.379 -0.017 1.00 0.00 22 GLU A O 24
ATOM 23425 N N . VAL A 1 24 ? 9.888 -4.260 0.890 1.00 0.00 23 VAL A N 24
ATOM 23426 C CA . VAL A 1 24 ? 10.731 -3.343 1.644 1.00 0.00 23 VAL A CA 24
ATOM 23427 C C . VAL A 1 24 ? 11.569 -4.113 2.659 1.00 0.00 23 VAL A C 24
ATOM 23428 O O . VAL A 1 24 ? 12.764 -3.862 2.816 1.00 0.00 23 VAL A O 24
ATOM 23441 N N . ALA A 1 25 ? 10.926 -5.052 3.345 1.00 0.00 24 ALA A N 24
ATOM 23442 C CA . ALA A 1 25 ? 11.598 -5.869 4.347 1.00 0.00 24 ALA A CA 24
ATOM 23443 C C . ALA A 1 25 ? 12.820 -6.572 3.765 1.00 0.00 24 ALA A C 24
ATOM 23444 O O . ALA A 1 25 ? 13.746 -6.929 4.493 1.00 0.00 24 ALA A O 24
ATOM 23451 N N . GLN A 1 26 ? 12.818 -6.770 2.450 1.00 0.00 25 GLN A N 24
ATOM 23452 C CA . GLN A 1 26 ? 13.928 -7.434 1.778 1.00 0.00 25 GLN A CA 24
ATOM 23453 C C . GLN A 1 26 ? 14.805 -6.429 1.037 1.00 0.00 25 GLN A C 24
ATOM 23454 O O . GLN A 1 26 ? 16.015 -6.620 0.915 1.00 0.00 25 GLN A O 24
ATOM 23468 N N . LEU A 1 27 ? 14.188 -5.362 0.541 1.00 0.00 26 LEU A N 24
ATOM 23469 C CA . LEU A 1 27 ? 14.912 -4.328 -0.192 1.00 0.00 26 LEU A CA 24
ATOM 23470 C C . LEU A 1 27 ? 16.072 -3.769 0.629 1.00 0.00 26 LEU A C 24
ATOM 23471 O O . LEU A 1 27 ? 17.215 -3.742 0.175 1.00 0.00 26 LEU A O 24
ATOM 23487 N N . GLU A 1 28 ? 15.758 -3.304 1.831 1.00 0.00 27 GLU A N 24
ATOM 23488 C CA . GLU A 1 28 ? 16.755 -2.717 2.721 1.00 0.00 27 GLU A CA 24
ATOM 23489 C C . GLU A 1 28 ? 17.948 -3.645 2.963 1.00 0.00 27 GLU A C 24
ATOM 23490 O O . GLU A 1 28 ? 19.092 -3.190 2.992 1.00 0.00 27 GLU A O 24
ATOM 23502 N N . HIS A 1 29 ? 17.688 -4.935 3.160 1.00 0.00 28 HIS A N 24
ATOM 23503 C CA . HIS A 1 29 ? 18.765 -5.888 3.425 1.00 0.00 28 HIS A CA 24
ATOM 23504 C C . HIS A 1 29 ? 19.325 -6.507 2.143 1.00 0.00 28 HIS A C 24
ATOM 23505 O O . HIS A 1 29 ? 20.435 -7.040 2.143 1.00 0.00 28 HIS A O 24
ATOM 23519 N N . GLU A 1 30 ? 18.564 -6.444 1.055 1.00 0.00 29 GLU A N 24
ATOM 23520 C CA . GLU A 1 30 ? 19.012 -7.013 -0.213 1.00 0.00 29 GLU A CA 24
ATOM 23521 C C . GLU A 1 30 ? 19.781 -5.981 -1.039 1.00 0.00 29 GLU A C 24
ATOM 23522 O O . GLU A 1 30 ? 19.493 -5.774 -2.219 1.00 0.00 29 GLU A O 24
ATOM 23534 N N . GLY A 1 31 ? 20.762 -5.341 -0.413 1.00 0.00 30 GLY A N 24
ATOM 23535 C CA . GLY A 1 31 ? 21.556 -4.343 -1.106 1.00 0.00 30 GLY A CA 24
ATOM 23536 C C . GLY A 1 31 ? 22.775 -4.940 -1.783 1.00 0.00 30 GLY A C 24
ATOM 23537 O O . GLY A 1 31 ? 23.909 -4.636 -1.413 1.00 0.00 30 GLY A O 24
ATOM 23550 N N . GLU B 2 2 ? -19.519 1.951 -1.489 1.00 0.00 1 GLU B N 24
ATOM 23551 C CA . GLU B 2 2 ? -18.269 2.560 -1.051 1.00 0.00 1 GLU B CA 24
ATOM 23552 C C . GLU B 2 2 ? -18.302 2.893 0.396 1.00 0.00 1 GLU B C 24
ATOM 23553 O O . GLU B 2 2 ? -17.273 3.198 0.967 1.00 0.00 1 GLU B O 24
ATOM 23565 N N . VAL B 2 3 ? -19.463 2.852 0.992 1.00 0.00 2 VAL B N 24
ATOM 23566 C CA . VAL B 2 3 ? -19.562 3.179 2.387 1.00 0.00 2 VAL B CA 24
ATOM 23567 C C . VAL B 2 3 ? -18.277 2.839 3.092 1.00 0.00 2 VAL B C 24
ATOM 23568 O O . VAL B 2 3 ? -17.883 1.680 3.152 1.00 0.00 2 VAL B O 24
ATOM 23581 N N . GLN B 2 4 ? -17.632 3.889 3.583 1.00 0.00 3 GLN B N 24
ATOM 23582 C CA . GLN B 2 4 ? -16.352 3.821 4.303 1.00 0.00 3 GLN B CA 24
ATOM 23583 C C . GLN B 2 4 ? -16.185 2.497 5.039 1.00 0.00 3 GLN B C 24
ATOM 23584 O O . GLN B 2 4 ? -15.240 2.302 5.801 1.00 0.00 3 GLN B O 24
ATOM 23598 N N . ALA B 2 5 ? -17.092 1.584 4.758 1.00 0.00 4 ALA B N 24
ATOM 23599 C CA . ALA B 2 5 ? -17.064 0.252 5.322 1.00 0.00 4 ALA B CA 24
ATOM 23600 C C . ALA B 2 5 ? -15.709 -0.346 5.045 1.00 0.00 4 ALA B C 24
ATOM 23601 O O . ALA B 2 5 ? -15.021 -0.860 5.926 1.00 0.00 4 ALA B O 24
ATOM 23608 N N . LEU B 2 6 ? -15.337 -0.207 3.795 1.00 0.00 5 LEU B N 24
ATOM 23609 C CA . LEU B 2 6 ? -14.054 -0.651 3.299 1.00 0.00 5 LEU B CA 24
ATOM 23610 C C . LEU B 2 6 ? -13.377 0.507 2.585 1.00 0.00 5 LEU B C 24
ATOM 23611 O O . LEU B 2 6 ? -12.233 0.402 2.144 1.00 0.00 5 LEU B O 24
ATOM 23627 N N . LYS B 2 7 ? -14.104 1.618 2.469 1.00 0.00 6 LYS B N 24
ATOM 23628 C CA . LYS B 2 7 ? -13.605 2.797 1.815 1.00 0.00 6 LYS B CA 24
ATOM 23629 C C . LYS B 2 7 ? -12.784 3.630 2.790 1.00 0.00 6 LYS B C 24
ATOM 23630 O O . LYS B 2 7 ? -11.982 4.471 2.382 1.00 0.00 6 LYS B O 24
ATOM 23649 N N . LYS B 2 8 ? -12.953 3.359 4.088 1.00 0.00 7 LYS B N 24
ATOM 23650 C CA . LYS B 2 8 ? -12.181 4.060 5.107 1.00 0.00 7 LYS B CA 24
ATOM 23651 C C . LYS B 2 8 ? -10.884 3.299 5.396 1.00 0.00 7 LYS B C 24
ATOM 23652 O O . LYS B 2 8 ? -9.950 3.843 5.987 1.00 0.00 7 LYS B O 24
ATOM 23671 N N . ARG B 2 9 ? -10.848 2.028 4.990 1.00 0.00 8 ARG B N 24
ATOM 23672 C CA . ARG B 2 9 ? -9.686 1.174 5.216 1.00 0.00 8 ARG B CA 24
ATOM 23673 C C . ARG B 2 9 ? -8.679 1.242 4.062 1.00 0.00 8 ARG B C 24
ATOM 23674 O O . ARG B 2 9 ? -7.473 1.132 4.284 1.00 0.00 8 ARG B O 24
ATOM 23695 N N . VAL B 2 10 ? -9.170 1.412 2.833 1.00 0.00 9 VAL B N 24
ATOM 23696 C CA . VAL B 2 10 ? -8.293 1.480 1.658 1.00 0.00 9 VAL B CA 24
ATOM 23697 C C . VAL B 2 10 ? -7.110 2.407 1.908 1.00 0.00 9 VAL B C 24
ATOM 23698 O O . VAL B 2 10 ? -5.966 2.057 1.620 1.00 0.00 9 VAL B O 24
ATOM 23711 N N . GLN B 2 11 ? -7.385 3.588 2.454 1.00 0.00 10 GLN B N 24
ATOM 23712 C CA . GLN B 2 11 ? -6.328 4.547 2.746 1.00 0.00 10 GLN B CA 24
ATOM 23713 C C . GLN B 2 11 ? -5.210 3.870 3.532 1.00 0.00 10 GLN B C 24
ATOM 23714 O O . GLN B 2 11 ? -4.039 4.217 3.396 1.00 0.00 10 GLN B O 24
ATOM 23728 N N . ALA B 2 12 ? -5.586 2.891 4.345 1.00 0.00 11 ALA B N 24
ATOM 23729 C CA . ALA B 2 12 ? -4.622 2.153 5.147 1.00 0.00 11 ALA B CA 24
ATOM 23730 C C . ALA B 2 12 ? -3.592 1.450 4.268 1.00 0.00 11 ALA B C 24
ATOM 23731 O O . ALA B 2 12 ? -2.512 1.090 4.736 1.00 0.00 11 ALA B O 24
ATOM 23738 N N . LEU B 2 13 ? -3.925 1.253 2.991 1.00 0.00 12 LEU B N 24
ATOM 23739 C CA . LEU B 2 13 ? -3.008 0.590 2.071 1.00 0.00 12 LEU B CA 24
ATOM 23740 C C . LEU B 2 13 ? -2.202 1.626 1.283 1.00 0.00 12 LEU B C 24
ATOM 23741 O O . LEU B 2 13 ? -0.975 1.574 1.245 1.00 0.00 12 LEU B O 24
ATOM 23757 N N . LYS B 2 14 ? -2.900 2.554 0.643 1.00 0.00 13 LYS B N 24
ATOM 23758 C CA . LYS B 2 14 ? -2.245 3.582 -0.165 1.00 0.00 13 LYS B CA 24
ATOM 23759 C C . LYS B 2 14 ? -1.630 4.693 0.686 1.00 0.00 13 LYS B C 24
ATOM 23760 O O . LYS B 2 14 ? -0.506 5.120 0.432 1.00 0.00 13 LYS B O 24
ATOM 23779 N N . ALA B 2 15 ? -2.367 5.173 1.682 1.00 0.00 14 ALA B N 24
ATOM 23780 C CA . ALA B 2 15 ? -1.869 6.247 2.541 1.00 0.00 14 ALA B CA 24
ATOM 23781 C C . ALA B 2 15 ? -0.512 5.898 3.146 1.00 0.00 14 ALA B C 24
ATOM 23782 O O . ALA B 2 15 ? 0.356 6.762 3.284 1.00 0.00 14 ALA B O 24
ATOM 23789 N N . ARG B 2 16 ? -0.333 4.633 3.513 1.00 0.00 15 ARG B N 24
ATOM 23790 C CA . ARG B 2 16 ? 0.922 4.181 4.109 1.00 0.00 15 ARG B CA 24
ATOM 23791 C C . ARG B 2 16 ? 1.906 3.702 3.047 1.00 0.00 15 ARG B C 24
ATOM 23792 O O . ARG B 2 16 ? 3.117 3.865 3.195 1.00 0.00 15 ARG B O 24
ATOM 23813 N N . ASN B 2 17 ? 1.385 3.099 1.982 1.00 0.00 16 ASN B N 24
ATOM 23814 C CA . ASN B 2 17 ? 2.231 2.590 0.910 1.00 0.00 16 ASN B CA 24
ATOM 23815 C C . ASN B 2 17 ? 2.780 3.722 0.052 1.00 0.00 16 ASN B C 24
ATOM 23816 O O . ASN B 2 17 ? 3.916 3.660 -0.419 1.00 0.00 16 ASN B O 24
ATOM 23827 N N . TYR B 2 18 ? 1.970 4.756 -0.151 1.00 0.00 17 TYR B N 24
ATOM 23828 C CA . TYR B 2 18 ? 2.382 5.899 -0.956 1.00 0.00 17 TYR B CA 24
ATOM 23829 C C . TYR B 2 18 ? 3.768 6.385 -0.530 1.00 0.00 17 TYR B C 24
ATOM 23830 O O . TYR B 2 18 ? 4.640 6.630 -1.365 1.00 0.00 17 TYR B O 24
ATOM 23848 N N . ALA B 2 19 ? 3.954 6.528 0.779 1.00 0.00 18 ALA B N 24
ATOM 23849 C CA . ALA B 2 19 ? 5.220 6.990 1.331 1.00 0.00 18 ALA B CA 24
ATOM 23850 C C . ALA B 2 19 ? 6.350 6.013 1.029 1.00 0.00 18 ALA B C 24
ATOM 23851 O O . ALA B 2 19 ? 7.458 6.423 0.680 1.00 0.00 18 ALA B O 24
ATOM 23858 N N . LEU B 2 20 ? 6.070 4.721 1.165 1.00 0.00 19 LEU B N 24
ATOM 23859 C CA . LEU B 2 20 ? 7.080 3.699 0.904 1.00 0.00 19 LEU B CA 24
ATOM 23860 C C . LEU B 2 20 ? 7.549 3.779 -0.542 1.00 0.00 19 LEU B C 24
ATOM 23861 O O . LEU B 2 20 ? 8.748 3.775 -0.820 1.00 0.00 19 LEU B O 24
ATOM 23877 N N . LYS B 2 21 ? 6.588 3.859 -1.459 1.00 0.00 20 LYS B N 24
ATOM 23878 C CA . LYS B 2 21 ? 6.884 3.950 -2.887 1.00 0.00 20 LYS B CA 24
ATOM 23879 C C . LYS B 2 21 ? 7.995 4.966 -3.156 1.00 0.00 20 LYS B C 24
ATOM 23880 O O . LYS B 2 21 ? 8.737 4.849 -4.131 1.00 0.00 20 LYS B O 24
ATOM 23899 N N . GLN B 2 22 ? 8.093 5.963 -2.284 1.00 0.00 21 GLN B N 24
ATOM 23900 C CA . GLN B 2 22 ? 9.098 7.009 -2.416 1.00 0.00 21 GLN B CA 24
ATOM 23901 C C . GLN B 2 22 ? 10.433 6.584 -1.802 1.00 0.00 21 GLN B C 24
ATOM 23902 O O . GLN B 2 22 ? 11.498 6.964 -2.290 1.00 0.00 21 GLN B O 24
ATOM 23916 N N . LYS B 2 23 ? 10.370 5.809 -0.725 1.00 0.00 22 LYS B N 24
ATOM 23917 C CA . LYS B 2 23 ? 11.575 5.350 -0.038 1.00 0.00 22 LYS B CA 24
ATOM 23918 C C . LYS B 2 23 ? 12.081 4.017 -0.594 1.00 0.00 22 LYS B C 24
ATOM 23919 O O . LYS B 2 23 ? 13.171 3.572 -0.234 1.00 0.00 22 LYS B O 24
ATOM 23938 N N . VAL B 2 24 ? 11.286 3.375 -1.451 1.00 0.00 23 VAL B N 24
ATOM 23939 C CA . VAL B 2 24 ? 11.667 2.083 -2.028 1.00 0.00 23 VAL B CA 24
ATOM 23940 C C . VAL B 2 24 ? 13.150 2.052 -2.403 1.00 0.00 23 VAL B C 24
ATOM 23941 O O . VAL B 2 24 ? 13.892 1.177 -1.958 1.00 0.00 23 VAL B O 24
ATOM 23954 N N . GLN B 2 25 ? 13.573 3.015 -3.216 1.00 0.00 24 GLN B N 24
ATOM 23955 C CA . GLN B 2 25 ? 14.968 3.097 -3.642 1.00 0.00 24 GLN B CA 24
ATOM 23956 C C . GLN B 2 25 ? 15.865 3.486 -2.472 1.00 0.00 24 GLN B C 24
ATOM 23957 O O . GLN B 2 25 ? 17.025 3.076 -2.401 1.00 0.00 24 GLN B O 24
ATOM 23971 N N . ALA B 2 26 ? 15.320 4.274 -1.552 1.00 0.00 25 ALA B N 24
ATOM 23972 C CA . ALA B 2 26 ? 16.067 4.714 -0.381 1.00 0.00 25 ALA B CA 24
ATOM 23973 C C . ALA B 2 26 ? 16.379 3.537 0.540 1.00 0.00 25 ALA B C 24
ATOM 23974 O O . ALA B 2 26 ? 17.308 3.596 1.346 1.00 0.00 25 ALA B O 24
ATOM 23981 N N . LEU B 2 27 ? 15.595 2.469 0.415 1.00 0.00 26 LEU B N 24
ATOM 23982 C CA . LEU B 2 27 ? 15.784 1.279 1.234 1.00 0.00 26 LEU B CA 24
ATOM 23983 C C . LEU B 2 27 ? 16.949 0.441 0.715 1.00 0.00 26 LEU B C 24
ATOM 23984 O O . LEU B 2 27 ? 17.924 0.210 1.428 1.00 0.00 26 LEU B O 24
ATOM 24000 N N . ARG B 2 28 ? 16.844 -0.012 -0.532 1.00 0.00 27 ARG B N 24
ATOM 24001 C CA . ARG B 2 28 ? 17.896 -0.824 -1.142 1.00 0.00 27 ARG B CA 24
ATOM 24002 C C . ARG B 2 28 ? 19.270 -0.178 -0.965 1.00 0.00 27 ARG B C 24
ATOM 24003 O O . ARG B 2 28 ? 20.292 -0.864 -0.962 1.00 0.00 27 ARG B O 24
ATOM 24024 N N . HIS B 2 29 ? 19.288 1.144 -0.817 1.00 0.00 28 HIS B N 24
ATOM 24025 C CA . HIS B 2 29 ? 20.537 1.876 -0.638 1.00 0.00 28 HIS B CA 24
ATOM 24026 C C . HIS B 2 29 ? 21.235 1.464 0.656 1.00 0.00 28 HIS B C 24
ATOM 24027 O O . HIS B 2 29 ? 22.461 1.496 0.748 1.00 0.00 28 HIS B O 24
ATOM 24041 N N . LYS B 2 30 ? 20.445 1.079 1.656 1.00 0.00 29 LYS B N 24
ATOM 24042 C CA . LYS B 2 30 ? 20.991 0.662 2.944 1.00 0.00 29 LYS B CA 24
ATOM 24043 C C . LYS B 2 30 ? 21.949 -0.514 2.775 1.00 0.00 29 LYS B C 24
ATOM 24044 O O . LYS B 2 30 ? 22.274 -0.906 1.654 1.00 0.00 29 LYS B O 24
ATOM 24063 N N . GLY B 2 31 ? 22.396 -1.071 3.895 1.00 0.00 30 GLY B N 24
ATOM 24064 C CA . GLY B 2 31 ? 23.311 -2.197 3.851 1.00 0.00 30 GLY B CA 24
ATOM 24065 C C . GLY B 2 31 ? 22.670 -3.485 4.326 1.00 0.00 30 GLY B C 24
ATOM 24066 O O . GLY B 2 31 ? 22.315 -4.344 3.520 1.00 0.00 30 GLY B O 24
ATOM 24079 N N . GLU A 1 2 ? -20.831 4.048 -4.951 1.00 0.00 1 GLU A N 25
ATOM 24080 C CA . GLU A 1 2 ? -19.480 3.635 -5.321 1.00 0.00 1 GLU A CA 25
ATOM 24081 C C . GLU A 1 2 ? -19.024 2.427 -4.510 1.00 0.00 1 GLU A C 25
ATOM 24082 O O . GLU A 1 2 ? -17.826 2.204 -4.333 1.00 0.00 1 GLU A O 25
ATOM 24094 N N . VAL A 1 3 ? -19.985 1.650 -4.025 1.00 0.00 2 VAL A N 25
ATOM 24095 C CA . VAL A 1 3 ? -19.696 0.458 -3.234 1.00 0.00 2 VAL A CA 25
ATOM 24096 C C . VAL A 1 3 ? -18.542 -0.347 -3.832 1.00 0.00 2 VAL A C 25
ATOM 24097 O O . VAL A 1 3 ? -17.534 -0.590 -3.169 1.00 0.00 2 VAL A O 25
ATOM 24110 N N . ALA A 1 4 ? -18.699 -0.755 -5.087 1.00 0.00 3 ALA A N 25
ATOM 24111 C CA . ALA A 1 4 ? -17.671 -1.531 -5.773 1.00 0.00 3 ALA A CA 25
ATOM 24112 C C . ALA A 1 4 ? -16.349 -0.770 -5.821 1.00 0.00 3 ALA A C 25
ATOM 24113 O O . ALA A 1 4 ? -15.277 -1.372 -5.848 1.00 0.00 3 ALA A O 25
ATOM 24120 N N . GLN A 1 5 ? -16.435 0.555 -5.834 1.00 0.00 4 GLN A N 25
ATOM 24121 C CA . GLN A 1 5 ? -15.248 1.400 -5.880 1.00 0.00 4 GLN A CA 25
ATOM 24122 C C . GLN A 1 5 ? -14.500 1.388 -4.547 1.00 0.00 4 GLN A C 25
ATOM 24123 O O . GLN A 1 5 ? -13.385 1.899 -4.449 1.00 0.00 4 GLN A O 25
ATOM 24137 N N . LEU A 1 6 ? -15.117 0.807 -3.520 1.00 0.00 5 LEU A N 25
ATOM 24138 C CA . LEU A 1 6 ? -14.500 0.740 -2.199 1.00 0.00 5 LEU A CA 25
ATOM 24139 C C . LEU A 1 6 ? -14.037 -0.678 -1.881 1.00 0.00 5 LEU A C 25
ATOM 24140 O O . LEU A 1 6 ? -13.041 -0.874 -1.185 1.00 0.00 5 LEU A O 25
ATOM 24156 N N . GLU A 1 7 ? -14.767 -1.664 -2.392 1.00 0.00 6 GLU A N 25
ATOM 24157 C CA . GLU A 1 7 ? -14.429 -3.064 -2.158 1.00 0.00 6 GLU A CA 25
ATOM 24158 C C . GLU A 1 7 ? -13.206 -3.475 -2.973 1.00 0.00 6 GLU A C 25
ATOM 24159 O O . GLU A 1 7 ? -12.210 -3.944 -2.422 1.00 0.00 6 GLU A O 25
ATOM 24171 N N . LYS A 1 8 ? -13.289 -3.294 -4.288 1.00 0.00 7 LYS A N 25
ATOM 24172 C CA . LYS A 1 8 ? -12.187 -3.645 -5.176 1.00 0.00 7 LYS A CA 25
ATOM 24173 C C . LYS A 1 8 ? -10.945 -2.822 -4.857 1.00 0.00 7 LYS A C 25
ATOM 24174 O O . LYS A 1 8 ? -9.818 -3.273 -5.065 1.00 0.00 7 LYS A O 25
ATOM 24193 N N . GLU A 1 9 ? -11.156 -1.612 -4.348 1.00 0.00 8 GLU A N 25
ATOM 24194 C CA . GLU A 1 9 ? -10.050 -0.730 -3.998 1.00 0.00 8 GLU A CA 25
ATOM 24195 C C . GLU A 1 9 ? -9.133 -1.386 -2.971 1.00 0.00 8 GLU A C 25
ATOM 24196 O O . GLU A 1 9 ? -7.947 -1.062 -2.887 1.00 0.00 8 GLU A O 25
ATOM 24208 N N . VAL A 1 10 ? -9.686 -2.314 -2.194 1.00 0.00 9 VAL A N 25
ATOM 24209 C CA . VAL A 1 10 ? -8.914 -3.017 -1.177 1.00 0.00 9 VAL A CA 25
ATOM 24210 C C . VAL A 1 10 ? -7.991 -4.049 -1.816 1.00 0.00 9 VAL A C 25
ATOM 24211 O O . VAL A 1 10 ? -6.770 -3.967 -1.687 1.00 0.00 9 VAL A O 25
ATOM 24224 N N . ALA A 1 11 ? -8.582 -5.018 -2.510 1.00 0.00 10 ALA A N 25
ATOM 24225 C CA . ALA A 1 11 ? -7.810 -6.062 -3.174 1.00 0.00 10 ALA A CA 25
ATOM 24226 C C . ALA A 1 11 ? -6.728 -5.458 -4.063 1.00 0.00 10 ALA A C 25
ATOM 24227 O O . ALA A 1 11 ? -5.700 -6.084 -4.321 1.00 0.00 10 ALA A O 25
ATOM 24234 N N . GLN A 1 12 ? -6.967 -4.233 -4.524 1.00 0.00 11 GLN A N 25
ATOM 24235 C CA . GLN A 1 12 ? -6.015 -3.538 -5.379 1.00 0.00 11 GLN A CA 25
ATOM 24236 C C . GLN A 1 12 ? -4.736 -3.215 -4.611 1.00 0.00 11 GLN A C 25
ATOM 24237 O O . GLN A 1 12 ? -3.637 -3.558 -5.047 1.00 0.00 11 GLN A O 25
ATOM 24251 N N . LEU A 1 13 ? -4.885 -2.554 -3.466 1.00 0.00 12 LEU A N 25
ATOM 24252 C CA . LEU A 1 13 ? -3.737 -2.190 -2.642 1.00 0.00 12 LEU A CA 25
ATOM 24253 C C . LEU A 1 13 ? -3.227 -3.392 -1.856 1.00 0.00 12 LEU A C 25
ATOM 24254 O O . LEU A 1 13 ? -2.034 -3.504 -1.582 1.00 0.00 12 LEU A O 25
ATOM 24270 N N . GLU A 1 14 ? -4.136 -4.289 -1.492 1.00 0.00 13 GLU A N 25
ATOM 24271 C CA . GLU A 1 14 ? -3.767 -5.480 -0.736 1.00 0.00 13 GLU A CA 25
ATOM 24272 C C . GLU A 1 14 ? -2.759 -6.327 -1.509 1.00 0.00 13 GLU A C 25
ATOM 24273 O O . GLU A 1 14 ? -1.991 -7.085 -0.918 1.00 0.00 13 GLU A O 25
ATOM 24285 N N . ALA A 1 15 ? -2.769 -6.194 -2.832 1.00 0.00 14 ALA A N 25
ATOM 24286 C CA . ALA A 1 15 ? -1.855 -6.947 -3.682 1.00 0.00 14 ALA A CA 25
ATOM 24287 C C . ALA A 1 15 ? -0.554 -6.183 -3.905 1.00 0.00 14 ALA A C 25
ATOM 24288 O O . ALA A 1 15 ? 0.522 -6.776 -3.971 1.00 0.00 14 ALA A O 25
ATOM 24295 N N . GLU A 1 16 ? -0.660 -4.862 -4.023 1.00 0.00 15 GLU A N 25
ATOM 24296 C CA . GLU A 1 16 ? 0.509 -4.017 -4.240 1.00 0.00 15 GLU A CA 25
ATOM 24297 C C . GLU A 1 16 ? 1.178 -3.661 -2.917 1.00 0.00 15 GLU A C 25
ATOM 24298 O O . GLU A 1 16 ? 2.378 -3.874 -2.739 1.00 0.00 15 GLU A O 25
ATOM 24310 N N . ASN A 1 17 ? 0.394 -3.116 -1.991 1.00 0.00 16 ASN A N 25
ATOM 24311 C CA . ASN A 1 17 ? 0.904 -2.726 -0.681 1.00 0.00 16 ASN A CA 25
ATOM 24312 C C . ASN A 1 17 ? 1.711 -3.856 -0.044 1.00 0.00 16 ASN A C 25
ATOM 24313 O O . ASN A 1 17 ? 2.673 -3.610 0.685 1.00 0.00 16 ASN A O 25
ATOM 24324 N N . TYR A 1 18 ? 1.314 -5.092 -0.324 1.00 0.00 17 TYR A N 25
ATOM 24325 C CA . TYR A 1 18 ? 2.000 -6.258 0.221 1.00 0.00 17 TYR A CA 25
ATOM 24326 C C . TYR A 1 18 ? 3.306 -6.524 -0.522 1.00 0.00 17 TYR A C 25
ATOM 24327 O O . TYR A 1 18 ? 4.299 -6.937 0.077 1.00 0.00 17 TYR A O 25
ATOM 24345 N N . GLN A 1 19 ? 3.298 -6.291 -1.831 1.00 0.00 18 GLN A N 25
ATOM 24346 C CA . GLN A 1 19 ? 4.480 -6.512 -2.654 1.00 0.00 18 GLN A CA 25
ATOM 24347 C C . GLN A 1 19 ? 5.653 -5.657 -2.180 1.00 0.00 18 GLN A C 25
ATOM 24348 O O . GLN A 1 19 ? 6.812 -6.040 -2.333 1.00 0.00 18 GLN A O 25
ATOM 24362 N N . LEU A 1 20 ? 5.344 -4.497 -1.610 1.00 0.00 19 LEU A N 25
ATOM 24363 C CA . LEU A 1 20 ? 6.375 -3.590 -1.120 1.00 0.00 19 LEU A CA 25
ATOM 24364 C C . LEU A 1 20 ? 6.680 -3.846 0.351 1.00 0.00 19 LEU A C 25
ATOM 24365 O O . LEU A 1 20 ? 7.830 -4.057 0.726 1.00 0.00 19 LEU A O 25
ATOM 24381 N N . GLU A 1 21 ? 5.644 -3.823 1.183 1.00 0.00 20 GLU A N 25
ATOM 24382 C CA . GLU A 1 21 ? 5.806 -4.048 2.617 1.00 0.00 20 GLU A CA 25
ATOM 24383 C C . GLU A 1 21 ? 6.671 -5.276 2.894 1.00 0.00 20 GLU A C 25
ATOM 24384 O O . GLU A 1 21 ? 7.339 -5.356 3.925 1.00 0.00 20 GLU A O 25
ATOM 24396 N N . GLN A 1 22 ? 6.654 -6.230 1.970 1.00 0.00 21 GLN A N 25
ATOM 24397 C CA . GLN A 1 22 ? 7.435 -7.453 2.120 1.00 0.00 21 GLN A CA 25
ATOM 24398 C C . GLN A 1 22 ? 8.814 -7.310 1.478 1.00 0.00 21 GLN A C 25
ATOM 24399 O O . GLN A 1 22 ? 9.759 -7.997 1.864 1.00 0.00 21 GLN A O 25
ATOM 24413 N N . GLU A 1 23 ? 8.923 -6.420 0.495 1.00 0.00 22 GLU A N 25
ATOM 24414 C CA . GLU A 1 23 ? 10.190 -6.200 -0.195 1.00 0.00 22 GLU A CA 25
ATOM 24415 C C . GLU A 1 23 ? 11.012 -5.119 0.502 1.00 0.00 22 GLU A C 25
ATOM 24416 O O . GLU A 1 23 ? 12.240 -5.190 0.544 1.00 0.00 22 GLU A O 25
ATOM 24428 N N . VAL A 1 24 ? 10.325 -4.121 1.044 1.00 0.00 23 VAL A N 25
ATOM 24429 C CA . VAL A 1 24 ? 10.985 -3.023 1.737 1.00 0.00 23 VAL A CA 25
ATOM 24430 C C . VAL A 1 24 ? 11.704 -3.515 2.989 1.00 0.00 23 VAL A C 25
ATOM 24431 O O . VAL A 1 24 ? 12.707 -2.938 3.409 1.00 0.00 23 VAL A O 25
ATOM 24444 N N . ALA A 1 25 ? 11.185 -4.586 3.580 1.00 0.00 24 ALA A N 25
ATOM 24445 C CA . ALA A 1 25 ? 11.776 -5.158 4.784 1.00 0.00 24 ALA A CA 25
ATOM 24446 C C . ALA A 1 25 ? 13.223 -5.577 4.542 1.00 0.00 24 ALA A C 25
ATOM 24447 O O . ALA A 1 25 ? 14.036 -5.594 5.466 1.00 0.00 24 ALA A O 25
ATOM 24454 N N . GLN A 1 26 ? 13.537 -5.917 3.296 1.00 0.00 25 GLN A N 25
ATOM 24455 C CA . GLN A 1 26 ? 14.886 -6.338 2.937 1.00 0.00 25 GLN A CA 25
ATOM 24456 C C . GLN A 1 26 ? 15.668 -5.190 2.308 1.00 0.00 25 GLN A C 25
ATOM 24457 O O . GLN A 1 26 ? 16.891 -5.119 2.434 1.00 0.00 25 GLN A O 25
ATOM 24471 N N . LEU A 1 27 ? 14.957 -4.293 1.631 1.00 0.00 26 LEU A N 25
ATOM 24472 C CA . LEU A 1 27 ? 15.590 -3.148 0.985 1.00 0.00 26 LEU A CA 25
ATOM 24473 C C . LEU A 1 27 ? 16.386 -2.323 1.991 1.00 0.00 26 LEU A C 25
ATOM 24474 O O . LEU A 1 27 ? 17.577 -2.077 1.802 1.00 0.00 26 LEU A O 25
ATOM 24490 N N . GLU A 1 28 ? 15.720 -1.899 3.060 1.00 0.00 27 GLU A N 25
ATOM 24491 C CA . GLU A 1 28 ? 16.366 -1.103 4.096 1.00 0.00 27 GLU A CA 25
ATOM 24492 C C . GLU A 1 28 ? 16.963 -1.998 5.179 1.00 0.00 27 GLU A C 25
ATOM 24493 O O . GLU A 1 28 ? 16.618 -1.883 6.355 1.00 0.00 27 GLU A O 25
ATOM 24505 N N . HIS A 1 29 ? 17.863 -2.889 4.773 1.00 0.00 28 HIS A N 25
ATOM 24506 C CA . HIS A 1 29 ? 18.509 -3.802 5.710 1.00 0.00 28 HIS A CA 25
ATOM 24507 C C . HIS A 1 29 ? 19.743 -3.158 6.334 1.00 0.00 28 HIS A C 25
ATOM 24508 O O . HIS A 1 29 ? 19.924 -3.193 7.550 1.00 0.00 28 HIS A O 25
ATOM 24522 N N . GLU A 1 30 ? 20.587 -2.570 5.493 1.00 0.00 29 GLU A N 25
ATOM 24523 C CA . GLU A 1 30 ? 21.803 -1.918 5.962 1.00 0.00 29 GLU A CA 25
ATOM 24524 C C . GLU A 1 30 ? 21.486 -0.574 6.609 1.00 0.00 29 GLU A C 25
ATOM 24525 O O . GLU A 1 30 ? 21.758 -0.362 7.791 1.00 0.00 29 GLU A O 25
ATOM 24537 N N . GLY A 1 31 ? 20.907 0.331 5.826 1.00 0.00 30 GLY A N 25
ATOM 24538 C CA . GLY A 1 31 ? 20.562 1.643 6.341 1.00 0.00 30 GLY A CA 25
ATOM 24539 C C . GLY A 1 31 ? 19.228 1.650 7.060 1.00 0.00 30 GLY A C 25
ATOM 24540 O O . GLY A 1 31 ? 19.140 2.058 8.218 1.00 0.00 30 GLY A O 25
ATOM 24553 N N . GLU B 2 2 ? -19.102 -3.074 4.463 1.00 0.00 1 GLU B N 25
ATOM 24554 C CA . GLU B 2 2 ? -19.926 -2.096 3.763 1.00 0.00 1 GLU B CA 25
ATOM 24555 C C . GLU B 2 2 ? -19.101 -0.897 3.314 1.00 0.00 1 GLU B C 25
ATOM 24556 O O . GLU B 2 2 ? -17.875 -0.894 3.428 1.00 0.00 1 GLU B O 25
ATOM 24568 N N . VAL B 2 3 ? -19.789 0.117 2.790 1.00 0.00 2 VAL B N 25
ATOM 24569 C CA . VAL B 2 3 ? -19.142 1.332 2.305 1.00 0.00 2 VAL B CA 25
ATOM 24570 C C . VAL B 2 3 ? -17.982 1.757 3.200 1.00 0.00 2 VAL B C 25
ATOM 24571 O O . VAL B 2 3 ? -16.831 1.475 2.898 1.00 0.00 2 VAL B O 25
ATOM 24584 N N . GLN B 2 4 ? -18.294 2.433 4.291 1.00 0.00 3 GLN B N 25
ATOM 24585 C CA . GLN B 2 4 ? -17.276 2.903 5.226 1.00 0.00 3 GLN B CA 25
ATOM 24586 C C . GLN B 2 4 ? -16.427 1.750 5.752 1.00 0.00 3 GLN B C 25
ATOM 24587 O O . GLN B 2 4 ? -15.205 1.859 5.848 1.00 0.00 3 GLN B O 25
ATOM 24601 N N . ALA B 2 5 ? -17.082 0.650 6.102 1.00 0.00 4 ALA B N 25
ATOM 24602 C CA . ALA B 2 5 ? -16.382 -0.517 6.633 1.00 0.00 4 ALA B CA 25
ATOM 24603 C C . ALA B 2 5 ? -15.257 -0.972 5.708 1.00 0.00 4 ALA B C 25
ATOM 24604 O O . ALA B 2 5 ? -14.271 -1.553 6.160 1.00 0.00 4 ALA B O 25
ATOM 24611 N N . LEU B 2 6 ? -15.402 -0.699 4.416 1.00 0.00 5 LEU B N 25
ATOM 24612 C CA . LEU B 2 6 ? -14.383 -1.078 3.442 1.00 0.00 5 LEU B CA 25
ATOM 24613 C C . LEU B 2 6 ? -13.683 0.162 2.911 1.00 0.00 5 LEU B C 25
ATOM 24614 O O . LEU B 2 6 ? -12.457 0.223 2.824 1.00 0.00 5 LEU B O 25
ATOM 24630 N N . LYS B 2 7 ? -14.494 1.147 2.570 1.00 0.00 6 LYS B N 25
ATOM 24631 C CA . LYS B 2 7 ? -14.023 2.419 2.052 1.00 0.00 6 LYS B CA 25
ATOM 24632 C C . LYS B 2 7 ? -12.887 2.979 2.907 1.00 0.00 6 LYS B C 25
ATOM 24633 O O . LYS B 2 7 ? -11.928 3.551 2.387 1.00 0.00 6 LYS B O 25
ATOM 24652 N N . LYS B 2 8 ? -13.009 2.816 4.220 1.00 0.00 7 LYS B N 25
ATOM 24653 C CA . LYS B 2 8 ? -12.001 3.313 5.149 1.00 0.00 7 LYS B CA 25
ATOM 24654 C C . LYS B 2 8 ? -10.814 2.358 5.245 1.00 0.00 7 LYS B C 25
ATOM 24655 O O . LYS B 2 8 ? -9.662 2.790 5.272 1.00 0.00 7 LYS B O 25
ATOM 24674 N N . ARG B 2 9 ? -11.099 1.061 5.304 1.00 0.00 8 ARG B N 25
ATOM 24675 C CA . ARG B 2 9 ? -10.048 0.053 5.409 1.00 0.00 8 ARG B CA 25
ATOM 24676 C C . ARG B 2 9 ? -9.009 0.212 4.295 1.00 0.00 8 ARG B C 25
ATOM 24677 O O . ARG B 2 9 ? -7.854 -0.182 4.453 1.00 0.00 8 ARG B O 25
ATOM 24698 N N . VAL B 2 10 ? -9.428 0.792 3.174 1.00 0.00 9 VAL B N 25
ATOM 24699 C CA . VAL B 2 10 ? -8.531 0.999 2.042 1.00 0.00 9 VAL B CA 25
ATOM 24700 C C . VAL B 2 10 ? -7.357 1.891 2.431 1.00 0.00 9 VAL B C 25
ATOM 24701 O O . VAL B 2 10 ? -6.212 1.621 2.065 1.00 0.00 9 VAL B O 25
ATOM 24714 N N . GLN B 2 11 ? -7.646 2.955 3.173 1.00 0.00 10 GLN B N 25
ATOM 24715 C CA . GLN B 2 11 ? -6.611 3.888 3.608 1.00 0.00 10 GLN B CA 25
ATOM 24716 C C . GLN B 2 11 ? -5.504 3.165 4.372 1.00 0.00 10 GLN B C 25
ATOM 24717 O O . GLN B 2 11 ? -4.380 3.654 4.458 1.00 0.00 10 GLN B O 25
ATOM 24731 N N . ALA B 2 12 ? -5.829 2.002 4.928 1.00 0.00 11 ALA B N 25
ATOM 24732 C CA . ALA B 2 12 ? -4.859 1.221 5.686 1.00 0.00 11 ALA B CA 25
ATOM 24733 C C . ALA B 2 12 ? -3.946 0.405 4.771 1.00 0.00 11 ALA B C 25
ATOM 24734 O O . ALA B 2 12 ? -3.082 -0.332 5.247 1.00 0.00 11 ALA B O 25
ATOM 24741 N N . LEU B 2 13 ? -4.134 0.534 3.459 1.00 0.00 12 LEU B N 25
ATOM 24742 C CA . LEU B 2 13 ? -3.317 -0.201 2.498 1.00 0.00 12 LEU B CA 25
ATOM 24743 C C . LEU B 2 13 ? -2.421 0.750 1.708 1.00 0.00 12 LEU B C 25
ATOM 24744 O O . LEU B 2 13 ? -1.213 0.540 1.604 1.00 0.00 12 LEU B O 25
ATOM 24760 N N . LYS B 2 14 ? -3.027 1.790 1.146 1.00 0.00 13 LYS B N 25
ATOM 24761 C CA . LYS B 2 14 ? -2.294 2.773 0.353 1.00 0.00 13 LYS B CA 25
ATOM 24762 C C . LYS B 2 14 ? -1.511 3.738 1.239 1.00 0.00 13 LYS B C 25
ATOM 24763 O O . LYS B 2 14 ? -0.502 4.298 0.812 1.00 0.00 13 LYS B O 25
ATOM 24782 N N . ALA B 2 15 ? -1.976 3.933 2.470 1.00 0.00 14 ALA B N 25
ATOM 24783 C CA . ALA B 2 15 ? -1.304 4.836 3.400 1.00 0.00 14 ALA B CA 25
ATOM 24784 C C . ALA B 2 15 ? 0.176 4.496 3.523 1.00 0.00 14 ALA B C 25
ATOM 24785 O O . ALA B 2 15 ? 1.037 5.365 3.381 1.00 0.00 14 ALA B O 25
ATOM 24792 N N . ARG B 2 16 ? 0.465 3.227 3.781 1.00 0.00 15 ARG B N 25
ATOM 24793 C CA . ARG B 2 16 ? 1.840 2.769 3.916 1.00 0.00 15 ARG B CA 25
ATOM 24794 C C . ARG B 2 16 ? 2.457 2.510 2.547 1.00 0.00 15 ARG B C 25
ATOM 24795 O O . ARG B 2 16 ? 3.570 2.954 2.262 1.00 0.00 15 ARG B O 25
ATOM 24816 N N . ASN B 2 17 ? 1.724 1.792 1.701 1.00 0.00 16 ASN B N 25
ATOM 24817 C CA . ASN B 2 17 ? 2.190 1.468 0.356 1.00 0.00 16 ASN B CA 25
ATOM 24818 C C . ASN B 2 17 ? 2.657 2.721 -0.381 1.00 0.00 16 ASN B C 25
ATOM 24819 O O . ASN B 2 17 ? 3.737 2.736 -0.971 1.00 0.00 16 ASN B O 25
ATOM 24830 N N . TYR B 2 18 ? 1.841 3.769 -0.344 1.00 0.00 17 TYR B N 25
ATOM 24831 C CA . TYR B 2 18 ? 2.179 5.021 -1.011 1.00 0.00 17 TYR B CA 25
ATOM 24832 C C . TYR B 2 18 ? 3.546 5.522 -0.554 1.00 0.00 17 TYR B C 25
ATOM 24833 O O . TYR B 2 18 ? 4.292 6.120 -1.331 1.00 0.00 17 TYR B O 25
ATOM 24851 N N . ALA B 2 19 ? 3.868 5.273 0.711 1.00 0.00 18 ALA B N 25
ATOM 24852 C CA . ALA B 2 19 ? 5.145 5.696 1.271 1.00 0.00 18 ALA B CA 25
ATOM 24853 C C . ALA B 2 19 ? 6.279 4.811 0.770 1.00 0.00 18 ALA B C 25
ATOM 24854 O O . ALA B 2 19 ? 7.302 5.308 0.300 1.00 0.00 18 ALA B O 25
ATOM 24861 N N . LEU B 2 20 ? 6.091 3.497 0.862 1.00 0.00 19 LEU B N 25
ATOM 24862 C CA . LEU B 2 20 ? 7.107 2.559 0.402 1.00 0.00 19 LEU B CA 25
ATOM 24863 C C . LEU B 2 20 ? 7.340 2.733 -1.092 1.00 0.00 19 LEU B C 25
ATOM 24864 O O . LEU B 2 20 ? 8.464 2.961 -1.530 1.00 0.00 19 LEU B O 25
ATOM 24880 N N . LYS B 2 21 ? 6.258 2.637 -1.865 1.00 0.00 20 LYS B N 25
ATOM 24881 C CA . LYS B 2 21 ? 6.321 2.788 -3.319 1.00 0.00 20 LYS B CA 25
ATOM 24882 C C . LYS B 2 21 ? 7.215 3.959 -3.721 1.00 0.00 20 LYS B C 25
ATOM 24883 O O . LYS B 2 21 ? 7.820 3.951 -4.793 1.00 0.00 20 LYS B O 25
ATOM 24902 N N . GLN B 2 22 ? 7.284 4.964 -2.859 1.00 0.00 21 GLN B N 25
ATOM 24903 C CA . GLN B 2 22 ? 8.094 6.144 -3.127 1.00 0.00 21 GLN B CA 25
ATOM 24904 C C . GLN B 2 22 ? 9.541 5.950 -2.675 1.00 0.00 21 GLN B C 25
ATOM 24905 O O . GLN B 2 22 ? 10.473 6.379 -3.353 1.00 0.00 21 GLN B O 25
ATOM 24919 N N . LYS B 2 23 ? 9.722 5.323 -1.517 1.00 0.00 22 LYS B N 25
ATOM 24920 C CA . LYS B 2 23 ? 11.058 5.099 -0.968 1.00 0.00 22 LYS B CA 25
ATOM 24921 C C . LYS B 2 23 ? 11.668 3.769 -1.416 1.00 0.00 22 LYS B C 25
ATOM 24922 O O . LYS B 2 23 ? 12.811 3.471 -1.070 1.00 0.00 22 LYS B O 25
ATOM 24941 N N . VAL B 2 24 ? 10.920 2.964 -2.171 1.00 0.00 23 VAL B N 25
ATOM 24942 C CA . VAL B 2 24 ? 11.431 1.670 -2.631 1.00 0.00 23 VAL B CA 25
ATOM 24943 C C . VAL B 2 24 ? 12.842 1.803 -3.196 1.00 0.00 23 VAL B C 25
ATOM 24944 O O . VAL B 2 24 ? 13.797 1.258 -2.643 1.00 0.00 23 VAL B O 25
ATOM 24957 N N . GLN B 2 25 ? 12.964 2.535 -4.299 1.00 0.00 24 GLN B N 25
ATOM 24958 C CA . GLN B 2 25 ? 14.257 2.742 -4.940 1.00 0.00 24 GLN B CA 25
ATOM 24959 C C . GLN B 2 25 ? 15.219 3.463 -4.002 1.00 0.00 24 GLN B C 25
ATOM 24960 O O . GLN B 2 25 ? 16.400 3.127 -3.930 1.00 0.00 24 GLN B O 25
ATOM 24974 N N . ALA B 2 26 ? 14.705 4.458 -3.284 1.00 0.00 25 ALA B N 25
ATOM 24975 C CA . ALA B 2 26 ? 15.518 5.230 -2.349 1.00 0.00 25 ALA B CA 25
ATOM 24976 C C . ALA B 2 26 ? 16.236 4.318 -1.359 1.00 0.00 25 ALA B C 25
ATOM 24977 O O . ALA B 2 26 ? 17.317 4.647 -0.870 1.00 0.00 25 ALA B O 25
ATOM 24984 N N . LEU B 2 27 ? 15.631 3.172 -1.071 1.00 0.00 26 LEU B N 25
ATOM 24985 C CA . LEU B 2 27 ? 16.214 2.212 -0.140 1.00 0.00 26 LEU B CA 25
ATOM 24986 C C . LEU B 2 27 ? 17.339 1.426 -0.805 1.00 0.00 26 LEU B C 25
ATOM 24987 O O . LEU B 2 27 ? 18.497 1.517 -0.397 1.00 0.00 26 LEU B O 25
ATOM 25003 N N . ARG B 2 28 ? 16.993 0.652 -1.830 1.00 0.00 27 ARG B N 25
ATOM 25004 C CA . ARG B 2 28 ? 17.977 -0.150 -2.550 1.00 0.00 27 ARG B CA 25
ATOM 25005 C C . ARG B 2 28 ? 19.113 0.719 -3.084 1.00 0.00 27 ARG B C 25
ATOM 25006 O O . ARG B 2 28 ? 20.234 0.245 -3.272 1.00 0.00 27 ARG B O 25
ATOM 25027 N N . HIS B 2 29 ? 18.820 1.993 -3.329 1.00 0.00 28 HIS B N 25
ATOM 25028 C CA . HIS B 2 29 ? 19.820 2.921 -3.840 1.00 0.00 28 HIS B CA 25
ATOM 25029 C C . HIS B 2 29 ? 20.933 3.140 -2.818 1.00 0.00 28 HIS B C 25
ATOM 25030 O O . HIS B 2 29 ? 22.095 2.830 -3.076 1.00 0.00 28 HIS B O 25
ATOM 25044 N N . LYS B 2 30 ? 20.566 3.673 -1.657 1.00 0.00 29 LYS B N 25
ATOM 25045 C CA . LYS B 2 30 ? 21.533 3.932 -0.596 1.00 0.00 29 LYS B CA 25
ATOM 25046 C C . LYS B 2 30 ? 22.107 2.628 -0.053 1.00 0.00 29 LYS B C 25
ATOM 25047 O O . LYS B 2 30 ? 21.469 1.940 0.744 1.00 0.00 29 LYS B O 25
ATOM 25066 N N . GLY B 2 31 ? 23.317 2.292 -0.492 1.00 0.00 30 GLY B N 25
ATOM 25067 C CA . GLY B 2 31 ? 23.956 1.070 -0.039 1.00 0.00 30 GLY B CA 25
ATOM 25068 C C . GLY B 2 31 ? 24.759 0.395 -1.134 1.00 0.00 30 GLY B C 25
ATOM 25069 O O . GLY B 2 31 ? 24.593 0.701 -2.314 1.00 0.00 30 GLY B O 25
ATOM 25082 N N . GLU A 1 2 ? -21.268 3.610 -3.968 1.00 0.00 1 GLU A N 26
ATOM 25083 C CA . GLU A 1 2 ? -20.753 2.371 -4.538 1.00 0.00 1 GLU A CA 26
ATOM 25084 C C . GLU A 1 2 ? -20.126 1.494 -3.458 1.00 0.00 1 GLU A C 26
ATOM 25085 O O . GLU A 1 2 ? -19.026 1.771 -2.982 1.00 0.00 1 GLU A O 26
ATOM 25097 N N . VAL A 1 3 ? -20.836 0.437 -3.077 1.00 0.00 2 VAL A N 26
ATOM 25098 C CA . VAL A 1 3 ? -20.351 -0.481 -2.053 1.00 0.00 2 VAL A CA 26
ATOM 25099 C C . VAL A 1 3 ? -19.293 -1.424 -2.616 1.00 0.00 2 VAL A C 26
ATOM 25100 O O . VAL A 1 3 ? -18.139 -1.406 -2.189 1.00 0.00 2 VAL A O 26
ATOM 25113 N N . ALA A 1 4 ? -19.695 -2.249 -3.578 1.00 0.00 3 ALA A N 26
ATOM 25114 C CA . ALA A 1 4 ? -18.783 -3.202 -4.201 1.00 0.00 3 ALA A CA 26
ATOM 25115 C C . ALA A 1 4 ? -17.562 -2.496 -4.781 1.00 0.00 3 ALA A C 26
ATOM 25116 O O . ALA A 1 4 ? -16.476 -3.072 -4.855 1.00 0.00 3 ALA A O 26
ATOM 25123 N N . GLN A 1 5 ? -17.747 -1.246 -5.192 1.00 0.00 4 GLN A N 26
ATOM 25124 C CA . GLN A 1 5 ? -16.661 -0.460 -5.766 1.00 0.00 4 GLN A CA 26
ATOM 25125 C C . GLN A 1 5 ? -15.531 -0.272 -4.757 1.00 0.00 4 GLN A C 26
ATOM 25126 O O . GLN A 1 5 ? -14.357 -0.246 -5.124 1.00 0.00 4 GLN A O 26
ATOM 25140 N N . LEU A 1 6 ? -15.896 -0.141 -3.486 1.00 0.00 5 LEU A N 26
ATOM 25141 C CA . LEU A 1 6 ? -14.914 0.044 -2.425 1.00 0.00 5 LEU A CA 26
ATOM 25142 C C . LEU A 1 6 ? -14.239 -1.278 -2.074 1.00 0.00 5 LEU A C 26
ATOM 25143 O O . LEU A 1 6 ? -13.080 -1.305 -1.661 1.00 0.00 5 LEU A O 26
ATOM 25159 N N . GLU A 1 7 ? -14.972 -2.374 -2.245 1.00 0.00 6 GLU A N 26
ATOM 25160 C CA . GLU A 1 7 ? -14.446 -3.703 -1.951 1.00 0.00 6 GLU A CA 26
ATOM 25161 C C . GLU A 1 7 ? -13.177 -3.974 -2.749 1.00 0.00 6 GLU A C 26
ATOM 25162 O O . GLU A 1 7 ? -12.160 -4.394 -2.196 1.00 0.00 6 GLU A O 26
ATOM 25174 N N . LYS A 1 8 ? -13.246 -3.733 -4.052 1.00 0.00 7 LYS A N 26
ATOM 25175 C CA . LYS A 1 8 ? -12.106 -3.952 -4.930 1.00 0.00 7 LYS A CA 26
ATOM 25176 C C . LYS A 1 8 ? -11.005 -2.933 -4.659 1.00 0.00 7 LYS A C 26
ATOM 25177 O O . LYS A 1 8 ? -9.831 -3.190 -4.927 1.00 0.00 7 LYS A O 26
ATOM 25196 N N . GLU A 1 9 ? -11.386 -1.780 -4.119 1.00 0.00 8 GLU A N 26
ATOM 25197 C CA . GLU A 1 9 ? -10.423 -0.733 -3.804 1.00 0.00 8 GLU A CA 26
ATOM 25198 C C . GLU A 1 9 ? -9.351 -1.258 -2.854 1.00 0.00 8 GLU A C 26
ATOM 25199 O O . GLU A 1 9 ? -8.213 -0.789 -2.865 1.00 0.00 8 GLU A O 26
ATOM 25211 N N . VAL A 1 10 ? -9.724 -2.242 -2.041 1.00 0.00 9 VAL A N 26
ATOM 25212 C CA . VAL A 1 10 ? -8.798 -2.844 -1.089 1.00 0.00 9 VAL A CA 26
ATOM 25213 C C . VAL A 1 10 ? -7.858 -3.815 -1.796 1.00 0.00 9 VAL A C 26
ATOM 25214 O O . VAL A 1 10 ? -6.637 -3.684 -1.716 1.00 0.00 9 VAL A O 26
ATOM 25227 N N . ALA A 1 11 ? -8.437 -4.787 -2.495 1.00 0.00 10 ALA A N 26
ATOM 25228 C CA . ALA A 1 11 ? -7.650 -5.775 -3.224 1.00 0.00 10 ALA A CA 26
ATOM 25229 C C . ALA A 1 11 ? -6.680 -5.093 -4.182 1.00 0.00 10 ALA A C 26
ATOM 25230 O O . ALA A 1 11 ? -5.616 -5.628 -4.494 1.00 0.00 10 ALA A O 26
ATOM 25237 N N . GLN A 1 12 ? -7.055 -3.901 -4.639 1.00 0.00 11 GLN A N 26
ATOM 25238 C CA . GLN A 1 12 ? -6.221 -3.135 -5.556 1.00 0.00 11 GLN A CA 26
ATOM 25239 C C . GLN A 1 12 ? -4.863 -2.834 -4.926 1.00 0.00 11 GLN A C 26
ATOM 25240 O O . GLN A 1 12 ? -3.820 -3.157 -5.493 1.00 0.00 11 GLN A O 26
ATOM 25254 N N . LEU A 1 13 ? -4.885 -2.215 -3.748 1.00 0.00 12 LEU A N 26
ATOM 25255 C CA . LEU A 1 13 ? -3.654 -1.876 -3.043 1.00 0.00 12 LEU A CA 26
ATOM 25256 C C . LEU A 1 13 ? -3.038 -3.114 -2.401 1.00 0.00 12 LEU A C 26
ATOM 25257 O O . LEU A 1 13 ? -1.820 -3.273 -2.385 1.00 0.00 12 LEU A O 26
ATOM 25273 N N . GLU A 1 14 ? -3.888 -3.989 -1.872 1.00 0.00 13 GLU A N 26
ATOM 25274 C CA . GLU A 1 14 ? -3.420 -5.212 -1.227 1.00 0.00 13 GLU A CA 26
ATOM 25275 C C . GLU A 1 14 ? -2.460 -5.981 -2.133 1.00 0.00 13 GLU A C 26
ATOM 25276 O O . GLU A 1 14 ? -1.608 -6.730 -1.656 1.00 0.00 13 GLU A O 26
ATOM 25288 N N . ALA A 1 15 ? -2.602 -5.787 -3.442 1.00 0.00 14 ALA A N 26
ATOM 25289 C CA . ALA A 1 15 ? -1.745 -6.460 -4.411 1.00 0.00 14 ALA A CA 26
ATOM 25290 C C . ALA A 1 15 ? -0.440 -5.695 -4.612 1.00 0.00 14 ALA A C 26
ATOM 25291 O O . ALA A 1 15 ? 0.618 -6.294 -4.802 1.00 0.00 14 ALA A O 26
ATOM 25298 N N . GLU A 1 16 ? -0.525 -4.370 -4.569 1.00 0.00 15 GLU A N 26
ATOM 25299 C CA . GLU A 1 16 ? 0.649 -3.521 -4.747 1.00 0.00 15 GLU A CA 26
ATOM 25300 C C . GLU A 1 16 ? 1.372 -3.311 -3.420 1.00 0.00 15 GLU A C 26
ATOM 25301 O O . GLU A 1 16 ? 2.564 -3.593 -3.299 1.00 0.00 15 GLU A O 26
ATOM 25313 N N . ASN A 1 17 ? 0.641 -2.816 -2.424 1.00 0.00 16 ASN A N 26
ATOM 25314 C CA . ASN A 1 17 ? 1.205 -2.567 -1.102 1.00 0.00 16 ASN A CA 26
ATOM 25315 C C . ASN A 1 17 ? 1.969 -3.789 -0.592 1.00 0.00 16 ASN A C 26
ATOM 25316 O O . ASN A 1 17 ? 3.005 -3.658 0.058 1.00 0.00 16 ASN A O 26
ATOM 25327 N N . TYR A 1 18 ? 1.448 -4.975 -0.894 1.00 0.00 17 TYR A N 26
ATOM 25328 C CA . TYR A 1 18 ? 2.081 -6.218 -0.467 1.00 0.00 17 TYR A CA 26
ATOM 25329 C C . TYR A 1 18 ? 3.387 -6.452 -1.223 1.00 0.00 17 TYR A C 26
ATOM 25330 O O . TYR A 1 18 ? 4.398 -6.832 -0.631 1.00 0.00 17 TYR A O 26
ATOM 25348 N N . GLN A 1 19 ? 3.356 -6.227 -2.532 1.00 0.00 18 GLN A N 26
ATOM 25349 C CA . GLN A 1 19 ? 4.534 -6.417 -3.369 1.00 0.00 18 GLN A CA 26
ATOM 25350 C C . GLN A 1 19 ? 5.704 -5.565 -2.884 1.00 0.00 18 GLN A C 26
ATOM 25351 O O . GLN A 1 19 ? 6.866 -5.897 -3.121 1.00 0.00 18 GLN A O 26
ATOM 25365 N N . LEU A 1 20 ? 5.393 -4.464 -2.205 1.00 0.00 19 LEU A N 26
ATOM 25366 C CA . LEU A 1 20 ? 6.423 -3.570 -1.692 1.00 0.00 19 LEU A CA 26
ATOM 25367 C C . LEU A 1 20 ? 6.687 -3.831 -0.213 1.00 0.00 19 LEU A C 26
ATOM 25368 O O . LEU A 1 20 ? 7.834 -3.952 0.207 1.00 0.00 19 LEU A O 26
ATOM 25384 N N . GLU A 1 21 ? 5.618 -3.917 0.572 1.00 0.00 20 GLU A N 26
ATOM 25385 C CA . GLU A 1 21 ? 5.741 -4.163 2.006 1.00 0.00 20 GLU A CA 26
ATOM 25386 C C . GLU A 1 21 ? 6.631 -5.372 2.283 1.00 0.00 20 GLU A C 26
ATOM 25387 O O . GLU A 1 21 ? 7.253 -5.467 3.342 1.00 0.00 20 GLU A O 26
ATOM 25399 N N . GLN A 1 22 ? 6.688 -6.292 1.326 1.00 0.00 21 GLN A N 26
ATOM 25400 C CA . GLN A 1 22 ? 7.503 -7.492 1.468 1.00 0.00 21 GLN A CA 26
ATOM 25401 C C . GLN A 1 22 ? 8.924 -7.249 0.967 1.00 0.00 21 GLN A C 26
ATOM 25402 O O . GLN A 1 22 ? 9.873 -7.876 1.438 1.00 0.00 21 GLN A O 26
ATOM 25416 N N . GLU A 1 23 ? 9.064 -6.337 0.010 1.00 0.00 22 GLU A N 26
ATOM 25417 C CA . GLU A 1 23 ? 10.372 -6.014 -0.551 1.00 0.00 22 GLU A CA 26
ATOM 25418 C C . GLU A 1 23 ? 11.075 -4.954 0.290 1.00 0.00 22 GLU A C 26
ATOM 25419 O O . GLU A 1 23 ? 12.287 -5.015 0.500 1.00 0.00 22 GLU A O 26
ATOM 25431 N N . VAL A 1 24 ? 10.305 -3.987 0.774 1.00 0.00 23 VAL A N 26
ATOM 25432 C CA . VAL A 1 24 ? 10.847 -2.914 1.595 1.00 0.00 23 VAL A CA 26
ATOM 25433 C C . VAL A 1 24 ? 11.444 -3.469 2.882 1.00 0.00 23 VAL A C 26
ATOM 25434 O O . VAL A 1 24 ? 12.494 -3.017 3.338 1.00 0.00 23 VAL A O 26
ATOM 25447 N N . ALA A 1 25 ? 10.769 -4.459 3.459 1.00 0.00 24 ALA A N 26
ATOM 25448 C CA . ALA A 1 25 ? 11.234 -5.084 4.690 1.00 0.00 24 ALA A CA 26
ATOM 25449 C C . ALA A 1 25 ? 12.622 -5.684 4.499 1.00 0.00 24 ALA A C 26
ATOM 25450 O O . ALA A 1 25 ? 13.425 -5.730 5.432 1.00 0.00 24 ALA A O 26
ATOM 25457 N N . GLN A 1 26 ? 12.899 -6.138 3.281 1.00 0.00 25 GLN A N 26
ATOM 25458 C CA . GLN A 1 26 ? 14.191 -6.731 2.961 1.00 0.00 25 GLN A CA 26
ATOM 25459 C C . GLN A 1 26 ? 15.221 -5.648 2.659 1.00 0.00 25 GLN A C 26
ATOM 25460 O O . GLN A 1 26 ? 16.381 -5.753 3.055 1.00 0.00 25 GLN A O 26
ATOM 25474 N N . LEU A 1 27 ? 14.787 -4.602 1.959 1.00 0.00 26 LEU A N 26
ATOM 25475 C CA . LEU A 1 27 ? 15.672 -3.497 1.608 1.00 0.00 26 LEU A CA 26
ATOM 25476 C C . LEU A 1 27 ? 16.305 -2.892 2.857 1.00 0.00 26 LEU A C 26
ATOM 25477 O O . LEU A 1 27 ? 17.490 -3.094 3.125 1.00 0.00 26 LEU A O 26
ATOM 25493 N N . GLU A 1 28 ? 15.507 -2.152 3.621 1.00 0.00 27 GLU A N 26
ATOM 25494 C CA . GLU A 1 28 ? 15.988 -1.520 4.844 1.00 0.00 27 GLU A CA 26
ATOM 25495 C C . GLU A 1 28 ? 15.800 -2.444 6.044 1.00 0.00 27 GLU A C 26
ATOM 25496 O O . GLU A 1 28 ? 15.240 -2.046 7.066 1.00 0.00 27 GLU A O 26
ATOM 25508 N N . HIS A 1 29 ? 16.271 -3.680 5.913 1.00 0.00 28 HIS A N 26
ATOM 25509 C CA . HIS A 1 29 ? 16.153 -4.661 6.985 1.00 0.00 28 HIS A CA 26
ATOM 25510 C C . HIS A 1 29 ? 17.013 -4.264 8.181 1.00 0.00 28 HIS A C 26
ATOM 25511 O O . HIS A 1 29 ? 16.644 -4.504 9.331 1.00 0.00 28 HIS A O 26
ATOM 25525 N N . GLU A 1 30 ? 18.161 -3.656 7.902 1.00 0.00 29 GLU A N 26
ATOM 25526 C CA . GLU A 1 30 ? 19.074 -3.226 8.954 1.00 0.00 29 GLU A CA 26
ATOM 25527 C C . GLU A 1 30 ? 18.402 -2.217 9.880 1.00 0.00 29 GLU A C 26
ATOM 25528 O O . GLU A 1 30 ? 18.709 -2.150 11.070 1.00 0.00 29 GLU A O 26
ATOM 25540 N N . GLY A 1 31 ? 17.482 -1.434 9.326 1.00 0.00 30 GLY A N 26
ATOM 25541 C CA . GLY A 1 31 ? 16.780 -0.440 10.116 1.00 0.00 30 GLY A CA 26
ATOM 25542 C C . GLY A 1 31 ? 17.218 0.975 9.790 1.00 0.00 30 GLY A C 26
ATOM 25543 O O . GLY A 1 31 ? 17.195 1.853 10.653 1.00 0.00 30 GLY A O 26
ATOM 25556 N N . GLU B 2 2 ? -18.774 -2.797 5.133 1.00 0.00 1 GLU B N 26
ATOM 25557 C CA . GLU B 2 2 ? -19.646 -1.861 4.434 1.00 0.00 1 GLU B CA 26
ATOM 25558 C C . GLU B 2 2 ? -18.854 -0.695 3.853 1.00 0.00 1 GLU B C 26
ATOM 25559 O O . GLU B 2 2 ? -17.626 -0.736 3.791 1.00 0.00 1 GLU B O 26
ATOM 25571 N N . VAL B 2 3 ? -19.573 0.340 3.423 1.00 0.00 2 VAL B N 26
ATOM 25572 C CA . VAL B 2 3 ? -18.950 1.527 2.838 1.00 0.00 2 VAL B CA 26
ATOM 25573 C C . VAL B 2 3 ? -17.714 1.955 3.625 1.00 0.00 2 VAL B C 26
ATOM 25574 O O . VAL B 2 3 ? -16.604 1.548 3.306 1.00 0.00 2 VAL B O 26
ATOM 25587 N N . GLN B 2 4 ? -17.914 2.769 4.650 1.00 0.00 3 GLN B N 26
ATOM 25588 C CA . GLN B 2 4 ? -16.815 3.249 5.481 1.00 0.00 3 GLN B CA 26
ATOM 25589 C C . GLN B 2 4 ? -16.026 2.088 6.078 1.00 0.00 3 GLN B C 26
ATOM 25590 O O . GLN B 2 4 ? -14.803 2.148 6.187 1.00 0.00 3 GLN B O 26
ATOM 25604 N N . ALA B 2 5 ? -16.736 1.034 6.469 1.00 0.00 4 ALA B N 26
ATOM 25605 C CA . ALA B 2 5 ? -16.102 -0.140 7.065 1.00 0.00 4 ALA B CA 26
ATOM 25606 C C . ALA B 2 5 ? -14.991 -0.692 6.174 1.00 0.00 4 ALA B C 26
ATOM 25607 O O . ALA B 2 5 ? -14.013 -1.255 6.665 1.00 0.00 4 ALA B O 26
ATOM 25614 N N . LEU B 2 6 ? -15.141 -0.517 4.866 1.00 0.00 5 LEU B N 26
ATOM 25615 C CA . LEU B 2 6 ? -14.141 -0.988 3.911 1.00 0.00 5 LEU B CA 26
ATOM 25616 C C . LEU B 2 6 ? -13.433 0.196 3.276 1.00 0.00 5 LEU B C 26
ATOM 25617 O O . LEU B 2 6 ? -12.213 0.206 3.110 1.00 0.00 5 LEU B O 26
ATOM 25633 N N . LYS B 2 7 ? -14.229 1.191 2.932 1.00 0.00 6 LYS B N 26
ATOM 25634 C CA . LYS B 2 7 ? -13.750 2.415 2.317 1.00 0.00 6 LYS B CA 26
ATOM 25635 C C . LYS B 2 7 ? -12.605 3.030 3.121 1.00 0.00 6 LYS B C 26
ATOM 25636 O O . LYS B 2 7 ? -11.653 3.564 2.554 1.00 0.00 6 LYS B O 26
ATOM 25655 N N . LYS B 2 8 ? -12.708 2.956 4.446 1.00 0.00 7 LYS B N 26
ATOM 25656 C CA . LYS B 2 8 ? -11.684 3.514 5.321 1.00 0.00 7 LYS B CA 26
ATOM 25657 C C . LYS B 2 8 ? -10.501 2.559 5.473 1.00 0.00 7 LYS B C 26
ATOM 25658 O O . LYS B 2 8 ? -9.381 2.988 5.747 1.00 0.00 7 LYS B O 26
ATOM 25677 N N . ARG B 2 9 ? -10.754 1.266 5.298 1.00 0.00 8 ARG B N 26
ATOM 25678 C CA . ARG B 2 9 ? -9.700 0.266 5.421 1.00 0.00 8 ARG B CA 26
ATOM 25679 C C . ARG B 2 9 ? -8.691 0.389 4.280 1.00 0.00 8 ARG B C 26
ATOM 25680 O O . ARG B 2 9 ? -7.534 -0.011 4.416 1.00 0.00 8 ARG B O 26
ATOM 25701 N N . VAL B 2 10 ? -9.135 0.948 3.157 1.00 0.00 9 VAL B N 26
ATOM 25702 C CA . VAL B 2 10 ? -8.269 1.126 1.997 1.00 0.00 9 VAL B CA 26
ATOM 25703 C C . VAL B 2 10 ? -7.071 2.005 2.340 1.00 0.00 9 VAL B C 26
ATOM 25704 O O . VAL B 2 10 ? -5.941 1.706 1.955 1.00 0.00 9 VAL B O 26
ATOM 25717 N N . GLN B 2 11 ? -7.327 3.090 3.064 1.00 0.00 10 GLN B N 26
ATOM 25718 C CA . GLN B 2 11 ? -6.267 4.013 3.456 1.00 0.00 10 GLN B CA 26
ATOM 25719 C C . GLN B 2 11 ? -5.126 3.275 4.153 1.00 0.00 10 GLN B C 26
ATOM 25720 O O . GLN B 2 11 ? -3.988 3.734 4.153 1.00 0.00 10 GLN B O 26
ATOM 25734 N N . ALA B 2 12 ? -5.441 2.128 4.747 1.00 0.00 11 ALA B N 26
ATOM 25735 C CA . ALA B 2 12 ? -4.440 1.331 5.447 1.00 0.00 11 ALA B CA 26
ATOM 25736 C C . ALA B 2 12 ? -3.548 0.558 4.475 1.00 0.00 11 ALA B C 26
ATOM 25737 O O . ALA B 2 12 ? -2.628 -0.142 4.896 1.00 0.00 11 ALA B O 26
ATOM 25744 N N . LEU B 2 13 ? -3.821 0.681 3.176 1.00 0.00 12 LEU B N 26
ATOM 25745 C CA . LEU B 2 13 ? -3.033 -0.018 2.166 1.00 0.00 12 LEU B CA 26
ATOM 25746 C C . LEU B 2 13 ? -2.240 0.968 1.309 1.00 0.00 12 LEU B C 26
ATOM 25747 O O . LEU B 2 13 ? -1.100 0.699 0.935 1.00 0.00 12 LEU B O 26
ATOM 25763 N N . LYS B 2 14 ? -2.856 2.102 0.991 1.00 0.00 13 LYS B N 26
ATOM 25764 C CA . LYS B 2 14 ? -2.207 3.118 0.165 1.00 0.00 13 LYS B CA 26
ATOM 25765 C C . LYS B 2 14 ? -1.431 4.124 1.012 1.00 0.00 13 LYS B C 26
ATOM 25766 O O . LYS B 2 14 ? -0.480 4.743 0.532 1.00 0.00 13 LYS B O 26
ATOM 25785 N N . ALA B 2 15 ? -1.833 4.289 2.270 1.00 0.00 14 ALA B N 26
ATOM 25786 C CA . ALA B 2 15 ? -1.159 5.226 3.164 1.00 0.00 14 ALA B CA 26
ATOM 25787 C C . ALA B 2 15 ? 0.319 4.879 3.301 1.00 0.00 14 ALA B C 26
ATOM 25788 O O . ALA B 2 15 ? 1.189 5.710 3.042 1.00 0.00 14 ALA B O 26
ATOM 25795 N N . ARG B 2 16 ? 0.593 3.644 3.706 1.00 0.00 15 ARG B N 26
ATOM 25796 C CA . ARG B 2 16 ? 1.965 3.182 3.875 1.00 0.00 15 ARG B CA 26
ATOM 25797 C C . ARG B 2 16 ? 2.599 2.876 2.522 1.00 0.00 15 ARG B C 26
ATOM 25798 O O . ARG B 2 16 ? 3.706 3.329 2.229 1.00 0.00 15 ARG B O 26
ATOM 25819 N N . ASN B 2 17 ? 1.886 2.108 1.700 1.00 0.00 16 ASN B N 26
ATOM 25820 C CA . ASN B 2 17 ? 2.374 1.738 0.374 1.00 0.00 16 ASN B CA 26
ATOM 25821 C C . ASN B 2 17 ? 2.831 2.965 -0.407 1.00 0.00 16 ASN B C 26
ATOM 25822 O O . ASN B 2 17 ? 3.872 2.942 -1.065 1.00 0.00 16 ASN B O 26
ATOM 25833 N N . TYR B 2 18 ? 2.049 4.038 -0.332 1.00 0.00 17 TYR B N 26
ATOM 25834 C CA . TYR B 2 18 ? 2.378 5.272 -1.034 1.00 0.00 17 TYR B CA 26
ATOM 25835 C C . TYR B 2 18 ? 3.783 5.744 -0.667 1.00 0.00 17 TYR B C 26
ATOM 25836 O O . TYR B 2 18 ? 4.523 6.242 -1.516 1.00 0.00 17 TYR B O 26
ATOM 25854 N N . ALA B 2 19 ? 4.142 5.580 0.600 1.00 0.00 18 ALA B N 26
ATOM 25855 C CA . ALA B 2 19 ? 5.455 5.984 1.080 1.00 0.00 18 ALA B CA 26
ATOM 25856 C C . ALA B 2 19 ? 6.532 5.026 0.591 1.00 0.00 18 ALA B C 26
ATOM 25857 O O . ALA B 2 19 ? 7.590 5.452 0.128 1.00 0.00 18 ALA B O 26
ATOM 25864 N N . LEU B 2 20 ? 6.257 3.729 0.688 1.00 0.00 19 LEU B N 26
ATOM 25865 C CA . LEU B 2 20 ? 7.213 2.722 0.244 1.00 0.00 19 LEU B CA 26
ATOM 25866 C C . LEU B 2 20 ? 7.472 2.871 -1.249 1.00 0.00 19 LEU B C 26
ATOM 25867 O O . LEU B 2 20 ? 8.609 3.063 -1.674 1.00 0.00 19 LEU B O 26
ATOM 25883 N N . LYS B 2 21 ? 6.401 2.789 -2.037 1.00 0.00 20 LYS B N 26
ATOM 25884 C CA . LYS B 2 21 ? 6.488 2.916 -3.492 1.00 0.00 20 LYS B CA 26
ATOM 25885 C C . LYS B 2 21 ? 7.433 4.042 -3.905 1.00 0.00 20 LYS B C 26
ATOM 25886 O O . LYS B 2 21 ? 8.065 3.979 -4.959 1.00 0.00 20 LYS B O 26
ATOM 25905 N N . GLN B 2 22 ? 7.514 5.072 -3.074 1.00 0.00 21 GLN B N 26
ATOM 25906 C CA . GLN B 2 22 ? 8.370 6.216 -3.359 1.00 0.00 21 GLN B CA 26
ATOM 25907 C C . GLN B 2 22 ? 9.790 6.005 -2.835 1.00 0.00 21 GLN B C 26
ATOM 25908 O O . GLN B 2 22 ? 10.763 6.382 -3.489 1.00 0.00 21 GLN B O 26
ATOM 25922 N N . LYS B 2 23 ? 9.904 5.424 -1.645 1.00 0.00 22 LYS B N 26
ATOM 25923 C CA . LYS B 2 23 ? 11.208 5.191 -1.029 1.00 0.00 22 LYS B CA 26
ATOM 25924 C C . LYS B 2 23 ? 11.799 3.827 -1.395 1.00 0.00 22 LYS B C 26
ATOM 25925 O O . LYS B 2 23 ? 12.896 3.491 -0.950 1.00 0.00 22 LYS B O 26
ATOM 25944 N N . VAL B 2 24 ? 11.083 3.035 -2.195 1.00 0.00 23 VAL B N 26
ATOM 25945 C CA . VAL B 2 24 ? 11.579 1.713 -2.582 1.00 0.00 23 VAL B CA 26
ATOM 25946 C C . VAL B 2 24 ? 13.021 1.793 -3.077 1.00 0.00 23 VAL B C 26
ATOM 25947 O O . VAL B 2 24 ? 13.930 1.228 -2.468 1.00 0.00 23 VAL B O 26
ATOM 25960 N N . GLN B 2 25 ? 13.220 2.499 -4.184 1.00 0.00 24 GLN B N 26
ATOM 25961 C CA . GLN B 2 25 ? 14.549 2.656 -4.762 1.00 0.00 24 GLN B CA 26
ATOM 25962 C C . GLN B 2 25 ? 15.465 3.418 -3.811 1.00 0.00 24 GLN B C 26
ATOM 25963 O O . GLN B 2 25 ? 16.663 3.145 -3.735 1.00 0.00 24 GLN B O 26
ATOM 25977 N N . ALA B 2 26 ? 14.891 4.372 -3.085 1.00 0.00 25 ALA B N 26
ATOM 25978 C CA . ALA B 2 26 ? 15.655 5.171 -2.135 1.00 0.00 25 ALA B CA 26
ATOM 25979 C C . ALA B 2 26 ? 16.310 4.284 -1.081 1.00 0.00 25 ALA B C 26
ATOM 25980 O O . ALA B 2 26 ? 17.384 4.598 -0.569 1.00 0.00 25 ALA B O 26
ATOM 25987 N N . LEU B 2 27 ? 15.654 3.172 -0.765 1.00 0.00 26 LEU B N 26
ATOM 25988 C CA . LEU B 2 27 ? 16.172 2.234 0.225 1.00 0.00 26 LEU B CA 26
ATOM 25989 C C . LEU B 2 27 ? 17.372 1.473 -0.328 1.00 0.00 26 LEU B C 26
ATOM 25990 O O . LEU B 2 27 ? 18.482 1.583 0.191 1.00 0.00 26 LEU B O 26
ATOM 26006 N N . ARG B 2 28 ? 17.141 0.704 -1.388 1.00 0.00 27 ARG B N 26
ATOM 26007 C CA . ARG B 2 28 ? 18.206 -0.073 -2.015 1.00 0.00 27 ARG B CA 26
ATOM 26008 C C . ARG B 2 28 ? 19.353 0.828 -2.460 1.00 0.00 27 ARG B C 26
ATOM 26009 O O . ARG B 2 28 ? 20.501 0.393 -2.540 1.00 0.00 27 ARG B O 26
ATOM 26030 N N . HIS B 2 29 ? 19.036 2.088 -2.748 1.00 0.00 28 HIS B N 26
ATOM 26031 C CA . HIS B 2 29 ? 20.045 3.048 -3.183 1.00 0.00 28 HIS B CA 26
ATOM 26032 C C . HIS B 2 29 ? 21.132 3.213 -2.125 1.00 0.00 28 HIS B C 26
ATOM 26033 O O . HIS B 2 29 ? 22.286 2.846 -2.344 1.00 0.00 28 HIS B O 26
ATOM 26047 N N . LYS B 2 30 ? 20.753 3.767 -0.977 1.00 0.00 29 LYS B N 26
ATOM 26048 C CA . LYS B 2 30 ? 21.695 3.980 0.115 1.00 0.00 29 LYS B CA 26
ATOM 26049 C C . LYS B 2 30 ? 22.111 2.654 0.742 1.00 0.00 29 LYS B C 26
ATOM 26050 O O . LYS B 2 30 ? 21.574 1.599 0.404 1.00 0.00 29 LYS B O 26
ATOM 26069 N N . GLY B 2 31 ? 23.073 2.716 1.658 1.00 0.00 30 GLY B N 26
ATOM 26070 C CA . GLY B 2 31 ? 23.546 1.514 2.318 1.00 0.00 30 GLY B CA 26
ATOM 26071 C C . GLY B 2 31 ? 23.089 1.426 3.761 1.00 0.00 30 GLY B C 26
ATOM 26072 O O . GLY B 2 31 ? 21.891 1.472 4.045 1.00 0.00 30 GLY B O 26
ATOM 26085 N N . GLU A 1 2 ? -20.885 4.538 -3.679 1.00 0.00 1 GLU A N 27
ATOM 26086 C CA . GLU A 1 2 ? -19.881 3.784 -4.418 1.00 0.00 1 GLU A CA 27
ATOM 26087 C C . GLU A 1 2 ? -19.390 2.589 -3.607 1.00 0.00 1 GLU A C 27
ATOM 26088 O O . GLU A 1 2 ? -18.564 2.736 -2.706 1.00 0.00 1 GLU A O 27
ATOM 26100 N N . VAL A 1 3 ? -19.904 1.408 -3.932 1.00 0.00 2 VAL A N 27
ATOM 26101 C CA . VAL A 1 3 ? -19.519 0.188 -3.233 1.00 0.00 2 VAL A CA 27
ATOM 26102 C C . VAL A 1 3 ? -18.320 -0.474 -3.904 1.00 0.00 2 VAL A C 27
ATOM 26103 O O . VAL A 1 3 ? -17.232 -0.535 -3.331 1.00 0.00 2 VAL A O 27
ATOM 26116 N N . ALA A 1 4 ? -18.527 -0.970 -5.121 1.00 0.00 3 ALA A N 27
ATOM 26117 C CA . ALA A 1 4 ? -17.463 -1.628 -5.871 1.00 0.00 3 ALA A CA 27
ATOM 26118 C C . ALA A 1 4 ? -16.215 -0.755 -5.945 1.00 0.00 3 ALA A C 27
ATOM 26119 O O . ALA A 1 4 ? -15.094 -1.260 -6.019 1.00 0.00 3 ALA A O 27
ATOM 26126 N N . GLN A 1 5 ? -16.416 0.558 -5.921 1.00 0.00 4 GLN A N 27
ATOM 26127 C CA . GLN A 1 5 ? -15.307 1.503 -5.983 1.00 0.00 4 GLN A CA 27
ATOM 26128 C C . GLN A 1 5 ? -14.407 1.374 -4.757 1.00 0.00 4 GLN A C 27
ATOM 26129 O O . GLN A 1 5 ? -13.240 1.759 -4.791 1.00 0.00 4 GLN A O 27
ATOM 26143 N N . LEU A 1 6 ? -14.958 0.831 -3.674 1.00 0.00 5 LEU A N 27
ATOM 26144 C CA . LEU A 1 6 ? -14.201 0.655 -2.439 1.00 0.00 5 LEU A CA 27
ATOM 26145 C C . LEU A 1 6 ? -13.694 -0.778 -2.308 1.00 0.00 5 LEU A C 27
ATOM 26146 O O . LEU A 1 6 ? -12.554 -1.009 -1.907 1.00 0.00 5 LEU A O 27
ATOM 26162 N N . GLU A 1 7 ? -14.550 -1.738 -2.645 1.00 0.00 6 GLU A N 27
ATOM 26163 C CA . GLU A 1 7 ? -14.190 -3.150 -2.561 1.00 0.00 6 GLU A CA 27
ATOM 26164 C C . GLU A 1 7 ? -12.952 -3.453 -3.400 1.00 0.00 6 GLU A C 27
ATOM 26165 O O . GLU A 1 7 ? -12.039 -4.144 -2.948 1.00 0.00 6 GLU A O 27
ATOM 26177 N N . LYS A 1 8 ? -12.927 -2.932 -4.622 1.00 0.00 7 LYS A N 27
ATOM 26178 C CA . LYS A 1 8 ? -11.801 -3.150 -5.523 1.00 0.00 7 LYS A CA 27
ATOM 26179 C C . LYS A 1 8 ? -10.591 -2.327 -5.096 1.00 0.00 7 LYS A C 27
ATOM 26180 O O . LYS A 1 8 ? -9.448 -2.732 -5.303 1.00 0.00 7 LYS A O 27
ATOM 26199 N N . GLU A 1 9 ? -10.849 -1.168 -4.498 1.00 0.00 8 GLU A N 27
ATOM 26200 C CA . GLU A 1 9 ? -9.778 -0.292 -4.043 1.00 0.00 8 GLU A CA 27
ATOM 26201 C C . GLU A 1 9 ? -8.887 -0.998 -3.023 1.00 0.00 8 GLU A C 27
ATOM 26202 O O . GLU A 1 9 ? -7.721 -0.644 -2.855 1.00 0.00 8 GLU A O 27
ATOM 26214 N N . VAL A 1 10 ? -9.442 -2.003 -2.351 1.00 0.00 9 VAL A N 27
ATOM 26215 C CA . VAL A 1 10 ? -8.692 -2.759 -1.354 1.00 0.00 9 VAL A CA 27
ATOM 26216 C C . VAL A 1 10 ? -7.770 -3.769 -2.028 1.00 0.00 9 VAL A C 27
ATOM 26217 O O . VAL A 1 10 ? -6.553 -3.722 -1.857 1.00 0.00 9 VAL A O 27
ATOM 26230 N N . ALA A 1 11 ? -8.357 -4.679 -2.801 1.00 0.00 10 ALA A N 27
ATOM 26231 C CA . ALA A 1 11 ? -7.584 -5.693 -3.507 1.00 0.00 10 ALA A CA 27
ATOM 26232 C C . ALA A 1 11 ? -6.473 -5.054 -4.335 1.00 0.00 10 ALA A C 27
ATOM 26233 O O . ALA A 1 11 ? -5.451 -5.680 -4.613 1.00 0.00 10 ALA A O 27
ATOM 26240 N N . GLN A 1 12 ? -6.682 -3.798 -4.720 1.00 0.00 11 GLN A N 27
ATOM 26241 C CA . GLN A 1 12 ? -5.702 -3.066 -5.513 1.00 0.00 11 GLN A CA 27
ATOM 26242 C C . GLN A 1 12 ? -4.450 -2.773 -4.692 1.00 0.00 11 GLN A C 27
ATOM 26243 O O . GLN A 1 12 ? -3.330 -2.881 -5.192 1.00 0.00 11 GLN A O 27
ATOM 26257 N N . LEU A 1 13 ? -4.646 -2.400 -3.430 1.00 0.00 12 LEU A N 27
ATOM 26258 C CA . LEU A 1 13 ? -3.529 -2.091 -2.546 1.00 0.00 12 LEU A CA 27
ATOM 26259 C C . LEU A 1 13 ? -3.086 -3.323 -1.764 1.00 0.00 12 LEU A C 27
ATOM 26260 O O . LEU A 1 13 ? -1.896 -3.532 -1.543 1.00 0.00 12 LEU A O 27
ATOM 26276 N N . GLU A 1 14 ? -4.048 -4.136 -1.345 1.00 0.00 13 GLU A N 27
ATOM 26277 C CA . GLU A 1 14 ? -3.746 -5.346 -0.586 1.00 0.00 13 GLU A CA 27
ATOM 26278 C C . GLU A 1 14 ? -2.746 -6.229 -1.332 1.00 0.00 13 GLU A C 27
ATOM 26279 O O . GLU A 1 14 ? -2.032 -7.024 -0.721 1.00 0.00 13 GLU A O 27
ATOM 26291 N N . ALA A 1 15 ? -2.700 -6.083 -2.653 1.00 0.00 14 ALA A N 27
ATOM 26292 C CA . ALA A 1 15 ? -1.786 -6.866 -3.475 1.00 0.00 14 ALA A CA 27
ATOM 26293 C C . ALA A 1 15 ? -0.447 -6.154 -3.640 1.00 0.00 14 ALA A C 27
ATOM 26294 O O . ALA A 1 15 ? 0.606 -6.791 -3.665 1.00 0.00 14 ALA A O 27
ATOM 26301 N N . GLU A 1 16 ? -0.496 -4.830 -3.755 1.00 0.00 15 GLU A N 27
ATOM 26302 C CA . GLU A 1 16 ? 0.714 -4.032 -3.920 1.00 0.00 15 GLU A CA 27
ATOM 26303 C C . GLU A 1 16 ? 1.349 -3.717 -2.568 1.00 0.00 15 GLU A C 27
ATOM 26304 O O . GLU A 1 16 ? 2.526 -3.996 -2.343 1.00 0.00 15 GLU A O 27
ATOM 26316 N N . ASN A 1 17 ? 0.560 -3.133 -1.671 1.00 0.00 16 ASN A N 27
ATOM 26317 C CA . ASN A 1 17 ? 1.037 -2.778 -0.338 1.00 0.00 16 ASN A CA 27
ATOM 26318 C C . ASN A 1 17 ? 1.773 -3.946 0.314 1.00 0.00 16 ASN A C 27
ATOM 26319 O O . ASN A 1 17 ? 2.718 -3.748 1.076 1.00 0.00 16 ASN A O 27
ATOM 26330 N N . TYR A 1 18 ? 1.334 -5.163 0.009 1.00 0.00 17 TYR A N 27
ATOM 26331 C CA . TYR A 1 18 ? 1.951 -6.362 0.566 1.00 0.00 17 TYR A CA 27
ATOM 26332 C C . TYR A 1 18 ? 3.212 -6.738 -0.209 1.00 0.00 17 TYR A C 27
ATOM 26333 O O . TYR A 1 18 ? 4.232 -7.093 0.381 1.00 0.00 17 TYR A O 27
ATOM 26351 N N . GLN A 1 19 ? 3.131 -6.665 -1.533 1.00 0.00 18 GLN A N 27
ATOM 26352 C CA . GLN A 1 19 ? 4.262 -7.004 -2.389 1.00 0.00 18 GLN A CA 27
ATOM 26353 C C . GLN A 1 19 ? 5.479 -6.140 -2.066 1.00 0.00 18 GLN A C 27
ATOM 26354 O O . GLN A 1 19 ? 6.620 -6.565 -2.252 1.00 0.00 18 GLN A O 27
ATOM 26368 N N . LEU A 1 20 ? 5.232 -4.926 -1.586 1.00 0.00 19 LEU A N 27
ATOM 26369 C CA . LEU A 1 20 ? 6.310 -4.007 -1.241 1.00 0.00 19 LEU A CA 27
ATOM 26370 C C . LEU A 1 20 ? 6.748 -4.191 0.207 1.00 0.00 19 LEU A C 27
ATOM 26371 O O . LEU A 1 20 ? 7.940 -4.243 0.502 1.00 0.00 19 LEU A O 27
ATOM 26387 N N . GLU A 1 21 ? 5.776 -4.288 1.111 1.00 0.00 20 GLU A N 27
ATOM 26388 C CA . GLU A 1 21 ? 6.063 -4.465 2.533 1.00 0.00 20 GLU A CA 27
ATOM 26389 C C . GLU A 1 21 ? 7.091 -5.571 2.758 1.00 0.00 20 GLU A C 27
ATOM 26390 O O . GLU A 1 21 ? 7.838 -5.547 3.737 1.00 0.00 20 GLU A O 27
ATOM 26402 N N . GLN A 1 22 ? 7.126 -6.537 1.846 1.00 0.00 21 GLN A N 27
ATOM 26403 C CA . GLN A 1 22 ? 8.064 -7.650 1.948 1.00 0.00 21 GLN A CA 27
ATOM 26404 C C . GLN A 1 22 ? 9.365 -7.338 1.214 1.00 0.00 21 GLN A C 27
ATOM 26405 O O . GLN A 1 22 ? 10.432 -7.816 1.596 1.00 0.00 21 GLN A O 27
ATOM 26419 N N . GLU A 1 23 ? 9.268 -6.535 0.161 1.00 0.00 22 GLU A N 27
ATOM 26420 C CA . GLU A 1 23 ? 10.440 -6.161 -0.624 1.00 0.00 22 GLU A CA 27
ATOM 26421 C C . GLU A 1 23 ? 11.177 -4.988 0.015 1.00 0.00 22 GLU A C 27
ATOM 26422 O O . GLU A 1 23 ? 12.367 -4.787 -0.225 1.00 0.00 22 GLU A O 27
ATOM 26434 N N . VAL A 1 24 ? 10.462 -4.215 0.827 1.00 0.00 23 VAL A N 27
ATOM 26435 C CA . VAL A 1 24 ? 11.048 -3.062 1.498 1.00 0.00 23 VAL A CA 27
ATOM 26436 C C . VAL A 1 24 ? 11.698 -3.466 2.818 1.00 0.00 23 VAL A C 27
ATOM 26437 O O . VAL A 1 24 ? 12.674 -2.857 3.253 1.00 0.00 23 VAL A O 27
ATOM 26450 N N . ALA A 1 25 ? 11.146 -4.497 3.449 1.00 0.00 24 ALA A N 27
ATOM 26451 C CA . ALA A 1 25 ? 11.668 -4.985 4.720 1.00 0.00 24 ALA A CA 27
ATOM 26452 C C . ALA A 1 25 ? 13.118 -5.438 4.587 1.00 0.00 24 ALA A C 27
ATOM 26453 O O . ALA A 1 25 ? 13.889 -5.373 5.545 1.00 0.00 24 ALA A O 27
ATOM 26460 N N . GLN A 1 26 ? 13.484 -5.902 3.397 1.00 0.00 25 GLN A N 27
ATOM 26461 C CA . GLN A 1 26 ? 14.842 -6.369 3.143 1.00 0.00 25 GLN A CA 27
ATOM 26462 C C . GLN A 1 26 ? 15.733 -5.232 2.656 1.00 0.00 25 GLN A C 27
ATOM 26463 O O . GLN A 1 26 ? 16.903 -5.144 3.030 1.00 0.00 25 GLN A O 27
ATOM 26477 N N . LEU A 1 27 ? 15.175 -4.362 1.819 1.00 0.00 26 LEU A N 27
ATOM 26478 C CA . LEU A 1 27 ? 15.923 -3.233 1.280 1.00 0.00 26 LEU A CA 27
ATOM 26479 C C . LEU A 1 27 ? 16.479 -2.357 2.401 1.00 0.00 26 LEU A C 27
ATOM 26480 O O . LEU A 1 27 ? 17.691 -2.278 2.596 1.00 0.00 26 LEU A O 27
ATOM 26496 N N . GLU A 1 28 ? 15.584 -1.700 3.133 1.00 0.00 27 GLU A N 27
ATOM 26497 C CA . GLU A 1 28 ? 15.987 -0.831 4.232 1.00 0.00 27 GLU A CA 27
ATOM 26498 C C . GLU A 1 28 ? 16.111 -1.618 5.534 1.00 0.00 27 GLU A C 27
ATOM 26499 O O . GLU A 1 28 ? 15.448 -1.309 6.525 1.00 0.00 27 GLU A O 27
ATOM 26511 N N . HIS A 1 29 ? 16.964 -2.636 5.526 1.00 0.00 28 HIS A N 27
ATOM 26512 C CA . HIS A 1 29 ? 17.173 -3.466 6.706 1.00 0.00 28 HIS A CA 27
ATOM 26513 C C . HIS A 1 29 ? 18.114 -2.781 7.694 1.00 0.00 28 HIS A C 27
ATOM 26514 O O . HIS A 1 29 ? 17.712 -2.414 8.797 1.00 0.00 28 HIS A O 27
ATOM 26528 N N . GLU A 1 30 ? 19.369 -2.613 7.288 1.00 0.00 29 GLU A N 27
ATOM 26529 C CA . GLU A 1 30 ? 20.367 -1.972 8.137 1.00 0.00 29 GLU A CA 27
ATOM 26530 C C . GLU A 1 30 ? 20.253 -0.453 8.060 1.00 0.00 29 GLU A C 27
ATOM 26531 O O . GLU A 1 30 ? 20.542 0.250 9.028 1.00 0.00 29 GLU A O 27
ATOM 26543 N N . GLY A 1 31 ? 19.831 0.046 6.903 1.00 0.00 30 GLY A N 27
ATOM 26544 C CA . GLY A 1 31 ? 19.687 1.479 6.723 1.00 0.00 30 GLY A CA 27
ATOM 26545 C C . GLY A 1 31 ? 18.716 2.094 7.712 1.00 0.00 30 GLY A C 27
ATOM 26546 O O . GLY A 1 31 ? 18.314 1.450 8.680 1.00 0.00 30 GLY A O 27
ATOM 26559 N N . GLU B 2 2 ? -19.222 -3.256 4.063 1.00 0.00 1 GLU B N 27
ATOM 26560 C CA . GLU B 2 2 ? -19.960 -2.302 3.244 1.00 0.00 1 GLU B CA 27
ATOM 26561 C C . GLU B 2 2 ? -19.133 -1.044 2.990 1.00 0.00 1 GLU B C 27
ATOM 26562 O O . GLU B 2 2 ? -17.916 -1.043 3.173 1.00 0.00 1 GLU B O 27
ATOM 26574 N N . VAL B 2 3 ? -19.804 0.024 2.558 1.00 0.00 2 VAL B N 27
ATOM 26575 C CA . VAL B 2 3 ? -19.137 1.293 2.265 1.00 0.00 2 VAL B CA 27
ATOM 26576 C C . VAL B 2 3 ? -18.099 1.649 3.329 1.00 0.00 2 VAL B C 27
ATOM 26577 O O . VAL B 2 3 ? -16.924 1.334 3.183 1.00 0.00 2 VAL B O 27
ATOM 26590 N N . GLN B 2 4 ? -18.538 2.309 4.390 1.00 0.00 3 GLN B N 27
ATOM 26591 C CA . GLN B 2 4 ? -17.644 2.715 5.472 1.00 0.00 3 GLN B CA 27
ATOM 26592 C C . GLN B 2 4 ? -16.867 1.526 6.032 1.00 0.00 3 GLN B C 27
ATOM 26593 O O . GLN B 2 4 ? -15.769 1.687 6.564 1.00 0.00 3 GLN B O 27
ATOM 26607 N N . ALA B 2 5 ? -17.444 0.335 5.917 1.00 0.00 4 ALA B N 27
ATOM 26608 C CA . ALA B 2 5 ? -16.801 -0.875 6.421 1.00 0.00 4 ALA B CA 27
ATOM 26609 C C . ALA B 2 5 ? -15.562 -1.230 5.605 1.00 0.00 4 ALA B C 27
ATOM 26610 O O . ALA B 2 5 ? -14.622 -1.838 6.118 1.00 0.00 4 ALA B O 27
ATOM 26617 N N . LEU B 2 6 ? -15.561 -0.839 4.336 1.00 0.00 5 LEU B N 27
ATOM 26618 C CA . LEU B 2 6 ? -14.431 -1.106 3.452 1.00 0.00 5 LEU B CA 27
ATOM 26619 C C . LEU B 2 6 ? -13.720 0.194 3.119 1.00 0.00 5 LEU B C 27
ATOM 26620 O O . LEU B 2 6 ? -12.494 0.288 3.155 1.00 0.00 5 LEU B O 27
ATOM 26636 N N . LYS B 2 7 ? -14.526 1.193 2.804 1.00 0.00 6 LYS B N 27
ATOM 26637 C CA . LYS B 2 7 ? -14.052 2.522 2.463 1.00 0.00 6 LYS B CA 27
ATOM 26638 C C . LYS B 2 7 ? -12.980 3.004 3.444 1.00 0.00 6 LYS B C 27
ATOM 26639 O O . LYS B 2 7 ? -12.076 3.752 3.071 1.00 0.00 6 LYS B O 27
ATOM 26658 N N . LYS B 2 8 ? -13.097 2.583 4.700 1.00 0.00 7 LYS B N 27
ATOM 26659 C CA . LYS B 2 8 ? -12.147 2.987 5.731 1.00 0.00 7 LYS B CA 27
ATOM 26660 C C . LYS B 2 8 ? -10.971 2.015 5.834 1.00 0.00 7 LYS B C 27
ATOM 26661 O O . LYS B 2 8 ? -9.930 2.354 6.398 1.00 0.00 7 LYS B O 27
ATOM 26680 N N . ARG B 2 9 ? -11.136 0.808 5.301 1.00 0.00 8 ARG B N 27
ATOM 26681 C CA . ARG B 2 9 ? -10.078 -0.194 5.358 1.00 0.00 8 ARG B CA 27
ATOM 26682 C C . ARG B 2 9 ? -9.033 0.032 4.264 1.00 0.00 8 ARG B C 27
ATOM 26683 O O . ARG B 2 9 ? -7.876 -0.366 4.410 1.00 0.00 8 ARG B O 27
ATOM 26704 N N . VAL B 2 10 ? -9.441 0.673 3.172 1.00 0.00 9 VAL B N 27
ATOM 26705 C CA . VAL B 2 10 ? -8.532 0.945 2.065 1.00 0.00 9 VAL B CA 27
ATOM 26706 C C . VAL B 2 10 ? -7.423 1.902 2.490 1.00 0.00 9 VAL B C 27
ATOM 26707 O O . VAL B 2 10 ? -6.267 1.742 2.098 1.00 0.00 9 VAL B O 27
ATOM 26720 N N . GLN B 2 11 ? -7.781 2.897 3.294 1.00 0.00 10 GLN B N 27
ATOM 26721 C CA . GLN B 2 11 ? -6.813 3.879 3.771 1.00 0.00 10 GLN B CA 27
ATOM 26722 C C . GLN B 2 11 ? -5.686 3.208 4.554 1.00 0.00 10 GLN B C 27
ATOM 26723 O O . GLN B 2 11 ? -4.620 3.792 4.744 1.00 0.00 10 GLN B O 27
ATOM 26737 N N . ALA B 2 12 ? -5.928 1.983 5.015 1.00 0.00 11 ALA B N 27
ATOM 26738 C CA . ALA B 2 12 ? -4.931 1.246 5.782 1.00 0.00 11 ALA B CA 27
ATOM 26739 C C . ALA B 2 12 ? -4.015 0.420 4.879 1.00 0.00 11 ALA B C 27
ATOM 26740 O O . ALA B 2 12 ? -3.261 -0.426 5.360 1.00 0.00 11 ALA B O 27
ATOM 26747 N N . LEU B 2 13 ? -4.074 0.667 3.571 1.00 0.00 12 LEU B N 27
ATOM 26748 C CA . LEU B 2 13 ? -3.237 -0.061 2.622 1.00 0.00 12 LEU B CA 27
ATOM 26749 C C . LEU B 2 13 ? -2.360 0.902 1.827 1.00 0.00 12 LEU B C 27
ATOM 26750 O O . LEU B 2 13 ? -1.146 0.722 1.731 1.00 0.00 12 LEU B O 27
ATOM 26766 N N . LYS B 2 14 ? -2.991 1.921 1.254 1.00 0.00 13 LYS B N 27
ATOM 26767 C CA . LYS B 2 14 ? -2.282 2.917 0.458 1.00 0.00 13 LYS B CA 27
ATOM 26768 C C . LYS B 2 14 ? -1.567 3.936 1.344 1.00 0.00 13 LYS B C 27
ATOM 26769 O O . LYS B 2 14 ? -0.615 4.585 0.911 1.00 0.00 13 LYS B O 27
ATOM 26788 N N . ALA B 2 15 ? -2.030 4.075 2.582 1.00 0.00 14 ALA B N 27
ATOM 26789 C CA . ALA B 2 15 ? -1.430 5.020 3.519 1.00 0.00 14 ALA B CA 27
ATOM 26790 C C . ALA B 2 15 ? 0.056 4.738 3.715 1.00 0.00 14 ALA B C 27
ATOM 26791 O O . ALA B 2 15 ? 0.892 5.627 3.557 1.00 0.00 14 ALA B O 27
ATOM 26798 N N . ARG B 2 16 ? 0.377 3.496 4.062 1.00 0.00 15 ARG B N 27
ATOM 26799 C CA . ARG B 2 16 ? 1.763 3.099 4.282 1.00 0.00 15 ARG B CA 27
ATOM 26800 C C . ARG B 2 16 ? 2.424 2.671 2.975 1.00 0.00 15 ARG B C 27
ATOM 26801 O O . ARG B 2 16 ? 3.617 2.890 2.771 1.00 0.00 15 ARG B O 27
ATOM 26822 N N . ASN B 2 17 ? 1.640 2.057 2.097 1.00 0.00 16 ASN B N 27
ATOM 26823 C CA . ASN B 2 17 ? 2.148 1.593 0.810 1.00 0.00 16 ASN B CA 27
ATOM 26824 C C . ASN B 2 17 ? 2.644 2.761 -0.038 1.00 0.00 16 ASN B C 27
ATOM 26825 O O . ASN B 2 17 ? 3.712 2.689 -0.646 1.00 0.00 16 ASN B O 27
ATOM 26836 N N . TYR B 2 18 ? 1.862 3.835 -0.077 1.00 0.00 17 TYR B N 27
ATOM 26837 C CA . TYR B 2 18 ? 2.224 5.015 -0.855 1.00 0.00 17 TYR B CA 27
ATOM 26838 C C . TYR B 2 18 ? 3.608 5.527 -0.466 1.00 0.00 17 TYR B C 27
ATOM 26839 O O . TYR B 2 18 ? 4.315 6.112 -1.285 1.00 0.00 17 TYR B O 27
ATOM 26857 N N . ALA B 2 19 ? 3.988 5.301 0.787 1.00 0.00 18 ALA B N 27
ATOM 26858 C CA . ALA B 2 19 ? 5.288 5.741 1.276 1.00 0.00 18 ALA B CA 27
ATOM 26859 C C . ALA B 2 19 ? 6.400 4.839 0.760 1.00 0.00 18 ALA B C 27
ATOM 26860 O O . ALA B 2 19 ? 7.395 5.318 0.216 1.00 0.00 18 ALA B O 27
ATOM 26867 N N . LEU B 2 20 ? 6.229 3.530 0.925 1.00 0.00 19 LEU B N 27
ATOM 26868 C CA . LEU B 2 20 ? 7.231 2.579 0.459 1.00 0.00 19 LEU B CA 27
ATOM 26869 C C . LEU B 2 20 ? 7.383 2.682 -1.051 1.00 0.00 19 LEU B C 27
ATOM 26870 O O . LEU B 2 20 ? 8.478 2.910 -1.559 1.00 0.00 19 LEU B O 27
ATOM 26886 N N . LYS B 2 21 ? 6.266 2.519 -1.761 1.00 0.00 20 LYS B N 27
ATOM 26887 C CA . LYS B 2 21 ? 6.248 2.593 -3.222 1.00 0.00 20 LYS B CA 27
ATOM 26888 C C . LYS B 2 21 ? 7.099 3.751 -3.737 1.00 0.00 20 LYS B C 27
ATOM 26889 O O . LYS B 2 21 ? 7.644 3.693 -4.839 1.00 0.00 20 LYS B O 27
ATOM 26908 N N . GLN B 2 22 ? 7.199 4.803 -2.937 1.00 0.00 21 GLN B N 27
ATOM 26909 C CA . GLN B 2 22 ? 7.969 5.980 -3.312 1.00 0.00 21 GLN B CA 27
ATOM 26910 C C . GLN B 2 22 ? 9.448 5.826 -2.955 1.00 0.00 21 GLN B C 27
ATOM 26911 O O . GLN B 2 22 ? 10.324 6.247 -3.710 1.00 0.00 21 GLN B O 27
ATOM 26925 N N . LYS B 2 23 ? 9.721 5.245 -1.790 1.00 0.00 22 LYS B N 27
ATOM 26926 C CA . LYS B 2 23 ? 11.095 5.067 -1.327 1.00 0.00 22 LYS B CA 27
ATOM 26927 C C . LYS B 2 23 ? 11.707 3.735 -1.768 1.00 0.00 22 LYS B C 27
ATOM 26928 O O . LYS B 2 23 ? 12.904 3.516 -1.581 1.00 0.00 22 LYS B O 27
ATOM 26947 N N . VAL B 2 24 ? 10.898 2.838 -2.338 1.00 0.00 23 VAL B N 27
ATOM 26948 C CA . VAL B 2 24 ? 11.401 1.531 -2.775 1.00 0.00 23 VAL B CA 27
ATOM 26949 C C . VAL B 2 24 ? 12.741 1.663 -3.496 1.00 0.00 23 VAL B C 27
ATOM 26950 O O . VAL B 2 24 ? 13.724 1.021 -3.124 1.00 0.00 23 VAL B O 27
ATOM 26963 N N . GLN B 2 25 ? 12.769 2.498 -4.529 1.00 0.00 24 GLN B N 27
ATOM 26964 C CA . GLN B 2 25 ? 13.984 2.718 -5.305 1.00 0.00 24 GLN B CA 27
ATOM 26965 C C . GLN B 2 25 ? 15.039 3.437 -4.472 1.00 0.00 24 GLN B C 27
ATOM 26966 O O . GLN B 2 25 ? 16.237 3.190 -4.618 1.00 0.00 24 GLN B O 27
ATOM 26980 N N . ALA B 2 26 ? 14.586 4.331 -3.598 1.00 0.00 25 ALA B N 27
ATOM 26981 C CA . ALA B 2 26 ? 15.490 5.087 -2.741 1.00 0.00 25 ALA B CA 27
ATOM 26982 C C . ALA B 2 26 ? 16.260 4.166 -1.801 1.00 0.00 25 ALA B C 27
ATOM 26983 O O . ALA B 2 26 ? 17.386 4.469 -1.404 1.00 0.00 25 ALA B O 27
ATOM 26990 N N . LEU B 2 27 ? 15.647 3.041 -1.448 1.00 0.00 26 LEU B N 27
ATOM 26991 C CA . LEU B 2 27 ? 16.278 2.077 -0.553 1.00 0.00 26 LEU B CA 27
ATOM 26992 C C . LEU B 2 27 ? 17.336 1.261 -1.289 1.00 0.00 26 LEU B C 27
ATOM 26993 O O . LEU B 2 27 ? 18.511 1.272 -0.919 1.00 0.00 26 LEU B O 27
ATOM 27009 N N . ARG B 2 28 ? 16.913 0.551 -2.331 1.00 0.00 27 ARG B N 27
ATOM 27010 C CA . ARG B 2 28 ? 17.827 -0.272 -3.117 1.00 0.00 27 ARG B CA 27
ATOM 27011 C C . ARG B 2 28 ? 18.963 0.569 -3.692 1.00 0.00 27 ARG B C 27
ATOM 27012 O O . ARG B 2 28 ? 20.106 0.116 -3.770 1.00 0.00 27 ARG B O 27
ATOM 27033 N N . HIS B 2 29 ? 18.641 1.793 -4.095 1.00 0.00 28 HIS B N 27
ATOM 27034 C CA . HIS B 2 29 ? 19.635 2.697 -4.664 1.00 0.00 28 HIS B CA 27
ATOM 27035 C C . HIS B 2 29 ? 20.523 3.286 -3.573 1.00 0.00 28 HIS B C 27
ATOM 27036 O O . HIS B 2 29 ? 21.692 2.923 -3.448 1.00 0.00 28 HIS B O 27
ATOM 27050 N N . LYS B 2 30 ? 19.959 4.197 -2.786 1.00 0.00 29 LYS B N 27
ATOM 27051 C CA . LYS B 2 30 ? 20.700 4.838 -1.706 1.00 0.00 29 LYS B CA 27
ATOM 27052 C C . LYS B 2 30 ? 20.862 3.891 -0.521 1.00 0.00 29 LYS B C 27
ATOM 27053 O O . LYS B 2 30 ? 19.922 3.196 -0.136 1.00 0.00 29 LYS B O 27
ATOM 27072 N N . GLY B 2 31 ? 22.060 3.870 0.053 1.00 0.00 30 GLY B N 27
ATOM 27073 C CA . GLY B 2 31 ? 22.324 3.007 1.189 1.00 0.00 30 GLY B CA 27
ATOM 27074 C C . GLY B 2 31 ? 22.067 3.697 2.515 1.00 0.00 30 GLY B C 27
ATOM 27075 O O . GLY B 2 31 ? 21.637 4.850 2.550 1.00 0.00 30 GLY B O 27
#

Nearest PDB structures (foldseek):
  1u2u-assembly1_B  TM=1.034E+00  e=2.314E-03  unclassified
  1u2u-assembly1_B  TM=8.616E-01  e=2.937E-02  unclassified
  1u2u-assembly1_B  TM=9.032E-01  e=1.345E-02  unclassified
  1u2u-assembly1_B  TM=8.150E-01  e=8.871E-03  unclassified
  1u2u-assembly1_B  TM=7.264E-01  e=8.333E-03  unclassified

Solvent-accessible surface area: 4893 Å² total; per-residue (Å²): 120,86,78,100,4,112,136,59,11,62,115,18,88,65,60,27,144,103,14,99,88,72,7,61,119,56,55,154,178,86,65,78,131,49,30,86,119,102,5,108,72,22,94,62,169,3,161,43,10,122,132,70,10,100,42,34,147,156,170,124

Foldseek 3Di:
DPVVVVVVCVVCVVVVVVVVVVVCVVVVVD/DCCVVVVVVCVPCVVVVVCVVCVCVVVPPD

Secondary structure (DSSP, 8-state):
-HHHHHHHHHHHHHHHHHHHHHHHHHTS--/-TTTTHHHHTTTHHHHHHHHHHHHHHHH--

Sequence (60 aa):
EVAQLEKEVAQLEAENYQLEQEVAQLEHEGEVQALKKRVQALKARNYALKQKVQALRHKGEVAQLEKEVAQLEAENYQLEQEVAQLEHEGEVQALKKRVQALKARNYALKQKVQALRHKGEVAQLEKEVAQLEAENYQLEQEVAQLEHEGEVQALKKRVQALKARNYALKQKVQALRHKGEVAQLEKEVAQLEAENYQLEQEVAQLEHEGEVQALKKRVQALKARNYALKQKVQALRHKGEVAQLEKEVAQLEAENYQLEQEVAQLEHEGEVQALKKRVQALKARNYALKQKVQALRHKGEVAQLEKEVAQLEAENYQLEQEVAQLEHEGEVQALKKRVQALKARNYALKQKVQALRHKGEVAQLEKEVAQLEAENYQLEQEVAQLEHEGEVQALKKRVQALKARNYALKQKVQALRHKGEVAQLEKEVAQLEAENYQLEQEVAQLEHEGEVQALKKRVQALKARNYALKQKVQALRHKGEVAQLEKEVAQLEAENYQLEQEVAQLEHEGEVQALKKRVQALKARNYALKQKVQALRHKGEVAQLEKEVAQLEAENYQLEQEVAQLEHEGEVQALKKRVQALKARNYALKQKVQALRHKGEVAQLEKEVAQLEAENYQLEQEVAQLEHEGEVQALKKRVQALKARNYALKQKVQALRHKGEVAQLEKEVAQLEAENYQLEQEVAQLEHEGEVQALKKRVQALKARNYALKQKVQALRHKGEVAQLEKEVAQLEAENYQLEQEVAQLEHEGEVQALKKRVQALKARNYALKQKVQALRHKGEVAQLEKEVAQLEAENYQLEQEVAQLEHEGEVQALKKRVQALKARNYALKQKVQALRHKGEVAQLEKEVAQLEAENYQLEQEVAQLEHEGEVQALKKRVQALKARNYALKQKVQALRHKGEVAQLEKEVAQLEAENYQLEQEVAQLEHEGEVQALKKRVQALKARNYALKQKVQALRHKGEVAQLEKEVAQLEAENYQLEQEVAQLEHEGEVQALKKRVQALKARNYALKQKVQALRHKGEVAQLEKEVAQLEAENYQLEQEVAQLEHEGEVQALKKRVQALKARNYALKQKVQALRHKGEVAQLEKEVAQLEAENYQLEQEVAQLEHEGEVQALKKRVQALKARNYALKQKVQALRHKGEVAQLEKEVAQLEAENYQLEQEVAQLEHEGEVQALKKRVQALKARNYALKQKVQALRHKGEVAQLEKEVAQLEAENYQLEQEVAQLEHEGEVQALKKRVQALKARNYALKQKVQALRHKGEVAQLEKEVAQLEAENYQLEQEVAQLEHEGEVQALKKRVQALKARNYALKQKVQALRHKGEVAQLEKEVAQLEAENYQLEQEVAQLEHEGEVQALKKRVQALKARNYALKQKVQALRHKGEVAQLEKEVAQLEAENYQLEQEVAQLEHEGEVQALKKRVQALKARNYALKQKVQALRHKGEVAQLEKEVAQLEAENYQLEQEVAQLEHEGEVQALKKRVQALKARNYALKQKVQALRHKGEVAQLEKEVAQLEAENYQLEQEVAQLEHEGEVQALKKRVQALKARNYALKQKVQALRHKGEVAQLEKEVAQLEAENYQLEQEVAQLEHEGEVQALKKRVQALKARNYALKQKVQALRHKG

Radius of gyration: 13.48 Å; Cα contacts (8 Å, |Δi|>4): 46; chains: 2; bounding box: 42×14×14 Å